Protein 1RX0 (pdb70)

Nearest PDB structures (foldseek):
  1rx0-assembly1_C  TM=1.002E+00  e=6.226E-61  Homo sapiens
  2jif-assembly1_B  TM=9.703E-01  e=3.884E-33  Homo sapiens
  5lnx-assembly2_E  TM=9.742E-01  e=9.290E-32  Bacillus subtilis subsp. subtilis str. 168
  5lnx-assembly1_C  TM=9.711E-01  e=5.589E-31  Bacillus subtilis subsp. subtilis str. 168
  3oib-assembly1_A  TM=9.593E-01  e=3.844E-28  Mycolicibacterium smegmatis MC2 155

Secondary structure (DSSP, 8-state):
--TT-TTTT--HHHHHHHHHHHHHIIIIIHHHHHHHHHHT---HHHHHHHHHTT-SSTTS-GGGT-----HHHHHHHHHHHHTT-HHHHHHHHHHHHHHHHHHHHS-HHHHHHHHHHHHTTSS-EEEE--BTTBSSSGGG---EEEEETTEEEEEEEEEEEETTTT-SEEEEEEESSSSSGGGEEEEEEETT-TTEEE-PPPPBSS-TTS-EEEEEEEEEEEEGGGEESSTT-HHHHHHHHHHHHHHHHHHHHHHHHHHHHHHHHHHHHH-EETTEEGGG-HHHHHHHHHHHHHHHHHHHHHHHHHHHHHTT-TTHHHHHHHHHHHHHHHHHHHHHHHHHHTGGGGGBTTSTHHHHHHHHHHTTTSSS-HHHHHHHHHHHHHH-/--TT-TTTT--HHHHHHHHHHHHHIIIIITTTHHHHHHHT---HHHHHHHHHTT-SSTTS-GGGT-----HHHHHHHHHHHHTT-HHHHHHHHHHHHHHHHHHHHS-HHHHHHHHHHHHTTSS-EEEE--BTTBSSSGGG---EEEEETTEEEEEEEEEEEETTTT-SEEEEEEE-SSSSGGGEEEEEEETT-TTEEE-----BSS-TTS-EEEEEEEEEEEEGGGEESSTT-HHHHHHHHHHHHHHHHHHHHHHHHHHHHHHHHHHHHH-EETTEEGGG-HHHHHHHHHHHHHHHHHHHHHHHHHHHHHTT-TTHHHHHHHHHHHHHHHHHHHHHHHHHHTGGGGGBTTSTHHHHHHHHHHTTTSSS-HHHHHHHHHHHHHH-/-TT-TTTT--HHHHHHHHHHHHHIIIIITTTHHHHHHHT---HHHHHHHHHTT-SSTTS-GGGT-----HHHHHHHHHHHHTT-HHHHHHHHHHHHHHHHHHHHS-HHHHHHHHHHHHTTSS-EEEE--BTTBSSSGGG---EEEEETTEEEEEEEEEEEETTTT-SEEEEEEE-SSSSGGGEEEEEEETT-TTEEE-----BSS-TTS-EEEEEEEEEEEEGGGEESSTT-HHHHHHHHHHHHHHHHHHHHHHHHHHHHHHHHHHHHH-EETTEEGGGSHHHHHHHHHHHHHHHHHHHHHHHHHHHHHTT-TTHHHHHHHHHHHHHHHHHHHHHHHHHHHGGGGGBTTSTHHHHHHHHHHTTTSSS-HHHHHHHHHHHHHH-/--TT-TTTT--HHHHHHHHHHHHHIIIIITTTHHHHHHHT---HHHHHHHHHTT-SSTTS-GGGT-----HHHHHHHHHHHHTT-HHHHHHHHHHHHHHHHHHHHS-HHHHHHHHHHHHTTSS-EEEE--BTTBSSSGGG---EEEEETTEEEEEEEEEEEETTTT-SEEEEEEESSSSSGGGEEEEEEETT-TTEEE-----BSS-TTS-EEEEEEEEEEEEGGGEESSTT-HHHHHHHHHHHHHHHHHHHHHHHHHHHHHHHHHHHHH-EETTEEGGGSHHHHHHHHHHHHHHHHHHHHHHHHHHHHHTT-TTHHHHHHHHHHHHHHHHHHHHHHHHHHTGGGGGBTTSTHHHHHHHHHHTTTSSS-HHHHHHHHHHHHHH-

InterPro domains:
  IPR006089 Acyl-CoA dehydrogenase, conserved site [PS00072] (159-171)
  IPR006091 Acyl-CoA dehydrogenase/oxidase, middle domain [PF02770] (158-251)
  IPR009075 Acyl-CoA dehydrogenase/oxidase, C-terminal [PF00441] (263-413)
  IPR009100 Acyl-CoA dehydrogenase/oxidase, N-terminal and middle domain superfamily [SSF56645] (38-276)
  IPR013786 Acyl-CoA dehydrogenase/oxidase, N-terminal [PF02771] (42-153)
  IPR034178 Isobutyryl-CoA dehydrogenase [cd01162] (41-415)
  IPR036250 Acyl-CoA dehydrogenase-like, C-terminal [SSF47203] (262-414)
  IPR037069 Acyl-CoA dehydrogenase/oxidase, N-terminal domain superfamily [G3DSA:1.10.540.10] (23-155)
  IPR046373 Acyl-CoA oxidase/dehydrogenase, middle domain superfamily [G3DSA:2.40.110.10] (157-265)
  IPR052547 Mitochondrial Isobutyryl-CoA Dehydrogenase [PTHR43831] (21-414)

CATH classification: 1.10.540.10 (+2 more: 2.40.110.10, 1.20.140.10)

Sequence (1535 aa):
TSCIDPSSMGLNEEQKEFQKVAFDFAAREMAPNMAEWDQKELFPVDVMRKAAQLGFGGVYIQTDVGGSGLSRLDTSVIFEALATGCTSTTAYISIHNMCAWMIDSFGNEEQRHKFCPPLCTMEKFASYCLTEPGSSGSDAASLLTSAKKQGDHYILNGSKAFISGAGESDIIYVVMCCRTGGPGPKGISCIVVEKGTPGLSFGKKKEKKVGWNSQPTRAVIFEDCAVPVANRIGSEGQGFLIAVRGLNGGRINIASCSLGAAHASVILTRDHLNVRKQFGEPLASSNQYLQFTLADMATRLVAARLMVRNAAVALQEERKDAVALCSMAKLFATDECFAICNQALQMHGGYGYLKDYAVVQQYVRDSRVHQILEGSNEVMRILISRSLLQETSCIDPSSMGLNEEQKEFQKVAFDFAAREMAPNMAEWDQKELFPVDVMRKAAQLGFGGVYIQTDVGGSGLSRLDTSVIFEALATGCTSTTAYISSIHNMCAWMIDSFGNEEQRHKFCPPLCTMEKFASYCLTEPGSSGSDAASLLTSAKKQGDHYILNGSKAFISGAGESDIYVVMCCRTGGPGPKGISCIIVVEKGTPGLSFGKKEKKVGWNSQPTRAVIFEDCAVPVANRIGSEGQGFLIAVRGLNGGRINIASCSLGAAHASVILTRDHLNVRKQFGEPLASSNQYLQFTLADMATRLVAARLMVRNAAVALQEERKDAVALCSMAKLFATDECFAICNQALQMHGGYGYLKDYAVVQQYVRDSRVHQILEGSNEVMRILISRSLLQESCIDPSMGLNEEQKEFQKVAFDFAAREMAPNMAEWDQKELFPVDVMRKAAQLGFGGVYIQTDVGGSGLSRLDTSVIFEALATGCTSTTAYISSIHNMCAWMIDSSFGNEEQRHKFCPPLCTMEKFASYCLTEPGSSGSDAASLLTSAKKQGDHYILNGSKAFISGAGESDIYVVMCCRTGGPGPKGISCIIVVEKGTPGLSFGKKEKKVGWNSQPTRAVIFEDCAVPVANRIGSSEGQGFLIAVRGLNGGRINIASCSLGAAHASVILTRDHLNVVRKQFGEPLASSNQYLQFTLADMATRLVAARLMVRNAAVALQQEERKDAVALCSMAKLFATDECFAICNQQALQMHGGYGYLKDYAVQQYVRDSRVHQILEGSNEVMRILISRSLLQETSCIDPSMGLNEEQKEFQKVAFDFAAREMAPNMAEWDQKELFPVDVMRKAAQLGFGGVYIQTDVGGSGLSRLDTSVIFEALATGCTSTTAYISSIHNMCAWMMIDSSFGNEEQRHKFCPPLCTMEKFASYCLTEPGSSGSDAASLLTSAKKQGDHYILNGSKAFISGAGESDIYVVMCCRTGGPGPKGISCIIVVEKGTPGLSFGKKEKKVGWNSQPTRRAVIFEDCAVPVANRIGSSEGQGFLIAVRGLNGGRINIIASCSLGAAHASVILTRDHLNVVRKQFGEPLASSNQYLQFTLADMATRLVAARLMVRNAAVALQQEERKDAVALCSMAKLFATDECFAICNQQALQMHGGYGYLKDYAVVQQYVRDSRVHQILEGSNEVMRILISRSLLQE

GO terms:
  GO:0005739 mitochondrion (C, EXP)
  GO:0003853 short-chain 2-methyl fatty acyl-CoA dehydrogenase activity (F, EXP)
  GO:0003995 acyl-CoA dehydrogenase activity (F, TAS)
  GO:0006629 lipid metabolic process (P, TAS)
  GO:0005739 mitochondrion (C, HTP)
  GO:0005759 mitochondrial matrix (C, TAS)
  GO:0005515 protein binding (F, IPI)

Organism: Homo sapiens (NCBI:txid9606)

B-factor: mean 20.38, std 9.47, range [5.84, 71.8]

Radius of gyration: 34.08 Å; Cα contacts (8 Å, |Δi|>4): 3502; chains: 4; bounding box: 98×80×96 Å

Structure (mmCIF, N/CA/C/O backbone):
data_1RX0
#
_entry.id   1RX0
#
_cell.length_a   97.204
_cell.length_b   134.343
_cell.length_c   189.641
_cell.angle_alpha   90.00
_cell.angle_beta   90.00
_cell.angle_gamma   90.00
#
_symmetry.space_group_name_H-M   'P 21 21 21'
#
loop_
_entity.id
_entity.type
_entity.pdbx_description
1 polymer 'Acyl-CoA dehydrogenase family member 8, mitochondrial'
2 non-polymer 1,2-ETHANEDIOL
3 non-polymer 'FLAVIN-ADENINE DINUCLEOTIDE'
4 non-polymer 'ACETIC ACID'
5 non-polymer 'METHACRYLYL-COENZYME A'
6 water water
#
loop_
_atom_site.group_PDB
_atom_site.id
_atom_site.type_symbol
_atom_site.label_atom_id
_atom_site.label_alt_id
_atom_site.label_comp_id
_atom_site.label_asym_id
_atom_site.label_entity_id
_atom_site.label_seq_id
_atom_site.pdbx_PDB_ins_code
_atom_site.Cartn_x
_atom_site.Cartn_y
_atom_site.Cartn_z
_atom_site.occupancy
_atom_site.B_iso_or_equiv
_atom_site.auth_seq_id
_atom_site.auth_comp_id
_atom_site.auth_asym_id
_atom_site.auth_atom_id
_atom_site.pdbx_PDB_model_num
ATOM 1 N N . THR A 1 10 ? 43.279 -71.965 49.621 1.00 32.18 10 THR A N 1
ATOM 2 C CA . THR A 1 10 ? 42.159 -71.753 48.659 1.00 31.47 10 THR A CA 1
ATOM 3 C C . THR A 1 10 ? 41.772 -70.277 48.597 1.00 30.96 10 THR A C 1
ATOM 4 O O . THR A 1 10 ? 41.479 -69.660 49.623 1.00 31.56 10 THR A O 1
ATOM 8 N N . SER A 1 11 ? 41.775 -69.720 47.390 1.00 28.97 11 SER A N 1
ATOM 9 C CA . SER A 1 11 ? 41.427 -68.318 47.177 1.00 27.13 11 SER A CA 1
ATOM 10 C C . SER A 1 11 ? 40.032 -68.004 47.708 1.00 25.60 11 SER A C 1
ATOM 11 O O . SER A 1 11 ? 39.130 -68.839 47.626 1.00 24.55 11 SER A O 1
ATOM 14 N N . CYS A 1 12 ? 39.851 -66.799 48.244 1.00 23.92 12 CYS A N 1
ATOM 15 C CA . CYS A 1 12 ? 38.549 -66.416 48.775 1.00 23.56 12 CYS A CA 1
ATOM 16 C C . CYS A 1 12 ? 37.545 -66.132 47.654 1.00 21.80 12 CYS A C 1
ATOM 17 O O . CYS A 1 12 ? 36.369 -65.878 47.917 1.00 22.75 12 CYS A O 1
ATOM 20 N N . ILE A 1 13 ? 38.009 -66.170 46.406 1.00 18.84 13 ILE A N 1
ATOM 21 C CA . ILE A 1 13 ? 37.121 -65.963 45.265 1.00 17.36 13 ILE A CA 1
ATOM 22 C C . ILE A 1 13 ? 37.282 -67.121 44.283 1.00 18.12 13 ILE A C 1
ATOM 23 O O . ILE A 1 13 ? 37.011 -66.987 43.088 1.00 17.71 13 ILE A O 1
ATOM 28 N N . ASP A 1 14 ? 37.724 -68.262 44.805 1.00 18.43 14 ASP A N 1
ATOM 29 C CA . ASP A 1 14 ? 37.928 -69.467 44.004 1.00 20.30 14 ASP A CA 1
ATOM 30 C C . ASP A 1 14 ? 36.645 -69.821 43.257 1.00 19.25 14 ASP A C 1
ATOM 31 O O . ASP A 1 14 ? 35.626 -70.135 43.869 1.00 20.15 14 ASP A O 1
ATOM 36 N N . PRO A 1 15 ? 36.681 -69.779 41.917 1.00 17.11 15 PRO A N 1
ATOM 37 C CA . PRO A 1 15 ? 35.500 -70.095 41.112 1.00 17.21 15 PRO A CA 1
ATOM 38 C C . PRO A 1 15 ? 35.196 -71.588 40.980 1.00 15.97 15 PRO A C 1
ATOM 39 O O . PRO A 1 15 ? 34.156 -71.961 40.445 1.00 16.45 15 PRO A O 1
ATOM 43 N N A SER A 1 16 ? 36.099 -72.427 41.481 0.50 18.04 16 SER A N 1
ATOM 44 N N B SER A 1 16 ? 36.096 -72.432 41.477 0.50 17.54 16 SER A N 1
ATOM 45 C CA A SER A 1 16 ? 35.936 -73.876 41.396 0.50 19.66 16 SER A CA 1
ATOM 46 C CA B SER A 1 16 ? 35.915 -73.880 41.389 0.50 17.81 16 SER A CA 1
ATOM 47 C C A SER A 1 16 ? 35.307 -74.515 42.633 0.50 21.70 16 SER A C 1
ATOM 48 C C B SER A 1 16 ? 35.289 -74.512 42.631 0.50 18.49 16 SER A C 1
ATOM 49 O O A SER A 1 16 ? 34.785 -75.627 42.561 0.50 21.62 16 SER A O 1
ATOM 50 O O B SER A 1 16 ? 34.751 -75.616 42.562 0.50 18.83 16 SER A O 1
ATOM 55 N N . MET A 1 17 ? 35.361 -73.822 43.764 1.00 23.41 17 MET A N 1
ATOM 56 C CA . MET A 1 17 ? 34.791 -74.354 45.002 1.00 26.14 17 MET A CA 1
ATOM 57 C C . MET A 1 17 ? 33.307 -74.683 44.877 1.00 24.40 17 MET A C 1
ATOM 58 O O . MET A 1 17 ? 32.520 -73.878 44.383 1.00 23.63 17 MET A O 1
ATOM 63 N N . GLY A 1 18 ? 32.936 -75.880 45.323 1.00 25.08 18 GLY A N 1
ATOM 64 C CA . GLY A 1 18 ? 31.545 -76.299 45.262 1.00 23.93 18 GLY A CA 1
ATOM 65 C C . GLY A 1 18 ? 31.194 -77.125 44.038 1.00 23.73 18 GLY A C 1
ATOM 66 O O . GLY A 1 18 ? 30.204 -77.860 44.040 1.00 24.86 18 GLY A O 1
ATOM 67 N N . LEU A 1 19 ? 31.998 -77.010 42.988 1.00 22.38 19 LEU A N 1
ATOM 68 C CA . LEU A 1 19 ? 31.753 -77.753 41.757 1.00 20.96 19 LEU A CA 1
ATOM 69 C C . LEU A 1 19 ? 32.236 -79.195 41.869 1.00 22.27 19 LEU A C 1
ATOM 70 O O . LEU A 1 19 ? 33.149 -79.493 42.640 1.00 22.40 19 LEU A O 1
ATOM 75 N N . ASN A 1 20 ? 31.622 -80.091 41.103 1.00 23.55 20 ASN A N 1
ATOM 76 C CA . ASN A 1 20 ? 32.046 -81.484 41.121 1.00 25.38 20 ASN A CA 1
ATOM 77 C C . ASN A 1 20 ? 33.220 -81.608 40.154 1.00 27.03 20 ASN A C 1
ATOM 78 O O . ASN A 1 20 ? 33.513 -80.671 39.406 1.00 26.60 20 ASN A O 1
ATOM 83 N N . GLU A 1 21 ? 33.897 -82.751 40.169 1.00 28.01 21 GLU A N 1
ATOM 84 C CA . GLU A 1 21 ? 35.053 -82.960 39.304 1.00 28.42 21 GLU A CA 1
ATOM 85 C C . GLU A 1 21 ? 34.782 -82.720 37.825 1.00 26.92 21 GLU A C 1
ATOM 86 O O . GLU A 1 21 ? 35.604 -82.127 37.128 1.00 26.74 21 GLU A O 1
ATOM 92 N N . GLU A 1 22 ? 33.632 -83.178 37.346 1.00 26.48 22 GLU A N 1
ATOM 93 C CA . GLU A 1 22 ? 33.275 -83.006 35.945 1.00 26.66 22 GLU A CA 1
ATOM 94 C C . GLU A 1 22 ? 33.170 -81.523 35.596 1.00 24.66 22 GLU A C 1
ATOM 95 O O . GLU A 1 22 ? 33.645 -81.085 34.550 1.00 24.24 22 GLU A O 1
ATOM 101 N N . GLN A 1 23 ? 32.547 -80.754 36.482 1.00 21.87 23 GLN A N 1
ATOM 102 C CA . GLN A 1 23 ? 32.373 -79.324 36.259 1.00 21.18 23 GLN A CA 1
ATOM 103 C C . GLN A 1 23 ? 33.691 -78.563 36.329 1.00 20.23 23 GLN A C 1
ATOM 104 O O . GLN A 1 23 ? 33.881 -77.577 35.615 1.00 19.86 23 GLN A O 1
ATOM 110 N N . LYS A 1 24 ? 34.603 -79.014 37.185 1.00 20.04 24 LYS A N 1
ATOM 111 C CA . LYS A 1 24 ? 35.898 -78.356 37.296 1.00 21.45 24 LYS A CA 1
ATOM 112 C C . LYS A 1 24 ? 36.652 -78.540 35.981 1.00 23.02 24 LYS A C 1
ATOM 113 O O . LYS A 1 24 ? 37.409 -77.666 35.560 1.00 22.45 24 LYS A O 1
ATOM 119 N N . GLU A 1 25 ? 36.439 -79.684 35.337 1.00 22.83 25 GLU A N 1
ATOM 120 C CA . GLU A 1 25 ? 37.088 -79.973 34.064 1.00 24.59 25 GLU A CA 1
ATOM 121 C C . GLU A 1 25 ? 36.497 -79.086 32.972 1.00 22.34 25 GLU A C 1
ATOM 122 O O . GLU A 1 25 ? 37.230 -78.511 32.168 1.00 22.55 25 GLU A O 1
ATOM 128 N N . PHE A 1 26 ? 35.169 -78.980 32.951 1.00 20.29 26 PHE A N 1
ATOM 129 C CA . PHE A 1 26 ? 34.465 -78.154 31.967 1.00 20.22 26 PHE A CA 1
ATOM 130 C C . PHE A 1 26 ? 34.980 -76.721 32.080 1.00 19.13 26 PHE A C 1
ATOM 131 O O . PHE A 1 26 ? 35.241 -76.042 31.083 1.00 17.98 26 PHE A O 1
ATOM 139 N N . GLN A 1 27 ? 35.095 -76.272 33.322 1.00 18.39 27 GLN A N 1
ATOM 140 C CA . GLN A 1 27 ? 35.550 -74.926 33.630 1.00 17.92 27 GLN A CA 1
ATOM 141 C C . GLN A 1 27 ? 36.965 -74.679 33.119 1.00 18.87 27 GLN A C 1
ATOM 142 O O . GLN A 1 27 ? 37.248 -73.633 32.532 1.00 16.84 27 GLN A O 1
ATOM 148 N N . LYS A 1 28 ? 37.846 -75.645 33.353 1.00 19.29 28 LYS A N 1
ATOM 149 C CA . LYS A 1 28 ? 39.234 -75.543 32.922 1.00 21.69 28 LYS A CA 1
ATOM 150 C C . LYS A 1 28 ? 39.313 -75.451 31.404 1.00 20.57 28 LYS A C 1
ATOM 151 O O . LYS A 1 28 ? 40.035 -74.616 30.860 1.00 20.41 28 LYS A O 1
ATOM 157 N N . VAL A 1 29 ? 38.571 -76.319 30.724 1.00 19.39 29 VAL A N 1
ATOM 158 C CA . VAL A 1 29 ? 38.561 -76.332 29.269 1.00 19.53 29 VAL A CA 1
ATOM 159 C C . VAL A 1 29 ? 38.077 -75.005 28.700 1.00 18.89 29 VAL A C 1
ATOM 160 O O . VAL A 1 29 ? 38.679 -74.461 27.774 1.00 18.35 29 VAL A O 1
ATOM 164 N N . ALA A 1 30 ? 36.992 -74.482 29.259 1.00 17.06 30 ALA A N 1
ATOM 165 C CA . ALA A 1 30 ? 36.431 -73.224 28.790 1.00 15.52 30 ALA A CA 1
ATOM 166 C C . ALA A 1 30 ? 37.367 -72.052 29.060 1.00 16.23 30 ALA A C 1
ATOM 167 O O . ALA A 1 30 ? 37.575 -71.201 28.193 1.00 16.64 30 ALA A O 1
ATOM 169 N N . PHE A 1 31 ? 37.929 -72.001 30.262 1.00 16.09 31 PHE A N 1
ATOM 170 C CA . PHE A 1 31 ? 38.828 -70.911 30.604 1.00 17.65 31 PHE A CA 1
ATOM 171 C C . PHE A 1 31 ? 40.061 -70.929 29.705 1.00 18.58 31 PHE A C 1
ATOM 172 O O . PHE A 1 31 ? 40.482 -69.890 29.196 1.00 17.84 31 PHE A O 1
ATOM 180 N N . ASP A 1 32 ? 40.638 -72.111 29.514 1.00 19.75 32 ASP A N 1
ATOM 181 C CA . ASP A 1 32 ? 41.820 -72.250 28.668 1.00 21.68 32 ASP A CA 1
ATOM 182 C C . ASP A 1 32 ? 41.532 -71.763 27.256 1.00 20.79 32 ASP A C 1
ATOM 183 O O . ASP A 1 32 ? 42.355 -71.077 26.647 1.00 20.81 32 ASP A O 1
ATOM 188 N N . PHE A 1 33 ? 40.361 -72.122 26.740 1.00 19.03 33 PHE A N 1
ATOM 189 C CA . PHE A 1 33 ? 39.955 -71.709 25.404 1.00 19.14 33 PHE A CA 1
ATOM 190 C C . PHE A 1 33 ? 39.854 -70.188 25.351 1.00 19.34 33 PHE A C 1
ATOM 191 O O . PHE A 1 33 ? 40.359 -69.555 24.425 1.00 20.24 33 PHE A O 1
ATOM 199 N N . ALA A 1 34 ? 39.191 -69.610 26.348 1.00 18.24 34 ALA A N 1
ATOM 200 C CA . ALA A 1 34 ? 39.020 -68.164 26.410 1.00 20.09 34 ALA A CA 1
ATOM 201 C C . ALA A 1 34 ? 40.365 -67.442 26.435 1.00 19.61 34 ALA A C 1
ATOM 202 O O . ALA A 1 34 ? 40.575 -66.479 25.699 1.00 20.31 34 ALA A O 1
ATOM 204 N N . ALA A 1 35 ? 41.274 -67.911 27.282 1.00 20.48 35 ALA A N 1
ATOM 205 C CA . ALA A 1 35 ? 42.587 -67.289 27.403 1.00 20.80 35 ALA A CA 1
ATOM 206 C C . ALA A 1 35 ? 43.412 -67.395 26.123 1.00 21.88 35 ALA A C 1
ATOM 207 O O . ALA A 1 35 ? 44.164 -66.479 25.780 1.00 21.70 35 ALA A O 1
ATOM 209 N N . ARG A 1 36 ? 43.259 -68.507 25.414 1.00 22.39 36 ARG A N 1
ATOM 210 C CA . ARG A 1 36 ? 44.014 -68.745 24.188 1.00 24.19 36 ARG A CA 1
ATOM 211 C C . ARG A 1 36 ? 43.407 -68.191 22.900 1.00 23.28 36 ARG A C 1
ATOM 212 O O . ARG A 1 36 ? 44.120 -67.630 22.067 1.00 22.52 36 ARG A O 1
ATOM 220 N N . GLU A 1 37 ? 42.094 -68.332 22.743 1.00 21.07 37 GLU A N 1
ATOM 221 C CA . GLU A 1 37 ? 41.420 -67.905 21.521 1.00 20.03 37 GLU A CA 1
ATOM 222 C C . GLU A 1 37 ? 40.580 -66.635 21.568 1.00 19.00 37 GLU A C 1
ATOM 223 O O . GLU A 1 37 ? 40.290 -66.048 20.525 1.00 18.96 37 GLU A O 1
ATOM 229 N N . MET A 1 38 ? 40.183 -66.207 22.758 1.00 17.42 38 MET A N 1
ATOM 230 C CA . MET A 1 38 ? 39.327 -65.032 22.867 1.00 17.47 38 MET A CA 1
ATOM 231 C C . MET A 1 38 ? 39.987 -63.778 23.439 1.00 16.42 38 MET A C 1
ATOM 232 O O . MET A 1 38 ? 39.907 -62.710 22.840 1.00 18.07 38 MET A O 1
ATOM 237 N N . ALA A 1 39 ? 40.632 -63.908 24.592 1.00 15.62 39 ALA A N 1
ATOM 238 C CA . ALA A 1 39 ? 41.283 -62.770 25.240 1.00 16.80 39 ALA A CA 1
ATOM 239 C C . ALA A 1 39 ? 42.230 -61.998 24.318 1.00 18.47 39 ALA A C 1
ATOM 240 O O . ALA A 1 39 ? 42.179 -60.764 24.257 1.00 17.33 39 ALA A O 1
ATOM 242 N N . PRO A 1 40 ? 43.107 -62.708 23.585 1.00 19.74 40 PRO A N 1
ATOM 243 C CA . PRO A 1 40 ? 44.051 -62.039 22.681 1.00 20.35 40 PRO A CA 1
ATOM 244 C C . PRO A 1 40 ? 43.394 -61.270 21.539 1.00 20.32 40 PRO A C 1
ATOM 245 O O . PRO A 1 40 ? 44.001 -60.366 20.964 1.00 21.84 40 PRO A O 1
ATOM 249 N N . ASN A 1 41 ? 42.155 -61.627 21.213 1.00 19.91 41 ASN A N 1
ATOM 250 C CA . ASN A 1 41 ? 41.437 -60.986 20.116 1.00 19.13 41 ASN A CA 1
ATOM 251 C C . ASN A 1 41 ? 40.285 -60.078 20.519 1.00 17.34 41 ASN A C 1
ATOM 252 O O . ASN A 1 41 ? 39.735 -59.380 19.675 1.00 16.03 41 ASN A O 1
ATOM 257 N N . MET A 1 42 ? 39.920 -60.083 21.798 1.00 16.35 42 MET A N 1
ATOM 258 C CA . MET A 1 42 ? 38.798 -59.269 22.259 1.00 16.00 42 MET A CA 1
ATOM 259 C C . MET A 1 42 ? 38.822 -57.820 21.777 1.00 15.94 42 MET A C 1
ATOM 260 O O . MET A 1 42 ? 37.850 -57.337 21.191 1.00 14.78 42 MET A O 1
ATOM 265 N N . ALA A 1 43 ? 39.927 -57.125 22.030 1.00 15.19 43 ALA A N 1
ATOM 266 C CA . ALA A 1 43 ? 40.050 -55.726 21.632 1.00 16.71 43 ALA A CA 1
ATOM 267 C C . ALA A 1 43 ? 39.842 -55.501 20.136 1.00 17.12 43 ALA A C 1
ATOM 268 O O . ALA A 1 43 ? 39.188 -54.539 19.735 1.00 17.44 43 ALA A O 1
ATOM 270 N N . GLU A 1 44 ? 40.391 -56.382 19.308 1.00 17.79 44 GLU A N 1
ATOM 271 C CA . GLU A 1 44 ? 40.243 -56.226 17.864 1.00 18.73 44 GLU A CA 1
ATOM 272 C C . GLU A 1 44 ? 38.801 -56.416 17.409 1.00 16.93 44 GLU A C 1
ATOM 273 O O . GLU A 1 44 ? 38.289 -55.625 16.621 1.00 17.03 44 GLU A O 1
ATOM 279 N N . TRP A 1 45 ? 38.144 -57.461 17.907 1.00 16.11 45 TRP A N 1
ATOM 280 C CA . TRP A 1 45 ? 36.761 -57.720 17.529 1.00 16.17 45 TRP A CA 1
ATOM 281 C C . TRP A 1 45 ? 35.886 -56.533 17.904 1.00 14.62 45 TRP A C 1
ATOM 282 O O . TRP A 1 45 ? 34.992 -56.141 17.158 1.00 14.04 45 TRP A O 1
ATOM 293 N N . ASP A 1 46 ? 36.153 -55.960 19.072 1.00 15.95 46 ASP A N 1
ATOM 294 C CA . ASP A 1 46 ? 35.386 -54.820 19.553 1.00 15.93 46 ASP A CA 1
ATOM 295 C C . ASP A 1 46 ? 35.621 -53.567 18.709 1.00 17.26 46 ASP A C 1
ATOM 296 O O . ASP A 1 46 ? 34.676 -52.868 18.341 1.00 16.53 46 ASP A O 1
ATOM 301 N N . GLN A 1 47 ? 36.883 -53.290 18.402 1.00 17.71 47 GLN A N 1
ATOM 302 C CA . GLN A 1 47 ? 37.228 -52.114 17.612 1.00 19.47 47 GLN A CA 1
ATOM 303 C C . GLN A 1 47 ? 36.732 -52.195 16.173 1.00 19.77 47 GLN A C 1
ATOM 304 O O . GLN A 1 47 ? 36.232 -51.211 15.625 1.00 19.53 47 GLN A O 1
ATOM 310 N N . LYS A 1 48 ? 36.868 -53.368 15.564 1.00 19.26 48 LYS A N 1
ATOM 311 C CA . LYS A 1 48 ? 36.455 -53.557 14.178 1.00 21.15 48 LYS A CA 1
ATOM 312 C C . LYS A 1 48 ? 35.042 -54.104 14.014 1.00 21.58 48 LYS A C 1
ATOM 313 O O . LYS A 1 48 ? 34.560 -54.258 12.890 1.00 20.69 48 LYS A O 1
ATOM 319 N N . GLU A 1 49 ? 34.380 -54.391 15.131 1.00 20.16 49 GLU A N 1
ATOM 320 C CA . GLU A 1 49 ? 33.024 -54.928 15.103 1.00 20.92 49 GLU A CA 1
ATOM 321 C C . GLU A 1 49 ? 32.974 -56.190 14.254 1.00 20.21 49 GLU A C 1
ATOM 322 O O . GLU A 1 49 ? 32.160 -56.308 13.335 1.00 20.32 49 GLU A O 1
ATOM 328 N N . LEU A 1 50 ? 33.848 -57.137 14.578 1.00 20.23 50 LEU A N 1
ATOM 329 C CA . LEU A 1 50 ? 33.927 -58.392 13.842 1.00 21.17 50 LEU A CA 1
ATOM 330 C C . LEU A 1 50 ? 33.188 -59.541 14.520 1.00 21.79 50 LEU A C 1
ATOM 331 O O . LEU A 1 50 ? 33.324 -59.753 15.723 1.00 21.71 50 LEU A O 1
ATOM 336 N N . PHE A 1 51 ? 32.406 -60.273 13.730 1.00 20.78 51 PHE A N 1
ATOM 337 C CA . PHE A 1 51 ? 31.661 -61.439 14.204 1.00 20.24 51 PHE A CA 1
ATOM 338 C C . PHE A 1 51 ? 32.690 -62.564 14.038 1.00 20.36 51 PHE A C 1
ATOM 339 O O . PHE A 1 51 ? 32.948 -63.009 12.920 1.00 20.93 51 PHE A O 1
ATOM 347 N N . PRO A 1 52 ? 33.296 -63.031 15.146 1.00 19.47 52 PRO A N 1
ATOM 348 C CA . PRO A 1 52 ? 34.312 -64.090 15.125 1.00 18.21 52 PRO A CA 1
ATOM 349 C C . PRO A 1 52 ? 33.852 -65.504 14.771 1.00 18.41 52 PRO A C 1
ATOM 350 O O . PRO A 1 52 ? 33.931 -66.417 15.589 1.00 16.79 52 PRO A O 1
ATOM 354 N N . VAL A 1 53 ? 33.401 -65.675 13.534 1.00 18.95 53 VAL A N 1
ATOM 355 C CA . VAL A 1 53 ? 32.925 -66.966 13.044 1.00 19.99 53 VAL A CA 1
ATOM 356 C C . VAL A 1 53 ? 33.908 -68.111 13.273 1.00 20.08 53 VAL A C 1
ATOM 357 O O . VAL A 1 53 ? 33.538 -69.158 13.805 1.00 19.01 53 VAL A O 1
ATOM 361 N N . ASP A 1 54 ? 35.160 -67.915 12.868 1.00 20.70 54 ASP A N 1
ATOM 362 C CA . ASP A 1 54 ? 36.178 -68.950 13.019 1.00 21.34 54 ASP A CA 1
ATOM 363 C C . ASP A 1 54 ? 36.407 -69.404 14.458 1.00 20.53 54 ASP A C 1
ATOM 364 O O . ASP A 1 54 ? 36.465 -70.604 14.732 1.00 20.11 54 ASP A O 1
ATOM 369 N N . VAL A 1 55 ? 36.548 -68.453 15.378 1.00 18.05 55 VAL A N 1
ATOM 370 C CA . VAL A 1 55 ? 36.774 -68.805 16.774 1.00 18.02 55 VAL A CA 1
ATOM 371 C C . VAL A 1 55 ? 35.530 -69.446 17.394 1.00 16.64 55 VAL A C 1
ATOM 372 O O . VAL A 1 55 ? 35.640 -70.379 18.190 1.00 16.49 55 VAL A O 1
ATOM 376 N N . MET A 1 56 ? 34.352 -68.959 17.025 1.00 15.86 56 MET A N 1
ATOM 377 C CA . MET A 1 56 ? 33.128 -69.533 17.570 1.00 16.84 56 MET A CA 1
ATOM 378 C C . MET A 1 56 ? 32.975 -70.979 17.107 1.00 17.19 56 MET A C 1
ATOM 379 O O . MET A 1 56 ? 32.487 -71.830 17.851 1.00 16.60 56 MET A O 1
ATOM 384 N N . ARG A 1 57 ? 33.404 -71.265 15.881 1.00 17.48 57 ARG A N 1
ATOM 385 C CA . ARG A 1 57 ? 33.314 -72.628 15.380 1.00 18.25 57 ARG A CA 1
ATOM 386 C C . ARG A 1 57 ? 34.301 -73.529 16.109 1.00 18.42 57 ARG A C 1
ATOM 387 O O . ARG A 1 57 ? 34.049 -74.721 16.280 1.00 18.78 57 ARG A O 1
ATOM 395 N N . LYS A 1 58 ? 35.422 -72.966 16.551 1.00 18.27 58 LYS A N 1
ATOM 396 C CA . LYS A 1 58 ? 36.390 -73.754 17.301 1.00 18.28 58 LYS A CA 1
ATOM 397 C C . LYS A 1 58 ? 35.785 -74.035 18.672 1.00 17.93 58 LYS A C 1
ATOM 398 O O . LYS A 1 58 ? 35.985 -75.103 19.245 1.00 17.01 58 LYS A O 1
ATOM 404 N N . ALA A 1 59 ? 35.034 -73.067 19.190 1.00 17.32 59 ALA A N 1
ATOM 405 C CA . ALA A 1 59 ? 34.385 -73.226 20.486 1.00 16.99 59 ALA A CA 1
ATOM 406 C C . ALA A 1 59 ? 33.340 -74.337 20.389 1.00 16.81 59 ALA A C 1
ATOM 407 O O . ALA A 1 59 ? 33.189 -75.146 21.307 1.00 17.40 59 ALA A O 1
ATOM 409 N N . ALA A 1 60 ? 32.627 -74.373 19.269 1.00 17.32 60 ALA A N 1
ATOM 410 C CA . ALA A 1 60 ? 31.594 -75.381 19.048 1.00 18.75 60 ALA A CA 1
ATOM 411 C C . ALA A 1 60 ? 32.190 -76.781 18.983 1.00 20.39 60 ALA A C 1
ATOM 412 O O . ALA A 1 60 ? 31.545 -77.754 19.377 1.00 20.46 60 ALA A O 1
ATOM 414 N N . GLN A 1 61 ? 33.419 -76.886 18.486 1.00 21.43 61 GLN A N 1
ATOM 415 C CA . GLN A 1 61 ? 34.084 -78.179 18.394 1.00 23.55 61 GLN A CA 1
ATOM 416 C C . GLN A 1 61 ? 34.347 -78.750 19.782 1.00 23.15 61 GLN A C 1
ATOM 417 O O . GLN A 1 61 ? 34.471 -79.962 19.947 1.00 22.81 61 GLN A O 1
ATOM 423 N N . LEU A 1 62 ? 34.436 -77.874 20.779 1.00 21.60 62 LEU A N 1
ATOM 424 C CA . LEU A 1 62 ? 34.666 -78.307 22.152 1.00 21.42 62 LEU A CA 1
ATOM 425 C C . LEU A 1 62 ? 33.334 -78.634 22.824 1.00 20.60 62 LEU A C 1
ATOM 426 O O . LEU A 1 62 ? 33.306 -79.149 23.939 1.00 22.40 62 LEU A O 1
ATOM 431 N N . GLY A 1 63 ? 32.238 -78.328 22.135 1.00 19.52 63 GLY A N 1
ATOM 432 C CA . GLY A 1 63 ? 30.913 -78.604 22.664 1.00 19.68 63 GLY A CA 1
ATOM 433 C C . GLY A 1 63 ? 30.154 -77.390 23.173 1.00 19.63 63 GLY A C 1
ATOM 434 O O . GLY A 1 63 ? 29.122 -77.534 23.827 1.00 19.76 63 GLY A O 1
ATOM 435 N N . PHE A 1 64 ? 30.638 -76.192 22.858 1.00 18.12 64 PHE A N 1
ATOM 436 C CA . PHE A 1 64 ? 29.989 -74.967 23.328 1.00 17.98 64 PHE A CA 1
ATOM 437 C C . PHE A 1 64 ? 28.932 -74.387 22.388 1.00 18.17 64 PHE A C 1
ATOM 438 O O . PHE A 1 64 ? 28.332 -73.350 22.683 1.00 17.71 64 PHE A O 1
ATOM 446 N N . GLY A 1 65 ? 28.694 -75.056 21.262 1.00 16.99 65 GLY A N 1
ATOM 447 C CA . GLY A 1 65 ? 27.694 -74.577 20.322 1.00 16.75 65 GLY A CA 1
ATOM 448 C C . GLY A 1 65 ? 26.295 -74.993 20.743 1.00 16.99 65 GLY A C 1
ATOM 449 O O . GLY A 1 65 ? 25.309 -74.340 20.405 1.00 15.62 65 GLY A O 1
ATOM 450 N N . GLY A 1 66 ? 26.220 -76.097 21.477 1.00 16.09 66 GLY A N 1
ATOM 451 C CA . GLY A 1 66 ? 24.948 -76.606 21.962 1.00 16.24 66 GLY A CA 1
ATOM 452 C C . GLY A 1 66 ? 25.212 -77.205 23.329 1.00 15.73 66 GLY A C 1
ATOM 453 O O . GLY A 1 66 ? 24.999 -78.399 23.565 1.00 16.25 66 GLY A O 1
ATOM 454 N N . VAL A 1 67 ? 25.678 -76.352 24.233 1.00 14.78 67 VAL A N 1
ATOM 455 C CA . VAL A 1 67 ? 26.033 -76.750 25.588 1.00 15.21 67 VAL A CA 1
ATOM 456 C C . VAL A 1 67 ? 24.994 -77.591 26.315 1.00 15.07 67 VAL A C 1
ATOM 457 O O . VAL A 1 67 ? 25.314 -78.648 26.856 1.00 15.43 67 VAL A O 1
ATOM 461 N N . TYR A 1 68 ? 23.756 -77.114 26.337 1.00 15.31 68 TYR A N 1
ATOM 462 C CA . TYR A 1 68 ? 22.698 -77.833 27.029 1.00 16.49 68 TYR A CA 1
ATOM 463 C C . TYR A 1 68 ? 21.631 -78.375 26.086 1.00 18.21 68 TYR A C 1
ATOM 464 O O . TYR A 1 68 ? 20.456 -78.484 26.446 1.00 19.21 68 TYR A O 1
ATOM 473 N N . ILE A 1 69 ? 22.065 -78.723 24.877 1.00 16.76 69 ILE A N 1
ATOM 474 C CA . ILE A 1 69 ? 21.192 -79.290 23.850 1.00 17.13 69 ILE A CA 1
ATOM 475 C C . ILE A 1 69 ? 21.389 -80.802 23.921 1.00 16.95 69 ILE A C 1
ATOM 476 O O . ILE A 1 69 ? 22.478 -81.265 24.245 1.00 16.61 69 ILE A O 1
ATOM 481 N N . GLN A 1 70 ? 20.347 -81.571 23.622 1.00 19.37 70 GLN A N 1
ATOM 482 C CA . GLN A 1 70 ? 20.456 -83.026 23.674 1.00 20.62 70 GLN A CA 1
ATOM 483 C C . GLN A 1 70 ? 21.528 -83.563 22.736 1.00 20.08 70 GLN A C 1
ATOM 484 O O . GLN A 1 70 ? 21.721 -83.049 21.635 1.00 19.23 70 GLN A O 1
ATOM 490 N N . THR A 1 71 ? 22.214 -84.610 23.179 1.00 19.72 71 THR A N 1
ATOM 491 C CA . THR A 1 71 ? 23.286 -85.213 22.398 1.00 21.15 71 THR A CA 1
ATOM 492 C C . THR A 1 71 ? 22.842 -85.886 21.102 1.00 21.24 71 THR A C 1
ATOM 493 O O . THR A 1 71 ? 23.646 -86.034 20.180 1.00 21.60 71 THR A O 1
ATOM 497 N N . ASP A 1 72 ? 21.579 -86.292 21.017 1.00 21.79 72 ASP A N 1
ATOM 498 C CA . ASP A 1 72 ? 21.105 -86.957 19.807 1.00 23.23 72 ASP A CA 1
ATOM 499 C C . ASP A 1 72 ? 21.019 -86.017 18.609 1.00 23.43 72 ASP A C 1
ATOM 500 O O . ASP A 1 72 ? 20.883 -86.471 17.471 1.00 23.41 72 ASP A O 1
ATOM 505 N N . VAL A 1 73 ? 21.085 -84.710 18.858 1.00 21.81 73 VAL A N 1
ATOM 506 C CA . VAL A 1 73 ? 21.042 -83.735 17.771 1.00 21.06 73 VAL A CA 1
ATOM 507 C C . VAL A 1 73 ? 22.335 -82.924 17.703 1.00 20.83 73 VAL A C 1
ATOM 508 O O . VAL A 1 73 ? 22.365 -81.840 17.126 1.00 21.45 73 VAL A O 1
ATOM 512 N N . GLY A 1 74 ? 23.398 -83.456 18.301 1.00 19.22 74 GLY A N 1
ATOM 513 C CA . GLY A 1 74 ? 24.686 -82.784 18.267 1.00 20.41 74 GLY A CA 1
ATOM 514 C C . GLY A 1 74 ? 25.079 -81.988 19.498 1.00 20.06 74 GLY A C 1
ATOM 515 O O . GLY A 1 74 ? 26.196 -81.469 19.570 1.00 20.30 74 GLY A O 1
ATOM 516 N N . GLY A 1 75 ? 24.179 -81.894 20.470 1.00 17.23 75 GLY A N 1
ATOM 517 C CA . GLY A 1 75 ? 24.477 -81.137 21.675 1.00 17.88 75 GLY A CA 1
ATOM 518 C C . GLY A 1 75 ? 25.422 -81.816 22.648 1.00 17.79 75 GLY A C 1
ATOM 519 O O . GLY A 1 75 ? 25.844 -82.955 22.435 1.00 18.42 75 GLY A O 1
ATOM 520 N N . SER A 1 76 ? 25.760 -81.110 23.723 1.00 16.58 76 SER A N 1
ATOM 521 C CA . SER A 1 76 ? 26.652 -81.641 24.745 1.00 16.37 76 SER A CA 1
ATOM 522 C C . SER A 1 76 ? 25.859 -82.205 25.930 1.00 15.80 76 SER A C 1
ATOM 523 O O . SER A 1 76 ? 26.414 -82.875 26.804 1.00 16.13 76 SER A O 1
ATOM 526 N N . GLY A 1 77 ? 24.560 -81.921 25.950 1.00 15.56 77 GLY A N 1
ATOM 527 C CA . GLY A 1 77 ? 23.686 -82.421 27.002 1.00 16.85 77 GLY A CA 1
ATOM 528 C C . GLY A 1 77 ? 24.045 -82.093 28.439 1.00 16.76 77 GLY A C 1
ATOM 529 O O . GLY A 1 77 ? 23.773 -82.893 29.341 1.00 17.03 77 GLY A O 1
ATOM 530 N N . LEU A 1 78 ? 24.634 -80.925 28.672 1.00 16.17 78 LEU A N 1
ATOM 531 C CA . LEU A 1 78 ? 25.024 -80.534 30.027 1.00 16.11 78 LEU A CA 1
ATOM 532 C C . LEU A 1 78 ? 23.900 -79.832 30.793 1.00 15.05 78 LEU A C 1
ATOM 533 O O . LEU A 1 78 ? 22.911 -79.402 30.205 1.00 16.10 78 LEU A O 1
ATOM 538 N N . SER A 1 79 ? 24.070 -79.718 32.109 1.00 15.70 79 SER A N 1
ATOM 539 C CA . SER A 1 79 ? 23.070 -79.105 32.990 1.00 16.18 79 SER A CA 1
ATOM 540 C C . SER A 1 79 ? 23.117 -77.583 33.027 1.00 16.39 79 SER A C 1
ATOM 541 O O . SER A 1 79 ? 24.013 -76.961 32.455 1.00 16.68 79 SER A O 1
ATOM 544 N N . ARG A 1 80 ? 22.147 -76.989 33.717 1.00 15.02 80 ARG A N 1
ATOM 545 C CA . ARG A 1 80 ? 22.086 -75.534 33.844 1.00 15.22 80 ARG A CA 1
ATOM 546 C C . ARG A 1 80 ? 23.311 -75.016 34.587 1.00 13.72 80 ARG A C 1
ATOM 547 O O . ARG A 1 80 ? 23.876 -73.987 34.219 1.00 13.46 80 ARG A O 1
ATOM 555 N N . LEU A 1 81 ? 23.719 -75.720 35.639 1.00 12.99 81 LEU A N 1
ATOM 556 C CA . LEU A 1 81 ? 24.887 -75.295 36.398 1.00 14.10 81 LEU A CA 1
ATOM 557 C C . LEU A 1 81 ? 26.145 -75.466 35.550 1.00 14.89 81 LEU A C 1
ATOM 558 O O . LEU A 1 81 ? 27.013 -74.590 35.543 1.00 13.46 81 LEU A O 1
ATOM 563 N N . ASP A 1 82 ? 26.247 -76.588 34.834 1.00 14.82 82 ASP A N 1
ATOM 564 C CA . ASP A 1 82 ? 27.404 -76.822 33.963 1.00 14.75 82 ASP A CA 1
ATOM 565 C C . ASP A 1 82 ? 27.522 -75.654 32.987 1.00 14.71 82 ASP A C 1
ATOM 566 O O . ASP A 1 82 ? 28.611 -75.128 32.746 1.00 14.56 82 ASP A O 1
ATOM 571 N N . THR A 1 83 ? 26.385 -75.280 32.408 1.00 13.27 83 THR A N 1
ATOM 572 C CA . THR A 1 83 ? 26.326 -74.197 31.432 1.00 13.77 83 THR A CA 1
ATOM 573 C C . THR A 1 83 ? 26.749 -72.859 32.027 1.00 14.68 83 THR A C 1
ATOM 574 O O . THR A 1 83 ? 27.495 -72.103 31.404 1.00 13.84 83 THR A O 1
ATOM 578 N N . SER A 1 84 ? 26.269 -72.566 33.230 1.00 12.58 84 SER A N 1
ATOM 579 C CA . SER A 1 84 ? 26.619 -71.313 33.897 1.00 12.12 84 SER A CA 1
ATOM 580 C C . SER A 1 84 ? 28.129 -71.254 34.117 1.00 13.73 84 SER A C 1
ATOM 581 O O . SER A 1 84 ? 28.765 -70.222 33.884 1.00 11.92 84 SER A O 1
ATOM 584 N N . VAL A 1 85 ? 28.699 -72.372 34.559 1.00 11.73 85 VAL A N 1
ATOM 585 C CA . VAL A 1 85 ? 30.135 -72.459 34.810 1.00 12.81 85 VAL A CA 1
ATOM 586 C C . VAL A 1 85 ? 30.932 -72.217 33.532 1.00 13.70 85 VAL A C 1
ATOM 587 O O . VAL A 1 85 ? 31.953 -71.519 33.539 1.00 14.05 85 VAL A O 1
ATOM 591 N N . ILE A 1 86 ? 30.457 -72.783 32.429 1.00 12.54 86 ILE A N 1
ATOM 592 C CA . ILE A 1 86 ? 31.137 -72.620 31.150 1.00 13.39 86 ILE A CA 1
ATOM 593 C C . ILE A 1 86 ? 31.071 -71.183 30.625 1.00 13.54 86 ILE A C 1
ATOM 594 O O . ILE A 1 86 ? 32.098 -70.606 30.266 1.00 12.61 86 ILE A O 1
ATOM 599 N N . PHE A 1 87 ? 29.878 -70.595 30.595 1.00 13.42 87 PHE A N 1
ATOM 600 C CA . PHE A 1 87 ? 29.734 -69.226 30.101 1.00 13.39 87 PHE A CA 1
ATOM 601 C C . PHE A 1 87 ? 30.490 -68.213 30.962 1.00 14.10 87 PHE A C 1
ATOM 602 O O . PHE A 1 87 ? 31.018 -67.224 30.450 1.00 13.14 87 PHE A O 1
ATOM 610 N N . GLU A 1 88 ? 30.537 -68.453 32.268 1.00 11.80 88 GLU A N 1
ATOM 611 C CA . GLU A 1 88 ? 31.260 -67.562 33.170 1.00 11.87 88 GLU A CA 1
ATOM 612 C C . GLU A 1 88 ? 32.744 -67.579 32.802 1.00 13.56 88 GLU A C 1
ATOM 613 O O . GLU A 1 88 ? 33.394 -66.535 32.739 1.00 13.42 88 GLU A O 1
ATOM 619 N N . ALA A 1 89 ? 33.273 -68.771 32.540 1.00 13.03 89 ALA A N 1
ATOM 620 C CA . ALA A 1 89 ? 34.678 -68.914 32.171 1.00 13.82 89 ALA A CA 1
ATOM 621 C C . ALA A 1 89 ? 34.960 -68.299 30.798 1.00 12.96 89 ALA A C 1
ATOM 622 O O . ALA A 1 89 ? 35.977 -67.632 30.612 1.00 13.50 89 ALA A O 1
ATOM 624 N N . LEU A 1 90 ? 34.065 -68.520 29.840 1.00 12.86 90 LEU A N 1
ATOM 625 C CA . LEU A 1 90 ? 34.249 -67.969 28.499 1.00 13.45 90 LEU A CA 1
ATOM 626 C C . LEU A 1 90 ? 34.166 -66.446 28.504 1.00 14.73 90 LEU A C 1
ATOM 627 O O . LEU A 1 90 ? 34.867 -65.771 27.745 1.00 14.06 90 LEU A O 1
ATOM 632 N N . ALA A 1 91 ? 33.311 -65.911 29.370 1.00 12.99 91 ALA A N 1
ATOM 633 C CA . ALA A 1 91 ? 33.113 -64.472 29.464 1.00 13.80 91 ALA A CA 1
ATOM 634 C C . ALA A 1 91 ? 34.362 -63.712 29.906 1.00 14.10 91 ALA A C 1
ATOM 635 O O . ALA A 1 91 ? 34.454 -62.502 29.693 1.00 14.84 91 ALA A O 1
ATOM 637 N N . THR A 1 92 ? 35.317 -64.405 30.523 1.00 13.20 92 THR A N 1
ATOM 638 C CA . THR A 1 92 ? 36.543 -63.737 30.954 1.00 15.06 92 THR A CA 1
ATOM 639 C C . THR A 1 92 ? 37.397 -63.424 29.724 1.00 16.43 92 THR A C 1
ATOM 640 O O . THR A 1 92 ? 38.273 -62.559 29.773 1.00 17.56 92 THR A O 1
ATOM 644 N N . GLY A 1 93 ? 37.133 -64.136 28.627 1.00 16.19 93 GLY A N 1
ATOM 645 C CA . GLY A 1 93 ? 37.864 -63.923 27.383 1.00 16.52 93 GLY A CA 1
ATOM 646 C C . GLY A 1 93 ? 37.237 -62.792 26.586 1.00 17.25 93 GLY A C 1
ATOM 647 O O . GLY A 1 93 ? 37.921 -61.866 26.146 1.00 18.48 93 GLY A O 1
ATOM 648 N N . CYS A 1 94 ? 35.930 -62.891 26.369 1.00 15.47 94 CYS A N 1
ATOM 649 C CA . CYS A 1 94 ? 35.165 -61.856 25.676 1.00 14.91 94 CYS A CA 1
ATOM 650 C C . CYS A 1 94 ? 33.727 -62.010 26.124 1.00 15.21 94 CYS A C 1
ATOM 651 O O . CYS A 1 94 ? 33.061 -62.988 25.788 1.00 14.84 94 CYS A O 1
ATOM 654 N N . THR A 1 95 ? 33.254 -61.039 26.889 1.00 13.79 95 THR A N 1
ATOM 655 C CA . THR A 1 95 ? 31.895 -61.079 27.400 1.00 12.74 95 THR A CA 1
ATOM 656 C C . THR A 1 95 ? 30.872 -60.940 26.282 1.00 12.68 95 THR A C 1
ATOM 657 O O . THR A 1 95 ? 29.869 -61.653 26.270 1.00 11.72 95 THR A O 1
ATOM 661 N N . SER A 1 96 ? 31.130 -60.032 25.343 1.00 12.96 96 SER A N 1
ATOM 662 C CA . SER A 1 96 ? 30.230 -59.814 24.210 1.00 14.15 96 SER A CA 1
ATOM 663 C C . SER A 1 96 ? 30.013 -61.087 23.402 1.00 13.47 96 SER A C 1
ATOM 664 O O . SER A 1 96 ? 28.879 -61.489 23.143 1.00 13.19 96 SER A O 1
ATOM 667 N N . THR A 1 97 ? 31.112 -61.716 23.001 1.00 13.56 97 THR A N 1
ATOM 668 C CA . THR A 1 97 ? 31.047 -62.927 22.198 1.00 13.28 97 THR A CA 1
ATOM 669 C C . THR A 1 97 ? 30.396 -64.081 22.950 1.00 13.20 97 THR A C 1
ATOM 670 O O . THR A 1 97 ? 29.602 -64.836 22.386 1.00 13.03 97 THR A O 1
ATOM 674 N N . THR A 1 98 ? 30.728 -64.217 24.227 1.00 12.00 98 THR A N 1
ATOM 675 C CA . THR A 1 98 ? 30.150 -65.281 25.035 1.00 12.70 98 THR A CA 1
ATOM 676 C C . THR A 1 98 ? 28.641 -65.075 25.146 1.00 13.22 98 THR A C 1
ATOM 677 O O . THR A 1 98 ? 27.869 -66.033 25.071 1.00 12.68 98 THR A O 1
ATOM 681 N N . ALA A 1 99 ? 28.221 -63.823 25.313 1.00 12.35 99 ALA A N 1
ATOM 682 C CA . ALA A 1 99 ? 26.795 -63.517 25.418 1.00 12.86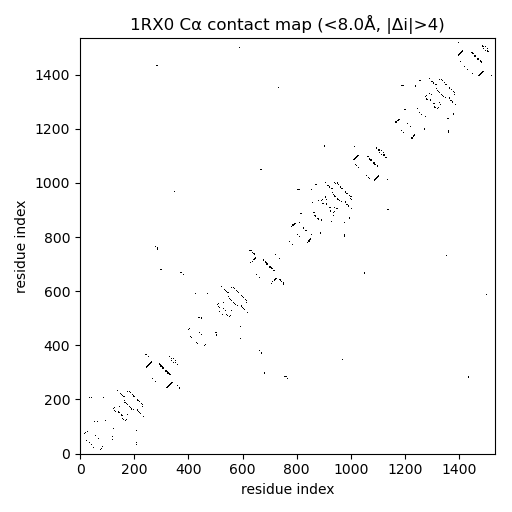 99 ALA A CA 1
ATOM 683 C C . ALA A 1 99 ? 26.080 -63.938 24.139 1.00 14.51 99 ALA A C 1
ATOM 684 O O . ALA A 1 99 ? 24.978 -64.486 24.190 1.00 12.21 99 ALA A O 1
ATOM 686 N N . TYR A 1 100 ? 26.695 -63.684 22.985 1.00 13.78 100 TYR A N 1
ATOM 687 C CA . TYR A 1 100 ? 26.057 -64.095 21.741 1.00 12.08 100 TYR A CA 1
ATOM 688 C C . TYR A 1 100 ? 25.969 -65.620 21.677 1.00 11.68 100 TYR A C 1
ATOM 689 O O . TYR A 1 100 ? 24.951 -66.176 21.259 1.00 14.03 100 TYR A O 1
ATOM 698 N N . ILE A 1 101 ? 27.043 -66.296 22.070 1.00 11.44 101 ILE A N 1
ATOM 699 C CA . ILE A 1 101 ? 27.059 -67.757 22.058 1.00 12.49 101 ILE A CA 1
ATOM 700 C C . ILE A 1 101 ? 25.892 -68.264 22.906 1.00 12.74 101 ILE A C 1
ATOM 701 O O . ILE A 1 101 ? 25.233 -69.245 22.564 1.00 11.21 101 ILE A O 1
ATOM 706 N N . SER A 1 102 ? 25.629 -67.577 24.011 1.00 10.88 102 SER A N 1
ATOM 707 C CA . SER A 1 102 ? 24.527 -67.961 24.889 1.00 11.84 102 SER A CA 1
ATOM 708 C C . SER A 1 102 ? 23.183 -67.800 24.179 1.00 11.39 102 SER A C 1
ATOM 709 O O . SER A 1 102 ? 22.309 -68.661 24.301 1.00 13.04 102 SER A O 1
ATOM 712 N N . ILE A 1 103 ? 23.014 -66.703 23.440 1.00 10.50 103 ILE A N 1
ATOM 713 C CA . ILE A 1 103 ? 21.770 -66.450 22.716 1.00 11.42 103 ILE A CA 1
ATOM 714 C C . ILE A 1 103 ? 21.577 -67.536 21.658 1.00 13.04 103 ILE A C 1
ATOM 715 O O . ILE A 1 103 ? 20.478 -68.071 21.484 1.00 12.50 103 ILE A O 1
ATOM 720 N N . HIS A 1 104 ? 22.659 -67.854 20.959 1.00 12.28 104 HIS A N 1
ATOM 721 C CA . HIS A 1 104 ? 22.653 -68.889 19.929 1.00 13.52 104 HIS A CA 1
ATOM 722 C C . HIS A 1 104 ? 22.170 -70.200 20.553 1.00 12.77 104 HIS A C 1
ATOM 723 O O . HIS A 1 104 ? 21.302 -70.884 20.007 1.00 13.09 104 HIS A O 1
ATOM 730 N N . ASN A 1 105 ? 22.742 -70.540 21.704 1.00 12.72 105 ASN A N 1
ATOM 731 C CA . ASN A 1 105 ? 22.374 -71.752 22.425 1.00 13.95 105 ASN A CA 1
ATOM 732 C C . ASN A 1 105 ? 20.898 -71.782 22.808 1.00 14.10 105 ASN A C 1
ATOM 733 O O . ASN A 1 105 ? 20.254 -72.833 22.738 1.00 12.64 105 ASN A O 1
ATOM 738 N N . MET A 1 106 ? 20.363 -70.634 23.216 1.00 13.66 106 MET A N 1
ATOM 739 C CA . MET A 1 106 ? 18.958 -70.564 23.608 1.00 13.71 106 MET A CA 1
ATOM 740 C C . MET A 1 106 ? 18.060 -70.866 22.418 1.00 15.30 106 MET A C 1
ATOM 741 O O . MET A 1 106 ? 17.052 -71.562 22.552 1.00 13.20 106 MET A O 1
ATOM 746 N N . CYS A 1 107 ? 18.422 -70.338 21.252 1.00 13.61 107 CYS A N 1
ATOM 747 C CA . CYS A 1 107 ? 17.636 -70.584 20.047 1.00 14.82 107 CYS A CA 1
ATOM 748 C C . CYS A 1 107 ? 17.602 -72.075 19.754 1.00 14.50 107 CYS A C 1
ATOM 749 O O . CYS A 1 107 ? 16.547 -72.636 19.457 1.00 14.36 107 CYS A O 1
ATOM 752 N N . ALA A 1 108 ? 18.761 -72.717 19.844 1.00 13.86 108 ALA A N 1
ATOM 753 C CA . ALA A 1 108 ? 18.847 -74.148 19.588 1.00 14.85 108 ALA A CA 1
ATOM 754 C C . ALA A 1 108 ? 18.045 -74.911 20.640 1.00 15.67 108 ALA A C 1
ATOM 755 O O . ALA A 1 108 ? 17.408 -75.917 20.333 1.00 14.06 108 ALA A O 1
ATOM 757 N N . TRP A 1 109 ? 18.075 -74.428 21.879 1.00 13.79 109 TRP A N 1
ATOM 758 C CA . TRP A 1 109 ? 17.337 -75.075 22.966 1.00 14.74 109 TRP A CA 1
ATOM 759 C C . TRP A 1 109 ? 15.829 -75.020 22.733 1.00 15.07 109 TRP A C 1
ATOM 760 O O . TRP A 1 109 ? 15.116 -75.988 23.013 1.00 15.19 109 TRP A O 1
ATOM 771 N N . MET A 1 110 ? 15.341 -73.888 22.231 1.00 14.24 110 MET A N 1
ATOM 772 C CA . MET A 1 110 ? 13.913 -73.738 21.977 1.00 14.97 110 MET A CA 1
ATOM 773 C C . MET A 1 110 ? 13.447 -74.756 20.944 1.00 15.60 110 MET A C 1
ATOM 774 O O . MET A 1 110 ? 12.393 -75.374 21.097 1.00 15.00 110 MET A O 1
ATOM 779 N N . ILE A 1 111 ? 14.239 -74.940 19.894 1.00 14.37 111 ILE A N 1
ATOM 780 C CA . ILE A 1 111 ? 13.885 -75.900 18.850 1.00 14.14 111 ILE A CA 1
ATOM 781 C C . ILE A 1 111 ? 13.986 -77.322 19.394 1.00 14.90 111 ILE A C 1
ATOM 782 O O . ILE A 1 111 ? 13.091 -78.145 19.194 1.00 15.82 111 ILE A O 1
ATOM 787 N N . ASP A 1 112 ? 15.073 -77.595 20.102 1.00 15.08 112 ASP A N 1
ATOM 788 C CA . ASP A 1 112 ? 15.317 -78.908 20.686 1.00 16.09 112 ASP A CA 1
ATOM 789 C C . ASP A 1 112 ? 14.246 -79.310 21.702 1.00 16.79 112 ASP A C 1
ATOM 790 O O . ASP A 1 112 ? 13.792 -80.457 21.725 1.00 16.58 112 ASP A O 1
ATOM 795 N N . SER A 1 113 ? 13.825 -78.356 22.521 1.00 15.15 113 SER A N 1
ATOM 796 C CA . SER A 1 113 ? 12.847 -78.632 23.569 1.00 16.45 113 SER A CA 1
ATOM 797 C C . SER A 1 113 ? 11.375 -78.636 23.172 1.00 17.38 113 SER A C 1
ATOM 798 O O . SER A 1 113 ? 10.568 -79.330 23.798 1.00 19.34 113 SER A O 1
ATOM 801 N N . PHE A 1 114 ? 11.014 -77.872 22.147 1.00 15.37 114 PHE A N 1
ATOM 802 C CA . PHE A 1 114 ? 9.614 -77.782 21.750 1.00 17.56 114 PHE A CA 1
ATOM 803 C C . PHE A 1 114 ? 9.289 -78.260 20.340 1.00 17.52 114 PHE A C 1
ATOM 804 O O . PHE A 1 114 ? 8.116 -78.431 19.996 1.00 19.27 114 PHE A O 1
ATOM 812 N N . GLY A 1 115 ? 10.315 -78.473 19.526 1.00 17.66 115 GLY A N 1
ATOM 813 C CA . GLY A 1 115 ? 10.078 -78.909 18.162 1.00 16.69 115 GLY A CA 1
ATOM 814 C C . GLY A 1 115 ? 9.843 -80.399 18.027 1.00 16.66 115 GLY A C 1
ATOM 815 O O . GLY A 1 115 ? 10.078 -81.158 18.968 1.00 16.18 115 GLY A O 1
ATOM 816 N N . ASN A 1 116 ? 9.363 -80.821 16.861 1.00 17.61 116 ASN A N 1
ATOM 817 C CA . ASN A 1 116 ? 9.128 -82.239 16.623 1.00 19.41 116 ASN A CA 1
ATOM 818 C C . ASN A 1 116 ? 10.437 -82.861 16.141 1.00 21.25 116 ASN A C 1
ATOM 819 O O . ASN A 1 116 ? 11.425 -82.153 15.932 1.00 19.96 116 ASN A O 1
ATOM 824 N N . GLU A 1 117 ? 10.452 -84.178 15.965 1.00 21.39 117 GLU A N 1
ATOM 825 C CA . GLU A 1 117 ? 11.671 -84.857 15.542 1.00 24.24 117 GLU A CA 1
ATOM 826 C C . GLU A 1 117 ? 12.286 -84.325 14.258 1.00 24.09 117 GLU A C 1
ATOM 827 O O . GLU A 1 117 ? 13.504 -84.164 14.174 1.00 25.90 117 GLU A O 1
ATOM 833 N N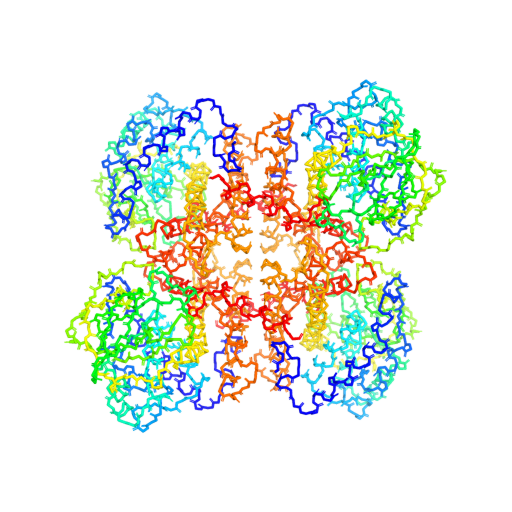 . GLU A 1 118 ? 11.453 -84.055 13.260 1.00 24.94 118 GLU A N 1
ATOM 834 C CA . GLU A 1 118 ? 11.943 -83.536 11.989 1.00 25.71 118 GLU A CA 1
ATOM 835 C C . GLU A 1 118 ? 12.632 -82.192 12.183 1.00 23.89 118 GLU A C 1
ATOM 836 O O . GLU A 1 118 ? 13.727 -81.966 11.665 1.00 23.26 118 GLU A O 1
ATOM 842 N N . GLN A 1 119 ? 11.991 -81.308 12.938 1.00 21.45 119 GLN A N 1
ATOM 843 C CA . GLN A 1 119 ? 12.547 -79.986 13.207 1.00 19.29 119 GLN A CA 1
ATOM 844 C C . GLN A 1 119 ? 13.856 -80.076 13.990 1.00 18.35 119 GLN A C 1
ATOM 845 O O . GLN A 1 119 ? 14.828 -79.391 13.667 1.00 17.39 119 GLN A O 1
ATOM 851 N N . ARG A 1 120 ? 13.881 -80.925 15.013 1.00 17.20 120 ARG A N 1
ATOM 852 C CA . ARG A 1 120 ? 15.075 -81.089 15.839 1.00 18.35 120 ARG A CA 1
ATOM 853 C C . ARG A 1 120 ? 16.285 -81.582 15.049 1.00 20.33 120 ARG A C 1
ATOM 854 O O . ARG A 1 120 ? 17.385 -81.049 15.191 1.00 19.08 120 ARG A O 1
ATOM 862 N N . HIS A 1 121 ? 16.094 -82.599 14.216 1.00 20.01 121 HIS A N 1
ATOM 863 C CA . HIS A 1 121 ? 17.216 -83.123 13.448 1.00 22.38 121 HIS A CA 1
ATOM 864 C C . HIS A 1 121 ? 17.608 -82.267 12.250 1.00 22.04 121 HIS A C 1
ATOM 865 O O . HIS A 1 121 ? 18.695 -82.423 11.699 1.00 24.05 121 HIS A O 1
ATOM 872 N N . LYS A 1 122 ? 16.735 -81.352 11.854 1.00 22.38 122 LYS A N 1
ATOM 873 C CA . LYS A 1 122 ? 17.036 -80.486 10.721 1.00 21.93 122 LYS A CA 1
ATOM 874 C C . LYS A 1 122 ? 17.793 -79.232 11.148 1.00 21.43 122 LYS A C 1
ATOM 875 O O . LYS A 1 122 ? 18.827 -78.894 10.573 1.00 21.50 122 LYS A O 1
ATOM 881 N N . PHE A 1 123 ? 17.282 -78.558 12.172 1.00 20.39 123 PHE A N 1
ATOM 882 C CA . PHE A 1 123 ? 17.873 -77.308 12.648 1.00 19.31 123 PHE A CA 1
ATOM 883 C C . PHE A 1 123 ? 18.964 -77.376 13.717 1.00 19.08 123 PHE A C 1
ATOM 884 O O . PHE A 1 123 ? 19.930 -76.610 13.669 1.00 18.54 123 PHE A O 1
ATOM 892 N N . CYS A 1 124 ? 18.824 -78.277 14.683 1.00 17.42 124 CYS A N 1
ATOM 893 C CA . CYS A 1 124 ? 19.798 -78.358 15.766 1.00 17.84 124 CYS A CA 1
ATOM 894 C C . CYS A 1 124 ? 21.220 -78.802 15.414 1.00 17.26 124 CYS A C 1
ATOM 895 O O . CYS A 1 124 ? 22.188 -78.191 15.866 1.00 17.41 124 CYS A O 1
ATOM 898 N N . PRO A 1 125 ? 21.376 -79.862 14.605 1.00 17.37 125 PRO A N 1
ATOM 899 C CA . PRO A 1 125 ? 22.739 -80.290 14.274 1.00 17.39 125 PRO A CA 1
ATOM 900 C C . PRO A 1 125 ? 23.675 -79.193 13.749 1.00 17.90 125 PRO A C 1
ATOM 901 O O . PRO A 1 125 ? 24.791 -79.041 14.247 1.00 17.79 125 PRO A O 1
ATOM 905 N N . PRO A 1 126 ? 23.237 -78.419 12.742 1.00 18.17 126 PRO A N 1
ATOM 906 C CA . PRO A 1 126 ? 24.100 -77.357 12.210 1.00 18.38 126 PRO A CA 1
ATOM 907 C C . PRO A 1 126 ? 24.350 -76.224 13.204 1.00 19.14 126 PRO A C 1
ATOM 908 O O . PRO A 1 126 ? 25.360 -75.526 13.120 1.00 17.91 126 PRO A O 1
ATOM 912 N N . LEU A 1 127 ? 23.426 -76.034 14.142 1.00 17.80 127 LEU A N 1
ATOM 913 C CA . LEU A 1 127 ? 23.595 -74.992 15.148 1.00 16.90 127 LEU A CA 1
ATOM 914 C C . LEU A 1 127 ? 24.629 -75.436 16.174 1.00 17.11 127 LEU A C 1
ATOM 915 O O . LEU A 1 127 ? 25.445 -74.639 16.637 1.00 18.15 127 LEU A O 1
ATOM 920 N N . CYS A 1 128 ? 24.604 -76.716 16.524 1.00 17.33 128 CYS A N 1
ATOM 921 C CA . CYS A 1 128 ? 25.550 -77.240 17.501 1.00 17.76 128 CYS A CA 1
ATOM 922 C C . CYS A 1 128 ? 26.998 -77.200 17.023 1.00 17.58 128 CYS A C 1
ATOM 923 O O . CYS A 1 128 ? 27.915 -77.094 17.834 1.00 17.56 128 CYS A O 1
ATOM 926 N N . THR A 1 129 ? 27.208 -77.287 15.712 1.00 18.62 129 THR A N 1
ATOM 927 C CA . THR A 1 129 ? 28.563 -77.240 15.159 1.00 18.03 129 THR A CA 1
ATOM 928 C C . THR A 1 129 ? 28.852 -75.810 14.721 1.00 18.24 129 THR A C 1
ATOM 929 O O . THR A 1 129 ? 29.979 -75.468 14.357 1.00 18.86 129 THR A O 1
ATOM 933 N N . MET A 1 130 ? 27.811 -74.990 14.767 1.00 18.12 130 MET A N 1
ATOM 934 C CA . MET A 1 130 ? 27.864 -73.599 14.356 1.00 19.15 130 MET A CA 1
ATOM 935 C C . MET A 1 130 ? 28.197 -73.458 12.878 1.00 20.95 130 MET A C 1
ATOM 936 O O . MET A 1 130 ? 28.825 -72.487 12.448 1.00 19.51 130 MET A O 1
ATOM 941 N N . GLU A 1 131 ? 27.768 -74.456 12.108 1.00 20.72 131 GLU A N 1
ATOM 942 C CA . GLU A 1 131 ? 27.926 -74.443 10.664 1.00 21.31 131 GLU A CA 1
ATOM 943 C C . GLU A 1 131 ? 27.023 -73.272 10.306 1.00 20.22 131 GLU A C 1
ATOM 944 O O . GLU A 1 131 ? 27.294 -72.501 9.385 1.00 19.21 131 GLU A O 1
A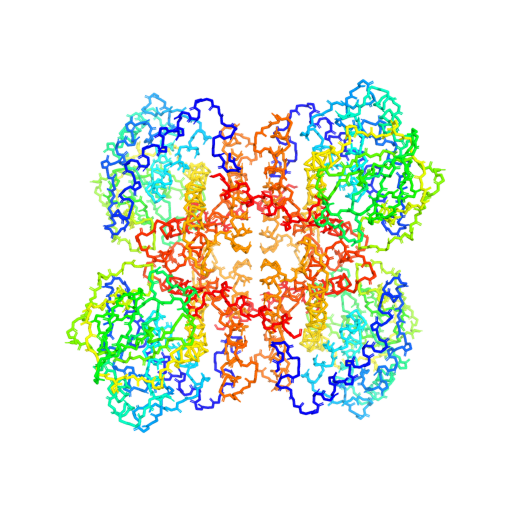TOM 950 N N . LYS A 1 132 ? 25.942 -73.154 11.073 1.00 18.80 132 LYS A N 1
ATOM 951 C CA . LYS A 1 132 ? 24.969 -72.081 10.916 1.00 17.34 132 LYS A CA 1
ATOM 952 C C . LYS A 1 132 ? 24.793 -71.402 12.273 1.00 17.13 132 LYS A C 1
ATOM 953 O O . LYS A 1 132 ? 24.961 -72.038 13.317 1.00 15.79 132 LYS A O 1
ATOM 959 N N . PHE A 1 133 ? 24.471 -70.114 12.249 1.00 15.72 133 PHE A N 1
ATOM 960 C CA . PHE A 1 133 ? 24.266 -69.351 13.476 1.00 15.60 133 PHE A CA 1
ATOM 961 C C . PHE A 1 133 ? 22.799 -68.971 13.596 1.00 14.43 133 PHE A C 1
ATOM 962 O O . PHE A 1 133 ? 22.091 -68.873 12.597 1.00 14.52 133 PHE A O 1
ATOM 970 N N . ALA A 1 134 ? 22.341 -68.752 14.826 1.00 13.72 134 ALA A N 1
ATOM 971 C CA . ALA A 1 134 ? 20.948 -68.408 15.057 1.00 13.53 134 ALA A CA 1
ATOM 972 C C . ALA A 1 134 ? 20.771 -67.071 15.764 1.00 14.12 134 ALA A C 1
ATOM 973 O O . ALA A 1 134 ? 21.654 -66.618 16.493 1.00 14.39 134 ALA A O 1
ATOM 975 N N . SER A 1 135 ? 19.622 -66.450 15.525 1.00 14.07 135 SER A N 1
ATOM 976 C CA . SER A 1 135 ? 19.259 -65.180 16.145 1.00 14.52 135 SER A CA 1
ATOM 977 C C . SER A 1 135 ? 17.861 -65.340 16.727 1.00 15.09 135 SER A C 1
ATOM 978 O O . SER A 1 135 ? 17.020 -66.045 16.164 1.00 15.06 135 SER A O 1
ATOM 981 N N . TYR A 1 136 ? 17.621 -64.687 17.855 1.00 14.34 136 TYR A N 1
ATOM 982 C CA . TYR A 1 136 ? 16.325 -64.742 18.517 1.00 14.93 136 TYR A CA 1
ATOM 983 C C . TYR A 1 136 ? 15.593 -63.445 18.207 1.00 14.91 136 TYR A C 1
ATOM 984 O O . TYR A 1 136 ? 16.101 -62.362 18.493 1.00 15.40 136 TYR A O 1
ATOM 993 N N . CYS A 1 137 ? 14.399 -63.550 17.631 1.00 14.88 137 CYS A N 1
ATOM 994 C CA . CYS A 1 137 ? 13.637 -62.364 17.247 1.00 14.94 137 CYS A CA 1
ATOM 995 C C . CYS A 1 137 ? 12.339 -62.162 18.020 1.00 16.03 137 CYS A C 1
ATOM 996 O O . CYS A 1 137 ? 11.295 -62.725 17.673 1.00 14.97 137 CYS A O 1
ATOM 999 N N . LEU A 1 138 ? 12.403 -61.338 19.059 1.00 14.67 138 LEU A N 1
ATOM 1000 C CA . LEU A 1 138 ? 11.228 -61.058 19.876 1.00 14.31 138 LEU A CA 1
ATOM 1001 C C . LEU A 1 138 ? 10.886 -59.577 19.889 1.00 13.87 138 LEU A C 1
ATOM 1002 O O . LEU A 1 138 ? 9.769 -59.172 19.548 1.00 14.60 138 LEU A O 1
ATOM 1007 N N . THR A 1 139 ? 11.866 -58.773 20.284 1.00 12.69 139 THR A N 1
ATOM 1008 C CA . THR A 1 139 ? 11.699 -57.332 20.390 1.00 12.46 139 THR A CA 1
ATOM 1009 C C . THR A 1 139 ? 11.334 -56.614 19.097 1.00 13.90 139 THR A C 1
ATOM 1010 O O . THR A 1 139 ? 11.803 -56.967 18.011 1.00 12.90 139 THR A O 1
ATOM 1014 N N . GLU A 1 140 ? 10.483 -55.603 19.238 1.00 13.57 140 GLU A N 1
ATOM 1015 C CA . GLU A 1 140 ? 10.044 -54.776 18.122 1.00 15.10 140 GLU A CA 1
ATOM 1016 C C . GLU A 1 140 ? 10.102 -53.319 18.567 1.00 15.51 140 GLU A C 1
ATOM 1017 O O . GLU A 1 140 ? 10.153 -53.028 19.763 1.00 15.10 140 GLU A O 1
ATOM 1023 N N . PRO A 1 141 ? 10.090 -52.381 17.611 1.00 16.39 141 PRO A N 1
ATOM 1024 C CA . PRO A 1 141 ? 10.141 -50.962 17.974 1.00 17.64 141 PRO A CA 1
ATOM 1025 C C . PRO A 1 141 ? 9.094 -50.570 19.018 1.00 17.19 141 PRO A C 1
ATOM 1026 O O . PRO A 1 141 ? 9.373 -49.781 19.923 1.00 17.66 141 PRO A O 1
ATOM 1030 N N . GLY A 1 142 ? 7.893 -51.131 18.894 1.00 17.19 142 GLY A N 1
ATOM 1031 C CA . GLY A 1 142 ? 6.827 -50.814 19.825 1.00 16.57 142 GLY A CA 1
ATOM 1032 C C . GLY A 1 142 ? 6.627 -51.816 20.949 1.00 17.21 142 GLY A C 1
ATOM 1033 O O . GLY A 1 142 ? 5.711 -51.667 21.754 1.00 18.03 142 GLY A O 1
ATOM 1034 N N A SER A 1 143 ? 7.475 -52.838 21.011 0.50 16.05 143 SER A N 1
ATOM 1035 N N B SER A 1 143 ? 7.482 -52.833 21.003 0.50 16.64 143 SER A N 1
ATOM 1036 C CA A SER A 1 143 ? 7.362 -53.845 22.061 0.50 15.70 143 SER A CA 1
ATOM 1037 C CA B SER A 1 143 ? 7.382 -53.859 22.034 0.50 17.41 143 SER A CA 1
ATOM 1038 C C A SER A 1 143 ? 8.729 -54.283 22.571 0.50 15.36 143 SER A C 1
ATOM 1039 C C B SER A 1 143 ? 8.751 -54.269 22.558 0.50 16.70 143 SER A C 1
ATOM 1040 O O A SER A 1 143 ? 9.425 -55.070 21.927 0.50 15.62 143 SER A O 1
ATOM 1041 O O B SER A 1 143 ? 9.473 -55.029 21.910 0.50 16.58 143 SER A O 1
ATOM 1046 N N . GLY A 1 144 ? 9.104 -53.761 23.734 1.00 16.51 144 GLY A N 1
ATOM 1047 C CA . GLY A 1 144 ? 10.380 -54.099 24.334 1.00 14.30 144 GLY A CA 1
ATOM 1048 C C . GLY A 1 144 ? 10.104 -54.823 25.636 1.00 14.70 144 GLY A C 1
ATOM 1049 O O . GLY A 1 144 ? 10.037 -56.048 25.669 1.00 15.70 144 GLY A O 1
ATOM 1050 N N . SER A 1 145 ? 9.935 -54.067 26.714 1.00 14.63 145 SER A N 1
ATOM 1051 C CA . SER A 1 145 ? 9.638 -54.671 28.010 1.00 15.32 145 SER A CA 1
ATOM 1052 C C . SER A 1 145 ? 8.256 -55.323 27.935 1.00 15.38 145 SER A C 1
ATOM 1053 O O . SER A 1 145 ? 8.015 -56.364 28.547 1.00 15.75 145 SER A O 1
ATOM 1056 N N . ASP A 1 146 ? 7.356 -54.699 27.178 1.00 14.67 146 ASP A N 1
ATOM 1057 C CA . ASP A 1 146 ? 6.001 -55.219 26.980 1.00 15.03 146 ASP A CA 1
ATOM 1058 C C . ASP A 1 146 ? 6.081 -56.131 25.755 1.00 14.98 146 ASP A C 1
ATOM 1059 O O . ASP A 1 146 ? 5.466 -55.866 24.726 1.00 16.15 146 ASP A O 1
ATOM 1064 N N . ALA A 1 147 ? 6.855 -57.203 25.886 1.00 16.09 147 ALA A N 1
ATOM 1065 C CA . ALA A 1 147 ? 7.084 -58.150 24.799 1.00 16.66 147 ALA A CA 1
ATOM 1066 C C . ALA A 1 147 ? 5.847 -58.811 24.207 1.00 18.15 147 ALA A C 1
ATOM 1067 O O . ALA A 1 147 ? 5.792 -59.056 23.002 1.00 20.26 147 ALA A O 1
ATOM 1069 N N . ALA A 1 148 ? 4.861 -59.106 25.047 1.00 18.58 148 ALA A N 1
ATOM 1070 C CA . ALA A 1 148 ? 3.643 -59.766 24.585 1.00 18.61 148 ALA A CA 1
ATOM 1071 C C . ALA A 1 148 ? 2.740 -58.897 23.710 1.00 19.70 148 ALA A C 1
ATOM 1072 O O . ALA A 1 148 ? 1.705 -59.363 23.225 1.00 20.14 148 ALA A O 1
ATOM 1074 N N . SER A 1 149 ? 3.121 -57.641 23.502 1.00 18.58 149 SER A N 1
ATOM 1075 C CA . SER A 1 149 ? 2.316 -56.744 22.676 1.00 18.54 149 SER A CA 1
ATOM 1076 C C . SER A 1 149 ? 2.860 -56.655 21.250 1.00 17.57 149 SER A C 1
ATOM 1077 O O . SER A 1 149 ? 2.470 -55.771 20.486 1.00 17.94 149 SER A O 1
ATOM 1080 N N . LEU A 1 150 ? 3.753 -57.573 20.893 1.00 17.14 150 LEU A N 1
ATOM 1081 C CA . LEU A 1 150 ? 4.352 -57.569 19.560 1.00 16.70 150 LEU A CA 1
ATOM 1082 C C . LEU A 1 150 ? 3.298 -57.493 18.451 1.00 17.87 150 LEU A C 1
ATOM 1083 O O . LEU A 1 150 ? 2.189 -58.010 18.593 1.00 17.53 150 LEU A O 1
ATOM 1088 N N . LEU A 1 151 ? 3.654 -56.836 17.349 1.00 17.73 151 LEU A N 1
ATOM 1089 C CA . LEU A 1 151 ? 2.733 -56.656 16.231 1.00 18.94 151 LEU A CA 1
ATOM 1090 C C . LEU A 1 151 ? 3.025 -57.489 14.988 1.00 19.64 151 LEU A C 1
ATOM 1091 O O . LEU A 1 151 ? 2.156 -57.626 14.126 1.00 20.23 151 LEU A O 1
ATOM 1096 N N . THR A 1 152 ? 4.233 -58.033 14.877 1.00 18.59 152 THR A N 1
ATOM 1097 C CA . THR A 1 152 ? 4.567 -58.850 13.712 1.00 19.34 152 THR A CA 1
ATOM 1098 C C . THR A 1 152 ? 3.493 -59.921 13.589 1.00 19.51 152 THR A C 1
ATOM 1099 O O . THR A 1 152 ? 3.229 -60.666 14.535 1.00 19.28 152 THR A O 1
ATOM 1103 N N . SER A 1 153 ? 2.867 -59.989 12.422 1.00 19.31 153 SER A N 1
ATOM 1104 C CA . SER A 1 153 ? 1.804 -60.954 12.199 1.00 20.51 153 SER A CA 1
ATOM 1105 C C . SER A 1 153 ? 2.231 -62.128 11.330 1.00 21.36 153 SER A C 1
ATOM 1106 O O . SER A 1 153 ? 3.144 -62.018 10.510 1.00 21.41 153 SER A O 1
ATOM 1109 N N . ALA A 1 154 ? 1.560 -63.256 11.533 1.00 21.13 154 ALA A N 1
ATOM 1110 C CA . ALA A 1 154 ? 1.814 -64.472 10.773 1.00 22.12 154 ALA A CA 1
ATOM 1111 C C . ALA A 1 154 ? 0.442 -65.003 10.364 1.00 23.35 154 ALA A C 1
ATOM 1112 O O . ALA A 1 154 ? -0.202 -65.725 11.125 1.00 22.88 154 ALA A O 1
ATOM 1114 N N . LYS A 1 155 ? -0.002 -64.623 9.168 1.00 23.67 155 LYS A N 1
ATOM 1115 C CA . LYS A 1 155 ? -1.305 -65.038 8.652 1.00 24.00 155 LYS A CA 1
ATOM 1116 C C . LYS A 1 155 ? -1.233 -66.388 7.952 1.00 23.93 155 LYS A C 1
ATOM 1117 O O . LYS A 1 155 ? -0.495 -66.560 6.984 1.00 22.28 155 LYS A O 1
ATOM 1123 N N . LYS A 1 156 ? -2.013 -67.342 8.443 1.00 23.88 156 LYS A N 1
ATOM 1124 C CA . LYS A 1 156 ? -2.027 -68.678 7.869 1.00 24.05 156 LYS A CA 1
ATOM 1125 C C . LYS A 1 156 ? -2.797 -68.704 6.554 1.00 23.35 156 LYS A C 1
ATOM 1126 O O . LYS A 1 156 ? -3.946 -68.271 6.486 1.00 23.01 156 LYS A O 1
ATOM 1132 N N . GLN A 1 157 ? -2.142 -69.196 5.508 1.00 22.63 157 GLN A N 1
ATOM 1133 C CA . GLN A 1 157 ? -2.749 -69.317 4.189 1.00 23.37 157 GLN A CA 1
ATOM 1134 C C . GLN A 1 157 ? -2.263 -70.640 3.627 1.00 22.53 157 GLN A C 1
ATOM 1135 O O . GLN A 1 157 ? -1.078 -70.796 3.337 1.00 22.16 157 GLN A O 1
ATOM 1141 N N . GLY A 1 158 ? -3.174 -71.594 3.479 1.00 23.37 158 GLY A N 1
ATOM 1142 C CA . GLY A 1 158 ? -2.784 -72.889 2.959 1.00 22.02 158 GLY A CA 1
ATOM 1143 C C . GLY A 1 158 ? -1.779 -73.561 3.871 1.00 21.65 158 GLY A C 1
ATOM 1144 O O . GLY A 1 158 ? -2.056 -73.788 5.048 1.00 22.02 158 GLY A O 1
ATOM 1145 N N . ASP A 1 159 ? -0.604 -73.875 3.335 1.00 19.83 159 ASP A N 1
ATOM 1146 C CA . ASP A 1 159 ? 0.434 -74.531 4.117 1.00 20.46 159 ASP A CA 1
ATOM 1147 C C . ASP A 1 159 ? 1.579 -73.580 4.455 1.00 18.63 159 ASP A C 1
ATOM 1148 O O . ASP A 1 159 ? 2.703 -74.016 4.692 1.00 19.01 159 ASP A O 1
ATOM 1153 N N . HIS A 1 160 ? 1.287 -72.284 4.468 1.00 18.57 160 HIS A N 1
ATOM 1154 C CA . HIS A 1 160 ? 2.298 -71.281 4.788 1.00 18.17 160 HIS A CA 1
ATOM 1155 C C . HIS A 1 160 ? 1.755 -70.219 5.732 1.00 18.33 160 HIS A C 1
ATOM 1156 O O . HIS A 1 160 ? 0.541 -70.057 5.880 1.00 17.56 160 HIS A O 1
ATOM 1163 N N . TYR A 1 161 ? 2.677 -69.507 6.374 1.00 17.43 161 TYR A N 1
ATOM 1164 C CA . TYR A 1 161 ? 2.345 -68.390 7.242 1.00 17.97 161 TYR A CA 1
ATOM 1165 C C . TYR A 1 161 ? 2.934 -67.204 6.499 1.00 17.80 161 TYR A C 1
ATOM 1166 O O . TYR A 1 161 ? 4.060 -67.285 6.006 1.00 19.12 161 TYR A O 1
ATOM 1175 N N . ILE A 1 162 ? 2.178 -66.120 6.402 1.00 17.63 162 ILE A N 1
ATOM 1176 C CA . ILE A 1 162 ? 2.661 -64.923 5.726 1.00 18.62 162 ILE A CA 1
ATOM 1177 C C . ILE A 1 162 ? 3.030 -63.915 6.809 1.00 18.11 162 ILE A C 1
ATOM 1178 O O . ILE A 1 162 ? 2.153 -63.373 7.483 1.00 18.48 162 ILE A O 1
ATOM 1183 N N . LEU A 1 163 ? 4.327 -63.677 6.975 1.00 18.43 163 LEU A N 1
ATOM 1184 C CA . LEU A 1 163 ? 4.817 -62.752 7.995 1.00 17.93 163 LEU A CA 1
ATOM 1185 C C . LEU A 1 163 ? 4.980 -61.312 7.527 1.00 18.58 163 LEU A C 1
ATOM 1186 O O . LEU A 1 163 ? 5.480 -61.049 6.430 1.00 18.15 163 LEU A O 1
ATOM 1191 N N . ASN A 1 164 ? 4.552 -60.388 8.381 1.00 18.15 164 ASN A N 1
ATOM 1192 C CA . ASN A 1 164 ? 4.645 -58.956 8.124 1.00 19.69 164 ASN A CA 1
ATOM 1193 C C . ASN A 1 164 ? 4.969 -58.245 9.429 1.00 19.56 164 ASN A C 1
ATOM 1194 O O . ASN A 1 164 ? 4.241 -58.379 10.411 1.00 20.82 164 ASN A O 1
ATOM 1199 N N . GLY A 1 165 ? 6.060 -57.489 9.435 1.00 20.33 165 GLY A N 1
ATOM 1200 C CA . GLY A 1 165 ? 6.441 -56.773 10.639 1.00 20.17 165 GLY A CA 1
ATOM 1201 C C . GLY A 1 165 ? 7.935 -56.542 10.694 1.00 20.18 165 GLY A C 1
ATOM 1202 O O . GLY A 1 165 ? 8.650 -56.822 9.733 1.00 20.04 165 GLY A O 1
ATOM 1203 N N . SER A 1 166 ? 8.416 -56.022 11.817 1.00 19.84 166 SER A N 1
ATOM 1204 C CA . SER A 1 166 ? 9.840 -55.776 11.962 1.00 20.28 166 SER A CA 1
ATOM 1205 C C . SER A 1 166 ? 10.276 -56.031 13.395 1.00 18.97 166 SER A C 1
ATOM 1206 O O . SER A 1 166 ? 9.535 -55.754 14.336 1.00 21.08 166 SER A O 1
ATOM 1209 N N . LYS A 1 167 ? 11.475 -56.580 13.544 1.00 17.43 167 LYS A N 1
ATOM 1210 C CA . LYS A 1 167 ? 12.044 -56.867 14.851 1.00 17.42 167 LYS A CA 1
ATOM 1211 C C . LYS A 1 167 ? 13.208 -55.906 15.048 1.00 18.20 167 LYS A C 1
ATOM 1212 O O . LYS A 1 167 ? 13.841 -55.489 14.078 1.00 17.33 167 LYS A O 1
ATOM 1218 N N . ALA A 1 168 ? 13.487 -55.549 16.298 1.00 16.39 168 ALA A N 1
ATOM 1219 C CA . ALA A 1 168 ? 14.563 -54.606 16.583 1.00 16.25 168 ALA A CA 1
ATOM 1220 C C . ALA A 1 168 ? 15.652 -55.165 17.490 1.00 15.68 168 ALA A C 1
ATOM 1221 O O . ALA A 1 168 ? 15.407 -56.074 18.289 1.00 15.07 168 ALA A O 1
ATOM 1223 N N . PHE A 1 169 ? 16.857 -54.613 17.350 1.00 13.85 169 PHE A N 1
ATOM 1224 C CA . PHE A 1 169 ? 18.012 -55.003 18.162 1.00 15.34 169 PHE A CA 1
ATOM 1225 C C . PHE A 1 169 ? 18.426 -56.465 18.032 1.00 14.86 169 PHE A C 1
ATOM 1226 O O . PHE A 1 169 ? 19.039 -57.005 18.949 1.00 17.04 169 PHE A O 1
ATOM 1234 N N . ILE A 1 170 ? 18.130 -57.117 16.914 1.00 13.82 170 ILE A N 1
ATOM 1235 C CA . ILE A 1 170 ? 18.467 -58.531 16.812 1.00 13.39 170 ILE A CA 1
ATOM 1236 C C . ILE A 1 170 ? 19.952 -58.864 16.718 1.00 13.88 170 ILE A C 1
ATOM 1237 O O . ILE A 1 170 ? 20.621 -58.532 15.738 1.00 15.81 170 ILE A O 1
ATOM 1242 N N . SER A 1 171 ? 20.453 -59.537 17.753 1.00 13.19 171 SER A N 1
ATOM 1243 C CA . SER A 1 171 ? 21.855 -59.932 17.820 1.00 13.88 171 SER A CA 1
ATOM 1244 C C . SER A 1 171 ? 22.180 -61.007 16.795 1.00 14.48 171 SER A C 1
ATOM 1245 O O . SER A 1 171 ? 21.515 -62.042 16.732 1.00 12.70 171 SER A O 1
ATOM 1248 N N . GLY A 1 172 ? 23.208 -60.750 15.994 1.00 14.56 172 GLY A N 1
ATOM 1249 C CA . GLY A 1 172 ? 23.622 -61.704 14.983 1.00 14.87 172 GLY A CA 1
ATOM 1250 C C . GLY A 1 172 ? 22.867 -61.602 13.672 1.00 15.69 172 GLY A C 1
ATOM 1251 O O . GLY A 1 172 ? 23.182 -62.321 12.724 1.00 16.82 172 GLY A O 1
ATOM 1252 N N . ALA A 1 173 ? 21.880 -60.715 13.604 1.00 15.87 173 ALA A N 1
ATOM 1253 C CA . ALA A 1 173 ? 21.086 -60.565 12.388 1.00 16.39 173 ALA A CA 1
ATOM 1254 C C . ALA A 1 173 ? 21.971 -60.281 11.178 1.00 18.62 173 ALA A C 1
ATOM 1255 O O . ALA A 1 173 ? 22.927 -59.509 11.259 1.00 17.14 173 ALA A O 1
ATOM 1257 N N . GLY A 1 174 ? 21.644 -60.913 10.055 1.00 19.66 174 GLY A N 1
ATOM 1258 C CA . GLY A 1 174 ? 22.436 -60.730 8.852 1.00 21.34 174 GLY A CA 1
ATOM 1259 C C . GLY A 1 174 ? 23.442 -61.857 8.715 1.00 21.98 174 GLY A C 1
ATOM 1260 O O . GLY A 1 174 ? 23.665 -62.373 7.620 1.00 25.53 174 GLY A O 1
ATOM 1261 N N . GLU A 1 175 ? 24.050 -62.244 9.833 1.00 21.68 175 GLU A N 1
ATOM 1262 C CA . GLU A 1 175 ? 25.033 -63.322 9.843 1.00 21.03 175 GLU A CA 1
ATOM 1263 C C . GLU A 1 175 ? 24.355 -64.665 10.083 1.00 20.68 175 GLU A C 1
ATOM 1264 O O . GLU A 1 175 ? 24.758 -65.683 9.519 1.00 19.00 175 GLU A O 1
ATOM 1270 N N . SER A 1 176 ? 23.331 -64.666 10.930 1.00 18.02 176 SER A N 1
ATOM 1271 C CA . SER A 1 176 ? 22.607 -65.893 11.243 1.00 18.04 176 SER A CA 1
ATOM 1272 C C . SER A 1 176 ? 21.812 -66.440 10.060 1.00 17.48 176 SER A C 1
ATOM 1273 O O . SER A 1 176 ? 21.302 -65.685 9.232 1.00 17.85 176 SER A O 1
ATOM 1276 N N . ASP A 1 177 ? 21.712 -67.764 9.996 1.00 18.72 177 ASP A N 1
ATOM 1277 C CA . ASP A 1 177 ? 20.963 -68.439 8.943 1.00 19.69 177 ASP A CA 1
ATOM 1278 C C . ASP A 1 177 ? 19.603 -68.865 9.481 1.00 19.19 177 ASP A C 1
ATOM 1279 O O . ASP A 1 177 ? 18.642 -69.006 8.725 1.00 19.21 177 ASP A O 1
ATOM 1284 N N A ILE A 1 178 ? 19.535 -69.065 10.794 0.50 18.60 178 ILE A N 1
ATOM 1285 N N B ILE A 1 178 ? 19.528 -69.072 10.792 0.50 18.08 178 ILE A N 1
ATOM 1286 C CA A ILE A 1 178 ? 18.303 -69.487 11.448 0.50 17.82 178 ILE A CA 1
ATOM 1287 C CA B ILE A 1 178 ? 18.284 -69.495 11.430 0.50 17.80 178 ILE A CA 1
ATOM 1288 C C A ILE A 1 178 ? 17.776 -68.397 12.373 0.50 17.71 178 ILE A C 1
ATOM 1289 C C B ILE A 1 178 ? 17.764 -68.421 12.383 0.50 18.38 178 ILE A C 1
ATOM 1290 O O A ILE A 1 178 ? 18.495 -67.914 13.248 0.50 17.51 178 ILE A O 1
ATOM 1291 O O B ILE A 1 178 ? 18.478 -67.974 13.279 0.50 18.21 178 ILE A O 1
ATOM 1300 N N . TYR A 1 179 ? 16.519 -68.011 12.177 1.00 16.29 179 TYR A N 1
ATOM 1301 C CA . TYR A 1 179 ? 15.898 -66.988 13.009 1.00 17.00 179 TYR A CA 1
ATOM 1302 C C . TYR A 1 179 ? 14.674 -67.544 13.715 1.00 17.48 179 TYR A C 1
ATOM 1303 O O . TYR A 1 179 ? 13.738 -68.015 13.068 1.00 17.54 179 TYR A O 1
ATOM 1312 N N . VAL A 1 180 ? 14.693 -67.502 15.043 1.00 15.96 180 VAL A N 1
ATOM 1313 C CA . VAL A 1 180 ? 13.562 -67.973 15.831 1.00 15.04 180 VAL A CA 1
ATOM 1314 C C . VAL A 1 180 ? 12.694 -66.739 16.024 1.00 15.49 180 VAL A C 1
ATOM 1315 O O . VAL A 1 180 ? 13.038 -65.833 16.787 1.00 14.60 180 VAL A O 1
ATOM 1319 N N . VAL A 1 181 ? 11.567 -66.705 15.320 1.00 15.32 181 VAL A N 1
ATOM 1320 C CA . VAL A 1 181 ? 10.686 -65.546 15.350 1.00 16.09 181 VAL A CA 1
ATOM 1321 C C . VAL A 1 181 ? 9.376 -65.696 16.113 1.00 16.94 181 VAL A C 1
ATOM 1322 O O . VAL A 1 181 ? 8.605 -66.624 15.876 1.00 17.18 181 VAL A O 1
ATOM 1326 N N . MET A 1 182 ? 9.135 -64.761 17.025 1.00 16.35 182 MET A N 1
ATOM 1327 C CA . MET A 1 182 ? 7.905 -64.739 17.797 1.00 16.98 182 MET A CA 1
ATOM 1328 C C . MET A 1 182 ? 6.958 -63.818 17.025 1.00 16.20 182 MET A C 1
ATOM 1329 O O . MET A 1 182 ? 7.231 -62.626 16.864 1.00 16.51 182 MET A O 1
ATOM 1334 N N A CYS A 1 183 ? 5.848 -64.370 16.553 0.50 15.92 183 CYS A N 1
ATOM 1335 N N B CYS A 1 183 ? 5.859 -64.386 16.533 0.50 23.00 183 CYS A N 1
ATOM 1336 C CA A CYS A 1 183 ? 4.883 -63.592 15.790 0.50 16.66 183 CYS A CA 1
ATOM 1337 C CA B CYS A 1 183 ? 4.876 -63.635 15.754 0.50 24.06 183 CYS A CA 1
ATOM 1338 C C A CYS A 1 183 ? 3.462 -63.854 16.261 0.50 16.99 183 CYS A C 1
ATOM 1339 C C B CYS A 1 183 ? 3.462 -63.848 16.278 0.50 23.78 183 CYS A C 1
ATOM 1340 O O A CYS A 1 183 ? 3.196 -64.838 16.954 0.50 16.05 183 CYS A O 1
ATOM 1341 O O B CYS A 1 183 ? 3.203 -64.788 17.032 0.50 23.41 183 CYS A O 1
ATOM 1346 N N . ARG A 1 184 ? 2.548 -62.977 15.863 1.00 17.56 184 ARG A N 1
ATOM 1347 C CA . ARG A 1 184 ? 1.157 -63.086 16.272 1.00 18.67 184 ARG A CA 1
ATOM 1348 C C . ARG A 1 184 ? 0.312 -63.810 15.232 1.00 19.44 184 ARG A C 1
ATOM 1349 O O . ARG A 1 184 ? 0.089 -63.304 14.133 1.00 19.73 184 ARG A O 1
ATOM 1357 N N . THR A 1 185 ? -0.156 -64.998 15.598 1.00 21.33 185 THR A N 1
ATOM 1358 C CA . THR A 1 185 ? -0.990 -65.810 14.722 1.00 22.26 185 THR A CA 1
ATOM 1359 C C . THR A 1 185 ? -2.463 -65.712 15.116 1.00 23.81 185 THR A C 1
ATOM 1360 O O . THR A 1 185 ? -3.348 -66.033 14.320 1.00 25.22 185 THR A O 1
ATOM 1364 N N . GLY A 1 186 ? -2.725 -65.264 16.341 1.00 23.90 186 GLY A N 1
ATOM 1365 C CA . GLY A 1 186 ? -4.098 -65.161 16.807 1.00 25.46 186 GLY A CA 1
ATOM 1366 C C . GLY A 1 186 ? -4.529 -63.786 17.277 1.00 26.80 186 GLY A C 1
ATOM 1367 O O . GLY A 1 186 ? -4.286 -62.785 16.606 1.00 27.91 186 GLY A O 1
ATOM 1368 N N . GLY A 1 187 ? -5.182 -63.742 18.434 1.00 27.70 187 GLY A N 1
ATOM 1369 C CA . GLY A 1 187 ? -5.651 -62.481 18.978 1.00 28.89 187 GLY A CA 1
ATOM 1370 C C . GLY A 1 187 ? -4.588 -61.755 19.781 1.00 29.20 187 GLY A C 1
ATOM 1371 O O . GLY A 1 187 ? -3.424 -62.153 19.766 1.00 28.61 187 GLY A O 1
ATOM 1372 N N . PRO A 1 188 ? -4.959 -60.681 20.497 1.00 30.67 188 PRO A N 1
ATOM 1373 C CA . PRO A 1 188 ? -4.010 -59.910 21.306 1.00 30.20 188 PRO A CA 1
ATOM 1374 C C . PRO A 1 188 ? -3.541 -60.656 22.555 1.00 30.12 188 PRO A C 1
ATOM 1375 O O . PRO A 1 188 ? -4.139 -61.653 22.958 1.00 30.46 188 PRO A O 1
ATOM 1379 N N . GLY A 1 189 ? -2.464 -60.168 23.160 1.00 29.37 189 GLY A N 1
ATOM 1380 C CA . GLY A 1 189 ? -1.948 -60.802 24.358 1.00 28.18 189 GLY A CA 1
ATOM 1381 C C . GLY A 1 189 ? -0.993 -61.947 24.087 1.00 27.41 189 GLY A C 1
ATOM 1382 O O . GLY A 1 189 ? -0.761 -62.311 22.933 1.00 26.83 189 GLY A O 1
ATOM 1383 N N . PRO A 1 190 ? -0.428 -62.546 25.146 1.00 26.21 190 PRO A N 1
ATOM 1384 C CA . PRO A 1 190 ? 0.518 -63.663 25.059 1.00 25.96 190 PRO A CA 1
ATOM 1385 C C . PRO A 1 190 ? -0.037 -64.892 24.339 1.00 25.46 190 PRO A C 1
ATOM 1386 O O . PRO A 1 190 ? 0.691 -65.596 23.634 1.00 25.07 190 PRO A O 1
ATOM 1390 N N . LYS A 1 191 ? -1.330 -65.141 24.515 1.00 24.98 191 LYS A N 1
ATOM 1391 C CA . LYS A 1 191 ? -1.971 -66.308 23.920 1.00 25.53 191 LYS A CA 1
ATOM 1392 C C . LYS A 1 191 ? -2.061 -66.327 22.397 1.00 24.10 191 LYS A C 1
ATOM 1393 O O . LYS A 1 191 ? -2.278 -67.380 21.803 1.00 24.82 191 LYS A O 1
ATOM 1399 N N . GLY A 1 192 ? -1.891 -65.176 21.758 1.00 22.78 192 GLY A N 1
ATOM 1400 C CA . GLY A 1 192 ? -1.980 -65.143 20.308 1.00 20.97 192 GLY A CA 1
ATOM 1401 C C . GLY A 1 192 ? -0.637 -65.207 19.607 1.00 18.64 192 GLY A C 1
ATOM 1402 O O . GLY A 1 192 ? -0.556 -65.026 18.391 1.00 19.85 192 GLY A O 1
ATOM 1403 N N . ILE A 1 193 ? 0.415 -65.488 20.369 1.00 17.27 193 ILE A N 1
ATOM 1404 C CA . ILE A 1 193 ? 1.768 -65.548 19.827 1.00 15.72 193 ILE A CA 1
ATOM 1405 C C . ILE A 1 193 ? 2.269 -66.968 19.563 1.00 16.18 193 ILE A C 1
ATOM 1406 O O . ILE A 1 193 ? 2.034 -67.882 20.358 1.00 15.94 193 ILE A O 1
ATOM 1411 N N . SER A 1 194 ? 2.957 -67.139 18.434 1.00 15.06 194 SER A N 1
ATOM 1412 C CA . SER A 1 194 ? 3.525 -68.427 18.044 1.00 13.81 194 SER A CA 1
ATOM 1413 C C . SER A 1 194 ? 5.014 -68.273 17.753 1.00 15.35 194 SER A C 1
ATOM 1414 O O . SER A 1 194 ? 5.501 -67.164 17.541 1.00 16.26 194 SER A O 1
ATOM 1417 N N . CYS A 1 195 ? 5.726 -69.395 17.743 1.00 14.88 195 CYS A N 1
ATOM 1418 C CA . CYS A 1 195 ? 7.160 -69.409 17.476 1.00 16.21 195 CYS A CA 1
ATOM 1419 C C . CYS A 1 195 ? 7.388 -70.047 16.112 1.00 16.85 195 CYS A C 1
ATOM 1420 O O . CYS A 1 195 ? 7.009 -71.194 15.891 1.00 18.30 195 CYS A O 1
ATOM 1423 N N . ILE A 1 196 ? 8.012 -69.303 15.204 1.00 16.60 196 ILE A N 1
ATOM 1424 C CA . ILE A 1 196 ? 8.267 -69.804 13.857 1.00 17.34 196 ILE A CA 1
ATOM 1425 C C . ILE A 1 196 ? 9.716 -69.597 13.430 1.00 16.92 196 ILE A C 1
ATOM 1426 O O . ILE A 1 196 ? 10.276 -68.515 13.609 1.00 16.98 196 ILE A O 1
ATOM 1431 N N . VAL A 1 197 ? 10.320 -70.639 12.866 1.00 16.67 197 VAL A N 1
ATOM 1432 C CA . VAL A 1 197 ? 11.699 -70.559 12.402 1.00 16.09 197 VAL A CA 1
ATOM 1433 C C . VAL A 1 197 ? 11.689 -70.037 10.971 1.00 18.27 197 VAL A C 1
ATOM 1434 O O . VAL A 1 197 ? 10.908 -70.503 10.135 1.00 17.69 197 VAL A O 1
ATOM 1438 N N . VAL A 1 198 ? 12.539 -69.054 10.700 1.00 17.02 198 VAL A N 1
ATOM 1439 C CA . VAL A 1 198 ? 12.650 -68.480 9.365 1.00 18.25 198 VAL A CA 1
ATOM 1440 C C . VAL A 1 198 ? 14.115 -68.570 8.964 1.00 19.94 198 VAL A C 1
ATOM 1441 O O . VAL A 1 198 ? 15.004 -68.195 9.735 1.00 19.16 198 VAL A O 1
ATOM 1445 N N . GLU A 1 199 ? 14.369 -69.075 7.762 1.00 20.10 199 GLU A N 1
ATOM 1446 C CA . GLU A 1 199 ? 15.737 -69.234 7.294 1.00 20.85 199 GLU A CA 1
ATOM 1447 C C . GLU A 1 199 ? 16.229 -68.093 6.412 1.00 21.01 199 GLU A C 1
ATOM 1448 O O . GLU A 1 199 ? 15.467 -67.510 5.643 1.00 21.01 199 GLU A O 1
ATOM 1454 N N . LYS A 1 200 ? 17.512 -67.775 6.548 1.00 21.19 200 LYS A N 1
ATOM 1455 C CA . LYS A 1 200 ? 18.134 -66.721 5.759 1.00 24.21 200 LYS A CA 1
ATOM 1456 C C . LYS A 1 200 ? 18.031 -67.140 4.295 1.00 24.47 200 LYS A C 1
ATOM 1457 O O . LYS A 1 200 ? 18.363 -68.272 3.947 1.00 25.37 200 LYS A O 1
ATOM 1463 N N . GLY A 1 201 ? 17.559 -66.234 3.446 1.00 25.27 201 GLY A N 1
ATOM 1464 C CA . GLY A 1 201 ? 17.420 -66.555 2.037 1.00 26.32 201 GLY A CA 1
ATOM 1465 C C . GLY A 1 201 ? 15.961 -66.614 1.632 1.00 26.36 201 GLY A C 1
ATOM 1466 O O . GLY A 1 201 ? 15.634 -66.621 0.445 1.00 27.97 201 GLY A O 1
ATOM 1467 N N . THR A 1 202 ? 15.078 -66.657 2.623 1.00 25.38 202 THR A N 1
ATOM 1468 C CA . THR A 1 202 ? 13.646 -66.706 2.365 1.00 23.90 202 THR A CA 1
ATOM 1469 C C . THR A 1 202 ? 13.153 -65.375 1.810 1.00 25.09 202 THR A C 1
ATOM 1470 O O . THR A 1 202 ? 13.377 -64.318 2.405 1.00 24.44 202 THR A O 1
ATOM 1474 N N . PRO A 1 203 ? 12.480 -65.408 0.650 1.00 24.78 203 PRO A N 1
ATOM 1475 C CA . PRO A 1 203 ? 11.961 -64.183 0.038 1.00 25.38 203 PRO A CA 1
ATOM 1476 C C . PRO A 1 203 ? 11.071 -63.418 1.013 1.00 25.90 203 PRO A C 1
ATOM 1477 O O . PRO A 1 203 ? 10.199 -64.003 1.662 1.00 26.71 203 PRO A O 1
ATOM 1481 N N . GLY A 1 204 ? 11.299 -62.113 1.123 1.00 23.74 204 GLY A N 1
ATOM 1482 C CA . GLY A 1 204 ? 10.499 -61.302 2.021 1.00 23.08 204 GLY A CA 1
ATOM 1483 C C . GLY A 1 204 ? 11.204 -60.965 3.322 1.00 21.64 204 GLY A C 1
ATOM 1484 O O . GLY A 1 204 ? 10.713 -60.155 4.107 1.00 23.06 204 GLY A O 1
ATOM 1485 N N . LEU A 1 205 ? 12.354 -61.590 3.553 1.00 21.02 205 LEU A N 1
ATOM 1486 C CA . LEU A 1 205 ? 13.138 -61.351 4.759 1.00 21.42 205 LEU A CA 1
ATOM 1487 C C . LEU A 1 205 ? 14.318 -60.436 4.446 1.00 21.30 205 LEU A C 1
ATOM 1488 O O . LEU A 1 205 ? 15.162 -60.772 3.617 1.00 23.25 205 LEU A O 1
ATOM 1493 N N . SER A 1 206 ? 14.377 -59.283 5.107 1.00 20.21 206 SER A N 1
ATOM 1494 C CA . SER A 1 206 ? 15.475 -58.345 4.886 1.00 19.61 206 SER A CA 1
ATOM 1495 C C . SER A 1 206 ? 16.031 -57.848 6.217 1.00 19.55 206 SER A C 1
ATOM 1496 O O . SER A 1 206 ? 15.485 -58.158 7.278 1.00 16.42 206 SER A O 1
ATOM 1499 N N . PHE A 1 207 ? 17.118 -57.084 6.161 1.00 18.91 207 PHE A N 1
ATOM 1500 C CA . PHE A 1 207 ? 17.737 -56.578 7.382 1.00 19.11 207 PHE A CA 1
ATOM 1501 C C . PHE A 1 207 ? 18.021 -55.089 7.343 1.00 20.73 207 PHE A C 1
ATOM 1502 O O . PHE A 1 207 ? 18.255 -54.516 6.278 1.00 19.49 207 PHE A O 1
ATOM 1510 N N . GLY A 1 208 ? 18.003 -54.468 8.518 1.00 19.96 208 GLY A N 1
ATOM 1511 C CA . GLY A 1 208 ? 18.284 -53.049 8.609 1.00 20.13 208 GLY A CA 1
ATOM 1512 C C . GLY A 1 208 ? 19.783 -52.830 8.681 1.00 21.18 208 GLY A C 1
ATOM 1513 O O . GLY A 1 208 ? 20.560 -53.779 8.570 1.00 19.60 208 GLY A O 1
ATOM 1514 N N A LYS A 1 209 ? 20.190 -51.580 8.872 0.50 21.49 209 LYS A N 1
ATOM 1515 N N B LYS A 1 209 ? 20.191 -51.579 8.867 0.50 27.41 209 LYS A N 1
ATOM 1516 C CA A LYS A 1 209 ? 21.604 -51.231 8.960 0.50 23.00 209 LYS A CA 1
ATOM 1517 C CA B LYS A 1 209 ? 21.607 -51.238 8.951 0.50 28.12 209 LYS A CA 1
ATOM 1518 C C A LYS A 1 209 ? 22.229 -51.810 10.225 0.50 22.30 209 LYS A C 1
ATOM 1519 C C B LYS A 1 209 ? 22.231 -51.794 10.227 0.50 27.44 209 LYS A C 1
ATOM 1520 O O A LYS A 1 209 ? 21.529 -52.111 11.190 0.50 21.75 209 LYS A O 1
ATOM 1521 O O B LYS A 1 209 ? 21.531 -52.067 11.201 0.50 27.18 209 LYS A O 1
ATOM 1532 N N . LYS A 1 210 ? 23.549 -51.962 10.215 1.00 22.16 210 LYS A N 1
ATOM 1533 C CA . LYS A 1 210 ? 24.263 -52.469 11.381 1.00 23.34 210 LYS A CA 1
ATOM 1534 C C . LYS A 1 210 ? 24.253 -51.320 12.382 1.00 23.59 210 LYS A C 1
ATOM 1535 O O . LYS A 1 210 ? 24.752 -50.236 12.084 1.00 23.87 210 LYS A O 1
ATOM 1541 N N . GLU A 1 211 ? 23.690 -51.553 13.562 1.00 20.83 211 GLU A N 1
ATOM 1542 C CA . GLU A 1 211 ? 23.609 -50.514 14.587 1.00 22.15 211 GLU A CA 1
ATOM 1543 C C . GLU A 1 211 ? 24.945 -50.287 15.285 1.00 20.11 211 GLU A C 1
ATOM 1544 O O . GLU A 1 211 ? 25.675 -51.238 15.560 1.00 19.72 211 GLU A O 1
ATOM 1550 N N . LYS A 1 212 ? 25.256 -49.024 15.569 1.00 17.98 212 LYS A N 1
ATOM 1551 C CA . LYS A 1 212 ? 26.481 -48.668 16.290 1.00 18.28 212 LYS A CA 1
ATOM 1552 C C . LYS A 1 212 ? 26.095 -48.665 17.771 1.00 15.23 212 LYS A C 1
ATOM 1553 O O . LYS A 1 212 ? 25.121 -48.022 18.151 1.00 15.44 212 LYS A O 1
ATOM 1559 N N . LYS A 1 213 ? 26.854 -49.373 18.602 1.00 16.05 213 LYS A N 1
ATOM 1560 C CA . LYS A 1 213 ? 26.528 -49.466 20.027 1.00 16.25 213 LYS A CA 1
ATOM 1561 C C . LYS A 1 213 ? 27.714 -49.195 20.942 1.00 15.63 213 LYS A C 1
ATOM 1562 O O . LYS A 1 213 ? 28.855 -49.108 20.493 1.00 16.60 213 LYS A O 1
ATOM 1568 N N . VAL A 1 214 ? 27.424 -49.088 22.237 1.00 13.64 214 VAL A N 1
ATOM 1569 C CA . VAL A 1 214 ? 28.447 -48.852 23.254 1.00 13.11 214 VAL A CA 1
ATOM 1570 C C . VAL A 1 214 ? 29.318 -50.088 23.457 1.00 12.85 214 VAL A C 1
ATOM 1571 O O . VAL A 1 214 ? 30.528 -49.984 23.673 1.00 13.26 214 VAL A O 1
ATOM 1575 N N . GLY A 1 215 ? 28.688 -51.259 23.404 1.00 12.66 215 GLY A N 1
ATOM 1576 C CA . GLY A 1 215 ? 29.413 -52.504 23.590 1.00 12.00 215 GLY A CA 1
ATOM 1577 C C . GLY A 1 215 ? 28.738 -53.644 22.850 1.00 11.47 215 GLY A C 1
ATOM 1578 O O . GLY A 1 215 ? 27.870 -53.397 22.014 1.00 12.38 215 GLY A O 1
ATOM 1579 N N . TRP A 1 216 ? 29.119 -54.882 23.170 1.00 11.84 216 TRP A N 1
ATOM 1580 C CA . TRP A 1 216 ? 28.575 -56.062 22.500 1.00 13.01 216 TRP A CA 1
ATOM 1581 C C . TRP A 1 216 ? 28.842 -55.874 21.004 1.00 13.25 216 TRP A C 1
ATOM 1582 O O . TRP A 1 216 ? 28.056 -56.285 20.152 1.00 14.24 216 TRP A O 1
ATOM 1593 N N . ASN A 1 217 ? 29.979 -55.256 20.705 1.00 15.12 217 ASN A N 1
ATOM 1594 C CA . ASN A 1 217 ? 30.362 -54.968 19.329 1.00 16.02 217 ASN A CA 1
ATOM 1595 C C . ASN A 1 217 ? 30.743 -56.154 18.448 1.00 16.15 217 ASN A C 1
ATOM 1596 O O . ASN A 1 217 ? 30.707 -56.037 17.225 1.00 18.46 217 ASN A O 1
ATOM 1601 N N . SER A 1 218 ? 31.102 -57.283 19.051 1.00 16.90 218 SER A N 1
ATOM 1602 C CA . SER A 1 218 ? 31.484 -58.463 18.273 1.00 19.06 218 SER A CA 1
ATOM 1603 C C . SER A 1 218 ? 30.268 -59.126 17.635 1.00 20.90 218 SER A C 1
ATOM 1604 O O . SER A 1 218 ? 30.404 -60.039 16.820 1.00 23.50 218 SER A O 1
ATOM 1607 N N . GLN A 1 219 ? 29.077 -58.685 18.018 1.00 19.71 219 GLN A N 1
ATOM 1608 C CA . GLN A 1 219 ? 27.864 -59.246 17.442 1.00 20.37 219 GLN A CA 1
ATOM 1609 C C . GLN A 1 219 ? 27.080 -58.158 16.717 1.00 20.96 219 GLN A C 1
ATOM 1610 O O . GLN A 1 219 ? 26.745 -57.125 17.293 1.00 22.25 219 GLN A O 1
ATOM 1616 N N . PRO A 1 220 ? 26.800 -58.370 15.423 1.00 19.93 220 PRO A N 1
ATOM 1617 C CA . PRO A 1 220 ? 26.052 -57.384 14.642 1.00 19.69 220 PRO A CA 1
ATOM 1618 C C . PRO A 1 220 ? 24.648 -57.200 15.195 1.00 19.83 220 PRO A C 1
ATOM 1619 O O . PRO A 1 220 ? 24.010 -58.161 15.627 1.00 19.84 220 PRO A O 1
ATOM 1623 N N . THR A 1 221 ? 24.180 -55.960 15.193 1.00 18.87 221 THR A N 1
ATOM 1624 C CA . THR A 1 221 ? 22.848 -55.644 15.682 1.00 19.62 221 THR A CA 1
ATOM 1625 C C . THR A 1 221 ? 22.089 -54.943 14.574 1.00 20.04 221 THR A C 1
ATOM 1626 O O . THR A 1 221 ? 22.511 -53.897 14.093 1.00 20.04 221 THR A O 1
ATOM 1630 N N . ARG A 1 222 ? 20.973 -55.522 14.155 1.00 20.25 222 ARG A N 1
ATOM 1631 C CA . ARG A 1 222 ? 20.188 -54.896 13.110 1.00 20.03 222 ARG A CA 1
ATOM 1632 C C . ARG A 1 222 ? 18.746 -55.351 13.128 1.00 18.56 222 ARG A C 1
ATOM 1633 O O . ARG A 1 222 ? 18.411 -56.389 13.703 1.00 17.38 222 ARG A O 1
ATOM 1641 N N . ALA A 1 223 ? 17.890 -54.548 12.516 1.00 15.50 223 ALA A N 1
ATOM 1642 C CA . ALA A 1 223 ? 16.479 -54.870 12.444 1.00 15.71 223 ALA A CA 1
ATOM 1643 C C . ALA A 1 223 ? 16.290 -56.046 11.495 1.00 16.34 223 ALA A C 1
ATOM 1644 O O . ALA A 1 223 ? 17.087 -56.255 10.578 1.00 15.79 223 ALA A O 1
ATOM 1646 N N . VAL A 1 224 ? 15.245 -56.823 11.742 1.00 16.48 224 VAL A N 1
ATOM 1647 C CA . VAL A 1 224 ? 14.899 -57.961 10.900 1.00 17.33 224 VAL A CA 1
ATOM 1648 C C . VAL A 1 224 ? 13.518 -57.584 10.389 1.00 17.56 224 VAL A C 1
ATOM 1649 O O . VAL A 1 224 ? 12.600 -57.344 11.173 1.00 16.73 224 VAL A O 1
ATOM 1653 N N . ILE A 1 225 ? 13.373 -57.512 9.071 1.00 17.52 225 ILE A N 1
ATOM 1654 C CA . ILE A 1 225 ? 12.109 -57.093 8.492 1.00 18.50 225 ILE A CA 1
ATOM 1655 C C . ILE A 1 225 ? 11.428 -58.159 7.648 1.00 18.49 225 ILE A C 1
ATOM 1656 O O . ILE A 1 225 ? 12.076 -58.878 6.890 1.00 18.68 225 ILE A O 1
ATOM 1661 N N . PHE A 1 226 ? 10.111 -58.252 7.800 1.00 19.28 226 PHE A N 1
ATOM 1662 C CA . PHE A 1 226 ? 9.312 -59.211 7.052 1.00 20.35 226 PHE A CA 1
ATOM 1663 C C . PHE A 1 226 ? 8.248 -58.464 6.257 1.00 20.39 226 PHE A C 1
ATOM 1664 O O . PHE A 1 226 ? 7.464 -57.699 6.820 1.00 19.95 226 PHE A O 1
ATOM 1672 N N . GLU A 1 227 ? 8.231 -58.679 4.947 1.00 21.71 227 GLU A N 1
ATOM 1673 C CA . GLU A 1 227 ? 7.242 -58.051 4.079 1.00 22.98 227 GLU A CA 1
ATOM 1674 C C . GLU A 1 227 ? 6.624 -59.166 3.246 1.00 23.02 227 GLU A C 1
ATOM 1675 O O . GLU A 1 227 ? 7.252 -59.671 2.319 1.00 21.79 227 GLU A O 1
ATOM 1681 N N . ASP A 1 228 ? 5.398 -59.551 3.596 1.00 23.46 228 ASP A N 1
ATOM 1682 C CA . ASP A 1 228 ? 4.690 -60.630 2.910 1.00 23.72 228 ASP A CA 1
ATOM 1683 C C . ASP A 1 228 ? 5.631 -61.809 2.711 1.00 23.14 228 ASP A C 1
ATOM 1684 O O . ASP A 1 228 ? 5.745 -62.365 1.618 1.00 22.80 228 ASP A O 1
ATOM 1689 N N . CYS A 1 229 ? 6.299 -62.180 3.799 1.00 20.89 229 CYS A N 1
ATOM 1690 C CA . CYS A 1 229 ? 7.259 -63.273 3.807 1.00 20.95 229 CYS A CA 1
ATOM 1691 C C . CYS A 1 229 ? 6.572 -64.614 4.056 1.00 20.85 229 CYS A C 1
ATOM 1692 O O . CYS A 1 229 ? 6.142 -64.902 5.173 1.00 19.70 229 CYS A O 1
ATOM 1695 N N . ALA A 1 230 ? 6.474 -65.432 3.011 1.00 19.41 230 ALA A N 1
ATOM 1696 C CA . ALA A 1 230 ? 5.835 -66.740 3.117 1.00 19.99 230 ALA A CA 1
ATOM 1697 C C . ALA A 1 230 ? 6.771 -67.768 3.747 1.00 19.32 230 ALA A C 1
ATOM 1698 O O . ALA A 1 230 ? 7.862 -68.021 3.238 1.00 20.64 230 ALA A O 1
ATOM 1700 N N . VAL A 1 231 ? 6.328 -68.365 4.850 1.00 18.57 231 VAL A N 1
ATOM 1701 C CA . VAL A 1 231 ? 7.111 -69.366 5.568 1.00 18.74 231 VAL A CA 1
ATOM 1702 C C . VAL A 1 231 ? 6.294 -70.645 5.752 1.00 18.59 231 VAL A C 1
ATOM 1703 O O . VAL A 1 231 ? 5.121 -70.591 6.116 1.00 19.57 231 VAL A O 1
ATOM 1707 N N . PRO A 1 232 ? 6.909 -71.814 5.511 1.00 18.77 232 PRO A N 1
ATOM 1708 C CA . PRO A 1 232 ? 6.207 -73.093 5.661 1.00 18.93 232 PRO A CA 1
ATOM 1709 C C . PRO A 1 232 ? 5.618 -73.280 7.061 1.00 19.57 232 PRO A C 1
ATOM 1710 O O . PRO A 1 232 ? 6.266 -72.978 8.065 1.00 18.13 232 PRO A O 1
ATOM 1714 N N . VAL A 1 233 ? 4.388 -73.777 7.120 1.00 19.10 233 VAL A N 1
ATOM 1715 C CA . VAL A 1 233 ? 3.728 -74.025 8.397 1.00 18.87 233 VAL A CA 1
ATOM 1716 C C . VAL A 1 233 ? 4.544 -75.048 9.186 1.00 19.31 233 VAL A C 1
ATOM 1717 O O . VAL A 1 233 ? 4.535 -75.053 10.417 1.00 20.63 233 VAL A O 1
ATOM 1721 N N . ALA A 1 234 ? 5.266 -75.902 8.466 1.00 19.14 234 ALA A N 1
ATOM 1722 C CA . ALA A 1 234 ? 6.092 -76.928 9.093 1.00 18.67 234 ALA A CA 1
ATOM 1723 C C . ALA A 1 234 ? 7.262 -76.330 9.879 1.00 18.73 234 ALA A C 1
ATOM 1724 O O . ALA A 1 234 ? 8.002 -77.054 10.544 1.00 20.04 234 ALA A O 1
ATOM 1726 N N . ASN A 1 235 ? 7.427 -75.014 9.797 1.00 18.09 235 ASN A N 1
ATOM 1727 C CA . ASN A 1 235 ? 8.507 -74.330 10.508 1.00 18.76 235 ASN A CA 1
ATOM 1728 C C . ASN A 1 235 ? 8.051 -73.806 11.870 1.00 19.09 235 ASN A C 1
ATOM 1729 O O . ASN A 1 235 ? 8.853 -73.272 12.639 1.00 18.45 235 ASN A O 1
ATOM 1734 N N . ARG A 1 236 ? 6.768 -73.958 12.174 1.00 17.73 236 ARG A N 1
ATOM 1735 C CA . ARG A 1 236 ? 6.254 -73.488 13.455 1.00 18.24 236 ARG A CA 1
ATOM 1736 C C . ARG A 1 236 ? 6.687 -74.436 14.566 1.00 18.30 236 ARG A C 1
ATOM 1737 O O . ARG A 1 236 ? 6.439 -75.637 14.492 1.00 18.19 236 ARG A O 1
ATOM 1745 N N . ILE A 1 237 ? 7.337 -73.892 15.591 1.00 18.24 237 ILE A N 1
ATOM 1746 C CA . ILE A 1 237 ? 7.796 -74.693 16.721 1.00 17.69 237 ILE A CA 1
ATOM 1747 C C . ILE A 1 237 ? 6.672 -74.781 17.747 1.00 19.74 237 ILE A C 1
ATOM 1748 O O . ILE A 1 237 ? 6.279 -73.773 18.335 1.00 20.17 237 ILE A O 1
ATOM 1753 N N . GLY A 1 238 ? 6.162 -75.991 17.960 1.00 20.54 238 GLY A N 1
ATOM 1754 C CA . GLY A 1 238 ? 5.072 -76.176 18.901 1.00 20.81 238 GLY A CA 1
ATOM 1755 C C . GLY A 1 238 ? 3.762 -75.825 18.227 1.00 21.98 238 GLY A C 1
ATOM 1756 O O . GLY A 1 238 ? 3.724 -75.619 17.016 1.00 23.31 238 GLY A O 1
ATOM 1757 N N . SER A 1 239 ? 2.684 -75.751 18.995 1.00 22.13 239 SER A N 1
ATOM 1758 C CA . SER A 1 239 ? 1.391 -75.416 18.419 1.00 23.18 239 SER A CA 1
ATOM 1759 C C . SER A 1 239 ? 1.150 -73.912 18.437 1.00 22.14 239 SER A C 1
ATOM 1760 O O . SER A 1 239 ? 1.894 -73.159 19.072 1.00 21.73 239 SER A O 1
ATOM 1763 N N . GLU A 1 240 ? 0.118 -73.471 17.724 1.00 21.56 240 GLU A N 1
ATOM 1764 C CA . GLU A 1 240 ? -0.204 -72.050 17.678 1.00 22.31 240 GLU A CA 1
ATOM 1765 C C . GLU A 1 240 ? -0.586 -71.553 19.065 1.00 22.33 240 GLU A C 1
ATOM 1766 O O . GLU A 1 240 ? -1.328 -72.220 19.788 1.00 21.24 240 GLU A O 1
ATOM 1772 N N . GLY A 1 241 ? -0.077 -70.379 19.425 1.00 20.50 241 GLY A N 1
ATOM 1773 C CA . GLY A 1 241 ? -0.378 -69.796 20.721 1.00 20.94 241 GLY A CA 1
ATOM 1774 C C . GLY A 1 241 ? 0.571 -70.217 21.827 1.00 19.91 241 GLY A C 1
ATOM 1775 O O . GLY A 1 241 ? 0.375 -69.864 22.989 1.00 20.77 241 GLY A O 1
ATOM 1776 N N . GLN A 1 242 ? 1.607 -70.964 21.468 1.00 19.35 242 GLN A N 1
ATOM 1777 C CA . GLN A 1 242 ? 2.586 -71.446 22.439 1.00 18.85 242 GLN A CA 1
ATOM 1778 C C . GLN A 1 242 ? 3.830 -70.556 22.435 1.00 17.72 242 GLN A C 1
ATOM 1779 O O . GLN A 1 242 ? 4.748 -70.744 23.235 1.00 15.89 242 GLN A O 1
ATOM 1785 N N . GLY A 1 243 ? 3.842 -69.584 21.533 1.00 16.68 243 GLY A N 1
ATOM 1786 C CA . GLY A 1 243 ? 4.982 -68.695 21.398 1.00 17.24 243 GLY A CA 1
ATOM 1787 C C . GLY A 1 243 ? 5.499 -67.988 22.638 1.00 17.62 243 GLY A C 1
ATOM 1788 O O . GLY A 1 243 ? 6.701 -68.014 22.911 1.00 16.52 243 GLY A O 1
ATOM 1789 N N . PHE A 1 244 ? 4.619 -67.346 23.395 1.00 16.31 244 PHE A N 1
ATOM 1790 C CA . PHE A 1 244 ? 5.096 -66.636 24.573 1.00 18.46 244 PHE A CA 1
ATOM 1791 C C . PHE A 1 244 ? 5.538 -67.577 25.687 1.00 17.26 244 PHE A C 1
ATOM 1792 O O . PHE A 1 244 ? 6.391 -67.220 26.493 1.00 18.08 244 PHE A O 1
ATOM 1800 N N . LEU A 1 245 ? 4.964 -68.778 25.735 1.00 15.12 245 LEU A N 1
ATOM 1801 C CA . LEU A 1 245 ? 5.366 -69.753 26.744 1.00 14.27 245 LEU A CA 1
ATOM 1802 C C . LEU A 1 245 ? 6.814 -70.120 26.437 1.00 13.44 245 LEU A C 1
ATOM 1803 O O . LEU A 1 245 ? 7.662 -70.155 27.329 1.00 12.86 245 LEU A O 1
ATOM 1808 N N . ILE A 1 246 ? 7.095 -70.400 25.168 1.00 12.20 246 ILE A N 1
ATOM 1809 C CA . ILE A 1 246 ? 8.447 -70.757 24.761 1.00 11.75 246 ILE A CA 1
ATOM 1810 C C . ILE A 1 246 ? 9.412 -69.617 25.091 1.00 12.51 246 ILE A C 1
ATOM 1811 O O . ILE A 1 246 ? 10.521 -69.853 25.571 1.00 12.48 246 ILE A O 1
ATOM 1816 N N . ALA A 1 247 ? 8.981 -68.385 24.839 1.00 13.37 247 ALA A N 1
ATOM 1817 C CA . ALA A 1 247 ? 9.800 -67.209 25.128 1.00 15.91 247 ALA A CA 1
ATOM 1818 C C . ALA A 1 247 ? 10.063 -67.084 26.627 1.00 15.82 247 ALA A C 1
ATOM 1819 O O . ALA A 1 247 ? 11.200 -66.864 27.051 1.00 18.42 247 ALA A O 1
ATOM 1821 N N . VAL A 1 248 ? 9.013 -67.233 27.428 1.00 16.38 248 VAL A N 1
ATOM 1822 C CA . VAL A 1 248 ? 9.142 -67.132 28.882 1.00 16.73 248 VAL A CA 1
ATOM 1823 C C . VAL A 1 248 ? 10.060 -68.215 29.452 1.00 16.90 248 VAL A C 1
ATOM 1824 O O . VAL A 1 248 ? 10.836 -67.956 30.369 1.00 15.39 248 VAL A O 1
ATOM 1828 N N . ARG A 1 249 ? 9.980 -69.428 28.913 1.00 14.85 249 ARG A N 1
ATOM 1829 C CA . ARG A 1 249 ? 10.830 -70.509 29.400 1.00 14.36 249 ARG A CA 1
ATOM 1830 C C . ARG A 1 249 ? 12.269 -70.291 28.948 1.00 15.32 249 ARG A C 1
ATOM 1831 O O . ARG A 1 249 ? 13.215 -70.689 29.626 1.00 16.91 249 ARG A O 1
ATOM 1839 N N . GLY A 1 250 ? 12.431 -69.659 27.793 1.00 16.01 250 GLY A N 1
ATOM 1840 C CA . GLY A 1 250 ? 13.768 -69.376 27.310 1.00 17.41 250 GLY A CA 1
ATOM 1841 C C . GLY A 1 250 ? 14.414 -68.333 28.210 1.00 17.45 250 GLY A C 1
ATOM 1842 O O . GLY A 1 250 ? 15.622 -68.358 28.426 1.00 19.16 250 GLY A O 1
ATOM 1843 N N . LEU A 1 251 ? 13.601 -67.430 28.753 1.00 17.80 251 LEU A N 1
ATOM 1844 C CA . LEU A 1 251 ? 14.090 -66.364 29.631 1.00 18.61 251 LEU A CA 1
ATOM 1845 C C . LEU A 1 251 ? 14.706 -66.838 30.945 1.00 19.15 251 LEU A C 1
ATOM 1846 O O . LEU A 1 251 ? 15.612 -66.192 31.474 1.00 19.78 251 LEU A O 1
ATOM 1851 N N . ASN A 1 252 ? 14.217 -67.946 31.494 1.00 18.90 252 ASN A N 1
ATOM 1852 C CA . ASN A 1 252 ? 14.786 -68.439 32.744 1.00 17.70 252 ASN A CA 1
ATOM 1853 C C . ASN A 1 252 ? 16.261 -68.746 32.534 1.00 17.07 252 ASN A C 1
ATOM 1854 O O . ASN A 1 252 ? 17.113 -68.299 33.301 1.00 15.13 252 ASN A O 1
ATOM 1859 N N . GLY A 1 253 ? 16.554 -69.521 31.493 1.00 15.69 253 GLY A N 1
ATOM 1860 C CA . GLY A 1 253 ? 17.932 -69.871 31.198 1.00 16.36 253 GLY A CA 1
ATOM 1861 C C . GLY A 1 253 ? 18.724 -68.660 30.742 1.00 15.33 253 GLY A C 1
ATOM 1862 O O . GLY A 1 253 ? 19.904 -68.521 31.064 1.00 14.66 253 GLY A O 1
ATOM 1863 N N . GLY A 1 254 ? 18.070 -67.780 29.992 1.00 16.05 254 GLY A N 1
ATOM 1864 C CA . GLY A 1 254 ? 18.736 -66.580 29.514 1.00 17.12 254 GLY A CA 1
ATOM 1865 C C . GLY A 1 254 ? 19.161 -65.687 30.665 1.00 16.93 254 GLY A C 1
ATOM 1866 O O . GLY A 1 254 ? 20.224 -65.071 30.624 1.00 18.98 254 GLY A O 1
ATOM 1867 N N . ARG A 1 255 ? 18.333 -65.615 31.701 1.00 17.23 255 ARG A N 1
ATOM 1868 C CA . ARG A 1 255 ? 18.658 -64.793 32.859 1.00 16.21 255 ARG A CA 1
ATOM 1869 C C . ARG A 1 255 ? 19.862 -65.364 33.601 1.00 16.21 255 ARG A C 1
ATOM 1870 O O . ARG A 1 255 ? 20.741 -64.621 34.038 1.00 16.08 255 ARG A O 1
ATOM 1878 N N . ILE A 1 256 ? 19.916 -66.685 33.725 1.00 13.17 256 ILE A N 1
ATOM 1879 C CA . ILE A 1 256 ? 21.033 -67.337 34.400 1.00 12.13 256 ILE A CA 1
ATOM 1880 C C . ILE A 1 256 ? 22.304 -67.142 33.583 1.00 11.83 256 ILE A C 1
ATOM 1881 O O . ILE A 1 256 ? 23.360 -66.795 34.115 1.00 11.85 256 ILE A O 1
ATOM 1886 N N . ASN A 1 257 ? 22.194 -67.362 32.278 1.00 12.11 257 ASN A N 1
ATOM 1887 C CA . ASN A 1 257 ? 23.355 -67.254 31.412 1.00 10.90 257 ASN A CA 1
ATOM 1888 C C . ASN A 1 257 ? 23.904 -65.852 31.183 1.00 12.07 257 ASN A C 1
ATOM 1889 O O . ASN A 1 257 ? 25.122 -65.682 31.105 1.00 12.68 257 ASN A O 1
ATOM 1894 N N . ILE A 1 258 ? 23.038 -64.847 31.086 1.00 11.65 258 ILE A N 1
ATOM 1895 C CA . ILE A 1 258 ? 23.547 -63.492 30.902 1.00 12.17 258 ILE A CA 1
ATOM 1896 C C . ILE A 1 258 ? 24.195 -63.071 32.222 1.00 11.64 258 ILE A C 1
ATOM 1897 O O . ILE A 1 258 ? 25.198 -62.355 32.236 1.00 11.28 258 ILE A O 1
ATOM 1902 N N . ALA A 1 259 ? 23.631 -63.534 33.334 1.00 10.33 259 ALA A N 1
ATOM 1903 C CA . ALA A 1 259 ? 24.190 -63.211 34.645 1.00 9.92 259 ALA A CA 1
ATOM 1904 C C . ALA A 1 259 ? 25.545 -63.895 34.778 1.00 10.13 259 ALA A C 1
ATOM 1905 O O . ALA A 1 259 ? 26.463 -63.361 35.394 1.00 10.30 259 ALA A O 1
ATOM 1907 N N . SER A 1 260 ? 25.665 -65.087 34.201 1.00 9.33 260 SER A N 1
ATOM 1908 C CA . SER A 1 260 ? 26.921 -65.829 34.251 1.00 10.14 260 SER A CA 1
ATOM 1909 C C . SER A 1 260 ? 27.996 -65.075 33.466 1.00 9.73 260 SER A C 1
ATOM 1910 O O . SER A 1 260 ? 29.169 -65.100 33.831 1.00 11.25 260 SER A O 1
ATOM 1913 N N . CYS A 1 261 ? 27.592 -64.424 32.379 1.00 11.10 261 CYS A N 1
ATOM 1914 C CA . CYS A 1 261 ? 28.534 -63.640 31.578 1.00 11.55 261 CYS A CA 1
ATOM 1915 C C . CYS A 1 261 ? 29.007 -62.453 32.415 1.00 11.54 261 CYS A C 1
ATOM 1916 O O . CYS A 1 261 ? 30.178 -62.078 32.371 1.00 10.83 261 CYS A O 1
ATOM 1919 N N . SER A 1 262 ? 28.094 -61.863 33.179 1.00 11.79 262 SER A N 1
ATOM 1920 C CA . SER A 1 262 ? 28.455 -60.745 34.047 1.00 12.99 262 SER A CA 1
ATOM 1921 C C . SER A 1 262 ? 29.446 -61.221 35.107 1.00 12.12 262 SER A C 1
ATOM 1922 O O . SER A 1 262 ? 30.374 -60.494 35.464 1.00 12.76 262 SER A O 1
ATOM 1925 N N . LEU A 1 263 ? 29.246 -62.441 35.614 1.00 12.13 263 LEU A N 1
ATOM 1926 C CA . LEU A 1 263 ? 30.143 -63.001 36.623 1.00 10.82 263 LEU A CA 1
ATOM 1927 C C . LEU A 1 263 ? 31.562 -63.095 36.081 1.00 10.98 263 LEU A C 1
ATOM 1928 O O . LEU A 1 263 ? 32.526 -62.764 36.772 1.00 9.66 263 LEU A O 1
ATOM 1933 N N . GLY A 1 264 ? 31.685 -63.558 34.841 1.00 10.49 264 GLY A N 1
ATOM 1934 C CA . GLY A 1 264 ? 32.997 -63.698 34.233 1.00 9.83 264 GLY A CA 1
ATOM 1935 C C . GLY A 1 264 ? 33.712 -62.370 34.075 1.00 9.56 264 GLY A C 1
ATOM 1936 O O . GLY A 1 264 ? 34.902 -62.262 34.368 1.00 10.61 264 GLY A O 1
ATOM 1937 N N . ALA A 1 265 ? 32.988 -61.363 33.602 1.00 9.38 265 ALA A N 1
ATOM 1938 C CA . ALA A 1 265 ? 33.562 -60.036 33.413 1.00 10.41 265 ALA A CA 1
ATOM 1939 C C . ALA A 1 265 ? 34.025 -59.490 34.761 1.00 9.96 265 ALA A C 1
ATOM 1940 O O . ALA A 1 265 ? 35.115 -58.934 34.879 1.00 9.41 265 ALA A O 1
ATOM 1942 N N . ALA A 1 266 ? 33.194 -59.664 35.784 1.00 9.34 266 ALA A N 1
ATOM 1943 C CA . ALA A 1 266 ? 33.528 -59.174 37.116 1.00 9.56 266 ALA A CA 1
ATOM 1944 C C . ALA A 1 266 ? 34.712 -59.923 37.709 1.00 9.63 266 ALA A C 1
ATOM 1945 O O . ALA A 1 266 ? 35.586 -59.317 38.318 1.00 9.78 266 ALA A O 1
ATOM 1947 N N . HIS A 1 267 ? 34.749 -61.242 37.532 1.00 9.72 267 HIS A N 1
ATOM 1948 C CA . HIS A 1 267 ? 35.856 -62.017 38.071 1.00 9.89 267 HIS A CA 1
ATOM 1949 C C . HIS A 1 267 ? 37.158 -61.560 37.410 1.00 10.45 267 HIS A C 1
ATOM 1950 O O . HIS A 1 267 ? 38.163 -61.337 38.085 1.00 9.75 267 HIS A O 1
ATOM 1957 N N . ALA A 1 268 ? 37.133 -61.411 36.091 1.00 11.86 268 ALA A N 1
ATOM 1958 C CA . ALA A 1 268 ? 38.322 -60.972 35.367 1.00 11.48 268 ALA A CA 1
ATOM 1959 C C . ALA A 1 268 ? 38.741 -59.587 35.858 1.00 12.01 268 ALA A C 1
ATOM 1960 O O . ALA A 1 268 ? 39.929 -59.314 36.023 1.00 12.33 268 ALA A O 1
ATOM 1962 N N . SER A 1 269 ? 37.763 -58.722 36.105 1.00 10.52 269 SER A N 1
ATOM 1963 C CA . SER A 1 269 ? 38.050 -57.369 36.576 1.00 10.96 269 SER A CA 1
ATOM 1964 C C . SER A 1 269 ? 38.661 -57.360 37.974 1.00 11.49 269 SER A C 1
ATOM 1965 O O . SER A 1 269 ? 39.528 -56.534 38.269 1.00 12.57 269 SER A O 1
ATOM 1968 N N . VAL A 1 270 ? 38.215 -58.270 38.838 1.00 9.76 270 VAL A N 1
ATOM 1969 C CA . VAL A 1 270 ? 38.761 -58.337 40.192 1.00 10.10 270 VAL A CA 1
ATOM 1970 C C . VAL A 1 270 ? 40.215 -58.800 40.134 1.00 10.41 270 VAL A C 1
ATOM 1971 O O . VAL A 1 270 ? 41.082 -58.233 40.801 1.00 10.06 270 VAL A O 1
ATOM 1975 N N . ILE A 1 271 ? 40.487 -59.822 39.329 1.00 10.17 271 ILE A N 1
ATOM 1976 C CA . ILE A 1 271 ? 41.854 -60.325 39.203 1.00 12.01 271 ILE A CA 1
ATOM 1977 C C . ILE A 1 271 ? 42.779 -59.243 38.642 1.00 11.91 271 ILE A C 1
ATOM 1978 O O . ILE A 1 271 ? 43.877 -59.026 39.157 1.00 11.18 271 ILE A O 1
ATOM 1983 N N . LEU A 1 272 ? 42.338 -58.568 37.584 1.00 12.60 272 LEU A N 1
ATOM 1984 C CA . LEU A 1 272 ? 43.150 -57.516 36.976 1.00 12.25 272 LEU A CA 1
ATOM 1985 C C . LEU A 1 272 ? 43.431 -56.415 37.993 1.00 12.66 272 LEU A C 1
ATOM 1986 O O . LEU A 1 272 ? 44.547 -55.900 38.071 1.00 12.48 272 LEU A O 1
ATOM 1991 N N . THR A 1 273 ? 42.413 -56.066 38.774 1.00 12.56 273 THR A N 1
ATOM 1992 C CA . THR A 1 273 ? 42.533 -55.021 39.786 1.00 12.67 273 THR A CA 1
ATOM 1993 C C . THR A 1 273 ? 43.519 -55.390 40.889 1.00 12.98 273 THR A C 1
ATOM 1994 O O . THR A 1 273 ? 44.357 -54.575 41.282 1.00 13.12 273 THR A O 1
ATOM 1998 N N . ARG A 1 274 ? 43.415 -56.617 41.391 1.00 11.57 274 ARG A N 1
ATOM 1999 C CA . ARG A 1 274 ? 44.305 -57.076 42.450 1.00 12.52 274 ARG A CA 1
ATOM 2000 C C . ARG A 1 274 ? 45.753 -57.015 41.974 1.00 12.30 274 ARG A C 1
ATOM 2001 O O . ARG A 1 274 ? 46.627 -56.496 42.673 1.00 11.22 274 ARG A O 1
ATOM 2009 N N . ASP A 1 275 ? 46.012 -57.536 40.781 1.00 12.25 275 ASP A N 1
ATOM 2010 C CA . ASP A 1 275 ? 47.367 -57.514 40.245 1.00 12.91 275 ASP A CA 1
ATOM 2011 C C . ASP A 1 275 ? 47.859 -56.086 40.024 1.00 13.29 275 ASP A C 1
ATOM 2012 O O . ASP A 1 275 ? 49.003 -55.770 40.333 1.00 14.06 275 ASP A O 1
ATOM 2017 N N . HIS A 1 276 ? 46.994 -55.225 39.494 1.00 13.05 276 HIS A N 1
ATOM 2018 C CA . HIS A 1 276 ? 47.373 -53.838 39.236 1.00 12.70 276 HIS A CA 1
ATOM 2019 C C . HIS A 1 276 ? 47.739 -53.091 40.513 1.00 13.04 276 HIS A C 1
ATOM 2020 O O . HIS A 1 276 ? 48.712 -52.336 40.536 1.00 11.69 276 HIS A O 1
ATOM 2027 N N . LEU A 1 277 ? 46.965 -53.295 41.577 1.00 11.39 277 LEU A N 1
ATOM 2028 C CA . LEU A 1 277 ? 47.238 -52.613 42.839 1.00 12.86 277 LEU A CA 1
ATOM 2029 C C . LEU A 1 277 ? 48.592 -53.013 43.416 1.00 12.28 277 LEU A C 1
ATOM 2030 O O . LEU A 1 277 ? 49.281 -52.200 44.030 1.00 12.22 277 LEU A O 1
ATOM 2035 N N . ASN A 1 278 ? 48.970 -54.270 43.209 1.00 13.15 278 ASN A N 1
ATOM 2036 C CA . ASN A 1 278 ? 50.237 -54.784 43.717 1.00 13.56 278 ASN A CA 1
ATOM 2037 C C . ASN A 1 278 ? 51.442 -54.335 42.890 1.00 14.62 278 ASN A C 1
ATOM 2038 O O . ASN A 1 278 ? 52.547 -54.206 43.422 1.00 16.23 278 ASN A O 1
ATOM 2043 N N . VAL A 1 279 ? 51.228 -54.084 41.602 1.00 14.52 279 VAL A N 1
ATOM 2044 C CA . VAL A 1 279 ? 52.321 -53.690 40.713 1.00 16.50 279 VAL A CA 1
ATOM 2045 C C . VAL A 1 279 ? 52.520 -52.194 40.498 1.00 16.18 279 VAL A C 1
ATOM 2046 O O . VAL A 1 279 ? 53.652 -51.711 40.515 1.00 16.46 279 VAL A O 1
ATOM 2050 N N . ARG A 1 280 ? 51.434 -51.459 40.283 1.00 14.50 280 ARG A N 1
ATOM 2051 C CA . ARG A 1 280 ? 51.540 -50.022 40.044 1.00 15.06 280 ARG A CA 1
ATOM 2052 C C . ARG A 1 280 ? 51.900 -49.270 41.317 1.00 14.52 280 ARG A C 1
ATOM 2053 O O . ARG A 1 280 ? 51.278 -49.453 42.365 1.00 13.29 280 ARG A O 1
ATOM 2061 N N . LYS A 1 281 ? 52.915 -48.420 41.218 1.00 13.14 281 LYS A N 1
ATOM 2062 C CA . LYS A 1 281 ? 53.357 -47.634 42.359 1.00 14.51 281 LYS A CA 1
ATOM 2063 C C . LYS A 1 281 ? 53.147 -46.136 42.167 1.00 13.11 281 LYS A C 1
ATOM 2064 O O . LYS A 1 281 ? 53.364 -45.601 41.078 1.00 14.32 281 LYS A O 1
ATOM 2070 N N . GLN A 1 282 ? 52.711 -45.482 43.241 1.00 12.47 282 GLN A N 1
ATOM 2071 C CA . GLN A 1 282 ? 52.507 -44.034 43.295 1.00 13.18 282 GLN A CA 1
ATOM 2072 C C . GLN A 1 282 ? 52.875 -43.648 44.728 1.00 13.83 282 GLN A C 1
ATOM 2073 O O . GLN A 1 282 ? 52.604 -44.398 45.663 1.00 12.28 282 GLN A O 1
ATOM 2079 N N . PHE A 1 283 ? 53.499 -42.488 44.898 1.00 13.93 283 PHE A N 1
ATOM 2080 C CA . PHE A 1 283 ? 53.911 -42.022 46.219 1.00 15.42 283 PHE A CA 1
ATOM 2081 C C . PHE A 1 283 ? 54.931 -42.972 46.854 1.00 17.00 283 PHE A C 1
ATOM 2082 O O . PHE A 1 283 ? 55.000 -43.107 48.078 1.00 17.23 283 PHE A O 1
ATOM 2090 N N . GLY A 1 284 ? 55.715 -43.631 46.003 1.00 17.52 284 GLY A N 1
ATOM 2091 C CA . GLY A 1 284 ? 56.750 -44.540 46.467 1.00 19.17 284 GLY A CA 1
ATOM 2092 C C . GLY A 1 284 ? 56.303 -45.897 46.973 1.00 19.92 284 GLY A C 1
ATOM 2093 O O . GLY A 1 284 ? 57.121 -46.672 47.473 1.00 20.23 284 GLY A O 1
ATOM 2094 N N . GLU A 1 285 ? 55.016 -46.199 46.841 1.00 18.20 285 GLU A N 1
ATOM 2095 C CA . GLU A 1 285 ? 54.489 -47.475 47.311 1.00 18.40 285 GLU A CA 1
ATOM 2096 C C . GLU A 1 285 ? 53.468 -48.045 46.337 1.00 15.53 285 GLU A C 1
ATOM 2097 O O . GLU A 1 285 ? 52.927 -47.330 45.497 1.00 14.33 285 GLU A O 1
ATOM 2103 N N . PRO A 1 286 ? 53.205 -49.355 46.428 1.00 14.48 286 PRO A N 1
ATOM 2104 C CA . PRO A 1 286 ? 52.220 -49.962 45.533 1.00 13.64 286 PRO A CA 1
ATOM 2105 C C . PRO A 1 286 ? 50.872 -49.323 45.867 1.00 13.37 286 PRO A C 1
ATOM 2106 O O . PRO A 1 286 ? 50.659 -48.885 46.998 1.00 13.31 286 PRO A O 1
ATOM 2110 N N . LEU A 1 287 ? 49.971 -49.259 44.894 1.00 12.55 287 LEU A N 1
ATOM 2111 C CA . LEU A 1 287 ? 48.655 -48.689 45.145 1.00 12.08 287 LEU A CA 1
ATOM 2112 C C . LEU A 1 287 ? 47.959 -49.495 46.241 1.00 11.39 287 LEU A C 1
ATOM 2113 O O . LEU A 1 287 ? 47.131 -48.969 46.980 1.00 10.51 287 LEU A O 1
ATOM 2118 N N . ALA A 1 288 ? 48.314 -50.772 46.347 1.00 11.13 288 ALA A N 1
ATOM 2119 C CA . ALA A 1 288 ? 47.722 -51.661 47.350 1.00 12.05 288 ALA A CA 1
ATOM 2120 C C . ALA A 1 288 ? 47.988 -51.223 48.792 1.00 13.25 288 ALA A C 1
ATOM 2121 O O . ALA A 1 288 ? 47.359 -51.727 49.724 1.00 14.99 288 ALA A O 1
ATOM 2123 N N A SER A 1 289 ? 48.918 -50.291 48.971 0.50 12.35 289 SER A N 1
ATOM 2124 N N B SER A 1 289 ? 48.915 -50.290 48.977 0.50 11.93 289 SER A N 1
ATOM 2125 C CA A SER A 1 289 ? 49.252 -49.794 50.305 0.50 13.14 289 SER A CA 1
ATOM 2126 C CA B SER A 1 289 ? 49.240 -49.810 50.317 0.50 13.66 289 SER A CA 1
ATOM 2127 C C A SER A 1 289 ? 48.206 -48.811 50.821 0.50 13.05 289 SER A C 1
ATOM 2128 C C B SER A 1 289 ? 48.191 -48.826 50.828 0.50 14.06 289 SER A C 1
ATOM 2129 O O A SER A 1 289 ? 48.191 -48.474 52.004 0.50 12.72 289 SER A O 1
ATOM 2130 O O B SER A 1 289 ? 48.162 -48.502 52.014 0.50 13.64 289 SER A O 1
ATOM 2135 N N . ASN A 1 290 ? 47.334 -48.351 49.930 1.00 11.90 290 ASN A N 1
ATOM 2136 C CA . ASN A 1 290 ? 46.290 -47.397 50.301 1.00 11.95 290 ASN A CA 1
ATOM 2137 C C . ASN A 1 290 ? 45.037 -48.106 50.801 1.00 11.71 290 ASN A C 1
ATOM 2138 O O . ASN A 1 290 ? 44.382 -48.841 50.058 1.00 10.99 290 ASN A O 1
ATOM 2143 N N . GLN A 1 291 ? 44.707 -47.872 52.070 1.00 11.01 291 GLN A N 1
ATOM 2144 C CA . GLN A 1 291 ? 43.562 -48.527 52.689 1.00 9.74 291 GLN A CA 1
ATOM 2145 C C . GLN A 1 291 ? 42.237 -48.361 51.964 1.00 10.75 291 GLN A C 1
ATOM 2146 O O . GLN A 1 291 ? 41.436 -49.289 51.928 1.00 10.47 291 GLN A O 1
ATOM 2152 N N . TYR A 1 292 ? 41.984 -47.186 51.400 1.00 9.82 292 TYR A N 1
ATOM 2153 C CA . TYR A 1 292 ? 40.722 -46.996 50.696 1.00 10.34 292 TYR A CA 1
ATOM 2154 C C . TYR A 1 292 ? 40.602 -47.968 49.529 1.00 11.89 292 TYR A C 1
ATOM 2155 O O . TYR A 1 292 ? 39.530 -48.527 49.282 1.00 11.33 292 TYR A O 1
ATOM 2164 N N . LEU A 1 293 ? 41.702 -48.163 48.806 1.00 8.71 293 LEU A N 1
ATOM 2165 C CA . LEU A 1 293 ? 41.708 -49.076 47.669 1.00 10.20 293 LEU A CA 1
ATOM 2166 C C . LEU A 1 293 ? 41.600 -50.524 48.144 1.00 9.60 293 LEU A C 1
ATOM 2167 O O . LEU A 1 293 ? 40.966 -51.351 47.491 1.00 11.94 293 LEU A O 1
ATOM 2172 N N . GLN A 1 294 ? 42.219 -50.832 49.279 1.00 9.56 294 GLN A N 1
ATOM 2173 C CA . GLN A 1 294 ? 42.133 -52.178 49.841 1.00 10.34 294 GLN A CA 1
ATOM 2174 C C . GLN A 1 294 ? 40.669 -52.488 50.170 1.00 9.92 294 GLN A C 1
ATOM 2175 O O . GLN A 1 294 ? 40.167 -53.570 49.861 1.00 10.14 294 GLN A O 1
ATOM 2181 N N . PHE A 1 295 ? 39.984 -51.536 50.800 1.00 10.65 295 PHE A N 1
ATOM 2182 C CA . PHE A 1 295 ? 38.582 -51.738 51.172 1.00 11.49 295 PHE A CA 1
ATOM 2183 C C . PHE A 1 295 ? 37.669 -51.878 49.960 1.00 11.86 295 PHE A C 1
ATOM 2184 O O . PHE A 1 295 ? 36.729 -52.677 49.970 1.00 11.00 295 PHE A O 1
ATOM 2192 N N . THR A 1 296 ? 37.937 -51.101 48.917 1.00 11.94 296 THR A N 1
ATOM 2193 C CA . THR A 1 296 ? 37.127 -51.180 47.709 1.00 12.38 296 THR A CA 1
ATOM 2194 C C . THR A 1 296 ? 37.275 -52.577 47.123 1.00 11.76 296 THR A C 1
ATOM 2195 O O . THR A 1 296 ? 36.295 -53.194 46.704 1.00 11.41 296 THR A O 1
ATOM 2199 N N . LEU A 1 297 ? 38.505 -53.083 47.104 1.00 9.85 297 LEU A N 1
ATOM 2200 C CA . LEU A 1 297 ? 38.752 -54.421 46.575 1.00 10.05 297 LEU A CA 1
ATOM 2201 C C . LEU A 1 297 ? 38.035 -55.479 47.415 1.00 9.70 297 LEU A C 1
ATOM 2202 O O . LEU A 1 297 ? 37.519 -56.465 46.878 1.00 9.38 297 LEU A O 1
ATOM 2207 N N . ALA A 1 298 ? 38.014 -55.284 48.733 1.00 8.88 298 ALA A N 1
ATOM 2208 C CA . ALA A 1 298 ? 37.346 -56.231 49.627 1.00 9.57 298 ALA A CA 1
ATOM 2209 C C . ALA A 1 298 ? 35.859 -56.279 49.289 1.00 10.10 298 ALA A C 1
ATOM 2210 O O . ALA A 1 298 ? 35.252 -57.351 49.277 1.00 9.04 298 ALA A O 1
ATOM 2212 N N . ASP A 1 299 ? 35.275 -55.113 49.016 1.00 10.52 299 ASP A N 1
ATOM 2213 C CA . ASP A 1 299 ? 33.859 -55.033 48.660 1.00 12.22 299 ASP A CA 1
ATOM 2214 C C . ASP A 1 299 ? 33.616 -55.743 47.331 1.00 11.08 299 ASP A C 1
ATOM 2215 O O . ASP A 1 299 ? 32.653 -56.488 47.178 1.00 10.40 299 ASP A O 1
ATOM 2220 N N . MET A 1 300 ? 34.490 -55.488 46.363 1.00 10.14 300 MET A N 1
ATOM 2221 C CA . MET A 1 300 ? 34.362 -56.112 45.054 1.00 9.70 300 MET A CA 1
ATOM 2222 C C . MET A 1 300 ? 34.375 -57.634 45.171 1.00 10.19 300 MET A C 1
ATOM 2223 O O . MET A 1 300 ? 33.527 -58.314 44.594 1.00 10.67 300 MET A O 1
ATOM 2228 N N . ALA A 1 301 ? 35.330 -58.166 45.927 1.00 8.73 301 ALA A N 1
ATOM 2229 C CA . ALA A 1 301 ? 35.453 -59.614 46.083 1.00 9.17 301 ALA A CA 1
ATOM 2230 C C . ALA A 1 301 ? 34.255 -60.212 46.803 1.00 9.85 301 ALA A C 1
ATOM 2231 O O . ALA A 1 301 ? 33.732 -61.258 46.407 1.00 9.42 301 ALA A O 1
ATOM 2233 N N . THR A 1 302 ? 33.829 -59.548 47.868 1.00 8.60 302 THR A N 1
ATOM 2234 C CA . THR A 1 302 ? 32.691 -60.024 48.650 1.00 9.63 302 THR A CA 1
ATOM 2235 C C . THR A 1 302 ? 31.417 -60.086 47.813 1.00 10.62 302 THR A C 1
ATOM 2236 O O . THR A 1 302 ? 30.666 -61.066 47.871 1.00 9.89 302 THR A O 1
ATOM 2240 N N . ARG A 1 303 ? 31.172 -59.047 47.022 1.00 10.10 303 ARG A N 1
ATOM 2241 C CA . ARG A 1 303 ? 29.972 -59.017 46.199 1.00 10.36 303 ARG A CA 1
ATOM 2242 C C . ARG A 1 303 ? 30.041 -59.965 45.013 1.00 10.28 303 ARG A C 1
ATOM 2243 O O . ARG A 1 303 ? 29.013 -60.450 44.540 1.00 9.89 303 ARG A O 1
ATOM 2251 N N . LEU A 1 304 ? 31.254 -60.250 44.552 1.00 10.32 304 LEU A N 1
ATOM 2252 C CA . LEU A 1 304 ? 31.433 -61.192 43.453 1.00 10.97 304 LEU A CA 1
ATOM 2253 C C . LEU A 1 304 ? 31.035 -62.573 43.969 1.00 10.27 304 LEU A C 1
ATOM 2254 O O . LEU A 1 304 ? 30.305 -63.310 43.307 1.00 11.07 304 LEU A O 1
ATOM 2259 N N . VAL A 1 305 ? 31.528 -62.923 45.153 1.00 9.95 305 VAL A N 1
ATOM 2260 C CA . VAL A 1 305 ? 31.202 -64.216 45.749 1.00 9.00 305 VAL A CA 1
ATOM 2261 C C . VAL A 1 305 ? 29.686 -64.322 45.946 1.00 10.00 305 VAL A C 1
ATOM 2262 O O . VAL A 1 305 ? 29.087 -65.357 45.653 1.00 9.06 305 VAL A O 1
ATOM 2266 N N . ALA A 1 306 ? 29.067 -63.245 46.423 1.00 8.89 306 ALA A N 1
ATOM 2267 C CA . ALA A 1 306 ? 27.619 -63.238 46.635 1.00 8.01 306 ALA A CA 1
ATOM 2268 C C . ALA A 1 306 ? 26.877 -63.417 45.312 1.00 9.29 306 ALA A C 1
ATOM 2269 O O . ALA A 1 306 ? 25.889 -64.155 45.232 1.00 9.03 306 ALA A O 1
ATOM 2271 N N . ALA A 1 307 ? 27.353 -62.742 44.271 1.00 8.63 307 ALA A N 1
ATOM 2272 C CA . ALA A 1 307 ? 26.722 -62.839 42.963 1.00 9.32 307 ALA A CA 1
ATOM 2273 C C . ALA A 1 307 ? 26.847 -64.256 42.409 1.00 8.07 307 ALA A C 1
ATOM 2274 O O . ALA A 1 307 ? 25.895 -64.792 41.846 1.00 10.58 307 ALA A O 1
ATOM 2276 N N . ARG A 1 308 ? 28.020 -64.862 42.577 1.00 9.24 308 ARG A N 1
ATOM 2277 C CA . ARG A 1 308 ? 28.254 -66.221 42.094 1.00 8.75 308 ARG A CA 1
ATOM 2278 C C . ARG A 1 308 ? 27.324 -67.205 42.809 1.00 9.79 308 ARG A C 1
ATOM 2279 O O . ARG A 1 308 ? 26.722 -68.081 42.179 1.00 9.72 308 ARG A O 1
ATOM 2287 N N . LEU A 1 309 ? 27.193 -67.057 44.122 1.00 9.78 309 LEU A N 1
ATOM 2288 C CA . LEU A 1 309 ? 26.310 -67.938 44.877 1.00 10.65 309 LEU A CA 1
ATOM 2289 C C . LEU A 1 309 ? 24.879 -67.799 44.369 1.00 10.45 309 LEU A C 1
ATOM 2290 O O . LEU A 1 309 ? 24.173 -68.798 44.199 1.00 10.43 309 LEU A O 1
ATOM 2295 N N . MET A 1 310 ? 24.453 -66.564 44.112 1.00 10.28 310 MET A N 1
ATOM 2296 C CA . MET A 1 310 ? 23.098 -66.316 43.627 1.00 8.93 310 MET A CA 1
ATOM 2297 C C . MET A 1 310 ? 22.830 -66.962 42.267 1.00 10.41 310 MET A C 1
ATOM 2298 O O . MET A 1 310 ? 21.802 -67.613 42.070 1.00 10.20 310 MET A O 1
ATOM 2303 N N . VAL A 1 311 ? 23.753 -66.784 41.328 1.00 9.53 311 VAL A N 1
ATOM 2304 C CA . VAL A 1 311 ? 23.572 -67.352 39.997 1.00 8.83 311 VAL A CA 1
ATOM 2305 C C . VAL A 1 311 ? 23.581 -68.878 40.019 1.00 10.01 311 VAL A C 1
ATOM 2306 O O . VAL A 1 311 ? 22.733 -69.515 39.391 1.00 10.92 311 VAL A O 1
ATOM 2310 N N . ARG A 1 312 ? 24.524 -69.470 40.743 1.00 9.61 312 ARG A N 1
ATOM 2311 C CA . ARG A 1 312 ? 24.591 -70.930 40.797 1.00 11.48 312 ARG A CA 1
ATOM 2312 C C . ARG A 1 312 ? 23.417 -71.540 41.551 1.00 11.96 312 ARG A C 1
ATOM 2313 O O . ARG A 1 312 ? 22.965 -72.643 41.225 1.00 11.73 312 ARG A O 1
ATOM 2321 N N . ASN A 1 313 ? 22.912 -70.812 42.544 1.00 10.44 313 ASN A N 1
ATOM 2322 C CA . ASN A 1 313 ? 21.770 -71.274 43.328 1.00 11.26 313 ASN A CA 1
ATOM 2323 C C . ASN A 1 313 ? 20.555 -71.338 42.405 1.00 10.90 313 ASN A C 1
ATOM 2324 O O . ASN A 1 313 ? 19.773 -72.291 42.444 1.00 10.94 313 ASN A O 1
ATOM 2329 N N . ALA A 1 314 ? 20.409 -70.326 41.558 1.00 9.77 314 ALA A N 1
ATOM 2330 C CA . ALA A 1 314 ? 19.291 -70.282 40.631 1.00 11.18 314 ALA A CA 1
ATOM 2331 C C . ALA A 1 314 ? 19.414 -71.389 39.592 1.00 11.43 314 ALA A C 1
ATOM 2332 O O . ALA A 1 314 ? 18.426 -72.033 39.244 1.00 13.43 314 ALA A O 1
ATOM 2334 N N . ALA A 1 315 ? 20.629 -71.610 39.098 1.00 10.90 315 ALA A N 1
ATOM 2335 C CA . ALA A 1 315 ? 20.861 -72.642 38.090 1.00 12.54 315 ALA A CA 1
ATOM 2336 C C . ALA A 1 315 ? 20.465 -74.019 38.621 1.00 12.43 315 ALA A C 1
ATOM 2337 O O . ALA A 1 315 ? 19.822 -74.801 37.921 1.00 14.33 315 ALA A O 1
ATOM 2339 N N . VAL A 1 316 ? 20.850 -74.311 39.857 1.00 12.68 316 VAL A N 1
ATOM 2340 C CA . VAL A 1 316 ? 20.515 -75.596 40.464 1.00 13.13 316 VAL A CA 1
ATOM 2341 C C . VAL A 1 316 ? 19.008 -75.712 40.655 1.00 13.94 316 VAL A C 1
ATOM 2342 O O . VAL A 1 316 ? 18.413 -76.756 40.370 1.00 14.13 316 VAL A O 1
ATOM 2346 N N . ALA A 1 317 ? 18.385 -74.637 41.127 1.00 12.90 317 ALA A N 1
ATOM 2347 C CA . ALA A 1 317 ? 16.942 -74.641 41.334 1.00 14.23 317 ALA A CA 1
ATOM 2348 C C . ALA A 1 317 ? 16.212 -74.922 40.025 1.00 14.94 317 ALA A C 1
ATOM 2349 O O . ALA A 1 317 ? 15.218 -75.655 39.999 1.00 15.09 317 ALA A O 1
ATOM 2351 N N . LEU A 1 318 ? 16.711 -74.349 38.934 1.00 13.61 318 LEU A N 1
ATOM 2352 C CA . LEU A 1 318 ? 16.073 -74.541 37.636 1.00 15.57 318 LEU A CA 1
ATOM 2353 C C . LEU A 1 318 ? 16.233 -75.968 37.112 1.00 16.71 318 LEU A C 1
ATOM 2354 O O . LEU A 1 318 ? 15.263 -76.569 36.640 1.00 17.56 318 LEU A O 1
ATOM 2359 N N . GLN A 1 319 ? 17.440 -76.520 37.198 1.00 16.23 319 GLN A N 1
ATOM 2360 C CA . GLN A 1 319 ? 17.657 -77.881 36.713 1.00 17.62 319 GLN A CA 1
ATOM 2361 C C . GLN A 1 319 ? 16.916 -78.901 37.574 1.00 19.00 319 GLN A C 1
ATOM 2362 O O . GLN A 1 319 ? 16.588 -79.992 37.101 1.00 18.26 319 GLN A O 1
ATOM 2368 N N . GLU A 1 320 ? 16.645 -78.546 38.829 1.00 17.41 320 GLU A N 1
ATOM 2369 C CA . GLU A 1 320 ? 15.923 -79.445 39.727 1.00 19.60 320 GLU A CA 1
ATOM 2370 C C . GLU A 1 320 ? 14.412 -79.247 39.613 1.00 20.06 320 GLU A C 1
ATOM 2371 O O . GLU A 1 320 ? 13.636 -79.904 40.311 1.00 20.52 320 GLU A O 1
ATOM 2377 N N . GLU A 1 321 ? 14.000 -78.337 38.736 1.00 18.24 321 GLU A N 1
ATOM 2378 C CA . GLU A 1 321 ? 12.583 -78.071 38.500 1.00 20.92 321 GLU A CA 1
ATOM 2379 C C . GLU A 1 321 ? 11.813 -77.586 39.731 1.00 22.58 321 GLU A C 1
ATOM 2380 O O . GLU A 1 321 ? 10.613 -77.850 39.865 1.00 22.26 321 GLU A O 1
ATOM 2386 N N . ARG A 1 322 ? 12.494 -76.865 40.617 1.00 22.06 322 ARG A N 1
ATOM 2387 C CA . ARG A 1 322 ? 11.855 -76.362 41.830 1.00 22.38 322 ARG A CA 1
ATOM 2388 C C . ARG A 1 322 ? 10.830 -75.276 41.539 1.00 21.27 322 ARG A C 1
ATOM 2389 O O . ARG A 1 322 ? 10.960 -74.525 40.573 1.00 20.18 322 ARG A O 1
ATOM 2397 N N . LYS A 1 323 ? 9.812 -75.192 42.391 1.00 21.57 323 LYS A N 1
ATOM 2398 C CA . LYS A 1 323 ? 8.754 -74.206 42.219 1.00 22.15 323 LYS A CA 1
ATOM 2399 C C . LYS A 1 323 ? 9.200 -72.768 42.474 1.00 21.11 323 LYS A C 1
ATOM 2400 O O . LYS A 1 323 ? 8.482 -71.827 42.138 1.00 23.30 323 LYS A O 1
ATOM 2406 N N . ASP A 1 324 ? 10.375 -72.593 43.067 1.00 19.37 324 ASP A N 1
ATOM 2407 C CA . ASP A 1 324 ? 10.884 -71.248 43.324 1.00 18.64 324 ASP A CA 1
ATOM 2408 C C . ASP A 1 324 ? 11.933 -70.865 42.282 1.00 17.64 324 ASP A C 1
ATOM 2409 O O . ASP A 1 324 ? 12.495 -69.768 42.326 1.00 15.62 324 ASP A O 1
ATOM 2414 N N . ALA A 1 325 ? 12.183 -71.768 41.338 1.00 15.61 325 ALA A N 1
ATOM 2415 C CA . ALA A 1 325 ? 13.189 -71.531 40.304 1.00 15.69 325 ALA A CA 1
ATOM 2416 C C . ALA A 1 325 ? 12.983 -70.262 39.479 1.00 15.03 325 ALA A C 1
ATOM 2417 O O . ALA A 1 325 ? 13.919 -69.488 39.285 1.00 14.64 325 ALA A O 1
ATOM 2419 N N . VAL A 1 326 ? 11.769 -70.040 38.993 1.00 14.78 326 VAL A N 1
ATOM 2420 C CA . VAL A 1 326 ? 11.505 -68.866 38.168 1.00 14.57 326 VAL A CA 1
ATOM 2421 C C . VAL A 1 326 ? 11.815 -67.561 38.890 1.00 14.64 326 VAL A C 1
ATOM 2422 O O . VAL A 1 326 ? 12.434 -66.661 38.316 1.00 13.89 326 VAL A O 1
ATOM 2426 N N . ALA A 1 327 ? 11.396 -67.459 40.146 1.00 13.67 327 ALA A N 1
ATOM 2427 C CA . ALA A 1 327 ? 11.658 -66.254 40.925 1.00 14.22 327 ALA A CA 1
ATOM 2428 C C . ALA A 1 327 ? 13.154 -66.123 41.211 1.00 13.68 327 ALA A C 1
ATOM 2429 O O . ALA A 1 327 ? 13.701 -65.020 41.182 1.00 14.29 327 ALA A O 1
ATOM 2431 N N . LEU A 1 328 ? 13.815 -67.244 41.492 1.00 12.61 328 LEU A N 1
ATOM 2432 C CA . LEU A 1 328 ? 15.243 -67.218 41.786 1.00 12.81 328 LEU A CA 1
ATOM 2433 C C . LEU A 1 328 ? 16.074 -66.782 40.587 1.00 13.59 328 LEU A C 1
ATOM 2434 O O . LEU A 1 328 ? 17.097 -66.108 40.746 1.00 13.29 328 LEU A O 1
ATOM 2439 N N . CYS A 1 329 ? 15.647 -67.166 39.388 1.00 12.65 329 CYS A N 1
ATOM 2440 C CA . CYS A 1 329 ? 16.371 -66.768 38.185 1.00 13.31 329 CYS A CA 1
ATOM 2441 C C . CYS A 1 329 ? 16.283 -65.254 38.012 1.00 12.82 329 CYS A C 1
ATOM 2442 O O . CYS A 1 329 ? 17.251 -64.616 37.597 1.00 12.96 329 CYS A O 1
ATOM 2445 N N . SER A 1 330 ? 15.127 -64.679 38.333 1.00 12.09 330 SER A N 1
ATOM 2446 C CA . SER A 1 330 ? 14.957 -63.232 38.215 1.00 12.47 330 SER A CA 1
ATOM 2447 C C . SER A 1 330 ? 15.792 -62.519 39.278 1.00 11.64 330 SER A C 1
ATOM 2448 O O . SER A 1 330 ? 16.443 -61.517 38.992 1.00 10.66 330 SER A O 1
ATOM 2451 N N . MET A 1 331 ? 15.769 -63.033 40.505 1.00 9.96 331 MET A N 1
ATOM 2452 C CA . MET A 1 331 ? 16.550 -62.437 41.588 1.00 10.95 331 MET A CA 1
ATOM 2453 C C . MET A 1 331 ? 18.041 -62.509 41.276 1.00 11.12 331 MET A C 1
ATOM 2454 O O . MET A 1 331 ? 18.780 -61.559 41.511 1.00 10.81 331 MET A O 1
ATOM 2459 N N . ALA A 1 332 ? 18.484 -63.649 40.758 1.00 11.18 332 ALA A N 1
ATOM 2460 C CA . ALA A 1 332 ? 19.895 -63.823 40.438 1.00 11.71 332 ALA A CA 1
ATOM 2461 C C . ALA A 1 332 ? 20.323 -62.874 39.329 1.00 12.28 332 ALA A C 1
ATOM 2462 O O . ALA A 1 332 ? 21.383 -62.255 39.412 1.00 12.21 332 ALA A O 1
ATOM 2464 N N . LYS A 1 333 ? 19.501 -62.761 38.292 1.00 10.96 333 LYS A N 1
ATOM 2465 C CA . LYS A 1 333 ? 19.821 -61.879 37.173 1.00 11.77 333 LYS A CA 1
ATOM 2466 C C . LYS A 1 333 ? 19.866 -60.430 37.657 1.00 10.16 333 LYS A C 1
ATOM 2467 O O . LYS A 1 333 ? 20.784 -59.680 37.314 1.00 12.24 333 LYS A O 1
ATOM 2473 N N . LEU A 1 334 ? 18.878 -60.039 38.457 1.00 9.02 334 LEU A N 1
ATOM 2474 C CA . LEU A 1 334 ? 18.822 -58.681 38.994 1.00 9.76 334 LEU A CA 1
ATOM 2475 C C . LEU A 1 334 ? 20.058 -58.375 39.835 1.00 9.91 334 LEU A C 1
ATOM 2476 O O . LEU A 1 334 ? 20.773 -57.400 39.591 1.00 11.69 334 LEU A O 1
ATOM 2481 N N . PHE A 1 335 ? 20.308 -59.222 40.825 1.00 10.14 335 PHE A N 1
ATOM 2482 C CA . PHE A 1 335 ? 21.435 -59.039 41.730 1.00 9.40 335 PHE A CA 1
ATOM 2483 C C . PHE A 1 335 ? 22.792 -59.091 41.037 1.00 8.92 335 PHE A C 1
ATOM 2484 O O . PHE A 1 335 ? 23.619 -58.195 41.205 1.00 9.44 335 PHE A O 1
ATOM 2492 N N . ALA A 1 336 ? 23.025 -60.140 40.254 1.00 7.60 336 ALA A N 1
ATOM 2493 C CA . ALA A 1 336 ? 24.307 -60.295 39.586 1.00 10.00 336 ALA A CA 1
ATOM 2494 C C . ALA A 1 336 ? 24.632 -59.239 38.533 1.00 10.49 336 ALA A C 1
ATOM 2495 O O . ALA A 1 336 ? 25.756 -58.743 38.496 1.00 11.50 336 ALA A O 1
ATOM 2497 N N . THR A 1 337 ? 23.678 -58.880 37.678 1.00 10.11 337 THR A N 1
ATOM 2498 C CA . THR A 1 337 ? 24.006 -57.892 36.655 1.00 11.83 337 THR A CA 1
ATOM 2499 C C . THR A 1 337 ? 24.255 -56.510 37.259 1.00 13.17 337 THR A C 1
ATOM 2500 O O . THR A 1 337 ? 25.084 -55.748 36.755 1.00 13.84 337 THR A O 1
ATOM 2504 N N . ASP A 1 338 ? 23.562 -56.198 38.350 1.00 12.81 338 ASP A N 1
ATOM 2505 C CA . ASP A 1 338 ? 23.754 -54.918 39.030 1.00 14.43 338 ASP A CA 1
ATOM 2506 C C . ASP A 1 338 ? 25.108 -54.898 39.743 1.00 13.85 338 ASP A C 1
ATOM 2507 O O . ASP A 1 338 ? 25.912 -53.984 39.556 1.00 14.00 338 ASP A O 1
ATOM 2512 N N . GLU A 1 339 ? 25.354 -55.909 40.572 1.00 12.01 339 GLU A N 1
ATOM 2513 C CA . GLU A 1 339 ? 26.599 -55.981 41.332 1.00 11.80 339 GLU A CA 1
ATOM 2514 C C . GLU A 1 339 ? 27.837 -56.142 40.464 1.00 11.08 339 GLU A C 1
ATOM 2515 O O . GLU A 1 339 ? 28.870 -55.531 40.735 1.00 10.23 339 GLU A O 1
ATOM 2521 N N . CYS A 1 340 ? 27.740 -56.959 39.421 1.00 10.71 340 CYS A N 1
ATOM 2522 C CA . CYS A 1 340 ? 28.887 -57.172 38.550 1.00 9.83 340 CYS A CA 1
ATOM 2523 C C . CYS A 1 340 ? 29.241 -55.940 37.728 1.00 11.11 340 CYS A C 1
ATOM 2524 O O . CYS A 1 340 ? 30.417 -55.664 37.509 1.00 9.20 340 CYS A O 1
ATOM 2527 N N . PHE A 1 341 ? 28.246 -55.186 37.270 1.00 11.23 341 PHE A N 1
ATOM 2528 C CA . PHE A 1 341 ? 28.578 -53.975 36.525 1.00 10.60 341 PHE A CA 1
ATOM 2529 C C . PHE A 1 341 ? 29.340 -53.043 37.469 1.00 9.94 341 PHE A C 1
ATOM 2530 O O . PHE A 1 341 ? 30.350 -52.449 37.095 1.00 9.29 341 PHE A O 1
ATOM 2538 N N . ALA A 1 342 ? 28.842 -52.910 38.696 1.00 9.49 342 ALA A N 1
ATOM 2539 C CA . ALA A 1 342 ? 29.482 -52.049 39.686 1.00 9.70 342 ALA A CA 1
ATOM 2540 C C . ALA A 1 342 ? 30.923 -52.483 39.941 1.00 9.27 342 ALA A C 1
ATOM 2541 O O . ALA A 1 342 ? 31.814 -51.647 40.066 1.00 9.52 342 ALA A O 1
ATOM 2543 N N . ILE A 1 343 ? 31.148 -53.790 40.035 1.00 6.84 343 ILE A N 1
ATOM 2544 C CA . ILE A 1 343 ? 32.496 -54.313 40.266 1.00 8.52 343 ILE A CA 1
ATOM 2545 C C . ILE A 1 343 ? 33.428 -53.923 39.114 1.00 9.91 343 ILE A C 1
ATOM 2546 O O . ILE A 1 343 ? 34.542 -53.443 39.338 1.00 9.61 343 ILE A O 1
ATOM 2551 N N . CYS A 1 344 ? 32.965 -54.117 37.884 1.00 8.59 344 CYS A N 1
ATOM 2552 C CA . CYS A 1 344 ? 33.776 -53.778 36.718 1.00 9.87 344 CYS A CA 1
ATOM 2553 C C . CYS A 1 344 ? 34.065 -52.284 36.663 1.00 8.71 344 CYS A C 1
ATOM 2554 O O . CYS A 1 344 ? 35.162 -51.873 36.293 1.00 9.92 344 CYS A O 1
ATOM 2557 N N . ASN A 1 345 ? 33.076 -51.473 37.030 1.00 8.77 345 ASN A N 1
ATOM 2558 C CA . ASN A 1 345 ? 33.244 -50.027 36.995 1.00 9.84 345 ASN A CA 1
ATOM 2559 C C . ASN A 1 345 ? 34.220 -49.566 38.073 1.00 10.38 345 ASN A C 1
ATOM 2560 O O . ASN A 1 345 ? 34.976 -48.611 37.874 1.00 10.90 345 ASN A O 1
ATOM 2565 N N . GLN A 1 346 ? 34.207 -50.238 39.220 1.00 9.52 346 GLN A N 1
ATOM 2566 C CA . GLN A 1 346 ? 35.137 -49.891 40.289 1.00 9.95 346 GLN A CA 1
ATOM 2567 C C . GLN A 1 346 ? 36.535 -50.308 39.849 1.00 9.75 346 GLN A C 1
ATOM 2568 O O . GLN A 1 346 ? 37.516 -49.624 40.141 1.00 9.96 346 GLN A O 1
ATOM 2574 N N . ALA A 1 347 ? 36.626 -51.434 39.146 1.00 8.22 347 ALA A N 1
ATOM 2575 C CA . ALA A 1 347 ? 37.918 -51.913 38.659 1.00 8.41 347 ALA A CA 1
ATOM 2576 C C . ALA A 1 347 ? 38.479 -50.890 37.675 1.00 9.45 347 ALA A C 1
ATOM 2577 O O . ALA A 1 347 ? 39.687 -50.661 37.623 1.00 9.97 347 ALA A O 1
ATOM 2579 N N . LEU A 1 348 ? 37.603 -50.275 36.886 1.00 9.51 348 LEU A N 1
ATOM 2580 C CA . LEU A 1 348 ? 38.059 -49.277 35.923 1.00 10.08 348 LEU A CA 1
ATOM 2581 C C . LEU A 1 348 ? 38.657 -48.104 36.703 1.00 10.66 348 LEU A C 1
ATOM 2582 O O . LEU A 1 348 ? 39.743 -47.620 36.385 1.00 9.86 348 LEU A O 1
ATOM 2587 N N . GLN A 1 349 ? 37.955 -47.663 37.743 1.00 9.05 349 GLN A N 1
ATOM 2588 C CA . GLN A 1 349 ? 38.432 -46.556 38.569 1.00 9.33 349 GLN A CA 1
ATOM 2589 C C . GLN A 1 349 ? 39.812 -46.870 39.151 1.00 9.43 349 GLN A C 1
ATOM 2590 O O . GLN A 1 349 ? 40.690 -46.001 39.194 1.00 9.56 349 GLN A O 1
ATOM 2596 N N . MET A 1 350 ? 39.993 -48.114 39.596 1.00 9.10 350 MET A N 1
ATOM 2597 C CA . MET A 1 350 ? 41.251 -48.560 40.202 1.00 11.63 350 MET A CA 1
ATOM 2598 C C . MET A 1 350 ? 42.435 -48.521 39.244 1.00 11.63 350 MET A C 1
ATOM 2599 O O . MET A 1 350 ? 43.586 -48.494 39.684 1.00 10.63 350 MET A O 1
ATOM 2604 N N . HI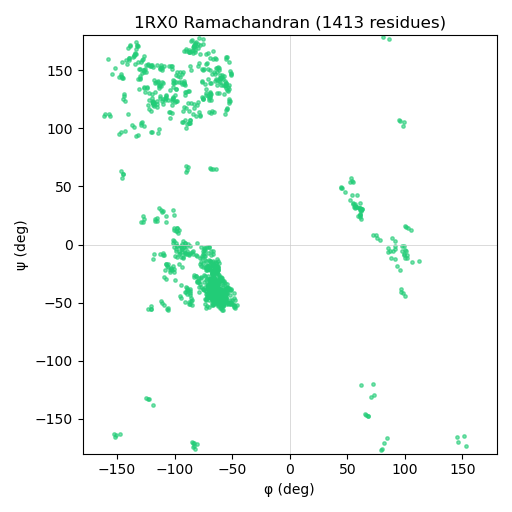S A 1 351 ? 42.155 -48.549 37.944 1.00 10.76 351 HIS A N 1
ATOM 2605 C CA . HIS A 1 351 ? 43.210 -48.504 36.936 1.00 10.73 351 HIS A CA 1
ATOM 2606 C C . HIS A 1 351 ? 43.586 -47.069 36.590 1.00 11.18 351 HIS A C 1
ATOM 2607 O O . HIS A 1 351 ? 44.553 -46.833 35.867 1.00 12.58 351 HIS A O 1
ATOM 2614 N N . GLY A 1 352 ? 42.818 -46.113 37.099 1.00 11.39 352 GLY A N 1
ATOM 2615 C CA . GLY A 1 352 ? 43.101 -44.723 36.796 1.00 12.38 352 GLY A CA 1
ATOM 2616 C C . GLY A 1 352 ? 42.825 -44.436 35.330 1.00 11.36 352 GLY A C 1
ATOM 2617 O O . GLY A 1 352 ? 41.933 -45.039 34.730 1.00 10.86 352 GLY A O 1
ATOM 2618 N N . GLY A 1 353 ? 43.596 -43.520 34.746 1.00 10.85 353 GLY A N 1
ATOM 2619 C CA . GLY A 1 353 ? 43.407 -43.170 33.349 1.00 10.25 353 GLY A CA 1
ATOM 2620 C C . GLY A 1 353 ? 43.527 -44.356 32.408 1.00 11.93 353 GLY A C 1
ATOM 2621 O O . GLY A 1 353 ? 42.873 -44.404 31.365 1.00 11.33 353 GLY A O 1
ATOM 2622 N N . TYR A 1 354 ? 44.357 -45.320 32.785 1.00 11.07 354 TYR A N 1
ATOM 2623 C CA . TYR A 1 354 ? 44.572 -46.512 31.974 1.00 12.42 354 TYR A CA 1
ATOM 2624 C C . TYR A 1 354 ? 43.293 -47.316 31.782 1.00 13.10 354 TYR A C 1
ATOM 2625 O O . TYR A 1 354 ? 43.112 -47.962 30.751 1.00 13.24 354 TYR A O 1
ATOM 2634 N N . GLY A 1 355 ? 42.409 -47.267 32.772 1.00 13.86 355 GLY A N 1
ATOM 2635 C CA . GLY A 1 355 ? 41.161 -48.005 32.677 1.00 13.00 355 GLY A CA 1
ATOM 2636 C C . GLY A 1 355 ? 40.236 -47.474 31.594 1.00 13.35 355 GLY A C 1
ATOM 2637 O O . GLY A 1 355 ? 39.313 -48.168 31.157 1.00 12.69 355 GLY A O 1
ATOM 2638 N N . TYR A 1 356 ? 40.491 -46.245 31.152 1.00 11.10 356 TYR A N 1
ATOM 2639 C CA . TYR A 1 356 ? 39.677 -45.595 30.126 1.00 11.37 356 TYR A CA 1
ATOM 2640 C C . TYR A 1 356 ? 40.198 -45.890 28.717 1.00 11.95 356 TYR A C 1
ATOM 2641 O O . TYR A 1 356 ? 39.546 -45.559 27.730 1.00 12.16 356 TYR A O 1
ATOM 2650 N N . LEU A 1 357 ? 41.369 -46.516 28.630 1.00 12.49 357 LEU A N 1
ATOM 2651 C CA . LEU A 1 357 ? 41.985 -46.832 27.339 1.00 13.13 357 LEU A CA 1
ATOM 2652 C C . LEU A 1 357 ? 41.595 -48.210 26.833 1.00 13.65 357 LEU A C 1
ATOM 2653 O O . LEU A 1 357 ? 41.561 -49.166 27.600 1.00 14.17 357 LEU A O 1
ATOM 2658 N N . LYS A 1 358 ? 41.326 -48.308 25.534 1.00 14.18 358 LYS A N 1
ATOM 2659 C CA . LYS A 1 358 ? 40.938 -49.578 24.925 1.00 16.99 358 LYS A CA 1
ATOM 2660 C C . LYS A 1 358 ? 42.019 -50.654 25.015 1.00 17.68 358 LYS A C 1
ATOM 2661 O O . LYS A 1 358 ? 41.739 -51.828 24.775 1.00 17.40 358 LYS A O 1
ATOM 2667 N N . ASP A 1 359 ? 43.247 -50.262 25.350 1.00 17.96 359 ASP A N 1
ATOM 2668 C CA . ASP A 1 359 ? 44.338 -51.227 25.477 1.00 19.52 359 ASP A CA 1
ATOM 2669 C C . ASP A 1 359 ? 44.181 -52.042 26.755 1.00 18.45 359 ASP A C 1
ATOM 2670 O O . ASP A 1 359 ? 44.846 -53.063 26.936 1.00 18.32 359 ASP A O 1
ATOM 2675 N N . TYR A 1 360 ? 43.300 -51.582 27.639 1.00 16.20 360 TYR A N 1
ATOM 2676 C CA . TYR A 1 360 ? 43.043 -52.270 28.897 1.00 14.98 360 TYR A CA 1
ATOM 2677 C C . TYR A 1 360 ? 41.656 -52.897 28.873 1.00 14.25 360 TYR A C 1
ATOM 2678 O O . TYR A 1 360 ? 40.662 -52.217 28.645 1.00 15.30 360 TYR A O 1
ATOM 2687 N N . ALA A 1 361 ? 41.607 -54.200 29.127 1.00 13.49 361 ALA A N 1
ATOM 2688 C CA . ALA A 1 361 ? 40.364 -54.965 29.093 1.00 13.50 361 ALA A CA 1
ATOM 2689 C C . ALA A 1 361 ? 39.217 -54.510 29.991 1.00 11.99 361 ALA A C 1
ATOM 2690 O O . ALA A 1 361 ? 38.052 -54.632 29.612 1.00 10.97 361 ALA A O 1
ATOM 2692 N N A VAL A 1 362 ? 39.539 -53.989 31.170 0.50 10.40 362 VAL A N 1
ATOM 2693 N N B VAL A 1 362 ? 39.543 -53.991 31.170 0.50 20.99 362 VAL A N 1
ATOM 2694 C CA A VAL A 1 362 ? 38.510 -53.563 32.112 0.50 9.31 362 VAL A CA 1
ATOM 2695 C CA B VAL A 1 362 ? 38.523 -53.547 32.114 0.50 22.28 362 VAL A CA 1
ATOM 2696 C C A VAL A 1 362 ? 37.413 -52.678 31.515 0.50 9.76 362 VAL A C 1
ATOM 2697 C C B VAL A 1 362 ? 37.418 -52.681 31.515 0.50 23.33 362 VAL A C 1
ATOM 2698 O O A VAL A 1 362 ? 36.240 -52.846 31.841 0.50 8.21 362 VAL A O 1
ATOM 2699 O O B VAL A 1 362 ? 36.245 -52.867 31.837 0.50 22.94 362 VAL A O 1
ATOM 2706 N N . GLN A 1 363 ? 37.774 -51.740 30.645 1.00 13.83 363 GLN A N 1
ATOM 2707 C CA . GLN A 1 363 ? 36.754 -50.878 30.057 1.00 10.62 363 GLN A CA 1
ATOM 2708 C C . GLN A 1 363 ? 35.771 -51.642 29.168 1.00 12.00 363 GLN A C 1
ATOM 2709 O O . GLN A 1 363 ? 34.616 -51.235 29.048 1.00 11.16 363 GLN A O 1
ATOM 2715 N N . GLN A 1 364 ? 36.196 -52.747 28.555 1.00 10.91 364 GLN A N 1
ATOM 2716 C CA . GLN A 1 364 ? 35.241 -53.485 27.734 1.00 11.53 364 GLN A CA 1
ATOM 2717 C C . GLN A 1 364 ? 34.334 -54.336 28.624 1.00 11.29 364 GLN A C 1
ATOM 2718 O O . GLN A 1 364 ? 33.169 -54.557 28.288 1.00 12.53 364 GLN A O 1
ATOM 2724 N N . TYR A 1 365 ? 34.854 -54.817 29.752 1.00 10.45 365 TYR A N 1
ATOM 2725 C CA . TYR A 1 365 ? 34.017 -55.592 30.670 1.00 10.46 365 TYR A CA 1
ATOM 2726 C C . TYR A 1 365 ? 32.926 -54.643 31.167 1.00 11.25 365 TYR A C 1
ATOM 2727 O O . TYR A 1 365 ? 31.772 -55.036 31.357 1.00 11.74 365 TYR A O 1
ATOM 2736 N N . VAL A 1 366 ? 33.299 -53.383 31.368 1.00 10.81 366 VAL A N 1
ATOM 2737 C CA . VAL A 1 366 ? 32.352 -52.371 31.818 1.00 8.86 366 VAL A CA 1
ATOM 2738 C C . VAL A 1 366 ? 31.312 -52.114 30.728 1.00 10.84 366 VAL A C 1
ATOM 2739 O O . VAL A 1 366 ? 30.106 -52.161 30.980 1.00 10.11 366 VAL A O 1
ATOM 2743 N N . ARG A 1 367 ? 31.776 -51.846 29.512 1.00 9.93 367 ARG A N 1
ATOM 2744 C CA . ARG A 1 367 ? 30.858 -51.568 28.413 1.00 10.90 367 ARG A CA 1
ATOM 2745 C C . ARG A 1 367 ? 29.947 -52.751 28.067 1.00 10.09 367 ARG A C 1
ATOM 2746 O O . ARG A 1 367 ? 28.754 -52.564 27.818 1.00 10.82 367 ARG A O 1
ATOM 2754 N N . ASP A 1 368 ? 30.499 -53.961 28.057 1.00 11.59 368 ASP A N 1
ATOM 2755 C CA . ASP A 1 368 ? 29.694 -55.138 27.739 1.00 12.45 368 ASP A CA 1
ATOM 2756 C C . ASP A 1 368 ? 28.725 -55.507 28.872 1.00 13.27 368 ASP A C 1
ATOM 2757 O O . ASP A 1 368 ? 27.546 -55.752 28.622 1.00 15.30 368 ASP A O 1
ATOM 2762 N N . SER A 1 369 ? 29.210 -55.536 30.112 1.00 12.59 369 SER A N 1
ATOM 2763 C CA . SER A 1 369 ? 28.351 -55.906 31.238 1.00 12.60 369 SER A CA 1
ATOM 2764 C C . SER A 1 369 ? 27.241 -54.899 31.519 1.00 12.35 369 SER A C 1
ATOM 2765 O O . SER A 1 369 ? 26.213 -55.253 32.101 1.00 11.46 369 SER A O 1
ATOM 2768 N N . ARG A 1 370 ? 27.440 -53.650 31.103 1.00 11.27 370 ARG A N 1
ATOM 2769 C CA . ARG A 1 370 ? 26.436 -52.615 31.326 1.00 10.82 370 ARG A CA 1
ATOM 2770 C C . ARG A 1 370 ? 25.087 -52.959 30.712 1.00 12.32 370 ARG A C 1
ATOM 2771 O O . ARG A 1 370 ? 24.048 -52.737 31.329 1.00 13.19 370 ARG A O 1
ATOM 2779 N N . VAL A 1 371 ? 25.099 -53.504 29.501 1.00 11.36 371 VAL A N 1
ATOM 2780 C CA . VAL A 1 371 ? 23.847 -53.810 28.824 1.00 11.73 371 VAL A CA 1
ATOM 2781 C C . VAL A 1 371 ? 23.088 -54.995 29.418 1.00 11.19 371 VAL A C 1
ATOM 2782 O O . VAL A 1 371 ? 21.887 -55.142 29.196 1.00 11.56 371 VAL A O 1
ATOM 2786 N N . HIS A 1 372 ? 23.776 -55.821 30.197 1.00 10.12 372 HIS A N 1
ATOM 2787 C CA . HIS A 1 372 ? 23.133 -56.979 30.812 1.00 10.44 372 HIS A CA 1
ATOM 2788 C C . HIS A 1 372 ? 22.026 -56.555 31.777 1.00 10.78 372 HIS A C 1
ATOM 2789 O O . HIS A 1 372 ? 21.132 -57.340 32.078 1.00 12.20 372 HIS A O 1
ATOM 2796 N N . GLN A 1 373 ? 22.093 -55.316 32.264 1.00 10.26 373 GLN A N 1
ATOM 2797 C CA . GLN A 1 373 ? 21.083 -54.792 33.185 1.00 11.07 373 GLN A CA 1
ATOM 2798 C C . GLN A 1 373 ? 19.800 -54.421 32.441 1.00 12.39 373 GLN A C 1
ATOM 2799 O O . GLN A 1 373 ? 18.765 -54.147 33.056 1.00 12.46 373 GLN A O 1
ATOM 2805 N N . ILE A 1 374 ? 19.868 -54.425 31.115 1.00 12.50 374 ILE A N 1
ATOM 2806 C CA . ILE A 1 374 ? 18.723 -54.068 30.288 1.00 14.51 374 ILE A CA 1
ATOM 2807 C C . ILE A 1 374 ? 18.082 -55.267 29.578 1.00 15.96 374 ILE A C 1
ATOM 2808 O O . ILE A 1 374 ? 16.877 -55.275 29.335 1.00 14.64 374 ILE A O 1
ATOM 2813 N N . LEU A 1 375 ? 18.887 -56.281 29.270 1.00 17.42 375 LEU A N 1
ATOM 2814 C CA . LEU A 1 375 ? 18.425 -57.468 28.544 1.00 18.93 375 LEU A CA 1
ATOM 2815 C C . LEU A 1 375 ? 17.846 -58.633 29.349 1.00 20.37 375 LEU A C 1
ATOM 2816 O O . LEU A 1 375 ? 17.982 -58.690 30.573 1.00 19.65 375 LEU A O 1
ATOM 2821 N N . GLU A 1 376 ? 17.213 -59.565 28.631 1.00 19.50 376 GLU A N 1
ATOM 2822 C CA . GLU A 1 376 ? 16.580 -60.745 29.224 1.00 20.51 376 GLU A CA 1
ATOM 2823 C C . GLU A 1 376 ? 15.574 -60.297 30.269 1.00 20.02 376 GLU A C 1
ATOM 2824 O O . GLU A 1 376 ? 15.335 -60.988 31.262 1.00 20.65 376 GLU A O 1
ATOM 2830 N N . GLY A 1 377 ? 14.967 -59.143 30.021 1.00 18.41 377 GLY A N 1
ATOM 2831 C CA . GLY A 1 377 ? 14.033 -58.582 30.969 1.00 17.05 377 GLY A CA 1
ATOM 2832 C C . GLY A 1 377 ? 14.882 -57.623 31.781 1.00 17.31 377 GLY A C 1
ATOM 2833 O O . GLY A 1 377 ? 15.719 -58.052 32.577 1.00 16.82 377 GLY A O 1
ATOM 2834 N N . SER A 1 378 ? 14.689 -56.327 31.566 1.00 15.72 378 SER A N 1
ATOM 2835 C CA . SER A 1 378 ? 15.465 -55.314 32.277 1.00 14.41 378 SER A CA 1
ATOM 2836 C C . SER A 1 378 ? 15.346 -55.508 33.780 1.00 14.85 378 SER A C 1
ATOM 2837 O O . SER A 1 378 ? 14.417 -56.158 34.261 1.00 13.48 378 SER A O 1
ATOM 2840 N N . ASN A 1 379 ? 16.274 -54.930 34.531 1.00 11.61 379 ASN A N 1
ATOM 2841 C CA . ASN A 1 379 ? 16.225 -55.084 35.970 1.00 13.60 379 ASN A CA 1
ATOM 2842 C C . ASN A 1 379 ? 14.985 -54.449 36.581 1.00 13.77 379 ASN A C 1
ATOM 2843 O O . ASN A 1 379 ? 14.572 -54.828 37.674 1.00 13.06 379 ASN A O 1
ATOM 2848 N N . GLU A 1 380 ? 14.380 -53.491 35.881 1.00 12.81 380 GLU A N 1
ATOM 2849 C CA . GLU A 1 380 ? 13.151 -52.886 36.381 1.00 13.86 380 GLU A CA 1
ATOM 2850 C C . GLU A 1 380 ? 12.078 -53.974 36.262 1.00 14.11 380 GLU A C 1
ATOM 2851 O O . GLU A 1 380 ? 11.279 -54.188 37.177 1.00 13.35 380 GLU A O 1
ATOM 2857 N N . VAL A 1 381 ? 12.075 -54.668 35.129 1.00 12.86 381 VAL A N 1
ATOM 2858 C CA . VAL A 1 381 ? 11.116 -55.747 34.909 1.00 14.68 381 VAL A CA 1
ATOM 2859 C C . VAL A 1 381 ? 11.350 -56.868 35.923 1.00 14.17 381 VAL A C 1
ATOM 2860 O O . VAL A 1 381 ? 10.396 -57.483 36.401 1.00 14.56 381 VAL A O 1
ATOM 2864 N N . MET A 1 382 ? 12.611 -57.136 36.258 1.00 11.77 382 MET A N 1
ATOM 2865 C CA . MET A 1 382 ? 12.900 -58.180 37.245 1.00 12.51 382 MET A CA 1
ATOM 2866 C C . MET A 1 382 ? 12.208 -57.830 38.561 1.00 12.34 382 MET A C 1
ATOM 2867 O O . MET A 1 382 ? 11.653 -58.704 39.232 1.00 11.70 382 MET A O 1
ATOM 2872 N N . ARG A 1 383 ? 12.239 -56.552 38.935 1.00 12.26 383 ARG A N 1
ATOM 2873 C CA . ARG A 1 383 ? 11.607 -56.126 40.182 1.00 13.02 383 ARG A CA 1
ATOM 2874 C C . ARG A 1 383 ? 10.085 -56.270 40.123 1.00 14.66 383 ARG A C 1
ATOM 2875 O O . ARG A 1 383 ? 9.450 -56.587 41.129 1.00 14.39 383 ARG A O 1
ATOM 2883 N N . ILE A 1 384 ? 9.503 -56.045 38.948 1.00 14.25 384 ILE A N 1
ATOM 2884 C CA . ILE A 1 384 ? 8.058 -56.204 38.777 1.00 15.13 384 ILE A CA 1
ATOM 2885 C C . ILE A 1 384 ? 7.700 -57.667 39.053 1.00 14.98 384 ILE A C 1
ATOM 2886 O O . ILE A 1 384 ? 6.798 -57.963 39.842 1.00 15.34 384 ILE A O 1
ATOM 2891 N N . LEU A 1 385 ? 8.427 -58.573 38.403 1.00 14.40 385 LEU A N 1
ATOM 2892 C CA . LEU A 1 385 ? 8.199 -60.012 38.540 1.00 14.94 385 LEU A CA 1
ATOM 2893 C C . LEU A 1 385 ? 8.407 -60.530 39.955 1.00 14.33 385 LEU A C 1
ATOM 2894 O O . LEU A 1 385 ? 7.598 -61.303 40.469 1.00 12.76 385 LEU A O 1
ATOM 2899 N N . ILE A 1 386 ? 9.503 -60.114 40.577 1.00 12.46 386 ILE A N 1
ATOM 2900 C CA . ILE A 1 386 ? 9.816 -60.549 41.931 1.00 12.11 386 ILE A CA 1
ATOM 2901 C C . ILE A 1 386 ? 8.791 -60.039 42.942 1.00 13.35 386 ILE A C 1
ATOM 2902 O O . ILE A 1 386 ? 8.281 -60.812 43.759 1.00 13.52 386 ILE A O 1
ATOM 2907 N N . SER A 1 387 ? 8.477 -58.747 42.883 1.00 13.42 387 SER A N 1
ATOM 2908 C CA . SER A 1 387 ? 7.512 -58.170 43.814 1.00 14.87 387 SER A CA 1
ATOM 2909 C C . SER A 1 387 ? 6.134 -58.804 43.640 1.00 15.46 387 SER A C 1
ATOM 2910 O O . SER A 1 387 ? 5.442 -59.087 44.617 1.00 15.82 387 SER A O 1
ATOM 2913 N N . ARG A 1 388 ? 5.739 -59.022 42.391 1.00 16.63 388 ARG A N 1
ATOM 2914 C CA . ARG A 1 388 ? 4.448 -59.630 42.103 1.00 18.60 388 ARG A CA 1
ATOM 2915 C C . ARG A 1 388 ? 4.359 -60.978 42.813 1.00 19.00 388 ARG A C 1
ATOM 2916 O O . ARG A 1 388 ? 3.378 -61.276 43.498 1.00 19.67 388 ARG A O 1
ATOM 2924 N N . SER A 1 389 ? 5.403 -61.781 42.649 1.00 18.60 389 SER A N 1
ATOM 2925 C CA . SER A 1 389 ? 5.474 -63.101 43.259 1.00 19.91 389 SER A CA 1
ATOM 2926 C C . SER A 1 389 ? 5.387 -63.056 44.784 1.00 20.09 389 SER A C 1
ATOM 2927 O O . SER A 1 389 ? 4.641 -63.823 45.395 1.00 20.28 389 SER A O 1
ATOM 2930 N N . LEU A 1 390 ? 6.147 -62.154 45.398 1.00 17.79 390 LEU A N 1
ATOM 2931 C CA . LEU A 1 390 ? 6.159 -62.040 46.853 1.00 19.45 390 LEU A CA 1
ATOM 2932 C C . LEU A 1 390 ? 4.844 -61.506 47.422 1.00 17.89 390 LEU A C 1
ATOM 2933 O O . LEU A 1 390 ? 4.367 -61.987 48.448 1.00 17.27 390 LEU A O 1
ATOM 2938 N N . LEU A 1 391 ? 4.264 -60.507 46.765 1.00 17.87 391 LEU A N 1
ATOM 2939 C CA . LEU A 1 391 ? 3.011 -59.927 47.231 1.00 20.69 391 LEU A CA 1
ATOM 2940 C C . LEU A 1 391 ? 1.801 -60.833 47.037 1.00 24.55 391 LEU A C 1
ATOM 2941 O O . LEU A 1 391 ? 0.788 -60.671 47.720 1.00 23.03 391 LEU A O 1
ATOM 2946 N N . GLN A 1 392 ? 1.915 -61.786 46.115 1.00 26.96 392 GLN A N 1
ATOM 2947 C CA . GLN A 1 392 ? 0.832 -62.723 45.828 1.00 33.07 392 GLN A CA 1
ATOM 2948 C C . GLN A 1 392 ? 0.754 -63.823 46.886 1.00 35.67 392 GLN A C 1
ATOM 2949 O O . GLN A 1 392 ? -0.254 -64.519 46.992 1.00 37.01 392 GLN A O 1
ATOM 2955 N N . GLU A 1 393 ? 1.824 -63.988 47.657 1.00 38.60 393 GLU A N 1
ATOM 2956 C CA . GLU A 1 393 ? 1.848 -65.002 48.706 1.00 42.43 393 GLU A CA 1
ATOM 2957 C C . GLU A 1 393 ? 1.629 -64.370 50.079 1.00 44.07 393 GLU A C 1
ATOM 2958 O O . GLU A 1 393 ? 1.392 -63.141 50.132 1.00 45.10 393 GLU A O 1
ATOM 2965 N N . THR B 1 10 ? 6.262 -72.648 46.309 1.00 33.58 10 THR B N 1
ATOM 2966 C CA . THR B 1 10 ? 7.443 -72.368 47.176 1.00 32.86 10 THR B CA 1
ATOM 2967 C C . THR B 1 10 ? 7.808 -70.888 47.147 1.00 31.89 10 THR B C 1
ATOM 2968 O O . THR B 1 10 ? 8.082 -70.327 46.083 1.00 32.32 10 THR B O 1
ATOM 2972 N N . SER B 1 11 ? 7.816 -70.267 48.322 1.00 29.78 11 SER B N 1
ATOM 2973 C CA . SER B 1 11 ? 8.144 -68.852 48.452 1.00 27.36 11 SER B CA 1
ATOM 2974 C C . SER B 1 11 ? 9.539 -68.555 47.913 1.00 26.15 11 SER B C 1
ATOM 2975 O O . SER B 1 11 ? 10.446 -69.377 48.034 1.00 24.81 11 SER B O 1
ATOM 2978 N N . CYS B 1 12 ? 9.714 -67.376 47.322 1.00 25.18 12 CYS B N 1
ATOM 2979 C CA . CYS B 1 12 ? 11.016 -67.004 46.785 1.00 24.66 12 CYS B CA 1
ATOM 2980 C C . CYS B 1 12 ? 11.992 -66.645 47.905 1.00 23.41 12 CYS B C 1
ATOM 2981 O O . CYS B 1 12 ? 13.167 -66.384 47.648 1.00 24.42 12 CYS B O 1
ATOM 2984 N N . ILE B 1 13 ? 11.505 -66.628 49.145 1.00 20.70 13 ILE B N 1
ATOM 2985 C CA . ILE B 1 13 ? 12.369 -66.338 50.284 1.00 18.52 13 ILE B CA 1
ATOM 2986 C C . ILE B 1 13 ? 12.253 -67.452 51.326 1.00 18.37 13 ILE B C 1
ATOM 2987 O O . ILE B 1 13 ? 12.559 -67.253 52.500 1.00 17.07 13 ILE B O 1
ATOM 2992 N N . ASP B 1 14 ? 11.814 -68.625 50.875 1.00 17.44 14 ASP B N 1
ATOM 2993 C CA . ASP B 1 14 ? 11.653 -69.791 51.741 1.00 18.88 14 ASP B CA 1
ATOM 2994 C C . ASP B 1 14 ? 12.962 -70.074 52.472 1.00 18.35 14 ASP B C 1
ATOM 2995 O O . ASP B 1 14 ? 13.983 -70.369 51.849 1.00 19.19 14 ASP B O 1
ATOM 3000 N N . PRO B 1 15 ? 12.949 -69.982 53.810 1.00 16.95 15 PRO B N 1
ATOM 3001 C CA . PRO B 1 15 ? 14.160 -70.230 54.594 1.00 17.11 15 PRO B CA 1
ATOM 3002 C C . PRO B 1 15 ? 14.521 -71.699 54.790 1.00 16.27 15 PRO B C 1
ATOM 3003 O O . PRO B 1 15 ? 15.587 -72.007 55.315 1.00 16.67 15 PRO B O 1
ATOM 3007 N N A SER B 1 16 ? 13.642 -72.601 54.363 0.50 17.62 16 SER B N 1
ATOM 3008 N N B SER B 1 16 ? 13.638 -72.594 54.360 0.50 16.67 16 SER B N 1
ATOM 3009 C CA A SER B 1 16 ? 13.889 -74.035 54.519 0.50 19.14 16 SER B CA 1
ATOM 3010 C CA B SER B 1 16 ? 13.861 -74.030 54.511 0.50 17.52 16 SER B CA 1
ATOM 3011 C C A SER B 1 16 ? 14.523 -74.682 53.292 0.50 21.03 16 SER B C 1
ATOM 3012 C C B SER B 1 16 ? 14.490 -74.691 53.288 0.50 17.92 16 SER B C 1
ATOM 3013 O O A SER B 1 16 ? 15.093 -75.768 53.385 0.50 20.72 16 SER B O 1
ATOM 3014 O O B SER B 1 16 ? 15.026 -75.794 53.381 0.50 17.73 16 SER B O 1
ATOM 3019 N N . MET B 1 17 ? 14.424 -74.021 52.144 1.00 22.84 17 MET B N 1
ATOM 3020 C CA . MET B 1 17 ? 14.992 -74.565 50.915 1.00 24.92 17 MET B CA 1
ATOM 3021 C C . MET B 1 17 ? 16.479 -74.889 51.030 1.00 23.68 17 MET B C 1
ATOM 3022 O O . MET B 1 17 ? 17.279 -74.059 51.468 1.00 23.56 17 MET B O 1
ATOM 3027 N N . GLY B 1 18 ? 16.839 -76.107 50.635 1.00 23.06 18 GLY B N 1
ATOM 3028 C CA . GLY B 1 18 ? 18.228 -76.525 50.678 1.00 23.08 18 GLY B CA 1
ATOM 3029 C C . GLY B 1 18 ? 18.659 -77.240 51.944 1.00 21.77 18 GLY B C 1
ATOM 3030 O O . GLY B 1 18 ? 19.692 -77.910 51.954 1.00 23.52 18 GLY B O 1
ATOM 3031 N N . LEU B 1 19 ? 17.886 -77.102 53.015 1.00 20.80 19 LEU B N 1
ATOM 3032 C CA . LEU B 1 19 ? 18.231 -77.750 54.278 1.00 19.95 19 LEU B CA 1
ATOM 3033 C C . LEU B 1 19 ? 17.849 -79.228 54.255 1.00 21.20 19 LEU B C 1
ATOM 3034 O O . LEU B 1 19 ? 16.971 -79.631 53.491 1.00 21.38 19 LEU B O 1
ATOM 3039 N N . ASN B 1 20 ? 18.512 -80.039 55.077 1.00 21.40 20 ASN B N 1
ATOM 3040 C CA . ASN B 1 20 ? 18.174 -81.457 55.130 1.00 24.49 20 ASN B CA 1
ATOM 3041 C C . ASN B 1 20 ? 16.977 -81.619 56.060 1.00 25.00 20 ASN B C 1
ATOM 3042 O O . ASN B 1 20 ? 16.581 -80.672 56.740 1.00 23.80 20 ASN B O 1
ATOM 3047 N N . GLU B 1 21 ? 16.397 -82.813 56.092 1.00 27.00 21 GLU B N 1
ATOM 3048 C CA . GLU B 1 21 ? 15.222 -83.054 56.920 1.00 28.13 21 GLU B CA 1
ATOM 3049 C C . GLU B 1 21 ? 15.409 -82.712 58.397 1.00 27.07 21 GLU B C 1
ATOM 3050 O O . GLU B 1 21 ? 14.527 -82.116 59.016 1.00 27.01 21 GLU B O 1
ATOM 3056 N N . GLU B 1 22 ? 16.554 -83.083 58.957 1.00 24.91 22 GLU B N 1
ATOM 3057 C CA . GLU B 1 22 ? 16.840 -82.811 60.362 1.00 25.15 22 GLU B CA 1
ATOM 3058 C C . GLU B 1 22 ? 16.877 -81.305 60.633 1.00 23.06 22 GLU B C 1
ATOM 3059 O O . GLU B 1 22 ? 16.347 -80.827 61.637 1.00 21.64 22 GLU B O 1
ATOM 3065 N N . GLN B 1 23 ? 17.510 -80.564 59.731 1.00 20.66 23 GLN B N 1
ATOM 3066 C CA . GLN B 1 23 ? 17.625 -79.119 59.874 1.00 19.62 23 GLN B CA 1
ATOM 3067 C C . GLN B 1 23 ? 16.270 -78.429 59.765 1.00 18.58 23 GLN B C 1
ATOM 3068 O O . GLN B 1 23 ? 16.002 -77.462 60.477 1.00 17.60 23 GLN B O 1
ATOM 3074 N N . LYS B 1 24 ? 15.409 -78.922 58.882 1.00 18.09 24 LYS B N 1
ATOM 3075 C CA . LYS B 1 24 ? 14.090 -78.323 58.736 1.00 19.95 24 LYS B CA 1
ATOM 3076 C C . LYS B 1 24 ? 13.308 -78.485 60.036 1.00 20.53 24 LYS B C 1
ATOM 3077 O O . LYS B 1 24 ? 12.501 -77.628 60.394 1.00 19.58 24 LYS B O 1
ATOM 3083 N N . GLU B 1 25 ? 13.556 -79.583 60.745 1.00 21.52 25 GLU B N 1
ATOM 3084 C CA . GLU B 1 25 ? 12.879 -79.825 62.013 1.00 23.16 25 GLU B CA 1
ATOM 3085 C C . GLU B 1 25 ? 13.421 -78.870 63.078 1.00 21.38 25 GLU B C 1
ATOM 3086 O O . GLU B 1 25 ? 12.650 -78.270 63.829 1.00 21.80 25 GLU B O 1
ATOM 3092 N N . PHE B 1 26 ? 14.745 -78.736 63.138 1.00 19.20 26 PHE B N 1
ATOM 3093 C CA . PHE B 1 26 ? 15.394 -77.833 64.093 1.00 19.50 26 PHE B CA 1
ATOM 3094 C C . PHE B 1 26 ? 14.811 -76.438 63.904 1.00 18.34 26 PHE B C 1
ATOM 3095 O O . PHE B 1 26 ? 14.453 -75.753 64.861 1.00 17.46 26 PHE B O 1
ATOM 3103 N N . GLN B 1 27 ? 14.743 -76.026 62.644 1.00 18.00 27 GLN B N 1
ATOM 3104 C CA . GLN B 1 27 ? 14.234 -74.711 62.275 1.00 17.93 27 GLN B CA 1
ATOM 3105 C C . GLN B 1 27 ? 12.803 -74.491 62.747 1.00 17.95 27 GLN B C 1
ATOM 3106 O O . GLN B 1 27 ? 12.471 -73.422 63.260 1.00 17.20 27 GLN B O 1
ATOM 3112 N N . LYS B 1 28 ? 11.963 -75.504 62.560 1.00 17.84 28 LYS B N 1
ATOM 3113 C CA . LYS B 1 28 ? 10.560 -75.445 62.961 1.00 19.75 28 LYS B CA 1
ATOM 3114 C C . LYS B 1 28 ? 10.443 -75.279 64.473 1.00 18.84 28 LYS B C 1
ATOM 3115 O O . LYS B 1 28 ? 9.657 -74.466 64.955 1.00 19.26 28 LYS B O 1
ATOM 3121 N N . VAL B 1 29 ? 11.224 -76.056 65.217 1.00 17.64 29 VAL B N 1
ATOM 3122 C CA . VAL B 1 29 ? 11.207 -75.985 66.675 1.00 16.96 29 VAL B CA 1
ATOM 3123 C C . VAL B 1 29 ? 11.652 -74.608 67.163 1.00 17.70 29 VAL B C 1
ATOM 3124 O O . VAL B 1 29 ? 11.015 -74.013 68.031 1.00 15.45 29 VAL B O 1
ATOM 3128 N N . ALA B 1 30 ? 12.743 -74.103 66.597 1.00 15.98 30 ALA B N 1
ATOM 3129 C CA . ALA B 1 30 ? 13.263 -72.795 66.986 1.00 16.16 30 ALA B CA 1
ATOM 3130 C C . ALA B 1 30 ? 12.277 -71.679 66.659 1.00 15.59 30 ALA B C 1
ATOM 3131 O O . ALA B 1 30 ? 12.044 -70.785 67.477 1.00 14.84 30 ALA B O 1
ATOM 3133 N N . PHE B 1 31 ? 11.697 -71.730 65.466 1.00 15.62 31 PHE B N 1
ATOM 3134 C CA . PHE B 1 31 ? 10.749 -70.701 65.059 1.00 17.81 31 PHE B CA 1
ATOM 3135 C C . PHE B 1 31 ? 9.495 -70.695 65.929 1.00 18.38 31 PHE B C 1
ATOM 3136 O O . PHE B 1 31 ? 9.019 -69.635 66.338 1.00 16.74 31 PHE B O 1
ATOM 3144 N N . ASP B 1 32 ? 8.957 -71.878 66.200 1.00 18.80 32 ASP B N 1
ATOM 3145 C CA . ASP B 1 32 ? 7.762 -71.987 67.026 1.00 20.38 32 ASP B CA 1
ATOM 3146 C C . ASP B 1 32 ? 8.046 -71.469 68.428 1.00 19.68 32 ASP B C 1
ATOM 3147 O O . ASP B 1 32 ? 7.207 -70.801 69.029 1.00 20.27 32 ASP B O 1
ATOM 3152 N N . PHE B 1 33 ? 9.230 -71.774 68.948 1.00 18.44 33 PHE B N 1
ATOM 3153 C CA . PHE B 1 33 ? 9.605 -71.305 70.275 1.00 17.66 33 PHE B CA 1
ATOM 3154 C C . PHE B 1 33 ? 9.688 -69.783 70.256 1.00 18.08 33 PHE B C 1
ATOM 3155 O O . PHE B 1 33 ? 9.198 -69.113 71.166 1.00 18.00 33 PHE B O 1
ATOM 3163 N N . ALA B 1 34 ? 10.316 -69.242 69.216 1.00 17.03 34 ALA B N 1
ATOM 3164 C CA . ALA B 1 34 ? 10.467 -67.795 69.091 1.00 18.03 34 ALA B CA 1
ATOM 3165 C C . ALA B 1 34 ? 9.116 -67.089 69.010 1.00 16.92 34 ALA B C 1
ATOM 3166 O O . ALA B 1 34 ? 8.905 -66.062 69.651 1.00 17.01 34 ALA B O 1
ATOM 3168 N N . ALA B 1 35 ? 8.200 -67.646 68.227 1.00 17.35 35 ALA B N 1
ATOM 3169 C CA . ALA B 1 35 ? 6.880 -67.046 68.061 1.00 18.40 35 ALA B CA 1
ATOM 3170 C C . ALA B 1 35 ? 6.048 -67.103 69.342 1.00 19.24 35 ALA B C 1
ATOM 3171 O O . ALA B 1 35 ? 5.273 -66.186 69.638 1.00 18.46 35 ALA B O 1
ATOM 3173 N N . ARG B 1 36 ? 6.223 -68.176 70.105 1.00 18.53 36 ARG B N 1
ATOM 3174 C CA . ARG B 1 36 ? 5.470 -68.381 71.337 1.00 21.53 36 ARG B CA 1
ATOM 3175 C C . ARG B 1 36 ? 6.045 -67.747 72.604 1.00 20.62 36 ARG B C 1
ATOM 3176 O O . ARG B 1 36 ? 5.308 -67.145 73.391 1.00 19.68 36 ARG B O 1
ATOM 3184 N N . GLU B 1 37 ? 7.356 -67.868 72.791 1.00 18.47 37 GLU B N 1
ATOM 3185 C CA . GLU B 1 37 ? 8.015 -67.370 73.996 1.00 19.95 37 GLU B CA 1
ATOM 3186 C C . GLU B 1 37 ? 8.814 -66.079 73.897 1.00 18.15 37 GLU B C 1
ATOM 3187 O O . GLU B 1 37 ? 9.056 -65.421 74.910 1.00 17.42 37 GLU B O 1
ATOM 3193 N N . MET B 1 38 ? 9.240 -65.717 72.695 1.00 17.01 38 MET B N 1
ATOM 3194 C CA . MET B 1 38 ? 10.056 -64.523 72.538 1.00 16.01 38 MET B CA 1
ATOM 3195 C C . MET B 1 38 ? 9.351 -63.315 71.931 1.00 15.39 38 MET B C 1
ATOM 3196 O O . MET B 1 38 ? 9.341 -62.238 72.528 1.00 16.37 38 MET B O 1
ATOM 3201 N N . ALA B 1 39 ? 8.756 -63.493 70.755 1.00 14.90 39 ALA B N 1
ATOM 3202 C CA . ALA B 1 39 ? 8.074 -62.399 70.071 1.00 16.29 39 ALA B CA 1
ATOM 3203 C C . ALA B 1 39 ? 7.071 -61.632 70.936 1.00 16.59 39 ALA B C 1
ATOM 3204 O O . ALA B 1 39 ? 7.078 -60.404 70.950 1.00 17.51 39 ALA B O 1
ATOM 3206 N N . PRO B 1 40 ? 6.197 -62.343 71.669 1.00 16.76 40 PRO B N 1
ATOM 3207 C CA . PRO B 1 40 ? 5.211 -61.652 72.512 1.00 17.86 40 PRO B CA 1
ATOM 3208 C C . PRO B 1 40 ? 5.821 -60.830 73.649 1.00 17.48 40 PRO B C 1
ATOM 3209 O O . PRO B 1 40 ? 5.171 -59.936 74.194 1.00 18.29 40 PRO B O 1
ATOM 3213 N N . ASN B 1 41 ? 7.069 -61.128 73.998 1.00 15.17 41 ASN B N 1
ATOM 3214 C CA . ASN B 1 41 ? 7.743 -60.439 75.093 1.00 15.88 41 ASN B CA 1
ATOM 3215 C C . ASN B 1 41 ? 8.868 -59.502 74.692 1.00 15.08 41 ASN B C 1
ATOM 3216 O O . ASN B 1 41 ? 9.378 -58.759 75.534 1.00 15.84 41 ASN B O 1
ATOM 3221 N N . MET B 1 42 ? 9.254 -59.537 73.420 1.00 13.40 42 MET B N 1
ATOM 3222 C CA . MET B 1 42 ? 10.360 -58.718 72.924 1.00 13.13 42 MET B CA 1
ATOM 3223 C C . MET B 1 42 ? 10.304 -57.250 73.326 1.00 13.30 42 MET B C 1
ATOM 3224 O O . MET B 1 42 ? 11.267 -56.710 73.880 1.00 13.24 42 MET B O 1
ATOM 3229 N N . ALA B 1 43 ? 9.181 -56.604 73.034 1.00 13.11 43 ALA B N 1
ATOM 3230 C CA . ALA B 1 43 ? 9.018 -55.192 73.344 1.00 14.39 43 ALA B CA 1
ATOM 3231 C C . ALA B 1 43 ? 9.197 -54.888 74.829 1.00 14.56 43 ALA B C 1
ATOM 3232 O O . ALA B 1 43 ? 9.805 -53.881 75.191 1.00 14.11 43 ALA B O 1
ATOM 3234 N N . GLU B 1 44 ? 8.668 -55.755 75.687 1.00 15.72 44 GLU B N 1
ATOM 3235 C CA . GLU B 1 44 ? 8.785 -55.553 77.125 1.00 16.94 44 GLU B CA 1
ATOM 3236 C C . GLU B 1 44 ? 10.224 -55.700 77.623 1.00 15.87 44 GLU B C 1
ATOM 3237 O O . GLU B 1 44 ? 10.683 -54.891 78.426 1.00 14.61 44 GLU B O 1
ATOM 3243 N N . TRP B 1 45 ? 10.935 -56.725 77.151 1.00 14.94 45 TRP B N 1
ATOM 3244 C CA . TRP B 1 45 ? 12.318 -56.927 77.575 1.00 14.82 45 TRP B CA 1
ATOM 3245 C C . TRP B 1 45 ? 13.170 -55.731 77.169 1.00 14.59 45 TRP B C 1
ATOM 3246 O O . TRP B 1 45 ? 14.054 -55.305 77.911 1.00 13.35 45 TRP B O 1
ATOM 3257 N N . ASP B 1 46 ? 12.896 -55.197 75.982 1.00 14.85 46 ASP B N 1
ATOM 3258 C CA . ASP B 1 46 ? 13.627 -54.051 75.449 1.00 14.90 46 ASP B CA 1
ATOM 3259 C C . ASP B 1 46 ? 13.340 -52.777 76.243 1.00 15.32 46 ASP B C 1
ATOM 3260 O O . ASP B 1 46 ? 14.255 -52.039 76.607 1.00 14.67 46 ASP B O 1
ATOM 3265 N N . GLN B 1 47 ? 12.065 -52.534 76.517 1.00 15.75 47 GLN B N 1
ATOM 3266 C CA . GLN B 1 47 ? 11.652 -51.347 77.257 1.00 17.78 47 GLN B CA 1
ATOM 3267 C C . GLN B 1 47 ? 12.129 -51.355 78.709 1.00 17.87 47 GLN B C 1
ATOM 3268 O O . GLN B 1 47 ? 12.586 -50.333 79.222 1.00 18.03 47 GLN B O 1
ATOM 3274 N N . LYS B 1 48 ? 12.029 -52.506 79.365 1.00 18.16 48 LYS B N 1
ATOM 3275 C CA . LYS B 1 48 ? 12.433 -52.624 80.763 1.00 18.85 48 LYS B CA 1
ATOM 3276 C C . LYS B 1 48 ? 13.865 -53.114 80.957 1.00 19.45 48 LYS B C 1
ATOM 3277 O O . LYS B 1 48 ? 14.336 -53.237 82.094 1.00 18.80 48 LYS B O 1
ATOM 3283 N N . GLU B 1 49 ? 14.553 -53.388 79.851 1.00 18.35 49 GLU B N 1
ATOM 3284 C CA . GLU B 1 49 ? 15.927 -53.873 79.893 1.00 18.05 49 GLU B CA 1
ATOM 3285 C C . GLU B 1 49 ? 16.044 -55.087 80.810 1.00 18.49 49 GLU B C 1
ATOM 3286 O O . GLU B 1 49 ? 16.871 -55.118 81.724 1.00 18.21 49 GLU B O 1
ATOM 3292 N N . LEU B 1 50 ? 15.216 -56.092 80.542 1.00 17.28 50 LEU B N 1
ATOM 3293 C CA . LEU B 1 50 ? 15.194 -57.313 81.341 1.00 18.59 50 LEU B CA 1
ATOM 3294 C C . LEU B 1 50 ? 15.980 -58.461 80.713 1.00 18.43 50 LEU B C 1
ATOM 3295 O O . LEU B 1 50 ? 15.845 -58.732 79.524 1.00 17.65 50 LEU B O 1
ATOM 3300 N N . PHE B 1 51 ? 16.798 -59.124 81.527 1.00 17.49 51 PHE B N 1
ATOM 3301 C CA . PHE B 1 51 ? 17.585 -60.284 81.092 1.00 16.64 51 PHE B CA 1
ATOM 3302 C C . PHE B 1 51 ? 16.586 -61.426 81.305 1.00 16.50 51 PHE B C 1
ATOM 3303 O O . PHE B 1 51 ? 16.348 -61.838 82.441 1.00 17.72 51 PHE B O 1
ATOM 3311 N N . PRO B 1 52 ? 15.988 -61.947 80.218 1.00 16.85 52 PRO B N 1
ATOM 3312 C CA . PRO B 1 52 ? 14.992 -63.029 80.237 1.00 16.25 52 PRO B CA 1
ATOM 3313 C C . PRO B 1 52 ? 15.455 -64.415 80.680 1.00 16.90 52 PRO B C 1
ATOM 3314 O O . PRO B 1 52 ? 15.418 -65.375 79.905 1.00 16.60 52 PRO B O 1
ATOM 3318 N N . VAL B 1 53 ? 15.854 -64.517 81.942 1.00 16.01 53 VAL B N 1
ATOM 3319 C CA . VAL B 1 53 ? 16.337 -65.773 82.506 1.00 17.32 53 VAL B CA 1
ATOM 3320 C C . VAL B 1 53 ? 15.415 -66.972 82.322 1.00 17.18 53 VAL B C 1
ATOM 3321 O O . VAL B 1 53 ? 15.855 -68.028 81.870 1.00 15.80 53 VAL B O 1
ATOM 3325 N N . ASP B 1 54 ? 14.142 -66.821 82.671 1.00 17.55 54 ASP B N 1
ATOM 3326 C CA . ASP B 1 54 ? 13.205 -67.933 82.550 1.00 18.72 54 ASP B CA 1
ATOM 3327 C C . ASP B 1 54 ? 13.000 -68.434 81.124 1.00 18.06 54 ASP B C 1
ATOM 3328 O O . ASP B 1 54 ? 12.989 -69.641 80.886 1.00 17.20 54 ASP B O 1
ATOM 3333 N N . VAL B 1 55 ? 12.833 -67.516 80.177 1.00 17.09 55 VAL B N 1
ATOM 3334 C CA . VAL B 1 55 ? 12.629 -67.909 78.789 1.00 16.13 55 VAL B CA 1
ATOM 3335 C C . VAL B 1 55 ? 13.898 -68.537 78.208 1.00 15.17 55 VAL B C 1
ATOM 3336 O O . VAL B 1 55 ? 13.828 -69.523 77.473 1.00 14.86 55 VAL B O 1
ATOM 3340 N N . MET B 1 56 ? 15.058 -67.983 78.544 1.00 13.92 56 MET B N 1
ATOM 3341 C CA . MET B 1 56 ? 16.302 -68.546 78.030 1.00 14.40 56 MET B CA 1
ATOM 3342 C C . MET B 1 56 ? 16.487 -69.963 78.562 1.00 15.30 56 MET B C 1
ATOM 3343 O O . MET B 1 56 ? 16.976 -70.841 77.852 1.00 16.13 56 MET B O 1
ATOM 3348 N N . ARG B 1 57 ? 16.079 -70.200 79.804 1.00 14.98 57 ARG B N 1
ATOM 3349 C CA . ARG B 1 57 ? 16.205 -71.541 80.359 1.00 15.32 57 ARG B CA 1
ATOM 3350 C C . ARG B 1 57 ? 15.259 -72.506 79.650 1.00 16.36 57 ARG B C 1
ATOM 3351 O O . ARG B 1 57 ? 15.551 -73.698 79.532 1.00 16.61 57 ARG B O 1
ATOM 3359 N N . LYS B 1 58 ? 14.133 -71.994 79.162 1.00 16.06 58 LYS B N 1
ATOM 3360 C CA . LYS B 1 58 ? 13.194 -72.832 78.427 1.00 16.11 58 LYS B CA 1
ATOM 3361 C C . LYS B 1 58 ? 13.847 -73.163 77.093 1.00 15.79 58 LYS B C 1
ATOM 3362 O O . LYS B 1 58 ? 13.701 -74.268 76.574 1.00 15.21 58 LYS B O 1
ATOM 3368 N N . ALA B 1 59 ? 14.564 -72.187 76.543 1.00 15.24 59 ALA B N 1
ATOM 3369 C CA . ALA B 1 59 ? 15.260 -72.371 75.278 1.00 15.04 59 ALA B CA 1
ATOM 3370 C C . ALA B 1 59 ? 16.321 -73.457 75.454 1.00 14.98 59 ALA B C 1
ATOM 3371 O O . ALA B 1 59 ? 16.498 -74.318 74.586 1.00 15.57 59 ALA B O 1
ATOM 3373 N N . ALA B 1 60 ? 17.027 -73.411 76.579 1.00 14.58 60 ALA B N 1
ATOM 3374 C CA . ALA B 1 60 ? 18.069 -74.396 76.862 1.00 15.73 60 ALA B CA 1
ATOM 3375 C C . ALA B 1 60 ? 17.478 -75.796 76.985 1.00 17.44 60 ALA B C 1
ATOM 3376 O O . ALA B 1 60 ? 18.131 -76.784 76.637 1.00 17.56 60 ALA B O 1
ATOM 3378 N N . GLN B 1 61 ? 16.247 -75.888 77.481 1.00 18.52 61 GLN B N 1
ATOM 3379 C CA . GLN B 1 61 ? 15.585 -77.184 77.622 1.00 21.55 61 GLN B CA 1
ATOM 3380 C C . GLN B 1 61 ? 15.414 -77.841 76.261 1.00 21.12 61 GLN B C 1
ATOM 3381 O O . GLN B 1 61 ? 15.396 -79.066 76.151 1.00 21.48 61 GLN B O 1
ATOM 3387 N N . LEU B 1 62 ? 15.276 -77.019 75.225 1.00 20.32 62 LEU B N 1
ATOM 3388 C CA . LEU B 1 62 ? 15.122 -77.524 73.867 1.00 20.26 62 LEU B CA 1
ATOM 3389 C C . LEU B 1 62 ? 16.488 -77.826 73.250 1.00 19.42 62 LEU B C 1
ATOM 3390 O O . LEU B 1 62 ? 16.571 -78.352 72.139 1.00 21.14 62 LEU B O 1
ATOM 3395 N N . GLY B 1 63 ? 17.548 -77.477 73.973 1.00 17.94 63 GLY B N 1
ATOM 3396 C CA . GLY B 1 63 ? 18.899 -77.728 73.496 1.00 17.86 63 GLY B CA 1
ATOM 3397 C C . GLY B 1 63 ? 19.608 -76.534 72.883 1.00 17.88 63 GLY B C 1
ATOM 3398 O O . GLY B 1 63 ? 20.632 -76.695 72.220 1.00 16.93 63 GLY B O 1
ATOM 3399 N N . PHE B 1 64 ? 19.087 -75.334 73.118 1.00 16.37 64 PHE B N 1
ATOM 3400 C CA . PHE B 1 64 ? 19.682 -74.126 72.554 1.00 15.83 64 PHE B CA 1
ATOM 3401 C C . PHE B 1 64 ? 20.722 -73.464 73.460 1.00 15.61 64 PHE B C 1
ATOM 3402 O O . PHE B 1 64 ? 21.283 -72.427 73.112 1.00 15.59 64 PHE B O 1
ATOM 3410 N N . GLY B 1 65 ? 20.979 -74.068 74.617 1.00 14.87 65 GLY B N 1
ATOM 3411 C CA . GLY B 1 65 ? 21.956 -73.516 75.541 1.00 15.17 65 GLY B CA 1
ATOM 3412 C C . GLY B 1 65 ? 23.369 -73.905 75.151 1.00 15.65 65 GLY B C 1
ATOM 3413 O O . GLY B 1 65 ? 24.329 -73.204 75.466 1.00 16.13 65 GLY B O 1
ATOM 3414 N N . GLY B 1 66 ? 23.486 -75.040 74.469 1.00 14.58 66 GLY B N 1
ATOM 3415 C CA . GLY B 1 66 ? 24.777 -75.528 74.015 1.00 15.01 66 GLY B CA 1
ATOM 3416 C C . GLY B 1 66 ? 24.536 -76.201 72.679 1.00 14.48 66 GLY B C 1
ATOM 3417 O O . GLY B 1 66 ? 24.774 -77.401 72.512 1.00 14.01 66 GLY B O 1
ATOM 3418 N N . VAL B 1 67 ? 24.053 -75.414 71.723 1.00 13.54 67 VAL B N 1
ATOM 3419 C CA . VAL B 1 67 ? 23.725 -75.908 70.392 1.00 13.55 67 VAL B CA 1
ATOM 3420 C C . VAL B 1 67 ? 24.820 -76.733 69.730 1.00 13.59 67 VAL B C 1
ATOM 3421 O O . VAL B 1 67 ? 24.562 -77.837 69.253 1.00 13.13 67 VAL B O 1
ATOM 3425 N N . TYR B 1 68 ? 26.034 -76.196 69.689 1.00 13.76 68 TYR B N 1
ATOM 3426 C CA . TYR B 1 68 ? 27.128 -76.910 69.051 1.00 14.97 68 TYR B CA 1
ATOM 3427 C C . TYR B 1 68 ? 28.199 -77.387 70.024 1.00 16.91 68 TYR B C 1
ATOM 3428 O O . TYR B 1 68 ? 29.372 -77.502 69.669 1.00 17.38 68 TYR B O 1
ATOM 3437 N N . ILE B 1 69 ? 27.766 -77.670 71.252 1.00 15.10 69 ILE B N 1
ATOM 3438 C CA . ILE B 1 69 ? 28.631 -78.180 72.318 1.00 16.70 69 ILE B CA 1
ATOM 3439 C C . ILE B 1 69 ? 28.478 -79.699 72.279 1.00 15.77 69 ILE B C 1
ATOM 3440 O O . ILE B 1 69 ? 27.409 -80.197 71.931 1.00 15.55 69 ILE B O 1
ATOM 3445 N N . GLN B 1 70 ? 29.529 -80.435 72.630 1.00 17.25 70 GLN B N 1
ATOM 3446 C CA . GLN B 1 70 ? 29.459 -81.895 72.622 1.00 18.65 70 GLN B CA 1
ATOM 3447 C C . GLN B 1 70 ? 28.381 -82.417 73.561 1.00 18.51 70 GLN B C 1
ATOM 3448 O O . GLN B 1 70 ? 28.168 -81.870 74.641 1.00 18.37 70 GLN B O 1
ATOM 3454 N N . THR B 1 71 ? 27.710 -83.486 73.147 1.00 18.17 71 THR B N 1
ATOM 3455 C CA . THR B 1 71 ? 26.641 -84.069 73.944 1.00 19.86 71 THR B CA 1
ATOM 3456 C C . THR B 1 71 ? 27.112 -84.686 75.258 1.00 20.68 71 THR B C 1
ATOM 3457 O O . THR B 1 71 ? 26.323 -84.817 76.193 1.00 20.84 71 THR B O 1
ATOM 3461 N N . ASP B 1 72 ? 28.386 -85.061 75.345 1.00 21.45 72 ASP B N 1
ATOM 3462 C CA . ASP B 1 72 ? 28.881 -85.674 76.573 1.00 22.85 72 ASP B CA 1
ATOM 3463 C C . ASP B 1 72 ? 28.910 -84.704 77.753 1.00 23.22 72 ASP B C 1
ATOM 3464 O O . ASP B 1 72 ? 28.950 -85.130 78.909 1.00 23.64 72 ASP B O 1
ATOM 3469 N N . VAL B 1 73 ? 28.886 -83.404 77.469 1.00 21.36 73 VAL B N 1
ATOM 3470 C CA . VAL B 1 73 ? 28.884 -82.411 78.538 1.00 19.87 73 VAL B CA 1
ATOM 3471 C C . VAL B 1 73 ? 27.589 -81.602 78.571 1.00 19.65 73 VAL B C 1
ATOM 3472 O O . VAL B 1 73 ? 27.562 -80.482 79.083 1.00 19.71 73 VAL B O 1
ATOM 3476 N N . GLY B 1 74 ? 26.524 -82.178 78.018 1.00 18.31 74 GLY B N 1
ATOM 3477 C CA . GLY B 1 74 ? 25.229 -81.518 78.025 1.00 19.16 74 GLY B CA 1
ATOM 3478 C C . GLY B 1 74 ? 24.835 -80.765 76.770 1.00 17.83 74 GLY B C 1
ATOM 3479 O O . GLY B 1 74 ? 23.739 -80.205 76.706 1.00 18.88 74 GLY B O 1
ATOM 3480 N N . GLY B 1 75 ? 25.712 -80.752 75.771 1.00 17.77 75 GLY B N 1
ATOM 3481 C CA . GLY B 1 75 ? 25.412 -80.043 74.537 1.00 15.81 75 GLY B CA 1
ATOM 3482 C C . GLY B 1 75 ? 24.475 -80.778 73.596 1.00 16.11 75 GLY B C 1
ATOM 3483 O O . GLY B 1 75 ? 24.051 -81.900 73.876 1.00 15.10 75 GLY B O 1
ATOM 3484 N N . SER B 1 76 ? 24.146 -80.139 72.475 1.00 14.23 76 SER B N 1
ATOM 3485 C CA . SER B 1 76 ? 23.261 -80.737 71.481 1.00 14.44 76 SER B CA 1
ATOM 3486 C C . SER B 1 76 ? 24.053 -81.343 70.320 1.00 14.40 76 SER B C 1
ATOM 3487 O O . SER B 1 76 ? 23.496 -82.048 69.476 1.00 14.42 76 SER B O 1
ATOM 3490 N N . GLY B 1 77 ? 25.352 -81.052 70.288 1.00 14.14 77 GLY B N 1
ATOM 3491 C CA . GLY B 1 77 ? 26.231 -81.586 69.256 1.00 15.09 77 GLY B CA 1
ATOM 3492 C C . GLY B 1 77 ? 25.895 -81.281 67.806 1.00 16.16 77 GLY B C 1
ATOM 3493 O O . GLY B 1 77 ? 26.185 -82.092 66.918 1.00 17.91 77 GLY B O 1
ATOM 3494 N N . LEU B 1 78 ? 25.305 -80.119 67.544 1.00 14.63 78 LEU B N 1
ATOM 3495 C CA . LEU B 1 78 ? 24.942 -79.757 66.176 1.00 15.16 78 LEU B CA 1
ATOM 3496 C C . LEU B 1 78 ? 26.070 -79.058 65.408 1.00 15.39 78 LEU B C 1
ATOM 3497 O O . LEU B 1 78 ? 27.054 -78.606 65.998 1.00 16.07 78 LEU B O 1
ATOM 3502 N N . SER B 1 79 ? 25.916 -78.977 64.088 1.00 15.46 79 SER B N 1
ATOM 3503 C CA . SER B 1 79 ? 26.922 -78.375 63.210 1.00 16.63 79 SER B CA 1
ATOM 3504 C C . SER B 1 79 ? 26.825 -76.858 63.079 1.00 16.51 79 SER B C 1
ATOM 3505 O O . SER B 1 79 ? 25.910 -76.231 63.611 1.00 16.64 79 SER B O 1
ATOM 3508 N N . ARG B 1 80 ? 27.776 -76.277 62.352 1.00 15.71 80 ARG B N 1
ATOM 3509 C CA . ARG B 1 80 ? 27.802 -74.834 62.132 1.00 14.56 80 ARG B CA 1
ATOM 3510 C C . ARG B 1 80 ? 26.565 -74.385 61.357 1.00 13.74 80 ARG B C 1
ATOM 3511 O O . ARG B 1 80 ? 25.958 -73.366 61.686 1.00 12.18 80 ARG B O 1
ATOM 3519 N N . LEU B 1 81 ? 26.190 -75.138 60.325 1.00 12.45 81 LEU B N 1
ATOM 3520 C CA . LEU B 1 81 ? 25.009 -74.784 59.548 1.00 12.02 81 LEU B CA 1
ATOM 3521 C C . LEU B 1 81 ? 23.760 -74.958 60.406 1.00 13.45 81 LEU B C 1
ATOM 3522 O O . LEU B 1 81 ? 22.866 -74.112 60.381 1.00 12.91 81 LEU B O 1
ATOM 3527 N N . ASP B 1 82 ? 23.695 -76.051 61.167 1.00 12.53 82 ASP B N 1
ATOM 3528 C CA . ASP B 1 82 ? 22.542 -76.283 62.040 1.00 13.72 82 ASP B CA 1
ATOM 3529 C C . ASP B 1 82 ? 22.377 -75.086 62.973 1.00 11.60 82 ASP B C 1
ATOM 3530 O O . ASP B 1 82 ? 21.266 -74.608 63.199 1.00 12.48 82 ASP B O 1
ATOM 3535 N N . THR B 1 83 ? 23.491 -74.626 63.532 1.00 11.41 83 THR B N 1
ATOM 3536 C CA . THR B 1 83 ? 23.481 -73.503 64.464 1.00 11.74 83 THR B CA 1
ATOM 3537 C C . THR B 1 83 ? 22.998 -72.211 63.811 1.00 12.34 83 THR B C 1
ATOM 3538 O O . THR B 1 83 ? 22.229 -71.454 64.408 1.00 12.09 83 THR B O 1
ATOM 3542 N N . SER B 1 84 ? 23.452 -71.961 62.586 1.00 11.51 84 SER B N 1
ATOM 3543 C CA . SER B 1 84 ? 23.055 -70.765 61.848 1.00 10.23 84 SER B CA 1
ATOM 3544 C C . SER B 1 84 ? 21.544 -70.760 61.638 1.00 11.10 84 SER B C 1
ATOM 3545 O O . SER B 1 84 ? 20.875 -69.746 61.856 1.00 10.60 84 SER B O 1
ATOM 3548 N N . VAL B 1 85 ? 21.014 -71.907 61.219 1.00 10.00 85 VAL B N 1
ATOM 3549 C CA . VAL B 1 85 ? 19.584 -72.063 60.977 1.00 11.08 85 VAL B CA 1
ATOM 3550 C C . VAL B 1 85 ? 18.787 -71.785 62.253 1.00 11.63 85 VAL B C 1
ATOM 3551 O O . VAL B 1 85 ? 17.765 -71.092 62.230 1.00 10.37 85 VAL B O 1
ATOM 3555 N N . ILE B 1 86 ? 19.264 -72.321 63.369 1.00 11.01 86 ILE B N 1
ATOM 3556 C CA . ILE B 1 86 ? 18.597 -72.134 64.652 1.00 11.95 86 ILE B CA 1
ATOM 3557 C C . ILE B 1 86 ? 18.607 -70.678 65.124 1.00 11.64 86 ILE B C 1
ATOM 3558 O O . ILE B 1 86 ? 17.567 -70.136 65.506 1.00 12.05 86 ILE B O 1
ATOM 3563 N N . PHE B 1 87 ? 19.771 -70.037 65.094 1.00 11.67 87 PHE B N 1
ATOM 3564 C CA . PHE B 1 87 ? 19.861 -68.649 65.529 1.00 10.65 87 PHE B CA 1
ATOM 3565 C C . PHE B 1 87 ? 19.068 -67.720 64.619 1.00 11.28 87 PHE B C 1
ATOM 3566 O O . PHE B 1 87 ? 18.473 -66.750 65.087 1.00 10.43 87 PHE B O 1
ATOM 3574 N N . GLU B 1 88 ? 19.059 -68.009 63.321 1.00 9.59 88 GLU B N 1
ATOM 3575 C CA . GLU B 1 88 ? 18.296 -67.194 62.387 1.00 10.17 88 GLU B CA 1
ATOM 3576 C C . GLU B 1 88 ? 16.815 -67.256 62.781 1.00 11.43 88 GLU B C 1
ATOM 3577 O O . GLU B 1 88 ? 16.125 -66.232 62.840 1.00 11.94 88 GLU B O 1
ATOM 3583 N N . ALA B 1 89 ? 16.328 -68.461 63.064 1.00 10.88 89 ALA B N 1
ATOM 3584 C CA . ALA B 1 89 ? 14.931 -68.636 63.459 1.00 11.70 89 ALA B CA 1
ATOM 3585 C C . ALA B 1 89 ? 14.620 -67.958 64.794 1.00 11.23 89 ALA B C 1
ATOM 3586 O O . ALA B 1 89 ? 13.575 -67.326 64.942 1.00 12.68 89 ALA B O 1
ATOM 3588 N N . LEU B 1 90 ? 15.516 -68.091 65.767 1.00 10.83 90 LEU B N 1
ATOM 3589 C CA . LEU B 1 90 ? 15.290 -67.479 67.077 1.00 10.75 90 LEU B CA 1
ATOM 3590 C C . LEU B 1 90 ? 15.301 -65.957 67.007 1.00 11.71 90 LEU B C 1
ATOM 3591 O O . LEU B 1 90 ? 14.556 -65.286 67.730 1.00 11.99 90 LEU B O 1
ATOM 3596 N N . ALA B 1 91 ? 16.146 -65.413 66.136 1.00 10.40 91 ALA B N 1
ATOM 3597 C CA . ALA B 1 91 ? 16.268 -63.968 65.989 1.00 11.35 91 ALA B CA 1
ATOM 3598 C C . ALA B 1 91 ? 14.993 -63.306 65.475 1.00 12.45 91 ALA B C 1
ATOM 3599 O O . ALA B 1 91 ? 14.830 -62.090 65.604 1.00 12.87 91 ALA B O 1
ATOM 3601 N N . THR B 1 92 ? 14.095 -64.087 64.882 1.00 11.96 92 THR B N 1
ATOM 3602 C CA . THR B 1 92 ? 12.841 -63.513 64.395 1.00 12.92 92 THR B CA 1
ATOM 3603 C C . THR B 1 92 ? 11.962 -63.170 65.597 1.00 14.19 92 THR B C 1
ATOM 3604 O O . THR B 1 92 ? 11.043 -62.354 65.491 1.00 15.45 92 THR B O 1
ATOM 3608 N N . GLY B 1 93 ? 12.253 -63.799 66.738 1.00 13.14 93 GLY B N 1
ATOM 3609 C CA . GLY B 1 93 ? 11.501 -63.550 67.961 1.00 13.50 93 GLY B CA 1
ATOM 3610 C C . GLY B 1 93 ? 12.078 -62.369 68.722 1.00 14.21 93 GLY B C 1
ATOM 3611 O O . GLY B 1 93 ? 11.348 -61.467 69.141 1.00 15.20 93 GLY B O 1
ATOM 3612 N N . CYS B 1 94 ? 13.390 -62.401 68.943 1.00 11.95 94 CYS B N 1
ATOM 3613 C CA . CYS B 1 94 ? 14.106 -61.310 69.597 1.00 12.48 94 CYS B CA 1
ATOM 3614 C C . CYS B 1 94 ? 15.547 -61.435 69.153 1.00 13.37 94 CYS B C 1
ATOM 3615 O O . CYS B 1 94 ? 16.235 -62.398 69.497 1.00 13.34 94 CYS B O 1
ATOM 3618 N N . THR B 1 95 ? 15.998 -60.469 68.369 1.00 12.86 95 THR B N 1
ATOM 3619 C CA . THR B 1 95 ? 17.360 -60.497 67.864 1.00 10.66 95 THR B CA 1
ATOM 3620 C C . THR B 1 95 ? 18.368 -60.275 68.980 1.00 11.47 95 THR B C 1
ATOM 3621 O O . THR B 1 95 ? 19.399 -60.947 69.032 1.00 11.13 95 THR B O 1
ATOM 3625 N N . SER B 1 96 ? 18.059 -59.347 69.884 1.00 11.17 96 SER B N 1
ATOM 3626 C CA . SER B 1 96 ? 18.937 -59.042 71.011 1.00 11.74 96 SER B CA 1
ATOM 3627 C C . SER B 1 96 ? 19.209 -60.276 71.867 1.00 11.09 96 SER B C 1
ATOM 3628 O O . SER B 1 96 ? 20.359 -60.618 72.142 1.00 12.46 96 SER B O 1
ATOM 3631 N N . THR B 1 97 ? 18.138 -60.934 72.292 1.00 11.17 97 THR B N 1
ATOM 3632 C CA . THR B 1 97 ? 18.256 -62.107 73.144 1.00 11.35 97 THR B CA 1
ATOM 3633 C C . THR B 1 97 ? 18.942 -63.265 72.440 1.00 11.63 97 THR B C 1
ATOM 3634 O O . THR B 1 97 ? 19.724 -63.988 73.048 1.00 10.04 97 THR B O 1
ATOM 3638 N N . THR B 1 98 ? 18.655 -63.440 71.157 1.00 10.72 98 THR B N 1
ATOM 3639 C CA . THR B 1 98 ? 19.280 -64.523 70.409 1.00 11.28 98 THR B CA 1
ATOM 3640 C C . THR B 1 98 ? 20.774 -64.260 70.306 1.00 11.50 98 THR B C 1
ATOM 3641 O O . THR B 1 98 ? 21.584 -65.185 70.412 1.00 10.82 98 THR B O 1
ATOM 3645 N N . ALA B 1 99 ? 21.143 -63.000 70.105 1.00 10.38 99 ALA B N 1
ATOM 3646 C CA . ALA B 1 99 ? 22.553 -62.646 70.004 1.00 10.71 99 ALA B CA 1
ATOM 3647 C C . ALA B 1 99 ? 23.263 -62.989 71.312 1.00 11.91 99 ALA B C 1
ATOM 3648 O O . ALA B 1 99 ? 24.393 -63.481 71.297 1.00 9.79 99 ALA B O 1
ATOM 3650 N N . TYR B 1 100 ? 22.613 -62.740 72.447 1.00 11.27 100 TYR B N 1
ATOM 3651 C CA . TYR B 1 100 ? 23.255 -63.077 73.714 1.00 11.32 100 TYR B CA 1
ATOM 3652 C C . TYR B 1 100 ? 23.396 -64.591 73.846 1.00 11.76 100 TYR B C 1
ATOM 3653 O O . TYR B 1 100 ? 24.427 -65.090 74.306 1.00 12.85 100 TYR B O 1
ATOM 3662 N N . ILE B 1 101 ? 22.354 -65.321 73.460 1.00 10.73 101 ILE B N 1
ATOM 3663 C CA . ILE B 1 101 ? 22.396 -66.777 73.528 1.00 10.98 101 ILE B CA 1
ATOM 3664 C C . ILE B 1 101 ? 23.608 -67.269 72.729 1.00 11.18 101 ILE B C 1
ATOM 3665 O O . ILE B 1 101 ? 24.308 -68.187 73.150 1.00 10.16 101 ILE B O 1
ATOM 3670 N N A SER B 1 102 ? 23.855 -66.641 71.585 0.50 10.36 102 SER B N 1
ATOM 3671 N N B SER B 1 102 ? 23.862 -66.650 71.580 0.50 11.57 102 SER B N 1
ATOM 3672 C CA A SER B 1 102 ? 24.989 -67.015 70.743 0.50 10.46 102 SER B CA 1
ATOM 3673 C CA B SER B 1 102 ? 25.000 -67.051 70.756 0.50 12.04 102 SER B CA 1
ATOM 3674 C C A SER B 1 102 ? 26.317 -66.764 71.458 0.50 10.60 102 SER B C 1
ATOM 3675 C C B SER B 1 102 ? 26.323 -66.775 71.473 0.50 12.12 102 SER B C 1
ATOM 3676 O O A SER B 1 102 ? 27.239 -67.578 71.377 0.50 11.20 102 SER B O 1
ATOM 3677 O O B SER B 1 102 ? 27.251 -67.584 71.405 0.50 12.66 102 SER B O 1
ATOM 3682 N N . ILE B 1 103 ? 26.414 -65.638 72.159 1.00 10.76 103 ILE B N 1
ATOM 3683 C CA . ILE B 1 103 ? 27.635 -65.294 72.890 1.00 10.83 103 ILE B CA 1
ATOM 3684 C C . ILE B 1 103 ? 27.855 -66.323 73.999 1.00 12.00 103 ILE B C 1
ATOM 3685 O O . ILE B 1 103 ? 28.964 -66.819 74.206 1.00 12.23 103 ILE B O 1
ATOM 3690 N N . HIS B 1 104 ? 26.781 -66.635 74.712 1.00 11.26 104 HIS B N 1
ATOM 3691 C CA . HIS B 1 104 ? 26.825 -67.625 75.778 1.00 12.53 104 HIS B CA 1
ATOM 3692 C C . HIS B 1 104 ? 27.307 -68.956 75.200 1.00 12.06 104 HIS B C 1
ATOM 3693 O O . HIS B 1 104 ? 28.179 -69.613 75.770 1.00 12.55 104 HIS B O 1
ATOM 3700 N N . ASN B 1 105 ? 26.742 -69.341 74.059 1.00 11.06 105 ASN B N 1
ATOM 3701 C CA . ASN B 1 105 ? 27.123 -70.581 73.390 1.00 12.37 105 ASN B CA 1
ATOM 3702 C C . ASN B 1 105 ? 28.607 -70.589 73.029 1.00 12.41 105 ASN B C 1
ATOM 3703 O O . ASN B 1 105 ? 29.281 -71.612 73.179 1.00 13.76 105 ASN B O 1
ATOM 3708 N N . MET B 1 106 ? 29.122 -69.457 72.559 1.00 13.21 106 MET B N 1
ATOM 3709 C CA . MET B 1 106 ? 30.536 -69.384 72.194 1.00 13.09 106 MET B CA 1
ATOM 3710 C C . MET B 1 106 ? 31.430 -69.623 73.402 1.00 14.42 106 MET B C 1
ATOM 3711 O O . MET B 1 106 ? 32.446 -70.312 73.301 1.00 13.94 106 MET B O 1
ATOM 3716 N N . CYS B 1 107 ? 31.060 -69.050 74.545 1.00 12.22 107 CYS B N 1
ATOM 3717 C CA . CYS B 1 107 ? 31.853 -69.237 75.757 1.00 13.97 107 CYS B CA 1
ATOM 3718 C C . CYS B 1 107 ? 31.912 -70.715 76.115 1.00 12.95 107 CYS B C 1
ATOM 3719 O O . CYS B 1 107 ? 32.976 -71.242 76.438 1.00 13.35 107 CYS B O 1
ATOM 3722 N N . ALA B 1 108 ? 30.763 -71.380 76.061 1.00 12.59 108 ALA B N 1
ATOM 3723 C CA . ALA B 1 108 ? 30.700 -72.803 76.376 1.00 12.70 108 ALA B CA 1
ATOM 3724 C C . ALA B 1 108 ? 31.554 -73.585 75.382 1.00 13.30 108 ALA B C 1
ATOM 3725 O O . ALA B 1 108 ? 32.225 -74.551 75.747 1.00 12.49 108 ALA B O 1
ATOM 3727 N N . TRP B 1 109 ? 31.524 -73.160 74.123 1.00 11.99 109 TRP B N 1
ATOM 3728 C CA . TRP B 1 109 ? 32.294 -73.824 73.074 1.00 13.24 109 TRP B CA 1
ATOM 3729 C C . TRP B 1 109 ? 33.799 -73.702 73.302 1.00 13.02 109 TRP B C 1
ATOM 3730 O O . TRP B 1 109 ? 34.548 -74.649 73.052 1.00 13.85 109 TRP B O 1
ATOM 3741 N N . MET B 1 110 ? 34.247 -72.538 73.759 1.00 13.17 110 MET B N 1
ATOM 3742 C CA . MET B 1 110 ? 35.671 -72.344 74.007 1.00 14.01 110 MET B CA 1
ATOM 3743 C C . MET B 1 110 ? 36.142 -73.288 75.107 1.00 14.74 110 MET B C 1
ATOM 3744 O O . MET B 1 110 ? 37.222 -73.868 75.022 1.00 14.14 110 MET B O 1
ATOM 3749 N N . ILE B 1 111 ? 35.323 -73.448 76.137 1.00 14.75 111 ILE B N 1
ATOM 3750 C CA . ILE B 1 111 ? 35.686 -74.331 77.240 1.00 14.18 111 ILE B CA 1
ATOM 3751 C C . ILE B 1 111 ? 35.636 -75.785 76.786 1.00 14.89 111 ILE B C 1
ATOM 3752 O O . ILE B 1 111 ? 36.535 -76.571 77.088 1.00 15.73 111 ILE B O 1
ATOM 3757 N N . ASP B 1 112 ? 34.587 -76.135 76.051 1.00 13.80 112 ASP B N 1
ATOM 3758 C CA . ASP B 1 112 ? 34.409 -77.492 75.549 1.00 15.66 112 ASP B CA 1
ATOM 3759 C C . ASP B 1 112 ? 35.521 -77.896 74.576 1.00 16.73 112 ASP B C 1
ATOM 3760 O O . ASP B 1 112 ? 36.062 -79.005 74.652 1.00 15.91 112 ASP B O 1
ATOM 3765 N N . SER B 1 113 ? 35.873 -76.976 73.682 1.00 14.47 113 SER B N 1
ATOM 3766 C CA . SER B 1 113 ? 36.886 -77.226 72.661 1.00 15.10 113 SER B CA 1
ATOM 3767 C C . SER B 1 113 ? 38.344 -77.125 73.089 1.00 15.88 113 SER B C 1
ATOM 3768 O O . SER B 1 113 ? 39.199 -77.812 72.529 1.00 17.77 113 SER B O 1
ATOM 3771 N N . PHE B 1 114 ? 38.639 -76.274 74.064 1.00 15.77 114 PHE B N 1
ATOM 3772 C CA . PHE B 1 114 ? 40.024 -76.093 74.483 1.00 16.69 114 PHE B CA 1
ATOM 3773 C C . PHE B 1 114 ? 40.342 -76.462 75.924 1.00 17.77 114 PHE B C 1
ATOM 3774 O O . PHE B 1 114 ? 41.510 -76.485 76.310 1.00 17.73 114 PHE B O 1
ATOM 3782 N N . GLY B 1 115 ? 39.320 -76.749 76.720 1.00 17.83 115 GLY B N 1
ATOM 3783 C CA . GLY B 1 115 ? 39.567 -77.088 78.111 1.00 17.71 115 GLY B CA 1
ATOM 3784 C C . GLY B 1 115 ? 39.927 -78.544 78.334 1.00 17.14 115 GLY B C 1
ATOM 3785 O O . GLY B 1 115 ? 39.744 -79.377 77.447 1.00 16.78 115 GLY B O 1
ATOM 3786 N N . ASN B 1 116 ? 40.456 -78.854 79.515 1.00 17.63 116 ASN B N 1
ATOM 3787 C CA . ASN B 1 116 ? 40.797 -80.235 79.833 1.00 19.76 116 ASN B CA 1
ATOM 3788 C C . ASN B 1 116 ? 39.512 -80.902 80.313 1.00 21.53 116 ASN B C 1
ATOM 3789 O O . ASN B 1 116 ? 38.503 -80.228 80.520 1.00 20.57 116 ASN B O 1
ATOM 3794 N N . GLU B 1 117 ? 39.541 -82.219 80.488 1.00 22.23 117 GLU B N 1
ATOM 3795 C CA . GLU B 1 117 ? 38.348 -82.942 80.907 1.00 24.35 117 GLU B CA 1
ATOM 3796 C C . GLU B 1 117 ? 37.693 -82.430 82.182 1.00 24.29 117 GLU B C 1
ATOM 3797 O O . GLU B 1 117 ? 36.468 -82.377 82.270 1.00 24.04 117 GLU B O 1
ATOM 3803 N N . GLU B 1 118 ? 38.497 -82.049 83.167 1.00 24.31 118 GLU B N 1
ATOM 3804 C CA . GLU B 1 118 ? 37.944 -81.546 84.417 1.00 24.65 118 GLU B CA 1
ATOM 3805 C C . GLU B 1 118 ? 37.183 -80.239 84.197 1.00 23.39 118 GLU B C 1
ATOM 3806 O O . GLU B 1 118 ? 36.090 -80.051 84.734 1.00 21.23 118 GLU B O 1
ATOM 3812 N N . GLN B 1 119 ? 37.756 -79.344 83.399 1.00 20.60 119 GLN B N 1
ATOM 3813 C CA . GLN B 1 119 ? 37.114 -78.065 83.110 1.00 18.94 119 GLN B CA 1
ATOM 3814 C C . GLN B 1 119 ? 35.844 -78.258 82.283 1.00 17.62 119 GLN B C 1
ATOM 3815 O O . GLN B 1 119 ? 34.831 -77.596 82.523 1.00 17.94 119 GLN B O 1
ATOM 3821 N N . ARG B 1 120 ? 35.898 -79.166 81.312 1.00 16.53 120 ARG B N 1
ATOM 3822 C CA . ARG B 1 120 ? 34.749 -79.432 80.454 1.00 17.52 120 ARG B CA 1
ATOM 3823 C C . ARG B 1 120 ? 33.542 -79.929 81.238 1.00 19.23 120 ARG B C 1
ATOM 3824 O O . ARG B 1 120 ? 32.432 -79.430 81.061 1.00 18.71 120 ARG B O 1
ATOM 3832 N N . HIS B 1 121 ? 33.754 -80.916 82.103 1.00 18.63 121 HIS B N 1
ATOM 3833 C CA . HIS B 1 121 ? 32.649 -81.466 82.871 1.00 20.09 121 HIS B CA 1
ATOM 3834 C C . HIS B 1 121 ? 32.185 -80.584 84.023 1.00 20.23 121 HIS B C 1
ATOM 3835 O O . HIS B 1 121 ? 31.086 -80.770 84.548 1.00 20.68 121 HIS B O 1
ATOM 3842 N N . LYS B 1 122 ? 33.006 -79.614 84.406 1.00 19.23 122 LYS B N 1
ATOM 3843 C CA . LYS B 1 122 ? 32.636 -78.715 85.491 1.00 20.75 122 LYS B CA 1
ATOM 3844 C C . LYS B 1 122 ? 31.828 -77.512 85.006 1.00 20.72 122 LYS B C 1
ATOM 3845 O O . LYS B 1 122 ? 30.761 -77.213 85.543 1.00 20.45 122 LYS B O 1
ATOM 3851 N N . PHE B 1 123 ? 32.344 -76.828 83.989 1.00 19.68 123 PHE B N 1
ATOM 3852 C CA . PHE B 1 123 ? 31.699 -75.626 83.463 1.00 19.28 123 PHE B CA 1
ATOM 3853 C C . PHE B 1 123 ? 30.627 -75.802 82.392 1.00 19.24 123 PHE B C 1
ATOM 3854 O O . PHE B 1 123 ? 29.614 -75.103 82.404 1.00 19.97 123 PHE B O 1
ATOM 3862 N N . CYS B 1 124 ? 30.842 -76.722 81.459 1.00 19.15 124 CYS B N 1
ATOM 3863 C CA . CYS B 1 124 ? 29.888 -76.906 80.370 1.00 19.05 124 CYS B CA 1
ATOM 3864 C C . CYS B 1 124 ? 28.467 -77.353 80.720 1.00 18.46 124 CYS B C 1
ATOM 3865 O O . CYS B 1 124 ? 27.497 -76.771 80.230 1.00 17.60 124 CYS B O 1
ATOM 3868 N N . PRO B 1 125 ? 28.315 -78.386 81.564 1.00 17.54 125 PRO B N 1
ATOM 3869 C CA . PRO B 1 125 ? 26.964 -78.835 81.913 1.00 18.01 125 PRO B CA 1
ATOM 3870 C C . PRO B 1 125 ? 26.008 -77.739 82.397 1.00 16.62 125 PRO B C 1
ATOM 3871 O O . PRO B 1 125 ? 24.894 -77.620 81.883 1.00 17.32 125 PRO B O 1
ATOM 3875 N N . PRO B 1 126 ? 26.423 -76.929 83.387 1.00 17.10 126 PRO B N 1
ATOM 3876 C CA . PRO B 1 126 ? 25.547 -75.861 83.884 1.00 17.11 126 PRO B CA 1
ATOM 3877 C C . PRO B 1 126 ? 25.299 -74.754 82.854 1.00 17.41 126 PRO B C 1
ATOM 3878 O O . PRO B 1 126 ? 24.314 -74.020 82.946 1.00 17.06 126 PRO B O 1
ATOM 3882 N N . LEU B 1 127 ? 26.199 -74.622 81.884 1.00 15.01 127 LEU B N 1
ATOM 3883 C CA . LEU B 1 127 ? 26.017 -73.615 80.845 1.00 14.62 127 LEU B CA 1
ATOM 3884 C C . LEU B 1 127 ? 25.011 -74.131 79.818 1.00 13.38 127 LEU B C 1
ATOM 3885 O O . LEU B 1 127 ? 24.190 -73.375 79.306 1.00 15.35 127 LEU B O 1
ATOM 3890 N N . CYS B 1 128 ? 25.052 -75.428 79.531 1.00 13.68 128 CYS B N 1
ATOM 3891 C CA . CYS B 1 128 ? 24.132 -75.993 78.553 1.00 14.08 128 CYS B CA 1
ATOM 3892 C C . CYS B 1 128 ? 22.670 -75.969 78.994 1.00 15.16 128 CYS B C 1
ATOM 3893 O O . CYS B 1 128 ? 21.773 -75.892 78.159 1.00 15.14 128 CYS B O 1
ATOM 3896 N N . THR B 1 129 ? 22.427 -76.030 80.300 1.00 15.01 129 THR B N 1
ATOM 3897 C CA . THR B 1 129 ? 21.056 -75.987 80.817 1.00 14.82 129 THR B CA 1
ATOM 3898 C C . THR B 1 129 ? 20.733 -74.546 81.194 1.00 15.43 129 THR B C 1
ATOM 3899 O O . THR B 1 129 ? 19.595 -74.214 81.532 1.00 15.17 129 THR B O 1
ATOM 3903 N N . MET B 1 130 ? 21.756 -73.702 81.127 1.00 14.60 130 MET B N 1
ATOM 3904 C CA . MET B 1 130 ? 21.662 -72.296 81.488 1.00 15.17 130 MET B CA 1
ATOM 3905 C C . MET B 1 130 ? 21.310 -72.094 82.955 1.00 17.25 130 MET B C 1
ATOM 3906 O O . MET B 1 130 ? 20.660 -71.121 83.338 1.00 15.51 130 MET B O 1
ATOM 3911 N N . GLU B 1 131 ? 21.752 -73.042 83.774 1.00 17.82 131 GLU B N 1
ATOM 3912 C CA . GLU B 1 131 ? 21.579 -72.952 85.214 1.00 18.34 131 GLU B CA 1
ATOM 3913 C C . GLU B 1 131 ? 22.474 -71.752 85.512 1.00 18.46 131 GLU B C 1
ATOM 3914 O O . GLU B 1 131 ? 22.214 -70.948 86.413 1.00 17.27 131 GLU B O 1
ATOM 3920 N N . LYS B 1 132 ? 23.540 -71.650 84.720 1.00 15.76 132 LYS B N 1
ATOM 3921 C CA . LYS B 1 132 ? 24.497 -70.559 84.825 1.00 15.16 132 LYS B CA 1
ATOM 3922 C C . LYS B 1 132 ? 24.651 -69.920 83.450 1.00 14.40 132 LYS B C 1
ATOM 3923 O O . LYS B 1 132 ? 24.523 -70.597 82.430 1.00 13.51 132 LYS B O 1
ATOM 3929 N N . PHE B 1 133 ? 24.916 -68.618 83.433 1.00 13.43 133 PHE B N 1
ATOM 3930 C CA . PHE B 1 133 ? 25.096 -67.884 82.184 1.00 13.46 133 PHE B CA 1
ATOM 3931 C C . PHE B 1 133 ? 26.548 -67.464 82.039 1.00 12.72 133 PHE B C 1
ATOM 3932 O O . PHE B 1 133 ? 27.243 -67.267 83.033 1.00 12.38 133 PHE B O 1
ATOM 3940 N N . ALA B 1 134 ? 27.002 -67.322 80.797 1.00 12.08 134 ALA B N 1
ATOM 3941 C CA . ALA B 1 134 ? 28.387 -66.949 80.541 1.00 12.02 134 ALA B CA 1
ATOM 3942 C C . ALA B 1 134 ? 28.539 -65.631 79.796 1.00 11.83 134 ALA B C 1
ATOM 3943 O O . ALA B 1 134 ? 27.646 -65.212 79.055 1.00 11.61 134 ALA B O 1
ATOM 3945 N N . SER B 1 135 ? 29.677 -64.978 80.015 1.00 11.01 135 SER B N 1
ATOM 3946 C CA . SER B 1 135 ? 30.004 -63.723 79.344 1.00 10.66 135 SER B CA 1
ATOM 3947 C C . SER B 1 135 ? 31.422 -63.829 78.801 1.00 12.86 135 SER B C 1
ATOM 3948 O O . SER B 1 135 ? 32.298 -64.412 79.446 1.00 12.49 135 SER B O 1
ATOM 3951 N N . TYR B 1 136 ? 31.637 -63.266 77.616 1.00 10.86 136 TYR B N 1
ATOM 3952 C CA . TYR B 1 136 ? 32.948 -63.275 76.973 1.00 12.28 136 TYR B CA 1
ATOM 3953 C C . TYR B 1 136 ? 33.611 -61.925 77.224 1.00 13.48 136 TYR B C 1
ATOM 3954 O O . TYR B 1 136 ? 33.063 -60.881 76.863 1.00 13.62 136 TYR B O 1
ATOM 3963 N N . CYS B 1 137 ? 34.791 -61.946 77.834 1.00 11.73 137 CYS B N 1
ATOM 3964 C CA . CYS B 1 137 ? 35.489 -60.711 78.167 1.00 13.18 137 CYS B CA 1
ATOM 3965 C C . CYS B 1 137 ? 36.785 -60.514 77.405 1.00 14.54 137 CYS B C 1
ATOM 3966 O O . CYS B 1 137 ? 37.821 -61.062 77.782 1.00 13.43 137 CYS B O 1
ATOM 3969 N N . LEU B 1 138 ? 36.729 -59.712 76.345 1.00 13.72 138 LEU B N 1
ATOM 3970 C CA . LEU B 1 138 ? 37.909 -59.438 75.534 1.00 13.29 138 LEU B CA 1
ATOM 3971 C C . LEU B 1 138 ? 38.206 -57.946 75.443 1.00 12.81 138 LEU B C 1
ATOM 3972 O O . LEU B 1 138 ? 39.302 -57.497 75.774 1.00 12.72 138 LEU B O 1
ATOM 3977 N N . THR B 1 139 ? 37.215 -57.181 75.000 1.00 11.09 139 THR B N 1
ATOM 3978 C CA . THR B 1 139 ? 37.358 -55.742 74.823 1.00 12.17 139 THR B CA 1
ATOM 3979 C C . THR B 1 139 ? 37.694 -54.952 76.081 1.00 12.14 139 THR B C 1
ATOM 3980 O O . THR B 1 139 ? 37.221 -55.265 77.176 1.00 12.68 139 THR B O 1
ATOM 3984 N N . GLU B 1 140 ? 38.523 -53.926 75.905 1.00 12.26 140 GLU B N 1
ATOM 3985 C CA . GLU B 1 140 ? 38.919 -53.039 76.989 1.00 14.86 140 GLU B CA 1
ATOM 3986 C C . GLU B 1 140 ? 38.808 -51.606 76.481 1.00 15.41 140 GLU B C 1
ATOM 3987 O O . GLU B 1 140 ? 38.712 -51.373 75.274 1.00 14.57 140 GLU B O 1
ATOM 3993 N N . PRO B 1 141 ? 38.810 -50.623 77.393 1.00 16.58 141 PRO B N 1
ATOM 3994 C CA . PRO B 1 141 ? 38.710 -49.227 76.963 1.00 17.00 141 PRO B CA 1
ATOM 3995 C C . PRO B 1 141 ? 39.766 -48.869 75.914 1.00 17.41 141 PRO B C 1
ATOM 3996 O O . PRO B 1 141 ? 39.495 -48.119 74.977 1.00 17.99 141 PRO B O 1
ATOM 4000 N N . GLY B 1 142 ? 40.968 -49.415 76.075 1.00 16.33 142 GLY B N 1
ATOM 4001 C CA . GLY B 1 142 ? 42.038 -49.118 75.141 1.00 17.11 142 GLY B CA 1
ATOM 4002 C C . GLY B 1 142 ? 42.252 -50.137 74.038 1.00 16.80 142 GLY B C 1
ATOM 4003 O O . GLY B 1 142 ? 43.149 -49.972 73.210 1.00 17.90 142 GLY B O 1
ATOM 4004 N N A SER B 1 143 ? 41.442 -51.189 74.014 0.50 15.25 143 SER B N 1
ATOM 4005 N N B SER B 1 143 ? 41.434 -51.185 74.024 0.50 15.48 143 SER B N 1
ATOM 4006 C CA A SER B 1 143 ? 41.577 -52.213 72.983 0.50 14.46 143 SER B CA 1
ATOM 4007 C CA B SER B 1 143 ? 41.557 -52.231 73.017 0.50 16.42 143 SER B CA 1
ATOM 4008 C C A SER B 1 143 ? 40.226 -52.714 72.492 0.50 14.34 143 SER B C 1
ATOM 4009 C C B SER B 1 143 ? 40.200 -52.700 72.506 0.50 16.25 143 SER B C 1
ATOM 4010 O O A SER B 1 143 ? 39.553 -53.493 73.168 0.50 14.65 143 SER B O 1
ATOM 4011 O O B SER B 1 143 ? 39.496 -53.447 73.185 0.50 16.29 143 SER B O 1
ATOM 4016 N N . GLY B 1 144 ? 39.839 -52.259 71.305 1.00 14.08 144 GLY B N 1
ATOM 4017 C CA . GLY B 1 144 ? 38.572 -52.660 70.724 1.00 13.80 144 GLY B CA 1
ATOM 4018 C C . GLY B 1 144 ? 38.880 -53.432 69.458 1.00 13.21 144 GLY B C 1
ATOM 4019 O O . GLY B 1 144 ? 38.996 -54.653 69.482 1.00 14.21 144 GLY B O 1
ATOM 4020 N N . SER B 1 145 ? 39.021 -52.717 68.348 1.00 11.94 145 SER B N 1
ATOM 4021 C CA . SER B 1 145 ? 39.352 -53.357 67.082 1.00 12.17 145 SER B CA 1
ATOM 4022 C C . SER B 1 145 ? 40.746 -53.977 67.205 1.00 12.45 145 SER B C 1
ATOM 4023 O O . SER B 1 145 ? 41.009 -55.042 66.652 1.00 12.50 145 SER B O 1
ATOM 4026 N N . ASP B 1 146 ? 41.628 -53.294 67.933 1.00 12.85 146 ASP B N 1
ATOM 4027 C CA . ASP B 1 146 ? 42.993 -53.765 68.173 1.00 13.53 146 ASP B CA 1
ATOM 4028 C C . ASP B 1 146 ? 42.927 -54.592 69.460 1.00 14.22 146 ASP B C 1
ATOM 4029 O O . ASP B 1 146 ? 43.551 -54.264 70.472 1.00 14.40 146 ASP B O 1
ATOM 4034 N N . ALA B 1 147 ? 42.156 -55.671 69.396 1.00 14.76 147 ALA B N 1
ATOM 4035 C CA . ALA B 1 147 ? 41.930 -56.550 70.537 1.00 16.15 147 ALA B CA 1
ATOM 4036 C C . ALA B 1 147 ? 43.173 -57.192 71.141 1.00 17.43 147 ALA B C 1
ATOM 4037 O O . ALA B 1 147 ? 43.210 -57.456 72.344 1.00 17.56 147 ALA B O 1
ATOM 4039 N N . ALA B 1 148 ? 44.186 -57.439 70.318 1.00 16.75 148 ALA B N 1
ATOM 4040 C CA . ALA B 1 148 ? 45.410 -58.068 70.804 1.00 17.64 148 ALA B CA 1
ATOM 4041 C C . ALA B 1 148 ? 46.284 -57.139 71.643 1.00 17.49 148 ALA B C 1
ATOM 4042 O O . ALA B 1 148 ? 47.317 -57.561 72.160 1.00 18.77 148 ALA B O 1
ATOM 4044 N N . SER B 1 149 ? 45.876 -55.880 71.781 1.00 16.20 149 SER B N 1
ATOM 4045 C CA . SER B 1 149 ? 46.646 -54.918 72.568 1.00 16.85 149 SER B CA 1
ATOM 4046 C C . SER B 1 149 ? 46.114 -54.796 73.997 1.00 16.76 149 SER B C 1
ATOM 4047 O O . SER B 1 149 ? 46.491 -53.879 74.730 1.00 16.63 149 SER B O 1
ATOM 4050 N N . LEU B 1 150 ? 45.242 -55.722 74.385 1.00 15.97 150 LEU B N 1
ATOM 4051 C CA . LEU B 1 150 ? 44.641 -55.711 75.718 1.00 16.27 150 LEU B CA 1
ATOM 4052 C C . LEU B 1 150 ? 45.687 -55.591 76.828 1.00 17.70 150 LEU B C 1
ATOM 4053 O O . LEU B 1 150 ? 46.799 -56.106 76.707 1.00 17.46 150 LEU B O 1
ATOM 4058 N N . LEU B 1 151 ? 45.318 -54.904 77.905 1.00 17.59 151 LEU B N 1
ATOM 4059 C CA . LEU B 1 151 ? 46.224 -54.670 79.024 1.00 18.96 151 LEU B CA 1
ATOM 4060 C C . LEU B 1 151 ? 45.950 -55.458 80.302 1.00 18.58 151 LEU B C 1
ATOM 4061 O O . LEU B 1 151 ? 46.823 -55.537 81.166 1.00 18.52 151 LEU B O 1
ATOM 4066 N N . THR B 1 152 ? 44.752 -56.019 80.445 1.00 17.78 152 THR B N 1
ATOM 4067 C CA . THR B 1 152 ? 44.440 -56.783 81.651 1.00 18.19 152 THR B CA 1
ATOM 4068 C C . THR B 1 152 ? 45.537 -57.820 81.855 1.00 18.08 152 THR B C 1
ATOM 4069 O O . THR B 1 152 ? 45.807 -58.636 80.974 1.00 17.15 152 THR B O 1
ATOM 4073 N N . SER B 1 153 ? 46.173 -57.778 83.020 1.00 18.35 153 SER B N 1
ATOM 4074 C CA . SER B 1 153 ? 47.262 -58.699 83.314 1.00 19.13 153 SER B CA 1
ATOM 4075 C C . SER B 1 153 ? 46.874 -59.850 84.227 1.00 19.83 153 SER B C 1
ATOM 4076 O O . SER B 1 153 ? 45.978 -59.729 85.060 1.00 18.83 153 SER B O 1
ATOM 4079 N N . ALA B 1 154 ? 47.562 -60.972 84.046 1.00 18.99 154 ALA B N 1
ATOM 4080 C CA . ALA B 1 154 ? 47.350 -62.165 84.855 1.00 20.17 154 ALA B CA 1
ATOM 4081 C C . ALA B 1 154 ? 48.738 -62.624 85.294 1.00 21.40 154 ALA B C 1
ATOM 4082 O O . ALA B 1 154 ? 49.426 -63.333 84.558 1.00 21.42 154 ALA B O 1
ATOM 4084 N N . LYS B 1 155 ? 49.148 -62.198 86.486 1.00 21.63 155 LYS B N 1
ATOM 4085 C CA . LYS B 1 155 ? 50.462 -62.540 87.026 1.00 21.65 155 LYS B CA 1
ATOM 4086 C C . LYS B 1 155 ? 50.432 -63.843 87.813 1.00 22.70 155 LYS B C 1
ATOM 4087 O O . LYS B 1 155 ? 49.690 -63.972 88.785 1.00 22.68 155 LYS B O 1
ATOM 4093 N N . LYS B 1 156 ? 51.247 -64.806 87.396 1.00 22.35 156 LYS B N 1
ATOM 4094 C CA . LYS B 1 156 ? 51.291 -66.094 88.076 1.00 24.61 156 LYS B CA 1
ATOM 4095 C C . LYS B 1 156 ? 51.909 -65.924 89.459 1.00 24.02 156 LYS B C 1
ATOM 4096 O O . LYS B 1 156 ? 52.964 -65.308 89.613 1.00 22.76 156 LYS B O 1
ATOM 4102 N N . GLN B 1 157 ? 51.239 -66.476 90.463 1.00 23.29 157 GLN B N 1
ATOM 4103 C CA . GLN B 1 157 ? 51.697 -66.380 91.839 1.00 23.54 157 GLN B CA 1
ATOM 4104 C C . GLN B 1 157 ? 51.292 -67.672 92.535 1.00 23.64 157 GLN B C 1
ATOM 4105 O O . GLN B 1 157 ? 50.153 -67.814 92.975 1.00 23.09 157 GLN B O 1
ATOM 4111 N N . GLY B 1 158 ? 52.221 -68.618 92.620 1.00 23.29 158 GLY B N 1
ATOM 4112 C CA . GLY B 1 158 ? 51.911 -69.890 93.247 1.00 22.35 158 GLY B CA 1
ATOM 4113 C C . GLY B 1 158 ? 50.996 -70.696 92.345 1.00 22.84 158 GLY B C 1
ATOM 4114 O O . GLY B 1 158 ? 51.358 -71.007 91.210 1.00 24.24 158 GLY B O 1
ATOM 4115 N N . ASP B 1 159 ? 49.807 -71.029 92.837 1.00 20.83 159 ASP B N 1
ATOM 4116 C CA . ASP B 1 159 ? 48.851 -71.797 92.049 1.00 20.63 159 ASP B CA 1
ATOM 4117 C C . ASP B 1 159 ? 47.681 -70.937 91.582 1.00 19.41 159 ASP B C 1
ATOM 4118 O O . ASP B 1 159 ? 46.623 -71.452 91.220 1.00 19.91 159 ASP B O 1
ATOM 4123 N N . HIS B 1 160 ? 47.879 -69.625 91.593 1.00 17.49 160 HIS B N 1
ATOM 4124 C CA . HIS B 1 160 ? 46.848 -68.690 91.154 1.00 18.35 160 HIS B CA 1
ATOM 4125 C C . HIS B 1 160 ? 47.430 -67.637 90.218 1.00 19.18 160 HIS B C 1
ATOM 4126 O O . HIS B 1 160 ? 48.647 -67.459 90.144 1.00 17.89 160 HIS B O 1
ATOM 4133 N N . TYR B 1 161 ? 46.542 -66.956 89.499 1.00 18.69 161 TYR B N 1
ATOM 4134 C CA . TYR B 1 161 ? 46.916 -65.852 88.622 1.00 17.71 161 TYR B CA 1
ATOM 4135 C C . TYR B 1 161 ? 46.274 -64.653 89.305 1.00 16.98 161 TYR B C 1
ATOM 4136 O O . TYR B 1 161 ? 45.136 -64.740 89.764 1.00 19.44 161 TYR B O 1
ATOM 4145 N N . ILE B 1 162 ? 46.997 -63.546 89.398 1.00 16.32 162 ILE B N 1
ATOM 4146 C CA . ILE B 1 162 ? 46.444 -62.349 90.010 1.00 17.05 162 ILE B CA 1
ATOM 4147 C C . ILE B 1 162 ? 46.062 -61.425 88.859 1.00 17.95 162 ILE B C 1
ATOM 4148 O O . ILE B 1 162 ? 46.932 -60.945 88.132 1.00 18.41 162 ILE B O 1
ATOM 4153 N N . LEU B 1 163 ? 44.762 -61.199 88.687 1.00 17.40 163 LEU B N 1
ATOM 4154 C CA . LEU B 1 163 ? 44.272 -60.343 87.608 1.00 17.68 163 LEU B CA 1
ATOM 4155 C C . LEU B 1 163 ? 44.051 -58.889 87.988 1.00 17.81 163 LEU B C 1
ATOM 4156 O O . LEU B 1 163 ? 43.518 -58.583 89.054 1.00 17.63 163 LEU B O 1
ATOM 4161 N N . ASN B 1 164 ? 44.456 -57.997 87.089 1.00 17.30 164 ASN B N 1
ATOM 4162 C CA . ASN B 1 164 ? 44.296 -56.560 87.268 1.00 18.08 164 ASN B CA 1
ATOM 4163 C C . ASN B 1 164 ? 43.983 -55.936 85.915 1.00 18.77 164 ASN B C 1
ATOM 4164 O O . ASN B 1 164 ? 44.686 -56.182 84.937 1.00 19.42 164 ASN B O 1
ATOM 4169 N N . GLY B 1 165 ? 42.927 -55.131 85.869 1.00 19.10 165 GLY B N 1
ATOM 4170 C CA . GLY B 1 165 ? 42.542 -54.482 84.629 1.00 19.23 165 GLY B CA 1
ATOM 4171 C C . GLY B 1 165 ? 41.037 -54.341 84.548 1.00 19.09 165 GLY B C 1
ATOM 4172 O O . GLY B 1 165 ? 40.335 -54.575 85.531 1.00 18.97 165 GLY B O 1
ATOM 4173 N N . SER B 1 166 ? 40.535 -53.952 83.383 1.00 18.53 166 SER B N 1
ATOM 4174 C CA . SER B 1 166 ? 39.099 -53.802 83.207 1.00 18.94 166 SER B CA 1
ATOM 4175 C C . SER B 1 166 ? 38.687 -54.160 81.787 1.00 18.31 166 SER B C 1
ATOM 4176 O O . SER B 1 166 ? 39.442 -53.956 80.832 1.00 18.12 166 SER B O 1
ATOM 4179 N N . LYS B 1 167 ? 37.491 -54.718 81.663 1.00 16.20 167 LYS B N 1
ATOM 4180 C CA . LYS B 1 167 ? 36.946 -55.092 80.368 1.00 15.68 167 LYS B CA 1
ATOM 4181 C C . LYS B 1 167 ? 35.759 -54.171 80.127 1.00 16.20 167 LYS B C 1
ATOM 4182 O O . LYS B 1 167 ? 35.136 -53.702 81.080 1.00 15.35 167 LYS B O 1
ATOM 4188 N N . ALA B 1 168 ? 35.454 -53.903 78.862 1.00 14.72 168 ALA B N 1
ATOM 4189 C CA . ALA B 1 168 ? 34.354 -53.004 78.531 1.00 14.54 168 ALA B CA 1
ATOM 4190 C C . ALA B 1 168 ? 33.303 -53.632 77.628 1.00 13.80 168 ALA B C 1
ATOM 4191 O O . ALA B 1 168 ? 33.593 -54.569 76.881 1.00 13.56 168 ALA B O 1
ATOM 4193 N N . PHE B 1 169 ? 32.083 -53.103 77.714 1.00 13.61 169 PHE B N 1
ATOM 4194 C CA . PHE B 1 169 ? 30.949 -53.552 76.902 1.00 14.16 169 PHE B CA 1
ATOM 4195 C C . PHE B 1 169 ? 30.555 -55.011 77.092 1.00 14.28 169 PHE B C 1
ATOM 4196 O O . PHE B 1 169 ? 29.926 -55.589 76.212 1.00 14.88 169 PHE B O 1
ATOM 4204 N N . ILE B 1 170 ? 30.882 -55.611 78.228 1.00 13.51 170 ILE B N 1
ATOM 4205 C CA . ILE B 1 170 ? 30.582 -57.027 78.410 1.00 12.13 170 ILE B CA 1
ATOM 4206 C C . ILE B 1 170 ? 29.106 -57.407 78.516 1.00 12.85 170 ILE B C 1
ATOM 4207 O O . ILE B 1 170 ? 28.433 -57.052 79.481 1.00 13.39 170 ILE B O 1
ATOM 4212 N N . SER B 1 171 ? 28.618 -58.139 77.512 1.00 11.20 171 SER B N 1
ATOM 4213 C CA . SER B 1 171 ? 27.222 -58.584 77.479 1.00 12.40 171 SER B CA 1
ATOM 4214 C C . SER B 1 171 ? 26.946 -59.632 78.554 1.00 13.57 171 SER B C 1
ATOM 4215 O O . SER B 1 171 ? 27.670 -60.621 78.668 1.00 12.08 171 SER B O 1
ATOM 4218 N N . GLY B 1 172 ? 25.890 -59.415 79.332 1.00 12.64 172 GLY B N 1
ATOM 4219 C CA . GLY B 1 172 ? 25.535 -60.359 80.378 1.00 12.85 172 GLY B CA 1
ATOM 4220 C C . GLY B 1 172 ? 26.271 -60.129 81.686 1.00 14.10 172 GLY B C 1
ATOM 4221 O O . GLY B 1 172 ? 25.968 -60.776 82.689 1.00 15.00 172 GLY B O 1
ATOM 4222 N N . ALA B 1 173 ? 27.230 -59.206 81.683 1.00 14.46 173 ALA B N 1
ATOM 4223 C CA . ALA B 1 173 ? 28.016 -58.902 82.878 1.00 14.60 173 ALA B CA 1
ATOM 4224 C C . ALA B 1 173 ? 27.108 -58.582 84.061 1.00 16.38 173 ALA B C 1
ATOM 4225 O O . ALA B 1 173 ? 26.158 -57.810 83.936 1.00 16.27 173 ALA B O 1
ATOM 4227 N N . GLY B 1 174 ? 27.411 -59.181 85.209 1.00 17.39 174 GLY B N 1
ATOM 4228 C CA . GLY B 1 174 ? 26.602 -58.960 86.393 1.00 19.52 174 GLY B CA 1
ATOM 4229 C C . GLY B 1 174 ? 25.658 -60.129 86.593 1.00 20.64 174 GLY B C 1
ATOM 4230 O O . GLY B 1 174 ? 25.506 -60.637 87.706 1.00 24.38 174 GLY B O 1
ATOM 4231 N N . GLU B 1 175 ? 25.030 -60.564 85.504 1.00 19.48 175 GLU B N 1
ATOM 4232 C CA . GLU B 1 175 ? 24.096 -61.684 85.538 1.00 20.04 175 GLU B CA 1
ATOM 4233 C C . GLU B 1 175 ? 24.829 -63.011 85.385 1.00 18.76 175 GLU B C 1
ATOM 4234 O O . GLU B 1 175 ? 24.472 -64.009 86.013 1.00 18.01 175 GLU B O 1
ATOM 4240 N N . SER B 1 176 ? 25.850 -63.021 84.535 1.00 16.20 176 SER B N 1
ATOM 4241 C CA . SER B 1 176 ? 26.627 -64.229 84.291 1.00 14.83 176 SER B CA 1
ATOM 4242 C C . SER B 1 176 ? 27.397 -64.721 85.512 1.00 15.47 176 SER B C 1
ATOM 4243 O O . SER B 1 176 ? 27.857 -63.932 86.338 1.00 16.06 176 SER B O 1
ATOM 4246 N N . ASP B 1 177 ? 27.539 -66.038 85.611 1.00 14.88 177 ASP B N 1
ATOM 4247 C CA . ASP B 1 177 ? 28.279 -66.648 86.706 1.00 16.81 177 ASP B CA 1
ATOM 4248 C C . ASP B 1 177 ? 29.670 -67.038 86.225 1.00 17.01 177 ASP B C 1
ATOM 4249 O O . ASP B 1 177 ? 30.604 -67.147 87.018 1.00 14.80 177 ASP B O 1
ATOM 4254 N N . ILE B 1 178 ? 29.800 -67.237 84.917 1.00 14.48 178 ILE B N 1
ATOM 4255 C CA . ILE B 1 178 ? 31.068 -67.643 84.326 1.00 15.34 178 ILE B CA 1
ATOM 4256 C C . ILE B 1 178 ? 31.570 -66.616 83.315 1.00 15.70 178 ILE B C 1
ATOM 4257 O O . ILE B 1 178 ? 30.854 -66.246 82.382 1.00 14.53 178 ILE B O 1
ATOM 4262 N N . TYR B 1 179 ? 32.803 -66.160 83.511 1.00 13.74 179 TYR B N 1
ATOM 4263 C CA . TYR B 1 179 ? 33.409 -65.178 82.622 1.00 13.05 179 TYR B CA 1
ATOM 4264 C C . TYR B 1 179 ? 34.644 -65.742 81.941 1.00 13.81 179 TYR B C 1
ATOM 4265 O O . TYR B 1 179 ? 35.586 -66.171 82.607 1.00 13.58 179 TYR B O 1
ATOM 4274 N N . VAL B 1 180 ? 34.625 -65.758 80.611 1.00 13.14 180 VAL B N 1
ATOM 4275 C CA . VAL B 1 180 ? 35.768 -66.239 79.841 1.00 14.46 180 VAL B CA 1
ATOM 4276 C C . VAL B 1 180 ? 36.565 -64.973 79.577 1.00 15.53 180 VAL B C 1
ATOM 4277 O O . VAL B 1 180 ? 36.178 -64.142 78.752 1.00 14.57 180 VAL B O 1
ATOM 4281 N N . VAL B 1 181 ? 37.675 -64.829 80.296 1.00 15.20 181 VAL B N 1
ATOM 4282 C CA . VAL B 1 181 ? 38.504 -63.635 80.216 1.00 14.99 181 VAL B CA 1
ATOM 4283 C C . VAL B 1 181 ? 39.832 -63.786 79.489 1.00 15.68 181 VAL B C 1
ATOM 4284 O O . VAL B 1 181 ? 40.617 -64.686 79.786 1.00 15.30 181 VAL B O 1
ATOM 4288 N N . MET B 1 182 ? 40.079 -62.890 78.537 1.00 15.79 182 MET B N 1
ATOM 4289 C CA . MET B 1 182 ? 41.335 -62.888 77.793 1.00 15.05 182 MET B CA 1
ATOM 4290 C C . MET B 1 182 ? 42.258 -61.915 78.527 1.00 15.42 182 MET B C 1
ATOM 4291 O O . MET B 1 182 ? 41.964 -60.723 78.640 1.00 14.99 182 MET B O 1
ATOM 4296 N N A CYS B 1 183 ? 43.379 -62.425 79.022 0.50 14.87 183 CYS B N 1
ATOM 4297 N N B CYS B 1 183 ? 43.369 -62.440 79.040 0.50 18.18 183 CYS B N 1
ATOM 4298 C CA A CYS B 1 183 ? 44.323 -61.598 79.759 0.50 15.39 183 CYS B CA 1
ATOM 4299 C CA B CYS B 1 183 ? 44.330 -61.638 79.794 0.50 19.01 183 CYS B CA 1
ATOM 4300 C C A CYS B 1 183 ? 45.753 -61.836 79.303 0.50 15.49 183 CYS B C 1
ATOM 4301 C C B CYS B 1 183 ? 45.751 -61.828 79.281 0.50 18.47 183 CYS B C 1
ATOM 4302 O O A CYS B 1 183 ? 46.050 -62.831 78.644 0.50 15.06 183 CYS B O 1
ATOM 4303 O O B CYS B 1 183 ? 46.040 -62.779 78.555 0.50 18.38 183 CYS B O 1
ATOM 4308 N N . ARG B 1 184 ? 46.637 -60.921 79.676 1.00 16.42 184 ARG B N 1
ATOM 4309 C CA . ARG B 1 184 ? 48.035 -61.002 79.281 1.00 16.93 184 ARG B CA 1
ATOM 4310 C C . ARG B 1 184 ? 48.869 -61.672 80.364 1.00 17.85 184 ARG B C 1
ATOM 4311 O O . ARG B 1 184 ? 49.056 -61.124 81.452 1.00 17.65 184 ARG B O 1
ATOM 4319 N N . THR B 1 185 ? 49.356 -62.867 80.059 1.00 18.99 185 THR B N 1
ATOM 4320 C CA . THR B 1 185 ? 50.183 -63.619 80.991 1.00 20.82 185 THR B CA 1
ATOM 4321 C C . THR B 1 185 ? 51.658 -63.481 80.624 1.00 22.05 185 THR B C 1
ATOM 4322 O O . THR B 1 185 ? 52.534 -63.690 81.462 1.00 22.46 185 THR B O 1
ATOM 4326 N N . GLY B 1 186 ? 51.927 -63.119 79.374 1.00 21.78 186 GLY B N 1
ATOM 4327 C CA . GLY B 1 186 ? 53.303 -62.982 78.930 1.00 23.85 186 GLY B CA 1
ATOM 4328 C C . GLY B 1 186 ? 53.691 -61.596 78.457 1.00 24.81 186 GLY B C 1
ATOM 4329 O O . GLY B 1 186 ? 53.320 -60.593 79.066 1.00 25.24 186 GLY B O 1
ATOM 4330 N N . GLY B 1 187 ? 54.441 -61.545 77.361 1.00 25.30 187 GLY B N 1
ATOM 4331 C CA . GLY B 1 187 ? 54.886 -60.271 76.826 1.00 26.19 187 GLY B CA 1
ATOM 4332 C C . GLY B 1 187 ? 53.856 -59.592 75.945 1.00 27.47 187 GLY B C 1
ATOM 4333 O O . GLY B 1 187 ? 52.706 -60.030 75.878 1.00 25.17 187 GLY B O 1
ATOM 4334 N N . PRO B 1 188 ? 54.245 -58.508 75.255 1.00 28.19 188 PRO B N 1
ATOM 4335 C CA . PRO B 1 188 ? 53.360 -57.749 74.365 1.00 29.16 188 PRO B CA 1
ATOM 4336 C C . PRO B 1 188 ? 52.944 -58.553 73.140 1.00 29.32 188 PRO B C 1
ATOM 4337 O O . PRO B 1 188 ? 53.513 -59.603 72.849 1.00 30.60 188 PRO B O 1
ATOM 4341 N N . GLY B 1 189 ? 51.943 -58.054 72.426 1.00 29.49 189 GLY B N 1
ATOM 4342 C CA . GLY B 1 189 ? 51.486 -58.736 71.230 1.00 30.67 189 GLY B CA 1
ATOM 4343 C C . GLY B 1 189 ? 50.540 -59.898 71.466 1.00 30.95 189 GLY B C 1
ATOM 4344 O O . GLY B 1 189 ? 50.233 -60.237 72.609 1.00 31.20 189 GLY B O 1
ATOM 4345 N N . PRO B 1 190 ? 50.065 -60.534 70.383 1.00 30.66 190 PRO B N 1
ATOM 4346 C CA . PRO B 1 190 ? 49.143 -61.673 70.391 1.00 29.91 190 PRO B CA 1
ATOM 4347 C C . PRO B 1 190 ? 49.610 -62.886 71.195 1.00 29.13 190 PRO B C 1
ATOM 4348 O O . PRO B 1 190 ? 48.813 -63.528 71.875 1.00 29.65 190 PRO B O 1
ATOM 4352 N N . LYS B 1 191 ? 50.901 -63.193 71.118 1.00 27.84 191 LYS B N 1
ATOM 4353 C CA . LYS B 1 191 ? 51.462 -64.355 71.802 1.00 25.90 191 LYS B CA 1
ATOM 4354 C C . LYS B 1 191 ? 51.481 -64.351 73.331 1.00 24.74 191 LYS B C 1
ATOM 4355 O O . LYS B 1 191 ? 51.692 -65.397 73.943 1.00 23.84 191 LYS B O 1
ATOM 4361 N N . GLY B 1 192 ? 51.260 -63.197 73.953 1.00 21.00 192 GLY B N 1
ATOM 4362 C CA . GLY B 1 192 ? 51.288 -63.145 75.406 1.00 20.73 192 GLY B CA 1
ATOM 4363 C C . GLY B 1 192 ? 49.928 -63.209 76.079 1.00 19.41 192 GLY B C 1
ATOM 4364 O O . GLY B 1 192 ? 49.811 -62.934 77.275 1.00 19.36 192 GLY B O 1
ATOM 4365 N N . ILE B 1 193 ? 48.906 -63.598 75.322 1.00 18.00 193 ILE B N 1
ATOM 4366 C CA . ILE B 1 193 ? 47.542 -63.671 75.842 1.00 16.51 193 ILE B CA 1
ATOM 4367 C C . ILE B 1 193 ? 47.084 -65.084 76.194 1.00 16.76 193 ILE B C 1
ATOM 4368 O O . ILE B 1 193 ? 47.354 -66.041 75.465 1.00 17.26 193 ILE B O 1
ATOM 4373 N N . SER B 1 194 ? 46.386 -65.207 77.321 1.00 15.43 194 SER B N 1
ATOM 4374 C CA . SER B 1 194 ? 45.859 -66.489 77.771 1.00 15.41 194 SER B CA 1
ATOM 4375 C C . SER B 1 194 ? 44.371 -66.342 78.067 1.00 16.82 194 SER B C 1
ATOM 4376 O O . SER B 1 194 ? 43.885 -65.238 78.299 1.00 17.36 194 SER B O 1
ATOM 4379 N N . CYS B 1 195 ? 43.660 -67.463 78.056 1.00 15.05 195 CYS B N 1
ATOM 4380 C CA . CYS B 1 195 ? 42.226 -67.478 78.318 1.00 16.98 195 CYS B CA 1
ATOM 4381 C C . CYS B 1 195 ? 42.013 -68.088 79.696 1.00 16.31 195 CYS B C 1
ATOM 4382 O O . CYS B 1 195 ? 42.450 -69.209 79.953 1.00 17.45 195 CYS B O 1
ATOM 4385 N N A ILE B 1 196 ? 41.344 -67.351 80.577 0.50 15.43 196 ILE B N 1
ATOM 4386 N N B ILE B 1 196 ? 41.347 -67.357 80.583 0.50 16.51 196 ILE B N 1
ATOM 4387 C CA A ILE B 1 196 ? 41.097 -67.826 81.935 0.50 14.68 196 ILE B CA 1
ATOM 4388 C CA B ILE B 1 196 ? 41.099 -67.870 81.926 0.50 16.86 196 ILE B CA 1
ATOM 4389 C C A ILE B 1 196 ? 39.644 -67.639 82.361 0.50 14.69 196 ILE B C 1
ATOM 4390 C C B ILE B 1 196 ? 39.656 -67.647 82.362 0.50 17.04 196 ILE B C 1
ATOM 4391 O O A ILE B 1 196 ? 39.053 -66.581 82.141 0.50 14.58 196 ILE B O 1
ATOM 4392 O O B ILE B 1 196 ? 39.085 -66.576 82.151 0.50 16.93 196 ILE B O 1
ATOM 4401 N N . VAL B 1 197 ? 39.070 -68.673 82.967 1.00 14.09 197 VAL B N 1
ATOM 4402 C CA . VAL B 1 197 ? 37.696 -68.602 83.438 1.00 14.23 197 VAL B CA 1
ATOM 4403 C C . VAL B 1 197 ? 37.676 -67.992 84.834 1.00 15.17 197 VAL B C 1
ATOM 4404 O O . VAL B 1 197 ? 38.422 -68.417 85.717 1.00 15.37 197 VAL B O 1
ATOM 4408 N N . VAL B 1 198 ? 36.839 -66.978 85.020 1.00 14.37 198 VAL B N 1
ATOM 4409 C CA . VAL B 1 198 ? 36.695 -66.326 86.316 1.00 14.57 198 VAL B CA 1
ATOM 4410 C C . VAL B 1 198 ? 35.226 -66.449 86.704 1.00 16.12 198 VAL B C 1
ATOM 4411 O O . VAL B 1 198 ? 34.334 -66.143 85.908 1.00 14.14 198 VAL B O 1
ATOM 4415 N N . GLU B 1 199 ? 34.971 -66.908 87.924 1.00 15.08 199 GLU B N 1
ATOM 4416 C CA . GLU B 1 199 ? 33.599 -67.087 88.380 1.00 16.71 199 GLU B CA 1
ATOM 4417 C C . GLU B 1 199 ? 33.094 -65.946 89.242 1.00 16.83 199 GLU B C 1
ATOM 4418 O O . GLU B 1 199 ? 33.855 -65.339 89.998 1.00 16.77 199 GLU B O 1
ATOM 4424 N N . LYS B 1 200 ? 31.804 -65.651 89.122 1.00 17.32 200 LYS B N 1
ATOM 4425 C CA . LYS B 1 200 ? 31.207 -64.596 89.924 1.00 19.22 200 LYS B CA 1
ATOM 4426 C C . LYS B 1 200 ? 31.393 -65.024 91.376 1.00 20.18 200 LYS B C 1
ATOM 4427 O O . LYS B 1 200 ? 31.253 -66.204 91.703 1.00 19.68 200 LYS B O 1
ATOM 4433 N N . GLY B 1 201 ? 31.713 -64.068 92.238 1.00 20.74 201 GLY B N 1
ATOM 4434 C CA . GLY B 1 201 ? 31.921 -64.388 93.638 1.00 22.34 201 GLY B CA 1
ATOM 4435 C C . GLY B 1 201 ? 33.392 -64.346 94.000 1.00 22.55 201 GLY B C 1
ATOM 4436 O O . GLY B 1 201 ? 33.750 -64.314 95.175 1.00 22.57 201 GLY B O 1
ATOM 4437 N N . THR B 1 202 ? 34.253 -64.351 92.988 1.00 21.68 202 THR B N 1
ATOM 4438 C CA . THR B 1 202 ? 35.688 -64.300 93.225 1.00 20.70 202 THR B CA 1
ATOM 4439 C C . THR B 1 202 ? 36.044 -62.926 93.784 1.00 20.29 202 THR B C 1
ATOM 4440 O O . THR B 1 202 ? 35.728 -61.901 93.182 1.00 20.06 202 THR B O 1
ATOM 4444 N N . PRO B 1 203 ? 36.689 -62.883 94.960 1.00 19.70 203 PRO B N 1
ATOM 4445 C CA . PRO B 1 203 ? 37.056 -61.586 95.537 1.00 19.34 203 PRO B CA 1
ATOM 4446 C C . PRO B 1 203 ? 37.895 -60.783 94.544 1.00 19.25 203 PRO B C 1
ATOM 4447 O O . PRO B 1 203 ? 38.754 -61.340 93.869 1.00 20.00 203 PRO B O 1
ATOM 4451 N N . GLY B 1 204 ? 37.638 -59.483 94.446 1.00 17.94 204 GLY B N 1
ATOM 4452 C CA . GLY B 1 204 ? 38.409 -58.658 93.530 1.00 19.60 204 GLY B CA 1
ATOM 4453 C C . GLY B 1 204 ? 37.726 -58.424 92.196 1.00 20.32 204 GLY B C 1
ATOM 4454 O O . GLY B 1 204 ? 38.221 -57.666 91.363 1.00 20.91 204 GLY B O 1
ATOM 4455 N N . LEU B 1 205 ? 36.594 -59.087 91.990 1.00 19.81 205 LEU B N 1
ATOM 4456 C CA . LEU B 1 205 ? 35.824 -58.940 90.758 1.00 19.51 205 LEU B CA 1
ATOM 4457 C C . LEU B 1 205 ? 34.643 -58.016 91.037 1.00 19.94 205 LEU B C 1
ATOM 4458 O O . LEU B 1 205 ? 33.875 -58.250 91.969 1.00 20.55 205 LEU B O 1
ATOM 4463 N N . SER B 1 206 ? 34.504 -56.961 90.242 1.00 18.77 206 SER B N 1
ATOM 4464 C CA . SER B 1 206 ? 33.398 -56.026 90.417 1.00 18.29 206 SER B CA 1
ATOM 4465 C C . SER B 1 206 ? 32.857 -55.650 89.046 1.00 18.63 206 SER B C 1
ATOM 4466 O O . SER B 1 206 ? 33.448 -56.003 88.026 1.00 15.59 206 SER B O 1
ATOM 4469 N N . PHE B 1 207 ? 31.735 -54.940 89.022 1.00 18.06 207 PHE B N 1
ATOM 4470 C CA . PHE B 1 207 ? 31.129 -54.548 87.757 1.00 19.13 207 PHE B CA 1
ATOM 4471 C C . PHE B 1 207 ? 30.800 -53.068 87.697 1.00 20.24 207 PHE B C 1
ATOM 4472 O O . PHE B 1 207 ? 30.528 -52.437 88.717 1.00 20.84 207 PHE B O 1
ATOM 4480 N N . GLY B 1 208 ? 30.827 -52.520 86.488 1.00 19.81 208 GLY B N 1
ATOM 4481 C CA . GLY B 1 208 ? 30.510 -51.119 86.309 1.00 19.37 208 GLY B CA 1
ATOM 4482 C C . GLY B 1 208 ? 29.006 -50.953 86.244 1.00 19.86 208 GLY B C 1
ATOM 4483 O O . GLY B 1 208 ? 28.258 -51.913 86.415 1.00 18.91 208 GLY B O 1
ATOM 4484 N N . LYS B 1 209 ? 28.564 -49.728 85.996 1.00 21.27 209 LYS B N 1
ATOM 4485 C CA . LYS B 1 209 ? 27.142 -49.424 85.903 1.00 23.39 209 LYS B CA 1
ATOM 4486 C C . LYS B 1 209 ? 26.525 -50.108 84.686 1.00 22.77 209 LYS B C 1
ATOM 4487 O O . LYS B 1 209 ? 27.232 -50.490 83.752 1.00 21.97 209 LYS B O 1
ATOM 4493 N N . LYS B 1 210 ? 25.206 -50.266 84.703 1.00 21.72 210 LYS B N 1
ATOM 4494 C CA . LYS B 1 210 ? 24.488 -50.880 83.590 1.00 21.59 210 LYS B CA 1
ATOM 4495 C C . LYS B 1 210 ? 24.383 -49.801 82.511 1.00 21.74 210 LYS B C 1
ATOM 4496 O O . LYS B 1 210 ? 23.673 -48.812 82.687 1.00 21.64 210 LYS B O 1
ATOM 4502 N N . GLU B 1 211 ? 25.094 -49.993 81.402 1.00 19.63 211 GLU B N 1
ATOM 4503 C CA . GLU B 1 211 ? 25.113 -49.016 80.313 1.00 19.68 211 GLU B CA 1
ATOM 4504 C C . GLU B 1 211 ? 23.791 -48.921 79.557 1.00 17.87 211 GLU B C 1
ATOM 4505 O O . GLU B 1 211 ? 23.152 -49.934 79.290 1.00 17.29 211 GLU B O 1
ATOM 4511 N N . LYS B 1 212 ? 23.388 -47.697 79.222 1.00 15.26 212 LYS B N 1
ATOM 4512 C CA . LYS B 1 212 ? 22.170 -47.464 78.445 1.00 16.08 212 LYS B CA 1
ATOM 4513 C C . LYS B 1 212 ? 22.606 -47.518 76.980 1.00 13.68 212 LYS B C 1
ATOM 4514 O O . LYS B 1 212 ? 23.588 -46.877 76.611 1.00 14.14 212 LYS B O 1
ATOM 4520 N N . LYS B 1 213 ? 21.877 -48.265 76.154 1.00 14.56 213 LYS B N 1
ATOM 4521 C CA . LYS B 1 213 ? 22.232 -48.415 74.741 1.00 14.76 213 LYS B CA 1
ATOM 4522 C C . LYS B 1 213 ? 21.048 -48.230 73.794 1.00 14.27 213 LYS B C 1
ATOM 4523 O O . LYS B 1 213 ? 19.898 -48.150 74.221 1.00 15.85 213 LYS B O 1
ATOM 4529 N N . VAL B 1 214 ? 21.354 -48.181 72.500 1.00 13.13 214 VAL B N 1
ATOM 4530 C CA . VAL B 1 214 ? 20.349 -48.031 71.449 1.00 12.51 214 VAL B CA 1
ATOM 4531 C C . VAL B 1 214 ? 19.502 -49.294 71.320 1.00 12.67 214 VAL B C 1
ATOM 4532 O O . VAL B 1 214 ? 18.290 -49.227 71.102 1.00 11.78 214 VAL B O 1
ATOM 4536 N N . GLY B 1 215 ? 20.157 -50.444 71.450 1.00 13.46 215 GLY B N 1
ATOM 4537 C CA . GLY B 1 215 ? 19.472 -51.720 71.331 1.00 12.15 215 GLY B CA 1
ATOM 4538 C C . GLY B 1 215 ? 20.182 -52.801 72.125 1.00 12.72 215 GLY B C 1
ATOM 4539 O O . GLY B 1 215 ? 21.014 -52.487 72.972 1.00 13.38 215 GLY B O 1
ATOM 4540 N N . TRP B 1 216 ? 19.880 -54.066 71.836 1.00 12.72 216 TRP B N 1
ATOM 4541 C CA . TRP B 1 216 ? 20.472 -55.182 72.571 1.00 13.05 216 TRP B CA 1
ATOM 4542 C C . TRP B 1 216 ? 20.180 -54.935 74.053 1.00 13.69 216 TRP B C 1
ATOM 4543 O O . TRP B 1 216 ? 20.979 -55.258 74.930 1.00 14.47 216 TRP B O 1
ATOM 4554 N N . ASN B 1 217 ? 19.006 -54.369 74.317 1.00 13.92 217 ASN B N 1
ATOM 4555 C CA . ASN B 1 217 ? 18.606 -54.032 75.675 1.00 15.06 217 ASN B CA 1
ATOM 4556 C C . ASN B 1 217 ? 18.261 -55.181 76.611 1.00 15.81 217 ASN B C 1
ATOM 4557 O O . ASN B 1 217 ? 18.304 -55.009 77.830 1.00 17.61 217 ASN B O 1
ATOM 4562 N N . SER B 1 218 ? 17.930 -56.345 76.058 1.00 15.30 218 SER B N 1
ATOM 4563 C CA . SER B 1 218 ? 17.590 -57.500 76.888 1.00 17.22 218 SER B CA 1
ATOM 4564 C C . SER B 1 218 ? 18.839 -58.111 77.523 1.00 19.53 218 SER B C 1
ATOM 4565 O O . SER B 1 218 ? 18.749 -59.022 78.346 1.00 22.07 218 SER B O 1
ATOM 4568 N N . GLN B 1 219 ? 20.011 -57.632 77.123 1.00 19.00 219 GLN B N 1
ATOM 4569 C CA . GLN B 1 219 ? 21.243 -58.135 77.712 1.00 19.27 219 GLN B CA 1
ATOM 4570 C C . GLN B 1 219 ? 21.978 -56.989 78.393 1.00 20.47 219 GLN B C 1
ATOM 4571 O O . GLN B 1 219 ? 22.294 -55.980 77.768 1.00 21.42 219 GLN B O 1
ATOM 4577 N N . PRO B 1 220 ? 22.239 -57.120 79.702 1.00 19.56 220 PRO B N 1
ATOM 4578 C CA . PRO B 1 220 ? 22.941 -56.057 80.423 1.00 19.26 220 PRO B CA 1
ATOM 4579 C C . PRO B 1 220 ? 24.357 -55.864 79.900 1.00 19.17 220 PRO B C 1
ATOM 4580 O O . PRO B 1 220 ? 25.036 -56.825 79.540 1.00 19.70 220 PRO B O 1
ATOM 4584 N N . THR B 1 221 ? 24.787 -54.611 79.843 1.00 18.24 221 THR B N 1
ATOM 4585 C CA . THR B 1 221 ? 26.123 -54.278 79.373 1.00 18.50 221 THR B CA 1
ATOM 4586 C C . THR B 1 221 ? 26.842 -53.556 80.505 1.00 17.97 221 THR B C 1
ATOM 4587 O O . THR B 1 221 ? 26.438 -52.470 80.908 1.00 17.92 221 THR B O 1
ATOM 4591 N N . ARG B 1 222 ? 27.899 -54.169 81.027 1.00 18.07 222 ARG B N 1
ATOM 4592 C CA . ARG B 1 222 ? 28.650 -53.569 82.125 1.00 17.58 222 ARG B CA 1
ATOM 4593 C C . ARG B 1 222 ? 30.143 -53.803 81.971 1.00 17.05 222 ARG B C 1
ATOM 4594 O O . ARG B 1 222 ? 30.572 -54.762 81.333 1.00 16.53 222 ARG B O 1
ATOM 4602 N N . ALA B 1 223 ? 30.932 -52.921 82.567 1.00 14.67 223 ALA B N 1
ATOM 4603 C CA . ALA B 1 223 ? 32.375 -53.087 82.554 1.00 15.49 223 ALA B CA 1
ATOM 4604 C C . ALA B 1 223 ? 32.635 -54.178 83.592 1.00 15.72 223 ALA B C 1
ATOM 4605 O O . ALA B 1 223 ? 31.854 -54.346 84.532 1.00 15.87 223 ALA B O 1
ATOM 4607 N N . VAL B 1 224 ? 33.709 -54.933 83.405 1.00 15.86 224 VAL B N 1
ATOM 4608 C CA . VAL B 1 224 ? 34.084 -55.986 84.338 1.00 16.19 224 VAL B CA 1
ATOM 4609 C C . VAL B 1 224 ? 35.455 -55.565 84.839 1.00 17.25 224 VAL B C 1
ATOM 4610 O O . VAL B 1 224 ? 36.394 -55.410 84.058 1.00 16.58 224 VAL B O 1
ATOM 4614 N N . ILE B 1 225 ? 35.561 -55.368 86.148 1.00 16.94 225 ILE B N 1
ATOM 4615 C CA . ILE B 1 225 ? 36.800 -54.895 86.741 1.00 17.46 225 ILE B CA 1
ATOM 4616 C C . ILE B 1 225 ? 37.499 -55.914 87.629 1.00 17.80 225 ILE B C 1
ATOM 4617 O O . ILE B 1 225 ? 36.856 -56.609 88.417 1.00 16.36 225 ILE B O 1
ATOM 4622 N N . PHE B 1 226 ? 38.819 -55.997 87.486 1.00 17.08 226 PHE B N 1
ATOM 4623 C CA . PHE B 1 226 ? 39.628 -56.910 88.282 1.00 18.18 226 PHE B CA 1
ATOM 4624 C C . PHE B 1 226 ? 40.635 -56.110 89.097 1.00 19.18 226 PHE B C 1
ATOM 4625 O O . PHE B 1 226 ? 41.432 -55.353 88.543 1.00 19.05 226 PHE B O 1
ATOM 4633 N N . GLU B 1 227 ? 40.589 -56.275 90.415 1.00 20.34 227 GLU B N 1
ATOM 4634 C CA . GLU B 1 227 ? 41.514 -55.590 91.309 1.00 21.67 227 GLU B CA 1
ATOM 4635 C C . GLU B 1 227 ? 42.119 -56.669 92.194 1.00 21.51 227 GLU B C 1
ATOM 4636 O O . GLU B 1 227 ? 41.453 -57.182 93.095 1.00 20.03 227 GLU B O 1
ATOM 4642 N N . ASP B 1 228 ? 43.376 -57.012 91.919 1.00 21.71 228 ASP B N 1
ATOM 4643 C CA . ASP B 1 228 ? 44.084 -58.059 92.652 1.00 22.70 228 ASP B CA 1
ATOM 4644 C C . ASP B 1 228 ? 43.168 -59.261 92.831 1.00 22.78 228 ASP B C 1
ATOM 4645 O O . ASP B 1 228 ? 43.016 -59.805 93.927 1.00 22.86 228 ASP B O 1
ATOM 4650 N N . CYS B 1 229 ? 42.561 -59.668 91.723 1.00 21.02 229 CYS B N 1
ATOM 4651 C CA . CYS B 1 229 ? 41.640 -60.791 91.702 1.00 20.16 229 CYS B CA 1
ATOM 4652 C C . CYS B 1 229 ? 42.389 -62.109 91.505 1.00 20.12 229 CYS B C 1
ATOM 4653 O O . CYS B 1 229 ? 42.874 -62.398 90.412 1.00 19.36 229 CYS B O 1
ATOM 4656 N N . ALA B 1 230 ? 42.480 -62.905 92.568 1.00 19.33 230 ALA B N 1
ATOM 4657 C CA . ALA B 1 230 ? 43.174 -64.188 92.512 1.00 19.19 230 ALA B CA 1
ATOM 4658 C C . ALA B 1 230 ? 42.298 -65.278 91.908 1.00 19.36 230 ALA B C 1
ATOM 4659 O O . ALA B 1 230 ? 41.230 -65.592 92.433 1.00 20.31 230 ALA B O 1
ATOM 4661 N N . VAL B 1 231 ? 42.764 -65.857 90.807 1.00 17.87 231 VAL B N 1
ATOM 4662 C CA . VAL B 1 231 ? 42.035 -66.909 90.108 1.00 18.37 231 VAL B CA 1
ATOM 4663 C C . VAL B 1 231 ? 42.909 -68.154 89.975 1.00 18.43 231 VAL B C 1
ATOM 4664 O O . VAL B 1 231 ? 44.087 -68.059 89.632 1.00 19.41 231 VAL B O 1
ATOM 4668 N N . PRO B 1 232 ? 42.340 -69.342 90.237 1.00 17.93 232 PRO B N 1
ATOM 4669 C CA . PRO B 1 232 ? 43.095 -70.596 90.140 1.00 17.99 232 PRO B CA 1
ATOM 4670 C C . PRO B 1 232 ? 43.734 -70.820 88.773 1.00 19.18 232 PRO B C 1
ATOM 4671 O O . PRO B 1 232 ? 43.104 -70.596 87.743 1.00 17.26 232 PRO B O 1
ATOM 4675 N N . VAL B 1 233 ? 44.983 -71.270 88.768 1.00 19.99 233 VAL B N 1
ATOM 4676 C CA . VAL B 1 233 ? 45.670 -71.544 87.515 1.00 19.85 233 VAL B CA 1
ATOM 4677 C C . VAL B 1 233 ? 44.901 -72.660 86.814 1.00 19.64 233 VAL B C 1
ATOM 4678 O O . VAL B 1 233 ? 44.943 -72.789 85.589 1.00 20.41 233 VAL B O 1
ATOM 4682 N N . ALA B 1 234 ? 44.182 -73.454 87.604 1.00 18.09 234 ALA B N 1
ATOM 4683 C CA . ALA B 1 234 ? 43.394 -74.561 87.073 1.00 18.15 234 ALA B CA 1
ATOM 4684 C C . ALA B 1 234 ? 42.231 -74.064 86.215 1.00 17.25 234 ALA B C 1
ATOM 4685 O O . ALA B 1 234 ? 41.550 -74.857 85.561 1.00 17.81 234 ALA B O 1
ATOM 4687 N N . ASN B 1 235 ? 42.009 -72.753 86.219 1.00 15.58 235 ASN B N 1
ATOM 4688 C CA . ASN B 1 235 ? 40.927 -72.152 85.441 1.00 15.96 235 ASN B CA 1
ATOM 4689 C C . ASN B 1 235 ? 41.387 -71.682 84.062 1.00 17.37 235 ASN B C 1
ATOM 4690 O O . ASN B 1 235 ? 40.579 -71.213 83.259 1.00 16.11 235 ASN B O 1
ATOM 4695 N N . ARG B 1 236 ? 42.684 -71.793 83.790 1.00 16.89 236 ARG B N 1
ATOM 4696 C CA . ARG B 1 236 ? 43.206 -71.375 82.493 1.00 17.74 236 ARG B CA 1
ATOM 4697 C C . ARG B 1 236 ? 42.773 -72.376 81.432 1.00 17.41 236 ARG B C 1
ATOM 4698 O O . ARG B 1 236 ? 42.964 -73.582 81.591 1.00 17.46 236 ARG B O 1
ATOM 4706 N N . ILE B 1 237 ? 42.187 -71.871 80.351 1.00 15.70 237 ILE B N 1
ATOM 4707 C CA . ILE B 1 237 ? 41.726 -72.716 79.259 1.00 16.96 237 ILE B CA 1
ATOM 4708 C C . ILE B 1 237 ? 42.841 -72.805 78.225 1.00 18.60 237 ILE B C 1
ATOM 4709 O O . ILE B 1 237 ? 43.205 -71.803 77.608 1.00 18.54 237 ILE B O 1
ATOM 4714 N N . GLY B 1 238 ? 43.383 -74.005 78.047 1.00 19.04 238 GLY B N 1
ATOM 4715 C CA . GLY B 1 238 ? 44.470 -74.190 77.103 1.00 20.50 238 GLY B CA 1
ATOM 4716 C C . GLY B 1 238 ? 45.786 -73.843 77.772 1.00 20.78 238 GLY B C 1
ATOM 4717 O O . GLY B 1 238 ? 45.847 -73.713 78.993 1.00 22.27 238 GLY B O 1
ATOM 4718 N N . SER B 1 239 ? 46.843 -73.688 76.983 1.00 21.68 239 SER B N 1
ATOM 4719 C CA . SER B 1 239 ? 48.152 -73.359 77.535 1.00 21.50 239 SER B CA 1
ATOM 4720 C C . SER B 1 239 ? 48.361 -71.852 77.578 1.00 19.99 239 SER B C 1
ATOM 4721 O O . SER B 1 239 ? 47.608 -71.097 76.963 1.00 20.28 239 SER B O 1
ATOM 4724 N N . GLU B 1 240 ? 49.381 -71.410 78.308 1.00 20.07 240 GLU B N 1
ATOM 4725 C CA . GLU B 1 240 ? 49.674 -69.985 78.385 1.00 20.38 240 GLU B CA 1
ATOM 4726 C C . GLU B 1 240 ? 50.052 -69.503 76.988 1.00 20.69 240 GLU B C 1
ATOM 4727 O O . GLU B 1 240 ? 50.880 -70.118 76.314 1.00 19.31 240 GLU B O 1
ATOM 4733 N N . GLY B 1 241 ? 49.434 -68.410 76.553 1.00 19.55 241 GLY B N 1
ATOM 4734 C CA . GLY B 1 241 ? 49.722 -67.873 75.235 1.00 19.36 241 GLY B CA 1
ATOM 4735 C C . GLY B 1 241 ? 48.814 -68.407 74.143 1.00 19.42 241 GLY B C 1
ATOM 4736 O O . GLY B 1 241 ? 48.982 -68.068 72.971 1.00 20.42 241 GLY B O 1
ATOM 4737 N N . GLN B 1 242 ? 47.848 -69.239 74.516 1.00 18.09 242 GLN B N 1
ATOM 4738 C CA . GLN B 1 242 ? 46.922 -69.813 73.541 1.00 16.48 242 GLN B CA 1
ATOM 4739 C C . GLN B 1 242 ? 45.673 -68.934 73.405 1.00 15.87 242 GLN B C 1
ATOM 4740 O O . GLN B 1 242 ? 44.790 -69.223 72.601 1.00 14.39 242 GLN B O 1
ATOM 4746 N N . GLY B 1 243 ? 45.618 -67.861 74.189 1.00 15.28 243 GLY B N 1
ATOM 4747 C CA . GLY B 1 243 ? 44.466 -66.969 74.167 1.00 18.41 243 GLY B CA 1
ATOM 4748 C C . GLY B 1 243 ? 44.093 -66.373 72.821 1.00 19.08 243 GLY B C 1
ATOM 4749 O O . GLY B 1 243 ? 42.919 -66.356 72.445 1.00 18.44 243 GLY B O 1
ATOM 4750 N N . PHE B 1 244 ? 45.086 -65.869 72.097 1.00 19.32 244 PHE B N 1
ATOM 4751 C CA . PHE B 1 244 ? 44.846 -65.270 70.789 1.00 20.98 244 PHE B CA 1
ATOM 4752 C C . PHE B 1 244 ? 44.214 -66.286 69.844 1.00 20.79 244 PHE B C 1
ATOM 4753 O O . PHE B 1 244 ? 43.239 -65.981 69.160 1.00 20.36 244 PHE B O 1
ATOM 4761 N N . LEU B 1 245 ? 44.769 -67.494 69.817 1.00 18.83 245 LEU B N 1
ATOM 4762 C CA . LEU B 1 245 ? 44.259 -68.556 68.958 1.00 19.09 245 LEU B CA 1
ATOM 4763 C C . LEU B 1 245 ? 42.804 -68.867 69.297 1.00 17.11 245 LEU B C 1
ATOM 4764 O O . LEU B 1 245 ? 41.955 -68.973 68.410 1.00 16.11 245 LEU B O 1
ATOM 4769 N N . ILE B 1 246 ? 42.517 -69.013 70.586 1.00 16.01 246 ILE B N 1
ATOM 4770 C CA . ILE B 1 246 ? 41.161 -69.317 71.025 1.00 13.90 246 ILE B CA 1
ATOM 4771 C C . ILE B 1 246 ? 40.177 -68.217 70.617 1.00 13.84 246 ILE B C 1
ATOM 4772 O O . ILE B 1 246 ? 39.087 -68.508 70.120 1.00 12.63 246 ILE B O 1
ATOM 4777 N N . ALA B 1 247 ? 40.560 -66.960 70.815 1.00 13.59 247 ALA B N 1
ATOM 4778 C CA . ALA B 1 247 ? 39.690 -65.839 70.444 1.00 15.41 247 ALA B CA 1
ATOM 4779 C C . ALA B 1 247 ? 39.438 -65.813 68.935 1.00 15.79 247 ALA B C 1
ATOM 4780 O O . ALA B 1 247 ? 38.321 -65.562 68.483 1.00 16.04 247 ALA B O 1
ATOM 4782 N N . VAL B 1 248 ? 40.485 -66.073 68.161 1.00 16.96 248 VAL B N 1
ATOM 4783 C CA . VAL B 1 248 ? 40.381 -66.068 66.706 1.00 17.60 248 VAL B CA 1
ATOM 4784 C C . VAL B 1 248 ? 39.501 -67.200 66.178 1.00 17.97 248 VAL B C 1
ATOM 4785 O O . VAL B 1 248 ? 38.748 -67.013 65.221 1.00 17.09 248 VAL B O 1
ATOM 4789 N N . ARG B 1 249 ? 39.591 -68.373 66.795 1.00 16.43 249 ARG B N 1
ATOM 4790 C CA . ARG B 1 249 ? 38.776 -69.503 66.364 1.00 15.56 249 ARG B CA 1
ATOM 4791 C C . ARG B 1 249 ? 37.332 -69.252 66.766 1.00 16.71 249 ARG B C 1
ATOM 4792 O O . ARG B 1 249 ? 36.400 -69.717 66.108 1.00 17.69 249 ARG B O 1
ATOM 4800 N N . GLY B 1 250 ? 37.154 -68.510 67.854 1.00 16.20 250 GLY B N 1
ATOM 4801 C CA . GLY B 1 250 ? 35.815 -68.189 68.308 1.00 16.49 250 GLY B CA 1
ATOM 4802 C C . GLY B 1 250 ? 35.181 -67.197 67.347 1.00 16.06 250 GLY B C 1
ATOM 4803 O O . GLY B 1 250 ? 33.985 -67.265 67.077 1.00 17.04 250 GLY B O 1
ATOM 4804 N N . LEU B 1 251 ? 35.992 -66.286 66.815 1.00 16.31 251 LEU B N 1
ATOM 4805 C CA . LEU B 1 251 ? 35.506 -65.271 65.878 1.00 16.59 251 LEU B CA 1
ATOM 4806 C C . LEU B 1 251 ? 34.922 -65.838 64.587 1.00 15.25 251 LEU B C 1
ATOM 4807 O O . LEU B 1 251 ? 34.005 -65.250 64.008 1.00 14.91 251 LEU B O 1
ATOM 4812 N N . ASN B 1 252 ? 35.445 -66.964 64.113 1.00 13.95 252 ASN B N 1
ATOM 4813 C CA . ASN B 1 252 ? 34.903 -67.532 62.881 1.00 14.30 252 ASN B CA 1
ATOM 4814 C C . ASN B 1 252 ? 33.432 -67.864 63.095 1.00 14.65 252 ASN B C 1
ATOM 4815 O O . ASN B 1 252 ? 32.580 -67.504 62.285 1.00 13.62 252 ASN B O 1
ATOM 4820 N N . GLY B 1 253 ? 33.142 -68.550 64.197 1.00 12.98 253 GLY B N 1
ATOM 4821 C CA . GLY B 1 253 ? 31.772 -68.911 64.505 1.00 15.00 253 GLY B CA 1
ATOM 4822 C C . GLY B 1 253 ? 30.951 -67.696 64.897 1.00 14.75 253 GLY B C 1
ATOM 4823 O O . GLY B 1 253 ? 29.767 -67.612 64.572 1.00 13.34 253 GLY B O 1
ATOM 4824 N N . GLY B 1 254 ? 31.585 -66.755 65.594 1.00 14.46 254 GLY B N 1
ATOM 4825 C CA . GLY B 1 254 ? 30.895 -65.546 66.015 1.00 14.07 254 GLY B CA 1
ATOM 4826 C C . GLY B 1 254 ? 30.402 -64.741 64.829 1.00 13.58 254 GLY B C 1
ATOM 4827 O O . GLY B 1 254 ? 29.308 -64.178 64.858 1.00 14.76 254 GLY B O 1
ATOM 4828 N N . ARG B 1 255 ? 31.213 -64.682 63.779 1.00 12.29 255 ARG B N 1
ATOM 4829 C CA . ARG B 1 255 ? 30.840 -63.950 62.575 1.00 12.99 255 ARG B CA 1
ATOM 4830 C C . ARG B 1 255 ? 29.645 -64.616 61.895 1.00 13.32 255 ARG B C 1
ATOM 4831 O O . ARG B 1 255 ? 28.705 -63.941 61.472 1.00 13.73 255 ARG B O 1
ATOM 4839 N N . ILE B 1 256 ? 29.663 -65.941 61.813 1.00 12.16 256 ILE B N 1
ATOM 4840 C CA . ILE B 1 256 ? 28.555 -66.669 61.199 1.00 10.87 256 ILE B CA 1
ATOM 4841 C C . ILE B 1 256 ? 27.276 -66.480 62.012 1.00 12.02 256 ILE B C 1
ATOM 4842 O O . ILE B 1 256 ? 26.216 -66.183 61.468 1.00 11.52 256 ILE B O 1
ATOM 4847 N N . ASN B 1 257 ? 27.387 -66.644 63.324 1.00 10.51 257 ASN B N 1
ATOM 4848 C CA . ASN B 1 257 ? 26.216 -66.543 64.176 1.00 10.67 257 ASN B CA 1
ATOM 4849 C C . ASN B 1 257 ? 25.610 -65.153 64.329 1.00 9.87 257 ASN B C 1
ATOM 4850 O O . ASN B 1 257 ? 24.392 -65.027 64.399 1.00 11.87 257 ASN B O 1
ATOM 4855 N N . ILE B 1 258 ? 26.434 -64.111 64.366 1.00 10.38 258 ILE B N 1
ATOM 4856 C CA . ILE B 1 258 ? 25.872 -62.771 64.476 1.00 10.32 258 ILE B CA 1
ATOM 4857 C C . ILE B 1 258 ? 25.219 -62.427 63.135 1.00 10.36 258 ILE B C 1
ATOM 4858 O O . ILE B 1 258 ? 24.192 -61.752 63.092 1.00 10.78 258 ILE B O 1
ATOM 4863 N N . ALA B 1 259 ? 25.806 -62.911 62.041 1.00 9.45 259 ALA B N 1
ATOM 4864 C CA . ALA B 1 259 ? 25.241 -62.662 60.715 1.00 9.41 259 ALA B CA 1
ATOM 4865 C C . ALA B 1 259 ? 23.907 -63.396 60.625 1.00 9.42 259 ALA B C 1
ATOM 4866 O O . ALA B 1 259 ? 22.959 -62.922 59.995 1.00 9.40 259 ALA B O 1
ATOM 4868 N N . SER B 1 260 ? 23.837 -64.558 61.266 1.00 9.15 260 SER B N 1
ATOM 4869 C CA . SER B 1 260 ? 22.610 -65.343 61.275 1.00 9.00 260 SER B CA 1
ATOM 4870 C C . SER B 1 260 ? 21.511 -64.589 62.026 1.00 9.15 260 SER B C 1
ATOM 4871 O O . SER B 1 260 ? 20.342 -64.647 61.644 1.00 10.26 260 SER B O 1
ATOM 4874 N N . CYS B 1 261 ? 21.882 -63.888 63.094 1.00 10.53 261 CYS B N 1
ATOM 4875 C CA . CYS B 1 261 ? 20.902 -63.111 63.849 1.00 10.08 261 CYS B CA 1
ATOM 4876 C C . CYS B 1 261 ? 20.392 -61.977 62.953 1.00 11.16 261 CYS B C 1
ATOM 4877 O O . CYS B 1 261 ? 19.214 -61.633 62.984 1.00 9.86 261 CYS B O 1
ATOM 4880 N N . SER B 1 262 ? 21.281 -61.409 62.144 1.00 11.21 262 SER B N 1
ATOM 4881 C CA . SER B 1 262 ? 20.893 -60.339 61.225 1.00 10.68 262 SER B CA 1
ATOM 4882 C C . SER B 1 262 ? 19.906 -60.882 60.198 1.00 10.62 262 SER B C 1
ATOM 4883 O O . SER B 1 262 ? 18.956 -60.195 59.818 1.00 10.76 262 SER B O 1
ATOM 4886 N N . LEU B 1 263 ? 20.141 -62.110 59.739 1.00 9.58 263 LEU B N 1
ATOM 4887 C CA . LEU B 1 263 ? 19.260 -62.745 58.760 1.00 9.85 263 LEU B CA 1
ATOM 4888 C C . LEU B 1 263 ? 17.852 -62.862 59.309 1.00 9.28 263 LEU B C 1
ATOM 4889 O O . LEU B 1 263 ? 16.879 -62.620 58.595 1.00 9.84 263 LEU B O 1
ATOM 4894 N N . GLY B 1 264 ? 17.753 -63.260 60.575 1.00 9.39 264 GLY B N 1
ATOM 4895 C CA . GLY B 1 264 ? 16.453 -63.414 61.204 1.00 8.33 264 GLY B CA 1
ATOM 4896 C C . GLY B 1 264 ? 15.706 -62.102 61.302 1.00 8.28 264 GLY B C 1
ATOM 4897 O O . GLY B 1 264 ? 14.513 -62.039 61.005 1.00 9.88 264 GLY B O 1
ATOM 4898 N N . ALA B 1 265 ? 16.404 -61.053 61.723 1.00 8.37 265 ALA B N 1
ATOM 4899 C CA . ALA B 1 265 ? 15.788 -59.736 61.842 1.00 9.05 265 ALA B CA 1
ATOM 4900 C C . ALA B 1 265 ? 15.280 -59.280 60.479 1.00 8.30 265 ALA B C 1
ATOM 4901 O O . ALA B 1 265 ? 14.173 -58.755 60.358 1.00 9.05 265 ALA B O 1
ATOM 4903 N N . ALA B 1 266 ? 16.100 -59.479 59.451 1.00 8.39 266 ALA B N 1
ATOM 4904 C CA . ALA B 1 266 ? 15.738 -59.071 58.101 1.00 9.43 266 ALA B CA 1
ATOM 4905 C C . ALA B 1 266 ? 14.581 -59.893 57.550 1.00 8.94 266 ALA B C 1
ATOM 4906 O O . ALA B 1 266 ? 13.682 -59.350 56.905 1.00 9.02 266 ALA B O 1
ATOM 4908 N N . HIS B 1 267 ? 14.589 -61.200 57.799 1.00 9.55 267 HIS B N 1
ATOM 4909 C CA . HIS B 1 267 ? 13.507 -62.036 57.292 1.00 9.59 267 HIS B CA 1
ATOM 4910 C C . HIS B 1 267 ? 12.190 -61.598 57.937 1.00 10.46 267 HIS B C 1
ATOM 4911 O O . HIS B 1 267 ? 11.172 -61.431 57.258 1.00 10.17 267 HIS B O 1
ATOM 4918 N N . ALA B 1 268 ? 12.215 -61.402 59.249 1.00 10.96 268 ALA B N 1
ATOM 4919 C CA . ALA B 1 268 ? 11.021 -60.967 59.965 1.00 8.50 268 ALA B CA 1
ATOM 4920 C C . ALA B 1 268 ? 10.543 -59.632 59.402 1.00 10.21 268 ALA B C 1
ATOM 4921 O O . ALA B 1 268 ? 9.347 -59.420 59.228 1.00 9.57 268 ALA B O 1
ATOM 4923 N N . SER B 1 269 ? 11.482 -58.737 59.109 1.00 10.49 269 SER B N 1
ATOM 4924 C CA . SER B 1 269 ? 11.137 -57.428 58.572 1.00 10.43 269 SER B CA 1
ATOM 4925 C C . SER B 1 269 ? 10.511 -57.511 57.183 1.00 10.55 269 SER B C 1
ATOM 4926 O O . SER B 1 269 ? 9.572 -56.776 56.883 1.00 10.91 269 SER B O 1
ATOM 4929 N N . VAL B 1 270 ? 11.023 -58.397 56.333 1.00 10.04 270 VAL B N 1
ATOM 4930 C CA . VAL B 1 270 ? 10.467 -58.543 54.990 1.00 9.55 270 VAL B CA 1
ATOM 4931 C C . VAL B 1 270 ? 9.033 -59.067 55.064 1.00 9.34 270 VAL B C 1
ATOM 4932 O O . VAL B 1 270 ? 8.146 -58.577 54.358 1.00 9.29 270 VAL B O 1
ATOM 4936 N N . ILE B 1 271 ? 8.801 -60.055 55.924 1.00 9.06 271 ILE B N 1
ATOM 4937 C CA . ILE B 1 271 ? 7.462 -60.614 56.082 1.00 10.26 271 ILE B CA 1
ATOM 4938 C C . ILE B 1 271 ? 6.491 -59.547 56.596 1.00 10.48 271 ILE B C 1
ATOM 4939 O O . ILE B 1 271 ? 5.393 -59.387 56.062 1.00 11.63 271 ILE B O 1
ATOM 4944 N N . LEU B 1 272 ? 6.900 -58.811 57.625 1.00 11.26 272 LEU B N 1
ATOM 4945 C CA . LEU B 1 272 ? 6.049 -57.759 58.187 1.00 11.43 272 LEU B CA 1
ATOM 4946 C C . LEU B 1 272 ? 5.727 -56.716 57.120 1.00 12.74 272 LEU B C 1
ATOM 4947 O O . LEU B 1 272 ? 4.588 -56.256 57.014 1.00 12.55 272 LEU B O 1
ATOM 4952 N N . THR B 1 273 ? 6.731 -56.349 56.328 1.00 10.85 273 THR B N 1
ATOM 4953 C CA . THR B 1 273 ? 6.554 -55.353 55.272 1.00 11.10 273 THR B CA 1
ATOM 4954 C C . THR B 1 273 ? 5.589 -55.828 54.190 1.00 10.27 273 THR B C 1
ATOM 4955 O O . THR B 1 273 ? 4.691 -55.090 53.778 1.00 11.58 273 THR B O 1
ATOM 4959 N N . ARG B 1 274 ? 5.778 -57.059 53.729 1.00 10.38 274 ARG B N 1
ATOM 4960 C CA . ARG B 1 274 ? 4.918 -57.615 52.691 1.00 11.02 274 ARG B CA 1
ATOM 4961 C C . ARG B 1 274 ? 3.465 -57.575 53.154 1.00 11.78 274 ARG B C 1
ATOM 4962 O O . ARG B 1 274 ? 2.584 -57.113 52.428 1.00 11.54 274 ARG B O 1
ATOM 4970 N N . ASP B 1 275 ? 3.215 -58.044 54.373 1.00 12.96 275 ASP B N 1
ATOM 4971 C CA . ASP B 1 275 ? 1.857 -58.051 54.904 1.00 13.84 275 ASP B CA 1
ATOM 4972 C C . ASP B 1 275 ? 1.308 -56.637 55.085 1.00 13.63 275 ASP B C 1
ATOM 4973 O O . ASP B 1 275 ? 0.149 -56.368 54.770 1.00 13.18 275 ASP B O 1
ATOM 4978 N N . HIS B 1 276 ? 2.142 -55.735 55.590 1.00 12.74 276 HIS B N 1
ATOM 4979 C CA . HIS B 1 276 ? 1.722 -54.356 55.808 1.00 11.50 276 HIS B CA 1
ATOM 4980 C C . HIS B 1 276 ? 1.320 -53.667 54.503 1.00 12.12 276 HIS B C 1
ATOM 4981 O O . HIS B 1 276 ? 0.321 -52.943 54.456 1.00 12.60 276 HIS B O 1
ATOM 4988 N N . LEU B 1 277 ? 2.096 -53.886 53.444 1.00 10.84 277 LEU B N 1
ATOM 4989 C CA . LEU B 1 277 ? 1.801 -53.273 52.151 1.00 12.01 277 LEU B CA 1
ATOM 4990 C C . LEU B 1 277 ? 0.474 -53.770 51.591 1.00 13.07 277 LEU B C 1
ATOM 4991 O O . LEU B 1 277 ? -0.244 -53.027 50.923 1.00 12.29 277 LEU B O 1
ATOM 4996 N N . ASN B 1 278 ? 0.153 -55.031 51.860 1.00 13.02 278 ASN B N 1
ATOM 4997 C CA . ASN B 1 278 ? -1.094 -55.611 51.379 1.00 14.04 278 ASN B CA 1
ATOM 4998 C C . ASN B 1 278 ? -2.313 -55.174 52.187 1.00 14.39 278 ASN B C 1
ATOM 4999 O O . ASN B 1 278 ? -3.419 -55.122 51.651 1.00 15.05 278 ASN B O 1
ATOM 5004 N N . VAL B 1 279 ? -2.116 -54.853 53.464 1.00 12.88 279 VAL B N 1
ATOM 5005 C CA . VAL B 1 279 ? -3.228 -54.459 54.330 1.00 15.09 279 VAL B CA 1
ATOM 5006 C C . VAL B 1 279 ? -3.488 -52.960 54.451 1.00 15.07 279 VAL B C 1
ATOM 5007 O O . VAL B 1 279 ? -4.636 -52.519 54.377 1.00 15.24 279 VAL B O 1
ATOM 5011 N N . ARG B 1 280 ? -2.432 -52.180 54.652 1.00 13.58 280 ARG B N 1
ATOM 5012 C CA . ARG B 1 280 ? -2.573 -50.734 54.815 1.00 13.83 280 ARG B CA 1
ATOM 5013 C C . ARG B 1 280 ? -2.983 -50.063 53.509 1.00 13.54 280 ARG B C 1
ATOM 5014 O O . ARG B 1 280 ? -2.383 -50.297 52.460 1.00 13.88 280 ARG B O 1
ATOM 5022 N N . LYS B 1 281 ? -4.016 -49.230 53.576 1.00 13.85 281 LYS B N 1
ATOM 5023 C CA . LYS B 1 281 ? -4.487 -48.523 52.392 1.00 14.57 281 LYS B CA 1
ATOM 5024 C C . LYS B 1 281 ? -4.327 -47.008 52.512 1.00 14.46 281 LYS B C 1
ATOM 5025 O O . LYS B 1 281 ? -4.563 -46.436 53.573 1.00 14.62 281 LYS B O 1
ATOM 5031 N N . GLN B 1 282 ? -3.916 -46.382 51.412 1.00 13.58 282 GLN B N 1
ATOM 5032 C CA . GLN B 1 282 ? -3.775 -44.930 51.304 1.00 13.54 282 GLN B CA 1
ATOM 5033 C C . GLN B 1 282 ? -4.151 -44.625 49.862 1.00 13.93 282 GLN B C 1
ATOM 5034 O O . GLN B 1 282 ? -3.853 -45.410 48.965 1.00 13.85 282 GLN B O 1
ATOM 5040 N N . PHE B 1 283 ? -4.811 -43.492 49.641 1.00 14.74 283 PHE B N 1
ATOM 5041 C CA . PHE B 1 283 ? -5.243 -43.096 48.307 1.00 14.87 283 PHE B CA 1
ATOM 5042 C C . PHE B 1 283 ? -6.225 -44.108 47.710 1.00 15.95 283 PHE B C 1
ATOM 5043 O O . PHE B 1 283 ? -6.297 -44.278 46.493 1.00 16.48 283 PHE B O 1
ATOM 5051 N N . GLY B 1 284 ? -6.970 -44.780 48.586 1.00 16.22 284 GLY B N 1
ATOM 5052 C CA . GLY B 1 284 ? -7.976 -45.741 48.155 1.00 17.15 284 GLY B CA 1
ATOM 5053 C C . GLY B 1 284 ? -7.504 -47.113 47.724 1.00 18.77 284 GLY B C 1
ATOM 5054 O O . GLY B 1 284 ? -8.311 -47.941 47.285 1.00 19.18 284 GLY B O 1
ATOM 5055 N N . GLU B 1 285 ? -6.208 -47.371 47.854 1.00 16.42 285 GLU B N 1
ATOM 5056 C CA . GLU B 1 285 ? -5.657 -48.658 47.443 1.00 17.51 285 GLU B CA 1
ATOM 5057 C C . GLU B 1 285 ? -4.612 -49.155 48.432 1.00 15.61 285 GLU B C 1
ATOM 5058 O O . GLU B 1 285 ? -4.067 -48.379 49.217 1.00 14.34 285 GLU B O 1
ATOM 5064 N N . PRO B 1 286 ? -4.325 -50.466 48.417 1.00 14.94 286 PRO B N 1
ATOM 5065 C CA . PRO B 1 286 ? -3.315 -50.993 49.338 1.00 13.69 286 PRO B CA 1
ATOM 5066 C C . PRO B 1 286 ? -1.994 -50.304 48.989 1.00 12.78 286 PRO B C 1
ATOM 5067 O O . PRO B 1 286 ? -1.797 -49.906 47.843 1.00 11.84 286 PRO B O 1
ATOM 5071 N N . LEU B 1 287 ? -1.100 -50.151 49.963 1.00 11.87 287 LEU B N 1
ATOM 5072 C CA . LEU B 1 287 ? 0.189 -49.517 49.695 1.00 11.88 287 LEU B CA 1
ATOM 5073 C C . LEU B 1 287 ? 0.929 -50.325 48.627 1.00 11.70 287 LEU B C 1
ATOM 5074 O O . LEU B 1 287 ? 1.727 -49.784 47.855 1.00 10.38 287 LEU B O 1
ATOM 5079 N N . ALA B 1 288 ? 0.644 -51.623 48.580 1.00 10.97 288 ALA B N 1
ATOM 5080 C CA . ALA B 1 288 ? 1.275 -52.518 47.614 1.00 12.03 288 ALA B CA 1
ATOM 5081 C C . ALA B 1 288 ? 1.018 -52.150 46.149 1.00 13.56 288 ALA B C 1
ATOM 5082 O O . ALA B 1 288 ? 1.708 -52.640 45.254 1.00 13.70 288 ALA B O 1
ATOM 5084 N N A SER B 1 289 ? 0.035 -51.288 45.907 0.50 12.26 289 SER B N 1
ATOM 5085 N N B SER B 1 289 ? 0.033 -51.289 45.908 0.50 14.13 289 SER B N 1
ATOM 5086 C CA A SER B 1 289 ? -0.292 -50.877 44.543 0.50 12.56 289 SER B CA 1
ATOM 5087 C CA B SER B 1 289 ? -0.295 -50.871 44.547 0.50 15.20 289 SER B CA 1
ATOM 5088 C C A SER B 1 289 ? 0.699 -49.851 44.001 0.50 12.47 289 SER B C 1
ATOM 5089 C C B SER B 1 289 ? 0.689 -49.839 44.005 0.50 15.54 289 SER B C 1
ATOM 5090 O O A SER B 1 289 ? 0.699 -49.547 42.808 0.50 11.99 289 SER B O 1
ATOM 5091 O O B SER B 1 289 ? 0.673 -49.520 42.815 0.50 15.00 289 SER B O 1
ATOM 5096 N N . ASN B 1 290 ? 1.537 -49.314 44.881 1.00 11.30 290 ASN B N 1
ATOM 5097 C CA . ASN B 1 290 ? 2.523 -48.315 44.480 1.00 11.63 290 ASN B CA 1
ATOM 5098 C C . ASN B 1 290 ? 3.802 -48.996 44.016 1.00 11.79 290 ASN B C 1
ATOM 5099 O O . ASN B 1 290 ? 4.475 -49.665 44.795 1.00 11.22 290 ASN B O 1
ATOM 5104 N N . GLN B 1 291 ? 4.130 -48.811 42.740 1.00 10.88 291 GLN B N 1
ATOM 5105 C CA . GLN B 1 291 ? 5.300 -49.449 42.148 1.00 11.09 291 GLN B CA 1
ATOM 5106 C C . GLN B 1 291 ? 6.631 -49.213 42.852 1.00 10.42 291 GLN B C 1
ATOM 5107 O O . GLN B 1 291 ? 7.469 -50.116 42.906 1.00 11.31 291 GLN B O 1
ATOM 5113 N N . TYR B 1 292 ? 6.850 -48.011 43.370 1.00 9.68 292 TYR B N 1
ATOM 5114 C CA . TYR B 1 292 ? 8.111 -47.749 44.055 1.00 10.18 292 TYR B CA 1
ATOM 5115 C C . TYR B 1 292 ? 8.246 -48.660 45.264 1.00 11.35 292 TYR B C 1
ATOM 5116 O O . TYR B 1 292 ? 9.332 -49.165 45.556 1.00 9.94 292 TYR B O 1
ATOM 5125 N N . LEU B 1 293 ? 7.141 -48.864 45.975 1.00 9.62 293 LEU B N 1
ATOM 5126 C CA . LEU B 1 293 ? 7.153 -49.727 47.147 1.00 10.03 293 LEU B CA 1
ATOM 5127 C C . LEU B 1 293 ? 7.318 -51.188 46.733 1.00 10.65 293 LEU B C 1
ATOM 5128 O O . LEU B 1 293 ? 7.984 -51.962 47.422 1.00 11.61 293 LEU B O 1
ATOM 5133 N N . GLN B 1 294 ? 6.720 -51.566 45.607 1.00 10.72 294 GLN B N 1
ATOM 5134 C CA . GLN B 1 294 ? 6.855 -52.935 45.110 1.00 12.33 294 GLN B CA 1
ATOM 5135 C C . GLN B 1 294 ? 8.327 -53.212 44.800 1.00 12.39 294 GLN B C 1
ATOM 5136 O O . GLN B 1 294 ? 8.865 -54.255 45.168 1.00 11.46 294 GLN B O 1
ATOM 5142 N N . PHE B 1 295 ? 8.973 -52.268 44.121 1.00 11.35 295 PHE B N 1
ATOM 5143 C CA . PHE B 1 295 ? 10.376 -52.414 43.752 1.00 11.67 295 PHE B CA 1
ATOM 5144 C C . PHE B 1 295 ? 11.301 -52.491 44.956 1.00 12.83 295 PHE B C 1
ATOM 5145 O O . PHE B 1 295 ? 12.259 -53.265 44.954 1.00 11.48 295 PHE B O 1
ATOM 5153 N N . THR B 1 296 ? 11.016 -51.695 45.982 1.00 11.88 296 THR B N 1
ATOM 5154 C CA . THR B 1 296 ? 11.832 -51.705 47.187 1.00 13.01 296 THR B CA 1
ATOM 5155 C C . THR B 1 296 ? 11.718 -53.065 47.866 1.00 11.84 296 THR B C 1
ATOM 5156 O O . THR B 1 296 ? 12.707 -53.609 48.355 1.00 12.06 296 THR B O 1
ATOM 5160 N N . LEU B 1 297 ? 10.508 -53.614 47.902 1.00 11.10 297 LEU B N 1
ATOM 5161 C CA . LEU B 1 297 ? 10.307 -54.925 48.509 1.00 10.81 297 LEU B CA 1
ATOM 5162 C C . LEU B 1 297 ? 11.072 -55.977 47.705 1.00 10.34 297 LEU B C 1
ATOM 5163 O O . LEU B 1 297 ? 11.645 -56.905 48.272 1.00 9.86 297 LEU B O 1
ATOM 5168 N N . ALA B 1 298 ? 11.073 -55.833 46.382 1.00 9.61 298 ALA B N 1
ATOM 5169 C CA . ALA B 1 298 ? 11.782 -56.778 45.516 1.00 10.67 298 ALA B CA 1
ATOM 5170 C C . ALA B 1 298 ? 13.273 -56.753 45.834 1.00 10.32 298 ALA B C 1
ATOM 5171 O O . ALA B 1 298 ? 13.928 -57.798 45.866 1.00 10.94 298 ALA B O 1
ATOM 5173 N N . ASP B 1 299 ? 13.804 -55.556 46.064 1.00 10.66 299 ASP B N 1
ATOM 5174 C CA . ASP B 1 299 ? 15.218 -55.396 46.403 1.00 12.25 299 ASP B CA 1
ATOM 5175 C C . ASP B 1 299 ? 15.504 -56.052 47.748 1.00 11.49 299 ASP B C 1
ATOM 5176 O O . ASP B 1 299 ? 16.490 -56.772 47.906 1.00 11.33 299 ASP B O 1
ATOM 5181 N N . MET B 1 300 ? 14.643 -55.777 48.723 1.00 9.88 300 MET B N 1
ATOM 5182 C CA . MET B 1 300 ? 14.793 -56.338 50.059 1.00 10.90 300 MET B CA 1
ATOM 5183 C C . MET B 1 300 ? 14.854 -57.862 50.019 1.00 9.92 300 MET B C 1
ATOM 5184 O O . MET B 1 300 ? 15.738 -58.475 50.622 1.00 10.14 300 MET B O 1
ATOM 5189 N N . ALA B 1 301 ? 13.913 -58.470 49.307 1.00 9.75 301 ALA B N 1
ATOM 5190 C CA . ALA B 1 301 ? 13.858 -59.927 49.214 1.00 10.12 301 ALA B CA 1
ATOM 5191 C C . ALA B 1 301 ? 15.066 -60.517 48.501 1.00 9.97 301 ALA B C 1
ATOM 5192 O O . ALA B 1 301 ? 15.612 -61.540 48.919 1.00 10.67 301 ALA B O 1
ATOM 5194 N N . THR B 1 302 ? 15.479 -59.864 47.424 1.00 9.30 302 THR B N 1
ATOM 5195 C CA . THR B 1 302 ? 16.616 -60.328 46.643 1.00 9.26 302 THR B CA 1
ATOM 5196 C C . THR B 1 302 ? 17.886 -60.328 47.483 1.00 10.83 302 THR B C 1
ATOM 5197 O O . THR B 1 302 ? 18.665 -61.287 47.471 1.00 9.34 302 THR B O 1
ATOM 5201 N N . ARG B 1 303 ? 18.087 -59.257 48.237 1.00 10.33 303 ARG B N 1
ATOM 5202 C CA . ARG B 1 303 ? 19.279 -59.162 49.051 1.00 10.99 303 ARG B CA 1
ATOM 5203 C C . ARG B 1 303 ? 19.232 -60.062 50.273 1.00 10.24 303 ARG B C 1
ATOM 5204 O O . ARG B 1 303 ? 20.274 -60.488 50.764 1.00 10.92 303 ARG B O 1
ATOM 5212 N N . LEU B 1 304 ? 18.029 -60.375 50.746 1.00 9.20 304 LEU B N 1
ATOM 5213 C CA . LEU B 1 304 ? 17.879 -61.281 51.881 1.00 9.77 304 LEU B CA 1
ATOM 5214 C C . LEU B 1 304 ? 18.331 -62.668 51.424 1.00 9.00 304 LEU B C 1
ATOM 5215 O O . LEU B 1 304 ? 19.067 -63.365 52.130 1.00 9.84 304 LEU B O 1
ATOM 5220 N N . VAL B 1 305 ? 17.881 -63.070 50.239 1.00 8.83 305 VAL B N 1
ATOM 5221 C CA . VAL B 1 305 ? 18.254 -64.374 49.704 1.00 8.49 305 VAL B CA 1
ATOM 5222 C C . VAL B 1 305 ? 19.768 -64.430 49.507 1.00 8.97 305 VAL B C 1
ATOM 5223 O O . VAL B 1 305 ? 20.403 -65.428 49.837 1.00 9.99 305 VAL B O 1
ATOM 5227 N N . ALA B 1 306 ? 20.346 -63.351 48.983 1.00 8.30 306 ALA B N 1
ATOM 5228 C CA . ALA B 1 306 ? 21.793 -63.298 48.776 1.00 8.82 306 ALA B CA 1
ATOM 5229 C C . ALA B 1 306 ? 22.539 -63.405 50.108 1.00 10.57 306 ALA B C 1
ATOM 5230 O O . ALA B 1 306 ? 23.537 -64.126 50.220 1.00 8.25 306 ALA B O 1
ATOM 5232 N N . ALA B 1 307 ? 22.054 -62.690 51.120 1.00 8.62 307 ALA B N 1
ATOM 5233 C CA . ALA B 1 307 ? 22.691 -62.717 52.431 1.00 9.81 307 ALA B CA 1
ATOM 5234 C C . ALA B 1 307 ? 22.603 -64.119 53.033 1.00 9.69 307 ALA B C 1
ATOM 5235 O O . ALA B 1 307 ? 23.566 -64.617 53.618 1.00 9.97 307 ALA B O 1
ATOM 5237 N N . ARG B 1 308 ? 21.447 -64.756 52.882 1.00 9.33 308 ARG B N 1
ATOM 5238 C CA . ARG B 1 308 ? 21.256 -66.102 53.419 1.00 10.56 308 ARG B CA 1
ATOM 5239 C C . ARG B 1 308 ? 22.209 -67.096 52.753 1.00 10.30 308 ARG B C 1
ATOM 5240 O O . ARG B 1 308 ? 22.800 -67.940 53.424 1.00 9.29 308 ARG B O 1
ATOM 5248 N N . LEU B 1 309 ? 22.367 -66.997 51.438 1.00 9.77 309 LEU B N 1
ATOM 5249 C CA . LEU B 1 309 ? 23.278 -67.899 50.736 1.00 10.36 309 LEU B CA 1
ATOM 5250 C C . LEU B 1 309 ? 24.703 -67.700 51.238 1.00 11.17 309 LEU B C 1
ATOM 5251 O O . LEU B 1 309 ? 25.437 -68.667 51.450 1.00 10.63 309 LEU B O 1
ATOM 5256 N N . MET B 1 310 ? 25.092 -66.441 51.426 1.00 10.02 310 MET B N 1
ATOM 5257 C CA . MET B 1 310 ? 26.439 -66.123 51.896 1.00 9.77 310 MET B CA 1
ATOM 5258 C C . MET B 1 310 ? 26.725 -66.695 53.279 1.00 9.65 310 MET B C 1
ATOM 5259 O O . MET B 1 310 ? 27.783 -67.289 53.516 1.00 9.46 310 MET B O 1
ATOM 5264 N N . VAL B 1 311 ? 25.779 -66.522 54.195 1.00 8.02 311 VAL B N 1
ATOM 5265 C CA . VAL B 1 311 ? 25.959 -67.025 55.544 1.00 8.64 311 VAL B CA 1
ATOM 5266 C C . VAL B 1 311 ? 26.030 -68.545 55.583 1.00 10.08 311 VAL B C 1
ATOM 5267 O O . VAL B 1 311 ? 26.924 -69.118 56.211 1.00 10.12 311 VAL B O 1
ATOM 5271 N N . ARG B 1 312 ? 25.100 -69.206 54.903 1.00 9.36 312 ARG B N 1
ATOM 5272 C CA . ARG B 1 312 ? 25.093 -70.661 54.916 1.00 11.02 312 ARG B CA 1
ATOM 5273 C C . ARG B 1 312 ? 26.295 -71.256 54.196 1.00 11.81 312 ARG B C 1
ATOM 5274 O O . ARG B 1 312 ? 26.787 -72.319 54.579 1.00 11.71 312 ARG B O 1
ATOM 5282 N N . ASN B 1 313 ? 26.776 -70.561 53.168 1.00 10.04 313 ASN B N 1
ATOM 5283 C CA . ASN B 1 313 ? 27.942 -71.021 52.416 1.00 11.09 313 ASN B CA 1
ATOM 5284 C C . ASN B 1 313 ? 29.156 -70.997 53.344 1.00 12.38 313 ASN B C 1
ATOM 5285 O O . ASN B 1 313 ? 29.968 -71.933 53.354 1.00 11.63 313 ASN B O 1
ATOM 5290 N N . ALA B 1 314 ? 29.270 -69.931 54.134 1.00 9.71 314 ALA B N 1
ATOM 5291 C CA . ALA B 1 314 ? 30.382 -69.791 55.068 1.00 11.84 314 ALA B CA 1
ATOM 5292 C C . ALA B 1 314 ? 30.310 -70.833 56.184 1.00 11.14 314 ALA B C 1
ATOM 5293 O O . ALA B 1 314 ? 31.333 -71.380 56.597 1.00 11.79 314 ALA B O 1
ATOM 5295 N N . ALA B 1 315 ? 29.102 -71.103 56.675 1.00 10.99 315 ALA B N 1
ATOM 5296 C CA . ALA B 1 315 ? 28.917 -72.088 57.743 1.00 11.34 315 ALA B CA 1
ATOM 5297 C C . ALA B 1 315 ? 29.355 -73.469 57.264 1.00 11.98 315 ALA B C 1
ATOM 5298 O O . ALA B 1 315 ? 30.009 -74.218 57.997 1.00 11.75 315 ALA B O 1
ATOM 5300 N N . VAL B 1 316 ? 28.986 -73.811 56.036 1.00 11.23 316 VAL B N 1
ATOM 5301 C CA . VAL B 1 316 ? 29.366 -75.102 55.476 1.00 12.36 316 VAL B CA 1
ATOM 5302 C C . VAL B 1 316 ? 30.884 -75.181 55.321 1.00 12.61 316 VAL B C 1
ATOM 5303 O O . VAL B 1 316 ? 31.493 -76.194 55.657 1.00 13.38 316 VAL B O 1
ATOM 5307 N N . ALA B 1 317 ? 31.498 -74.110 54.827 1.00 13.07 317 ALA B N 1
ATOM 5308 C CA . ALA B 1 317 ? 32.950 -74.094 54.651 1.00 12.54 317 ALA B CA 1
ATOM 5309 C C . ALA B 1 317 ? 33.672 -74.278 55.984 1.00 13.58 317 ALA B C 1
ATOM 5310 O O . ALA B 1 317 ? 34.674 -74.993 56.066 1.00 13.28 317 ALA B O 1
ATOM 5312 N N . LEU B 1 318 ? 33.164 -73.628 57.026 1.00 11.93 318 LEU B N 1
ATOM 5313 C CA . LEU B 1 318 ? 33.775 -73.727 58.345 1.00 13.31 318 LEU B CA 1
ATOM 5314 C C . LEU B 1 318 ? 33.669 -75.134 58.921 1.00 14.19 318 LEU B C 1
ATOM 5315 O O . LEU B 1 318 ? 34.660 -75.684 59.400 1.00 14.07 318 LEU B O 1
ATOM 5320 N N . GLN B 1 319 ? 32.477 -75.726 58.875 1.00 14.20 319 GLN B N 1
ATOM 5321 C CA . GLN B 1 319 ? 32.315 -77.070 59.420 1.00 15.30 319 GLN B CA 1
ATOM 5322 C C . GLN B 1 319 ? 33.072 -78.107 58.597 1.00 15.96 319 GLN B C 1
ATOM 5323 O O . GLN B 1 319 ? 33.429 -79.165 59.114 1.00 16.59 319 GLN B O 1
ATOM 5329 N N . GLU B 1 320 ? 33.324 -77.809 57.325 1.00 14.60 320 GLU B N 1
ATOM 5330 C CA . GLU B 1 320 ? 34.068 -78.739 56.476 1.00 17.44 320 GLU B CA 1
ATOM 5331 C C . GLU B 1 320 ? 35.572 -78.504 56.621 1.00 17.60 320 GLU B C 1
ATOM 5332 O O . GLU B 1 320 ? 36.384 -79.201 56.009 1.00 18.71 320 GLU B O 1
ATOM 5338 N N . GLU B 1 321 ? 35.936 -77.518 57.435 1.00 16.88 321 GLU B N 1
ATOM 5339 C CA . GLU B 1 321 ? 37.335 -77.204 57.697 1.00 19.05 321 GLU B CA 1
ATOM 5340 C C . GLU B 1 321 ? 38.100 -76.799 56.440 1.00 20.57 321 GLU B C 1
ATOM 5341 O O . GLU B 1 321 ? 39.284 -77.107 56.299 1.00 20.05 321 GLU B O 1
ATOM 5347 N N . ARG B 1 322 ? 37.425 -76.097 55.536 1.00 19.68 322 ARG B N 1
ATOM 5348 C CA . ARG B 1 322 ? 38.047 -75.667 54.290 1.00 20.90 322 ARG B CA 1
ATOM 5349 C C . ARG B 1 322 ? 39.023 -74.512 54.460 1.00 21.04 322 ARG B C 1
ATOM 5350 O O . ARG B 1 322 ? 38.880 -73.683 55.357 1.00 20.46 322 ARG B O 1
ATOM 5358 N N . LYS B 1 323 ? 40.019 -74.465 53.580 1.00 21.07 323 LYS B N 1
ATOM 5359 C CA . LYS B 1 323 ? 41.041 -73.430 53.637 1.00 22.65 323 LYS B CA 1
ATOM 5360 C C . LYS B 1 323 ? 40.518 -72.028 53.353 1.00 20.53 323 LYS B C 1
ATOM 5361 O O . LYS B 1 323 ? 41.178 -71.045 53.676 1.00 22.97 323 LYS B O 1
ATOM 5367 N N . ASP B 1 324 ? 39.340 -71.932 52.747 1.00 19.85 324 ASP B N 1
ATOM 5368 C CA . ASP B 1 324 ? 38.761 -70.628 52.447 1.00 18.81 324 ASP B CA 1
ATOM 5369 C C . ASP B 1 324 ? 37.714 -70.219 53.483 1.00 18.29 324 ASP B C 1
ATOM 5370 O O . ASP B 1 324 ? 37.120 -69.149 53.379 1.00 16.45 324 ASP B O 1
ATOM 5375 N N . ALA B 1 325 ? 37.504 -71.061 54.490 1.00 16.98 325 ALA B N 1
ATOM 5376 C CA . ALA B 1 325 ? 36.502 -70.785 55.522 1.00 16.47 325 ALA B CA 1
ATOM 5377 C C . ALA B 1 325 ? 36.660 -69.468 56.278 1.00 16.48 325 ALA B C 1
ATOM 5378 O O . ALA B 1 325 ? 35.686 -68.737 56.457 1.00 17.33 325 ALA B O 1
ATOM 5380 N N . VAL B 1 326 ? 37.868 -69.160 56.738 1.00 15.53 326 VAL B N 1
ATOM 5381 C CA . VAL B 1 326 ? 38.070 -67.923 57.482 1.00 15.26 326 VAL B CA 1
ATOM 5382 C C . VAL B 1 326 ? 37.694 -66.695 56.652 1.00 16.35 326 VAL B C 1
ATOM 5383 O O . VAL B 1 326 ? 37.006 -65.793 57.138 1.00 15.80 326 VAL B O 1
ATOM 5387 N N . ALA B 1 327 ? 38.136 -66.663 55.399 1.00 15.04 327 ALA B N 1
ATOM 5388 C CA . ALA B 1 327 ? 37.824 -65.540 54.524 1.00 14.34 327 ALA B CA 1
ATOM 5389 C C . ALA B 1 327 ? 36.317 -65.472 54.272 1.00 13.91 327 ALA B C 1
ATOM 5390 O O . ALA B 1 327 ? 35.724 -64.396 54.327 1.00 14.19 327 ALA B O 1
ATOM 5392 N N . LEU B 1 328 ? 35.696 -66.618 54.002 1.00 11.70 328 LEU B N 1
ATOM 5393 C CA . LEU B 1 328 ? 34.257 -66.645 53.738 1.00 12.98 328 LEU B CA 1
ATOM 5394 C C . LEU B 1 328 ? 33.420 -66.198 54.931 1.00 12.61 328 LEU B C 1
ATOM 5395 O O . LEU B 1 328 ? 32.383 -65.551 54.757 1.00 12.05 328 LEU B O 1
ATOM 5400 N N . CYS B 1 329 ? 33.851 -66.543 56.141 1.00 12.88 329 CYS B N 1
ATOM 5401 C CA . CYS B 1 329 ? 33.107 -66.122 57.325 1.00 12.68 329 CYS B CA 1
ATOM 5402 C C . CYS B 1 329 ? 33.156 -64.601 57.424 1.00 12.35 329 CYS B C 1
ATOM 5403 O O . CYS B 1 329 ? 32.165 -63.958 57.771 1.00 11.50 329 CYS B O 1
ATOM 5406 N N . SER B 1 330 ? 34.313 -64.023 57.116 1.00 11.55 330 SER B N 1
ATOM 5407 C CA . SER B 1 330 ? 34.457 -62.571 57.156 1.00 11.36 330 SER B CA 1
ATOM 5408 C C . SER B 1 330 ? 33.595 -61.920 56.077 1.00 10.98 330 SER B C 1
ATOM 5409 O O . SER B 1 330 ? 32.917 -60.927 56.335 1.00 10.11 330 SER B O 1
ATOM 5412 N N . MET B 1 331 ? 33.618 -62.478 54.869 1.00 9.68 331 MET B N 1
ATOM 5413 C CA . MET B 1 331 ? 32.822 -61.927 53.770 1.00 10.12 331 MET B CA 1
ATOM 5414 C C . MET B 1 331 ? 31.336 -62.035 54.078 1.00 10.28 331 MET B C 1
ATOM 5415 O O . MET B 1 331 ? 30.564 -61.115 53.806 1.00 9.77 331 MET B O 1
ATOM 5420 N N . ALA B 1 332 ? 30.936 -63.169 54.638 1.00 10.02 332 ALA B N 1
ATOM 5421 C CA . ALA B 1 332 ? 29.533 -63.383 54.963 1.00 11.20 332 ALA B CA 1
ATOM 5422 C C . ALA B 1 332 ? 29.067 -62.410 56.038 1.00 11.25 332 ALA B C 1
ATOM 5423 O O . ALA B 1 332 ? 27.978 -61.840 55.937 1.00 11.74 332 ALA B O 1
ATOM 5425 N N . LYS B 1 333 ? 29.891 -62.214 57.063 1.00 10.54 333 LYS B N 1
ATOM 5426 C CA . LYS B 1 333 ? 29.541 -61.299 58.147 1.00 10.96 333 LYS B CA 1
ATOM 5427 C C . LYS B 1 333 ? 29.444 -59.869 57.607 1.00 10.66 333 LYS B C 1
ATOM 5428 O O . LYS B 1 333 ? 28.489 -59.144 57.901 1.00 10.21 333 LYS B O 1
ATOM 5434 N N . LEU B 1 334 ? 30.428 -59.467 56.807 1.00 8.46 334 LEU B N 1
ATOM 5435 C CA . LEU B 1 334 ? 30.428 -58.131 56.216 1.00 10.20 334 LEU B CA 1
ATOM 5436 C C . LEU B 1 334 ? 29.181 -57.919 55.357 1.00 10.11 334 LEU B C 1
ATOM 5437 O O . LEU B 1 334 ? 28.432 -56.963 55.545 1.00 10.54 334 LEU B O 1
ATOM 5442 N N . PHE B 1 335 ? 28.957 -58.827 54.414 1.00 9.36 335 PHE B N 1
ATOM 5443 C CA . PHE B 1 335 ? 27.814 -58.713 53.515 1.00 9.04 335 PHE B CA 1
ATOM 5444 C C . PHE B 1 335 ? 26.464 -58.763 54.219 1.00 7.67 335 PHE B C 1
ATOM 5445 O O . PHE B 1 335 ? 25.618 -57.883 54.021 1.00 9.01 335 PHE B O 1
ATOM 5453 N N . ALA B 1 336 ? 26.254 -59.796 55.031 1.00 8.20 336 ALA B N 1
ATOM 5454 C CA . ALA B 1 336 ? 24.980 -59.972 55.720 1.00 10.61 336 ALA B CA 1
ATOM 5455 C C . ALA B 1 336 ? 24.623 -58.889 56.726 1.00 11.28 336 ALA B C 1
ATOM 5456 O O . ALA B 1 336 ? 23.475 -58.438 56.762 1.00 12.02 336 ALA B O 1
ATOM 5458 N N . THR B 1 337 ? 25.576 -58.458 57.549 1.00 10.28 337 THR B N 1
ATOM 5459 C CA . THR B 1 337 ? 25.219 -57.438 58.533 1.00 11.45 337 THR B CA 1
ATOM 5460 C C . THR B 1 337 ? 24.925 -56.100 57.865 1.00 13.29 337 THR B C 1
ATOM 5461 O O . THR B 1 337 ? 24.091 -55.333 58.349 1.00 14.61 337 THR B O 1
ATOM 5465 N N . ASP B 1 338 ? 25.594 -55.821 56.750 1.00 12.54 338 ASP B N 1
ATOM 5466 C CA . ASP B 1 338 ? 25.352 -54.580 56.021 1.00 13.52 338 ASP B CA 1
ATOM 5467 C C . ASP B 1 338 ? 24.003 -54.631 55.307 1.00 13.23 338 ASP B C 1
ATOM 5468 O O . ASP B 1 338 ? 23.156 -53.754 55.489 1.00 12.30 338 ASP B O 1
ATOM 5473 N N . GLU B 1 339 ? 23.802 -55.668 54.499 1.00 12.31 339 GLU B N 1
ATOM 5474 C CA . GLU B 1 339 ? 22.562 -55.813 53.744 1.00 12.20 339 GLU B CA 1
ATOM 5475 C C . GLU B 1 339 ? 21.336 -55.993 54.629 1.00 11.42 339 GLU B C 1
ATOM 5476 O O . GLU B 1 339 ? 20.278 -55.436 54.344 1.00 10.54 339 GLU B O 1
ATOM 5482 N N . CYS B 1 340 ? 21.468 -56.763 55.704 1.00 9.98 340 CYS B N 1
ATOM 5483 C CA . CYS B 1 340 ? 20.320 -56.993 56.576 1.00 10.74 340 CYS B CA 1
ATOM 5484 C C . CYS B 1 340 ? 19.882 -55.751 57.351 1.00 10.88 340 CYS B C 1
ATOM 5485 O O . CYS B 1 340 ? 18.689 -55.549 57.568 1.00 10.49 340 CYS B O 1
ATOM 5488 N N . PHE B 1 341 ? 20.827 -54.912 57.760 1.00 10.23 341 PHE B N 1
ATOM 5489 C CA . PHE B 1 341 ? 20.440 -53.692 58.462 1.00 9.87 341 PHE B CA 1
ATOM 5490 C C . PHE B 1 341 ? 19.670 -52.811 57.479 1.00 10.85 341 PHE B C 1
ATOM 5491 O O . PHE B 1 341 ? 18.643 -52.223 57.822 1.00 9.81 341 PHE B O 1
ATOM 5499 N N . ALA B 1 342 ? 20.180 -52.712 56.254 1.00 9.63 342 ALA B N 1
ATOM 5500 C CA . ALA B 1 342 ? 19.530 -51.896 55.236 1.00 9.65 342 ALA B CA 1
ATOM 5501 C C . ALA B 1 342 ? 18.108 -52.392 54.980 1.00 9.54 342 ALA B C 1
ATOM 5502 O O . ALA B 1 342 ? 17.192 -51.593 54.792 1.00 10.38 342 ALA B O 1
ATOM 5504 N N . ILE B 1 343 ? 17.926 -53.712 54.973 1.00 8.46 343 ILE B N 1
ATOM 5505 C CA . ILE B 1 343 ? 16.607 -54.304 54.754 1.00 8.24 343 ILE B CA 1
ATOM 5506 C C . ILE B 1 343 ? 15.658 -53.917 55.892 1.00 9.30 343 ILE B C 1
ATOM 5507 O O . ILE B 1 343 ? 14.523 -53.505 55.653 1.00 9.35 343 ILE B O 1
ATOM 5512 N N . CYS B 1 344 ? 16.128 -54.037 57.129 1.00 7.70 344 CYS B N 1
ATOM 5513 C CA . CYS B 1 344 ? 15.292 -53.690 58.276 1.00 8.79 344 CYS B CA 1
ATOM 5514 C C . CYS B 1 344 ? 14.949 -52.205 58.276 1.00 7.82 344 CYS B C 1
ATOM 5515 O O . CYS B 1 344 ? 13.833 -51.821 58.625 1.00 8.61 344 CYS B O 1
ATOM 5518 N N . ASN B 1 345 ? 15.908 -51.372 57.883 1.00 7.81 345 ASN B N 1
ATOM 5519 C CA . ASN B 1 345 ? 15.680 -49.934 57.855 1.00 9.03 345 ASN B CA 1
ATOM 5520 C C . ASN B 1 345 ? 14.695 -49.556 56.747 1.00 10.30 345 ASN B C 1
ATOM 5521 O O . ASN B 1 345 ? 13.928 -48.608 56.894 1.00 9.17 345 ASN B O 1
ATOM 5526 N N . GLN B 1 346 ? 14.713 -50.290 55.638 1.00 8.95 346 GLN B N 1
ATOM 5527 C CA . GLN B 1 346 ? 13.779 -50.009 54.546 1.00 9.53 346 GLN B CA 1
ATOM 5528 C C . GLN B 1 346 ? 12.388 -50.445 54.998 1.00 8.90 346 GLN B C 1
ATOM 5529 O O . GLN B 1 346 ? 11.379 -49.802 54.679 1.00 10.03 346 GLN B O 1
ATOM 5535 N N . ALA B 1 347 ? 12.344 -51.546 55.741 1.00 7.36 347 ALA B N 1
ATOM 5536 C CA . ALA B 1 347 ? 11.090 -52.070 56.265 1.00 7.66 347 ALA B CA 1
ATOM 5537 C C . ALA B 1 347 ? 10.484 -51.019 57.191 1.00 8.76 347 ALA B C 1
ATOM 5538 O O . ALA B 1 347 ? 9.273 -50.810 57.201 1.00 9.71 347 ALA B O 1
ATOM 5540 N N . LEU B 1 348 ? 11.329 -50.353 57.971 1.00 8.01 348 LEU B N 1
ATOM 5541 C CA . LEU B 1 348 ? 10.838 -49.323 58.883 1.00 8.53 348 LEU B CA 1
ATOM 5542 C C . LEU B 1 348 ? 10.185 -48.210 58.060 1.00 9.35 348 LEU B C 1
ATOM 5543 O O . LEU B 1 348 ? 9.080 -47.754 58.368 1.00 7.81 348 LEU B O 1
ATOM 5548 N N . GLN B 1 349 ? 10.860 -47.795 56.995 1.00 8.72 349 GLN B N 1
ATOM 5549 C CA . GLN B 1 349 ? 10.344 -46.738 56.132 1.00 9.15 349 GLN B CA 1
ATOM 5550 C C . GLN B 1 349 ? 8.984 -47.122 55.559 1.00 10.04 349 GLN B C 1
ATOM 5551 O O . GLN B 1 349 ? 8.074 -46.290 55.490 1.00 9.62 349 GLN B O 1
ATOM 5557 N N . MET B 1 350 ? 8.854 -48.384 55.155 1.00 9.15 350 MET B N 1
ATOM 5558 C CA . MET B 1 350 ? 7.615 -48.903 54.571 1.00 11.73 350 MET B CA 1
ATOM 5559 C C . MET B 1 350 ? 6.421 -48.868 55.521 1.00 11.41 350 MET B C 1
ATOM 5560 O O . MET B 1 350 ? 5.277 -48.914 55.073 1.00 10.16 350 MET B O 1
ATOM 5565 N N . HIS B 1 351 ? 6.685 -48.815 56.826 1.00 8.91 351 HIS B N 1
ATOM 5566 C CA . HIS B 1 351 ? 5.619 -48.765 57.829 1.00 10.22 351 HIS B CA 1
ATOM 5567 C C . HIS B 1 351 ? 5.221 -47.324 58.138 1.00 9.48 351 HIS B C 1
ATOM 5568 O O . HIS B 1 351 ? 4.278 -47.081 58.884 1.00 12.12 351 HIS B O 1
ATOM 5575 N N . GLY B 1 352 ? 5.945 -46.370 57.567 1.00 10.73 352 GLY B N 1
ATOM 5576 C CA . GLY B 1 352 ? 5.641 -44.978 57.831 1.00 11.70 352 GLY B CA 1
ATOM 5577 C C . GLY B 1 352 ? 5.907 -44.620 59.284 1.00 11.37 352 GLY B C 1
ATOM 5578 O O . GLY B 1 352 ? 6.817 -45.161 59.913 1.00 10.91 352 GLY B O 1
ATOM 5579 N N . GLY B 1 353 ? 5.103 -43.712 59.825 1.00 10.73 353 GLY B N 1
ATOM 5580 C CA . GLY B 1 353 ? 5.284 -43.297 61.202 1.00 10.42 353 GLY B CA 1
ATOM 5581 C C . GLY B 1 353 ? 5.198 -44.454 62.180 1.00 9.25 353 GLY B C 1
ATOM 5582 O O . GLY B 1 353 ? 5.856 -44.449 63.216 1.00 10.48 353 GLY B O 1
ATOM 5583 N N . TYR B 1 354 ? 4.388 -45.452 61.846 1.00 9.72 354 TYR B N 1
ATOM 5584 C CA . TYR B 1 354 ? 4.219 -46.615 62.709 1.00 10.16 354 TYR B CA 1
ATOM 5585 C C . TYR B 1 354 ? 5.524 -47.366 62.939 1.00 12.23 354 TYR B C 1
ATOM 5586 O O . TYR B 1 354 ? 5.716 -47.973 63.991 1.00 12.66 354 TYR B O 1
ATOM 5595 N N . GLY B 1 355 ? 6.416 -47.319 61.958 1.00 12.06 355 GLY B N 1
ATOM 5596 C CA . GLY B 1 355 ? 7.688 -48.010 62.095 1.00 12.22 355 GLY B CA 1
ATOM 5597 C C . GLY B 1 355 ? 8.594 -47.390 63.141 1.00 12.84 355 GLY B C 1
ATOM 5598 O O . GLY B 1 355 ? 9.563 -48.011 63.583 1.00 11.95 355 GLY B O 1
ATOM 5599 N N . TYR B 1 356 ? 8.277 -46.162 63.545 1.00 11.18 356 TYR B N 1
ATOM 5600 C CA . TYR B 1 356 ? 9.073 -45.441 64.534 1.00 11.69 356 TYR B CA 1
ATOM 5601 C C . TYR B 1 356 ? 8.558 -45.704 65.950 1.00 11.86 356 TYR B C 1
ATOM 5602 O O . TYR B 1 356 ? 9.198 -45.312 66.926 1.00 12.22 356 TYR B O 1
ATOM 5611 N N . LEU B 1 357 ? 7.408 -46.368 66.059 1.00 11.32 357 LEU B N 1
ATOM 5612 C CA . LEU B 1 357 ? 6.806 -46.666 67.365 1.00 13.24 357 LEU B CA 1
ATOM 5613 C C . LEU B 1 357 ? 7.239 -48.018 67.924 1.00 14.14 357 LEU B C 1
ATOM 5614 O O . LEU B 1 357 ? 7.299 -49.006 67.196 1.00 14.43 357 LEU B O 1
ATOM 5619 N N . LYS B 1 358 ? 7.518 -48.056 69.224 1.00 14.51 358 LYS B N 1
ATOM 5620 C CA . LYS B 1 358 ? 7.949 -49.288 69.882 1.00 15.95 358 LYS B CA 1
ATOM 5621 C C . LYS B 1 358 ? 6.895 -50.398 69.845 1.00 17.26 358 LYS B C 1
ATOM 5622 O O . LYS B 1 358 ? 7.197 -51.550 70.160 1.00 16.69 358 LYS B O 1
ATOM 5628 N N . ASP B 1 359 ? 5.662 -50.059 69.473 1.00 17.07 359 ASP B N 1
ATOM 5629 C CA . ASP B 1 359 ? 4.604 -51.062 69.384 1.00 17.27 359 ASP B CA 1
ATOM 5630 C C . ASP B 1 359 ? 4.773 -51.903 68.120 1.00 16.52 359 ASP B C 1
ATOM 5631 O O . ASP B 1 359 ? 4.111 -52.928 67.961 1.00 15.70 359 ASP B O 1
ATOM 5636 N N . TYR B 1 360 ? 5.652 -51.461 67.222 1.00 14.76 360 TYR B N 1
ATOM 5637 C CA . TYR B 1 360 ? 5.915 -52.185 65.978 1.00 14.11 360 TYR B CA 1
ATOM 5638 C C . TYR B 1 360 ? 7.320 -52.774 66.000 1.00 12.20 360 TYR B C 1
ATOM 5639 O O . TYR B 1 360 ? 8.299 -52.057 66.154 1.00 12.38 360 TYR B O 1
ATOM 5648 N N . ALA B 1 361 ? 7.404 -54.086 65.821 1.00 11.58 361 ALA B N 1
ATOM 5649 C CA . ALA B 1 361 ? 8.677 -54.800 65.873 1.00 11.39 361 ALA B CA 1
ATOM 5650 C C . ALA B 1 361 ? 9.809 -54.340 64.954 1.00 11.05 361 ALA B C 1
ATOM 5651 O O . ALA B 1 361 ? 10.982 -54.426 65.329 1.00 10.06 361 ALA B O 1
ATOM 5653 N N A VAL B 1 362 ? 9.470 -53.848 63.767 0.50 11.79 362 VAL B N 1
ATOM 5654 N N B VAL B 1 362 ? 9.464 -53.845 63.771 0.50 16.36 362 VAL B N 1
ATOM 5655 C CA A VAL B 1 362 ? 10.495 -53.424 62.817 0.50 12.18 362 VAL B CA 1
ATOM 5656 C CA B VAL B 1 362 ? 10.474 -53.419 62.810 0.50 16.49 362 VAL B CA 1
ATOM 5657 C C A VAL B 1 362 ? 11.559 -52.493 63.387 0.50 12.00 362 VAL B C 1
ATOM 5658 C C B VAL B 1 362 ? 11.546 -52.485 63.370 0.50 18.44 362 VAL B C 1
ATOM 5659 O O A VAL B 1 362 ? 12.742 -52.642 63.080 0.50 10.51 362 VAL B O 1
ATOM 5660 O O B VAL B 1 362 ? 12.723 -52.628 63.037 0.50 18.08 362 VAL B O 1
ATOM 5667 N N . GLN B 1 363 ? 11.159 -51.537 64.218 1.00 15.00 363 GLN B N 1
ATOM 5668 C CA . GLN B 1 363 ? 12.145 -50.620 64.772 1.00 10.85 363 GLN B CA 1
ATOM 5669 C C . GLN B 1 363 ? 13.151 -51.301 65.697 1.00 11.79 363 GLN B C 1
ATOM 5670 O O . GLN B 1 363 ? 14.285 -50.839 65.803 1.00 9.87 363 GLN B O 1
ATOM 5676 N N . GLN B 1 364 ? 12.773 -52.397 66.355 1.00 10.43 364 GLN B N 1
ATOM 5677 C CA . GLN B 1 364 ? 13.763 -53.055 67.205 1.00 10.96 364 GLN B CA 1
ATOM 5678 C C . GLN B 1 364 ? 14.685 -53.919 66.345 1.00 10.98 364 GLN B C 1
ATOM 5679 O O . GLN B 1 364 ? 15.856 -54.087 66.671 1.00 10.74 364 GLN B O 1
ATOM 5685 N N . TYR B 1 365 ? 14.172 -54.462 65.243 1.00 10.41 365 TYR B N 1
ATOM 5686 C CA . TYR B 1 365 ? 15.036 -55.247 64.365 1.00 10.04 365 TYR B CA 1
ATOM 5687 C C . TYR B 1 365 ? 16.107 -54.286 63.836 1.00 10.91 365 TYR B C 1
ATOM 5688 O O . TYR B 1 365 ? 17.268 -54.657 63.680 1.00 10.48 365 TYR B O 1
ATOM 5697 N N . VAL B 1 366 ? 15.710 -53.043 63.578 1.00 10.23 366 VAL B N 1
ATOM 5698 C CA . VAL B 1 366 ? 16.643 -52.032 63.093 1.00 10.31 366 VAL B CA 1
ATOM 5699 C C . VAL B 1 366 ? 17.679 -51.696 64.169 1.00 9.74 366 VAL B C 1
ATOM 5700 O O . VAL B 1 366 ? 18.887 -51.737 63.919 1.00 9.20 366 VAL B O 1
ATOM 5704 N N . ARG B 1 367 ? 17.209 -51.382 65.373 1.00 9.29 367 ARG B N 1
ATOM 5705 C CA . ARG B 1 367 ? 18.116 -51.019 66.459 1.00 8.72 367 ARG B CA 1
ATOM 5706 C C . ARG B 1 367 ? 19.059 -52.149 66.861 1.00 11.09 367 ARG B C 1
ATOM 5707 O O . ARG B 1 367 ? 20.240 -51.914 67.126 1.00 11.01 367 ARG B O 1
ATOM 5715 N N . ASP B 1 368 ? 18.546 -53.374 66.902 1.00 11.42 368 ASP B N 1
ATOM 5716 C CA . ASP B 1 368 ? 19.377 -54.511 67.279 1.00 11.54 368 ASP B CA 1
ATOM 5717 C C . ASP B 1 368 ? 20.371 -54.890 66.178 1.00 12.34 368 ASP B C 1
ATOM 5718 O O . ASP B 1 368 ? 21.558 -55.081 66.451 1.00 13.84 368 ASP B O 1
ATOM 5723 N N . SER B 1 369 ? 19.901 -54.990 64.937 1.00 11.19 369 SER B N 1
ATOM 5724 C CA . SER B 1 369 ? 20.785 -55.378 63.841 1.00 11.57 369 SER B CA 1
ATOM 5725 C C . SER B 1 369 ? 21.859 -54.337 63.532 1.00 10.46 369 SER B C 1
ATOM 5726 O O . SER B 1 369 ? 22.906 -54.667 62.971 1.00 10.14 369 SER B O 1
ATOM 5729 N N . ARG B 1 370 ? 21.609 -53.085 63.898 1.00 9.71 370 ARG B N 1
ATOM 5730 C CA . ARG B 1 370 ? 22.583 -52.028 63.643 1.00 10.36 370 ARG B CA 1
ATOM 5731 C C . ARG B 1 370 ? 23.939 -52.314 64.282 1.00 10.63 370 ARG B C 1
ATOM 5732 O O . ARG B 1 370 ? 24.981 -52.109 63.663 1.00 11.49 370 ARG B O 1
ATOM 5740 N N . VAL B 1 371 ? 23.934 -52.786 65.524 1.00 10.35 371 VAL B N 1
ATOM 5741 C CA . VAL B 1 371 ? 25.196 -53.028 66.207 1.00 10.74 371 VAL B CA 1
ATOM 5742 C C . VAL B 1 371 ? 25.991 -54.213 65.660 1.00 10.86 371 VAL B C 1
ATOM 5743 O O . VAL B 1 371 ? 27.193 -54.316 65.896 1.00 11.28 371 VAL B O 1
ATOM 5747 N N . HIS B 1 372 ? 25.332 -55.092 64.912 1.00 9.05 372 HIS B N 1
ATOM 5748 C CA . HIS B 1 372 ? 26.021 -56.249 64.343 1.00 9.54 372 HIS B CA 1
ATOM 5749 C C . HIS B 1 372 ? 27.120 -55.826 63.361 1.00 10.49 372 HIS B C 1
ATOM 5750 O O . HIS B 1 372 ? 28.066 -56.575 63.124 1.00 12.72 372 HIS B O 1
ATOM 5757 N N . GLN B 1 373 ? 27.001 -54.624 62.800 1.00 10.29 373 GLN B N 1
ATOM 5758 C CA . GLN B 1 373 ? 27.995 -54.116 61.853 1.00 11.03 373 GLN B CA 1
ATOM 5759 C C . GLN B 1 373 ? 29.264 -53.668 62.578 1.00 12.11 373 GLN B C 1
ATOM 5760 O O . GLN B 1 373 ? 30.283 -53.367 61.951 1.00 12.57 373 GLN B O 1
ATOM 5766 N N . ILE B 1 374 ? 29.198 -53.646 63.904 1.00 11.85 374 ILE B N 1
ATOM 5767 C CA . ILE B 1 374 ? 30.321 -53.212 64.726 1.00 13.08 374 ILE B CA 1
ATOM 5768 C C . ILE B 1 374 ? 30.996 -54.355 65.496 1.00 14.59 374 ILE B C 1
ATOM 5769 O O . ILE B 1 374 ? 32.193 -54.292 65.779 1.00 12.56 374 ILE B O 1
ATOM 5774 N N . LEU B 1 375 ? 30.235 -55.402 65.805 1.00 15.21 375 LEU B N 1
ATOM 5775 C CA . LEU B 1 375 ? 30.742 -56.536 66.589 1.00 16.42 375 LEU B CA 1
ATOM 5776 C C . LEU B 1 375 ? 31.369 -57.709 65.835 1.00 18.35 375 LEU B C 1
ATOM 5777 O O . LEU B 1 375 ? 31.223 -57.826 64.620 1.00 17.32 375 LEU B O 1
ATOM 5782 N N . GLU B 1 376 ? 32.060 -58.574 66.585 1.00 17.36 376 GLU B N 1
ATOM 5783 C CA . GLU B 1 376 ? 32.743 -59.752 66.040 1.00 19.24 376 GLU B CA 1
ATOM 5784 C C . GLU B 1 376 ? 33.719 -59.301 64.966 1.00 17.84 376 GLU B C 1
ATOM 5785 O O . GLU B 1 376 ? 33.978 -60.017 63.997 1.00 18.63 376 GLU B O 1
ATOM 5791 N N . GLY B 1 377 ? 34.278 -58.113 65.161 1.00 17.04 377 GLY B N 1
ATOM 5792 C CA . GLY B 1 377 ? 35.179 -57.551 64.178 1.00 16.29 377 GLY B CA 1
ATOM 5793 C C . GLY B 1 377 ? 34.299 -56.650 63.333 1.00 15.96 377 GLY B C 1
ATOM 5794 O O . GLY B 1 377 ? 33.488 -57.134 62.543 1.00 16.18 377 GLY B O 1
ATOM 5795 N N . SER B 1 378 ? 34.438 -55.342 63.515 1.00 14.02 378 SER B N 1
ATOM 5796 C CA . SER B 1 378 ? 33.628 -54.377 62.776 1.00 13.21 378 SER B CA 1
ATOM 5797 C C . SER B 1 378 ? 33.743 -54.618 61.277 1.00 12.52 378 SER B C 1
ATOM 5798 O O . SER B 1 378 ? 34.683 -55.265 60.816 1.00 10.72 378 SER B O 1
ATOM 5801 N N . ASN B 1 379 ? 32.800 -54.087 60.507 1.00 10.45 379 ASN B N 1
ATOM 5802 C CA . ASN B 1 379 ? 32.856 -54.289 59.071 1.00 11.86 379 ASN B CA 1
ATOM 5803 C C . ASN B 1 379 ? 34.072 -53.622 58.429 1.00 12.64 379 ASN B C 1
ATOM 5804 O O . ASN B 1 379 ? 34.496 -54.013 57.341 1.00 11.36 379 ASN B O 1
ATOM 5809 N N . GLU B 1 380 ? 34.649 -52.631 59.104 1.00 11.67 380 GLU B N 1
ATOM 5810 C CA . GLU B 1 380 ? 35.857 -51.998 58.583 1.00 12.03 380 GLU B CA 1
ATOM 5811 C C . GLU B 1 380 ? 36.963 -53.046 58.732 1.00 12.56 380 GLU B C 1
ATOM 5812 O O . GLU B 1 380 ? 37.747 -53.287 57.809 1.00 12.00 380 GLU B O 1
ATOM 5818 N N . VAL B 1 381 ? 37.010 -53.683 59.897 1.00 11.39 381 VAL B N 1
ATOM 5819 C CA . VAL B 1 381 ? 38.010 -54.715 60.142 1.00 13.32 381 VAL B CA 1
ATOM 5820 C C . VAL B 1 381 ? 37.812 -55.887 59.177 1.00 13.04 381 VAL B C 1
ATOM 5821 O O . VAL B 1 381 ? 38.785 -56.481 58.713 1.00 13.18 381 VAL B O 1
ATOM 5825 N N . MET B 1 382 ? 36.561 -56.221 58.867 1.00 12.73 382 MET B N 1
ATOM 5826 C CA . MET B 1 382 ? 36.304 -57.318 57.931 1.00 12.26 382 MET B CA 1
ATOM 5827 C C . MET B 1 382 ? 36.981 -57.006 56.598 1.00 12.47 382 MET B C 1
ATOM 5828 O O . MET B 1 382 ? 37.564 -57.890 55.963 1.00 12.07 382 MET B O 1
ATOM 5833 N N . ARG B 1 383 ? 36.898 -55.750 56.169 1.00 11.69 383 ARG B N 1
ATOM 5834 C CA . ARG B 1 383 ? 37.506 -55.353 54.903 1.00 11.94 383 ARG B CA 1
ATOM 5835 C C . ARG B 1 383 ? 39.031 -55.422 54.968 1.00 13.41 383 ARG B C 1
ATOM 5836 O O . ARG B 1 383 ? 39.686 -55.730 53.970 1.00 12.71 383 ARG B O 1
ATOM 5844 N N . ILE B 1 384 ? 39.599 -55.141 56.137 1.00 13.32 384 ILE B N 1
ATOM 5845 C CA . ILE B 1 384 ? 41.047 -55.229 56.298 1.00 14.83 384 ILE B CA 1
ATOM 5846 C C . ILE B 1 384 ? 41.461 -56.689 56.102 1.00 15.03 384 ILE B C 1
ATOM 5847 O O . ILE B 1 384 ? 42.392 -56.993 55.353 1.00 15.29 384 ILE B O 1
ATOM 5852 N N . LEU B 1 385 ? 40.753 -57.590 56.777 1.00 14.64 385 LEU B N 1
ATOM 5853 C CA . LEU B 1 385 ? 41.050 -59.017 56.704 1.00 14.55 385 LEU B CA 1
ATOM 5854 C C . LEU B 1 385 ? 40.857 -59.603 55.310 1.00 14.76 385 LEU B C 1
ATOM 5855 O O . LEU B 1 385 ? 41.683 -60.390 54.839 1.00 14.08 385 LEU B O 1
ATOM 5860 N N . ILE B 1 386 ? 39.767 -59.220 54.653 1.00 13.17 386 ILE B N 1
ATOM 5861 C CA . ILE B 1 386 ? 39.469 -59.722 53.316 1.00 13.32 386 ILE B CA 1
ATOM 5862 C C . ILE B 1 386 ? 40.469 -59.216 52.272 1.00 13.15 386 ILE B C 1
ATOM 5863 O O . ILE B 1 386 ? 40.985 -60.000 51.472 1.00 13.30 386 ILE B O 1
ATOM 5868 N N . SER B 1 387 ? 40.749 -57.915 52.277 1.00 12.17 387 SER B N 1
ATOM 5869 C CA . SER B 1 387 ? 41.688 -57.349 51.308 1.00 13.66 387 SER B CA 1
ATOM 5870 C C . SER B 1 387 ? 43.092 -57.912 51.516 1.00 15.72 387 SER B C 1
ATOM 5871 O O . SER B 1 387 ? 43.810 -58.192 50.551 1.00 15.38 387 SER B O 1
ATOM 5874 N N . ARG B 1 388 ? 43.479 -58.088 52.775 1.00 15.36 388 ARG B N 1
ATOM 5875 C CA . ARG B 1 388 ? 44.796 -58.628 53.092 1.00 18.27 388 ARG B CA 1
ATOM 5876 C C . ARG B 1 388 ? 44.951 -60.007 52.455 1.00 18.88 388 ARG B C 1
ATOM 5877 O O . ARG B 1 388 ? 45.941 -60.290 51.780 1.00 18.87 388 ARG B O 1
ATOM 5885 N N . SER B 1 389 ? 43.953 -60.856 52.667 1.00 18.86 389 SER B N 1
ATOM 5886 C CA . SER B 1 389 ? 43.956 -62.209 52.128 1.00 19.90 389 SER B CA 1
ATOM 5887 C C . SER B 1 389 ? 44.047 -62.228 50.601 1.00 19.07 389 SER B C 1
ATOM 5888 O O . SER B 1 389 ? 44.852 -62.960 50.025 1.00 18.83 389 SER B O 1
ATOM 5891 N N . LEU B 1 390 ? 43.220 -61.418 49.947 1.00 18.08 390 LEU B N 1
ATOM 5892 C CA . LEU B 1 390 ? 43.200 -61.362 48.488 1.00 18.44 390 LEU B CA 1
ATOM 5893 C C . LEU B 1 390 ? 44.475 -60.784 47.876 1.00 18.12 390 LEU B C 1
ATOM 5894 O O . LEU B 1 390 ? 44.942 -61.261 46.841 1.00 17.24 390 LEU B O 1
ATOM 5899 N N . LEU B 1 391 ? 45.031 -59.752 48.502 1.00 16.56 391 LEU B N 1
ATOM 5900 C CA . LEU B 1 391 ? 46.251 -59.140 47.998 1.00 18.32 391 LEU B CA 1
ATOM 5901 C C . LEU B 1 391 ? 47.507 -59.981 48.189 1.00 22.28 391 LEU B C 1
ATOM 5902 O O . LEU B 1 391 ? 48.513 -59.750 47.516 1.00 21.84 391 LEU B O 1
ATOM 5907 N N . GLN B 1 392 ? 47.449 -60.961 49.089 1.00 24.65 392 GLN B N 1
ATOM 5908 C CA . GLN B 1 392 ? 48.597 -61.828 49.336 1.00 31.50 392 GLN B CA 1
ATOM 5909 C C . GLN B 1 392 ? 48.531 -63.073 48.463 1.00 34.61 392 GLN B C 1
ATOM 5910 O O . GLN B 1 392 ? 49.495 -63.834 48.380 1.00 35.00 392 GLN B O 1
ATOM 5916 N N . GLU B 1 393 ? 47.387 -63.283 47.819 1.00 37.61 393 GLU B N 1
ATOM 5917 C CA . GLU B 1 393 ? 47.207 -64.439 46.949 1.00 41.77 393 GLU B CA 1
ATOM 5918 C C . GLU B 1 393 ? 48.074 -64.312 45.703 1.00 44.50 393 GLU B C 1
ATOM 5919 O O . GLU B 1 393 ? 47.882 -63.329 44.953 1.00 47.80 393 GLU B O 1
ATOM 5926 N N . SER C 1 11 ? 10.647 -24.075 36.111 1.00 32.60 11 SER C N 1
ATOM 5927 C CA . SER C 1 11 ? 11.157 -25.473 36.209 1.00 32.12 11 SER C CA 1
ATOM 5928 C C . SER C 1 11 ? 11.989 -25.650 37.474 1.00 31.36 11 SER C C 1
ATOM 5929 O O . SER C 1 11 ? 12.672 -24.721 37.911 1.00 30.45 11 SER C O 1
ATOM 5932 N N . CYS C 1 12 ? 11.935 -26.842 38.062 1.00 29.64 12 CYS C N 1
ATOM 5933 C CA . CYS C 1 12 ? 12.699 -27.104 39.274 1.00 29.85 12 CYS C CA 1
ATOM 5934 C C . CYS C 1 12 ? 14.163 -27.412 38.971 1.00 28.12 12 CYS C C 1
ATOM 5935 O O . CYS C 1 12 ? 14.947 -27.683 39.882 1.00 28.32 12 CYS C O 1
ATOM 5938 N N . ILE C 1 13 ? 14.527 -27.371 37.691 1.00 25.54 13 ILE C N 1
ATOM 5939 C CA . ILE C 1 13 ? 15.909 -27.610 37.281 1.00 24.44 13 ILE C CA 1
ATOM 5940 C C . ILE C 1 13 ? 16.381 -26.479 36.369 1.00 24.34 13 ILE C C 1
ATOM 5941 O O . ILE C 1 13 ? 17.351 -26.628 35.627 1.00 22.28 13 ILE C O 1
ATOM 5946 N N . ASP C 1 14 ? 15.681 -25.348 36.438 1.00 24.28 14 ASP C N 1
ATOM 5947 C CA . ASP C 1 14 ? 16.003 -24.169 35.635 1.00 24.74 14 ASP C CA 1
ATOM 5948 C C . ASP C 1 14 ? 17.447 -23.747 35.898 1.00 22.71 14 ASP C C 1
ATOM 5949 O O . ASP C 1 14 ? 17.779 -23.293 36.990 1.00 23.94 14 ASP C O 1
ATOM 5954 N N . PRO C 1 15 ? 18.323 -23.890 34.894 1.00 21.80 15 PRO C N 1
ATOM 5955 C CA . PRO C 1 15 ? 19.734 -23.523 35.043 1.00 21.65 15 PRO C CA 1
ATOM 5956 C C . PRO C 1 15 ? 20.027 -22.025 35.131 1.00 22.04 15 PRO C C 1
ATOM 5957 O O . PRO C 1 15 ? 21.158 -21.634 35.408 1.00 21.20 15 PRO C O 1
ATOM 5961 N N . SER C 1 16 ? 19.017 -21.188 34.912 1.00 22.30 16 SER C N 1
ATOM 5962 C CA . SER C 1 16 ? 19.229 -19.743 34.962 1.00 25.38 16 SER C CA 1
ATOM 5963 C C . SER C 1 16 ? 18.927 -19.126 36.324 1.00 27.27 16 SER C C 1
ATOM 5964 O O . SER C 1 16 ? 19.382 -18.023 36.625 1.00 26.59 16 SER C O 1
ATOM 5967 N N . MET C 1 17 ? 18.166 -19.834 37.150 1.00 29.72 17 MET C N 1
ATOM 5968 C CA . MET C 1 17 ? 17.809 -19.322 38.469 1.00 32.74 17 MET C CA 1
ATOM 5969 C C . MET C 1 17 ? 19.025 -18.898 39.289 1.00 31.63 17 MET C C 1
ATOM 5970 O O . MET C 1 17 ? 20.006 -19.632 39.386 1.00 31.31 17 MET C O 1
ATOM 5975 N N . GLY C 1 18 ? 18.951 -17.704 39.872 1.00 31.14 18 GLY C N 1
ATOM 5976 C CA . GLY C 1 18 ? 20.044 -17.206 40.689 1.00 29.92 18 GLY C CA 1
ATOM 5977 C C . GLY C 1 18 ? 21.124 -16.440 39.947 1.00 29.07 18 GLY C C 1
ATOM 5978 O O . GLY C 1 18 ? 21.971 -15.799 40.569 1.00 30.33 18 GLY C O 1
ATOM 5979 N N . LEU C 1 19 ? 21.104 -16.498 38.620 1.00 26.74 19 LEU C N 1
ATOM 5980 C CA . LEU C 1 19 ? 22.103 -15.800 37.819 1.00 25.90 19 LEU C CA 1
ATOM 5981 C C . LEU C 1 19 ? 21.674 -14.363 37.547 1.00 26.77 19 LEU C C 1
ATOM 5982 O O . LEU C 1 19 ? 20.483 -14.056 37.541 1.00 26.55 19 LEU C O 1
ATOM 5987 N N . ASN C 1 20 ? 22.642 -13.478 37.327 1.00 27.59 20 ASN C N 1
ATOM 5988 C CA . ASN C 1 20 ? 22.316 -12.087 37.038 1.00 28.12 20 ASN C CA 1
ATOM 5989 C C . ASN C 1 20 ? 22.002 -11.948 35.552 1.00 28.88 20 ASN C C 1
ATOM 5990 O O . ASN C 1 20 ? 22.214 -12.881 34.775 1.00 27.59 20 ASN C O 1
ATOM 5995 N N . GLU C 1 21 ? 21.489 -10.786 35.162 1.00 29.88 21 GLU C N 1
ATOM 5996 C CA . GLU C 1 21 ? 21.130 -10.533 33.771 1.00 30.64 21 GLU C CA 1
ATOM 5997 C C . GLU C 1 21 ? 22.252 -10.837 32.783 1.00 29.59 21 GLU C C 1
ATOM 5998 O O . GLU C 1 21 ? 22.018 -11.440 31.735 1.00 29.19 21 GLU C O 1
ATOM 6004 N N . GLU C 1 22 ? 23.469 -10.420 33.117 1.00 28.64 22 GLU C N 1
ATOM 6005 C CA . GLU C 1 22 ? 24.619 -10.638 32.246 1.00 28.95 22 GLU C CA 1
ATOM 6006 C C . GLU C 1 22 ? 24.901 -12.127 32.050 1.00 26.68 22 GLU C C 1
ATOM 6007 O O . GLU C 1 22 ? 25.107 -12.591 30.928 1.00 25.40 22 GLU C O 1
ATOM 6013 N N . GLN C 1 23 ? 24.904 -12.871 33.149 1.00 25.54 23 GLN C N 1
ATOM 6014 C CA . GLN C 1 23 ? 25.166 -14.304 33.104 1.00 24.49 23 GLN C CA 1
ATOM 6015 C C . GLN C 1 23 ? 24.069 -15.058 32.353 1.00 24.51 23 GLN C C 1
ATOM 6016 O O . GLN C 1 23 ? 24.342 -16.057 31.689 1.00 24.26 23 GLN C O 1
ATOM 6022 N N . LYS C 1 24 ? 22.830 -14.584 32.449 1.00 24.82 24 LYS C N 1
ATOM 6023 C CA . LYS C 1 24 ? 21.739 -15.241 31.738 1.00 25.44 24 LYS C CA 1
ATOM 6024 C C . LYS C 1 24 ? 21.943 -15.077 30.237 1.00 25.75 24 LYS C C 1
ATOM 6025 O O . LYS C 1 24 ? 21.577 -15.950 29.450 1.00 25.09 24 LYS C O 1
ATOM 6031 N N . GLU C 1 25 ? 22.538 -13.953 29.845 1.00 26.48 25 GLU C N 1
ATOM 6032 C CA . GLU C 1 25 ? 22.800 -13.681 28.438 1.00 27.25 25 GLU C CA 1
ATOM 6033 C C . GLU C 1 25 ? 23.934 -14.582 27.946 1.00 25.78 25 GLU C C 1
ATOM 6034 O O . GLU C 1 25 ? 23.864 -15.135 26.849 1.00 24.75 25 GLU C O 1
ATOM 6040 N N . PHE C 1 26 ? 24.978 -14.720 28.760 1.00 23.89 26 PHE C N 1
ATOM 6041 C CA . PHE C 1 26 ? 26.116 -15.571 28.411 1.00 22.91 26 PHE C CA 1
ATOM 6042 C C . PHE C 1 26 ? 25.605 -16.990 28.204 1.00 21.61 26 PHE C C 1
ATOM 6043 O O . PHE C 1 26 ? 25.961 -17.670 27.242 1.00 19.60 26 PHE C O 1
ATOM 6051 N N . GLN C 1 27 ? 24.768 -17.426 29.137 1.00 20.05 27 GLN C N 1
ATOM 6052 C CA . GLN C 1 27 ? 24.200 -18.765 29.110 1.00 20.11 27 GLN C CA 1
ATOM 6053 C C . GLN C 1 27 ? 23.404 -19.019 27.840 1.00 20.08 27 GLN C C 1
ATOM 6054 O O . GLN C 1 27 ? 23.530 -20.074 27.216 1.00 18.53 27 GLN C O 1
ATOM 6060 N N . LYS C 1 28 ? 22.582 -18.046 27.463 1.00 20.69 28 LYS C N 1
ATOM 6061 C CA . LYS C 1 28 ? 21.761 -18.161 26.269 1.00 22.29 28 LYS C CA 1
ATOM 6062 C C . LYS C 1 28 ? 22.631 -18.306 25.023 1.00 21.21 28 LYS C C 1
ATOM 6063 O O . LYS C 1 28 ? 22.391 -19.177 24.191 1.00 20.73 28 LYS C O 1
ATOM 6069 N N . VAL C 1 29 ? 23.644 -17.453 24.901 1.00 20.77 29 VAL C N 1
ATOM 6070 C CA . VAL C 1 29 ? 24.545 -17.500 23.754 1.00 20.39 29 VAL C CA 1
ATOM 6071 C C . VAL C 1 29 ? 25.262 -18.845 23.677 1.00 20.35 29 VAL C C 1
ATOM 6072 O O . VAL C 1 29 ? 25.357 -19.452 22.609 1.00 20.20 29 VAL C O 1
ATOM 6076 N N . ALA C 1 30 ? 25.765 -19.305 24.818 1.00 20.03 30 ALA C N 1
ATOM 6077 C CA . ALA C 1 30 ? 26.481 -20.573 24.880 1.00 19.48 30 ALA C CA 1
ATOM 6078 C C . ALA C 1 30 ? 25.579 -21.743 24.507 1.00 19.26 30 ALA C C 1
ATOM 6079 O O . ALA C 1 30 ? 25.955 -22.598 23.704 1.00 18.16 30 ALA C O 1
ATOM 6081 N N . PHE C 1 31 ? 24.382 -21.782 25.082 1.00 19.39 31 PHE C N 1
ATOM 6082 C CA . PHE C 1 31 ? 23.466 -22.874 24.785 1.00 21.51 31 PHE C CA 1
ATOM 6083 C C . PHE C 1 31 ? 23.048 -22.895 23.319 1.00 22.28 31 PHE C C 1
ATOM 6084 O O . PHE C 1 31 ? 23.036 -23.950 22.683 1.00 22.52 31 PHE C O 1
ATOM 6092 N N . ASP C 1 32 ? 22.694 -21.730 22.786 1.00 23.45 32 ASP C N 1
ATOM 6093 C CA . ASP C 1 32 ? 22.277 -21.640 21.392 1.00 23.95 32 ASP C CA 1
ATOM 6094 C C . ASP C 1 32 ? 23.382 -22.123 20.464 1.00 22.76 32 ASP C C 1
ATOM 6095 O O . ASP C 1 32 ? 23.115 -22.789 19.464 1.00 24.36 32 ASP C O 1
ATOM 6100 N N . PHE C 1 33 ? 24.624 -21.788 20.800 1.00 21.08 33 PHE C N 1
ATOM 6101 C CA . PHE C 1 33 ? 25.773 -22.197 20.001 1.00 21.23 33 PHE C CA 1
ATOM 6102 C C . PHE C 1 33 ? 25.926 -23.715 20.032 1.00 20.38 33 PHE C C 1
ATOM 6103 O O . PHE C 1 33 ? 26.135 -24.355 18.999 1.00 20.72 33 PHE C O 1
ATOM 6111 N N . ALA C 1 34 ? 25.828 -24.286 21.227 1.00 20.58 34 ALA C N 1
ATOM 6112 C CA . ALA C 1 34 ? 25.957 -25.728 21.398 1.00 21.79 34 ALA C CA 1
ATOM 6113 C C . ALA C 1 34 ? 24.886 -26.473 20.605 1.00 22.08 34 ALA C C 1
ATOM 6114 O O . ALA C 1 34 ? 25.175 -27.449 19.913 1.00 21.81 34 ALA C O 1
ATOM 6116 N N . ALA C 1 35 ? 23.650 -25.998 20.710 1.00 23.04 35 ALA C N 1
ATOM 6117 C CA . ALA C 1 35 ? 22.522 -26.616 20.021 1.00 23.30 35 ALA C CA 1
ATOM 6118 C C . ALA C 1 35 ? 22.637 -26.524 18.503 1.00 23.71 35 ALA C C 1
ATOM 6119 O O . ALA C 1 35 ? 22.238 -27.438 17.784 1.00 23.83 35 ALA C O 1
ATOM 6121 N N . ARG C 1 36 ? 23.201 -25.424 18.020 1.00 25.43 36 ARG C N 1
ATOM 6122 C CA . ARG C 1 36 ? 23.340 -25.203 16.588 1.00 26.24 36 ARG C CA 1
ATOM 6123 C C . ARG C 1 36 ? 24.621 -25.731 15.941 1.00 26.08 36 ARG C C 1
ATOM 6124 O O . ARG C 1 36 ? 24.584 -26.247 14.821 1.00 25.51 36 ARG C O 1
ATOM 6132 N N . GLU C 1 37 ? 25.743 -25.627 16.647 1.00 23.37 37 GLU C N 1
ATOM 6133 C CA . GLU C 1 37 ? 27.031 -26.046 16.098 1.00 23.55 37 GLU C CA 1
ATOM 6134 C C . GLU C 1 37 ? 27.646 -27.321 16.665 1.00 22.30 37 GLU C C 1
ATOM 6135 O O . GLU C 1 37 ? 28.479 -27.949 16.013 1.00 22.43 37 GLU C O 1
ATOM 6141 N N . MET C 1 38 ? 27.245 -27.707 17.870 1.00 20.65 38 MET C N 1
ATOM 6142 C CA . MET C 1 38 ? 27.829 -28.886 18.499 1.00 20.46 38 MET C CA 1
ATOM 6143 C C . MET C 1 38 ? 26.951 -30.134 18.528 1.00 19.92 38 MET C C 1
ATOM 6144 O O . MET C 1 38 ? 27.349 -31.186 18.033 1.00 20.49 38 MET C O 1
ATOM 6149 N N . ALA C 1 39 ? 25.761 -30.012 19.103 1.00 20.97 39 ALA C N 1
ATOM 6150 C CA . ALA C 1 39 ? 24.837 -31.139 19.210 1.00 20.67 39 ALA C CA 1
ATOM 6151 C C . ALA C 1 39 ? 24.634 -31.914 17.905 1.00 21.18 39 ALA C C 1
ATOM 6152 O O . ALA C 1 39 ? 24.666 -33.144 17.899 1.00 21.82 39 ALA C O 1
ATOM 6154 N N . PRO C 1 40 ? 24.423 -31.208 16.783 1.00 21.13 40 PRO C N 1
ATOM 6155 C CA . PRO C 1 40 ? 24.216 -31.885 15.498 1.00 21.27 40 PRO C CA 1
ATOM 6156 C C . PRO C 1 40 ? 25.421 -32.683 15.005 1.00 21.81 40 PRO C C 1
ATOM 6157 O O . PRO C 1 40 ? 25.281 -33.583 14.173 1.00 21.93 40 PRO C O 1
ATOM 6161 N N . ASN C 1 41 ? 26.601 -32.356 15.523 1.00 20.78 41 ASN C N 1
ATOM 6162 C CA . ASN C 1 41 ? 27.828 -33.021 15.100 1.00 19.86 41 ASN C CA 1
ATOM 6163 C C . ASN C 1 41 ? 28.500 -33.896 16.150 1.00 19.02 41 ASN C C 1
ATOM 6164 O O . ASN C 1 41 ? 29.457 -34.607 15.840 1.00 18.49 41 ASN C O 1
ATOM 6169 N N . MET C 1 42 ? 28.007 -33.849 17.382 1.00 18.54 42 MET C N 1
ATOM 6170 C CA . MET C 1 42 ? 28.606 -34.625 18.464 1.00 17.34 42 MET C CA 1
ATOM 6171 C C . MET C 1 42 ? 28.879 -36.086 18.118 1.00 17.40 42 MET C C 1
ATOM 6172 O O . MET C 1 42 ? 30.000 -36.567 18.287 1.00 17.54 42 MET C O 1
ATOM 6177 N N . ALA C 1 43 ? 27.858 -36.791 17.637 1.00 17.18 43 ALA C N 1
ATOM 6178 C CA . ALA C 1 43 ? 28.006 -38.204 17.296 1.00 17.90 43 ALA C CA 1
ATOM 6179 C C . ALA C 1 43 ? 29.087 -38.462 16.254 1.00 17.91 43 ALA C C 1
ATOM 6180 O O . ALA C 1 43 ? 29.835 -39.432 16.357 1.00 17.77 43 ALA C O 1
ATOM 6182 N N . GLU C 1 44 ? 29.168 -37.593 15.250 1.00 18.07 44 GLU C N 1
ATOM 6183 C CA . GLU C 1 44 ? 30.163 -37.750 14.200 1.00 19.18 44 GLU C CA 1
ATOM 6184 C C . GLU C 1 44 ? 31.586 -37.530 14.708 1.00 17.97 44 GLU C C 1
ATOM 6185 O O . GLU C 1 44 ? 32.489 -38.294 14.372 1.00 18.58 44 GLU C O 1
ATOM 6191 N N . TRP C 1 45 ? 31.792 -36.490 15.513 1.00 18.00 45 TRP C N 1
ATOM 6192 C CA . TRP C 1 45 ? 33.127 -36.218 16.042 1.00 17.57 45 TRP C CA 1
ATOM 6193 C C . TRP C 1 45 ? 33.580 -37.386 16.900 1.00 17.14 45 TRP C C 1
ATOM 6194 O O . 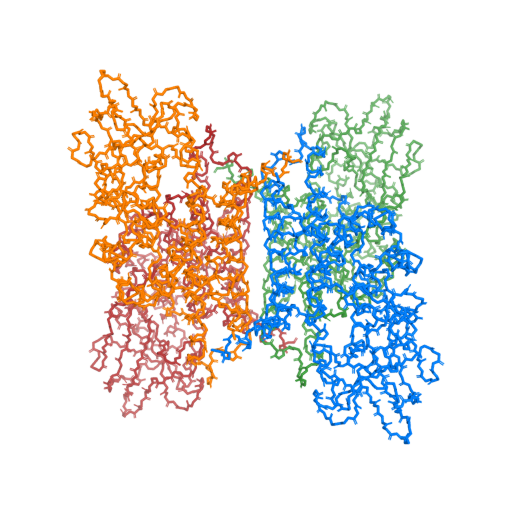TRP C 1 45 ? 34.750 -37.769 16.890 1.00 16.45 45 TRP C O 1
ATOM 6205 N N . ASP C 1 46 ? 32.642 -37.949 17.654 1.00 17.44 46 ASP C N 1
ATOM 6206 C CA . ASP C 1 46 ? 32.945 -39.074 18.522 1.00 16.98 46 ASP C CA 1
ATOM 6207 C C . ASP C 1 46 ? 33.272 -40.337 17.727 1.00 17.81 46 ASP C C 1
ATOM 6208 O O . ASP C 1 46 ? 34.244 -41.029 18.022 1.00 17.96 46 ASP C O 1
ATOM 6213 N N . GLN C 1 47 ? 32.469 -40.622 16.707 1.00 19.16 47 GLN C N 1
ATOM 6214 C CA . GLN C 1 47 ? 32.671 -41.809 15.883 1.00 20.25 47 GLN C CA 1
ATOM 6215 C C . GLN C 1 47 ? 33.960 -41.747 15.063 1.00 20.52 47 GLN C C 1
ATOM 6216 O O . GLN C 1 47 ? 34.722 -42.715 15.008 1.00 20.84 47 GLN C O 1
ATOM 6222 N N . LYS C 1 48 ? 34.203 -40.602 14.434 1.00 20.42 48 LYS C N 1
ATOM 6223 C CA . LYS C 1 48 ? 35.388 -40.420 13.604 1.00 22.12 48 LYS C CA 1
ATOM 6224 C C . LYS C 1 48 ? 36.593 -39.873 14.360 1.00 22.61 48 LYS C C 1
ATOM 6225 O O . LYS C 1 48 ? 37.670 -39.716 13.780 1.00 22.60 48 LYS C O 1
ATOM 6231 N N . GLU C 1 49 ? 36.416 -39.586 15.648 1.00 21.92 49 GLU C N 1
ATOM 6232 C CA . GLU C 1 49 ? 37.503 -39.049 16.462 1.00 22.54 49 GLU C CA 1
ATOM 6233 C C . GLU C 1 49 ? 38.081 -37.799 15.807 1.00 22.01 49 GLU C C 1
ATOM 6234 O O . GLU C 1 49 ? 39.288 -37.705 15.564 1.00 22.36 49 GLU C O 1
ATOM 6240 N N . LEU C 1 50 ? 37.209 -36.837 15.532 1.00 20.49 50 LEU C N 1
ATOM 6241 C CA . LEU C 1 50 ? 37.622 -35.597 14.889 1.00 21.99 50 LEU C CA 1
ATOM 6242 C C . LEU C 1 50 ? 37.758 -34.437 15.870 1.00 21.88 50 LEU C C 1
ATOM 6243 O O . LEU C 1 50 ? 36.903 -34.232 16.735 1.00 22.47 50 LEU C O 1
ATOM 6248 N N . PHE C 1 51 ? 38.847 -33.689 15.720 1.00 20.00 51 PHE C N 1
ATOM 6249 C CA . PHE C 1 51 ? 39.147 -32.517 16.543 1.00 20.78 51 PHE C CA 1
ATOM 6250 C C . PHE C 1 51 ? 38.484 -31.360 15.778 1.00 21.31 51 PHE C C 1
ATOM 6251 O O . PHE C 1 51 ? 39.034 -30.870 14.791 1.00 22.30 51 PHE C O 1
ATOM 6259 N N . PRO C 1 52 ? 37.291 -30.920 16.221 1.00 21.67 52 PRO C N 1
ATOM 6260 C CA . PRO C 1 52 ? 36.512 -29.839 15.600 1.00 21.33 52 PRO C CA 1
ATOM 6261 C C . PRO C 1 52 ? 37.113 -28.433 15.596 1.00 20.90 52 PRO C C 1
ATOM 6262 O O . PRO C 1 52 ? 36.563 -27.512 16.200 1.00 20.15 52 PRO C O 1
ATOM 6266 N N . VAL C 1 53 ? 38.220 -28.269 14.880 1.00 20.95 53 VAL C N 1
ATOM 6267 C CA . VAL C 1 53 ? 38.907 -26.983 14.795 1.00 20.94 53 VAL C CA 1
ATOM 6268 C C . VAL C 1 53 ? 38.028 -25.811 14.360 1.00 20.42 53 VAL C C 1
ATOM 6269 O O . VAL C 1 53 ? 38.003 -24.773 15.021 1.00 18.80 53 VAL C O 1
ATOM 6273 N N . ASP C 1 54 ? 37.304 -25.965 13.256 1.00 21.61 54 ASP C N 1
ATOM 6274 C CA . ASP C 1 54 ? 36.463 -24.874 12.772 1.00 22.38 54 ASP C CA 1
ATOM 6275 C C . ASP C 1 54 ? 35.379 -24.446 13.753 1.00 22.15 54 ASP C C 1
ATOM 6276 O O . ASP C 1 54 ? 35.145 -23.253 13.946 1.00 21.66 54 ASP C O 1
ATOM 6281 N N . VAL C 1 55 ? 34.717 -25.414 14.378 1.00 20.63 55 VAL C N 1
ATOM 6282 C CA . VAL C 1 55 ? 33.667 -25.093 15.330 1.00 19.49 55 VAL C CA 1
ATOM 6283 C C . VAL C 1 55 ? 34.248 -24.442 16.584 1.00 18.40 55 VAL C C 1
ATOM 6284 O O . VAL C 1 55 ? 33.677 -23.491 17.121 1.00 18.43 55 VAL C O 1
ATOM 6288 N N . MET C 1 56 ? 35.386 -24.943 17.050 1.00 17.72 56 MET C N 1
ATOM 6289 C CA . MET C 1 56 ? 35.998 -24.359 18.235 1.00 17.59 56 MET C CA 1
ATOM 6290 C C . MET C 1 56 ? 36.412 -22.920 17.956 1.00 18.25 56 MET C C 1
ATOM 6291 O O . MET C 1 56 ? 36.324 -22.065 18.834 1.00 17.23 56 MET C O 1
ATOM 6296 N N . ARG C 1 57 ? 36.850 -22.644 16.732 1.00 19.21 57 ARG C N 1
ATOM 6297 C CA . ARG C 1 57 ? 37.244 -21.281 16.392 1.00 19.99 57 ARG C CA 1
ATOM 6298 C C . ARG C 1 57 ? 36.022 -20.371 16.353 1.00 21.05 57 ARG C C 1
ATOM 6299 O O . ARG C 1 57 ? 36.120 -19.178 16.642 1.00 21.80 57 ARG C O 1
ATOM 6307 N N . LYS C 1 58 ? 34.866 -20.933 16.010 1.00 20.54 58 LYS C N 1
ATOM 6308 C CA . LYS C 1 58 ? 33.636 -20.151 15.997 1.00 21.05 58 LYS C CA 1
ATOM 6309 C C . LYS C 1 58 ? 33.317 -19.814 17.449 1.00 19.87 58 LYS C C 1
ATOM 6310 O O . LYS C 1 58 ? 32.868 -18.713 17.762 1.00 20.38 58 LYS C O 1
ATOM 6316 N N . ALA C 1 59 ? 33.549 -20.777 18.336 1.00 18.92 59 ALA C N 1
ATOM 6317 C CA . ALA C 1 59 ? 33.291 -20.574 19.754 1.00 17.60 59 ALA C CA 1
ATOM 6318 C C . ALA C 1 59 ? 34.227 -19.498 20.299 1.00 17.32 59 ALA C C 1
ATOM 6319 O O . ALA C 1 59 ? 33.833 -18.680 21.128 1.00 17.55 59 ALA C O 1
ATOM 6321 N N . ALA C 1 60 ? 35.469 -19.502 19.827 1.00 18.17 60 ALA C N 1
ATOM 6322 C CA . ALA C 1 60 ? 36.450 -18.518 20.275 1.00 20.17 60 ALA C CA 1
ATOM 6323 C C . ALA C 1 60 ? 36.023 -17.121 19.834 1.00 21.21 60 ALA C C 1
ATOM 6324 O O . ALA C 1 60 ? 36.319 -16.131 20.504 1.00 20.65 60 ALA C O 1
ATOM 6326 N N . GLN C 1 61 ? 35.320 -17.052 18.706 1.00 23.20 61 GLN C N 1
ATOM 6327 C CA . GLN C 1 61 ? 34.834 -15.783 18.171 1.00 25.27 61 GLN C CA 1
ATOM 6328 C C . GLN C 1 61 ? 33.792 -15.188 19.114 1.00 25.03 61 GLN C C 1
ATOM 6329 O O . GLN C 1 61 ? 33.618 -13.972 19.178 1.00 25.55 61 GLN C O 1
ATOM 6335 N N . LEU C 1 62 ? 33.095 -16.052 19.844 1.00 23.01 62 LEU C N 1
ATOM 6336 C CA . LEU C 1 62 ? 32.084 -15.601 20.789 1.00 22.97 62 LEU C CA 1
ATOM 6337 C C . LEU C 1 62 ? 32.735 -15.234 22.120 1.00 21.96 62 LEU C C 1
ATOM 6338 O O . LEU C 1 62 ? 32.079 -14.693 23.011 1.00 23.31 62 LEU C O 1
ATOM 6343 N N . GLY C 1 63 ? 34.026 -15.535 22.246 1.00 21.15 63 GLY C N 1
ATOM 6344 C CA . GLY C 1 63 ? 34.754 -15.220 23.464 1.00 20.03 63 GLY C CA 1
ATOM 6345 C C . GLY C 1 63 ? 35.005 -16.402 24.386 1.00 20.15 63 GLY C C 1
ATOM 6346 O O . GLY C 1 63 ? 35.390 -16.218 25.542 1.00 17.88 63 GLY C O 1
ATOM 6347 N N . PHE C 1 64 ? 34.813 -17.614 23.875 1.00 18.75 64 PHE C N 1
ATOM 6348 C CA . PHE C 1 64 ? 34.995 -18.824 24.677 1.00 18.39 64 PHE C CA 1
ATOM 6349 C C . PHE C 1 64 ? 36.392 -19.438 24.591 1.00 19.24 64 PHE C C 1
ATOM 6350 O O . PHE C 1 64 ? 36.649 -20.492 25.178 1.00 20.12 64 PHE C O 1
ATOM 6358 N N . GLY C 1 65 ? 37.293 -18.780 23.867 1.00 18.01 65 GLY C N 1
ATOM 6359 C CA . GLY C 1 65 ? 38.650 -19.286 23.746 1.00 17.67 65 GLY C CA 1
ATOM 6360 C C . GLY C 1 65 ? 39.492 -18.871 24.938 1.00 17.97 65 GLY C C 1
ATOM 6361 O O . GLY C 1 65 ? 40.469 -19.536 25.290 1.00 18.69 65 GLY C O 1
ATOM 6362 N N . GLY C 1 66 ? 39.105 -17.760 25.560 1.00 17.35 66 GLY C N 1
ATOM 6363 C CA . GLY C 1 66 ? 39.811 -17.254 26.724 1.00 17.84 66 GLY C CA 1
ATOM 6364 C C . GLY C 1 66 ? 38.793 -16.609 27.646 1.00 18.20 66 GLY C C 1
ATOM 6365 O O . GLY C 1 66 ? 38.896 -15.430 27.993 1.00 17.07 66 GLY C O 1
ATOM 6366 N N . VAL C 1 67 ? 37.805 -17.405 28.041 1.00 16.77 67 VAL C N 1
ATOM 6367 C CA . VAL C 1 67 ? 36.712 -16.955 28.896 1.00 17.01 67 VAL C CA 1
ATOM 6368 C C . VAL C 1 67 ? 37.103 -16.120 30.104 1.00 15.89 67 VAL C C 1
ATOM 6369 O O . VAL C 1 67 ? 36.544 -15.043 30.319 1.00 16.27 67 VAL C O 1
ATOM 6373 N N . TYR C 1 68 ? 38.040 -16.618 30.908 1.00 15.20 68 TYR C N 1
ATOM 6374 C CA . TYR C 1 68 ? 38.453 -15.887 32.097 1.00 15.93 68 TYR C CA 1
ATOM 6375 C C . TYR C 1 68 ? 39.867 -15.321 32.014 1.00 16.99 68 TYR C C 1
ATOM 6376 O O . TYR C 1 68 ? 40.548 -15.144 33.027 1.00 18.91 68 TYR C O 1
ATOM 6385 N N . ILE C 1 69 ? 40.288 -15.028 30.787 1.00 16.92 69 ILE C N 1
ATOM 6386 C CA . ILE C 1 69 ? 41.598 -14.440 30.517 1.00 17.91 69 ILE C CA 1
ATOM 6387 C C . ILE C 1 69 ? 41.395 -12.919 30.482 1.00 18.25 69 ILE C C 1
ATOM 6388 O O . ILE C 1 69 ? 40.326 -12.446 30.096 1.00 17.88 69 ILE C O 1
ATOM 6393 N N . GLN C 1 70 ? 42.409 -12.158 30.885 1.00 17.69 70 GLN C N 1
ATOM 6394 C CA . GLN C 1 70 ? 42.297 -10.700 30.882 1.00 19.43 70 GLN C CA 1
ATOM 6395 C C . GLN C 1 70 ? 42.037 -10.166 29.476 1.00 18.83 70 GLN C C 1
ATOM 6396 O O . GLN C 1 70 ? 42.541 -10.708 28.490 1.00 18.57 70 GLN C O 1
ATOM 6402 N N . THR C 1 71 ? 41.254 -9.093 29.395 1.00 19.65 71 THR C N 1
ATOM 6403 C CA . THR C 1 71 ? 40.893 -8.499 28.112 1.00 20.85 71 THR C CA 1
ATOM 6404 C C . THR C 1 71 ? 42.044 -7.853 27.345 1.00 22.26 71 THR C C 1
ATOM 6405 O O . THR C 1 71 ? 41.988 -7.757 26.118 1.00 21.82 71 THR C O 1
ATOM 6409 N N . ASP C 1 72 ? 43.085 -7.414 28.047 1.00 22.64 72 ASP C N 1
ATOM 6410 C CA . ASP C 1 72 ? 44.202 -6.772 27.364 1.00 24.63 72 ASP C CA 1
ATOM 6411 C C . ASP C 1 72 ? 44.959 -7.719 26.438 1.00 24.69 72 ASP C C 1
ATOM 6412 O O . ASP C 1 72 ? 45.680 -7.272 25.545 1.00 24.17 72 ASP C O 1
ATOM 6417 N N . VAL C 1 73 ? 44.794 -9.024 26.638 1.00 23.74 73 VAL C N 1
ATOM 6418 C CA . VAL C 1 73 ? 45.471 -9.995 25.787 1.00 22.57 73 VAL C CA 1
ATOM 6419 C C . VAL C 1 73 ? 44.506 -10.831 24.949 1.00 23.20 73 VAL C C 1
ATOM 6420 O O . VAL C 1 73 ? 44.855 -11.918 24.485 1.00 24.00 73 VAL C O 1
ATOM 6424 N N . GLY C 1 74 ? 43.292 -10.320 24.766 1.00 21.96 74 GLY C N 1
ATOM 6425 C CA . GLY C 1 74 ? 42.308 -11.014 23.952 1.00 21.49 74 GLY C CA 1
ATOM 6426 C C . GLY C 1 74 ? 41.239 -11.800 24.687 1.00 20.22 74 GLY C C 1
ATOM 6427 O O . GLY C 1 74 ? 40.313 -12.318 24.059 1.00 19.91 74 GLY C O 1
ATOM 6428 N N . GLY C 1 75 ? 41.354 -11.888 26.009 1.00 19.21 75 GLY C N 1
ATOM 6429 C CA . GLY C 1 75 ? 40.378 -12.631 26.790 1.00 18.62 75 GLY C CA 1
ATOM 6430 C C . GLY C 1 75 ? 39.048 -11.924 26.974 1.00 19.50 75 GLY C C 1
ATOM 6431 O O . GLY C 1 75 ? 38.892 -10.756 26.602 1.00 18.10 75 GLY C O 1
ATOM 6432 N N . SER C 1 76 ? 38.083 -12.633 27.553 1.00 16.89 76 SER C N 1
ATOM 6433 C CA . SER C 1 76 ? 36.759 -12.075 27.794 1.00 17.01 76 SER C CA 1
ATOM 6434 C C . SER C 1 76 ? 36.655 -11.496 29.206 1.00 15.93 76 SER C C 1
ATOM 6435 O O . SER C 1 76 ? 35.689 -10.813 29.537 1.00 17.69 76 SER C O 1
ATOM 6438 N N . GLY C 1 77 ? 37.660 -11.779 30.030 1.00 16.53 77 GLY C N 1
ATOM 6439 C CA . GLY C 1 77 ? 37.703 -11.264 31.391 1.00 16.61 77 GLY C CA 1
ATOM 6440 C C . GLY C 1 77 ? 36.529 -11.589 32.294 1.00 18.21 77 GLY C C 1
ATOM 6441 O O . GLY C 1 77 ? 36.198 -10.806 33.189 1.00 18.38 77 GLY C O 1
ATOM 6442 N N . LEU C 1 78 ? 35.904 -12.744 32.084 1.00 16.03 78 LEU C N 1
ATOM 6443 C CA . LEU C 1 78 ? 34.757 -13.138 32.898 1.00 16.25 78 LEU C CA 1
ATOM 6444 C C . LEU C 1 78 ? 35.152 -13.826 34.204 1.00 15.38 78 LEU C C 1
ATOM 6445 O O . LEU C 1 78 ? 36.304 -14.225 34.388 1.00 16.25 78 LEU C O 1
ATOM 6450 N N . SER C 1 79 ? 34.187 -13.961 35.110 1.00 15.70 79 SER C N 1
ATOM 6451 C CA . SER C 1 79 ? 34.428 -14.579 36.414 1.00 17.22 79 SER C CA 1
ATOM 6452 C C . SER C 1 79 ? 34.385 -16.101 36.346 1.00 16.49 79 SER C C 1
ATOM 6453 O O . SER C 1 79 ? 34.049 -16.677 35.312 1.00 16.39 79 SER C O 1
ATOM 6456 N N . ARG C 1 80 ? 34.722 -16.742 37.462 1.00 15.35 80 ARG C N 1
ATOM 6457 C CA . ARG C 1 80 ? 34.713 -18.199 37.543 1.00 15.99 80 ARG C CA 1
ATOM 6458 C C . ARG C 1 80 ? 33.287 -18.715 37.423 1.00 15.06 80 ARG C C 1
ATOM 6459 O O . ARG C 1 80 ? 33.049 -19.765 36.827 1.00 15.22 80 ARG C O 1
ATOM 6467 N N . LEU C 1 81 ? 32.339 -17.982 38.002 1.00 15.16 81 LEU C N 1
ATOM 6468 C CA . LEU C 1 81 ? 30.941 -18.387 37.926 1.00 14.78 81 LEU C CA 1
ATOM 6469 C C . LEU C 1 81 ? 30.441 -18.217 36.497 1.00 16.58 81 LEU C C 1
ATOM 6470 O O . LEU C 1 81 ? 29.730 -19.081 35.981 1.00 15.83 81 LEU C O 1
ATOM 6475 N N . ASP C 1 82 ? 30.807 -17.108 35.852 1.00 16.08 82 ASP C N 1
ATOM 6476 C CA . ASP C 1 82 ? 30.388 -16.890 34.470 1.00 16.68 82 ASP C CA 1
ATOM 6477 C C . ASP C 1 82 ? 30.920 -18.057 33.646 1.00 15.35 82 ASP C C 1
ATOM 6478 O O . ASP C 1 82 ? 30.223 -18.609 32.796 1.00 16.74 82 ASP C O 1
ATOM 6483 N N . THR C 1 83 ? 32.174 -18.415 33.901 1.00 14.84 83 THR C N 1
ATOM 6484 C CA . THR C 1 83 ? 32.828 -19.496 33.178 1.00 13.78 83 THR C CA 1
ATOM 6485 C C . THR C 1 83 ? 32.119 -20.830 33.392 1.00 13.80 83 THR C C 1
ATOM 6486 O O . THR C 1 83 ? 31.918 -21.592 32.445 1.00 13.53 83 THR C O 1
ATOM 6490 N N . SER C 1 84 ? 31.735 -21.109 34.632 1.00 14.34 84 SER C N 1
ATOM 6491 C CA . SER C 1 84 ? 31.035 -22.356 34.935 1.00 14.35 84 SER C CA 1
ATOM 6492 C C . SER C 1 84 ? 29.724 -22.429 34.149 1.00 14.16 84 SER C C 1
ATOM 6493 O O . SER C 1 84 ? 29.390 -23.464 33.559 1.00 14.28 84 SER C O 1
ATOM 6496 N N . VAL C 1 85 ? 28.987 -21.322 34.139 1.00 14.13 85 VAL C N 1
ATOM 6497 C CA . VAL C 1 85 ? 27.715 -21.250 33.427 1.00 14.08 85 VAL C CA 1
ATOM 6498 C C . VAL C 1 85 ? 27.904 -21.511 31.935 1.00 14.71 85 VAL C C 1
ATOM 6499 O O . VAL C 1 85 ? 27.113 -22.222 31.313 1.00 13.61 85 VAL C O 1
ATOM 6503 N N . ILE C 1 86 ? 28.956 -20.934 31.364 1.00 14.01 86 ILE C N 1
ATOM 6504 C CA . ILE C 1 86 ? 29.236 -21.107 29.948 1.00 14.74 86 ILE C CA 1
ATOM 6505 C C . ILE C 1 86 ? 29.615 -22.541 29.589 1.00 14.09 86 ILE C C 1
ATOM 6506 O O . ILE C 1 86 ? 29.085 -23.103 28.633 1.00 13.86 86 ILE C O 1
ATOM 6511 N N . PHE C 1 87 ? 30.523 -23.137 30.354 1.00 13.41 87 PHE C N 1
ATOM 6512 C CA . PHE C 1 87 ? 30.948 -24.505 30.071 1.00 13.87 87 PHE C CA 1
ATOM 6513 C C . PHE C 1 87 ? 29.819 -25.507 30.289 1.00 13.45 87 PHE C C 1
ATOM 6514 O O . PHE C 1 87 ? 29.703 -26.490 29.557 1.00 14.13 87 PHE C O 1
ATOM 6522 N N . GLU C 1 88 ? 28.985 -25.257 31.291 1.00 12.88 88 GLU C N 1
ATOM 6523 C CA . GLU C 1 88 ? 27.856 -26.142 31.562 1.00 12.90 88 GLU C CA 1
ATOM 6524 C C . GLU C 1 88 ? 26.933 -26.138 30.344 1.00 13.39 88 GLU C C 1
ATOM 6525 O O . GLU C 1 88 ? 26.474 -27.190 29.896 1.00 12.88 88 GLU C O 1
ATOM 6531 N N . ALA C 1 89 ? 26.675 -24.950 29.799 1.00 13.05 89 ALA C N 1
ATOM 6532 C CA . ALA C 1 89 ? 25.814 -24.826 28.627 1.00 14.85 89 ALA C CA 1
ATOM 6533 C C . ALA C 1 89 ? 26.435 -25.473 27.389 1.00 13.99 89 ALA C C 1
ATOM 6534 O O . ALA C 1 89 ? 25.757 -26.186 26.646 1.00 15.25 89 ALA C O 1
ATOM 6536 N N . LEU C 1 90 ? 27.722 -25.232 27.159 1.00 14.26 90 LEU C N 1
ATOM 6537 C CA . LEU C 1 90 ? 28.390 -25.816 25.999 1.00 13.66 90 LEU C CA 1
ATOM 6538 C C . LEU C 1 90 ? 28.433 -27.344 26.077 1.00 14.41 90 LEU C C 1
ATOM 6539 O O . LEU C 1 90 ? 28.331 -28.031 25.057 1.00 13.51 90 LEU C O 1
ATOM 6544 N N . ALA C 1 91 ? 28.577 -27.869 27.289 1.00 14.97 91 ALA C N 1
ATOM 6545 C CA . ALA C 1 91 ? 28.655 -29.311 27.499 1.00 14.90 91 ALA C CA 1
ATOM 6546 C C . ALA C 1 91 ? 27.394 -30.057 27.068 1.00 15.44 91 ALA C C 1
ATOM 6547 O O . ALA C 1 91 ? 27.445 -31.262 26.812 1.00 14.71 91 ALA C O 1
ATOM 6549 N N . THR C 1 92 ? 26.265 -29.356 26.989 1.00 14.73 92 THR C N 1
ATOM 6550 C CA . THR C 1 92 ? 25.029 -30.004 26.558 1.00 15.53 92 THR C CA 1
ATOM 6551 C C . THR C 1 92 ? 25.132 -30.346 25.072 1.00 16.78 92 THR C C 1
ATOM 6552 O O . THR C 1 92 ? 24.412 -31.212 24.578 1.00 17.90 92 THR C O 1
ATOM 6556 N N . GLY C 1 93 ? 26.031 -29.658 24.367 1.00 17.29 93 GLY C N 1
ATOM 6557 C CA . GLY C 1 93 ? 26.225 -29.905 22.946 1.00 17.33 93 GLY C CA 1
ATOM 6558 C C . GLY C 1 93 ? 27.203 -31.043 22.721 1.00 18.17 93 GLY C C 1
ATOM 6559 O O . GLY C 1 93 ? 26.961 -31.945 21.920 1.00 18.28 93 GLY C O 1
ATOM 6560 N N . CYS C 1 94 ? 28.333 -30.977 23.414 1.00 16.13 94 CYS C N 1
ATOM 6561 C CA . CYS C 1 94 ? 29.349 -32.018 23.355 1.00 15.50 94 CYS C CA 1
ATOM 6562 C C . CYS C 1 94 ? 30.204 -31.832 24.590 1.00 15.78 94 CYS C C 1
ATOM 6563 O O . CYS C 1 94 ? 30.915 -30.834 24.726 1.00 14.10 94 CYS C O 1
ATOM 6566 N N . THR C 1 95 ? 30.118 -32.792 25.499 1.00 14.06 95 THR C N 1
ATOM 6567 C CA . THR C 1 95 ? 30.871 -32.716 26.734 1.00 13.84 95 THR C CA 1
ATOM 6568 C C . THR C 1 95 ? 32.367 -32.861 26.487 1.00 13.47 95 THR C C 1
ATOM 6569 O O . THR C 1 95 ? 33.169 -32.132 27.070 1.00 14.33 95 THR C O 1
ATOM 6573 N N . SER C 1 96 ? 32.737 -33.787 25.610 1.00 12.62 96 SER C N 1
ATOM 6574 C CA . SER C 1 96 ? 34.141 -34.024 25.283 1.00 13.53 96 SER C CA 1
ATOM 6575 C C . SER C 1 96 ? 34.834 -32.774 24.758 1.00 14.04 96 SER C C 1
ATOM 6576 O O . SER C 1 96 ? 35.910 -32.396 25.232 1.00 12.88 96 SER C O 1
ATOM 6579 N N . THR C 1 97 ? 34.213 -32.146 23.766 1.00 12.94 97 THR C N 1
ATOM 6580 C CA . THR C 1 97 ? 34.781 -30.959 23.148 1.00 13.05 97 THR C CA 1
ATOM 6581 C C . THR C 1 97 ? 34.833 -29.789 24.119 1.00 13.13 97 THR C C 1
ATOM 6582 O O . THR C 1 97 ? 35.815 -29.044 24.150 1.00 12.72 97 THR C O 1
ATOM 6586 N N . THR C 1 98 ? 33.788 -29.633 24.924 1.00 12.91 98 THR C N 1
ATOM 6587 C CA . THR C 1 98 ? 33.761 -28.544 25.889 1.00 13.15 98 THR C CA 1
ATOM 6588 C C . THR C 1 98 ? 34.848 -28.745 26.938 1.00 12.78 98 THR C C 1
ATOM 6589 O O . THR C 1 98 ? 35.478 -27.782 27.376 1.00 12.99 98 THR C O 1
ATOM 6593 N N . ALA C 1 99 ? 35.069 -29.992 27.343 1.00 11.34 99 ALA C N 1
ATOM 6594 C CA . ALA C 1 99 ? 36.100 -30.277 28.336 1.00 12.35 99 ALA C CA 1
ATOM 6595 C C . ALA C 1 99 ? 37.457 -29.860 27.780 1.00 13.45 99 ALA C C 1
ATOM 6596 O O . ALA C 1 99 ? 38.296 -29.307 28.502 1.00 11.46 99 ALA C O 1
ATOM 6598 N N . TYR C 1 100 ? 37.687 -30.122 26.498 1.00 13.30 100 TYR C N 1
ATOM 6599 C CA . TYR C 1 100 ? 38.960 -29.723 25.922 1.00 13.36 100 TYR C CA 1
ATOM 6600 C C . TYR C 1 100 ? 39.073 -28.199 25.913 1.00 13.47 100 TYR C C 1
ATOM 6601 O O . TYR C 1 100 ? 40.130 -27.650 26.218 1.00 13.93 100 TYR C O 1
ATOM 6610 N N . ILE C 1 101 ? 37.992 -27.516 25.547 1.00 12.54 101 ILE C N 1
ATOM 6611 C CA . ILE C 1 101 ? 38.015 -26.056 25.523 1.00 12.86 101 ILE C CA 1
ATOM 6612 C C . ILE C 1 101 ? 38.423 -25.543 26.906 1.00 13.15 101 ILE C C 1
ATOM 6613 O O . ILE C 1 101 ? 39.156 -24.561 27.021 1.00 11.27 101 ILE C O 1
ATOM 6618 N N A SER C 1 102 ? 37.956 -26.225 27.947 0.50 13.35 102 SER C N 1
ATOM 6619 N N B SER C 1 102 ? 37.958 -26.212 27.959 0.50 11.78 102 SER C N 1
ATOM 6620 C CA A SER C 1 102 ? 38.276 -25.843 29.317 0.50 13.04 102 SER C CA 1
ATOM 6621 C CA B SER C 1 102 ? 38.295 -25.791 29.316 0.50 10.37 102 SER C CA 1
ATOM 6622 C C A SER C 1 102 ? 39.766 -26.022 29.603 0.50 12.90 102 SER C C 1
ATOM 6623 C C B SER C 1 102 ? 39.781 -26.013 29.607 0.50 10.95 102 SER C C 1
ATOM 6624 O O A SER C 1 102 ? 40.390 -25.183 30.257 0.50 12.95 102 SER C O 1
ATOM 6625 O O B SER C 1 102 ? 40.420 -25.195 30.271 0.50 10.63 102 SER C O 1
ATOM 6630 N N . ILE C 1 103 ? 40.334 -27.115 29.107 1.00 12.19 103 ILE C N 1
ATOM 6631 C CA . ILE C 1 103 ? 41.751 -27.402 29.312 1.00 11.79 103 ILE C CA 1
ATOM 6632 C C . ILE C 1 103 ? 42.575 -26.322 28.606 1.00 12.99 103 ILE C C 1
ATOM 6633 O O . ILE C 1 103 ? 43.537 -25.789 29.165 1.00 11.66 103 ILE C O 1
ATOM 6638 N N . HIS C 1 104 ? 42.179 -26.010 27.374 1.00 11.93 104 HIS C N 1
ATOM 6639 C CA . HIS C 1 104 ? 42.838 -24.984 26.564 1.00 12.75 104 HIS C CA 1
ATOM 6640 C C . HIS C 1 104 ? 42.805 -23.648 27.316 1.00 12.98 104 HIS C C 1
ATOM 6641 O O . HIS C 1 104 ? 43.800 -22.923 27.364 1.00 13.69 104 HIS C O 1
ATOM 6648 N N . ASN C 1 105 ? 41.654 -23.334 27.900 1.00 12.27 105 ASN C N 1
ATOM 6649 C CA . ASN C 1 105 ? 41.483 -22.103 28.665 1.00 12.89 105 ASN C CA 1
ATOM 6650 C C . ASN C 1 105 ? 42.394 -22.075 29.889 1.00 14.37 105 ASN C C 1
ATOM 6651 O O . ASN C 1 105 ? 42.960 -21.030 30.220 1.00 13.75 105 ASN C O 1
ATOM 6656 N N . MET C 1 106 ? 42.534 -23.217 30.560 1.00 13.06 106 MET C N 1
ATOM 6657 C CA . MET C 1 106 ? 43.382 -23.300 31.749 1.00 13.90 106 MET C CA 1
ATOM 6658 C C . MET C 1 106 ? 44.823 -22.977 31.377 1.00 14.41 106 MET C C 1
ATOM 6659 O O . MET C 1 106 ? 45.518 -22.257 32.101 1.00 13.95 106 MET C O 1
ATOM 6664 N N . CYS C 1 107 ? 45.271 -23.511 30.245 1.00 13.73 107 CYS C N 1
ATOM 6665 C CA . CYS C 1 107 ? 46.628 -23.255 29.771 1.00 14.32 107 CYS C CA 1
ATOM 6666 C C . CYS C 1 107 ? 46.830 -21.764 29.543 1.00 14.84 107 CYS C C 1
ATOM 6667 O O . CYS C 1 107 ? 47.828 -21.187 29.979 1.00 14.64 107 CYS C O 1
ATOM 6670 N N . ALA C 1 108 ? 45.882 -21.143 28.853 1.00 14.12 108 ALA C N 1
ATOM 6671 C CA . ALA C 1 108 ? 45.959 -19.716 28.576 1.00 15.30 108 ALA C CA 1
ATOM 6672 C C . ALA C 1 108 ? 45.975 -18.920 29.876 1.00 16.16 108 ALA C C 1
ATOM 6673 O O . ALA C 1 108 ? 46.688 -17.922 29.989 1.00 16.39 108 ALA C O 1
ATOM 6675 N N . TRP C 1 109 ? 45.195 -19.365 30.859 1.00 14.48 109 TRP C N 1
ATOM 6676 C CA . TRP C 1 109 ? 45.133 -18.668 32.141 1.00 14.13 109 TRP C CA 1
ATOM 6677 C C . TRP C 1 109 ? 46.454 -18.720 32.905 1.00 15.01 109 TRP C C 1
ATOM 6678 O O . TRP C 1 109 ? 46.859 -17.731 33.522 1.00 14.73 109 TRP C O 1
ATOM 6689 N N . MET C 1 110 ? 47.124 -19.867 32.875 1.00 13.85 110 MET C N 1
ATOM 6690 C CA . MET C 1 110 ? 48.396 -19.999 33.574 1.00 15.16 110 MET C CA 1
ATOM 6691 C C . MET C 1 110 ? 49.408 -19.000 33.019 1.00 14.97 110 MET C C 1
ATOM 6692 O O . MET C 1 110 ? 50.135 -18.359 33.778 1.00 15.90 110 MET C O 1
ATOM 6697 N N . ILE C 1 111 ? 49.451 -18.868 31.698 1.00 15.19 111 ILE C N 1
ATOM 6698 C CA . ILE C 1 111 ? 50.375 -17.928 31.065 1.00 15.66 111 ILE C CA 1
ATOM 6699 C C . ILE C 1 111 ? 49.965 -16.486 31.381 1.00 16.59 111 ILE C C 1
ATOM 6700 O O . ILE C 1 111 ? 50.796 -15.649 31.741 1.00 15.40 111 ILE C O 1
ATOM 6705 N N . ASP C 1 112 ? 48.674 -16.205 31.255 1.00 17.16 112 ASP C N 1
ATOM 6706 C CA . ASP C 1 112 ? 48.141 -14.875 31.522 1.00 18.03 112 ASP C CA 1
ATOM 6707 C C . ASP C 1 112 ? 48.348 -14.406 32.964 1.00 18.72 112 ASP C C 1
ATOM 6708 O O . ASP C 1 112 ? 48.710 -13.250 33.209 1.00 19.56 112 ASP C O 1
ATOM 6713 N N A SER C 1 113 ? 48.140 -15.313 33.912 0.50 17.28 113 SER C N 1
ATOM 6714 N N B SER C 1 113 ? 48.136 -15.313 33.913 0.50 17.93 113 SER C N 1
ATOM 6715 C CA A SER C 1 113 ? 48.264 -14.991 35.328 0.50 17.78 113 SER C CA 1
ATOM 6716 C CA B SER C 1 113 ? 48.260 -14.992 35.331 0.50 19.64 113 SER C CA 1
ATOM 6717 C C A SER C 1 113 ? 49.673 -15.009 35.914 0.50 17.63 113 SER C C 1
ATOM 6718 C C B SER C 1 113 ? 49.669 -15.015 35.919 0.50 19.96 113 SER C C 1
ATOM 6719 O O A SER C 1 113 ? 49.970 -14.246 36.832 0.50 19.26 113 SER C O 1
ATOM 6720 O O B SER C 1 113 ? 49.963 -14.261 36.847 0.50 21.68 113 SER C O 1
ATOM 6725 N N . PHE C 1 114 ? 50.540 -15.871 35.393 1.00 16.03 114 PHE C N 1
ATOM 6726 C CA . PHE C 1 114 ? 51.902 -15.972 35.918 1.00 17.45 114 PHE C CA 1
ATOM 6727 C C . PHE C 1 114 ? 53.042 -15.520 35.012 1.00 16.69 114 PHE C C 1
ATOM 6728 O O . PHE C 1 114 ? 54.180 -15.381 35.466 1.00 17.47 114 PHE C O 1
ATOM 6736 N N . GLY C 1 115 ? 52.751 -15.296 33.737 1.00 17.38 115 GLY C N 1
ATOM 6737 C CA . GLY C 1 115 ? 53.801 -14.892 32.822 1.00 16.58 115 GLY C CA 1
ATOM 6738 C C . GLY C 1 115 ? 54.115 -13.410 32.860 1.00 16.56 115 GLY C C 1
ATOM 6739 O O . GLY C 1 115 ? 53.358 -12.621 33.427 1.00 15.41 115 GLY C O 1
ATOM 6740 N N . ASN C 1 116 ? 55.244 -13.031 32.267 1.00 16.06 116 ASN C N 1
ATOM 6741 C CA . ASN C 1 116 ? 55.621 -11.625 32.210 1.00 17.41 116 ASN C CA 1
ATOM 6742 C C . ASN C 1 116 ? 54.904 -11.033 30.999 1.00 18.14 116 ASN C C 1
ATOM 6743 O O . ASN C 1 116 ? 54.363 -11.773 30.169 1.00 16.90 116 ASN C O 1
ATOM 6748 N N . GLU C 1 117 ? 54.887 -9.708 30.889 1.00 17.94 117 GLU C N 1
ATOM 6749 C CA . GLU C 1 117 ? 54.185 -9.067 29.785 1.00 18.63 117 GLU C CA 1
ATOM 6750 C C . GLU C 1 117 ? 54.544 -9.575 28.395 1.00 17.49 117 GLU C C 1
ATOM 6751 O O . GLU C 1 117 ? 53.671 -9.703 27.538 1.00 19.58 117 GLU C O 1
ATOM 6757 N N . GLU C 1 118 ? 55.818 -9.860 28.155 1.00 17.17 118 GLU C N 1
ATOM 6758 C CA . GLU C 1 118 ? 56.219 -10.350 26.843 1.00 17.11 118 GLU C CA 1
ATOM 6759 C C . GLU C 1 118 ? 55.552 -11.695 26.548 1.00 17.41 118 GLU C C 1
ATOM 6760 O O . GLU C 1 118 ? 55.030 -11.914 25.453 1.00 18.40 118 GLU C O 1
ATOM 6766 N N . GLN C 1 119 ? 55.549 -12.582 27.536 1.00 16.01 119 GLN C N 1
ATOM 6767 C CA . GLN C 1 119 ? 54.946 -13.905 27.369 1.00 17.13 119 GLN C CA 1
ATOM 6768 C C . GLN C 1 119 ? 53.432 -13.826 27.198 1.00 17.15 119 GLN C C 1
ATOM 6769 O O . GLN C 1 119 ? 52.858 -14.517 26.353 1.00 18.28 119 GLN C O 1
ATOM 6775 N N . ARG C 1 120 ? 52.789 -12.984 28.003 1.00 17.12 120 ARG C N 1
ATOM 6776 C CA . ARG C 1 120 ? 51.338 -12.818 27.944 1.00 17.42 120 ARG C CA 1
ATOM 6777 C C . ARG C 1 120 ? 50.878 -12.370 26.563 1.00 19.41 120 ARG C C 1
ATOM 6778 O O . ARG C 1 120 ? 49.923 -12.913 26.010 1.00 18.35 120 ARG C O 1
ATOM 6786 N N . HIS C 1 121 ? 51.558 -11.372 26.008 1.00 19.97 121 HIS C N 1
ATOM 6787 C CA . HIS C 1 121 ? 51.190 -10.849 24.700 1.00 19.93 121 HIS C CA 1
ATOM 6788 C C . HIS C 1 121 ? 51.644 -11.710 23.527 1.00 20.32 121 HIS C C 1
ATOM 6789 O O . HIS C 1 121 ? 51.218 -11.499 22.395 1.00 22.82 121 HIS C O 1
ATOM 6796 N N . LYS C 1 122 ? 52.500 -12.688 23.798 1.00 19.88 122 LYS C N 1
ATOM 6797 C CA . LYS C 1 122 ? 52.988 -13.574 22.753 1.00 19.75 122 LYS C CA 1
ATOM 6798 C C . LYS C 1 122 ? 52.114 -14.813 22.596 1.00 20.30 122 LYS C C 1
ATOM 6799 O O . LYS C 1 122 ? 51.707 -15.159 21.487 1.00 19.30 122 LYS C O 1
ATOM 6805 N N . PHE C 1 123 ? 51.821 -15.468 23.715 1.00 18.96 123 PHE C N 1
ATOM 6806 C CA . PHE C 1 123 ? 51.034 -16.699 23.702 1.00 18.86 123 PHE C CA 1
ATOM 6807 C C . PHE C 1 123 ? 49.521 -16.567 23.856 1.00 18.81 123 PHE C C 1
ATOM 6808 O O . PHE C 1 123 ? 48.764 -17.259 23.174 1.00 20.18 123 PHE C O 1
ATOM 6816 N N . CYS C 1 124 ? 49.072 -15.683 24.742 1.00 19.02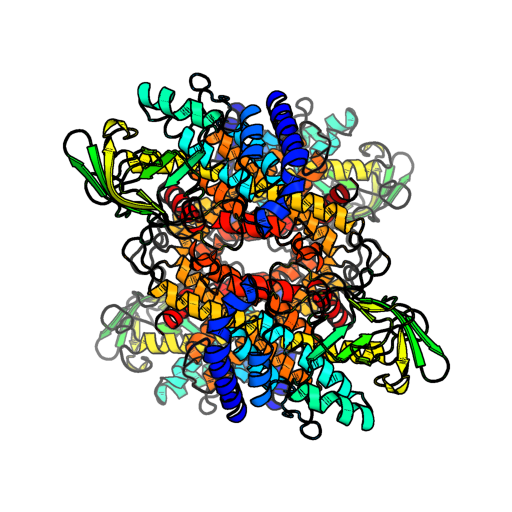 124 CYS C N 1
ATOM 6817 C CA . CYS C 1 124 ? 47.642 -15.542 24.993 1.00 18.67 124 CYS C CA 1
ATOM 6818 C C . CYS C 1 124 ? 46.747 -15.108 23.834 1.00 19.43 124 CYS C C 1
ATOM 6819 O O . CYS C 1 124 ? 45.689 -15.697 23.618 1.00 19.21 124 CYS C O 1
ATOM 6822 N N . PRO C 1 125 ? 47.151 -14.080 23.068 1.00 19.33 125 PRO C N 1
ATOM 6823 C CA . PRO C 1 125 ? 46.296 -13.652 21.956 1.00 19.95 125 PRO C CA 1
ATOM 6824 C C . PRO C 1 125 ? 45.887 -14.755 20.972 1.00 19.67 125 PRO C C 1
ATOM 6825 O O . PRO C 1 125 ? 44.703 -14.895 20.656 1.00 20.55 125 PRO C O 1
ATOM 6829 N N . PRO C 1 126 ? 46.853 -15.551 20.478 1.00 19.42 126 PRO C N 1
ATOM 6830 C CA . PRO C 1 126 ? 46.531 -16.625 19.531 1.00 18.34 126 PRO C CA 1
ATOM 6831 C C . PRO C 1 126 ? 45.647 -17.703 20.160 1.00 18.13 126 PRO C C 1
ATOM 6832 O O . PRO C 1 126 ? 44.854 -18.351 19.475 1.00 18.26 126 PRO C O 1
ATOM 6836 N N . LEU C 1 127 ? 45.798 -17.898 21.466 1.00 17.94 127 LEU C N 1
ATOM 6837 C CA . LEU C 1 127 ? 45.006 -18.893 22.174 1.00 17.66 127 LEU C CA 1
ATOM 6838 C C . LEU C 1 127 ? 43.564 -18.422 22.347 1.00 18.44 127 LEU C C 1
ATOM 6839 O O . LEU C 1 127 ? 42.630 -19.218 22.257 1.00 18.58 127 LEU C O 1
ATOM 6844 N N . CYS C 1 128 ? 43.378 -17.127 22.582 1.00 17.81 128 CYS C N 1
ATOM 6845 C CA . CYS C 1 128 ? 42.031 -16.598 22.773 1.00 18.96 128 CYS C CA 1
ATOM 6846 C C . CYS C 1 128 ? 41.173 -16.645 21.511 1.00 18.61 128 CYS C C 1
ATOM 6847 O O . CYS C 1 128 ? 39.948 -16.709 21.598 1.00 20.59 128 CYS C O 1
ATOM 6850 N N . THR C 1 129 ? 41.806 -16.612 20.342 1.00 18.73 129 THR C N 1
ATOM 6851 C CA . THR C 1 129 ? 41.069 -16.681 19.080 1.00 18.89 129 THR C CA 1
ATOM 6852 C C . THR C 1 129 ? 41.135 -18.115 18.578 1.00 19.35 129 THR C C 1
ATOM 6853 O O . THR C 1 129 ? 40.497 -18.476 17.587 1.00 19.51 129 THR C O 1
ATOM 6857 N N . MET C 1 130 ? 41.913 -18.926 19.287 1.00 19.12 130 MET C N 1
ATOM 6858 C CA . MET C 1 130 ? 42.137 -20.318 18.938 1.00 19.71 130 MET C CA 1
ATOM 6859 C C . MET C 1 130 ? 42.783 -20.476 17.569 1.00 21.31 130 MET C C 1
ATOM 6860 O O . MET C 1 130 ? 42.548 -21.452 16.850 1.00 20.20 130 MET C O 1
ATOM 6865 N N . GLU C 1 131 ? 43.599 -19.486 17.217 1.00 21.89 131 GLU C N 1
ATOM 6866 C CA . GLU C 1 131 ? 44.365 -19.519 15.983 1.00 23.22 131 GLU C CA 1
ATOM 6867 C C . GLU C 1 131 ? 45.316 -20.670 16.286 1.00 21.50 131 GLU C C 1
ATOM 6868 O O . GLU C 1 131 ? 45.726 -21.422 15.402 1.00 21.35 131 GLU C O 1
ATOM 6874 N N . LYS C 1 132 ? 45.653 -20.787 17.569 1.00 19.39 132 LYS C N 1
ATOM 6875 C CA . LYS C 1 132 ? 46.521 -21.843 18.074 1.00 18.32 132 LYS C CA 1
ATOM 6876 C C . LYS C 1 132 ? 45.827 -22.522 19.256 1.00 17.16 132 LYS C C 1
ATOM 6877 O O . LYS C 1 132 ? 45.084 -21.881 20.001 1.00 15.96 132 LYS C O 1
ATOM 6883 N N . PHE C 1 133 ? 46.065 -23.819 19.414 1.00 16.21 133 PHE C N 1
ATOM 6884 C CA . PHE C 1 133 ? 45.467 -24.573 20.512 1.00 15.91 133 PHE C CA 1
ATOM 6885 C C . PHE C 1 133 ? 46.528 -24.954 21.533 1.00 14.57 133 PHE C C 1
ATOM 6886 O O . PHE C 1 133 ? 47.705 -25.087 21.194 1.00 14.87 133 PHE C O 1
ATOM 6894 N N . ALA C 1 134 ? 46.111 -25.135 22.783 1.00 13.63 134 ALA C N 1
ATOM 6895 C CA . ALA C 1 134 ? 47.052 -25.483 23.843 1.00 13.62 134 ALA C CA 1
ATOM 6896 C C . ALA C 1 134 ? 46.750 -26.802 24.538 1.00 13.11 134 ALA C C 1
ATOM 6897 O O . ALA C 1 134 ? 45.603 -27.250 24.577 1.00 13.85 134 ALA C O 1
ATOM 6899 N N . SER C 1 135 ? 47.798 -27.410 25.090 1.00 12.63 135 SER C N 1
ATOM 6900 C CA . SER C 1 135 ? 47.686 -28.665 25.830 1.00 12.94 135 SER C CA 1
ATOM 6901 C C . SER C 1 135 ? 48.411 -28.501 27.167 1.00 13.91 135 SER C C 1
ATOM 6902 O O . SER C 1 135 ? 49.444 -27.834 27.241 1.00 13.81 135 SER C O 1
ATOM 6905 N N . TYR C 1 136 ? 47.854 -29.108 28.212 1.00 13.59 136 TYR C N 1
ATOM 6906 C CA . TYR C 1 136 ? 48.408 -29.064 29.569 1.00 14.56 136 TYR C CA 1
ATOM 6907 C C . TYR C 1 136 ? 49.181 -30.371 29.746 1.00 14.65 136 TYR C C 1
ATOM 6908 O O . TYR C 1 136 ? 48.606 -31.447 29.600 1.00 14.15 136 TYR C O 1
ATOM 6917 N N . CYS C 1 137 ? 50.469 -30.286 30.075 1.00 12.25 137 CYS C N 1
ATOM 6918 C CA . CYS C 1 137 ? 51.291 -31.490 30.205 1.00 14.07 137 CYS C CA 1
ATOM 6919 C C . CYS C 1 137 ? 51.899 -31.704 31.580 1.00 14.29 137 CYS C C 1
ATOM 6920 O O . CYS C 1 137 ? 52.964 -31.166 31.891 1.00 13.65 137 CYS C O 1
ATOM 6923 N N . LEU C 1 138 ? 51.234 -32.520 32.389 1.00 13.23 138 LEU C N 1
ATOM 6924 C CA . LEU C 1 138 ? 51.709 -32.812 33.733 1.00 13.49 138 LEU C CA 1
ATOM 6925 C C . LEU C 1 138 ? 51.970 -34.299 33.941 1.00 12.69 138 LEU C C 1
ATOM 6926 O O . LEU C 1 138 ? 53.056 -34.697 34.353 1.00 13.23 138 LEU C O 1
ATOM 6931 N N . THR C 1 139 ? 50.965 -35.113 33.636 1.00 12.29 139 THR C N 1
ATOM 6932 C CA . THR C 1 139 ? 51.044 -36.556 33.826 1.00 12.00 139 THR C CA 1
ATOM 6933 C C . THR C 1 139 ? 52.138 -37.260 33.040 1.00 12.63 139 THR C C 1
ATOM 6934 O O . THR C 1 139 ? 52.437 -36.897 31.903 1.00 12.05 139 THR C O 1
ATOM 6938 N N . GLU C 1 140 ? 52.729 -38.270 33.673 1.00 11.35 140 GLU C N 1
ATOM 6939 C CA . GLU C 1 140 ? 53.769 -39.087 33.062 1.00 13.04 140 GLU C CA 1
ATOM 6940 C C . GLU C 1 140 ? 53.439 -40.547 33.369 1.00 14.53 140 GLU C C 1
ATOM 6941 O O . GLU C 1 140 ? 52.604 -40.837 34.230 1.00 12.42 140 GLU C O 1
ATOM 6947 N N . PRO C 1 141 ? 54.076 -41.490 32.659 1.00 14.52 141 PRO C N 1
ATOM 6948 C CA . PRO C 1 141 ? 53.800 -42.906 32.918 1.00 15.02 141 PRO C CA 1
ATOM 6949 C C . PRO C 1 141 ? 53.952 -43.280 34.394 1.00 15.73 141 PRO C C 1
ATOM 6950 O O . PRO C 1 141 ? 53.168 -44.069 34.928 1.00 15.75 141 PRO C O 1
ATOM 6954 N N . GLY C 1 142 ? 54.954 -42.705 35.054 1.00 14.49 142 GLY C N 1
ATOM 6955 C CA . GLY C 1 142 ? 55.183 -43.021 36.452 1.00 14.85 142 GLY C CA 1
ATOM 6956 C C . GLY C 1 142 ? 54.665 -42.001 37.450 1.00 14.98 142 GLY C C 1
ATOM 6957 O O . GLY C 1 142 ? 54.895 -42.137 38.652 1.00 15.97 142 GLY C O 1
ATOM 6958 N N A SER C 1 143 ? 53.970 -40.978 36.964 0.50 14.32 143 SER C N 1
ATOM 6959 N N B SER C 1 143 ? 53.970 -40.981 36.956 0.50 14.26 143 SER C N 1
ATOM 6960 C CA A SER C 1 143 ? 53.429 -39.948 37.845 0.50 14.13 143 SER C CA 1
ATOM 6961 C CA B SER C 1 143 ? 53.432 -39.937 37.820 0.50 14.90 143 SER C CA 1
ATOM 6962 C C A SER C 1 143 ? 52.046 -39.496 37.395 0.50 13.56 143 SER C C 1
ATOM 6963 C C B SER C 1 143 ? 52.040 -39.502 37.380 0.50 14.51 143 SER C C 1
ATOM 6964 O O A SER C 1 143 ? 51.907 -38.715 36.452 0.50 14.00 143 SER C O 1
ATOM 6965 O O B SER C 1 143 ? 51.889 -38.735 36.427 0.50 14.78 143 SER C O 1
ATOM 6970 N N . GLY C 1 144 ? 51.024 -40.001 38.079 1.00 13.36 144 GLY C N 1
ATOM 6971 C CA . GLY C 1 144 ? 49.655 -39.648 37.755 1.00 12.62 144 GLY C CA 1
ATOM 6972 C C . GLY C 1 144 ? 49.077 -38.904 38.941 1.00 13.57 144 GLY C C 1
ATOM 6973 O O . GLY C 1 144 ? 49.126 -37.678 38.993 1.00 14.00 144 GLY C O 1
ATOM 6974 N N . SER C 1 145 ? 48.530 -39.641 39.902 1.00 12.45 145 SER C N 1
ATOM 6975 C CA . SER C 1 145 ? 47.979 -39.009 41.091 1.00 13.37 145 SER C CA 1
ATOM 6976 C C . SER C 1 145 ? 49.133 -38.363 41.854 1.00 12.49 145 SER C C 1
ATOM 6977 O O . SER C 1 145 ? 48.980 -37.294 42.441 1.00 14.65 145 SER C O 1
ATOM 6980 N N . ASP C 1 146 ? 50.289 -39.020 41.840 1.00 12.41 146 ASP C N 1
ATOM 6981 C CA . ASP C 1 146 ? 51.485 -38.495 42.503 1.00 13.19 146 ASP C CA 1
ATOM 6982 C C . ASP C 1 146 ? 52.187 -37.612 41.466 1.00 14.03 146 ASP C C 1
ATOM 6983 O O . ASP C 1 146 ? 53.282 -37.919 40.996 1.00 13.55 146 ASP C O 1
ATOM 6988 N N . ALA C 1 147 ? 51.536 -36.508 41.119 1.00 14.22 147 ALA C N 1
ATOM 6989 C CA . ALA C 1 147 ? 52.045 -35.593 40.106 1.00 15.29 147 ALA C CA 1
ATOM 6990 C C . ALA C 1 147 ? 53.396 -34.948 40.400 1.00 16.33 147 ALA C C 1
ATOM 6991 O O . ALA C 1 147 ? 54.176 -34.707 39.483 1.00 18.46 147 ALA C O 1
ATOM 6993 N N . ALA C 1 148 ? 53.676 -34.671 41.668 1.00 15.69 148 ALA C N 1
ATOM 6994 C CA . ALA C 1 148 ? 54.931 -34.024 42.040 1.00 16.32 148 ALA C CA 1
ATOM 6995 C C . ALA C 1 148 ? 56.166 -34.908 41.885 1.00 17.07 148 ALA C C 1
ATOM 6996 O O . ALA C 1 148 ? 57.287 -34.452 42.116 1.00 16.95 148 ALA C O 1
ATOM 6998 N N . SER C 1 149 ? 55.970 -36.163 41.484 1.00 16.40 149 SER C N 1
ATOM 6999 C CA . SER C 1 149 ? 57.093 -37.088 41.316 1.00 16.36 149 SER C CA 1
ATOM 7000 C C . SER C 1 149 ? 57.551 -37.198 39.864 1.00 16.17 149 SER C C 1
ATOM 7001 O O . SER C 1 149 ? 58.345 -38.079 39.527 1.00 15.90 149 SER C O 1
ATOM 7004 N N . LEU C 1 150 ? 57.058 -36.302 39.013 1.00 15.92 150 LEU C N 1
ATOM 7005 C CA . LEU C 1 150 ? 57.403 -36.311 37.593 1.00 16.16 150 LEU C CA 1
ATOM 7006 C C . LEU C 1 150 ? 58.913 -36.357 37.360 1.00 16.66 150 LEU C C 1
ATOM 7007 O O . LEU C 1 150 ? 59.690 -35.801 38.133 1.00 17.22 150 LEU C O 1
ATOM 7012 N N . LEU C 1 151 ? 59.313 -37.030 36.285 1.00 16.98 151 LEU C N 1
ATOM 7013 C CA . LEU C 1 151 ? 60.722 -37.200 35.951 1.00 17.53 151 LEU C CA 1
ATOM 7014 C C . LEU C 1 151 ? 61.246 -36.365 34.787 1.00 17.96 151 LEU C C 1
ATOM 7015 O O . LEU C 1 151 ? 62.461 -36.232 34.632 1.00 18.12 151 LEU C O 1
ATOM 7020 N N . THR C 1 152 ? 60.360 -35.819 33.958 1.00 16.69 152 THR C N 1
ATOM 7021 C CA . THR C 1 152 ? 60.820 -35.009 32.830 1.00 16.72 152 THR C CA 1
ATOM 7022 C C . THR C 1 152 ? 61.761 -33.938 33.368 1.00 17.26 152 THR C C 1
ATOM 7023 O O . THR C 1 152 ? 61.380 -33.142 34.224 1.00 16.70 152 THR C O 1
ATOM 7027 N N . SER C 1 153 ? 62.992 -33.927 32.865 1.00 17.82 153 SER C N 1
ATOM 7028 C CA . SER C 1 153 ? 63.992 -32.969 33.319 1.00 17.66 153 SER C CA 1
ATOM 7029 C C . SER C 1 153 ? 64.201 -31.813 32.351 1.00 18.35 153 SER C C 1
ATOM 7030 O O . SER C 1 153 ? 63.977 -31.936 31.150 1.00 17.34 153 SER C O 1
ATOM 7033 N N . ALA C 1 154 ? 64.632 -30.682 32.897 1.00 17.82 154 ALA C N 1
ATOM 7034 C CA . ALA C 1 154 ? 64.902 -29.492 32.103 1.00 17.87 154 ALA C CA 1
ATOM 7035 C C . ALA C 1 154 ? 66.230 -28.943 32.611 1.00 18.57 154 ALA C C 1
ATOM 7036 O O . ALA C 1 154 ? 66.284 -28.311 33.668 1.00 19.06 154 ALA C O 1
ATOM 7038 N N . LYS C 1 155 ? 67.299 -29.207 31.869 1.00 20.34 155 LYS C N 1
ATOM 7039 C CA . LYS C 1 155 ? 68.630 -28.753 32.257 1.00 21.98 155 LYS C CA 1
ATOM 7040 C C . LYS C 1 155 ? 69.012 -27.493 31.498 1.00 22.73 155 LYS C C 1
ATOM 7041 O O . LYS C 1 155 ? 68.925 -27.444 30.273 1.00 20.79 155 LYS C O 1
ATOM 7047 N N . LYS C 1 156 ? 69.443 -26.474 32.231 1.00 23.75 156 LYS C N 1
ATOM 7048 C CA . LYS C 1 156 ? 69.812 -25.216 31.604 1.00 26.27 156 LYS C CA 1
ATOM 7049 C C . LYS C 1 156 ? 71.139 -25.309 30.858 1.00 26.51 156 LYS C C 1
ATOM 7050 O O . LYS C 1 156 ? 72.097 -25.917 31.331 1.00 26.63 156 LYS C O 1
ATOM 7056 N N . GLN C 1 157 ? 71.170 -24.706 29.677 1.00 26.83 157 GLN C N 1
ATOM 7057 C CA . GLN C 1 157 ? 72.353 -24.682 28.829 1.00 28.62 157 GLN C CA 1
ATOM 7058 C C . GLN C 1 157 ? 72.298 -23.358 28.081 1.00 27.65 157 GLN C C 1
ATOM 7059 O O . GLN C 1 157 ? 71.640 -23.245 27.048 1.00 26.77 157 GLN C O 1
ATOM 7065 N N . GLY C 1 158 ? 72.983 -22.351 28.614 1.00 27.52 158 GLY C N 1
ATOM 7066 C CA . GLY C 1 158 ? 72.957 -21.044 27.985 1.00 26.00 158 GLY C CA 1
ATOM 7067 C C . GLY C 1 158 ? 71.593 -20.441 28.252 1.00 23.83 158 GLY C C 1
ATOM 7068 O O . GLY C 1 158 ? 71.144 -20.420 29.398 1.00 24.77 158 GLY C O 1
ATOM 7069 N N . ASP C 1 159 ? 70.923 -19.953 27.213 1.00 22.41 159 ASP C N 1
ATOM 7070 C CA . ASP C 1 159 ? 69.599 -19.379 27.411 1.00 21.35 159 ASP C CA 1
ATOM 7071 C C . ASP C 1 159 ? 68.507 -20.367 27.006 1.00 18.95 159 ASP C C 1
ATOM 7072 O O . ASP C 1 159 ? 67.400 -19.972 26.650 1.00 17.82 159 ASP C O 1
ATOM 7077 N N . HIS C 1 160 ? 68.833 -21.655 27.068 1.00 19.24 160 HIS C N 1
ATOM 7078 C CA . HIS C 1 160 ? 67.881 -22.711 26.735 1.00 18.75 160 HIS C CA 1
ATOM 7079 C C . HIS C 1 160 ? 67.857 -23.791 27.807 1.00 18.12 160 HIS C C 1
ATOM 7080 O O . HIS C 1 160 ? 68.812 -23.958 28.565 1.00 17.72 160 HIS C O 1
ATOM 7087 N N . TYR C 1 161 ? 66.741 -24.510 27.867 1.00 17.60 161 TYR C N 1
ATOM 7088 C CA . TYR C 1 161 ? 66.583 -25.634 28.776 1.00 16.54 161 TYR C CA 1
ATOM 7089 C C . TYR C 1 161 ? 66.577 -26.828 27.836 1.00 15.57 161 TYR C C 1
ATOM 7090 O O . TYR C 1 161 ? 65.989 -26.759 26.759 1.00 17.57 161 TYR C O 1
ATOM 7099 N N . ILE C 1 162 ? 67.241 -27.908 28.224 1.00 15.12 162 ILE C N 1
ATOM 7100 C CA . ILE C 1 162 ? 67.255 -29.111 27.405 1.00 16.18 162 ILE C CA 1
ATOM 7101 C C . ILE C 1 162 ? 66.302 -30.068 28.101 1.00 15.65 162 ILE C C 1
ATOM 7102 O O . ILE C 1 162 ? 66.566 -30.492 29.224 1.00 15.96 162 ILE C O 1
ATOM 7107 N N . LEU C 1 163 ? 65.191 -30.392 27.446 1.00 16.53 163 LEU C N 1
ATOM 7108 C CA . LEU C 1 163 ? 64.202 -31.289 28.037 1.00 16.30 163 LEU C CA 1
ATOM 7109 C C . LEU C 1 163 ? 64.337 -32.743 27.605 1.00 16.37 163 LEU C C 1
ATOM 7110 O O . LEU C 1 163 ? 64.618 -33.041 26.443 1.00 16.70 163 LEU C O 1
ATOM 7115 N N . ASN C 1 164 ? 64.136 -33.638 28.567 1.00 16.42 164 ASN C N 1
ATOM 7116 C CA . ASN C 1 164 ? 64.198 -35.078 28.341 1.00 17.28 164 ASN C CA 1
ATOM 7117 C C . ASN C 1 164 ? 63.165 -35.760 29.228 1.00 15.87 164 ASN C C 1
ATOM 7118 O O . ASN C 1 164 ? 63.164 -35.578 30.445 1.00 16.97 164 ASN C O 1
ATOM 7123 N N . GLY C 1 165 ? 62.293 -36.547 28.610 1.00 16.68 165 GLY C N 1
ATOM 7124 C CA . GLY C 1 165 ? 61.265 -37.246 29.360 1.00 16.27 165 GLY C CA 1
ATOM 7125 C C . GLY C 1 165 ? 60.046 -37.465 28.492 1.00 16.27 165 GLY C C 1
ATOM 7126 O O . GLY C 1 165 ? 60.112 -37.332 27.271 1.00 16.21 165 GLY C O 1
ATOM 7127 N N . SER C 1 166 ? 58.924 -37.811 29.109 1.00 15.50 166 SER C N 1
ATOM 7128 C CA . SER C 1 166 ? 57.715 -38.023 28.338 1.00 17.68 166 SER C CA 1
ATOM 7129 C C . SER C 1 166 ? 56.500 -37.786 29.209 1.00 16.45 166 SER C C 1
ATOM 7130 O O . SER C 1 166 ? 56.521 -38.048 30.413 1.00 17.39 166 SER C O 1
ATOM 7133 N N . LYS C 1 167 ? 55.449 -37.277 28.582 1.00 16.00 167 LYS C N 1
ATOM 7134 C CA . LYS C 1 167 ? 54.196 -37.000 29.260 1.00 15.27 167 LYS C CA 1
ATOM 7135 C C . LYS C 1 167 ? 53.177 -37.987 28.707 1.00 16.38 167 LYS C C 1
ATOM 7136 O O . LYS C 1 167 ? 53.312 -38.450 27.576 1.00 16.63 167 LYS C O 1
ATOM 7142 N N . ALA C 1 168 ? 52.164 -38.313 29.500 1.00 16.13 168 ALA C N 1
ATOM 7143 C CA . ALA C 1 168 ? 51.154 -39.271 29.064 1.00 14.87 168 ALA C CA 1
ATOM 7144 C C . ALA C 1 168 ? 49.739 -38.706 29.101 1.00 13.81 168 ALA C C 1
ATOM 7145 O O . ALA C 1 168 ? 49.452 -37.776 29.851 1.00 13.09 168 ALA C O 1
ATOM 7147 N N . PHE C 1 169 ? 48.867 -39.288 28.280 1.00 12.91 169 PHE C N 1
ATOM 7148 C CA . PHE C 1 169 ? 47.457 -38.905 28.190 1.00 13.91 169 PHE C CA 1
ATOM 7149 C C . PHE C 1 169 ? 47.219 -37.449 27.797 1.00 13.83 169 PHE C C 1
ATOM 7150 O O . PHE C 1 169 ? 46.162 -36.900 28.101 1.00 14.75 169 PHE C O 1
ATOM 7158 N N . ILE C 1 170 ? 48.160 -36.811 27.116 1.00 12.87 170 ILE C N 1
ATOM 7159 C CA . ILE C 1 170 ? 47.960 -35.404 26.790 1.00 12.46 170 ILE C CA 1
ATOM 7160 C C . ILE C 1 170 ? 46.836 -35.104 25.800 1.00 12.54 170 ILE C C 1
ATOM 7161 O O . ILE C 1 170 ? 46.898 -35.489 24.629 1.00 12.77 170 ILE C O 1
ATOM 7166 N N . SER C 1 171 ? 45.809 -34.407 26.288 1.00 12.36 171 SER C N 1
ATOM 7167 C CA . SER C 1 171 ? 44.653 -34.030 25.478 1.00 12.44 171 SER C CA 1
ATOM 7168 C C . SER C 1 171 ? 45.032 -32.956 24.467 1.00 13.24 171 SER C C 1
ATOM 7169 O O . SER C 1 171 ? 45.593 -31.924 24.833 1.00 12.12 171 SER C O 1
ATOM 7172 N N . GLY C 1 172 ? 44.716 -33.200 23.200 1.00 13.71 172 GLY C N 1
ATOM 7173 C CA . GLY C 1 172 ? 45.031 -32.236 22.161 1.00 14.30 172 GLY C CA 1
ATOM 7174 C C . GLY C 1 172 ? 46.429 -32.380 21.581 1.00 16.04 172 GLY C C 1
ATOM 7175 O O . GLY C 1 172 ? 46.782 -31.688 20.626 1.00 17.11 172 GLY C O 1
ATOM 7176 N N . ALA C 1 173 ? 47.227 -33.278 22.149 1.00 16.49 173 ALA C N 1
ATOM 7177 C CA . ALA C 1 173 ? 48.590 -33.489 21.672 1.00 17.08 173 ALA C CA 1
ATOM 7178 C C . ALA C 1 173 ? 48.616 -33.775 20.170 1.00 18.80 173 ALA C C 1
ATOM 7179 O O . ALA C 1 173 ? 47.817 -34.561 19.659 1.00 18.00 173 ALA C O 1
ATOM 7181 N N . GLY C 1 174 ? 49.544 -33.128 19.471 1.00 18.77 174 GLY C N 1
ATOM 7182 C CA . GLY C 1 174 ? 49.650 -33.310 18.036 1.00 20.30 174 GLY C CA 1
ATOM 7183 C C . GLY C 1 174 ? 48.961 -32.176 17.303 1.00 21.22 174 GLY C C 1
ATOM 7184 O O . GLY C 1 174 ? 49.470 -31.668 16.303 1.00 23.86 174 GLY C O 1
ATOM 7185 N N . GLU C 1 175 ? 47.794 -31.778 17.799 1.00 20.11 175 GLU C N 1
ATOM 7186 C CA . GLU C 1 175 ? 47.036 -30.689 17.197 1.00 20.32 175 GLU C CA 1
ATOM 7187 C C . GLU C 1 175 ? 47.465 -29.359 17.799 1.00 19.84 175 GLU C C 1
ATOM 7188 O O . GLU C 1 175 ? 47.567 -28.355 17.098 1.00 18.75 175 GLU C O 1
ATOM 7194 N N . SER C 1 176 ? 47.716 -29.357 19.104 1.00 17.85 176 SER C N 1
ATOM 7195 C CA . SER C 1 176 ? 48.121 -28.143 19.802 1.00 17.73 176 SER C CA 1
ATOM 7196 C C . SER C 1 176 ? 49.455 -27.578 19.331 1.00 17.26 176 SER C C 1
ATOM 7197 O O . SER C 1 176 ? 50.347 -28.312 18.908 1.00 17.32 176 SER C O 1
ATOM 7200 N N . ASP C 1 177 ? 49.572 -26.256 19.404 1.00 18.80 177 ASP C N 1
ATOM 7201 C CA . ASP C 1 177 ? 50.796 -25.566 19.021 1.00 20.11 177 ASP C CA 1
ATOM 7202 C C . ASP C 1 177 ? 51.549 -25.133 20.272 1.00 19.40 177 ASP C C 1
ATOM 7203 O O . ASP C 1 177 ? 52.763 -24.942 20.243 1.00 20.02 177 ASP C O 1
ATOM 7208 N N . ILE C 1 178 ? 50.818 -24.991 21.374 1.00 17.53 178 ILE C N 1
ATOM 7209 C CA . ILE C 1 178 ? 51.400 -24.557 22.640 1.00 16.84 178 ILE C CA 1
ATOM 7210 C C . ILE C 1 178 ? 51.237 -25.625 23.716 1.00 16.33 178 ILE C C 1
ATOM 7211 O O . ILE C 1 178 ? 50.119 -26.041 24.023 1.00 16.92 178 ILE C O 1
ATOM 7216 N N . TYR C 1 179 ? 52.354 -26.071 24.278 1.00 14.59 179 TYR C N 1
ATOM 7217 C CA . TYR C 1 179 ? 52.323 -27.075 25.334 1.00 15.04 179 TYR C CA 1
ATOM 7218 C C . TYR C 1 179 ? 52.851 -26.485 26.630 1.00 16.24 179 TYR C C 1
ATOM 7219 O O . TYR C 1 179 ? 54.002 -26.051 26.699 1.00 15.47 179 TYR C O 1
ATOM 7228 N N . VAL C 1 180 ? 51.995 -26.455 27.648 1.00 14.73 180 VAL C N 1
ATOM 7229 C CA . VAL C 1 180 ? 52.376 -25.943 28.959 1.00 13.89 180 VAL C CA 1
ATOM 7230 C C . VAL C 1 180 ? 52.910 -27.168 29.685 1.00 14.87 180 VAL C C 1
ATOM 7231 O O . VAL C 1 180 ? 52.138 -28.023 30.138 1.00 15.05 180 VAL C O 1
ATOM 7235 N N . VAL C 1 181 ? 54.235 -27.241 29.790 1.00 12.72 181 VAL C N 1
ATOM 7236 C CA . VAL C 1 181 ? 54.909 -28.396 30.371 1.00 13.24 181 VAL C CA 1
ATOM 7237 C C . VAL C 1 181 ? 55.535 -28.260 31.754 1.00 13.60 181 VAL C C 1
ATOM 7238 O O . VAL C 1 181 ? 56.358 -27.376 31.997 1.00 13.22 181 VAL C O 1
ATOM 7242 N N . MET C 1 182 ? 55.154 -29.162 32.653 1.00 13.39 182 MET C N 1
ATOM 7243 C CA . MET C 1 182 ? 55.715 -29.180 33.999 1.00 14.56 182 MET C CA 1
ATOM 7244 C C . MET C 1 182 ? 56.941 -30.090 33.955 1.00 15.87 182 MET C C 1
ATOM 7245 O O . MET C 1 182 ? 56.830 -31.288 33.673 1.00 15.28 182 MET C O 1
ATOM 7250 N N A CYS C 1 183 ? 58.110 -29.522 34.234 0.50 14.71 183 CYS C N 1
ATOM 7251 N N B CYS C 1 183 ? 58.109 -29.509 34.226 0.50 17.79 183 CYS C N 1
ATOM 7252 C CA A CYS C 1 183 ? 59.350 -30.286 34.215 0.50 15.42 183 CYS C CA 1
ATOM 7253 C CA B CYS C 1 183 ? 59.371 -30.244 34.201 0.50 18.93 183 CYS C CA 1
ATOM 7254 C C A CYS C 1 183 ? 60.165 -30.036 35.474 0.50 14.91 183 CYS C C 1
ATOM 7255 C C B CYS C 1 183 ? 60.150 -30.045 35.493 0.50 18.45 183 CYS C C 1
ATOM 7256 O O A CYS C 1 183 ? 59.924 -29.072 36.198 0.50 14.35 183 CYS C O 1
ATOM 7257 O O B CYS C 1 183 ? 59.865 -29.131 36.265 0.50 18.32 183 CYS C O 1
ATOM 7262 N N . ARG C 1 184 ? 61.142 -30.900 35.720 1.00 14.41 184 ARG C N 1
ATOM 7263 C CA . ARG C 1 184 ? 61.973 -30.787 36.912 1.00 15.83 184 ARG C CA 1
ATOM 7264 C C . ARG C 1 184 ? 63.268 -30.055 36.600 1.00 16.96 184 ARG C C 1
ATOM 7265 O O . ARG C 1 184 ? 64.109 -30.551 35.846 1.00 17.19 184 ARG C O 1
ATOM 7273 N N . THR C 1 185 ? 63.413 -28.871 37.186 1.00 17.22 185 THR C N 1
ATOM 7274 C CA . THR C 1 185 ? 64.601 -28.043 36.999 1.00 18.16 185 THR C CA 1
ATOM 7275 C C . THR C 1 185 ? 65.518 -28.120 38.215 1.00 20.31 185 THR C C 1
ATOM 7276 O O . THR C 1 185 ? 66.712 -27.819 38.120 1.00 21.58 185 THR C O 1
ATOM 7280 N N . GLY C 1 186 ? 64.961 -28.529 39.353 1.00 20.19 186 GLY C N 1
ATOM 7281 C CA . GLY C 1 186 ? 65.751 -28.609 40.569 1.00 21.20 186 GLY C CA 1
ATOM 7282 C C . GLY C 1 186 ? 65.767 -29.952 41.273 1.00 22.28 186 GLY C C 1
ATOM 7283 O O . GLY C 1 186 ? 65.978 -30.991 40.648 1.00 22.96 186 GLY C O 1
ATOM 7284 N N . GLY C 1 187 ? 65.544 -29.925 42.584 1.00 21.91 187 GLY C N 1
ATOM 7285 C CA . GLY C 1 187 ? 65.552 -31.146 43.368 1.00 22.77 187 GLY C CA 1
ATOM 7286 C C . GLY C 1 187 ? 64.261 -31.938 43.295 1.00 23.65 187 GLY C C 1
ATOM 7287 O O . GLY C 1 187 ? 63.381 -31.626 42.493 1.00 22.24 187 GLY C O 1
ATOM 7288 N N . PRO C 1 188 ? 64.121 -32.982 44.127 1.00 24.31 188 PRO C N 1
ATOM 7289 C CA . PRO C 1 188 ? 62.917 -33.816 44.141 1.00 24.29 188 PRO C CA 1
ATOM 7290 C C . PRO C 1 188 ? 61.711 -33.122 44.768 1.00 23.72 188 PRO C C 1
ATOM 7291 O O . PRO C 1 188 ? 61.846 -32.110 45.457 1.00 24.03 188 PRO C O 1
ATOM 7295 N N . GLY C 1 189 ? 60.529 -33.673 44.517 1.00 23.33 189 GLY C N 1
ATOM 7296 C CA . GLY C 1 189 ? 59.318 -33.107 45.076 1.00 22.36 189 GLY C CA 1
ATOM 7297 C C . GLY C 1 189 ? 58.778 -31.892 44.351 1.00 21.63 189 GLY C C 1
ATOM 7298 O O . GLY C 1 189 ? 59.314 -31.473 43.323 1.00 20.19 189 GLY C O 1
ATOM 7299 N N . PRO C 1 190 ? 57.701 -31.295 44.880 1.00 21.90 190 PRO C N 1
ATOM 7300 C CA . PRO C 1 190 ? 57.043 -30.115 44.315 1.00 21.67 190 PRO C CA 1
ATOM 7301 C C . PRO C 1 190 ? 57.968 -28.921 44.075 1.00 21.93 190 PRO C C 1
ATOM 7302 O O . PRO C 1 190 ? 57.863 -28.239 43.055 1.00 20.52 190 PRO C O 1
ATOM 7306 N N . LYS C 1 191 ? 58.874 -28.675 45.016 1.00 21.42 191 LYS C N 1
ATOM 7307 C CA . LYS C 1 191 ? 59.777 -27.531 44.924 1.00 21.85 191 LYS C CA 1
ATOM 7308 C C . LYS C 1 191 ? 60.799 -27.512 43.786 1.00 20.68 191 LYS C C 1
ATOM 7309 O O . LYS C 1 191 ? 61.379 -26.467 43.499 1.00 20.91 191 LYS C O 1
ATOM 7315 N N . GLY C 1 192 ? 61.017 -28.645 43.129 1.00 18.18 192 GLY C N 1
ATOM 7316 C CA . GLY C 1 192 ? 61.985 -28.666 42.046 1.00 18.05 192 GLY C CA 1
ATOM 7317 C C . GLY C 1 192 ? 61.367 -28.607 40.664 1.00 15.52 192 GLY C C 1
ATOM 7318 O O . GLY C 1 192 ? 62.054 -28.814 39.660 1.00 15.22 192 GLY C O 1
ATOM 7319 N N . ILE C 1 193 ? 60.075 -28.295 40.611 1.00 14.82 193 ILE C N 1
ATOM 7320 C CA . ILE C 1 193 ? 59.338 -28.245 39.353 1.00 14.01 193 ILE C CA 1
ATOM 7321 C C . ILE C 1 193 ? 59.115 -26.841 38.815 1.00 14.05 193 ILE C C 1
ATOM 7322 O O . ILE C 1 193 ? 58.855 -25.905 39.573 1.00 14.62 193 ILE C O 1
ATOM 7327 N N . SER C 1 194 ? 59.220 -26.711 37.496 1.00 13.74 194 SER C N 1
ATOM 7328 C CA . SER C 1 194 ? 59.011 -25.443 36.811 1.00 13.01 194 SER C CA 1
ATOM 7329 C C . SER C 1 194 ? 58.031 -25.637 35.663 1.00 14.54 194 SER C C 1
ATOM 7330 O O . SER C 1 194 ? 57.858 -26.749 35.163 1.00 15.85 194 SER C O 1
ATOM 7333 N N . CYS C 1 195 ? 57.396 -24.546 35.255 1.00 14.23 195 CYS C N 1
ATOM 7334 C CA . CYS C 1 195 ? 56.434 -24.566 34.161 1.00 14.56 195 CYS C CA 1
ATOM 7335 C C . CYS C 1 195 ? 57.094 -23.936 32.939 1.00 15.99 195 CYS C C 1
ATOM 7336 O O . CYS C 1 195 ? 57.587 -22.812 33.006 1.00 16.98 195 CYS C O 1
ATOM 7339 N N A ILE C 1 196 ? 57.101 -24.664 31.827 0.50 14.84 196 ILE C N 1
ATOM 7340 N N B ILE C 1 196 ? 57.109 -24.656 31.823 0.50 14.98 196 ILE C N 1
ATOM 7341 C CA A ILE C 1 196 ? 57.719 -24.171 30.602 0.50 15.06 196 ILE C CA 1
ATOM 7342 C CA B ILE C 1 196 ? 57.721 -24.123 30.613 0.50 16.13 196 ILE C CA 1
ATOM 7343 C C A ILE C 1 196 ? 56.836 -24.390 29.380 0.50 15.37 196 ILE C C 1
ATOM 7344 C C B ILE C 1 196 ? 56.863 -24.386 29.381 0.50 16.59 196 ILE C C 1
ATOM 7345 O O A ILE C 1 196 ? 56.276 -25.471 29.193 0.50 14.20 196 ILE C O 1
ATOM 7346 O O B ILE C 1 196 ? 56.345 -25.488 29.191 0.50 15.27 196 ILE C O 1
ATOM 7355 N N . VAL C 1 197 ? 56.714 -23.359 28.552 1.00 14.53 197 VAL C N 1
ATOM 7356 C CA . VAL C 1 197 ? 55.922 -23.460 27.338 1.00 15.02 197 VAL C CA 1
ATOM 7357 C C . VAL C 1 197 ? 56.805 -24.020 26.229 1.00 16.55 197 VAL C C 1
ATOM 7358 O O . VAL C 1 197 ? 57.900 -23.512 25.985 1.00 15.35 197 VAL C O 1
ATOM 7362 N N . VAL C 1 198 ? 56.336 -25.082 25.579 1.00 15.33 198 VAL C N 1
ATOM 7363 C CA . VAL C 1 198 ? 57.068 -25.700 24.480 1.00 16.80 198 VAL C CA 1
ATOM 7364 C C . VAL C 1 198 ? 56.199 -25.549 23.243 1.00 17.99 198 VAL C C 1
ATOM 7365 O O . VAL C 1 198 ? 55.003 -25.845 23.275 1.00 16.81 198 VAL C O 1
ATOM 7369 N N . GLU C 1 199 ? 56.794 -25.079 22.153 1.00 17.72 199 GLU C N 1
ATOM 7370 C CA . GLU C 1 199 ? 56.042 -24.870 20.927 1.00 18.94 199 GLU C CA 1
ATOM 7371 C C . GLU C 1 199 ? 56.185 -25.991 19.908 1.00 19.12 199 GLU C C 1
ATOM 7372 O O . GLU C 1 199 ? 57.267 -26.545 19.717 1.00 19.71 199 GLU C O 1
ATOM 7378 N N . LYS C 1 200 ? 55.073 -26.327 19.266 1.00 19.74 200 LYS C N 1
ATOM 7379 C CA . LYS C 1 200 ? 55.057 -27.370 18.252 1.00 22.13 200 LYS C CA 1
ATOM 7380 C C . LYS C 1 200 ? 56.077 -27.003 17.180 1.00 23.07 200 LYS C C 1
ATOM 7381 O O . LYS C 1 200 ? 56.215 -25.832 16.821 1.00 22.96 200 LYS C O 1
ATOM 7387 N N . GLY C 1 201 ? 56.795 -28.002 16.679 1.00 24.34 201 GLY C N 1
ATOM 7388 C CA . GLY C 1 201 ? 57.797 -27.748 15.658 1.00 25.50 201 GLY C CA 1
ATOM 7389 C C . GLY C 1 201 ? 59.203 -27.689 16.225 1.00 25.78 201 GLY C C 1
ATOM 7390 O O . GLY C 1 201 ? 60.180 -27.695 15.474 1.00 27.03 201 GLY C O 1
ATOM 7391 N N . THR C 1 202 ? 59.312 -27.624 17.549 1.00 24.47 202 THR C N 1
ATOM 7392 C CA . THR C 1 202 ? 60.612 -27.575 18.208 1.00 23.99 202 THR C CA 1
ATOM 7393 C C . THR C 1 202 ? 61.324 -28.914 18.035 1.00 24.68 202 THR C C 1
ATOM 7394 O O . THR C 1 202 ? 60.748 -29.969 18.305 1.00 24.41 202 THR C O 1
ATOM 7398 N N . PRO C 1 203 ? 62.585 -28.893 17.576 1.00 24.43 203 PRO C N 1
ATOM 7399 C CA . PRO C 1 203 ? 63.328 -30.143 17.389 1.00 24.14 203 PRO C CA 1
ATOM 7400 C C . PRO C 1 203 ? 63.451 -30.899 18.709 1.00 23.04 203 PRO C C 1
ATOM 7401 O O . PRO C 1 203 ? 63.714 -30.300 19.750 1.00 23.48 203 PRO C O 1
ATOM 7405 N N . GLY C 1 204 ? 63.262 -32.213 18.662 1.00 22.22 204 GLY C N 1
ATOM 7406 C CA . GLY C 1 204 ? 63.359 -33.012 19.870 1.00 21.23 204 GLY C CA 1
ATOM 7407 C C . GLY C 1 204 ? 61.999 -33.322 20.461 1.00 20.65 204 GLY C C 1
ATOM 7408 O O . GLY C 1 204 ? 61.886 -34.102 21.404 1.00 18.65 204 GLY C O 1
ATOM 7409 N N . LEU C 1 205 ? 60.964 -32.702 19.905 1.00 19.57 205 LEU C N 1
ATOM 7410 C CA . LEU C 1 205 ? 59.597 -32.910 20.365 1.00 20.32 205 LEU C CA 1
ATOM 7411 C C . LEU C 1 205 ? 58.859 -33.853 19.418 1.00 20.12 205 LEU C C 1
ATOM 7412 O O . LEU C 1 205 ? 58.796 -33.608 18.215 1.00 20.12 205 LEU C O 1
ATOM 7417 N N . SER C 1 206 ? 58.305 -34.934 19.961 1.00 18.95 206 SER C N 1
ATOM 7418 C CA . SER C 1 206 ? 57.562 -35.891 19.150 1.00 18.40 206 SER C CA 1
ATOM 7419 C C . SER C 1 206 ? 56.341 -36.377 19.923 1.00 18.58 206 SER C C 1
ATOM 7420 O O . SER C 1 206 ? 56.214 -36.123 21.125 1.00 15.91 206 SER C O 1
ATOM 7423 N N . PHE C 1 207 ? 55.448 -37.076 19.232 1.00 18.60 207 PHE C N 1
ATOM 7424 C CA . PHE C 1 207 ? 54.234 -37.572 19.865 1.00 19.20 207 PHE C CA 1
ATOM 7425 C C . PHE C 1 207 ? 54.041 -39.069 19.689 1.00 19.87 207 PHE C C 1
ATOM 7426 O O . PHE C 1 207 ? 54.491 -39.655 18.702 1.00 20.23 207 PHE C O 1
ATOM 7434 N N . GLY C 1 208 ? 53.374 -39.686 20.659 1.00 19.84 208 GLY C N 1
ATOM 7435 C CA . GLY C 1 208 ? 53.115 -41.111 20.584 1.00 19.60 208 GLY C CA 1
ATOM 7436 C C . GLY C 1 208 ? 51.878 -41.358 19.744 1.00 20.32 208 GLY C C 1
ATOM 7437 O O . GLY C 1 208 ? 51.321 -40.428 19.163 1.00 19.26 208 GLY C O 1
ATOM 7438 N N . LYS C 1 209 ? 51.440 -42.611 19.679 1.00 21.47 209 LYS C N 1
ATOM 7439 C CA . LYS C 1 209 ? 50.261 -42.969 18.896 1.00 22.37 209 LYS C CA 1
ATOM 7440 C C . LYS C 1 209 ? 49.002 -42.306 19.445 1.00 21.43 209 LYS C C 1
ATOM 7441 O O . LYS C 1 209 ? 48.958 -41.899 20.601 1.00 20.57 209 LYS C O 1
ATOM 7447 N N . LYS C 1 210 ? 47.981 -42.204 18.602 1.00 20.70 210 LYS C N 1
ATOM 7448 C CA . LYS C 1 210 ? 46.701 -41.632 19.004 1.00 21.51 210 LYS C CA 1
ATOM 7449 C C . LYS C 1 210 ? 45.987 -42.734 19.799 1.00 22.04 210 LYS C C 1
ATOM 7450 O O . LYS C 1 210 ? 45.580 -43.751 19.235 1.00 22.34 210 LYS C O 1
ATOM 7456 N N . GLU C 1 211 ? 45.850 -42.530 21.106 1.00 19.31 211 GLU C N 1
ATOM 7457 C CA . GLU C 1 211 ? 45.219 -43.513 21.990 1.00 20.84 211 GLU C CA 1
ATOM 7458 C C . GLU C 1 211 ? 43.740 -43.755 21.703 1.00 18.57 211 GLU C C 1
ATOM 7459 O O . GLU C 1 211 ? 42.995 -42.820 21.416 1.00 18.14 211 GLU C O 1
ATOM 7465 N N . LYS C 1 212 ? 43.318 -45.015 21.791 1.00 17.94 212 LYS C N 1
ATOM 7466 C CA . LYS C 1 212 ? 41.912 -45.371 21.595 1.00 18.01 212 LYS C CA 1
ATOM 7467 C C . LYS C 1 212 ? 41.298 -45.315 22.990 1.00 15.22 212 LYS C C 1
ATOM 7468 O O . LYS C 1 212 ? 41.855 -45.887 23.926 1.00 15.67 212 LYS C O 1
ATOM 7474 N N . LYS C 1 213 ? 40.163 -44.630 23.129 1.00 15.18 213 LYS C N 1
ATOM 7475 C CA . LYS C 1 213 ? 39.519 -44.476 24.434 1.00 15.63 213 LYS C CA 1
ATOM 7476 C C . LYS C 1 213 ? 38.016 -44.743 24.432 1.00 16.02 213 LYS C C 1
ATOM 7477 O O . LYS C 1 213 ? 37.388 -44.832 23.381 1.00 15.63 213 LYS C O 1
ATOM 7483 N N . VAL C 1 214 ? 37.450 -44.846 25.634 1.00 14.12 214 VAL C N 1
ATOM 7484 C CA . VAL C 1 214 ? 36.016 -45.069 25.812 1.00 14.37 214 VAL C CA 1
ATOM 7485 C C . VAL C 1 214 ? 35.231 -43.825 25.397 1.00 13.91 214 VAL C C 1
ATOM 7486 O O . VAL C 1 214 ? 34.159 -43.924 24.799 1.00 13.57 214 VAL C O 1
ATOM 7490 N N . GLY C 1 215 ? 35.776 -42.655 25.723 1.00 14.27 215 GLY C N 1
ATOM 7491 C CA . GLY C 1 215 ? 35.122 -41.398 25.397 1.00 14.08 215 GLY C CA 1
ATOM 7492 C C . GLY C 1 215 ? 36.126 -40.278 25.187 1.00 13.76 215 GLY C C 1
ATOM 7493 O O . GLY C 1 215 ? 37.315 -40.546 25.027 1.00 13.86 215 GLY C O 1
ATOM 7494 N N . TRP C 1 216 ? 35.661 -39.031 25.214 1.00 14.03 216 TRP C N 1
ATOM 7495 C CA . TRP C 1 216 ? 36.534 -37.876 24.976 1.00 14.17 216 TRP C CA 1
ATOM 7496 C C . TRP C 1 216 ? 37.225 -38.087 23.633 1.00 15.01 216 TRP C C 1
ATOM 7497 O O . TRP C 1 216 ? 38.372 -37.691 23.433 1.00 15.34 216 TRP C O 1
ATOM 7508 N N . ASN C 1 217 ? 36.499 -38.700 22.705 1.00 14.53 217 ASN C N 1
ATOM 7509 C CA . ASN C 1 217 ? 37.040 -39.004 21.389 1.00 16.61 217 ASN C CA 1
ATOM 7510 C C . ASN C 1 217 ? 37.294 -37.825 20.464 1.00 16.87 217 ASN C C 1
ATOM 7511 O O . ASN C 1 217 ? 38.085 -37.943 19.533 1.00 19.37 217 ASN C O 1
ATOM 7516 N N . SER C 1 218 ? 36.643 -36.692 20.710 1.00 17.71 218 SER C N 1
ATOM 7517 C CA . SER C 1 218 ? 36.851 -35.528 19.855 1.00 19.70 218 SER C CA 1
ATOM 7518 C C . SER C 1 218 ? 38.205 -34.872 20.124 1.00 22.19 218 SER C C 1
ATOM 7519 O O . SER C 1 218 ? 38.622 -33.978 19.385 1.00 25.11 218 SER C O 1
ATOM 7522 N N . GLN C 1 219 ? 38.884 -35.303 21.185 1.00 22.20 219 GLN C N 1
ATOM 7523 C CA . GLN C 1 219 ? 40.199 -34.755 21.511 1.00 21.53 219 GLN C CA 1
ATOM 7524 C C . GLN C 1 219 ? 41.252 -35.834 21.327 1.00 22.12 219 GLN C C 1
ATOM 7525 O O . GLN C 1 219 ? 41.126 -36.934 21.868 1.00 24.29 219 GLN C O 1
ATOM 7531 N N . PRO C 1 220 ? 42.307 -35.545 20.557 1.00 20.66 220 PRO C N 1
ATOM 7532 C CA . PRO C 1 220 ? 43.329 -36.578 20.388 1.00 19.99 220 PRO C CA 1
ATOM 7533 C C . PRO C 1 220 ? 44.088 -36.721 21.708 1.00 19.27 220 PRO C C 1
ATOM 7534 O O . PRO C 1 220 ? 44.332 -35.732 22.402 1.00 18.83 220 PRO C O 1
ATOM 7538 N N . THR C 1 221 ? 44.440 -37.951 22.059 1.00 18.08 221 THR C N 1
ATOM 7539 C CA . THR C 1 221 ? 45.172 -38.216 23.290 1.00 18.22 221 THR C CA 1
ATOM 7540 C C . THR C 1 221 ? 46.458 -38.926 22.899 1.00 18.42 221 THR C C 1
ATOM 7541 O O . THR C 1 221 ? 46.425 -40.029 22.355 1.00 16.76 221 THR C O 1
ATOM 7545 N N . ARG C 1 222 ? 47.594 -38.290 23.163 1.00 16.82 222 ARG C N 1
ATOM 7546 C CA . ARG C 1 222 ? 48.870 -38.884 22.789 1.00 17.47 222 ARG C CA 1
ATOM 7547 C C . ARG C 1 222 ? 49.966 -38.552 23.782 1.00 16.43 222 ARG C C 1
ATOM 7548 O O . ARG C 1 222 ? 49.886 -37.567 24.515 1.00 17.12 222 ARG C O 1
ATOM 7556 N N . ALA C 1 223 ? 50.995 -39.386 23.798 1.00 16.23 223 ALA C N 1
ATOM 7557 C CA . ALA C 1 223 ? 52.134 -39.149 24.663 1.00 16.30 223 ALA C CA 1
ATOM 7558 C C . ALA C 1 223 ? 52.916 -38.011 24.005 1.00 15.23 223 ALA C C 1
ATOM 7559 O O . ALA C 1 223 ? 52.868 -37.848 22.784 1.00 14.59 223 ALA C O 1
ATOM 7561 N N . VAL C 1 224 ? 53.597 -37.212 24.819 1.00 15.56 224 VAL C N 1
ATOM 7562 C CA . VAL C 1 224 ? 54.422 -36.108 24.326 1.00 15.93 224 VAL C CA 1
ATOM 7563 C C . VAL C 1 224 ? 55.814 -36.496 24.795 1.00 16.10 224 VAL C C 1
ATOM 7564 O O . VAL C 1 224 ? 56.051 -36.656 25.993 1.00 15.41 224 VAL C O 1
ATOM 7568 N N . ILE C 1 225 ? 56.731 -36.642 23.845 1.00 16.72 225 ILE C N 1
ATOM 7569 C CA . ILE C 1 225 ? 58.092 -37.067 24.148 1.00 16.78 225 ILE C CA 1
ATOM 7570 C C . ILE C 1 225 ? 59.137 -35.986 23.885 1.00 17.19 225 ILE C C 1
ATOM 7571 O O . ILE C 1 225 ? 59.087 -35.296 22.866 1.00 16.81 225 ILE C O 1
ATOM 7576 N N . PHE C 1 226 ? 60.079 -35.848 24.813 1.00 16.97 226 PHE C N 1
ATOM 7577 C CA . PHE C 1 226 ? 61.148 -34.862 24.684 1.00 17.19 226 PHE C CA 1
ATOM 7578 C C . PHE C 1 226 ? 62.491 -35.584 24.671 1.00 17.53 226 PHE C C 1
ATOM 7579 O O . PHE C 1 226 ? 62.812 -36.327 25.597 1.00 16.17 226 PHE C O 1
ATOM 7587 N N . GLU C 1 227 ? 63.269 -35.372 23.614 1.00 19.38 227 GLU C N 1
ATOM 7588 C CA . GLU C 1 227 ? 64.591 -35.982 23.503 1.00 21.53 227 GLU C CA 1
ATOM 7589 C C . GLU C 1 227 ? 65.550 -34.846 23.169 1.00 21.77 227 GLU C C 1
ATOM 7590 O O . GLU C 1 227 ? 65.591 -34.377 22.033 1.00 21.06 227 GLU C O 1
ATOM 7596 N N . ASP C 1 228 ? 66.303 -34.401 24.173 1.00 23.10 228 ASP C N 1
ATOM 7597 C CA . ASP C 1 228 ? 67.238 -33.290 24.021 1.00 24.60 228 ASP C CA 1
ATOM 7598 C C . ASP C 1 228 ? 66.551 -32.135 23.313 1.00 24.17 228 ASP C C 1
ATOM 7599 O O . ASP C 1 228 ? 67.101 -31.519 22.396 1.00 24.72 228 ASP C O 1
ATOM 7604 N N . CYS C 1 229 ? 65.334 -31.853 23.760 1.00 21.05 229 CYS C N 1
ATOM 7605 C CA . CYS C 1 229 ? 64.516 -30.789 23.203 1.00 19.95 229 CYS C CA 1
ATOM 7606 C C . CYS C 1 229 ? 64.942 -29.444 23.794 1.00 19.61 229 CYS C C 1
ATOM 7607 O O . CYS C 1 229 ? 64.729 -29.188 24.978 1.00 17.78 229 CYS C O 1
ATOM 7610 N N . ALA C 1 230 ? 65.543 -28.592 22.964 1.00 17.62 230 ALA C N 1
ATOM 7611 C CA . ALA C 1 230 ? 66.008 -27.278 23.409 1.00 17.36 230 ALA C CA 1
ATOM 7612 C C . ALA C 1 230 ? 64.891 -26.244 23.394 1.00 16.47 230 ALA C C 1
ATOM 7613 O O . ALA C 1 230 ? 64.341 -25.917 22.341 1.00 17.04 230 ALA C O 1
ATOM 7615 N N . VAL C 1 231 ? 64.577 -25.717 24.573 1.00 15.46 231 VAL C N 1
ATOM 7616 C CA . VAL C 1 231 ? 63.513 -24.733 24.732 1.00 15.81 231 VAL C CA 1
ATOM 7617 C C . VAL C 1 231 ? 64.050 -23.464 25.397 1.00 15.87 231 VAL C C 1
ATOM 7618 O O . VAL C 1 231 ? 64.775 -23.535 26.387 1.00 16.11 231 VAL C O 1
ATOM 7622 N N . PRO C 1 232 ? 63.692 -22.286 24.864 1.00 17.91 232 PRO C N 1
ATOM 7623 C CA . PRO C 1 232 ? 64.161 -21.019 25.437 1.00 17.91 232 PRO C CA 1
ATOM 7624 C C . PRO C 1 232 ? 63.830 -20.850 26.918 1.00 18.30 232 PRO C C 1
ATOM 7625 O O . PRO C 1 232 ? 62.708 -21.120 27.349 1.00 17.30 232 PRO C O 1
ATOM 7629 N N . VAL C 1 233 ? 64.807 -20.396 27.697 1.00 17.11 233 VAL C N 1
ATOM 7630 C CA . VAL C 1 233 ? 64.588 -20.159 29.118 1.00 17.19 233 VAL C CA 1
ATOM 7631 C C . VAL C 1 233 ? 63.512 -19.081 29.231 1.00 17.04 233 VAL C C 1
ATOM 7632 O O . VAL C 1 233 ? 62.794 -19.001 30.227 1.00 18.64 233 VAL C O 1
ATOM 7636 N N . ALA C 1 234 ? 63.399 -18.265 28.189 1.00 17.15 234 ALA C N 1
ATOM 7637 C CA . ALA C 1 234 ? 62.413 -17.191 28.154 1.00 17.16 234 ALA C CA 1
ATOM 7638 C C . ALA C 1 234 ? 60.990 -17.733 28.059 1.00 16.87 234 ALA C C 1
ATOM 7639 O O . ALA C 1 234 ? 60.027 -16.969 28.110 1.00 17.60 234 ALA C O 1
ATOM 7641 N N . ASN C 1 235 ? 60.862 -19.048 27.906 1.00 16.36 235 ASN C N 1
ATOM 7642 C CA . ASN C 1 235 ? 59.549 -19.685 27.808 1.00 16.67 235 ASN C CA 1
ATOM 7643 C C . ASN C 1 235 ? 59.071 -20.188 29.169 1.00 16.28 235 ASN C C 1
ATOM 7644 O O . ASN C 1 235 ? 57.961 -20.710 29.290 1.00 15.58 235 ASN C O 1
ATOM 7649 N N . ARG C 1 236 ? 59.900 -20.031 30.196 1.00 15.48 236 ARG C N 1
ATOM 7650 C CA . ARG C 1 236 ? 59.518 -20.487 31.527 1.00 15.71 236 ARG C CA 1
ATOM 7651 C C . ARG C 1 236 ? 58.513 -19.522 32.141 1.00 15.97 236 ARG C C 1
ATOM 7652 O O . ARG C 1 236 ? 58.751 -18.315 32.197 1.00 16.19 236 ARG C O 1
ATOM 7660 N N . ILE C 1 237 ? 57.383 -20.056 32.591 1.00 14.06 237 ILE C N 1
ATOM 7661 C CA . ILE C 1 237 ? 56.352 -19.233 33.208 1.00 15.56 237 ILE C CA 1
ATOM 7662 C C . ILE C 1 237 ? 56.620 -19.228 34.707 1.00 16.07 237 ILE C C 1
ATOM 7663 O O . ILE C 1 237 ? 56.607 -20.276 35.350 1.00 16.42 237 ILE C O 1
ATOM 7668 N N . GLY C 1 238 ? 56.878 -18.048 35.256 1.00 16.81 238 GLY C N 1
ATOM 7669 C CA . GLY C 1 238 ? 57.160 -17.950 36.675 1.00 17.09 238 GLY C CA 1
ATOM 7670 C C . GLY C 1 238 ? 58.620 -18.255 36.950 1.00 17.90 238 GLY C C 1
ATOM 7671 O O . GLY C 1 238 ? 59.404 -18.453 36.022 1.00 18.92 238 GLY C O 1
ATOM 7672 N N A SER C 1 239 ? 58.983 -18.302 38.228 0.50 18.60 239 SER C N 1
ATOM 7673 N N B SER C 1 239 ? 58.994 -18.288 38.224 0.50 20.46 239 SER C N 1
ATOM 7674 C CA A SER C 1 239 ? 60.357 -18.583 38.626 0.50 19.38 239 SER C CA 1
ATOM 7675 C CA B SER C 1 239 ? 60.374 -18.574 38.598 0.50 20.76 239 SER C CA 1
ATOM 7676 C C A SER C 1 239 ? 60.605 -20.085 38.677 0.50 19.61 239 SER C C 1
ATOM 7677 C C B SER C 1 239 ? 60.608 -20.078 38.670 0.50 20.85 239 SER C C 1
ATOM 7678 O O A SER C 1 239 ? 59.662 -20.876 38.683 0.50 18.18 239 SER C O 1
ATOM 7679 O O B SER C 1 239 ? 59.659 -20.862 38.688 0.50 19.30 239 SER C O 1
ATOM 7684 N N . GLU C 1 240 ? 61.874 -20.479 38.707 1.00 19.45 240 GLU C N 1
ATOM 7685 C CA . GLU C 1 240 ? 62.211 -21.894 38.787 1.00 20.14 240 GLU C CA 1
ATOM 7686 C C . GLU C 1 240 ? 61.704 -22.386 40.137 1.00 20.98 240 GLU C C 1
ATOM 7687 O O . GLU C 1 240 ? 61.895 -21.716 41.155 1.00 20.12 240 GLU C O 1
ATOM 7693 N N . GLY C 1 241 ? 61.047 -23.542 40.145 1.00 19.15 241 GLY C N 1
ATOM 7694 C CA . GLY C 1 241 ? 60.536 -24.092 41.389 1.00 19.58 241 GLY C CA 1
ATOM 7695 C C . GLY C 1 241 ? 59.114 -23.687 41.734 1.00 18.92 241 GLY C C 1
ATOM 7696 O O . GLY C 1 241 ? 58.559 -24.151 42.728 1.00 19.67 241 GLY C O 1
ATOM 7697 N N . GLN C 1 242 ? 58.523 -22.821 40.917 1.00 18.77 242 GLN C N 1
ATOM 7698 C CA . GLN C 1 242 ? 57.157 -22.351 41.141 1.00 19.38 242 GLN C CA 1
ATOM 7699 C C . GLN C 1 242 ? 56.167 -23.140 40.278 1.00 17.86 242 GLN C C 1
ATOM 7700 O O . GLN C 1 242 ? 54.953 -22.936 40.350 1.00 16.29 242 GLN C O 1
ATOM 7706 N N . GLY C 1 243 ? 56.701 -24.062 39.484 1.00 16.08 243 GLY C N 1
ATOM 7707 C CA . GLY C 1 243 ? 55.882 -24.864 38.590 1.00 15.22 243 GLY C CA 1
ATOM 7708 C C . GLY C 1 243 ? 54.731 -25.658 39.181 1.00 15.82 243 GLY C C 1
ATOM 7709 O O . GLY C 1 243 ? 53.624 -25.646 38.636 1.00 14.61 243 GLY C O 1
ATOM 7710 N N . PHE C 1 244 ? 54.970 -26.363 40.280 1.00 16.36 244 PHE C N 1
ATOM 7711 C CA . PHE C 1 244 ? 53.892 -27.151 40.864 1.00 18.51 244 PHE C CA 1
ATOM 7712 C C . PHE C 1 244 ? 52.804 -26.251 41.437 1.00 18.73 244 PHE C C 1
ATOM 7713 O O . PHE C 1 244 ? 51.620 -26.578 41.363 1.00 19.68 244 PHE C O 1
ATOM 7721 N N . LEU C 1 245 ? 53.203 -25.114 41.998 1.00 17.89 245 LEU C N 1
ATOM 7722 C CA . LEU C 1 245 ? 52.237 -24.175 42.557 1.00 18.88 245 LEU C CA 1
ATOM 7723 C C . LEU C 1 245 ? 51.348 -23.649 41.436 1.00 17.62 245 LEU C C 1
ATOM 7724 O O . LEU C 1 245 ? 50.140 -23.493 41.605 1.00 16.35 245 LEU C O 1
ATOM 7729 N N . ILE C 1 246 ? 51.952 -23.377 40.285 1.00 15.20 246 ILE C N 1
ATOM 7730 C CA . ILE C 1 246 ? 51.194 -22.886 39.147 1.00 14.82 246 ILE C CA 1
ATOM 7731 C C . ILE C 1 246 ? 50.260 -23.987 38.649 1.00 15.03 246 ILE C C 1
ATOM 7732 O O . ILE C 1 246 ? 49.104 -23.730 38.314 1.00 14.12 246 ILE C O 1
ATOM 7737 N N . ALA C 1 247 ? 50.762 -25.218 38.627 1.00 14.54 247 ALA C N 1
ATOM 7738 C CA . ALA C 1 247 ? 49.978 -26.357 38.161 1.00 17.25 247 ALA C CA 1
ATOM 7739 C C . ALA C 1 247 ? 48.715 -26.570 38.988 1.00 19.46 247 ALA C C 1
ATOM 7740 O O . ALA C 1 247 ? 47.620 -26.682 38.436 1.00 20.79 247 ALA C O 1
ATOM 7742 N N . VAL C 1 248 ? 48.866 -26.622 40.307 1.00 19.78 248 VAL C N 1
ATOM 7743 C CA . VAL C 1 248 ? 47.722 -26.838 41.185 1.00 23.34 248 VAL C CA 1
ATOM 7744 C C . VAL C 1 248 ? 46.754 -25.662 41.187 1.00 23.25 248 VAL C C 1
ATOM 7745 O O . VAL C 1 248 ? 45.542 -25.859 41.250 1.00 23.26 248 VAL C O 1
ATOM 7749 N N . ARG C 1 249 ? 47.282 -24.443 41.125 1.00 21.86 249 ARG C N 1
ATOM 7750 C CA . ARG C 1 249 ? 46.429 -23.262 41.084 1.00 21.53 249 ARG C CA 1
ATOM 7751 C C . ARG C 1 249 ? 45.559 -23.355 39.835 1.00 20.76 249 ARG C C 1
ATOM 7752 O O . ARG C 1 249 ? 44.385 -22.987 39.849 1.00 19.25 249 ARG C O 1
ATOM 7760 N N . GLY C 1 250 ? 46.146 -23.851 38.751 1.00 18.95 250 GLY C N 1
ATOM 7761 C CA . GLY C 1 250 ? 45.403 -23.985 37.513 1.00 19.08 250 GLY C CA 1
ATOM 7762 C C . GLY C 1 250 ? 44.329 -25.049 37.631 1.00 20.63 250 GLY C C 1
ATOM 7763 O O . GLY C 1 250 ? 43.230 -24.905 37.091 1.00 20.17 250 GLY C O 1
ATOM 7764 N N . LEU C 1 251 ? 44.641 -26.117 38.356 1.00 20.92 251 LEU C N 1
ATOM 7765 C CA . LEU C 1 251 ? 43.696 -27.211 38.526 1.00 21.35 251 LEU C CA 1
ATOM 7766 C C . LEU C 1 251 ? 42.479 -26.868 39.379 1.00 21.02 251 LEU C C 1
ATOM 7767 O O . LEU C 1 251 ? 41.410 -27.434 39.167 1.00 21.47 251 LEU C O 1
ATOM 7772 N N . ASN C 1 252 ? 42.619 -25.951 40.335 1.00 19.43 252 ASN C N 1
ATOM 7773 C CA . ASN C 1 252 ? 41.467 -25.573 41.150 1.00 19.03 252 ASN C CA 1
ATOM 7774 C C . ASN C 1 252 ? 40.356 -25.088 40.228 1.00 18.66 252 ASN C C 1
ATOM 7775 O O . ASN C 1 252 ? 39.189 -25.446 40.396 1.00 16.86 252 ASN C O 1
ATOM 7780 N N . GLY C 1 253 ? 40.730 -24.265 39.254 1.00 16.92 253 GLY C N 1
ATOM 7781 C CA . GLY C 1 253 ? 39.758 -23.755 38.307 1.00 16.14 253 GLY C CA 1
ATOM 7782 C C . GLY C 1 253 ? 39.375 -24.827 37.302 1.00 17.03 253 GLY C C 1
ATOM 7783 O O . GLY C 1 253 ? 38.215 -24.933 36.907 1.00 15.76 253 GLY C O 1
ATOM 7784 N N . GLY C 1 254 ? 40.350 -25.629 36.892 1.00 17.53 254 GLY C N 1
ATOM 7785 C CA . GLY C 1 254 ? 40.077 -26.685 35.932 1.00 19.62 254 GLY C CA 1
ATOM 7786 C C . GLY C 1 254 ? 39.067 -27.680 36.467 1.00 21.06 254 GLY C C 1
ATOM 7787 O O . GLY C 1 254 ? 38.192 -28.146 35.736 1.00 20.81 254 GLY C O 1
ATOM 7788 N N . ARG C 1 255 ? 39.187 -27.999 37.750 1.00 19.28 255 ARG C N 1
ATOM 7789 C CA . ARG C 1 255 ? 38.288 -28.940 38.402 1.00 21.16 255 ARG C CA 1
ATOM 7790 C C . ARG C 1 255 ? 36.863 -28.397 38.477 1.00 20.87 255 ARG C C 1
ATOM 7791 O O . ARG C 1 255 ? 35.899 -29.152 38.328 1.00 21.71 255 ARG C O 1
ATOM 7799 N N . ILE C 1 256 ? 36.732 -27.093 38.700 1.00 17.05 256 ILE C N 1
ATOM 7800 C CA . ILE C 1 256 ? 35.418 -26.458 38.747 1.00 17.87 256 ILE C CA 1
ATOM 7801 C C . ILE C 1 256 ? 34.807 -26.571 37.354 1.00 14.89 256 ILE C C 1
ATOM 7802 O O . ILE C 1 256 ? 33.617 -26.846 37.199 1.00 13.12 256 ILE C O 1
ATOM 7807 N N . ASN C 1 257 ? 35.635 -26.366 36.335 1.00 14.11 257 ASN C N 1
ATOM 7808 C CA . ASN C 1 257 ? 35.156 -26.424 34.968 1.00 14.09 257 ASN C CA 1
ATOM 7809 C C . ASN C 1 257 ? 34.874 -27.833 34.457 1.00 14.07 257 ASN C C 1
ATOM 7810 O O . ASN C 1 257 ? 33.966 -28.022 33.651 1.00 14.48 257 ASN C O 1
ATOM 7815 N N . ILE C 1 258 ? 35.633 -28.824 34.916 1.00 13.82 258 ILE C N 1
ATOM 7816 C CA . ILE C 1 258 ? 35.356 -30.191 34.491 1.00 13.92 258 ILE C CA 1
ATOM 7817 C C . ILE C 1 258 ? 34.036 -30.577 35.146 1.00 12.15 258 ILE C C 1
ATOM 7818 O O . ILE C 1 258 ? 33.206 -31.257 34.545 1.00 11.98 258 ILE C O 1
ATOM 7823 N N . ALA C 1 259 ? 33.844 -30.134 36.385 1.00 11.40 259 ALA C N 1
ATOM 7824 C CA . ALA C 1 259 ? 32.605 -30.420 37.100 1.00 12.17 259 ALA C CA 1
ATOM 7825 C C . ALA C 1 259 ? 31.442 -29.749 36.369 1.00 11.70 259 ALA C C 1
ATOM 7826 O O . ALA C 1 259 ? 30.333 -30.280 36.328 1.00 11.02 259 ALA C O 1
ATOM 7828 N N . SER C 1 260 ? 31.700 -28.579 35.788 1.00 10.15 260 SER C N 1
ATOM 7829 C CA . SER C 1 260 ? 30.672 -27.851 35.047 1.00 11.01 260 SER C CA 1
ATOM 7830 C C . SER C 1 260 ? 30.302 -28.623 33.782 1.00 11.19 260 SER C C 1
ATOM 7831 O O . SER C 1 260 ? 29.146 -28.615 33.350 1.00 11.39 260 SER C O 1
ATOM 7834 N N . CYS C 1 261 ? 31.283 -29.295 33.186 1.00 10.57 261 CYS C N 1
ATOM 7835 C CA . CYS C 1 261 ? 31.010 -30.093 31.996 1.00 11.13 261 CYS C CA 1
ATOM 7836 C C . CYS C 1 261 ? 30.114 -31.263 32.385 1.00 11.39 261 CYS C C 1
ATOM 7837 O O . CYS C 1 261 ? 29.230 -31.650 31.624 1.00 11.09 261 CYS C O 1
ATOM 7840 N N . SER C 1 262 ? 30.353 -31.828 33.568 1.00 12.46 262 SER C N 1
ATOM 7841 C CA . SER C 1 262 ? 29.534 -32.935 34.055 1.00 11.19 262 SER C CA 1
ATOM 7842 C C . SER C 1 262 ? 28.104 -32.448 34.256 1.00 11.76 262 SER C C 1
ATOM 7843 O O . SER C 1 262 ? 27.152 -33.170 33.964 1.00 11.31 262 SER C O 1
ATOM 7846 N N . LEU C 1 263 ? 27.957 -31.225 34.766 1.00 10.78 263 LEU C N 1
ATOM 7847 C CA . LEU C 1 263 ? 26.631 -30.651 34.991 1.00 11.90 263 LEU C CA 1
ATOM 7848 C C . LEU C 1 263 ? 25.867 -30.573 33.680 1.00 11.75 263 LEU C C 1
ATOM 7849 O O . LEU C 1 263 ? 24.681 -30.903 33.623 1.00 9.44 263 LEU C O 1
ATOM 7854 N N . GLY C 1 264 ? 26.549 -30.132 32.626 1.00 11.67 264 GLY C N 1
ATOM 7855 C CA . GLY C 1 264 ? 25.904 -30.017 31.327 1.00 12.05 264 GLY C CA 1
ATOM 7856 C C . GLY C 1 264 ? 25.444 -31.356 30.779 1.00 12.23 264 GLY C C 1
ATOM 7857 O O . GLY C 1 264 ? 24.346 -31.476 30.232 1.00 11.99 264 GLY C O 1
ATOM 7858 N N . ALA C 1 265 ? 26.292 -32.367 30.914 1.00 11.08 265 ALA C N 1
ATOM 7859 C CA . ALA C 1 265 ? 25.965 -33.698 30.432 1.00 11.68 265 ALA C CA 1
ATOM 7860 C C . ALA C 1 265 ? 24.754 -34.226 31.190 1.00 12.82 265 ALA C C 1
ATOM 7861 O O . ALA C 1 265 ? 23.854 -34.822 30.599 1.00 13.80 265 ALA C O 1
ATOM 7863 N N . ALA C 1 266 ? 24.733 -33.998 32.500 1.00 10.20 266 ALA C N 1
ATOM 7864 C CA . ALA C 1 266 ? 23.629 -34.471 33.332 1.00 10.68 266 ALA C CA 1
ATOM 7865 C C . ALA C 1 266 ? 22.335 -33.726 33.036 1.00 10.55 266 ALA C C 1
ATOM 7866 O O . ALA C 1 266 ? 21.267 -34.332 32.975 1.00 10.84 266 ALA C O 1
ATOM 7868 N N . HIS C 1 267 ? 22.422 -32.413 32.848 1.00 10.26 267 HIS C N 1
ATOM 7869 C CA . HIS C 1 267 ? 21.217 -31.640 32.562 1.00 11.96 267 HIS C CA 1
ATOM 7870 C C . HIS C 1 267 ? 20.597 -32.120 31.258 1.00 12.12 267 HIS C C 1
ATOM 7871 O O . HIS C 1 267 ? 19.384 -32.329 31.175 1.00 12.97 267 HIS C O 1
ATOM 7878 N N . ALA C 1 268 ? 21.436 -32.296 30.242 1.00 12.47 268 ALA C N 1
ATOM 7879 C CA . ALA C 1 268 ? 20.975 -32.766 28.941 1.00 13.03 268 ALA C CA 1
ATOM 7880 C C . ALA C 1 268 ? 20.308 -34.128 29.099 1.00 13.42 268 ALA C C 1
ATOM 7881 O O . ALA C 1 268 ? 19.255 -34.394 28.510 1.00 12.63 268 ALA C O 1
ATOM 7883 N N . SER C 1 269 ? 20.927 -34.988 29.903 1.00 13.02 269 SER C N 1
ATOM 7884 C CA . SER C 1 269 ? 20.400 -36.327 30.137 1.00 12.74 269 SER C CA 1
ATOM 7885 C C . SER C 1 269 ? 19.043 -36.300 30.833 1.00 13.10 269 SER C C 1
ATOM 7886 O O . SER C 1 269 ? 18.155 -37.077 30.489 1.00 12.69 269 SER C O 1
ATOM 7889 N N . VAL C 1 270 ? 18.881 -35.407 31.804 1.00 11.61 270 VAL C N 1
ATOM 7890 C CA . VAL C 1 270 ? 17.611 -35.311 32.514 1.00 13.29 270 VAL C CA 1
ATOM 7891 C C . VAL C 1 270 ? 16.502 -34.831 31.580 1.00 13.36 270 VAL C C 1
ATOM 7892 O O . VAL C 1 270 ? 15.391 -35.360 31.600 1.00 13.60 270 VAL C O 1
ATOM 7896 N N . ILE C 1 271 ? 16.804 -33.836 30.752 1.00 13.68 271 ILE C N 1
ATOM 7897 C CA . ILE C 1 271 ? 15.811 -33.325 29.813 1.00 14.88 271 ILE C CA 1
ATOM 7898 C C . ILE C 1 271 ? 15.425 -34.413 28.810 1.00 14.37 271 ILE C C 1
ATOM 7899 O O . ILE C 1 271 ? 14.244 -34.621 28.530 1.00 14.69 271 ILE C O 1
ATOM 7904 N N . LEU C 1 272 ? 16.422 -35.111 28.275 1.00 13.45 272 LEU C N 1
ATOM 7905 C CA . LEU C 1 272 ? 16.165 -36.184 27.320 1.00 15.05 272 LEU C CA 1
ATOM 7906 C C . LEU C 1 272 ? 15.303 -37.275 27.948 1.00 14.95 272 LEU C C 1
ATOM 7907 O O . LEU C 1 272 ? 14.375 -37.787 27.320 1.00 14.97 272 LEU C O 1
ATOM 7912 N N . THR C 1 273 ? 15.614 -37.629 29.191 1.00 13.93 273 THR C N 1
ATOM 7913 C CA . THR C 1 273 ? 14.873 -38.669 29.901 1.00 13.46 273 THR C CA 1
ATOM 7914 C C . THR C 1 273 ? 13.426 -38.253 30.149 1.00 14.02 273 THR C C 1
ATOM 7915 O O . THR C 1 273 ? 12.496 -39.028 29.917 1.00 13.50 273 THR C O 1
ATOM 7919 N N . ARG C 1 274 ? 13.238 -37.029 30.626 1.00 13.85 274 ARG C N 1
ATOM 7920 C CA . ARG C 1 274 ? 11.900 -36.523 30.891 1.00 14.90 274 ARG C CA 1
ATOM 7921 C C . ARG C 1 274 ? 11.044 -36.636 29.627 1.00 15.46 274 ARG C C 1
ATOM 7922 O O . ARG C 1 274 ? 9.945 -37.192 29.659 1.00 13.98 274 ARG C O 1
ATOM 7930 N N . ASP C 1 275 ? 11.550 -36.122 28.511 1.00 15.17 275 ASP C N 1
ATOM 7931 C CA . ASP C 1 275 ? 10.796 -36.183 27.264 1.00 16.68 275 ASP C CA 1
ATOM 7932 C C . ASP C 1 275 ? 10.567 -37.621 26.802 1.00 17.11 275 ASP C C 1
ATOM 7933 O O . ASP C 1 275 ? 9.479 -37.960 26.335 1.00 17.72 275 ASP C O 1
ATOM 7938 N N . HIS C 1 276 ? 11.583 -38.467 26.944 1.00 15.21 276 HIS C N 1
ATOM 7939 C CA . HIS C 1 276 ? 11.470 -39.864 26.536 1.00 15.75 276 HIS C CA 1
ATOM 7940 C C . HIS C 1 276 ? 10.372 -40.595 27.309 1.00 15.72 276 HIS C C 1
ATOM 7941 O O . HIS C 1 276 ? 9.590 -41.348 26.725 1.00 16.12 276 HIS C O 1
ATOM 7948 N N . LEU C 1 277 ? 10.308 -40.374 28.619 1.00 14.56 277 LEU C N 1
ATOM 7949 C CA . LEU C 1 277 ? 9.296 -41.032 29.442 1.00 14.66 277 LEU C CA 1
ATOM 7950 C C . LEU C 1 277 ? 7.880 -40.611 29.049 1.00 15.83 277 LEU C C 1
ATOM 7951 O O . LEU C 1 277 ? 6.937 -41.397 29.150 1.00 15.08 277 LEU C O 1
ATOM 7956 N N . ASN C 1 278 ? 7.735 -39.372 28.595 1.00 15.20 278 ASN C N 1
ATOM 7957 C CA . ASN C 1 278 ? 6.429 -38.855 28.203 1.00 17.87 278 ASN C CA 1
ATOM 7958 C C . ASN C 1 278 ? 5.949 -39.302 26.827 1.00 18.91 278 ASN C C 1
ATOM 7959 O O . ASN C 1 278 ? 4.745 -39.337 26.576 1.00 20.21 278 ASN C O 1
ATOM 7964 N N A VAL C 1 279 ? 6.881 -39.646 25.942 0.50 18.35 279 VAL C N 1
ATOM 7965 N N B VAL C 1 279 ? 6.885 -39.645 25.947 0.50 21.45 279 VAL C N 1
ATOM 7966 C CA A VAL C 1 279 ? 6.521 -40.059 24.587 0.50 18.93 279 VAL C CA 1
ATOM 7967 C CA B VAL C 1 279 ? 6.543 -40.057 24.589 0.50 22.58 279 VAL C CA 1
ATOM 7968 C C A VAL C 1 279 ? 6.529 -41.569 24.345 0.50 18.54 279 VAL C C 1
ATOM 7969 C C B VAL C 1 279 ? 6.528 -41.566 24.354 0.50 22.80 279 VAL C C 1
ATOM 7970 O O A VAL C 1 279 ? 5.647 -42.091 23.663 0.50 19.10 279 VAL C O 1
ATOM 7971 O O B VAL C 1 279 ? 5.629 -42.083 23.691 0.50 23.45 279 VAL C O 1
ATOM 7978 N N . ARG C 1 280 ? 7.517 -42.271 24.893 1.00 16.95 280 ARG C N 1
ATOM 7979 C CA . ARG C 1 280 ? 7.604 -43.719 24.706 1.00 17.76 280 ARG C CA 1
ATOM 7980 C C . ARG C 1 280 ? 6.509 -44.448 25.470 1.00 17.45 280 ARG C C 1
ATOM 7981 O O . ARG C 1 280 ? 6.327 -44.235 26.667 1.00 15.35 280 ARG C O 1
ATOM 7989 N N . LYS C 1 281 ? 5.779 -45.312 24.773 1.00 17.59 281 LYS C N 1
ATOM 7990 C CA . LYS C 1 281 ? 4.708 -46.066 25.405 1.00 17.51 281 LYS C CA 1
ATOM 7991 C C . LYS C 1 281 ? 4.977 -47.565 25.447 1.00 17.78 281 LYS C C 1
ATOM 7992 O O . LYS C 1 281 ? 5.508 -48.144 24.497 1.00 16.99 281 LYS C O 1
ATOM 7998 N N . GLN C 1 282 ? 4.611 -48.175 26.570 1.00 16.84 282 GLN C N 1
ATOM 7999 C CA . GLN C 1 282 ? 4.728 -49.616 26.785 1.00 16.17 282 GLN C CA 1
ATOM 8000 C C . GLN C 1 282 ? 3.563 -49.969 27.704 1.00 16.76 282 GLN C C 1
ATOM 8001 O O . GLN C 1 282 ? 3.189 -49.178 28.569 1.00 15.14 282 GLN C O 1
ATOM 8007 N N . PHE C 1 283 ? 2.980 -51.144 27.506 1.00 16.50 283 PHE C N 1
ATOM 8008 C CA . PHE C 1 283 ? 1.845 -51.571 28.314 1.00 16.71 283 PHE C CA 1
ATOM 8009 C C . PHE C 1 283 ? 0.666 -50.605 28.156 1.00 18.09 283 PHE C C 1
ATOM 8010 O O . PHE C 1 283 ? -0.118 -50.399 29.086 1.00 18.19 283 PHE C O 1
ATOM 8018 N N . GLY C 1 284 ? 0.560 -50.013 26.969 1.00 17.19 284 GLY C N 1
ATOM 8019 C CA . GLY C 1 284 ? -0.529 -49.099 26.667 1.00 19.94 284 GLY C CA 1
ATOM 8020 C C . GLY C 1 284 ? -0.512 -47.734 27.327 1.00 21.25 284 GLY C C 1
ATOM 8021 O O . GLY C 1 284 ? -1.481 -46.981 27.209 1.00 21.13 284 GLY C O 1
ATOM 8022 N N . GLU C 1 285 ? 0.579 -47.403 28.011 1.00 19.87 285 GLU C N 1
ATOM 8023 C CA . GLU C 1 285 ? 0.692 -46.116 28.691 1.00 19.83 285 GLU C CA 1
ATOM 8024 C C . GLU C 1 285 ? 2.094 -45.544 28.521 1.00 17.78 285 GLU C C 1
ATOM 8025 O O . GLU C 1 285 ? 3.036 -46.275 28.226 1.00 15.97 285 GLU C O 1
ATOM 8031 N N . PRO C 1 286 ? 2.248 -44.221 28.690 1.00 16.81 286 PRO C N 1
ATOM 8032 C CA . PRO C 1 286 ? 3.585 -43.637 28.548 1.00 16.06 286 PRO C CA 1
ATOM 8033 C C . PRO C 1 286 ? 4.448 -44.241 29.655 1.00 14.84 286 PRO C C 1
ATOM 8034 O O . PRO C 1 286 ? 3.929 -44.625 30.701 1.00 13.96 286 PRO C O 1
ATOM 8038 N N . LEU C 1 287 ? 5.754 -44.336 29.433 1.00 14.76 287 LEU C N 1
ATOM 8039 C CA . LEU C 1 287 ? 6.634 -44.884 30.460 1.00 14.16 287 LEU C CA 1
ATOM 8040 C C . LEU C 1 287 ? 6.525 -44.048 31.734 1.00 13.72 287 LEU C C 1
ATOM 8041 O O . LEU C 1 287 ? 6.704 -44.554 32.839 1.00 13.61 287 LEU C O 1
ATOM 8046 N N . ALA C 1 288 ? 6.209 -42.768 31.569 1.00 14.32 288 ALA C N 1
ATOM 8047 C CA . ALA C 1 288 ? 6.083 -41.851 32.697 1.00 14.96 288 ALA C CA 1
ATOM 8048 C C . ALA C 1 288 ? 4.966 -42.206 33.678 1.00 14.91 288 ALA C C 1
ATOM 8049 O O . ALA C 1 288 ? 4.877 -41.621 34.757 1.00 15.97 288 ALA C O 1
ATOM 8051 N N A SER C 1 289 ? 4.113 -43.154 33.301 0.50 14.13 289 SER C N 1
ATOM 8052 N N B SER C 1 289 ? 4.117 -43.157 33.302 0.50 17.07 289 SER C N 1
ATOM 8053 C CA A SER C 1 289 ? 3.013 -43.567 34.168 0.50 14.37 289 SER C CA 1
ATOM 8054 C CA B SER C 1 289 ? 3.012 -43.568 34.163 0.50 18.14 289 SER C CA 1
ATOM 8055 C C A SER C 1 289 ? 3.457 -44.560 35.237 0.50 13.85 289 SER C C 1
ATOM 8056 C C B SER C 1 289 ? 3.456 -44.559 35.236 0.50 18.01 289 SER C C 1
ATOM 8057 O O A SER C 1 289 ? 2.686 -44.902 36.131 0.50 15.40 289 SER C O 1
ATOM 8058 O O B SER C 1 289 ? 2.685 -44.898 36.132 0.50 19.50 289 SER C O 1
ATOM 8063 N N . ASN C 1 290 ? 4.698 -45.023 35.143 1.00 13.42 290 ASN C N 1
ATOM 8064 C CA . ASN C 1 290 ? 5.232 -45.979 36.110 1.00 12.60 290 ASN C CA 1
ATOM 8065 C C . ASN C 1 290 ? 5.907 -45.239 37.255 1.00 13.16 290 ASN C C 1
ATOM 8066 O O . ASN C 1 290 ? 6.873 -44.510 37.050 1.00 12.46 290 ASN C O 1
ATOM 8071 N N . GLN C 1 291 ? 5.397 -45.437 38.466 1.00 12.74 291 GLN C N 1
ATOM 8072 C CA . GLN C 1 291 ? 5.932 -44.742 39.628 1.00 12.35 291 GLN C CA 1
ATOM 8073 C C . GLN C 1 291 ? 7.431 -44.873 39.867 1.00 12.33 291 GLN C C 1
ATOM 8074 O O . GLN C 1 291 ? 8.066 -43.913 40.295 1.00 12.66 291 GLN C O 1
ATOM 8080 N N . TYR C 1 292 ? 8.009 -46.042 39.611 1.00 11.35 292 TYR C N 1
ATOM 8081 C CA . TYR C 1 292 ? 9.443 -46.182 39.846 1.00 12.34 292 TYR C CA 1
ATOM 8082 C C . TYR C 1 292 ? 10.226 -45.237 38.948 1.00 12.66 292 TYR C C 1
ATOM 8083 O O . TYR C 1 292 ? 11.212 -44.644 39.376 1.00 11.80 292 TYR C O 1
ATOM 8092 N N . LEU C 1 293 ? 9.792 -45.107 37.697 1.00 11.44 293 LEU C N 1
ATOM 8093 C CA . LEU C 1 293 ? 10.474 -44.230 36.757 1.00 11.83 293 LEU C CA 1
ATOM 8094 C C . LEU C 1 293 ? 10.263 -42.767 37.143 1.00 12.21 293 LEU C C 1
ATOM 8095 O O . LEU C 1 293 ? 11.162 -41.942 36.981 1.00 13.29 293 LEU C O 1
ATOM 8100 N N . GLN C 1 294 ? 9.080 -42.451 37.661 1.00 12.31 294 GLN C N 1
ATOM 8101 C CA . GLN C 1 294 ? 8.778 -41.089 38.095 1.00 12.51 294 GLN C CA 1
ATOM 8102 C C . GLN C 1 294 ? 9.697 -40.726 39.258 1.00 13.27 294 GLN C C 1
ATOM 8103 O O . GLN C 1 294 ? 10.294 -39.645 39.284 1.00 12.20 294 GLN C O 1
ATOM 8109 N N . PHE C 1 295 ? 9.798 -41.639 40.223 1.00 12.51 295 PHE C N 1
ATOM 8110 C CA . PHE C 1 295 ? 10.631 -41.426 41.406 1.00 13.14 295 PHE C CA 1
ATOM 8111 C C . PHE C 1 295 ? 12.112 -41.345 41.062 1.00 13.19 295 PHE C C 1
ATOM 8112 O O . PHE C 1 295 ? 12.853 -40.559 41.659 1.00 13.02 295 PHE C O 1
ATOM 8120 N N . THR C 1 296 ? 12.549 -42.164 40.111 1.00 11.74 296 THR C N 1
ATOM 8121 C CA . THR C 1 296 ? 13.947 -42.150 39.701 1.00 13.39 296 THR C CA 1
ATOM 8122 C C . THR C 1 296 ? 14.277 -40.815 39.033 1.00 13.47 296 THR C C 1
ATOM 8123 O O . THR C 1 296 ? 15.352 -40.250 39.246 1.00 12.99 296 THR C O 1
ATOM 8127 N N . LEU C 1 297 ? 13.353 -40.305 38.227 1.00 11.49 297 LEU C N 1
ATOM 8128 C CA . LEU C 1 297 ? 13.578 -39.019 37.575 1.00 11.32 297 LEU C CA 1
ATOM 8129 C C . LEU C 1 297 ? 13.663 -37.932 38.647 1.00 10.61 297 LEU C C 1
ATOM 8130 O O . LEU C 1 297 ? 14.463 -36.999 38.536 1.00 11.16 297 LEU C O 1
ATOM 8135 N N . ALA C 1 298 ? 12.839 -38.058 39.687 1.00 11.61 298 ALA C N 1
ATOM 8136 C CA . ALA C 1 298 ? 12.827 -37.085 40.783 1.00 11.62 298 ALA C CA 1
ATOM 8137 C C . ALA C 1 298 ? 14.189 -37.049 41.461 1.00 12.76 298 ALA C C 1
ATOM 8138 O O . ALA C 1 298 ? 14.691 -35.976 41.807 1.00 12.05 298 ALA C O 1
ATOM 8140 N N . ASP C 1 299 ? 14.777 -38.228 41.658 1.00 12.95 299 ASP C N 1
ATOM 8141 C CA . ASP C 1 299 ? 16.100 -38.343 42.279 1.00 14.73 299 ASP C CA 1
ATOM 8142 C C . ASP C 1 299 ? 17.150 -37.678 41.396 1.00 14.70 299 ASP C C 1
ATOM 8143 O O . ASP C 1 299 ? 17.994 -36.920 41.872 1.00 13.45 299 ASP C O 1
ATOM 8148 N N . MET C 1 300 ? 17.102 -37.987 40.106 1.00 13.23 300 MET C N 1
ATOM 8149 C CA . MET C 1 300 ? 18.045 -37.421 39.150 1.00 12.35 300 MET C CA 1
ATOM 8150 C C . MET C 1 300 ? 18.013 -35.897 39.181 1.00 12.59 300 MET C C 1
ATOM 8151 O O . MET C 1 300 ? 19.056 -35.249 39.241 1.00 12.28 300 MET C O 1
ATOM 8156 N N . ALA C 1 301 ? 16.813 -35.329 39.136 1.00 10.55 301 ALA C N 1
ATOM 8157 C CA . ALA C 1 301 ? 16.659 -33.876 39.152 1.00 11.14 301 ALA C CA 1
ATOM 8158 C C . ALA C 1 301 ? 17.152 -33.274 40.465 1.00 10.48 301 ALA C C 1
ATOM 8159 O O . ALA C 1 301 ? 17.809 -32.233 40.474 1.00 10.85 301 ALA C O 1
ATOM 8161 N N . THR C 1 302 ? 16.829 -33.929 41.574 1.00 10.88 302 THR C N 1
ATOM 8162 C CA . THR C 1 302 ? 17.239 -33.443 42.887 1.00 11.59 302 THR C CA 1
ATOM 8163 C C . THR C 1 302 ? 18.762 -33.406 43.021 1.00 12.33 302 THR C C 1
ATOM 8164 O O . THR C 1 302 ? 19.322 -32.421 43.512 1.00 12.65 302 THR C O 1
ATOM 8168 N N . ARG C 1 303 ? 19.427 -34.475 42.584 1.00 12.20 303 ARG C N 1
ATOM 8169 C CA . ARG C 1 303 ? 20.887 -34.549 42.659 1.00 12.23 303 ARG C CA 1
ATOM 8170 C C . ARG C 1 303 ? 21.533 -33.559 41.688 1.00 12.18 303 ARG C C 1
ATOM 8171 O O . ARG C 1 303 ? 22.615 -33.039 41.954 1.00 10.50 303 ARG C O 1
ATOM 8179 N N . LEU C 1 304 ? 20.877 -33.306 40.559 1.00 10.77 304 LEU C N 1
ATOM 8180 C CA . LEU C 1 304 ? 21.403 -32.353 39.583 1.00 11.81 304 LEU C CA 1
ATOM 8181 C C . LEU C 1 304 ? 21.414 -30.952 40.198 1.00 12.20 304 LEU C C 1
ATOM 8182 O O . LEU C 1 304 ? 22.404 -30.223 40.094 1.00 12.26 304 LEU C O 1
ATOM 8187 N N . VAL C 1 305 ? 20.313 -30.575 40.841 1.00 11.04 305 VAL C N 1
ATOM 8188 C CA . VAL C 1 305 ? 20.233 -29.262 41.468 1.00 11.47 305 VAL C CA 1
ATOM 8189 C C . VAL C 1 305 ? 21.298 -29.141 42.560 1.00 12.03 305 VAL C C 1
ATOM 8190 O O . VAL C 1 305 ? 21.946 -28.102 42.694 1.00 13.16 305 VAL C O 1
ATOM 8194 N N . ALA C 1 306 ? 21.489 -30.208 43.330 1.00 11.54 306 ALA C N 1
ATOM 8195 C CA . ALA C 1 306 ? 22.490 -30.201 44.395 1.00 11.37 306 ALA C CA 1
ATOM 8196 C C . ALA C 1 306 ? 23.896 -30.035 43.823 1.00 11.89 306 ALA C C 1
ATOM 8197 O O . ALA C 1 306 ? 24.718 -29.304 44.376 1.00 11.86 306 ALA C O 1
ATOM 8199 N N . ALA C 1 307 ? 24.172 -30.722 42.718 1.00 10.55 307 ALA C N 1
ATOM 8200 C CA . ALA C 1 307 ? 25.490 -30.652 42.087 1.00 10.77 307 ALA C CA 1
ATOM 8201 C C . ALA C 1 307 ? 25.739 -29.259 41.519 1.00 10.90 307 ALA C C 1
ATOM 8202 O O . ALA C 1 307 ? 26.843 -28.720 41.630 1.00 10.27 307 ALA C O 1
ATOM 8204 N N . ARG C 1 308 ? 24.709 -28.681 40.911 1.00 10.93 308 ARG C N 1
ATOM 8205 C CA . ARG C 1 308 ? 24.815 -27.342 40.340 1.00 12.27 308 ARG C CA 1
ATOM 8206 C C . ARG C 1 308 ? 25.127 -26.329 41.442 1.00 12.75 308 ARG C C 1
ATOM 8207 O O . ARG C 1 308 ? 25.986 -25.466 41.274 1.00 12.58 308 ARG C O 1
ATOM 8215 N N . LEU C 1 309 ? 24.437 -26.439 42.573 1.00 11.88 309 LEU C N 1
ATOM 8216 C CA . LEU C 1 309 ? 24.676 -25.531 43.691 1.00 12.61 309 LEU C CA 1
ATOM 8217 C C . LEU C 1 309 ? 26.111 -25.657 44.200 1.00 12.79 309 LEU C C 1
ATOM 8218 O O . LEU C 1 309 ? 26.757 -24.656 44.517 1.00 12.71 309 LEU C O 1
ATOM 8223 N N . MET C 1 310 ? 26.606 -26.890 44.282 1.00 11.77 310 MET C N 1
ATOM 8224 C CA . MET C 1 310 ? 27.967 -27.141 44.757 1.00 12.11 310 MET C CA 1
ATOM 8225 C C . MET C 1 310 ? 29.033 -26.514 43.855 1.00 12.55 310 MET C C 1
ATOM 8226 O O . MET C 1 310 ? 29.974 -25.879 44.337 1.00 12.12 310 MET C O 1
ATOM 8231 N N . VAL C 1 311 ? 28.881 -26.693 42.547 1.00 11.12 311 VAL C N 1
ATOM 8232 C CA . VAL C 1 311 ? 29.842 -26.152 41.593 1.00 12.61 311 VAL C CA 1
ATOM 8233 C C . VAL C 1 311 ? 29.822 -24.626 41.579 1.00 14.15 311 VAL C C 1
ATOM 8234 O O . VAL C 1 311 ? 30.875 -23.986 41.606 1.00 13.19 311 VAL C O 1
ATOM 8238 N N . ARG C 1 312 ? 28.628 -24.040 41.543 1.00 13.81 312 ARG C N 1
ATOM 8239 C CA . ARG C 1 312 ? 28.527 -22.586 41.529 1.00 13.94 312 ARG C CA 1
ATOM 8240 C C . ARG C 1 312 ? 29.016 -21.982 42.844 1.00 14.87 312 ARG C C 1
ATOM 8241 O O . ARG C 1 312 ? 29.614 -20.905 42.856 1.00 14.59 312 ARG C O 1
ATOM 8249 N N . ASN C 1 313 ? 28.784 -22.685 43.949 1.00 14.38 313 ASN C N 1
ATOM 8250 C CA . ASN C 1 313 ? 29.235 -22.213 45.256 1.00 14.69 313 ASN C CA 1
ATOM 8251 C C . ASN C 1 313 ? 30.763 -22.169 45.280 1.00 14.85 313 ASN C C 1
ATOM 8252 O O . ASN C 1 313 ? 31.362 -21.223 45.801 1.00 14.91 313 ASN C O 1
ATOM 8257 N N . ALA C 1 314 ? 31.393 -23.196 44.719 1.00 13.55 314 ALA C N 1
ATOM 8258 C CA . ALA C 1 314 ? 32.852 -23.255 44.681 1.00 13.66 314 ALA C CA 1
ATOM 8259 C C . ALA C 1 314 ? 33.409 -22.193 43.735 1.00 13.44 314 ALA C C 1
ATOM 8260 O O . ALA C 1 314 ? 34.454 -21.598 44.007 1.00 13.96 314 ALA C O 1
ATOM 8262 N N . ALA C 1 315 ? 32.713 -21.955 42.626 1.00 13.15 315 ALA C N 1
ATOM 8263 C CA . ALA C 1 315 ? 33.157 -20.953 41.658 1.00 13.94 315 ALA C CA 1
ATOM 8264 C C . ALA C 1 315 ? 33.212 -19.574 42.311 1.00 14.96 315 ALA C C 1
ATOM 8265 O O . ALA C 1 315 ? 34.153 -18.807 42.092 1.00 16.16 315 ALA C O 1
ATOM 8267 N N . VAL C 1 316 ? 32.199 -19.258 43.110 1.00 15.17 316 VAL C N 1
ATOM 8268 C CA . VAL C 1 316 ? 32.151 -17.969 43.796 1.00 17.14 316 VAL C CA 1
ATOM 8269 C C . VAL C 1 316 ? 33.269 -17.861 44.829 1.00 17.26 316 VAL C C 1
ATOM 8270 O O . VAL C 1 316 ? 33.909 -16.816 44.952 1.00 19.84 316 VAL C O 1
ATOM 8274 N N . ALA C 1 317 ? 33.507 -18.939 45.569 1.00 16.86 317 ALA C N 1
ATOM 8275 C CA . ALA C 1 317 ? 34.559 -18.940 46.579 1.00 17.47 317 ALA C CA 1
ATOM 8276 C C . ALA C 1 317 ? 35.934 -18.769 45.940 1.00 18.27 317 ALA C C 1
ATOM 8277 O O . ALA C 1 317 ? 36.788 -18.057 46.472 1.00 20.20 317 ALA C O 1
ATOM 8279 N N . LEU C 1 318 ? 36.147 -19.421 44.800 1.00 18.22 318 LEU C N 1
ATOM 8280 C CA . LEU C 1 318 ? 37.426 -19.332 44.107 1.00 19.43 318 LEU C CA 1
ATOM 8281 C C . LEU C 1 318 ? 37.681 -17.927 43.562 1.00 20.88 318 LEU C C 1
ATOM 8282 O O . LEU C 1 318 ? 38.791 -17.405 43.678 1.00 20.98 318 LEU C O 1
ATOM 8287 N N A GLN C 1 319 ? 36.651 -17.323 42.978 0.50 21.57 319 GLN C N 1
ATOM 8288 N N B GLN C 1 319 ? 36.658 -17.314 42.972 0.50 18.05 319 GLN C N 1
ATOM 8289 C CA A GLN C 1 319 ? 36.755 -15.979 42.417 0.50 22.56 319 GLN C CA 1
ATOM 8290 C CA B GLN C 1 319 ? 36.811 -15.971 42.418 0.50 18.14 319 GLN C CA 1
ATOM 8291 C C A GLN C 1 319 ? 37.003 -14.940 43.509 0.50 24.22 319 GLN C C 1
ATOM 8292 C C B GLN C 1 319 ? 37.007 -14.927 43.513 0.50 19.17 319 GLN C C 1
ATOM 8293 O O A GLN C 1 319 ? 37.695 -13.944 43.283 0.50 24.39 319 GLN C O 1
ATOM 8294 O O B GLN C 1 319 ? 37.661 -13.908 43.293 0.50 19.87 319 GLN C O 1
ATOM 8305 N N . GLU C 1 320 ? 36.443 -15.179 44.691 1.00 24.90 320 GLU C N 1
ATOM 8306 C CA . GLU C 1 320 ? 36.593 -14.257 45.814 1.00 28.01 320 GLU C CA 1
ATOM 8307 C C . GLU C 1 320 ? 37.883 -14.564 46.570 1.00 28.61 320 GLU C C 1
ATOM 8308 O O . GLU C 1 320 ? 38.261 -13.849 47.498 1.00 29.06 320 GLU C O 1
ATOM 8314 N N . GLU C 1 321 ? 38.553 -15.638 46.163 1.00 30.06 321 GLU C N 1
ATOM 8315 C CA . GLU C 1 321 ? 39.805 -16.060 46.783 1.00 31.80 321 GLU C CA 1
ATOM 8316 C C . GLU C 1 321 ? 39.650 -16.332 48.273 1.00 32.24 321 GLU C C 1
ATOM 8317 O O . GLU C 1 321 ? 40.504 -15.945 49.074 1.00 32.83 321 GLU C O 1
ATOM 8323 N N . ARG C 1 322 ? 38.563 -16.998 48.646 1.00 32.01 322 ARG C N 1
ATOM 8324 C CA . ARG C 1 322 ? 38.320 -17.319 50.046 1.00 31.90 322 ARG C CA 1
ATOM 8325 C C . ARG C 1 322 ? 39.265 -18.424 50.506 1.00 31.34 322 ARG C C 1
ATOM 8326 O O . ARG C 1 322 ? 39.749 -19.216 49.698 1.00 31.13 322 ARG C O 1
ATOM 8334 N N . LYS C 1 323 ? 39.522 -18.475 51.809 1.00 31.45 323 LYS C N 1
ATOM 8335 C CA . LYS C 1 323 ? 40.423 -19.477 52.365 1.00 31.29 323 LYS C CA 1
ATOM 8336 C C . LYS C 1 323 ? 39.863 -20.894 52.310 1.00 28.92 323 LYS C C 1
ATOM 8337 O O . LYS C 1 323 ? 40.598 -21.862 52.504 1.00 29.07 323 LYS C O 1
ATOM 8343 N N . ASP C 1 324 ? 38.567 -21.020 52.047 1.00 27.33 324 ASP C N 1
ATOM 8344 C CA . ASP C 1 324 ? 37.947 -22.339 51.958 1.00 25.45 324 ASP C CA 1
ATOM 8345 C C . ASP C 1 324 ? 37.762 -22.746 50.500 1.00 23.42 324 ASP C C 1
ATOM 8346 O O . ASP C 1 324 ? 37.203 -23.803 50.211 1.00 22.85 324 ASP C O 1
ATOM 8351 N N . ALA C 1 325 ? 38.253 -21.912 49.587 1.00 20.92 325 ALA C N 1
ATOM 8352 C CA . ALA C 1 325 ? 38.116 -22.164 48.155 1.00 19.77 325 ALA C CA 1
ATOM 8353 C C . ALA C 1 325 ? 38.726 -23.467 47.645 1.00 19.00 325 ALA C C 1
ATOM 8354 O O . ALA C 1 325 ? 38.086 -24.191 46.884 1.00 17.99 325 ALA C O 1
ATOM 8356 N N . VAL C 1 326 ? 39.957 -23.770 48.044 1.00 17.54 326 VAL C N 1
ATOM 8357 C CA . VAL C 1 326 ? 40.595 -24.994 47.580 1.00 18.23 326 VAL C CA 1
ATOM 8358 C C . VAL C 1 326 ? 39.797 -26.231 47.982 1.00 17.54 326 VAL C C 1
ATOM 8359 O O . VAL C 1 326 ? 39.579 -27.130 47.165 1.00 15.86 326 VAL C O 1
ATOM 8363 N N . ALA C 1 327 ? 39.362 -26.273 49.237 1.00 16.48 327 ALA C N 1
ATOM 8364 C CA . ALA C 1 327 ? 38.582 -27.406 49.726 1.00 15.95 327 ALA C CA 1
ATOM 8365 C C . ALA C 1 327 ? 37.238 -27.492 49.005 1.00 16.35 327 ALA C C 1
ATOM 8366 O O . ALA C 1 327 ? 36.798 -28.579 48.633 1.00 15.31 327 ALA C O 1
ATOM 8368 N N . LEU C 1 328 ? 36.587 -26.347 48.805 1.00 16.54 328 LEU C N 1
ATOM 8369 C CA . LEU C 1 328 ? 35.291 -26.324 48.129 1.00 16.11 328 LEU C CA 1
ATOM 8370 C C . LEU C 1 328 ? 35.381 -26.762 46.669 1.00 15.98 328 LEU C C 1
ATOM 8371 O O . LEU C 1 328 ? 34.482 -27.435 46.164 1.00 16.12 328 LEU C O 1
ATOM 8376 N N . CYS C 1 329 ? 36.454 -26.376 45.985 1.00 14.65 329 CYS C N 1
ATOM 8377 C CA . CYS C 1 329 ? 36.633 -26.782 44.594 1.00 14.72 329 CYS C CA 1
ATOM 8378 C C . CYS C 1 329 ? 36.769 -28.304 44.548 1.00 14.08 329 CYS C C 1
ATOM 8379 O O . CYS C 1 329 ? 36.220 -28.961 43.663 1.00 13.53 329 CYS C O 1
ATOM 8382 N N . SER C 1 330 ? 37.501 -28.859 45.509 1.00 12.87 330 SER C N 1
ATOM 8383 C CA . SER C 1 330 ? 37.700 -30.304 45.574 1.00 13.65 330 SER C CA 1
ATOM 8384 C C . SER C 1 330 ? 36.377 -31.007 45.873 1.00 14.54 330 SER C C 1
ATOM 8385 O O . SER C 1 330 ? 36.053 -32.020 45.252 1.00 13.17 330 SER C O 1
ATOM 8388 N N . MET C 1 331 ? 35.618 -30.465 46.822 1.00 13.60 331 MET C N 1
ATOM 8389 C CA . MET C 1 331 ? 34.324 -31.040 47.181 1.00 15.23 331 MET C CA 1
ATOM 8390 C C . MET C 1 331 ? 33.382 -31.002 45.984 1.00 15.42 331 MET C C 1
ATOM 8391 O O . MET C 1 331 ? 32.688 -31.978 45.696 1.00 15.19 331 MET C O 1
ATOM 8396 N N . ALA C 1 332 ? 33.356 -29.864 45.297 1.00 15.19 332 ALA C N 1
ATOM 8397 C CA . ALA C 1 332 ? 32.492 -29.693 44.135 1.00 14.94 332 ALA C CA 1
ATOM 8398 C C . ALA C 1 332 ? 32.833 -30.670 43.018 1.00 14.72 332 ALA C C 1
ATOM 8399 O O . ALA C 1 332 ? 31.942 -31.240 42.388 1.00 14.89 332 ALA C O 1
ATOM 8401 N N . LYS C 1 333 ? 34.122 -30.861 42.765 1.00 12.37 333 LYS C N 1
ATOM 8402 C CA . LYS C 1 333 ? 34.546 -31.767 41.710 1.00 13.32 333 LYS C CA 1
ATOM 8403 C C . LYS C 1 333 ? 34.154 -33.191 42.083 1.00 12.35 333 LYS C C 1
ATOM 8404 O O . LYS C 1 333 ? 33.602 -33.929 41.266 1.00 13.02 333 LYS C O 1
ATOM 8410 N N . LEU C 1 334 ? 34.435 -33.565 43.326 1.00 11.75 334 LEU C N 1
ATOM 8411 C CA . LEU C 1 334 ? 34.098 -34.895 43.821 1.00 11.64 334 LEU C CA 1
ATOM 8412 C C . LEU C 1 334 ? 32.601 -35.164 43.727 1.00 12.29 334 LEU C C 1
ATOM 8413 O O . LEU C 1 334 ? 32.161 -36.138 43.110 1.00 12.64 334 LEU C O 1
ATOM 8418 N N . PHE C 1 335 ? 31.821 -34.290 44.346 1.00 11.14 335 PHE C N 1
ATOM 8419 C CA . PHE C 1 335 ? 30.375 -34.445 44.372 1.00 12.30 335 PHE C CA 1
ATOM 8420 C C . PHE C 1 335 ? 29.720 -34.404 43.000 1.00 12.23 335 PHE C C 1
ATOM 8421 O O . PHE C 1 335 ? 28.959 -35.303 42.642 1.00 12.73 335 PHE C O 1
ATOM 8429 N N . ALA C 1 336 ? 30.017 -33.366 42.225 1.00 11.77 336 ALA C N 1
ATOM 8430 C CA . ALA C 1 336 ? 29.404 -33.225 40.914 1.00 12.13 336 ALA C CA 1
ATOM 8431 C C . ALA C 1 336 ? 29.775 -34.309 39.906 1.00 12.34 336 ALA C C 1
ATOM 8432 O O . ALA C 1 336 ? 28.904 -34.812 39.196 1.00 13.43 336 ALA C O 1
ATOM 8434 N N . THR C 1 337 ? 31.048 -34.690 39.832 1.00 12.37 337 THR C N 1
ATOM 8435 C CA . THR C 1 337 ? 31.412 -35.706 38.854 1.00 12.40 337 THR C CA 1
ATOM 8436 C C . THR C 1 337 ? 30.814 -37.062 39.208 1.00 13.61 337 THR C C 1
ATOM 8437 O O . THR C 1 337 ? 30.435 -37.821 38.318 1.00 13.60 337 THR C O 1
ATOM 8441 N N . ASP C 1 338 ? 30.716 -37.363 40.500 1.00 14.66 338 ASP C N 1
ATOM 8442 C CA . ASP C 1 338 ? 30.120 -38.627 40.926 1.00 15.75 338 ASP C CA 1
ATOM 8443 C C . ASP C 1 338 ? 28.618 -38.613 40.653 1.00 14.20 338 ASP C C 1
ATOM 8444 O O . ASP C 1 338 ? 28.085 -39.511 39.995 1.00 13.58 338 ASP C O 1
ATOM 8449 N N . GLU C 1 339 ? 27.938 -37.593 41.163 1.00 12.46 339 GLU C N 1
ATOM 8450 C CA . GLU C 1 339 ? 26.493 -37.484 40.986 1.00 13.38 339 GLU C CA 1
ATOM 8451 C C . GLU C 1 339 ? 26.066 -37.374 39.526 1.00 12.92 339 GLU C C 1
ATOM 8452 O O . GLU C 1 339 ? 25.096 -38.008 39.109 1.00 11.09 339 GLU C O 1
ATOM 8458 N N . CYS C 1 340 ? 26.786 -36.580 38.741 1.00 11.95 340 CYS C N 1
ATOM 8459 C CA . CYS C 1 340 ? 26.413 -36.414 37.343 1.00 13.13 340 CYS C CA 1
ATOM 8460 C C . CYS C 1 340 ? 26.603 -37.673 36.508 1.00 12.59 340 CYS C C 1
ATOM 8461 O O . CYS C 1 340 ? 25.802 -37.944 35.613 1.00 12.55 340 CYS C O 1
ATOM 8464 N N . PHE C 1 341 ? 27.649 -38.447 36.780 1.00 12.96 341 PHE C N 1
ATOM 8465 C CA . PHE C 1 341 ? 27.826 -39.684 36.028 1.00 11.53 341 PHE C CA 1
ATOM 8466 C C . PHE C 1 341 ? 26.641 -40.597 36.338 1.00 11.60 341 PHE C C 1
ATOM 8467 O O . PHE C 1 341 ? 26.060 -41.213 35.440 1.00 11.44 341 PHE C O 1
ATOM 8475 N N . ALA C 1 342 ? 26.299 -40.696 37.620 1.00 10.63 342 ALA C N 1
ATOM 8476 C CA . ALA C 1 342 ? 25.183 -41.536 38.044 1.00 12.20 342 ALA C CA 1
ATOM 8477 C C . ALA C 1 342 ? 23.891 -41.093 37.368 1.00 11.46 342 ALA C C 1
ATOM 8478 O O . ALA C 1 342 ? 23.074 -41.922 36.970 1.00 10.92 342 ALA C O 1
ATOM 8480 N N . ILE C 1 343 ? 23.702 -39.786 37.240 1.00 10.94 343 ILE C N 1
ATOM 8481 C CA . ILE C 1 343 ? 22.498 -39.275 36.596 1.00 10.41 343 ILE C CA 1
ATOM 8482 C C . ILE C 1 343 ? 22.472 -39.698 35.128 1.00 11.23 343 ILE C C 1
ATOM 8483 O O . ILE C 1 343 ? 21.461 -40.205 34.631 1.00 10.62 343 ILE C O 1
ATOM 8488 N N . CYS C 1 344 ? 23.588 -39.505 34.434 1.00 9.14 344 CYS C N 1
ATOM 8489 C CA . CYS C 1 344 ? 23.651 -39.883 33.028 1.00 10.89 344 CYS C CA 1
ATOM 8490 C C . CYS C 1 344 ? 23.448 -41.383 32.843 1.00 10.65 344 CYS C C 1
ATOM 8491 O O . CYS C 1 344 ? 22.785 -41.808 31.898 1.00 10.87 344 CYS C O 1
ATOM 8494 N N . ASN C 1 345 ? 24.009 -42.182 33.746 1.00 10.51 345 ASN C N 1
ATOM 8495 C CA . ASN C 1 345 ? 23.884 -43.631 33.632 1.00 10.56 345 ASN C CA 1
ATOM 8496 C C . ASN C 1 345 ? 22.446 -44.080 33.873 1.00 11.77 345 ASN C C 1
ATOM 8497 O O . ASN C 1 345 ? 21.979 -45.054 33.274 1.00 10.13 345 ASN C O 1
ATOM 8502 N N A GLN C 1 346 ? 21.745 -43.371 34.750 0.50 9.27 346 GLN C N 1
ATOM 8503 N N B GLN C 1 346 ? 21.745 -43.370 34.754 0.50 19.88 346 GLN C N 1
ATOM 8504 C CA A GLN C 1 346 ? 20.359 -43.714 35.035 0.50 10.47 346 GLN C CA 1
ATOM 8505 C CA B GLN C 1 346 ? 20.353 -43.695 35.052 0.50 21.97 346 GLN C CA 1
ATOM 8506 C C A GLN C 1 346 ? 19.521 -43.331 33.822 0.50 10.96 346 GLN C C 1
ATOM 8507 C C B GLN C 1 346 ? 19.507 -43.314 33.843 0.50 22.98 346 GLN C C 1
ATOM 8508 O O A GLN C 1 346 ? 18.580 -44.039 33.454 0.50 8.35 346 GLN C O 1
ATOM 8509 O O B GLN C 1 346 ? 18.550 -44.008 33.496 0.50 21.74 346 GLN C O 1
ATOM 8520 N N . ALA C 1 347 ? 19.871 -42.206 33.202 1.00 13.55 347 ALA C N 1
ATOM 8521 C CA . ALA C 1 347 ? 19.157 -41.736 32.020 1.00 10.65 347 ALA C CA 1
ATOM 8522 C C . ALA C 1 347 ? 19.288 -42.791 30.924 1.00 10.61 347 ALA C C 1
ATOM 8523 O O . ALA C 1 347 ? 18.341 -43.051 30.177 1.00 10.48 347 ALA C O 1
ATOM 8525 N N . LEU C 1 348 ? 20.465 -43.402 30.828 1.00 10.41 348 LEU C N 1
ATOM 8526 C CA . LEU C 1 348 ? 20.685 -44.436 29.825 1.00 10.91 348 LEU C CA 1
ATOM 8527 C C . LEU C 1 348 ? 19.735 -45.602 30.110 1.00 11.52 348 LEU C C 1
ATOM 8528 O O . LEU C 1 348 ? 19.089 -46.121 29.200 1.00 10.28 348 LEU C O 1
ATOM 8533 N N . GLN C 1 349 ? 19.638 -46.003 31.374 1.00 10.46 349 GLN C N 1
ATOM 8534 C CA . GLN C 1 349 ? 18.754 -47.106 31.746 1.00 11.26 349 GLN C CA 1
ATOM 8535 C C . GLN C 1 349 ? 17.318 -46.783 31.341 1.00 11.20 349 GLN C C 1
ATOM 8536 O O . GLN C 1 349 ? 16.592 -47.647 30.841 1.00 11.75 349 GLN C O 1
ATOM 8542 N N . MET C 1 350 ? 16.918 -45.533 31.559 1.00 9.95 350 MET C N 1
ATOM 8543 C CA . MET C 1 350 ? 15.565 -45.084 31.244 1.00 12.89 350 MET C CA 1
ATOM 8544 C C . MET C 1 350 ? 15.229 -45.143 29.757 1.00 12.27 350 MET C C 1
ATOM 8545 O O . MET C 1 350 ? 14.057 -45.171 29.390 1.00 12.71 350 MET C O 1
ATOM 8550 N N . HIS C 1 351 ? 16.251 -45.137 28.906 1.00 11.73 351 HIS C N 1
ATOM 8551 C CA . HIS C 1 351 ? 16.041 -45.212 27.463 1.00 13.05 351 HIS C CA 1
ATOM 8552 C C . HIS C 1 351 ? 15.971 -46.665 27.002 1.00 13.09 351 HIS C C 1
ATOM 8553 O O . HIS C 1 351 ? 15.633 -46.943 25.854 1.00 12.88 351 HIS C O 1
ATOM 8560 N N . GLY C 1 352 ? 16.290 -47.592 27.899 1.00 13.20 352 GLY C N 1
ATOM 8561 C CA . GLY C 1 352 ? 16.266 -48.996 27.533 1.00 12.59 352 GLY C CA 1
ATOM 8562 C C . GLY C 1 352 ? 17.357 -49.320 26.526 1.00 13.89 352 GLY C C 1
ATOM 8563 O O . GLY C 1 352 ? 18.430 -48.716 26.551 1.00 12.84 352 GLY C O 1
ATOM 8564 N N . GLY C 1 353 ? 17.087 -50.272 25.636 1.00 11.64 353 GLY C N 1
ATOM 8565 C CA . GLY C 1 353 ? 18.078 -50.647 24.642 1.00 13.65 353 GLY C CA 1
ATOM 8566 C C . GLY C 1 353 ? 18.552 -49.469 23.808 1.00 12.93 353 GLY C C 1
ATOM 8567 O O . GLY C 1 353 ? 19.711 -49.421 23.387 1.00 12.86 353 GLY C O 1
ATOM 8568 N N . TYR C 1 354 ? 17.655 -48.517 23.571 1.00 11.98 354 TYR C N 1
ATOM 8569 C CA . TYR C 1 354 ? 17.981 -47.337 22.774 1.00 12.16 354 TYR C CA 1
ATOM 8570 C C . TYR C 1 354 ? 19.100 -46.521 23.406 1.00 13.53 354 TYR C C 1
ATOM 8571 O O . TYR C 1 354 ? 19.882 -45.877 22.704 1.00 13.42 354 TYR C O 1
ATOM 8580 N N . GLY C 1 355 ? 19.179 -46.555 24.732 1.00 12.03 355 GLY C N 1
ATOM 8581 C CA . GLY C 1 355 ? 20.217 -45.809 25.421 1.00 12.84 355 GLY C CA 1
ATOM 8582 C C . GLY C 1 355 ? 21.611 -46.348 25.155 1.00 14.23 355 GLY C C 1
ATOM 8583 O O . GLY C 1 355 ? 22.603 -45.657 25.384 1.00 15.23 355 GLY C O 1
ATOM 8584 N N . TYR C 1 356 ? 21.686 -47.580 24.660 1.00 13.80 356 TYR C N 1
ATOM 8585 C CA . TYR C 1 356 ? 22.960 -48.237 24.376 1.00 13.22 356 TYR C CA 1
ATOM 8586 C C . TYR C 1 356 ? 23.416 -47.984 22.935 1.00 14.31 356 TYR C C 1
ATOM 8587 O O . TYR C 1 356 ? 24.531 -48.353 22.561 1.00 14.21 356 TYR C O 1
ATOM 8596 N N . LEU C 1 357 ? 22.559 -47.353 22.131 1.00 13.19 357 LEU C N 1
ATOM 8597 C CA . LEU C 1 357 ? 22.885 -47.071 20.728 1.00 13.47 357 LEU C CA 1
ATOM 8598 C C . LEU C 1 357 ? 23.531 -45.701 20.531 1.00 14.23 357 LEU C C 1
ATOM 8599 O O . LEU C 1 357 ? 23.099 -44.716 21.127 1.00 13.86 357 LEU C O 1
ATOM 8604 N N . LYS C 1 358 ? 24.548 -45.643 19.673 1.00 15.61 358 LYS C N 1
ATOM 8605 C CA . LYS C 1 358 ? 25.255 -44.394 19.392 1.00 18.33 358 LYS C CA 1
ATOM 8606 C C . LYS C 1 358 ? 24.351 -43.317 18.795 1.00 19.22 358 LYS C C 1
ATOM 8607 O O . LYS C 1 358 ? 24.713 -42.138 18.779 1.00 19.70 358 LYS C O 1
ATOM 8613 N N . ASP C 1 359 ? 23.181 -43.718 18.306 1.00 19.74 359 ASP C N 1
ATOM 8614 C CA . ASP C 1 359 ? 22.224 -42.774 17.728 1.00 20.68 359 ASP C CA 1
ATOM 8615 C C . ASP C 1 359 ? 21.591 -41.897 18.807 1.00 19.85 359 ASP C C 1
ATOM 8616 O O . ASP C 1 359 ? 21.050 -40.830 18.515 1.00 19.41 359 ASP C O 1
ATOM 8621 N N . TYR C 1 360 ? 21.652 -42.355 20.053 1.00 17.69 360 TYR C N 1
ATOM 8622 C CA . TYR C 1 360 ? 21.087 -41.610 21.172 1.00 17.90 360 TYR C CA 1
ATOM 8623 C C . TYR C 1 360 ? 22.198 -40.969 21.994 1.00 16.66 360 TYR C C 1
ATOM 8624 O O . TYR C 1 360 ? 23.100 -41.649 22.473 1.00 16.98 360 TYR C O 1
ATOM 8633 N N . ALA C 1 361 ? 22.113 -39.653 22.152 1.00 14.65 361 ALA C N 1
ATOM 8634 C CA . ALA C 1 361 ? 23.118 -38.879 22.875 1.00 15.01 361 ALA C CA 1
ATOM 8635 C C . ALA C 1 361 ? 23.435 -39.324 24.297 1.00 14.25 361 ALA C C 1
ATOM 8636 O O . ALA C 1 361 ? 24.578 -39.209 24.740 1.00 12.80 361 ALA C O 1
ATOM 8638 N N . VAL C 1 362 ? 22.438 -39.826 25.015 1.00 14.12 362 VAL C N 1
ATOM 8639 C CA . VAL C 1 362 ? 22.662 -40.220 26.399 1.00 13.69 362 VAL C CA 1
ATOM 8640 C C . VAL C 1 362 ? 23.899 -41.087 26.638 1.00 12.52 362 VAL C C 1
ATOM 8641 O O . VAL C 1 362 ? 24.624 -40.865 27.610 1.00 12.31 362 VAL C O 1
ATOM 8645 N N . GLN C 1 363 ? 24.167 -42.053 25.763 1.00 11.55 363 GLN C N 1
ATOM 8646 C CA . GLN C 1 363 ? 25.335 -42.903 25.972 1.00 12.42 363 GLN C CA 1
ATOM 8647 C C . GLN C 1 363 ? 26.663 -42.158 25.864 1.00 12.23 363 GLN C C 1
ATOM 8648 O O . GLN C 1 363 ? 27.651 -42.576 26.469 1.00 12.36 363 GLN C O 1
ATOM 8654 N N . GLN C 1 364 ? 26.712 -41.061 25.110 1.00 11.37 364 GLN C N 1
ATOM 8655 C CA . GLN C 1 364 ? 27.980 -40.339 25.044 1.00 11.17 364 GLN C CA 1
ATOM 8656 C C . GLN C 1 364 ? 28.135 -39.473 26.290 1.00 11.31 364 GLN C C 1
ATOM 8657 O O . GLN C 1 364 ? 29.250 -39.247 26.755 1.00 13.11 364 GLN C O 1
ATOM 8663 N N . TYR C 1 365 ? 27.026 -38.978 26.833 1.00 11.51 365 TYR C N 1
ATOM 8664 C CA . TYR C 1 365 ? 27.118 -38.194 28.057 1.00 11.42 365 TYR C CA 1
ATOM 8665 C C . TYR C 1 365 ? 27.658 -39.126 29.145 1.00 12.38 365 TYR C C 1
ATOM 8666 O O . TYR C 1 365 ? 28.423 -38.706 30.014 1.00 10.42 365 TYR C O 1
ATOM 8675 N N . VAL C 1 366 ? 27.261 -40.395 29.087 1.00 11.15 366 VAL C N 1
ATOM 8676 C CA . VAL C 1 366 ? 27.732 -41.386 30.056 1.00 11.66 366 VAL C CA 1
ATOM 8677 C C . VAL C 1 366 ? 29.227 -41.651 29.860 1.00 12.07 366 VAL C C 1
ATOM 8678 O O . VAL C 1 366 ? 30.015 -41.563 30.803 1.00 11.53 366 VAL C O 1
ATOM 8682 N N . ARG C 1 367 ? 29.616 -41.963 28.629 1.00 11.57 367 ARG C N 1
ATOM 8683 C CA . ARG C 1 367 ? 31.014 -42.253 28.332 1.00 11.64 367 ARG C CA 1
ATOM 8684 C C . ARG C 1 367 ? 31.951 -41.078 28.606 1.00 12.42 367 ARG C C 1
ATOM 8685 O O . ARG C 1 367 ? 33.051 -41.267 29.130 1.00 11.38 367 ARG C O 1
ATOM 8693 N N . ASP C 1 368 ? 31.520 -39.868 28.262 1.00 11.45 368 ASP C N 1
ATOM 8694 C CA . ASP C 1 368 ? 32.356 -38.690 28.488 1.00 12.61 368 ASP C CA 1
ATOM 8695 C C . ASP C 1 368 ? 32.437 -38.291 29.962 1.00 13.52 368 ASP C C 1
ATOM 8696 O O . ASP C 1 368 ? 33.525 -38.045 30.479 1.00 15.64 368 ASP C O 1
ATOM 8701 N N . SER C 1 369 ? 31.297 -38.237 30.643 1.00 12.51 369 SER C N 1
ATOM 8702 C CA . SER C 1 369 ? 31.293 -37.841 32.049 1.00 11.84 369 SER C CA 1
ATOM 8703 C C . SER C 1 369 ? 31.986 -38.850 32.961 1.00 12.15 369 SER C C 1
ATOM 8704 O O . SER C 1 369 ? 32.446 -38.489 34.044 1.00 10.95 369 SER C O 1
ATOM 8707 N N . ARG C 1 370 ? 32.074 -40.104 32.527 1.00 11.23 370 ARG C N 1
ATOM 8708 C CA . ARG C 1 370 ? 32.720 -41.132 33.342 1.00 11.94 370 ARG C CA 1
ATOM 8709 C C . ARG C 1 370 ? 34.175 -40.802 33.664 1.00 11.45 370 ARG C C 1
ATOM 8710 O O . ARG C 1 370 ? 34.626 -40.997 34.790 1.00 12.03 370 ARG C O 1
ATOM 8718 N N . VAL C 1 371 ? 34.914 -40.298 32.682 1.00 11.08 371 VAL C N 1
ATOM 8719 C CA . VAL C 1 371 ? 36.322 -40.003 32.917 1.00 11.16 371 VAL C CA 1
ATOM 8720 C C . VAL C 1 371 ? 36.556 -38.798 33.826 1.00 10.67 371 VAL C C 1
ATOM 8721 O O . VAL C 1 371 ? 37.638 -38.650 34.386 1.00 11.25 371 VAL C O 1
ATOM 8725 N N . HIS C 1 372 ? 35.547 -37.945 33.988 1.00 10.37 372 HIS C N 1
ATOM 8726 C CA . HIS C 1 372 ? 35.695 -36.770 34.850 1.00 10.53 372 HIS C CA 1
ATOM 8727 C C . HIS C 1 372 ? 35.955 -37.159 36.304 1.00 10.67 372 HIS C C 1
ATOM 8728 O O . HIS C 1 372 ? 36.441 -36.348 37.091 1.00 11.40 372 HIS C O 1
ATOM 8735 N N . GLN C 1 373 ? 35.627 -38.398 36.662 1.00 11.33 373 GLN C N 1
ATOM 8736 C CA . GLN C 1 373 ? 35.849 -38.882 38.020 1.00 11.14 373 GLN C CA 1
ATOM 8737 C C . GLN C 1 373 ? 37.303 -39.312 38.207 1.00 12.72 373 GLN C C 1
ATOM 8738 O O . GLN C 1 373 ? 37.735 -39.586 39.324 1.00 11.70 373 GLN C O 1
ATOM 8744 N N . ILE C 1 374 ? 38.047 -39.360 37.106 1.00 13.00 374 ILE C N 1
ATOM 8745 C CA . ILE C 1 374 ? 39.442 -39.795 37.121 1.00 14.07 374 ILE C CA 1
ATOM 8746 C C . ILE C 1 374 ? 40.469 -38.701 36.833 1.00 16.94 374 ILE C C 1
ATOM 8747 O O . ILE C 1 374 ? 41.449 -38.538 37.570 1.00 13.78 374 ILE C O 1
ATOM 8752 N N . LEU C 1 375 ? 40.259 -37.966 35.747 1.00 19.90 375 LEU C N 1
ATOM 8753 C CA . LEU C 1 375 ? 41.201 -36.924 35.362 1.00 23.87 375 LEU C CA 1
ATOM 8754 C C . LEU C 1 375 ? 41.031 -35.609 36.112 1.00 24.63 375 LEU C C 1
ATOM 8755 O O . LEU C 1 375 ? 40.063 -35.421 36.852 1.00 26.05 375 LEU C O 1
ATOM 8760 N N . GLU C 1 376 ? 41.995 -34.708 35.926 1.00 26.02 376 GLU C N 1
ATOM 8761 C CA . GLU C 1 376 ? 42.002 -33.412 36.601 1.00 25.07 376 GLU C CA 1
ATOM 8762 C C . GLU C 1 376 ? 42.066 -33.650 38.105 1.00 23.28 376 GLU C C 1
ATOM 8763 O O . GLU C 1 376 ? 41.622 -32.818 38.895 1.00 24.08 376 GLU C O 1
ATOM 8769 N N . GLY C 1 377 ? 42.635 -34.787 38.496 1.00 22.15 377 GLY C N 1
ATOM 8770 C CA . GLY C 1 377 ? 42.728 -35.128 39.905 1.00 19.49 377 GLY C CA 1
ATOM 8771 C C . GLY C 1 377 ? 41.595 -36.076 40.255 1.00 19.23 377 GLY C C 1
ATOM 8772 O O . GLY C 1 377 ? 40.457 -35.641 40.439 1.00 19.19 377 GLY C O 1
ATOM 8773 N N . SER C 1 378 ? 41.905 -37.368 40.354 1.00 16.46 378 SER C N 1
ATOM 8774 C CA . SER C 1 378 ? 40.896 -38.390 40.647 1.00 14.65 378 SER C CA 1
ATOM 8775 C C . SER C 1 378 ? 40.075 -38.080 41.883 1.00 14.59 378 SER C C 1
ATOM 8776 O O . SER C 1 378 ? 40.514 -37.354 42.777 1.00 12.89 378 SER C O 1
ATOM 8779 N N . ASN C 1 379 ? 38.882 -38.657 41.953 1.00 13.04 379 ASN C N 1
ATOM 8780 C CA . ASN C 1 379 ? 38.040 -38.402 43.101 1.00 12.49 379 ASN C CA 1
ATOM 8781 C C . ASN C 1 379 ? 38.637 -38.971 44.384 1.00 12.66 379 ASN C C 1
ATOM 8782 O O . ASN C 1 379 ? 38.283 -38.538 45.480 1.00 13.07 379 ASN C O 1
ATOM 8787 N N . GLU C 1 380 ? 39.557 -39.925 44.262 1.00 11.40 380 GLU C N 1
ATOM 8788 C CA . GLU C 1 380 ? 40.204 -40.455 45.455 1.00 12.61 380 GLU C CA 1
ATOM 8789 C C . GLU C 1 380 ? 41.154 -39.353 45.936 1.00 12.54 380 GLU C C 1
ATOM 8790 O O . GLU C 1 380 ? 41.275 -39.102 47.136 1.00 14.11 380 GLU C O 1
ATOM 8796 N N . VAL C 1 381 ? 41.816 -38.690 44.991 1.00 13.20 381 VAL C N 1
ATOM 8797 C CA . VAL C 1 381 ? 42.729 -37.596 45.326 1.00 14.69 381 VAL C CA 1
ATOM 8798 C C . VAL C 1 381 ? 41.928 -36.453 45.954 1.00 15.62 381 VAL C C 1
ATOM 8799 O O . VAL C 1 381 ? 42.400 -35.785 46.877 1.00 16.02 381 VAL C O 1
ATOM 8803 N N . MET C 1 382 ? 40.715 -36.225 45.458 1.00 14.43 382 MET C N 1
ATOM 8804 C CA . MET C 1 382 ? 39.883 -35.167 46.022 1.00 13.53 382 MET C CA 1
ATOM 8805 C C . MET C 1 382 ? 39.648 -35.444 47.505 1.00 13.89 382 MET C C 1
ATOM 8806 O O . MET C 1 382 ? 39.703 -34.532 48.331 1.00 14.77 382 MET C O 1
ATOM 8811 N N . ARG C 1 383 ? 39.386 -36.703 47.848 1.00 12.93 383 ARG C N 1
ATOM 8812 C CA . ARG C 1 383 ? 39.152 -37.057 49.241 1.00 13.92 383 ARG C CA 1
ATOM 8813 C C . ARG C 1 383 ? 40.408 -36.838 50.076 1.00 15.02 383 ARG C C 1
ATOM 8814 O O . ARG C 1 383 ? 40.325 -36.538 51.265 1.00 15.29 383 ARG C O 1
ATOM 8822 N N . ILE C 1 384 ? 41.572 -36.989 49.452 1.00 16.53 384 ILE C N 1
ATOM 8823 C CA . ILE C 1 384 ? 42.828 -36.763 50.157 1.00 18.45 384 ILE C CA 1
ATOM 8824 C C . ILE C 1 384 ? 42.889 -35.287 50.547 1.00 17.46 384 ILE C C 1
ATOM 8825 O O . ILE C 1 384 ? 43.133 -34.951 51.703 1.00 19.54 384 ILE C O 1
ATOM 8830 N N . LEU C 1 385 ? 42.646 -34.414 49.575 1.00 17.91 385 LEU C N 1
ATOM 8831 C CA . LEU C 1 385 ? 42.676 -32.973 49.804 1.00 17.53 385 LEU C CA 1
ATOM 8832 C C . LEU C 1 385 ? 41.655 -32.522 50.844 1.00 17.49 385 LEU C C 1
ATOM 8833 O O . LEU C 1 385 ? 41.969 -31.733 51.740 1.00 16.48 385 LEU C O 1
ATOM 8838 N N . ILE C 1 386 ? 40.432 -33.024 50.723 1.00 15.92 386 ILE C N 1
ATOM 8839 C CA . ILE C 1 386 ? 39.367 -32.660 51.648 1.00 15.67 386 ILE C CA 1
ATOM 8840 C C . ILE C 1 386 ? 39.646 -33.136 53.072 1.00 16.19 386 ILE C C 1
ATOM 8841 O O . ILE C 1 386 ? 39.530 -32.361 54.025 1.00 17.66 386 ILE C O 1
ATOM 8846 N N . SER C 1 387 ? 40.023 -34.404 53.218 1.00 17.36 387 SER C N 1
ATOM 8847 C CA . SER C 1 387 ? 40.296 -34.959 54.539 1.00 19.00 387 SER C CA 1
ATOM 8848 C C . SER C 1 387 ? 41.472 -34.275 55.237 1.00 20.55 387 SER C C 1
ATOM 8849 O O . SER C 1 387 ? 41.424 -34.039 56.445 1.00 21.13 387 SER C O 1
ATOM 8852 N N . ARG C 1 388 ? 42.522 -33.957 54.487 1.00 22.64 388 ARG C N 1
ATOM 8853 C CA . ARG C 1 388 ? 43.681 -33.295 55.079 1.00 25.80 388 ARG C CA 1
ATOM 8854 C C . ARG C 1 388 ? 43.252 -31.974 55.706 1.00 26.30 388 ARG C C 1
ATOM 8855 O O . ARG C 1 388 ? 43.639 -31.654 56.831 1.00 27.19 388 ARG C O 1
ATOM 8863 N N . SER C 1 389 ? 42.436 -31.221 54.975 1.00 25.21 389 SER C N 1
ATOM 8864 C CA . SER C 1 389 ? 41.940 -29.932 55.448 1.00 26.16 389 SER C CA 1
ATOM 8865 C C . SER C 1 389 ? 41.095 -30.067 56.716 1.00 26.17 389 SER C C 1
ATOM 8866 O O . SER C 1 389 ? 41.262 -29.308 57.671 1.00 25.63 389 SER C O 1
ATOM 8869 N N . LEU C 1 390 ? 40.190 -31.040 56.715 1.00 24.48 390 LEU C N 1
ATOM 8870 C CA . LEU C 1 390 ? 39.303 -31.290 57.847 1.00 24.32 390 LEU C CA 1
ATOM 8871 C C . LEU C 1 390 ? 40.007 -31.757 59.113 1.00 25.29 390 LEU C C 1
ATOM 8872 O O . LEU C 1 390 ? 39.730 -31.267 60.207 1.00 23.96 390 LEU C O 1
ATOM 8877 N N . LEU C 1 391 ? 40.907 -32.718 58.960 1.00 27.17 391 LEU C N 1
ATOM 8878 C CA . LEU C 1 391 ? 41.621 -33.286 60.094 1.00 31.05 391 LEU C CA 1
ATOM 8879 C C . LEU C 1 391 ? 42.724 -32.415 60.685 1.00 34.81 391 LEU C C 1
ATOM 8880 O O . LEU C 1 391 ? 43.129 -32.622 61.830 1.00 35.53 391 LEU C O 1
ATOM 8885 N N . GLN C 1 392 ? 43.207 -31.442 59.919 1.00 38.90 392 GLN C N 1
ATOM 8886 C CA . GLN C 1 392 ? 44.262 -30.567 60.416 1.00 44.59 392 GLN C CA 1
ATOM 8887 C C . GLN C 1 392 ? 43.711 -29.512 61.368 1.00 47.36 392 GLN C C 1
ATOM 8888 O O . GLN C 1 392 ? 44.381 -29.119 62.322 1.00 48.78 392 GLN C O 1
ATOM 8894 N N . GLU C 1 393 ? 42.489 -29.055 61.112 1.00 50.26 393 GLU C N 1
ATOM 8895 C CA . GLU C 1 393 ? 41.869 -28.046 61.963 1.00 53.39 393 GLU C CA 1
ATOM 8896 C C . GLU C 1 393 ? 41.365 -28.664 63.267 1.00 54.77 393 GLU C C 1
ATOM 8897 O O . GLU C 1 393 ? 40.163 -28.509 63.576 1.00 55.97 393 GLU C O 1
ATOM 8904 N N . THR D 1 10 ? 39.516 -20.627 57.356 1.00 43.52 10 THR D N 1
ATOM 8905 C CA . THR D 1 10 ? 38.066 -20.972 57.365 1.00 42.65 10 THR D CA 1
ATOM 8906 C C . THR D 1 10 ? 37.831 -22.447 57.051 1.00 41.01 10 THR D C 1
ATOM 8907 O O . THR D 1 10 ? 38.327 -22.970 56.053 1.00 41.34 10 THR D O 1
ATOM 8911 N N . SER D 1 11 ? 37.072 -23.108 57.918 1.00 38.50 11 SER D N 1
ATOM 8912 C CA . SER D 1 11 ? 36.751 -24.523 57.764 1.00 35.87 11 SER D CA 1
ATOM 8913 C C . SER D 1 11 ? 35.976 -24.783 56.478 1.00 34.22 11 SER D C 1
ATOM 8914 O O . SER D 1 11 ? 35.241 -23.916 56.003 1.00 32.89 11 SER D O 1
ATOM 8917 N N . CYS D 1 12 ? 36.139 -25.979 55.916 1.00 32.22 12 CYS D N 1
ATOM 8918 C CA . CYS D 1 12 ? 35.434 -26.331 54.690 1.00 30.87 12 CYS D CA 1
ATOM 8919 C C . CYS D 1 12 ? 33.973 -26.682 54.964 1.00 28.92 12 CYS D C 1
ATOM 8920 O O . CYS D 1 12 ? 33.218 -26.983 54.041 1.00 29.34 12 CYS D O 1
ATOM 8923 N N . ILE D 1 13 ? 33.581 -26.652 56.236 1.00 25.21 13 ILE D N 1
ATOM 8924 C CA . ILE D 1 13 ? 32.195 -26.924 56.610 1.00 23.27 13 ILE D CA 1
ATOM 8925 C C . ILE D 1 13 ? 31.688 -25.781 57.480 1.00 23.01 13 ILE D C 1
ATOM 8926 O O . ILE D 1 13 ? 30.707 -25.925 58.209 1.00 21.64 13 ILE D O 1
ATOM 8931 N N . ASP D 1 14 ? 32.370 -24.641 57.394 1.00 22.81 14 ASP D N 1
ATOM 8932 C CA . ASP D 1 14 ? 32.002 -23.458 58.165 1.00 24.53 14 ASP D CA 1
ATOM 8933 C C . ASP D 1 14 ? 30.547 -23.105 57.876 1.00 22.34 14 ASP D C 1
ATOM 8934 O O . ASP D 1 14 ? 30.194 -22.760 56.750 1.00 23.14 14 ASP D O 1
ATOM 8939 N N . PRO D 1 15 ? 29.682 -23.183 58.896 1.00 21.94 15 PRO D N 1
ATOM 8940 C CA . PRO D 1 15 ? 28.262 -22.872 58.716 1.00 21.75 15 PRO D CA 1
ATOM 8941 C C . PRO D 1 15 ? 27.894 -21.396 58.595 1.00 21.75 15 PRO D C 1
ATOM 8942 O O . PRO D 1 15 ? 26.740 -21.067 58.332 1.00 20.69 15 PRO D O 1
ATOM 8946 N N . SER D 1 16 ? 28.869 -20.510 58.777 1.00 22.38 16 SER D N 1
ATOM 8947 C CA . SER D 1 16 ? 28.603 -19.076 58.688 1.00 24.98 16 SER D CA 1
ATOM 8948 C C . SER D 1 16 ? 28.921 -18.502 57.313 1.00 26.41 16 SER D C 1
ATOM 8949 O O . SER D 1 16 ? 28.483 -17.403 56.977 1.00 26.09 16 SER D O 1
ATOM 8952 N N . MET D 1 17 ? 29.683 -19.245 56.518 1.00 28.92 17 MET D N 1
ATOM 8953 C CA . MET D 1 17 ? 30.054 -18.784 55.186 1.00 31.40 17 MET D CA 1
ATOM 8954 C C . MET D 1 17 ? 28.845 -18.459 54.310 1.00 30.51 17 MET D C 1
ATOM 8955 O O . MET D 1 17 ? 27.916 -19.258 54.190 1.00 30.62 17 MET D O 1
ATOM 8960 N N . GLY D 1 18 ? 28.862 -17.272 53.708 1.00 29.63 18 GLY D N 1
ATOM 8961 C CA . GLY D 1 18 ? 27.773 -16.861 52.839 1.00 28.88 18 GLY D CA 1
ATOM 8962 C C . GLY D 1 18 ? 26.656 -16.096 53.523 1.00 28.73 18 GLY D C 1
ATOM 8963 O O . GLY D 1 18 ? 25.806 -15.506 52.855 1.00 29.84 18 GLY D O 1
ATOM 8964 N N . LEU D 1 19 ? 26.650 -16.102 54.850 1.00 26.80 19 LEU D N 1
ATOM 8965 C CA . LEU D 1 19 ? 25.620 -15.401 55.608 1.00 25.75 19 LEU D CA 1
ATOM 8966 C C . LEU D 1 19 ? 25.978 -13.933 55.812 1.00 26.90 19 LEU D C 1
ATOM 8967 O O . LEU D 1 19 ? 27.157 -13.581 55.877 1.00 27.46 19 LEU D O 1
ATOM 8972 N N . ASN D 1 20 ? 24.965 -13.076 55.907 1.00 26.77 20 ASN D N 1
ATOM 8973 C CA . ASN D 1 20 ? 25.223 -11.659 56.131 1.00 27.79 20 ASN D CA 1
ATOM 8974 C C . ASN D 1 20 ? 25.566 -11.468 57.604 1.00 27.75 20 ASN D C 1
ATOM 8975 O O . ASN D 1 20 ? 25.446 -12.400 58.400 1.00 26.30 20 ASN D O 1
ATOM 8980 N N . GLU D 1 21 ? 25.992 -10.264 57.970 1.00 28.56 21 GLU D N 1
ATOM 8981 C CA . GLU D 1 21 ? 26.381 -9.993 59.347 1.00 30.59 21 GLU D CA 1
ATOM 8982 C C . GLU D 1 21 ? 25.273 -10.249 60.365 1.00 29.46 21 GLU D C 1
ATOM 8983 O O . GLU D 1 21 ? 25.527 -10.764 61.453 1.00 29.45 21 GLU D O 1
ATOM 8989 N N . GLU D 1 22 ? 24.044 -9.894 60.010 1.00 29.34 22 GLU D N 1
ATOM 8990 C CA . GLU D 1 22 ? 22.907 -10.086 60.904 1.00 29.13 22 GLU D CA 1
ATOM 8991 C C . GLU D 1 22 ? 22.669 -11.571 61.178 1.00 26.98 22 GLU D C 1
ATOM 8992 O O . GLU D 1 22 ? 22.450 -11.978 62.320 1.00 25.93 22 GLU D O 1
ATOM 8998 N N . GLN D 1 23 ? 22.719 -12.374 60.121 1.00 25.03 23 GLN D N 1
ATOM 8999 C CA . GLN D 1 23 ? 22.496 -13.811 60.227 1.00 24.17 23 GLN D CA 1
ATOM 9000 C C . GLN D 1 23 ? 23.587 -14.511 61.032 1.00 23.75 23 GLN D C 1
ATOM 9001 O O . GLN D 1 23 ? 23.317 -15.485 61.736 1.00 22.16 23 GLN D O 1
ATOM 9007 N N . LYS D 1 24 ? 24.818 -14.019 60.930 1.00 23.43 24 LYS D N 1
ATOM 9008 C CA . LYS D 1 24 ? 25.914 -14.612 61.683 1.00 23.89 24 LYS D CA 1
ATOM 9009 C C . LYS D 1 24 ? 25.681 -14.387 63.170 1.00 23.80 24 LYS D C 1
ATOM 9010 O O . LYS D 1 24 ? 26.049 -15.219 63.997 1.00 21.82 24 LYS D O 1
ATOM 9016 N N . GLU D 1 25 ? 25.063 -13.259 63.512 1.00 24.23 25 GLU D N 1
ATOM 9017 C CA . GLU D 1 25 ? 24.786 -12.961 64.909 1.00 25.80 25 GLU D CA 1
ATOM 9018 C C . GLU D 1 25 ? 23.661 -13.859 65.413 1.00 24.12 25 GLU D C 1
ATOM 9019 O O . GLU D 1 25 ? 23.730 -14.383 66.524 1.00 24.72 25 GLU D O 1
ATOM 9025 N N . PHE D 1 26 ? 22.626 -14.032 64.595 1.00 23.50 26 PHE D N 1
ATOM 9026 C CA . PHE D 1 26 ? 21.500 -14.898 64.952 1.00 23.53 26 PHE D CA 1
ATOM 9027 C C . PHE D 1 26 ? 22.048 -16.297 65.221 1.00 22.46 26 PHE D C 1
ATOM 9028 O O . PHE D 1 26 ? 21.703 -16.950 66.208 1.00 22.36 26 PHE D O 1
ATOM 9036 N N . GLN D 1 27 ? 22.901 -16.747 64.308 1.00 22.02 27 GLN D N 1
ATOM 9037 C CA . GLN D 1 27 ? 23.509 -18.066 64.390 1.00 20.85 27 GLN D CA 1
ATOM 9038 C C . GLN D 1 27 ? 24.318 -18.244 65.666 1.00 21.39 27 GLN D C 1
ATOM 9039 O O . GLN D 1 27 ? 24.247 -19.285 66.319 1.00 20.56 27 GLN D O 1
ATOM 9045 N N . LYS D 1 28 ? 25.087 -17.220 66.017 1.00 22.29 28 LYS D N 1
ATOM 9046 C CA . LYS D 1 28 ? 25.919 -17.262 67.211 1.00 22.84 28 LYS D CA 1
ATOM 9047 C C . LYS D 1 28 ? 25.058 -17.364 68.466 1.00 21.69 28 LYS D C 1
ATOM 9048 O O . LYS D 1 28 ? 25.329 -18.176 69.350 1.00 21.06 28 LYS D O 1
ATOM 9054 N N . VAL D 1 29 ? 24.023 -16.535 68.542 1.00 21.38 29 VAL D N 1
ATOM 9055 C CA . VAL D 1 29 ? 23.126 -16.543 69.692 1.00 20.74 29 VAL D CA 1
ATOM 9056 C C . VAL D 1 29 ? 22.470 -17.911 69.834 1.00 20.59 29 VAL D C 1
ATOM 9057 O O . VAL D 1 29 ? 22.386 -18.466 70.933 1.00 19.46 29 VAL D O 1
ATOM 9061 N N . ALA D 1 30 ? 22.007 -18.450 68.710 1.00 19.01 30 ALA D N 1
ATOM 9062 C CA . ALA D 1 30 ? 21.350 -19.750 68.702 1.00 19.29 30 ALA D CA 1
ATOM 9063 C C . ALA D 1 30 ? 22.307 -20.859 69.131 1.00 19.13 30 ALA D C 1
ATOM 9064 O O . ALA D 1 30 ? 21.967 -21.690 69.975 1.00 18.26 30 ALA D O 1
ATOM 9066 N N . PHE D 1 31 ? 23.505 -20.874 68.555 1.00 20.52 31 PHE D N 1
ATOM 9067 C CA . PHE D 1 31 ? 24.463 -21.912 68.910 1.00 21.73 31 PHE D CA 1
ATOM 9068 C C . PHE D 1 31 ? 24.872 -21.848 70.374 1.00 21.82 31 PHE D C 1
ATOM 9069 O O . PHE D 1 31 ? 24.958 -22.879 71.040 1.00 21.65 31 PHE D O 1
ATOM 9077 N N . ASP D 1 32 ? 25.135 -20.646 70.876 1.00 21.76 32 ASP D N 1
ATOM 9078 C CA . ASP D 1 32 ? 25.528 -20.502 72.273 1.00 22.89 32 ASP D CA 1
ATOM 9079 C C . ASP D 1 32 ? 24.411 -20.979 73.187 1.00 22.24 32 ASP D C 1
ATOM 9080 O O . ASP D 1 32 ? 24.666 -21.617 74.209 1.00 21.76 32 ASP D O 1
ATOM 9085 N N . PHE D 1 33 ? 23.171 -20.677 72.816 1.00 20.87 33 PHE D N 1
ATOM 9086 C CA . PHE D 1 33 ? 22.030 -21.103 73.617 1.00 20.79 33 PHE D CA 1
ATOM 9087 C C . PHE D 1 33 ? 21.950 -22.627 73.634 1.00 20.68 33 PHE D C 1
ATOM 9088 O O . PHE D 1 33 ? 21.754 -23.235 74.684 1.00 21.42 33 PHE D O 1
ATOM 9096 N N . ALA D 1 34 ? 22.095 -23.240 72.464 1.00 20.13 34 ALA D N 1
ATOM 9097 C CA . ALA D 1 34 ? 22.032 -24.692 72.356 1.00 21.09 34 ALA D CA 1
ATOM 9098 C C . ALA D 1 34 ? 23.131 -25.357 73.183 1.00 21.59 34 ALA D C 1
ATOM 9099 O O . ALA D 1 34 ? 22.885 -26.332 73.891 1.00 21.91 34 ALA D O 1
ATOM 9101 N N . ALA D 1 35 ? 24.341 -24.817 73.095 1.00 22.41 35 ALA D N 1
ATOM 9102 C CA . ALA D 1 35 ? 25.478 -25.370 73.824 1.00 23.42 35 ALA D CA 1
ATOM 9103 C C . ALA D 1 35 ? 25.336 -25.235 75.340 1.00 24.22 35 ALA D C 1
ATOM 9104 O O . ALA D 1 35 ? 25.773 -26.107 76.093 1.00 24.42 35 ALA D O 1
ATOM 9106 N N . ARG D 1 36 ? 24.712 -24.150 75.785 1.00 24.31 36 ARG D N 1
ATOM 9107 C CA . ARG D 1 36 ? 24.543 -23.905 77.211 1.00 26.15 36 ARG D CA 1
ATOM 9108 C C . ARG D 1 36 ? 23.274 -24.485 77.837 1.00 25.17 36 ARG D C 1
ATOM 9109 O O . ARG D 1 36 ? 23.324 -25.054 78.930 1.00 24.58 36 ARG D O 1
ATOM 9117 N N . GLU D 1 37 ? 22.145 -24.354 77.145 1.00 23.86 37 GLU D N 1
ATOM 9118 C CA . GLU D 1 37 ? 20.866 -24.819 77.681 1.00 23.07 37 GLU D CA 1
ATOM 9119 C C . GLU D 1 37 ? 20.312 -26.142 77.163 1.00 22.71 37 GLU D C 1
ATOM 9120 O O . GLU D 1 37 ? 19.485 -26.766 77.829 1.00 21.74 37 GLU D O 1
ATOM 9126 N N . MET D 1 38 ? 20.751 -26.572 75.985 1.00 21.11 38 MET D N 1
ATOM 9127 C CA . MET D 1 38 ? 20.226 -27.801 75.400 1.00 20.28 38 MET D CA 1
ATOM 9128 C C . MET D 1 38 ? 21.160 -29.010 75.415 1.00 19.62 38 MET D C 1
ATOM 9129 O O . MET D 1 38 ? 20.796 -30.066 75.929 1.00 19.58 38 MET D O 1
ATOM 9134 N N . ALA D 1 39 ? 22.355 -28.859 74.856 1.00 19.47 39 ALA D N 1
ATOM 9135 C CA . ALA D 1 39 ? 23.318 -29.959 74.805 1.00 19.76 39 ALA D CA 1
ATOM 9136 C C . ALA D 1 39 ? 23.521 -30.704 76.132 1.00 20.41 39 ALA D C 1
ATOM 9137 O O . ALA D 1 39 ? 23.493 -31.935 76.170 1.00 20.13 39 ALA D O 1
ATOM 9139 N N . PRO D 1 40 ? 23.728 -29.972 77.239 1.00 21.15 40 PRO D N 1
ATOM 9140 C CA . PRO D 1 40 ? 23.934 -30.624 78.540 1.00 21.38 40 PRO D CA 1
ATOM 9141 C C . PRO D 1 40 ? 22.751 -31.444 79.055 1.00 21.59 40 PRO D C 1
ATOM 9142 O O . PRO D 1 40 ? 22.923 -32.335 79.890 1.00 21.50 40 PRO D O 1
ATOM 9146 N N . ASN D 1 41 ? 21.553 -31.151 78.555 1.00 20.72 41 ASN D N 1
ATOM 9147 C CA . ASN D 1 41 ? 20.354 -31.848 79.014 1.00 20.16 41 ASN D CA 1
ATOM 9148 C C . ASN D 1 41 ? 19.722 -32.788 77.995 1.00 18.71 41 ASN D C 1
ATOM 9149 O O . ASN D 1 41 ? 18.787 -33.518 78.322 1.00 18.81 41 ASN D O 1
ATOM 9154 N N . MET D 1 42 ? 20.226 -32.772 76.768 1.00 17.96 42 MET D N 1
ATOM 9155 C CA . MET D 1 42 ? 19.666 -33.615 75.716 1.00 17.53 42 MET D CA 1
ATOM 9156 C C . MET D 1 42 ? 19.463 -35.068 76.129 1.00 16.08 42 MET D C 1
ATOM 9157 O O . MET D 1 42 ? 18.368 -35.609 75.984 1.00 15.57 42 MET D O 1
ATOM 9162 N N . ALA D 1 43 ? 20.516 -35.700 76.641 1.00 16.52 43 ALA D N 1
ATOM 9163 C CA . ALA D 1 43 ? 20.432 -37.100 77.041 1.00 15.67 43 ALA D CA 1
ATOM 9164 C C . ALA D 1 43 ? 19.356 -37.359 78.086 1.00 17.83 43 ALA D C 1
ATOM 9165 O O . ALA D 1 43 ? 18.631 -38.350 78.001 1.00 16.87 43 ALA D O 1
ATOM 9167 N N . GLU D 1 44 ? 19.252 -36.472 79.069 1.00 18.05 44 GLU D N 1
ATOM 9168 C CA . GLU D 1 44 ? 18.254 -36.636 80.118 1.00 19.27 44 GLU D CA 1
ATOM 9169 C C . GLU D 1 44 ? 16.828 -36.481 79.597 1.00 17.24 44 GLU D C 1
ATOM 9170 O O . GLU D 1 44 ? 15.952 -37.261 79.960 1.00 16.58 44 GLU D O 1
ATOM 9176 N N . TRP D 1 45 ? 16.591 -35.476 78.756 1.00 16.91 45 TRP D N 1
ATOM 9177 C CA . TRP D 1 45 ? 15.253 -35.266 78.206 1.00 17.00 45 TRP D CA 1
ATOM 9178 C C . TRP D 1 45 ? 14.833 -36.479 77.389 1.00 17.05 45 TRP D C 1
ATOM 9179 O O . TRP D 1 45 ? 13.663 -36.859 77.368 1.00 17.21 45 TRP D O 1
ATOM 9190 N N . ASP D 1 46 ? 15.799 -37.079 76.705 1.00 16.61 46 ASP D N 1
ATOM 9191 C CA . ASP D 1 46 ? 15.536 -38.246 75.874 1.00 16.99 46 ASP D CA 1
ATOM 9192 C C . ASP D 1 46 ? 15.254 -39.492 76.709 1.00 17.28 46 ASP D C 1
ATOM 9193 O O . ASP D 1 46 ? 14.318 -40.242 76.430 1.00 18.19 46 ASP D O 1
ATOM 9198 N N . GLN D 1 47 ? 16.058 -39.698 77.745 1.00 18.66 47 GLN D N 1
ATOM 9199 C CA . GLN D 1 47 ? 15.910 -40.861 78.613 1.00 20.14 47 GLN D CA 1
ATOM 9200 C C . GLN D 1 47 ? 14.636 -40.817 79.452 1.00 21.01 47 GLN D C 1
ATOM 9201 O O . GLN D 1 47 ? 13.980 -41.841 79.658 1.00 20.17 47 GLN D O 1
ATOM 9207 N N . LYS D 1 48 ? 14.288 -39.628 79.931 1.00 20.61 48 LYS D N 1
ATOM 9208 C CA . LYS D 1 48 ? 13.104 -39.458 80.764 1.00 22.12 48 LYS D CA 1
ATOM 9209 C C . LYS D 1 48 ? 11.879 -38.971 79.994 1.00 22.43 48 LYS D C 1
ATOM 9210 O O . LYS D 1 48 ? 10.800 -38.816 80.571 1.00 21.10 48 LYS D O 1
ATOM 9216 N N . GLU D 1 49 ? 12.040 -38.734 78.694 1.00 21.21 49 GLU D N 1
ATOM 9217 C CA . GLU D 1 49 ? 10.933 -38.260 77.869 1.00 21.68 49 GLU D CA 1
ATOM 9218 C C . GLU D 1 49 ? 10.324 -37.013 78.502 1.00 22.25 49 GLU D C 1
ATOM 9219 O O . GLU D 1 49 ? 9.130 -36.968 78.799 1.00 22.85 49 GLU D O 1
ATOM 9225 N N . LEU D 1 50 ? 11.159 -36.000 78.700 1.00 21.79 50 LEU D N 1
ATOM 9226 C CA . LEU D 1 50 ? 10.720 -34.755 79.315 1.00 23.05 50 LEU D CA 1
ATOM 9227 C C . LEU D 1 50 ? 10.541 -33.628 78.304 1.00 22.64 50 LEU D C 1
ATOM 9228 O O . LEU D 1 50 ? 11.403 -33.399 77.457 1.00 22.82 50 LEU D O 1
ATOM 9233 N N . PHE D 1 51 ? 9.408 -32.936 78.403 1.00 21.55 51 PHE D N 1
ATOM 9234 C CA . PHE D 1 51 ? 9.084 -31.802 77.536 1.00 22.44 51 PHE D CA 1
ATOM 9235 C C . PHE D 1 51 ? 9.708 -30.600 78.261 1.00 22.53 51 PHE D C 1
ATOM 9236 O O . PHE D 1 51 ? 9.173 -30.134 79.265 1.00 22.24 51 PHE D O 1
ATOM 9244 N N . PRO D 1 52 ? 10.851 -30.093 77.763 1.00 22.42 52 PRO D N 1
ATOM 9245 C CA . PRO D 1 52 ? 11.576 -28.959 78.352 1.00 21.23 52 PRO D CA 1
ATOM 9246 C C . PRO D 1 52 ? 10.921 -27.581 78.280 1.00 20.65 52 PRO D C 1
ATOM 9247 O O . PRO D 1 52 ? 11.447 -26.666 77.644 1.00 19.12 52 PRO D O 1
ATOM 9251 N N . VAL D 1 53 ? 9.792 -27.431 78.963 1.00 19.81 53 VAL D N 1
ATOM 9252 C CA . VAL D 1 53 ? 9.060 -26.168 78.978 1.00 20.80 53 VAL D CA 1
ATOM 9253 C C . VAL D 1 53 ? 9.894 -24.950 79.387 1.00 20.02 53 VAL D C 1
ATOM 9254 O O . VAL D 1 53 ? 9.889 -23.934 78.693 1.00 20.57 53 VAL D O 1
ATOM 9258 N N . ASP D 1 54 ? 10.609 -25.042 80.505 1.00 20.75 54 ASP D N 1
ATOM 9259 C CA . ASP D 1 54 ? 11.410 -23.910 80.966 1.00 21.38 54 ASP D CA 1
ATOM 9260 C C . ASP D 1 54 ? 12.483 -23.476 79.970 1.00 21.16 54 ASP D C 1
ATOM 9261 O O . ASP D 1 54 ? 12.672 -22.281 79.739 1.00 19.16 54 ASP D O 1
ATOM 9266 N N . VAL D 1 55 ? 13.186 -24.438 79.379 1.00 19.81 55 VAL D N 1
ATOM 9267 C CA . VAL D 1 55 ? 14.229 -24.108 78.416 1.00 19.21 55 VAL D CA 1
ATOM 9268 C C . VAL D 1 55 ? 13.645 -23.546 77.125 1.00 18.29 55 VAL D C 1
ATOM 9269 O O . VAL D 1 55 ? 14.193 -22.606 76.545 1.00 18.12 55 VAL D O 1
ATOM 9273 N N . MET D 1 56 ? 12.533 -24.113 76.668 1.00 16.63 56 MET D N 1
ATOM 9274 C CA . MET D 1 56 ? 11.918 -23.606 75.450 1.00 17.79 56 MET D CA 1
ATOM 9275 C C . MET D 1 56 ? 11.454 -22.166 75.667 1.00 16.98 56 MET D C 1
ATOM 9276 O O . MET D 1 56 ? 11.529 -21.340 74.762 1.00 16.53 56 MET D O 1
ATOM 9281 N N . ARG D 1 57 ? 10.988 -21.859 76.871 1.00 18.12 57 ARG D N 1
ATOM 9282 C CA . ARG D 1 57 ? 10.543 -20.502 77.160 1.00 18.58 57 ARG D CA 1
ATOM 9283 C C . ARG D 1 57 ? 11.722 -19.540 77.168 1.00 19.00 57 ARG D C 1
ATOM 9284 O O . ARG D 1 57 ? 11.568 -18.363 76.841 1.00 19.23 57 ARG D O 1
ATOM 9292 N N . LYS D 1 58 ? 12.902 -20.041 77.523 1.00 19.57 58 LYS D N 1
ATOM 9293 C CA . LYS D 1 58 ? 14.101 -19.212 77.509 1.00 20.03 58 LYS D CA 1
ATOM 9294 C C . LYS D 1 58 ? 14.438 -18.928 76.050 1.00 18.95 58 LYS D C 1
ATOM 9295 O O . LYS D 1 58 ? 14.899 -17.840 75.704 1.00 19.00 58 LYS D O 1
ATOM 9301 N N . ALA D 1 59 ? 14.209 -19.922 75.196 1.00 19.16 59 ALA D N 1
ATOM 9302 C CA . ALA D 1 59 ? 14.481 -19.776 73.774 1.00 18.21 59 ALA D CA 1
ATOM 9303 C C . ALA D 1 59 ? 13.524 -18.756 73.176 1.00 17.59 59 ALA D C 1
ATOM 9304 O O . ALA D 1 59 ? 13.902 -17.972 72.312 1.00 18.30 59 ALA D O 1
ATOM 9306 N N . ALA D 1 60 ? 12.282 -18.763 73.645 1.00 18.89 60 ALA D N 1
ATOM 9307 C CA . ALA D 1 60 ? 11.289 -17.823 73.138 1.00 20.25 60 ALA D CA 1
ATOM 9308 C C . ALA D 1 60 ? 11.679 -16.398 73.526 1.00 20.78 60 ALA D C 1
ATOM 9309 O O . ALA D 1 60 ? 11.414 -15.452 72.784 1.00 21.29 60 ALA D O 1
ATOM 9311 N N . GLN D 1 61 ? 12.314 -16.253 74.686 1.00 23.01 61 GLN D N 1
ATOM 9312 C CA . GLN D 1 61 ? 12.751 -14.942 75.165 1.00 25.14 61 GLN D CA 1
ATOM 9313 C C . GLN D 1 61 ? 13.757 -14.351 74.179 1.00 25.06 61 GLN D C 1
ATOM 9314 O O . GLN D 1 61 ? 13.882 -13.131 74.058 1.00 25.41 61 GLN D O 1
ATOM 9320 N N . LEU D 1 62 ? 14.474 -15.222 73.474 1.00 23.29 62 LEU D N 1
ATOM 9321 C CA . LEU D 1 62 ? 15.462 -14.781 72.497 1.00 23.05 62 LEU D CA 1
ATOM 9322 C C . LEU D 1 62 ? 14.820 -14.505 71.140 1.00 22.39 62 LEU D C 1
ATOM 9323 O O . LEU D 1 62 ? 15.484 -14.021 70.222 1.00 24.21 62 LEU D O 1
ATOM 9328 N N . GLY D 1 63 ? 13.533 -14.820 71.020 1.00 20.91 63 GLY D N 1
ATOM 9329 C CA . GLY D 1 63 ? 12.818 -14.586 69.777 1.00 19.92 63 GLY D CA 1
ATOM 9330 C C . GLY D 1 63 ? 12.635 -15.825 68.919 1.00 19.51 63 GLY D C 1
ATOM 9331 O O . GLY D 1 63 ? 12.283 -15.721 67.744 1.00 19.17 63 GLY D O 1
ATOM 9332 N N . PHE D 1 64 ? 12.849 -16.998 69.507 1.00 18.34 64 PHE D N 1
ATOM 9333 C CA . PHE D 1 64 ? 12.730 -18.255 68.772 1.00 18.18 64 PHE D CA 1
ATOM 9334 C C . PHE D 1 64 ? 11.349 -18.910 68.865 1.00 18.90 64 PHE D C 1
ATOM 9335 O O . PHE D 1 64 ? 11.124 -19.978 68.295 1.00 18.28 64 PHE D O 1
ATOM 9343 N N . GLY D 1 65 ? 10.429 -18.271 69.584 1.00 18.61 65 GLY D N 1
ATOM 9344 C CA . GLY D 1 65 ? 9.086 -18.810 69.717 1.00 19.04 65 GLY D CA 1
ATOM 9345 C C . GLY D 1 65 ? 8.257 -18.525 68.479 1.00 19.97 65 GLY D C 1
ATOM 9346 O O . GLY D 1 65 ? 7.337 -19.271 68.144 1.00 21.03 65 GLY D O 1
ATOM 9347 N N . GLY D 1 66 ? 8.586 -17.430 67.801 1.00 18.51 66 GLY D N 1
ATOM 9348 C CA . GLY D 1 66 ? 7.889 -17.047 66.586 1.00 17.70 66 GLY D CA 1
ATOM 9349 C C . GLY D 1 66 ? 8.905 -16.382 65.678 1.00 18.18 66 GLY D C 1
ATOM 9350 O O . GLY D 1 66 ? 8.792 -15.201 65.347 1.00 17.64 66 GLY D O 1
ATOM 9351 N N . VAL D 1 67 ? 9.904 -17.160 65.274 1.00 17.24 67 VAL D N 1
ATOM 9352 C CA . VAL D 1 67 ? 10.989 -16.672 64.437 1.00 17.16 67 VAL D CA 1
ATOM 9353 C C . VAL D 1 67 ? 10.564 -15.932 63.181 1.00 17.24 67 VAL D C 1
ATOM 9354 O O . VAL D 1 67 ? 11.071 -14.845 62.907 1.00 16.98 67 VAL D O 1
ATOM 9358 N N . TYR D 1 68 ? 9.649 -16.517 62.411 1.00 16.21 68 TYR D N 1
ATOM 9359 C CA . TYR D 1 68 ? 9.201 -15.885 61.177 1.00 16.92 68 TYR D CA 1
ATOM 9360 C C . TYR D 1 68 ? 7.762 -15.387 61.227 1.00 17.84 68 TYR D C 1
ATOM 9361 O O . TYR D 1 68 ? 7.079 -15.309 60.206 1.00 18.70 68 TYR D O 1
ATOM 9370 N N . ILE D 1 69 ? 7.321 -15.045 62.432 1.00 16.93 69 ILE D N 1
ATOM 9371 C CA . ILE D 1 69 ? 5.981 -14.519 62.670 1.00 17.86 69 ILE D CA 1
ATOM 9372 C C . ILE D 1 69 ? 6.121 -12.997 62.622 1.00 18.71 69 ILE D C 1
ATOM 9373 O O . ILE D 1 69 ? 7.160 -12.463 63.009 1.00 18.08 69 ILE D O 1
ATOM 9378 N N . GLN D 1 70 ? 5.090 -12.301 62.148 1.00 19.87 70 GLN D N 1
ATOM 9379 C CA . GLN D 1 70 ? 5.148 -10.842 62.062 1.00 21.17 70 GLN D CA 1
ATOM 9380 C C . GLN D 1 70 ? 5.387 -10.212 63.432 1.00 20.03 70 GLN D C 1
ATOM 9381 O O . GLN D 1 70 ? 4.880 -10.690 64.446 1.00 18.97 70 GLN D O 1
ATOM 9387 N N . THR D 1 71 ? 6.155 -9.128 63.450 1.00 20.85 71 THR D N 1
ATOM 9388 C CA . THR D 1 71 ? 6.480 -8.444 64.693 1.00 20.15 71 THR D CA 1
ATOM 9389 C C . THR D 1 71 ? 5.284 -7.806 65.395 1.00 21.58 71 THR D C 1
ATOM 9390 O O . THR D 1 71 ? 5.283 -7.682 66.616 1.00 19.91 71 THR D O 1
ATOM 9394 N N . ASP D 1 72 ? 4.262 -7.414 64.640 1.00 23.41 72 ASP D N 1
ATOM 9395 C CA . ASP D 1 72 ? 3.100 -6.780 65.260 1.00 25.75 72 ASP D CA 1
ATOM 9396 C C . ASP D 1 72 ? 2.341 -7.699 66.216 1.00 26.04 72 ASP D C 1
ATOM 9397 O O . ASP D 1 72 ? 1.541 -7.225 67.023 1.00 25.69 72 ASP D O 1
ATOM 9402 N N . VAL D 1 73 ? 2.585 -9.006 66.133 1.00 24.93 73 VAL D N 1
ATOM 9403 C CA . VAL D 1 73 ? 1.916 -9.949 67.029 1.00 23.81 73 VAL D CA 1
ATOM 9404 C C . VAL D 1 73 ? 2.895 -10.701 67.932 1.00 24.38 73 VAL D C 1
ATOM 9405 O O . VAL D 1 73 ? 2.583 -11.781 68.440 1.00 23.56 73 VAL D O 1
ATOM 9409 N N . GLY D 1 74 ? 4.078 -10.122 68.129 1.00 23.22 74 GLY D N 1
ATOM 9410 C CA . GLY D 1 74 ? 5.072 -10.732 68.994 1.00 23.12 74 GLY D CA 1
ATOM 9411 C C . GLY D 1 74 ? 6.174 -11.532 68.320 1.00 21.81 74 GLY D C 1
ATOM 9412 O O . GLY D 1 74 ? 7.064 -12.047 68.997 1.00 22.41 74 GLY D O 1
ATOM 9413 N N . GLY D 1 75 ? 6.127 -11.632 66.995 1.00 21.89 75 GLY D N 1
ATOM 9414 C CA . GLY D 1 75 ? 7.136 -12.391 66.274 1.00 20.80 75 GLY D CA 1
ATOM 9415 C C . GLY D 1 75 ? 8.444 -11.650 66.068 1.00 21.54 75 GLY D C 1
ATOM 9416 O O . GLY D 1 75 ? 8.552 -10.460 66.370 1.00 19.73 75 GLY D O 1
ATOM 9417 N N . SER D 1 76 ? 9.447 -12.358 65.558 1.00 19.86 76 SER D N 1
ATOM 9418 C CA . SER D 1 76 ? 10.750 -11.758 65.310 1.00 19.09 76 SER D CA 1
ATOM 9419 C C . SER D 1 76 ? 10.842 -11.236 63.882 1.00 18.02 76 SER D C 1
ATOM 9420 O O . SER D 1 76 ? 11.771 -10.509 63.538 1.00 20.17 76 SER D O 1
ATOM 9423 N N . GLY D 1 77 ? 9.872 -11.615 63.056 1.00 17.39 77 GLY D N 1
ATOM 9424 C CA . GLY D 1 77 ? 9.831 -11.165 61.676 1.00 17.79 77 GLY D CA 1
ATOM 9425 C C . GLY D 1 77 ? 11.041 -11.474 60.814 1.00 18.84 77 GLY D C 1
ATOM 9426 O O . GLY D 1 77 ? 11.372 -10.704 59.911 1.00 19.53 77 GLY D O 1
ATOM 9427 N N . LEU D 1 78 ? 11.695 -12.600 61.071 1.00 17.88 78 LEU D N 1
ATOM 9428 C CA . LEU D 1 78 ? 12.871 -12.978 60.294 1.00 17.59 78 LEU D CA 1
ATOM 9429 C C . LEU D 1 78 ? 12.488 -13.747 59.031 1.00 17.10 78 LEU D C 1
ATOM 9430 O O . LEU D 1 78 ? 11.353 -14.203 58.891 1.00 18.39 78 LEU D O 1
ATOM 9435 N N . SER D 1 79 ? 13.438 -13.884 58.111 1.00 16.64 79 SER D N 1
ATOM 9436 C CA . SER D 1 79 ? 13.196 -14.575 56.847 1.00 16.79 79 SER D CA 1
ATOM 9437 C C . SER D 1 79 ? 13.318 -16.088 56.976 1.00 16.33 79 SER D C 1
ATOM 9438 O O . SER D 1 79 ? 13.737 -16.603 58.013 1.00 15.84 79 SER D O 1
ATOM 9441 N N . ARG D 1 80 ? 12.953 -16.791 55.908 1.00 16.36 80 ARG D N 1
ATOM 9442 C CA . ARG D 1 80 ? 13.030 -18.249 55.895 1.00 17.73 80 ARG D CA 1
ATOM 9443 C C . ARG D 1 80 ? 14.481 -18.684 56.033 1.00 17.33 80 ARG D C 1
ATOM 9444 O O . ARG D 1 80 ? 14.776 -19.687 56.680 1.00 17.20 80 ARG D O 1
ATOM 9452 N N . LEU D 1 81 ? 15.390 -17.931 55.420 1.00 16.51 81 LEU D N 1
ATOM 9453 C CA . LEU D 1 81 ? 16.804 -18.270 55.515 1.00 16.79 81 LEU D CA 1
ATOM 9454 C C . LEU D 1 81 ? 17.302 -18.029 56.939 1.00 16.36 81 LEU D C 1
ATOM 9455 O O . LEU D 1 81 ? 18.063 -18.833 57.473 1.00 16.57 81 LEU D O 1
ATOM 9460 N N . ASP D 1 82 ? 16.874 -16.929 57.558 1.00 17.34 82 ASP D N 1
ATOM 9461 C CA . ASP D 1 82 ? 17.287 -16.641 58.933 1.00 17.01 82 ASP D CA 1
ATOM 9462 C C . ASP D 1 82 ? 16.812 -17.779 59.832 1.00 15.96 82 ASP D C 1
ATOM 9463 O O . ASP D 1 82 ? 17.528 -18.225 60.721 1.00 15.95 82 ASP D O 1
ATOM 9468 N N . THR D 1 83 ? 15.584 -18.230 59.595 1.00 15.70 83 THR D N 1
ATOM 9469 C CA . THR D 1 83 ? 14.986 -19.298 60.384 1.00 15.12 83 THR D CA 1
ATOM 9470 C C . THR D 1 83 ? 15.755 -20.608 60.229 1.00 13.74 83 THR D C 1
ATOM 9471 O O . THR D 1 83 ? 16.027 -21.295 61.211 1.00 13.57 83 THR D O 1
ATOM 9475 N N . SER D 1 84 ? 16.102 -20.945 58.995 1.00 14.10 84 SER D N 1
ATOM 9476 C CA . SER D 1 84 ? 16.854 -22.168 58.731 1.00 15.20 84 SER D CA 1
ATOM 9477 C C . SER D 1 84 ? 18.176 -22.152 59.497 1.00 15.28 84 SER D C 1
ATOM 9478 O O . SER D 1 84 ? 18.577 -23.154 60.088 1.00 14.59 84 SER D O 1
ATOM 9481 N N . VAL D 1 85 ? 18.851 -21.007 59.484 1.00 14.67 85 VAL D N 1
ATOM 9482 C CA . VAL D 1 85 ? 20.129 -20.866 60.175 1.00 14.93 85 VAL D CA 1
ATOM 9483 C C . VAL D 1 85 ? 19.971 -21.064 61.681 1.00 15.24 85 VAL D C 1
ATOM 9484 O O . VAL D 1 85 ? 20.798 -21.713 62.332 1.00 13.73 85 VAL D O 1
ATOM 9488 N N . ILE D 1 86 ? 18.900 -20.506 62.231 1.00 13.93 86 ILE D N 1
ATOM 9489 C CA . ILE D 1 86 ? 18.632 -20.621 63.653 1.00 14.23 86 ILE D CA 1
ATOM 9490 C C . ILE D 1 86 ? 18.306 -22.054 64.077 1.00 13.58 86 ILE D C 1
ATOM 9491 O O . ILE D 1 86 ? 18.857 -22.554 65.056 1.00 14.30 86 ILE D O 1
ATOM 9496 N N . PHE D 1 87 ? 17.425 -22.719 63.338 1.00 13.53 87 PHE D N 1
ATOM 9497 C CA . PHE D 1 87 ? 17.044 -24.083 63.684 1.00 12.25 87 PHE D CA 1
ATOM 9498 C C . PHE D 1 87 ? 18.208 -25.048 63.519 1.00 12.18 87 PHE D C 1
ATOM 9499 O O . PHE D 1 87 ? 18.378 -25.969 64.318 1.00 12.82 87 PHE D O 1
ATOM 9507 N N . GLU D 1 88 ? 19.010 -24.831 62.482 1.00 12.68 88 GLU D N 1
ATOM 9508 C CA . GLU D 1 88 ? 20.175 -25.675 62.243 1.00 12.56 88 GLU D CA 1
ATOM 9509 C C . GLU D 1 88 ? 21.093 -25.573 63.464 1.00 13.55 88 GLU D C 1
ATOM 9510 O O . GLU D 1 88 ? 21.594 -26.579 63.968 1.00 12.69 88 GLU D O 1
ATOM 9516 N N . ALA D 1 89 ? 21.296 -24.352 63.951 1.00 13.12 89 ALA D N 1
ATOM 9517 C CA . ALA D 1 89 ? 22.153 -24.136 65.111 1.00 13.34 89 ALA D CA 1
ATOM 9518 C C . ALA D 1 89 ? 21.562 -24.736 66.388 1.00 13.95 89 ALA D C 1
ATOM 9519 O O . ALA D 1 89 ? 22.271 -25.357 67.177 1.00 14.62 89 ALA D O 1
ATOM 9521 N N . LEU D 1 90 ? 20.263 -24.552 66.597 1.00 13.45 90 LEU D N 1
ATOM 9522 C CA . LEU D 1 90 ? 19.619 -25.098 67.786 1.00 13.27 90 LEU D CA 1
ATOM 9523 C C . LEU D 1 90 ? 19.627 -26.624 67.784 1.00 13.91 90 LEU D C 1
ATOM 9524 O O . LEU D 1 90 ? 19.769 -27.254 68.834 1.00 13.52 90 LEU D O 1
ATOM 9529 N N . ALA D 1 91 ? 19.487 -27.213 66.600 1.00 13.24 91 ALA D N 1
ATOM 9530 C CA . ALA D 1 91 ? 19.453 -28.662 66.471 1.00 14.80 91 ALA D CA 1
ATOM 9531 C C . ALA D 1 91 ? 20.740 -29.341 66.930 1.00 14.80 91 ALA D C 1
ATOM 9532 O O . ALA D 1 91 ? 20.731 -30.528 67.248 1.00 15.98 91 ALA D O 1
ATOM 9534 N N . THR D 1 92 ? 21.845 -28.599 66.968 1.00 15.29 92 THR D N 1
ATOM 9535 C CA . THR D 1 92 ? 23.103 -29.185 67.427 1.00 15.68 92 THR D CA 1
ATOM 9536 C C . THR D 1 92 ? 23.009 -29.469 68.926 1.00 16.97 92 THR D C 1
ATOM 9537 O O . THR D 1 92 ? 23.752 -30.295 69.453 1.00 17.47 92 THR D O 1
ATOM 9541 N N . GLY D 1 93 ? 22.092 -28.780 69.607 1.00 16.30 93 GLY D N 1
ATOM 9542 C CA . GLY D 1 93 ? 21.911 -28.974 71.039 1.00 16.46 93 GLY D CA 1
ATOM 9543 C C . GLY D 1 93 ? 20.976 -30.137 71.322 1.00 17.33 93 GLY D C 1
ATOM 9544 O O . GLY D 1 93 ? 21.251 -30.984 72.172 1.00 17.67 93 GLY D O 1
ATOM 9545 N N . CYS D 1 94 ? 19.848 -30.153 70.621 1.00 15.33 94 CYS D N 1
ATOM 9546 C CA . CYS D 1 94 ? 18.865 -31.228 70.727 1.00 15.33 94 CYS D CA 1
ATOM 9547 C C . CYS D 1 94 ? 17.998 -31.134 69.489 1.00 14.39 94 CYS D C 1
ATOM 9548 O O . CYS D 1 94 ? 17.218 -30.192 69.328 1.00 14.31 94 CYS D O 1
ATOM 9551 N N . THR D 1 95 ? 18.146 -32.112 68.608 1.00 13.62 95 THR D N 1
ATOM 9552 C CA . THR D 1 95 ? 17.394 -32.138 67.369 1.00 13.31 95 THR D CA 1
ATOM 9553 C C . THR D 1 95 ? 15.899 -32.332 67.621 1.00 12.92 95 THR D C 1
ATOM 9554 O O . THR D 1 95 ? 15.068 -31.680 66.982 1.00 12.54 95 THR D O 1
ATOM 9558 N N . SER D 1 96 ? 15.566 -33.216 68.558 1.00 11.23 96 SER D N 1
ATOM 9559 C CA . SER D 1 96 ? 14.171 -33.492 68.905 1.00 13.56 96 SER D CA 1
ATOM 9560 C C . SER D 1 96 ? 13.425 -32.241 69.357 1.00 13.60 96 SER D C 1
ATOM 9561 O O . SER D 1 96 ? 12.344 -31.922 68.848 1.00 12.41 96 SER D O 1
ATOM 9564 N N . THR D 1 97 ? 14.002 -31.548 70.330 1.00 13.63 97 THR D N 1
ATOM 9565 C CA . THR D 1 97 ? 13.393 -30.344 70.879 1.00 13.24 97 THR D CA 1
ATOM 9566 C C . THR D 1 97 ? 13.307 -29.219 69.853 1.00 13.88 97 THR D C 1
ATOM 9567 O O . THR D 1 97 ? 12.303 -28.511 69.786 1.00 12.90 97 THR D O 1
ATOM 9571 N N . THR D 1 98 ? 14.347 -29.059 69.042 1.00 11.23 98 THR D N 1
ATOM 9572 C CA . THR D 1 98 ? 14.339 -28.017 68.026 1.00 12.45 98 THR D CA 1
ATOM 9573 C C . THR D 1 98 ? 13.261 -28.315 66.986 1.00 12.34 98 THR D C 1
ATOM 9574 O O . THR D 1 98 ? 12.594 -27.403 66.489 1.00 12.82 98 THR D O 1
ATOM 9578 N N . ALA D 1 99 ? 13.081 -29.592 66.661 1.00 10.30 99 ALA D N 1
ATOM 9579 C CA . ALA D 1 99 ? 12.064 -29.975 65.690 1.00 11.66 99 ALA D CA 1
ATOM 9580 C C . ALA D 1 99 ? 10.692 -29.567 66.213 1.00 12.00 99 ALA D C 1
ATOM 9581 O O . ALA D 1 99 ? 9.850 -29.080 65.453 1.00 11.69 99 ALA D O 1
ATOM 9583 N N . TYR D 1 100 ? 10.456 -29.772 67.506 1.00 11.70 100 TYR D N 1
ATOM 9584 C CA . TYR D 1 100 ? 9.168 -29.381 68.062 1.00 11.97 100 TYR D CA 1
ATOM 9585 C C . TYR D 1 100 ? 9.010 -27.865 67.989 1.00 12.42 100 TYR D C 1
ATOM 9586 O O . TYR D 1 100 ? 7.937 -27.362 67.650 1.00 12.44 100 TYR D O 1
ATOM 9595 N N . ILE D 1 101 ? 10.067 -27.133 68.328 1.00 12.26 101 ILE D N 1
ATOM 9596 C CA . ILE D 1 101 ? 10.001 -25.676 68.270 1.00 13.03 101 ILE D CA 1
ATOM 9597 C C . ILE D 1 101 ? 9.588 -25.245 66.864 1.00 13.27 101 ILE D C 1
ATOM 9598 O O . ILE D 1 101 ? 8.817 -24.297 66.697 1.00 12.40 101 ILE D O 1
ATOM 9603 N N A SER D 1 102 ? 10.094 -25.953 65.861 0.50 12.18 102 SER D N 1
ATOM 9604 N N B SER D 1 102 ? 10.092 -25.945 65.850 0.50 10.73 102 SER D N 1
ATOM 9605 C CA A SER D 1 102 ? 9.767 -25.644 64.477 0.50 12.53 102 SER D CA 1
ATOM 9606 C CA B SER D 1 102 ? 9.754 -25.610 64.470 0.50 11.69 102 SER D CA 1
ATOM 9607 C C A SER D 1 102 ? 8.284 -25.888 64.197 0.50 12.46 102 SER D C 1
ATOM 9608 C C B SER D 1 102 ? 8.278 -25.892 64.181 0.50 12.23 102 SER D C 1
ATOM 9609 O O A SER D 1 102 ? 7.642 -25.114 63.485 0.50 13.37 102 SER D O 1
ATOM 9610 O O B SER D 1 102 ? 7.633 -25.146 63.444 0.50 13.41 102 SER D O 1
ATOM 9615 N N . ILE D 1 103 ? 7.742 -26.962 64.762 1.00 11.29 103 ILE D N 1
ATOM 9616 C CA . ILE D 1 103 ? 6.331 -27.303 64.560 1.00 12.15 103 ILE D CA 1
ATOM 9617 C C . ILE D 1 103 ? 5.464 -26.228 65.209 1.00 11.58 103 ILE D C 1
ATOM 9618 O O . ILE D 1 103 ? 4.480 -25.769 64.631 1.00 13.68 103 ILE D O 1
ATOM 9623 N N . HIS D 1 104 ? 5.841 -25.838 66.419 1.00 12.36 104 HIS D N 1
ATOM 9624 C CA . HIS D 1 104 ? 5.140 -24.792 67.160 1.00 13.18 104 HIS D CA 1
ATOM 9625 C C . HIS D 1 104 ? 5.116 -23.516 66.310 1.00 13.38 104 HIS D C 1
ATOM 9626 O O . HIS D 1 104 ? 4.079 -22.863 66.168 1.00 13.02 104 HIS D O 1
ATOM 9633 N N . ASN D 1 105 ? 6.271 -23.166 65.750 1.00 12.44 105 ASN D N 1
ATOM 9634 C CA . ASN D 1 105 ? 6.405 -21.989 64.899 1.00 12.94 105 ASN D CA 1
ATOM 9635 C C . ASN D 1 105 ? 5.489 -22.067 63.677 1.00 14.80 105 ASN D C 1
ATOM 9636 O O . ASN D 1 105 ? 4.881 -21.070 63.282 1.00 14.74 105 ASN D O 1
ATOM 9641 N N . MET D 1 106 ? 5.392 -23.251 63.079 1.00 13.94 106 MET D N 1
ATOM 9642 C CA . MET D 1 106 ? 4.544 -23.435 61.907 1.00 14.33 106 MET D CA 1
ATOM 9643 C C . MET D 1 106 ? 3.085 -23.150 62.255 1.00 15.18 106 MET D C 1
ATOM 9644 O O . MET D 1 106 ? 2.368 -22.511 61.482 1.00 16.02 106 MET D O 1
ATOM 9649 N N . CYS D 1 107 ? 2.653 -23.620 63.421 1.00 14.45 107 CYS D N 1
ATOM 9650 C CA . CYS D 1 107 ? 1.277 -23.403 63.870 1.00 14.09 107 CYS D CA 1
ATOM 9651 C C . CYS D 1 107 ? 1.011 -21.911 64.026 1.00 14.55 107 CYS D C 1
ATOM 9652 O O . CYS D 1 107 ? -0.010 -21.403 63.566 1.00 14.67 107 CYS D O 1
ATOM 9655 N N . ALA D 1 108 ? 1.934 -21.218 64.682 1.00 13.15 108 ALA D N 1
ATOM 9656 C CA . ALA D 1 108 ? 1.804 -19.780 64.888 1.00 15.26 108 ALA D CA 1
ATOM 9657 C C . ALA D 1 108 ? 1.749 -19.049 63.547 1.00 15.94 108 ALA D C 1
ATOM 9658 O O . ALA D 1 108 ? 0.987 -18.096 63.384 1.00 15.14 108 ALA D O 1
ATOM 9660 N N . TRP D 1 109 ? 2.546 -19.507 62.584 1.00 14.75 109 TRP D N 1
ATOM 9661 C CA . TRP D 1 109 ? 2.592 -18.876 61.266 1.00 15.01 109 TRP D CA 1
ATOM 9662 C C . TRP D 1 109 ? 1.283 -19.010 60.497 1.00 16.31 109 TRP D C 1
ATOM 9663 O O . TRP D 1 109 ? 0.864 -18.085 59.797 1.00 16.67 109 TRP D O 1
ATOM 9674 N N A MET D 1 110 ? 0.643 -20.167 60.621 0.50 15.13 110 MET D N 1
ATOM 9675 N N B MET D 1 110 ? 0.639 -20.165 60.619 0.50 11.37 110 MET D N 1
ATOM 9676 C CA A MET D 1 110 ? -0.619 -20.412 59.937 0.50 15.80 110 MET D CA 1
ATOM 9677 C CA B MET D 1 110 ? -0.620 -20.391 59.924 0.50 13.06 110 MET D CA 1
ATOM 9678 C C A MET D 1 110 ? -1.692 -19.451 60.440 0.50 15.94 110 MET D C 1
ATOM 9679 C C B MET D 1 110 ? -1.679 -19.421 60.436 0.50 13.06 110 MET D C 1
ATOM 9680 O O A MET D 1 110 ? -2.486 -18.931 59.657 0.50 16.37 110 MET D O 1
ATOM 9681 O O B MET D 1 110 ? -2.453 -18.868 59.655 0.50 13.61 110 MET D O 1
ATOM 9690 N N . ILE D 1 111 ? -1.707 -19.214 61.748 1.00 16.21 111 ILE D N 1
ATOM 9691 C CA . ILE D 1 111 ? -2.677 -18.300 62.344 1.00 15.85 111 ILE D CA 1
ATOM 9692 C C . ILE D 1 111 ? -2.325 -16.867 61.945 1.00 16.70 111 ILE D C 1
ATOM 9693 O O . ILE D 1 111 ? -3.193 -16.076 61.577 1.00 16.05 111 ILE D O 1
ATOM 9698 N N . ASP D 1 112 ? -1.039 -16.548 62.009 1.00 17.34 112 ASP D N 1
ATOM 9699 C CA . ASP D 1 112 ? -0.557 -15.218 61.665 1.00 17.15 112 ASP D CA 1
ATOM 9700 C C . ASP D 1 112 ? -0.796 -14.846 60.201 1.00 18.86 112 ASP D C 1
ATOM 9701 O O . ASP D 1 112 ? -1.214 -13.728 59.897 1.00 17.95 112 ASP D O 1
ATOM 9706 N N A SER D 1 113 ? -0.556 -15.797 59.306 0.50 16.74 113 SER D N 1
ATOM 9707 N N B SER D 1 113 ? -0.552 -15.795 59.302 0.50 14.41 113 SER D N 1
ATOM 9708 C CA A SER D 1 113 ? -0.704 -15.562 57.875 0.50 16.98 113 SER D CA 1
ATOM 9709 C CA B SER D 1 113 ? -0.700 -15.555 57.869 0.50 16.04 113 SER D CA 1
ATOM 9710 C C A SER D 1 113 ? -2.119 -15.625 57.311 0.50 17.01 113 SER D C 1
ATOM 9711 C C B SER D 1 113 ? -2.117 -15.631 57.303 0.50 16.63 113 SER D C 1
ATOM 9712 O O A SER D 1 113 ? -2.456 -14.874 56.397 0.50 17.56 113 SER D O 1
ATOM 9713 O O B SER D 1 113 ? -2.454 -14.892 56.378 0.50 17.32 113 SER D O 1
ATOM 9718 N N . PHE D 1 114 ? -2.943 -16.518 57.848 1.00 15.48 114 PHE D N 1
ATOM 9719 C CA . PHE D 1 114 ? -4.306 -16.686 57.345 1.00 16.76 114 PHE D CA 1
ATOM 9720 C C . PHE D 1 114 ? -5.463 -16.232 58.227 1.00 16.91 114 PHE D C 1
ATOM 9721 O O . PHE D 1 114 ? -6.583 -16.078 57.741 1.00 17.21 114 PHE D O 1
ATOM 9729 N N . GLY D 1 115 ? -5.203 -16.025 59.513 1.00 16.40 115 GLY D N 1
ATOM 9730 C CA . GLY D 1 115 ? -6.269 -15.614 60.408 1.00 16.65 115 GLY D CA 1
ATOM 9731 C C . GLY D 1 115 ? -6.641 -14.147 60.300 1.00 16.28 115 GLY D C 1
ATOM 9732 O O . GLY D 1 115 ? -5.899 -13.348 59.725 1.00 14.94 115 GLY D O 1
ATOM 9733 N N . ASN D 1 116 ? -7.806 -13.791 60.833 1.00 16.37 116 ASN D N 1
ATOM 9734 C CA . ASN D 1 116 ? -8.232 -12.397 60.812 1.00 17.47 116 ASN D CA 1
ATOM 9735 C C . ASN D 1 116 ? -7.484 -11.705 61.947 1.00 17.76 116 ASN D C 1
ATOM 9736 O O . ASN D 1 116 ? -6.865 -12.370 62.783 1.00 17.76 116 ASN D O 1
ATOM 9741 N N . GLU D 1 117 ? -7.531 -10.379 61.989 1.00 18.81 117 GLU D N 1
ATOM 9742 C CA . GLU D 1 117 ? -6.809 -9.646 63.023 1.00 19.18 117 GLU D CA 1
ATOM 9743 C C . GLU D 1 117 ? -7.129 -10.069 64.449 1.00 18.19 117 GLU D C 1
ATOM 9744 O O . GLU D 1 117 ? -6.243 -10.085 65.302 1.00 18.97 117 GLU D O 1
ATOM 9750 N N . GLU D 1 118 ? -8.386 -10.407 64.720 1.00 18.27 118 GLU D N 1
ATOM 9751 C CA . GLU D 1 118 ? -8.757 -10.836 66.063 1.00 18.55 118 GLU D CA 1
ATOM 9752 C C . GLU D 1 118 ? -8.022 -12.115 66.455 1.00 18.51 118 GLU D C 1
ATOM 9753 O O . GLU D 1 118 ? -7.492 -12.220 67.560 1.00 17.89 118 GLU D O 1
ATOM 9759 N N . GLN D 1 119 ? -7.987 -13.083 65.546 1.00 17.40 119 GLN D N 1
ATOM 9760 C CA . GLN D 1 119 ? -7.308 -14.347 65.817 1.00 16.69 119 GLN D CA 1
ATOM 9761 C C . GLN D 1 119 ? -5.796 -14.165 65.927 1.00 16.30 119 GLN D C 1
ATOM 9762 O O . GLN D 1 119 ? -5.159 -14.756 66.799 1.00 17.29 119 GLN D O 1
ATOM 9768 N N . ARG D 1 120 ? -5.226 -13.352 65.041 1.00 16.84 120 ARG D N 1
ATOM 9769 C CA . ARG D 1 120 ? -3.785 -13.101 65.038 1.00 18.19 120 ARG D CA 1
ATOM 9770 C C . ARG D 1 120 ? -3.310 -12.525 66.365 1.00 19.34 120 ARG D C 1
ATOM 9771 O O . ARG D 1 120 ? -2.331 -12.990 66.946 1.00 17.86 120 ARG D O 1
ATOM 9779 N N . HIS D 1 121 ? -4.008 -11.503 66.846 1.00 19.89 121 HIS D N 1
ATOM 9780 C CA . HIS D 1 121 ? -3.612 -10.863 68.090 1.00 21.02 121 HIS D CA 1
ATOM 9781 C C . HIS D 1 121 ? -3.981 -11.622 69.356 1.00 21.05 121 HIS D C 1
ATOM 9782 O O . HIS D 1 121 ? -3.402 -11.380 70.415 1.00 21.61 121 HIS D O 1
ATOM 9789 N N . LYS D 1 122 ? -4.926 -12.550 69.255 1.00 21.47 122 LYS D N 1
ATOM 9790 C CA . LYS D 1 122 ? -5.319 -13.331 70.421 1.00 21.52 122 LYS D CA 1
ATOM 9791 C C . LYS D 1 122 ? -4.427 -14.554 70.621 1.00 21.10 122 LYS D C 1
ATOM 9792 O O . LYS D 1 122 ? -3.977 -14.826 71.732 1.00 20.13 122 LYS D O 1
ATOM 9798 N N . PHE D 1 123 ? -4.165 -15.280 69.536 1.00 21.07 123 PHE D N 1
ATOM 9799 C CA . PHE D 1 123 ? -3.366 -16.502 69.608 1.00 20.91 123 PHE D CA 1
ATOM 9800 C C . PHE D 1 123 ? -1.853 -16.3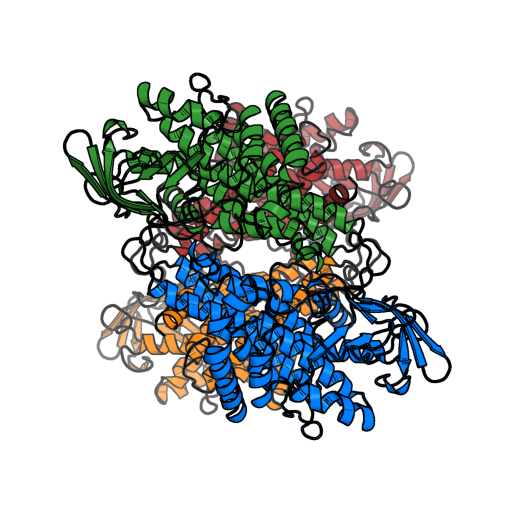90 69.432 1.00 20.04 123 PHE D C 1
ATOM 9801 O O . PHE D 1 123 ? -1.098 -17.053 70.140 1.00 19.37 123 PHE D O 1
ATOM 9809 N N . CYS D 1 124 ? -1.408 -15.561 68.495 1.00 20.06 124 CYS D N 1
ATOM 9810 C CA . CYS D 1 124 ? 0.019 -15.440 68.219 1.00 19.35 124 CYS D CA 1
ATOM 9811 C C . CYS D 1 124 ? 0.911 -14.901 69.335 1.00 19.44 124 CYS D C 1
ATOM 9812 O O . CYS D 1 124 ? 1.988 -15.438 69.579 1.00 18.42 124 CYS D O 1
ATOM 9815 N N . PRO D 1 125 ? 0.483 -13.840 70.036 1.00 19.20 125 PRO D N 1
ATOM 9816 C CA . PRO D 1 125 ? 1.352 -13.334 71.104 1.00 18.66 125 PRO D CA 1
ATOM 9817 C C . PRO D 1 125 ? 1.755 -14.378 72.153 1.00 18.51 125 PRO D C 1
ATOM 9818 O O . PRO D 1 125 ? 2.938 -14.513 72.471 1.00 18.84 125 PRO D O 1
ATOM 9822 N N . PRO D 1 126 ? 0.784 -15.126 72.704 1.00 17.61 126 PRO D N 1
ATOM 9823 C CA . PRO D 1 126 ? 1.083 -16.148 73.713 1.00 18.37 126 PRO D CA 1
ATOM 9824 C C . PRO D 1 126 ? 1.976 -17.257 73.160 1.00 18.38 126 PRO D C 1
ATOM 9825 O O . PRO D 1 126 ? 2.751 -17.871 73.896 1.00 17.52 126 PRO D O 1
ATOM 9829 N N . LEU D 1 127 ? 1.853 -17.523 71.864 1.00 17.74 127 LEU D N 1
ATOM 9830 C CA . LEU D 1 127 ? 2.666 -18.558 71.238 1.00 17.82 127 LEU D CA 1
ATOM 9831 C C . LEU D 1 127 ? 4.105 -18.075 71.061 1.00 18.64 127 LEU D C 1
ATOM 9832 O O . LEU D 1 127 ? 5.049 -18.840 71.255 1.00 19.87 127 LEU D O 1
ATOM 9837 N N . CYS D 1 128 ? 4.277 -16.806 70.706 1.00 17.97 128 CYS D N 1
ATOM 9838 C CA . CYS D 1 128 ? 5.618 -16.262 70.510 1.00 19.46 128 CYS D CA 1
ATOM 9839 C C . CYS D 1 128 ? 6.466 -16.232 71.783 1.00 19.66 128 CYS D C 1
ATOM 9840 O O . CYS D 1 128 ? 7.690 -16.333 71.715 1.00 20.11 128 CYS D O 1
ATOM 9843 N N . THR D 1 129 ? 5.827 -16.092 72.940 1.00 18.57 129 THR D N 1
ATOM 9844 C CA . THR D 1 129 ? 6.559 -16.077 74.208 1.00 18.68 129 THR D CA 1
ATOM 9845 C C . THR D 1 129 ? 6.528 -17.485 74.784 1.00 17.70 129 THR D C 1
ATOM 9846 O O . THR D 1 129 ? 7.162 -17.777 75.799 1.00 17.82 129 THR D O 1
ATOM 9850 N N . MET D 1 130 ? 5.776 -18.348 74.110 1.00 18.10 130 MET D N 1
ATOM 9851 C CA . MET D 1 130 ? 5.580 -19.728 74.520 1.00 18.21 130 MET D CA 1
ATOM 9852 C C . MET D 1 130 ? 4.898 -19.840 75.877 1.00 20.34 130 MET D C 1
ATOM 9853 O O . MET D 1 130 ? 5.126 -20.782 76.638 1.00 18.39 130 MET D O 1
ATOM 9858 N N . GLU D 1 131 ? 4.059 -18.850 76.174 1.00 19.35 131 GLU D N 1
ATOM 9859 C CA . GLU D 1 131 ? 3.270 -18.867 77.395 1.00 20.78 131 GLU D CA 1
ATOM 9860 C C . GLU D 1 131 ? 2.361 -20.064 77.127 1.00 18.86 131 GLU D C 1
ATOM 9861 O O . GLU D 1 131 ? 1.967 -20.794 78.034 1.00 19.77 131 GLU D O 1
ATOM 9867 N N . LYS D 1 132 ? 2.048 -20.243 75.846 1.00 18.41 132 LYS D N 1
ATOM 9868 C CA . LYS D 1 132 ? 1.219 -21.343 75.368 1.00 17.32 132 LYS D CA 1
ATOM 9869 C C . LYS D 1 132 ? 2.008 -22.082 74.285 1.00 17.18 132 LYS D C 1
ATOM 9870 O O . LYS D 1 132 ? 2.796 -21.471 73.561 1.00 16.40 132 LYS D O 1
ATOM 9876 N N . PHE D 1 133 ? 1.795 -23.390 74.181 1.00 16.26 133 PHE D N 1
ATOM 9877 C CA . PHE D 1 133 ? 2.468 -24.203 73.168 1.00 16.00 133 PHE D CA 1
ATOM 9878 C C . PHE D 1 133 ? 1.430 -24.692 72.168 1.00 14.31 133 PHE D C 1
ATOM 9879 O O . PHE D 1 133 ? 0.269 -24.880 72.522 1.00 14.02 133 PHE D O 1
ATOM 9887 N N . ALA D 1 134 ? 1.847 -24.908 70.924 1.00 13.52 134 ALA D N 1
ATOM 9888 C CA . ALA D 1 134 ? 0.925 -25.353 69.886 1.00 12.15 134 ALA D CA 1
ATOM 9889 C C . ALA D 1 134 ? 1.279 -26.699 69.269 1.00 13.40 134 ALA D C 1
ATOM 9890 O O . ALA D 1 134 ? 2.440 -27.109 69.263 1.00 12.98 134 ALA D O 1
ATOM 9892 N N . SER D 1 135 ? 0.256 -27.374 68.752 1.00 12.91 135 SER D N 1
ATOM 9893 C CA . SER D 1 135 ? 0.412 -28.661 68.079 1.00 13.06 135 SER D CA 1
ATOM 9894 C C . SER D 1 135 ? -0.312 -28.582 66.738 1.00 13.47 135 SER D C 1
ATOM 9895 O O . SER D 1 135 ? -1.373 -27.965 66.632 1.00 13.91 135 SER D O 1
ATOM 9898 N N . TYR D 1 136 ? 0.276 -29.209 65.724 1.00 12.09 136 TYR D N 1
ATOM 9899 C CA . TYR D 1 136 ? -0.263 -29.246 64.362 1.00 13.52 136 TYR D CA 1
ATOM 9900 C C . TYR D 1 136 ? -0.995 -30.584 64.256 1.00 13.98 136 TYR D C 1
ATOM 9901 O O . TYR D 1 136 ? -0.395 -31.631 64.485 1.00 13.56 136 TYR D O 1
ATOM 9910 N N . CYS D 1 137 ? -2.280 -30.555 63.912 1.00 12.02 137 CYS D N 1
ATOM 9911 C CA . CYS D 1 137 ? -3.065 -31.787 63.839 1.00 14.36 137 CYS D CA 1
ATOM 9912 C C . CYS D 1 137 ? -3.665 -32.087 62.470 1.00 14.42 137 CYS D C 1
ATOM 9913 O O . CYS D 1 137 ? -4.741 -31.588 62.130 1.00 14.62 137 CYS D O 1
ATOM 9916 N N . LEU D 1 138 ? -2.979 -32.927 61.699 1.00 12.72 138 LEU D N 1
ATOM 9917 C CA . LEU D 1 138 ? -3.434 -33.303 60.364 1.00 12.70 138 LEU D CA 1
ATOM 9918 C C . LEU D 1 138 ? -3.644 -34.813 60.226 1.00 10.83 138 LEU D C 1
ATOM 9919 O O . LEU D 1 138 ? -4.728 -35.281 59.865 1.00 12.25 138 LEU D O 1
ATOM 9924 N N . THR D 1 139 ? -2.594 -35.569 60.524 1.00 10.97 139 THR D N 1
ATOM 9925 C CA . THR D 1 139 ? -2.617 -37.025 60.416 1.00 10.94 139 THR D CA 1
ATOM 9926 C C . THR D 1 139 ? -3.688 -37.732 61.239 1.00 12.37 139 THR D C 1
ATOM 9927 O O . THR D 1 139 ? -3.993 -37.330 62.361 1.00 11.34 139 THR D O 1
ATOM 9931 N N . GLU D 1 140 ? -4.244 -38.794 60.659 1.00 12.03 140 GLU D N 1
ATOM 9932 C CA . GLU D 1 140 ? -5.249 -39.621 61.316 1.00 12.92 140 GLU D CA 1
ATOM 9933 C C . GLU D 1 140 ? -4.866 -41.075 61.052 1.00 13.48 140 GLU D C 1
ATOM 9934 O O . GLU D 1 140 ? -4.064 -41.358 60.158 1.00 12.22 140 GLU D O 1
ATOM 9940 N N . PRO D 1 141 ? -5.428 -42.017 61.824 1.00 13.04 141 PRO D N 1
ATOM 9941 C CA . PRO D 1 141 ? -5.103 -43.431 61.616 1.00 13.95 141 PRO D CA 1
ATOM 9942 C C . PRO D 1 141 ? -5.251 -43.862 60.158 1.00 14.69 141 PRO D C 1
ATOM 9943 O O . PRO D 1 141 ? -4.453 -44.650 59.654 1.00 16.49 141 PRO D O 1
ATOM 9947 N N . GLY D 1 142 ? -6.270 -43.339 59.483 1.00 13.71 142 GLY D N 1
ATOM 9948 C CA . GLY D 1 142 ? -6.500 -43.713 58.099 1.00 15.38 142 GLY D CA 1
ATOM 9949 C C . GLY D 1 142 ? -6.023 -42.724 57.055 1.00 16.35 142 GLY D C 1
ATOM 9950 O O . GLY D 1 142 ? -6.277 -42.908 55.862 1.00 17.69 142 GLY D O 1
ATOM 9951 N N A SER D 1 143 ? -5.331 -41.676 57.485 0.50 15.25 143 SER D N 1
ATOM 9952 N N B SER D 1 143 ? -5.333 -41.678 57.496 0.50 14.98 143 SER D N 1
ATOM 9953 C CA A SER D 1 143 ? -4.833 -40.677 56.549 0.50 14.73 143 SER D CA 1
ATOM 9954 C CA B SER D 1 143 ? -4.836 -40.661 56.580 0.50 15.54 143 SER D CA 1
ATOM 9955 C C A SER D 1 143 ? -3.483 -40.133 56.988 0.50 14.55 143 SER D C 1
ATOM 9956 C C B SER D 1 143 ? -3.473 -40.144 57.011 0.50 15.75 143 SER D C 1
ATOM 9957 O O A SER D 1 143 ? -3.398 -39.303 57.892 0.50 14.58 143 SER D O 1
ATOM 9958 O O B SER D 1 143 ? -3.369 -39.338 57.935 0.50 15.69 143 SER D O 1
ATOM 9963 N N . GLY D 1 144 ? -2.430 -40.618 56.340 1.00 13.36 144 GLY D N 1
ATOM 9964 C CA . GLY D 1 144 ? -1.086 -40.178 56.657 1.00 14.12 144 GLY D CA 1
ATOM 9965 C C . GLY D 1 144 ? -0.544 -39.468 55.431 1.00 13.76 144 GLY D C 1
ATOM 9966 O O . GLY D 1 144 ? -0.644 -38.246 55.313 1.00 13.38 144 GLY D O 1
ATOM 9967 N N . SER D 1 145 ? 0.024 -40.231 54.504 1.00 13.43 145 SER D N 1
ATOM 9968 C CA . SER D 1 145 ? 0.549 -39.635 53.287 1.00 12.97 145 SER D CA 1
ATOM 9969 C C . SER D 1 145 ? -0.621 -39.072 52.482 1.00 13.53 145 SER D C 1
ATOM 9970 O O . SER D 1 145 ? -0.496 -38.037 51.828 1.00 14.50 145 SER D O 1
ATOM 9973 N N . ASP D 1 146 ? -1.758 -39.760 52.539 1.00 13.10 146 ASP D N 1
ATOM 9974 C CA . ASP D 1 146 ? -2.969 -39.311 51.853 1.00 13.25 146 ASP D CA 1
ATOM 9975 C C . ASP D 1 146 ? -3.708 -38.429 52.870 1.00 13.24 146 ASP D C 1
ATOM 9976 O O . ASP D 1 146 ? -4.779 -38.778 53.368 1.00 14.70 146 ASP D O 1
ATOM 9981 N N . ALA D 1 147 ? -3.110 -37.282 53.176 1.00 13.08 147 ALA D N 1
ATOM 9982 C CA . ALA D 1 147 ? -3.663 -36.361 54.163 1.00 14.12 147 ALA D CA 1
ATOM 9983 C C . ALA D 1 147 ? -5.021 -35.764 53.817 1.00 15.58 147 ALA D C 1
ATOM 9984 O O . ALA D 1 147 ? -5.820 -35.482 54.711 1.00 16.65 147 ALA D O 1
ATOM 9986 N N . ALA D 1 148 ? -5.288 -35.581 52.529 1.00 14.86 148 ALA D N 1
ATOM 9987 C CA . ALA D 1 148 ? -6.551 -34.988 52.097 1.00 17.13 148 ALA D CA 1
ATOM 9988 C C . ALA D 1 148 ? -7.758 -35.907 52.281 1.00 16.74 148 ALA D C 1
ATOM 9989 O O . ALA D 1 148 ? -8.889 -35.509 52.000 1.00 17.52 148 ALA D O 1
ATOM 9991 N N . SER D 1 149 ? -7.528 -37.126 52.761 1.00 17.09 149 SER D N 1
ATOM 9992 C CA . SER D 1 149 ? -8.625 -38.071 52.963 1.00 16.30 149 SER D CA 1
ATOM 9993 C C . SER D 1 149 ? -9.059 -38.154 54.423 1.00 16.08 149 SER D C 1
ATOM 9994 O O . SER D 1 149 ? -9.794 -39.066 54.803 1.00 16.05 149 SER D O 1
ATOM 9997 N N . LEU D 1 150 ? -8.617 -37.199 55.237 1.00 14.95 150 LEU D N 1
ATOM 9998 C CA . LEU D 1 150 ? -8.948 -37.196 56.658 1.00 15.04 150 LEU D CA 1
ATOM 9999 C C . LEU D 1 150 ? -10.452 -37.316 56.907 1.00 16.20 150 LEU D C 1
ATOM 10000 O O . LEU D 1 150 ? -11.268 -36.860 56.102 1.00 17.02 150 LEU D O 1
ATOM 10005 N N . LEU D 1 151 ? -10.805 -37.933 58.030 1.00 16.51 151 LEU D N 1
ATOM 10006 C CA . LEU D 1 151 ? -12.202 -38.166 58.377 1.00 18.17 151 LEU D CA 1
ATOM 10007 C C . LEU D 1 151 ? -12.782 -37.294 59.486 1.00 18.28 151 LEU D C 1
ATOM 10008 O O . LEU D 1 151 ? -14.003 -37.199 59.615 1.00 19.00 151 LEU D O 1
ATOM 10013 N N . THR D 1 152 ? -11.932 -36.668 60.294 1.00 16.49 152 THR D N 1
ATOM 10014 C CA . THR D 1 152 ? -12.441 -35.823 61.368 1.00 15.74 152 THR D CA 1
ATOM 10015 C C . THR D 1 152 ? -13.429 -34.825 60.780 1.00 16.21 152 THR D C 1
ATOM 10016 O O . THR D 1 152 ? -13.093 -34.070 59.868 1.00 15.73 152 THR D O 1
ATOM 10020 N N . SER D 1 153 ? -14.649 -34.833 61.307 1.00 15.77 153 SER D N 1
ATOM 10021 C CA . SER D 1 153 ? -15.695 -33.945 60.821 1.00 15.88 153 SER D CA 1
ATOM 10022 C C . SER D 1 153 ? -15.935 -32.756 61.737 1.00 15.90 153 SER D C 1
ATOM 10023 O O . SER D 1 153 ? -15.682 -32.812 62.943 1.00 15.34 153 SER D O 1
ATOM 10026 N N . ALA D 1 154 ? -16.435 -31.680 61.143 1.00 16.42 154 ALA D N 1
ATOM 10027 C CA . ALA D 1 154 ? -16.758 -30.457 61.860 1.00 16.54 154 ALA D CA 1
ATOM 10028 C C . ALA D 1 154 ? -18.105 -30.022 61.292 1.00 17.16 154 ALA D C 1
ATOM 10029 O O . ALA D 1 154 ? -18.179 -29.499 60.183 1.00 18.12 154 ALA D O 1
ATOM 10031 N N . LYS D 1 155 ? -19.167 -30.265 62.051 1.00 18.81 155 LYS D N 1
ATOM 10032 C CA . LYS D 1 155 ? -20.521 -29.926 61.622 1.00 20.15 155 LYS D CA 1
ATOM 10033 C C . LYS D 1 155 ? -20.966 -28.638 62.296 1.00 20.96 155 LYS D C 1
ATOM 10034 O O . LYS D 1 155 ? -20.901 -28.517 63.517 1.00 19.56 155 LYS D O 1
ATOM 10040 N N . LYS D 1 156 ? -21.416 -27.676 61.499 1.00 22.33 156 LYS D N 1
ATOM 10041 C CA . LYS D 1 156 ? -21.851 -26.403 62.052 1.00 24.51 156 LYS D CA 1
ATOM 10042 C C . LYS D 1 156 ? -23.182 -26.528 62.786 1.00 25.42 156 LYS D C 1
ATOM 10043 O O . LYS D 1 156 ? -24.127 -27.153 62.300 1.00 25.41 156 LYS D O 1
ATOM 10049 N N . GLN D 1 157 ? -23.230 -25.936 63.974 1.00 25.39 157 GLN D N 1
ATOM 10050 C CA . GLN D 1 157 ? -24.416 -25.935 64.821 1.00 26.84 157 GLN D CA 1
ATOM 10051 C C . GLN D 1 157 ? -24.424 -24.556 65.469 1.00 25.76 157 GLN D C 1
ATOM 10052 O O . GLN D 1 157 ? -23.730 -24.329 66.459 1.00 24.71 157 GLN D O 1
ATOM 10058 N N . GLY D 1 158 ? -25.198 -23.635 64.905 1.00 25.52 158 GLY D N 1
ATOM 10059 C CA . GLY D 1 158 ? -25.224 -22.289 65.447 1.00 25.04 158 GLY D CA 1
ATOM 10060 C C . GLY D 1 158 ? -23.885 -21.652 65.129 1.00 23.61 158 GLY D C 1
ATOM 10061 O O . GLY D 1 158 ? -23.429 -21.720 63.988 1.00 22.95 158 GLY D O 1
ATOM 10062 N N . ASP D 1 159 ? -23.245 -21.044 66.123 1.00 21.45 159 ASP D N 1
ATOM 10063 C CA . ASP D 1 159 ? -21.946 -20.421 65.899 1.00 20.57 159 ASP D CA 1
ATOM 10064 C C . ASP D 1 159 ? -20.821 -21.318 66.418 1.00 20.22 159 ASP D C 1
ATOM 10065 O O . ASP D 1 159 ? -19.767 -20.841 66.839 1.00 18.26 159 ASP D O 1
ATOM 10070 N N . HIS D 1 160 ? -21.065 -22.624 66.388 1.00 19.82 160 HIS D N 1
ATOM 10071 C CA . HIS D 1 160 ? -20.087 -23.613 66.830 1.00 20.37 160 HIS D CA 1
ATOM 10072 C C . HIS D 1 160 ? -20.001 -24.742 65.819 1.00 19.04 160 HIS D C 1
ATOM 10073 O O . HIS D 1 160 ? -20.937 -24.980 65.059 1.00 19.06 160 HIS D O 1
ATOM 10080 N N . TYR D 1 161 ? -18.856 -25.417 65.807 1.00 17.85 161 TYR D N 1
ATOM 10081 C CA . TYR D 1 161 ? -18.644 -26.579 64.954 1.00 16.03 161 TYR D CA 1
ATOM 10082 C C . TYR D 1 161 ? -18.587 -27.725 65.948 1.00 15.87 161 TYR D C 1
ATOM 10083 O O . TYR D 1 161 ? -18.009 -27.576 67.022 1.00 16.02 161 TYR D O 1
ATOM 10092 N N . ILE D 1 162 ? -19.190 -28.856 65.608 1.00 15.00 162 ILE D N 1
ATOM 10093 C CA . ILE D 1 162 ? -19.128 -30.011 66.488 1.00 16.26 162 ILE D CA 1
ATOM 10094 C C . ILE D 1 162 ? -18.140 -30.967 65.828 1.00 15.82 162 ILE D C 1
ATOM 10095 O O . ILE D 1 162 ? -18.395 -31.475 64.736 1.00 15.57 162 ILE D O 1
ATOM 10100 N N . LEU D 1 163 ? -17.004 -31.191 66.482 1.00 16.84 163 LEU D N 1
ATOM 10101 C CA . LEU D 1 163 ? -15.973 -32.069 65.939 1.00 16.59 163 LEU D CA 1
ATOM 10102 C C . LEU D 1 163 ? -16.065 -33.500 66.437 1.00 16.37 163 LEU D C 1
ATOM 10103 O O . LEU D 1 163 ? -16.341 -33.746 67.610 1.00 17.52 163 LEU D O 1
ATOM 10108 N N . ASN D 1 164 ? -15.828 -34.436 65.524 1.00 16.72 164 ASN D N 1
ATOM 10109 C CA . ASN D 1 164 ? -15.846 -35.862 65.828 1.00 16.21 164 ASN D CA 1
ATOM 10110 C C . ASN D 1 164 ? -14.776 -36.552 64.997 1.00 14.72 164 ASN D C 1
ATOM 10111 O O . ASN D 1 164 ? -14.729 -36.389 63.784 1.00 14.99 164 ASN D O 1
ATOM 10116 N N . GLY D 1 165 ? -13.923 -37.325 65.659 1.00 15.36 165 GLY D N 1
ATOM 10117 C CA . GLY D 1 165 ? -12.867 -38.025 64.950 1.00 15.79 165 GLY D CA 1
ATOM 10118 C C . GLY D 1 165 ? -11.623 -38.101 65.807 1.00 15.50 165 GLY D C 1
ATOM 10119 O O . GLY D 1 165 ? -11.673 -37.860 67.010 1.00 15.70 165 GLY D O 1
ATOM 10120 N N . SER D 1 166 ? -10.496 -38.441 65.198 1.00 15.89 166 SER D N 1
ATOM 10121 C CA . SER D 1 166 ? -9.266 -38.520 65.960 1.00 17.61 166 SER D CA 1
ATOM 10122 C C . SER D 1 166 ? -8.060 -38.241 65.084 1.00 16.34 166 SER D C 1
ATOM 10123 O O . SER D 1 166 ? -8.083 -38.472 63.873 1.00 17.10 166 SER D O 1
ATOM 10126 N N . LYS D 1 167 ? -7.015 -37.723 65.710 1.00 15.09 167 LYS D N 1
ATOM 10127 C CA . LYS D 1 167 ? -5.774 -37.420 65.019 1.00 14.17 167 LYS D CA 1
ATOM 10128 C C . LYS D 1 167 ? -4.724 -38.342 65.618 1.00 14.15 167 LYS D C 1
ATOM 10129 O O . LYS D 1 167 ? -4.862 -38.774 66.761 1.00 14.99 167 LYS D O 1
ATOM 10135 N N . ALA D 1 168 ? -3.683 -38.649 64.852 1.00 13.57 168 ALA D N 1
ATOM 10136 C CA . ALA D 1 168 ? -2.641 -39.549 65.337 1.00 12.88 168 ALA D CA 1
ATOM 10137 C C . ALA D 1 168 ? -1.241 -38.939 65.269 1.00 12.06 168 ALA D C 1
ATOM 10138 O O . ALA D 1 168 ? -0.980 -38.051 64.461 1.00 12.57 168 ALA D O 1
ATOM 10140 N N . PHE D 1 169 ? -0.351 -39.431 66.130 1.00 11.47 169 PHE D N 1
ATOM 10141 C CA . PHE D 1 169 ? 1.040 -38.980 66.179 1.00 13.68 169 PHE D CA 1
ATOM 10142 C C . PHE D 1 169 ? 1.230 -37.509 66.528 1.00 13.06 169 PHE D C 1
ATOM 10143 O O . PHE D 1 169 ? 2.276 -36.949 66.227 1.00 14.20 169 PHE D O 1
ATOM 10151 N N . ILE D 1 170 ? 0.260 -36.871 67.168 1.00 12.91 170 ILE D N 1
ATOM 10152 C CA . ILE D 1 170 ? 0.411 -35.444 67.437 1.00 12.56 170 ILE D CA 1
ATOM 10153 C C . ILE D 1 170 ? 1.525 -35.041 68.407 1.00 13.13 170 ILE D C 1
ATOM 10154 O O . ILE D 1 170 ? 1.486 -35.353 69.598 1.00 13.81 170 ILE D O 1
ATOM 10159 N N . SER D 1 171 ? 2.521 -34.338 67.871 1.00 12.94 171 SER D N 1
ATOM 10160 C CA . SER D 1 171 ? 3.657 -33.873 68.658 1.00 12.98 171 SER D CA 1
ATOM 10161 C C . SER D 1 171 ? 3.242 -32.766 69.620 1.00 13.33 171 SER D C 1
ATOM 10162 O O . SER D 1 171 ? 2.686 -31.748 69.208 1.00 12.70 171 SER D O 1
ATOM 10165 N N . GLY D 1 172 ? 3.519 -32.972 70.901 1.00 13.23 172 GLY D N 1
ATOM 10166 C CA . GLY D 1 172 ? 3.170 -31.977 71.898 1.00 15.19 172 GLY D CA 1
ATOM 10167 C C . GLY D 1 172 ? 1.778 -32.152 72.481 1.00 15.33 172 GLY D C 1
ATOM 10168 O O . GLY D 1 172 ? 1.403 -31.437 73.412 1.00 16.41 172 GLY D O 1
ATOM 10169 N N . ALA D 1 173 ? 1.014 -33.098 71.943 1.00 16.15 173 ALA D N 1
ATOM 10170 C CA . ALA D 1 173 ? -0.344 -33.345 72.424 1.00 16.53 173 ALA D CA 1
ATOM 10171 C C . ALA D 1 173 ? -0.360 -33.569 73.934 1.00 17.51 173 ALA D C 1
ATOM 10172 O O . ALA D 1 173 ? 0.495 -34.270 74.482 1.00 16.27 173 ALA D O 1
ATOM 10174 N N . GLY D 1 174 ? -1.337 -32.968 74.604 1.00 16.80 174 GLY D N 1
ATOM 10175 C CA . GLY D 1 174 ? -1.431 -33.110 76.042 1.00 19.02 174 GLY D CA 1
ATOM 10176 C C . GLY D 1 174 ? -0.784 -31.932 76.740 1.00 20.61 174 GLY D C 1
ATOM 10177 O O . GLY D 1 174 ? -1.281 -31.457 77.759 1.00 23.47 174 GLY D O 1
ATOM 10178 N N . GLU D 1 175 ? 0.328 -31.456 76.188 1.00 19.77 175 GLU D N 1
ATOM 10179 C CA . GLU D 1 175 ? 1.046 -30.321 76.756 1.00 21.47 175 GLU D CA 1
ATOM 10180 C C . GLU D 1 175 ? 0.622 -29.018 76.088 1.00 20.91 175 GLU D C 1
ATOM 10181 O O . GLU D 1 175 ? 0.566 -27.969 76.732 1.00 20.98 175 GLU D O 1
ATOM 10187 N N . SER D 1 176 ? 0.331 -29.090 74.792 1.00 18.47 176 SER D N 1
ATOM 10188 C CA . SER D 1 176 ? -0.072 -27.912 74.035 1.00 17.96 176 SER D CA 1
ATOM 10189 C C . SER D 1 176 ? -1.402 -27.331 74.477 1.00 17.47 176 SER D C 1
ATOM 10190 O O . SER D 1 176 ? -2.299 -28.049 74.916 1.00 16.33 176 SER D O 1
ATOM 10193 N N . ASP D 1 177 ? -1.513 -26.015 74.345 1.00 18.13 177 ASP D N 1
ATOM 10194 C CA . ASP D 1 177 ? -2.718 -25.290 74.719 1.00 18.94 177 ASP D CA 1
ATOM 10195 C C . ASP D 1 177 ? -3.536 -25.000 73.471 1.00 18.20 177 ASP D C 1
ATOM 10196 O O . ASP D 1 177 ? -4.763 -24.922 73.525 1.00 18.49 177 ASP D O 1
ATOM 10201 N N . ILE D 1 178 ? -2.835 -24.838 72.352 1.00 17.06 178 ILE D N 1
ATOM 10202 C CA . ILE D 1 178 ? -3.449 -24.525 71.066 1.00 16.46 178 ILE D CA 1
ATOM 10203 C C . ILE D 1 178 ? -3.242 -25.656 70.060 1.00 15.68 178 ILE D C 1
ATOM 10204 O O . ILE D 1 178 ? -2.110 -26.051 69.790 1.00 16.21 178 ILE D O 1
ATOM 10209 N N . TYR D 1 179 ? -4.341 -26.170 69.514 1.00 13.16 179 TYR D N 1
ATOM 10210 C CA . TYR D 1 179 ? -4.281 -27.239 68.522 1.00 13.39 179 TYR D CA 1
ATOM 10211 C C . TYR D 1 179 ? -4.823 -26.732 67.197 1.00 14.51 179 TYR D C 1
ATOM 10212 O O . TYR D 1 179 ? -5.971 -26.293 67.124 1.00 12.90 179 TYR D O 1
ATOM 10221 N N . VAL D 1 180 ? -3.991 -26.775 66.159 1.00 13.01 180 VAL D N 1
ATOM 10222 C CA . VAL D 1 180 ? -4.407 -26.345 64.827 1.00 14.18 180 VAL D CA 1
ATOM 10223 C C . VAL D 1 180 ? -4.883 -27.621 64.153 1.00 14.95 180 VAL D C 1
ATOM 10224 O O . VAL D 1 180 ? -4.080 -28.467 63.750 1.00 15.28 180 VAL D O 1
ATOM 10228 N N . VAL D 1 181 ? -6.200 -27.749 64.037 1.00 12.88 181 VAL D N 1
ATOM 10229 C CA . VAL D 1 181 ? -6.813 -28.954 63.500 1.00 13.72 181 VAL D CA 1
ATOM 10230 C C . VAL D 1 181 ? -7.429 -28.858 62.113 1.00 13.41 181 VAL D C 1
ATOM 10231 O O . VAL D 1 181 ? -8.270 -28.000 61.860 1.00 13.69 181 VAL D O 1
ATOM 10235 N N . MET D 1 182 ? -7.014 -29.753 61.221 1.00 13.14 182 MET D N 1
ATOM 10236 C CA . MET D 1 182 ? -7.576 -29.799 59.878 1.00 14.72 182 MET D CA 1
ATOM 10237 C C . MET D 1 182 ? -8.752 -30.766 59.971 1.00 14.50 182 MET D C 1
ATOM 10238 O O . MET D 1 182 ? -8.577 -31.935 60.331 1.00 14.80 182 MET D O 1
ATOM 10243 N N A CYS D 1 183 ? -9.943 -30.286 59.639 0.50 13.45 183 CYS D N 1
ATOM 10244 N N B CYS D 1 183 ? -9.948 -30.268 59.664 0.50 18.05 183 CYS D N 1
ATOM 10245 C CA A CYS D 1 183 ? -11.134 -31.121 59.701 0.50 13.48 183 CYS D CA 1
ATOM 10246 C CA B CYS D 1 183 ? -11.170 -31.070 59.727 0.50 18.88 183 CYS D CA 1
ATOM 10247 C C A CYS D 1 183 ? -11.983 -30.971 58.447 0.50 13.26 183 CYS D C 1
ATOM 10248 C C B CYS D 1 183 ? -11.967 -30.980 58.432 0.50 18.83 183 CYS D C 1
ATOM 10249 O O A CYS D 1 183 ? -11.800 -30.038 57.663 0.50 13.16 183 CYS D O 1
ATOM 10250 O O B CYS D 1 183 ? -11.725 -30.105 57.599 0.50 18.88 183 CYS D O 1
ATOM 10255 N N . ARG D 1 184 ? -12.929 -31.885 58.270 1.00 12.53 184 ARG D N 1
ATOM 10256 C CA . ARG D 1 184 ? -13.776 -31.868 57.088 1.00 13.46 184 ARG D CA 1
ATOM 10257 C C . ARG D 1 184 ? -15.102 -31.173 57.362 1.00 15.23 184 ARG D C 1
ATOM 10258 O O . ARG D 1 184 ? -15.932 -31.665 58.132 1.00 14.91 184 ARG D O 1
ATOM 10266 N N . THR D 1 185 ? -15.286 -30.024 56.722 1.00 15.91 185 THR D N 1
ATOM 10267 C CA . THR D 1 185 ? -16.505 -29.240 56.870 1.00 16.93 185 THR D CA 1
ATOM 10268 C C . THR D 1 185 ? -17.408 -29.402 55.652 1.00 19.34 185 THR D C 1
ATOM 10269 O O . THR D 1 185 ? -18.617 -29.162 55.730 1.00 20.14 185 THR D O 1
ATOM 10273 N N . GLY D 1 186 ? -16.823 -29.824 54.534 1.00 18.81 186 GLY D N 1
ATOM 10274 C CA . GLY D 1 186 ? -17.594 -29.985 53.312 1.00 20.57 186 GLY D CA 1
ATOM 10275 C C . GLY D 1 186 ? -17.570 -31.369 52.692 1.00 20.38 186 GLY D C 1
ATOM 10276 O O . GLY D 1 186 ? -17.755 -32.373 53.379 1.00 21.48 186 GLY D O 1
ATOM 10277 N N . GLY D 1 187 ? -17.341 -31.417 51.384 1.00 21.33 187 GLY D N 1
ATOM 10278 C CA . GLY D 1 187 ? -17.313 -32.685 50.677 1.00 21.25 187 GLY D CA 1
ATOM 10279 C C . GLY D 1 187 ? -15.981 -33.407 50.745 1.00 22.29 187 GLY D C 1
ATOM 10280 O O . GLY D 1 187 ? -15.096 -33.005 51.499 1.00 18.76 187 GLY D O 1
ATOM 10281 N N . PRO D 1 188 ? -15.811 -34.484 49.960 1.00 22.75 188 PRO D N 1
ATOM 10282 C CA . PRO D 1 188 ? -14.575 -35.271 49.931 1.00 23.68 188 PRO D CA 1
ATOM 10283 C C . PRO D 1 188 ? -13.390 -34.547 49.301 1.00 23.56 188 PRO D C 1
ATOM 10284 O O . PRO D 1 188 ? -13.556 -33.570 48.569 1.00 24.99 188 PRO D O 1
ATOM 10288 N N . GLY D 1 189 ? -12.191 -35.032 49.598 1.00 22.61 189 GLY D N 1
ATOM 10289 C CA . GLY D 1 189 ? -10.998 -34.432 49.036 1.00 22.58 189 GLY D CA 1
ATOM 10290 C C . GLY D 1 189 ? -10.515 -33.175 49.733 1.00 22.12 189 GLY D C 1
ATOM 10291 O O . GLY D 1 189 ? -11.074 -32.762 50.750 1.00 21.60 189 GLY D O 1
ATOM 10292 N N . PRO D 1 190 ? -9.467 -32.540 49.188 1.00 21.63 190 PRO D N 1
ATOM 10293 C CA . PRO D 1 190 ? -8.846 -31.317 49.707 1.00 21.88 190 PRO D CA 1
ATOM 10294 C C . PRO D 1 190 ? -9.808 -30.145 49.879 1.00 21.05 190 PRO D C 1
ATOM 10295 O O . PRO D 1 190 ? -9.734 -29.409 50.860 1.00 21.74 190 PRO D O 1
ATOM 10299 N N . LYS D 1 191 ? -10.709 -29.980 48.917 1.00 21.26 191 LYS D N 1
ATOM 10300 C CA . LYS D 1 191 ? -11.657 -28.871 48.933 1.00 22.49 191 LYS D CA 1
ATOM 10301 C C . LYS D 1 191 ? -12.654 -28.839 50.091 1.00 20.89 191 LYS D C 1
ATOM 10302 O O . LYS D 1 191 ? -13.243 -27.794 50.369 1.00 21.02 191 LYS D O 1
ATOM 10308 N N . GLY D 1 192 ? -12.845 -29.965 50.770 1.00 18.68 192 GLY D N 1
ATOM 10309 C CA . GLY D 1 192 ? -13.795 -29.988 51.871 1.00 17.41 192 GLY D CA 1
ATOM 10310 C C . GLY D 1 192 ? -13.167 -29.844 53.243 1.00 16.28 192 GLY D C 1
ATOM 10311 O O . GLY D 1 192 ? -13.828 -30.036 54.262 1.00 15.84 192 GLY D O 1
ATOM 10312 N N . ILE D 1 193 ? -11.891 -29.483 53.271 1.00 14.95 193 ILE D N 1
ATOM 10313 C CA . ILE D 1 193 ? -11.167 -29.345 54.527 1.00 13.89 193 ILE D CA 1
ATOM 10314 C C . ILE D 1 193 ? -11.024 -27.906 55.020 1.00 13.70 193 ILE D C 1
ATOM 10315 O O . ILE D 1 193 ? -10.812 -26.983 54.236 1.00 13.88 193 ILE D O 1
ATOM 10320 N N . SER D 1 194 ? -11.151 -27.730 56.330 1.00 13.15 194 SER D N 1
ATOM 10321 C CA . SER D 1 194 ? -11.008 -26.424 56.955 1.00 13.83 194 SER D CA 1
ATOM 10322 C C . SER D 1 194 ? -10.002 -26.527 58.090 1.00 15.21 194 SER D C 1
ATOM 10323 O O . SER D 1 194 ? -9.730 -27.618 58.599 1.00 16.33 194 SER D O 1
ATOM 10326 N N . CYS D 1 195 ? -9.453 -25.383 58.476 1.00 14.79 195 CYS D N 1
ATOM 10327 C CA . CYS D 1 195 ? -8.478 -25.305 59.554 1.00 14.81 195 CYS D CA 1
ATOM 10328 C C . CYS D 1 195 ? -9.173 -24.647 60.735 1.00 16.13 195 CYS D C 1
ATOM 10329 O O . CYS D 1 195 ? -9.742 -23.568 60.596 1.00 15.70 195 CYS D O 1
ATOM 10332 N N A ILE D 1 196 ? -9.127 -25.291 61.897 0.50 15.13 196 ILE D N 1
ATOM 10333 N N B ILE D 1 196 ? -9.124 -25.298 61.894 0.50 12.56 196 ILE D N 1
ATOM 10334 C CA A ILE D 1 196 ? -9.769 -24.730 63.077 0.50 15.20 196 ILE D CA 1
ATOM 10335 C CA B ILE D 1 196 ? -9.774 -24.770 63.086 0.50 13.10 196 ILE D CA 1
ATOM 10336 C C A ILE D 1 196 ? -8.914 -24.894 64.326 0.50 15.38 196 ILE D C 1
ATOM 10337 C C B ILE D 1 196 ? -8.903 -24.900 64.331 0.50 14.16 196 ILE D C 1
ATOM 10338 O O A ILE D 1 196 ? -8.335 -25.956 64.566 0.50 14.43 196 ILE D O 1
ATOM 10339 O O B ILE D 1 196 ? -8.303 -25.949 64.574 0.50 12.82 196 ILE D O 1
ATOM 10348 N N . VAL D 1 197 ? -8.838 -23.831 65.119 1.00 13.50 197 VAL D N 1
ATOM 10349 C CA . VAL D 1 197 ? -8.057 -23.840 66.348 1.00 14.44 197 VAL D CA 1
ATOM 10350 C C . VAL D 1 197 ? -8.906 -24.396 67.488 1.00 16.15 197 VAL D C 1
ATOM 10351 O O . VAL D 1 197 ? -10.038 -23.959 67.706 1.00 15.44 197 VAL D O 1
ATOM 10355 N N . VAL D 1 198 ? -8.359 -25.371 68.202 1.00 15.32 198 VAL D N 1
ATOM 10356 C CA . VAL D 1 198 ? -9.055 -25.970 69.331 1.00 16.25 198 VAL D CA 1
ATOM 10357 C C . VAL D 1 198 ? -8.187 -25.739 70.557 1.00 17.47 198 VAL D C 1
ATOM 10358 O O . VAL D 1 198 ? -6.991 -26.025 70.544 1.00 16.68 198 VAL D O 1
ATOM 10362 N N . GLU D 1 199 ? -8.788 -25.208 71.616 1.00 16.93 199 GLU D N 1
ATOM 10363 C CA . GLU D 1 199 ? -8.044 -24.926 72.832 1.00 18.30 199 GLU D CA 1
ATOM 10364 C C . GLU D 1 199 ? -8.133 -26.039 73.866 1.00 18.64 199 GLU D C 1
ATOM 10365 O O . GLU D 1 199 ? -9.162 -26.698 74.006 1.00 18.29 199 GLU D O 1
ATOM 10371 N N . LYS D 1 200 ? -7.037 -26.248 74.586 1.00 19.18 200 LYS D N 1
ATOM 10372 C CA . LYS D 1 200 ? -6.997 -27.269 75.621 1.00 20.30 200 LYS D CA 1
ATOM 10373 C C . LYS D 1 200 ? -8.042 -26.896 76.665 1.00 20.90 200 LYS D C 1
ATOM 10374 O O . LYS D 1 200 ? -8.215 -25.719 76.979 1.00 20.51 200 LYS D O 1
ATOM 10380 N N . GLY D 1 201 ? -8.744 -27.896 77.188 1.00 21.66 201 GLY D N 1
ATOM 10381 C CA . GLY D 1 201 ? -9.766 -27.638 78.189 1.00 22.47 201 GLY D CA 1
ATOM 10382 C C . GLY D 1 201 ? -11.170 -27.684 77.615 1.00 22.86 201 GLY D C 1
ATOM 10383 O O . GLY D 1 201 ? -12.156 -27.693 78.356 1.00 23.64 201 GLY D O 1
ATOM 10384 N N . THR D 1 202 ? -11.263 -27.711 76.289 1.00 22.17 202 THR D N 1
ATOM 10385 C CA . THR D 1 202 ? -12.551 -27.760 75.612 1.00 21.32 202 THR D CA 1
ATOM 10386 C C . THR D 1 202 ? -13.225 -29.109 75.844 1.00 21.88 202 THR D C 1
ATOM 10387 O O . THR D 1 202 ? -12.625 -30.161 75.617 1.00 20.60 202 THR D O 1
ATOM 10391 N N . PRO D 1 203 ? -14.484 -29.098 76.305 1.00 20.69 203 PRO D N 1
ATOM 10392 C CA . PRO D 1 203 ? -15.194 -30.357 76.546 1.00 21.12 203 PRO D CA 1
ATOM 10393 C C . PRO D 1 203 ? -15.268 -31.181 75.262 1.00 20.61 203 PRO D C 1
ATOM 10394 O O . PRO D 1 203 ? -15.530 -30.642 74.185 1.00 20.93 203 PRO D O 1
ATOM 10398 N N . GLY D 1 204 ? -15.031 -32.484 75.377 1.00 20.44 204 GLY D N 1
ATOM 10399 C CA . GLY D 1 204 ? -15.086 -33.343 74.206 1.00 20.10 204 GLY D CA 1
ATOM 10400 C C . GLY D 1 204 ? -13.716 -33.646 73.629 1.00 19.81 204 GLY D C 1
ATOM 10401 O O . GLY D 1 204 ? -13.582 -34.485 72.738 1.00 19.04 204 GLY D O 1
ATOM 10402 N N . LEU D 1 205 ? -12.699 -32.956 74.133 1.00 19.01 205 LEU D N 1
ATOM 10403 C CA . LEU D 1 205 ? -11.326 -33.155 73.679 1.00 20.04 205 LEU D CA 1
ATOM 10404 C C . LEU D 1 205 ? -10.549 -34.014 74.678 1.00 18.61 205 LEU D C 1
ATOM 10405 O O . LEU D 1 205 ? -10.484 -33.692 75.864 1.00 19.67 205 LEU D O 1
ATOM 10410 N N . SER D 1 206 ? -9.963 -35.108 74.200 1.00 18.75 206 SER D N 1
ATOM 10411 C CA . SER D 1 206 ? -9.184 -35.992 75.064 1.00 17.28 206 SER D CA 1
ATOM 10412 C C . SER D 1 206 ? -7.924 -36.445 74.333 1.00 18.19 206 SER D C 1
ATOM 10413 O O . SER D 1 206 ? -7.779 -36.208 73.130 1.00 15.00 206 SER D O 1
ATOM 10416 N N . PHE D 1 207 ? -7.018 -37.095 75.058 1.00 17.11 207 PHE D N 1
ATOM 10417 C CA . PHE D 1 207 ? -5.770 -37.556 74.457 1.00 17.68 207 PHE D CA 1
ATOM 10418 C C . PHE D 1 207 ? -5.508 -39.036 74.692 1.00 19.39 207 PHE D C 1
ATOM 10419 O O . PHE D 1 207 ? -5.926 -39.603 75.704 1.00 19.73 207 PHE D O 1
ATOM 10427 N N . GLY D 1 208 ? -4.815 -39.659 73.744 1.00 18.57 208 GLY D N 1
ATOM 10428 C CA . GLY D 1 208 ? -4.496 -41.068 73.874 1.00 19.52 208 GLY D CA 1
ATOM 10429 C C . GLY D 1 208 ? -3.264 -41.245 74.739 1.00 20.61 208 GLY D C 1
ATOM 10430 O O . GLY D 1 208 ? -2.755 -40.280 75.310 1.00 19.04 208 GLY D O 1
ATOM 10431 N N . LYS D 1 209 ? -2.779 -42.478 74.838 1.00 22.03 209 LYS D N 1
ATOM 10432 C CA . LYS D 1 209 ? -1.599 -42.764 75.644 1.00 22.94 209 LYS D CA 1
ATOM 10433 C C . LYS D 1 209 ? -0.373 -42.074 75.060 1.00 21.95 209 LYS D C 1
ATOM 10434 O O . LYS D 1 209 ? -0.358 -41.696 73.891 1.00 21.25 209 LYS D O 1
ATOM 10440 N N . LYS D 1 210 ? 0.653 -41.912 75.885 1.00 21.00 210 LYS D N 1
ATOM 10441 C CA . LYS D 1 210 ? 1.899 -41.302 75.441 1.00 21.75 210 LYS D CA 1
ATOM 10442 C C . LYS D 1 210 ? 2.636 -42.414 74.689 1.00 21.70 210 LYS D C 1
ATOM 10443 O O . LYS D 1 210 ? 3.023 -43.419 75.284 1.00 22.39 210 LYS D O 1
ATOM 10449 N N . GLU D 1 211 ? 2.810 -42.236 73.382 1.00 19.40 211 GLU D N 1
ATOM 10450 C CA . GLU D 1 211 ? 3.468 -43.237 72.538 1.00 20.43 211 GLU D CA 1
ATOM 10451 C C . GLU D 1 211 ? 4.956 -43.402 72.834 1.00 18.39 211 GLU D C 1
ATOM 10452 O O . GLU D 1 211 ? 5.661 -42.420 73.057 1.00 17.80 211 GLU D O 1
ATOM 10458 N N . LYS D 1 212 ? 5.426 -44.649 72.828 1.00 17.01 212 LYS D N 1
ATOM 10459 C CA . LYS D 1 212 ? 6.843 -44.940 73.037 1.00 16.74 212 LYS D CA 1
ATOM 10460 C C . LYS D 1 212 ? 7.434 -44.929 71.628 1.00 15.56 212 LYS D C 1
ATOM 10461 O O . LYS D 1 212 ? 6.880 -45.558 70.722 1.00 13.34 212 LYS D O 1
ATOM 10467 N N . LYS D 1 213 ? 8.546 -44.218 71.447 1.00 14.08 213 LYS D N 1
ATOM 10468 C CA . LYS D 1 213 ? 9.178 -44.085 70.133 1.00 15.46 213 LYS D CA 1
ATOM 10469 C C . LYS D 1 213 ? 10.685 -44.325 70.149 1.00 14.73 213 LYS D C 1
ATOM 10470 O O . LYS D 1 213 ? 11.302 -44.412 71.209 1.00 14.75 213 LYS D O 1
ATOM 10476 N N . VAL D 1 214 ? 11.268 -44.402 68.954 1.00 14.18 214 VAL D N 1
ATOM 10477 C CA . VAL D 1 214 ? 12.707 -44.598 68.795 1.00 13.19 214 VAL D CA 1
ATOM 10478 C C . VAL D 1 214 ? 13.447 -43.313 69.161 1.00 12.99 214 VAL D C 1
ATOM 10479 O O . VAL D 1 214 ? 14.504 -43.350 69.795 1.00 13.88 214 VAL D O 1
ATOM 10483 N N . GLY D 1 215 ? 12.880 -42.180 68.752 1.00 13.56 215 GLY D N 1
ATOM 10484 C CA . GLY D 1 215 ? 13.486 -40.886 69.019 1.00 13.03 215 GLY D CA 1
ATOM 10485 C C . GLY D 1 215 ? 12.431 -39.811 69.219 1.00 12.76 215 GLY D C 1
ATOM 10486 O O . GLY D 1 215 ? 11.266 -40.134 69.440 1.00 12.96 215 GLY D O 1
ATOM 10487 N N . TRP D 1 216 ? 12.829 -38.542 69.116 1.00 12.28 216 TRP D N 1
ATOM 10488 C CA . TRP D 1 216 ? 11.915 -37.418 69.336 1.00 12.88 216 TRP D CA 1
ATOM 10489 C C . TRP D 1 216 ? 11.234 -37.621 70.690 1.00 14.31 216 TRP D C 1
ATOM 10490 O O . TRP D 1 216 ? 10.051 -37.318 70.869 1.00 14.96 216 TRP D O 1
ATOM 10501 N N . ASN D 1 217 ? 12.001 -38.119 71.654 1.00 13.44 217 ASN D N 1
ATOM 10502 C CA . ASN D 1 217 ? 11.463 -38.398 72.979 1.00 15.45 217 ASN D CA 1
ATOM 10503 C C . ASN D 1 217 ? 11.160 -37.200 73.867 1.00 16.38 217 ASN D C 1
ATOM 10504 O O . ASN D 1 217 ? 10.361 -37.317 74.792 1.00 17.70 217 ASN D O 1
ATOM 10509 N N . SER D 1 218 ? 11.782 -36.057 73.599 1.00 16.37 218 SER D N 1
ATOM 10510 C CA . SER D 1 218 ? 11.529 -34.867 74.411 1.00 19.76 218 SER D CA 1
ATOM 10511 C C . SER D 1 218 ? 10.159 -34.299 74.050 1.00 22.39 218 SER D C 1
ATOM 10512 O O . SER D 1 218 ? 9.700 -33.323 74.644 1.00 25.29 218 SER D O 1
ATOM 10515 N N . GLN D 1 219 ? 9.517 -34.917 73.065 1.00 21.92 219 GLN D N 1
ATOM 10516 C CA . GLN D 1 219 ? 8.199 -34.492 72.605 1.00 22.85 219 GLN D CA 1
ATOM 10517 C C . GLN D 1 219 ? 7.147 -35.537 72.935 1.00 22.92 219 GLN D C 1
ATOM 10518 O O . GLN D 1 219 ? 7.301 -36.705 72.580 1.00 23.75 219 GLN D O 1
ATOM 10524 N N . PRO D 1 220 ? 6.068 -35.145 73.623 1.00 21.41 220 PRO D N 1
ATOM 10525 C CA . PRO D 1 220 ? 5.076 -36.184 73.896 1.00 20.28 220 PRO D CA 1
ATOM 10526 C C . PRO D 1 220 ? 4.313 -36.402 72.590 1.00 19.57 220 PRO D C 1
ATOM 10527 O O . PRO D 1 220 ? 4.028 -35.446 71.866 1.00 19.18 220 PRO D O 1
ATOM 10531 N N . THR D 1 221 ? 4.014 -37.655 72.276 1.00 17.70 221 THR D N 1
ATOM 10532 C CA . THR D 1 221 ? 3.284 -37.994 71.062 1.00 17.15 221 THR D CA 1
ATOM 10533 C C . THR D 1 221 ? 2.026 -38.725 71.497 1.00 16.89 221 THR D C 1
ATOM 10534 O O . THR D 1 221 ? 2.104 -39.792 72.103 1.00 16.82 221 THR D O 1
ATOM 10538 N N A ARG D 1 222 ? 0.867 -38.148 71.194 0.50 16.50 222 ARG D N 1
ATOM 10539 N N B ARG D 1 222 ? 0.865 -38.148 71.195 0.50 16.74 222 ARG D N 1
ATOM 10540 C CA A ARG D 1 222 ? -0.403 -38.757 71.577 0.50 15.71 222 ARG D CA 1
ATOM 10541 C CA B ARG D 1 222 ? -0.401 -38.758 71.590 0.50 16.29 222 ARG D CA 1
ATOM 10542 C C A ARG D 1 222 ? -1.479 -38.531 70.530 0.50 15.69 222 ARG D C 1
ATOM 10543 C C B ARG D 1 222 ? -1.492 -38.513 70.558 0.50 16.50 222 ARG D C 1
ATOM 10544 O O A ARG D 1 222 ? -1.401 -37.598 69.730 0.50 15.43 222 ARG D O 1
ATOM 10545 O O B ARG D 1 222 ? -1.436 -37.550 69.794 0.50 16.25 222 ARG D O 1
ATOM 10560 N N . ALA D 1 223 ? -2.488 -39.393 70.545 1.00 15.12 223 ALA D N 1
ATOM 10561 C CA . ALA D 1 223 ? -3.604 -39.262 69.628 1.00 15.58 223 ALA D CA 1
ATOM 10562 C C . ALA D 1 223 ? -4.444 -38.136 70.232 1.00 15.43 223 ALA D C 1
ATOM 10563 O O . ALA D 1 223 ? -4.421 -37.931 71.448 1.00 14.71 223 ALA D O 1
ATOM 10565 N N . VAL D 1 224 ? -5.148 -37.394 69.383 1.00 16.04 224 VAL D N 1
ATOM 10566 C CA . VAL D 1 224 ? -6.018 -36.309 69.831 1.00 15.72 224 VAL D CA 1
ATOM 10567 C C . VAL D 1 224 ? -7.407 -36.745 69.392 1.00 16.14 224 VAL D C 1
ATOM 10568 O O . VAL D 1 224 ? -7.664 -36.932 68.204 1.00 15.96 224 VAL D O 1
ATOM 10572 N N . ILE D 1 225 ? -8.296 -36.909 70.364 1.00 16.47 225 ILE D N 1
ATOM 10573 C CA . ILE D 1 225 ? -9.642 -37.399 70.110 1.00 16.81 225 ILE D CA 1
ATOM 10574 C C . ILE D 1 225 ? -10.737 -36.362 70.332 1.00 16.35 225 ILE D C 1
ATOM 10575 O O . ILE D 1 225 ? -10.719 -35.629 71.322 1.00 15.10 225 ILE D O 1
ATOM 10580 N N . PHE D 1 226 ? -11.686 -36.315 69.401 1.00 15.99 226 PHE D N 1
ATOM 10581 C CA . PHE D 1 226 ? -12.811 -35.390 69.490 1.00 17.17 226 PHE D CA 1
ATOM 10582 C C . PHE D 1 226 ? -14.116 -36.177 69.554 1.00 16.90 226 PHE D C 1
ATOM 10583 O O . PHE D 1 226 ? -14.410 -36.982 68.668 1.00 16.75 226 PHE D O 1
ATOM 10591 N N . GLU D 1 227 ? -14.886 -35.951 70.613 1.00 18.82 227 GLU D N 1
ATOM 10592 C CA . GLU D 1 227 ? -16.175 -36.615 70.790 1.00 20.36 227 GLU D CA 1
ATOM 10593 C C . GLU D 1 227 ? -17.193 -35.504 71.032 1.00 20.23 227 GLU D C 1
ATOM 10594 O O . GLU D 1 227 ? -17.265 -34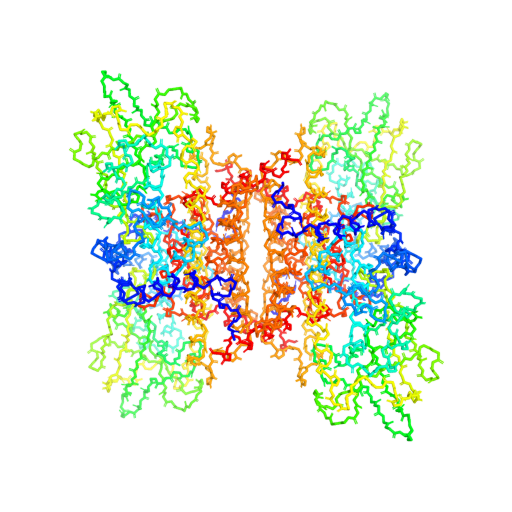.956 72.130 1.00 19.78 227 GLU D O 1
ATOM 10600 N N . ASP D 1 228 ? -17.963 -35.175 69.997 1.00 20.88 228 ASP D N 1
ATOM 10601 C CA . ASP D 1 228 ? -18.957 -34.105 70.067 1.00 22.55 228 ASP D CA 1
ATOM 10602 C C . ASP D 1 228 ? -18.348 -32.891 70.751 1.00 22.05 228 ASP D C 1
ATOM 10603 O O . ASP D 1 228 ? -18.931 -32.299 71.660 1.00 22.81 228 ASP D O 1
ATOM 10608 N N . CYS D 1 229 ? -17.155 -32.534 70.286 1.00 20.70 229 CYS D N 1
ATOM 10609 C CA . CYS D 1 229 ? -16.396 -31.410 70.810 1.00 19.30 229 CYS D CA 1
ATOM 10610 C C . CYS D 1 229 ? -16.850 -30.110 70.147 1.00 17.96 229 CYS D C 1
ATOM 10611 O O . CYS D 1 229 ? -16.631 -29.906 68.956 1.00 16.79 229 CYS D O 1
ATOM 10614 N N . ALA D 1 230 ? -17.481 -29.236 70.925 1.00 17.78 230 ALA D N 1
ATOM 10615 C CA . ALA D 1 230 ? -17.972 -27.960 70.406 1.00 17.79 230 ALA D CA 1
ATOM 10616 C C . ALA D 1 230 ? -16.874 -26.902 70.373 1.00 17.10 230 ALA D C 1
ATOM 10617 O O . ALA D 1 230 ? -16.294 -26.561 71.405 1.00 18.01 230 ALA D O 1
ATOM 10619 N N . VAL D 1 231 ? -16.606 -26.381 69.179 1.00 16.53 231 VAL D N 1
ATOM 10620 C CA . VAL D 1 231 ? -15.574 -25.368 68.978 1.00 16.23 231 VAL D CA 1
ATOM 10621 C C . VAL D 1 231 ? -16.165 -24.160 68.251 1.00 15.91 231 VAL D C 1
ATOM 10622 O O . VAL D 1 231 ? -16.896 -24.310 67.274 1.00 16.79 231 VAL D O 1
ATOM 10626 N N . PRO D 1 232 ? -15.850 -22.944 68.721 1.00 16.68 232 PRO D N 1
ATOM 10627 C CA . PRO D 1 232 ? -16.370 -21.724 68.093 1.00 17.28 232 PRO D CA 1
ATOM 10628 C C . PRO D 1 232 ? -16.061 -21.620 66.600 1.00 17.39 232 PRO D C 1
ATOM 10629 O O . PRO D 1 232 ? -14.948 -21.923 66.165 1.00 15.40 232 PRO D O 1
ATOM 10633 N N . VAL D 1 233 ? -17.049 -21.196 65.816 1.00 16.92 233 VAL D N 1
ATOM 10634 C CA . VAL D 1 233 ? -16.849 -21.018 64.383 1.00 16.73 233 VAL D CA 1
ATOM 10635 C C . VAL D 1 233 ? -15.813 -19.909 64.221 1.00 17.59 233 VAL D C 1
ATOM 10636 O O . VAL D 1 233 ? -15.108 -19.833 63.212 1.00 17.73 233 VAL D O 1
ATOM 10640 N N . ALA D 1 234 ? -15.720 -19.062 65.242 1.00 17.62 234 ALA D N 1
ATOM 10641 C CA . ALA D 1 234 ? -14.781 -17.948 65.250 1.00 18.22 234 ALA D CA 1
ATOM 10642 C C . ALA D 1 234 ? -13.335 -18.431 65.335 1.00 17.48 234 ALA D C 1
ATOM 10643 O O . ALA D 1 234 ? -12.404 -17.639 65.190 1.00 17.44 234 ALA D O 1
ATOM 10645 N N . ASN D 1 235 ? -13.153 -19.726 65.581 1.00 16.29 235 ASN D N 1
ATOM 10646 C CA . ASN D 1 235 ? -11.818 -20.312 65.682 1.00 15.86 235 ASN D CA 1
ATOM 10647 C C . ASN D 1 235 ? -11.320 -20.855 64.347 1.00 15.49 235 ASN D C 1
ATOM 10648 O O . ASN D 1 235 ? -10.194 -21.347 64.258 1.00 15.35 235 ASN D O 1
ATOM 10653 N N . ARG D 1 236 ? -12.152 -20.777 63.314 1.00 13.91 236 ARG D N 1
ATOM 10654 C CA . ARG D 1 236 ? -11.754 -21.274 62.004 1.00 14.18 236 ARG D CA 1
ATOM 10655 C C . ARG D 1 236 ? -10.781 -20.305 61.346 1.00 15.26 236 ARG D C 1
ATOM 10656 O O . ARG D 1 236 ? -11.073 -19.117 61.208 1.00 14.48 236 ARG D O 1
ATOM 10664 N N . ILE D 1 237 ? -9.626 -20.822 60.941 1.00 13.82 237 ILE D N 1
ATOM 10665 C CA . ILE D 1 237 ? -8.611 -20.013 60.285 1.00 14.55 237 ILE D CA 1
ATOM 10666 C C . ILE D 1 237 ? -8.877 -20.058 58.788 1.00 16.11 237 ILE D C 1
ATOM 10667 O O . ILE D 1 237 ? -8.827 -21.124 58.171 1.00 14.97 237 ILE D O 1
ATOM 10672 N N . GLY D 1 238 ? -9.167 -18.898 58.206 1.00 16.22 238 GLY D N 1
ATOM 10673 C CA . GLY D 1 238 ? -9.451 -18.842 56.785 1.00 17.48 238 GLY D CA 1
ATOM 10674 C C . GLY D 1 238 ? -10.905 -19.186 56.524 1.00 17.48 238 GLY D C 1
ATOM 10675 O O . GLY D 1 238 ? -11.705 -19.271 57.457 1.00 18.35 238 GLY D O 1
ATOM 10676 N N A SER D 1 239 ? -11.253 -19.382 55.258 0.50 18.09 239 SER D N 1
ATOM 10677 N N B SER D 1 239 ? -11.241 -19.392 55.255 0.50 19.59 239 SER D N 1
ATOM 10678 C CA A SER D 1 239 ? -12.623 -19.718 54.892 0.50 17.69 239 SER D CA 1
ATOM 10679 C CA B SER D 1 239 ? -12.605 -19.725 54.856 0.50 19.08 239 SER D CA 1
ATOM 10680 C C A SER D 1 239 ? -12.820 -21.229 54.861 0.50 17.99 239 SER D C 1
ATOM 10681 C C B SER D 1 239 ? -12.816 -21.235 54.846 0.50 19.13 239 SER D C 1
ATOM 10682 O O A SER D 1 239 ? -11.852 -21.990 54.855 0.50 16.84 239 SER D O 1
ATOM 10683 O O B SER D 1 239 ? -11.854 -22.003 54.843 0.50 17.76 239 SER D O 1
ATOM 10688 N N . GLU D 1 240 ? -14.075 -21.664 54.843 1.00 17.96 240 GLU D N 1
ATOM 10689 C CA . GLU D 1 240 ? -14.365 -23.090 54.807 1.00 18.57 240 GLU D CA 1
ATOM 10690 C C . GLU D 1 240 ? -13.830 -23.620 53.481 1.00 18.83 240 GLU D C 1
ATOM 10691 O O . GLU D 1 240 ? -14.034 -23.005 52.428 1.00 18.36 240 GLU D O 1
ATOM 10697 N N . GLY D 1 241 ? -13.119 -24.742 53.535 1.00 18.09 241 GLY D N 1
ATOM 10698 C CA . GLY D 1 241 ? -12.576 -25.327 52.322 1.00 18.08 241 GLY D CA 1
ATOM 10699 C C . GLY D 1 241 ? -11.176 -24.869 51.954 1.00 18.26 241 GLY D C 1
ATOM 10700 O O . GLY D 1 241 ? -10.618 -25.321 50.956 1.00 19.47 241 GLY D O 1
ATOM 10701 N N . GLN D 1 242 ? -10.607 -23.974 52.753 1.00 16.72 242 GLN D N 1
ATOM 10702 C CA . GLN D 1 242 ? -9.265 -23.455 52.498 1.00 18.28 242 GLN D CA 1
ATOM 10703 C C . GLN D 1 242 ? -8.246 -24.164 53.393 1.00 16.49 242 GLN D C 1
ATOM 10704 O O . GLN D 1 242 ? -7.042 -23.919 53.308 1.00 15.85 242 GLN D O 1
ATOM 10710 N N . GLY D 1 243 ? -8.749 -25.061 54.235 1.00 15.70 243 GLY D N 1
ATOM 10711 C CA . GLY D 1 243 ? -7.905 -25.783 55.171 1.00 15.93 243 GLY D CA 1
ATOM 10712 C C . GLY D 1 243 ? -6.719 -26.552 54.619 1.00 16.20 243 GLY D C 1
ATOM 10713 O O . GLY D 1 243 ? -5.617 -26.462 55.163 1.00 15.29 243 GLY D O 1
ATOM 10714 N N . PHE D 1 244 ? -6.923 -27.316 53.554 1.00 16.18 244 PHE D N 1
ATOM 10715 C CA . PHE D 1 244 ? -5.815 -28.088 53.006 1.00 17.84 244 PHE D CA 1
ATOM 10716 C C . PHE D 1 244 ? -4.761 -27.187 52.367 1.00 18.10 244 PHE D C 1
ATOM 10717 O O . PHE D 1 244 ? -3.565 -27.473 52.435 1.00 17.71 244 PHE D O 1
ATOM 10725 N N . LEU D 1 245 ? -5.201 -26.095 51.750 1.00 18.11 245 LEU D N 1
ATOM 10726 C CA . LEU D 1 245 ? -4.261 -25.168 51.136 1.00 18.95 245 LEU D CA 1
ATOM 10727 C C . LEU D 1 245 ? -3.396 -24.556 52.229 1.00 18.02 245 LEU D C 1
ATOM 10728 O O . LEU D 1 245 ? -2.193 -24.369 52.054 1.00 17.77 245 LEU D O 1
ATOM 10733 N N . ILE D 1 246 ? -4.012 -24.247 53.364 1.00 15.26 246 ILE D N 1
ATOM 10734 C CA . ILE D 1 246 ? -3.279 -23.666 54.477 1.00 14.75 246 ILE D CA 1
ATOM 10735 C C . ILE D 1 246 ? -2.306 -24.704 55.038 1.00 15.65 246 ILE D C 1
ATOM 10736 O O . ILE D 1 246 ? -1.160 -24.390 55.352 1.00 15.98 246 ILE D O 1
ATOM 10741 N N . ALA D 1 247 ? -2.766 -25.947 55.133 1.00 15.84 247 ALA D N 1
ATOM 10742 C CA . ALA D 1 247 ? -1.944 -27.030 55.664 1.00 18.59 247 ALA D CA 1
ATOM 10743 C C . ALA D 1 247 ? -0.665 -27.228 54.862 1.00 19.59 247 ALA D C 1
ATOM 10744 O O . ALA D 1 247 ? 0.426 -27.299 55.431 1.00 21.68 247 ALA D O 1
ATOM 10746 N N . VAL D 1 248 ? -0.795 -27.306 53.542 1.00 19.12 248 VAL D N 1
ATOM 10747 C CA . VAL D 1 248 ? 0.368 -27.516 52.691 1.00 21.37 248 VAL D CA 1
ATOM 10748 C C . VAL D 1 248 ? 1.280 -26.297 52.608 1.00 21.82 248 VAL D C 1
ATOM 10749 O O . VAL D 1 248 ? 2.500 -26.444 52.531 1.00 20.66 248 VAL D O 1
ATOM 10753 N N . ARG D 1 249 ? 0.702 -25.097 52.621 1.00 20.35 249 ARG D N 1
ATOM 10754 C CA . ARG D 1 249 ? 1.518 -23.887 52.582 1.00 21.85 249 ARG D CA 1
ATOM 10755 C C . ARG D 1 249 ? 2.368 -23.882 53.846 1.00 20.40 249 ARG D C 1
ATOM 10756 O O . ARG D 1 249 ? 3.534 -23.487 53.830 1.00 20.32 249 ARG D O 1
ATOM 10764 N N . GLY D 1 250 ? 1.774 -24.333 54.944 1.00 19.16 250 GLY D N 1
ATOM 10765 C CA . GLY D 1 250 ? 2.494 -24.376 56.200 1.00 20.19 250 GLY D CA 1
ATOM 10766 C C . GLY D 1 250 ? 3.612 -25.398 56.142 1.00 21.19 250 GLY D C 1
ATOM 10767 O O . GLY D 1 250 ? 4.714 -25.159 56.640 1.00 20.92 250 GLY D O 1
ATOM 10768 N N . LEU D 1 251 ? 3.333 -26.536 55.515 1.00 20.70 251 LEU D N 1
ATOM 10769 C CA . LEU D 1 251 ? 4.320 -27.602 55.410 1.00 22.40 251 LEU D CA 1
ATOM 10770 C C . LEU D 1 251 ? 5.528 -27.274 54.531 1.00 22.24 251 LEU D C 1
ATOM 10771 O O . LEU D 1 251 ? 6.610 -27.812 54.761 1.00 21.06 251 LEU D O 1
ATOM 10776 N N . ASN D 1 252 ? 5.365 -26.400 53.536 1.00 20.26 252 ASN D N 1
ATOM 10777 C CA . ASN D 1 252 ? 6.502 -26.032 52.689 1.00 19.86 252 ASN D CA 1
ATOM 10778 C C . ASN D 1 252 ? 7.599 -25.446 53.570 1.00 18.93 252 ASN D C 1
ATOM 10779 O O . ASN D 1 252 ? 8.786 -25.728 53.383 1.00 16.89 252 ASN D O 1
ATOM 10784 N N . GLY D 1 253 ? 7.192 -24.616 54.526 1.00 17.57 253 GLY D N 1
ATOM 10785 C CA . GLY D 1 253 ? 8.149 -24.013 55.432 1.00 18.03 253 GLY D CA 1
ATOM 10786 C C . GLY D 1 253 ? 8.585 -25.021 56.477 1.00 18.75 253 GLY D C 1
ATOM 10787 O O . GLY D 1 253 ? 9.744 -25.050 56.883 1.00 16.61 253 GLY D O 1
ATOM 10788 N N . GLY D 1 254 ? 7.651 -25.858 56.915 1.00 17.72 254 GLY D N 1
ATOM 10789 C CA . GLY D 1 254 ? 7.985 -26.855 57.914 1.00 19.59 254 GLY D CA 1
ATOM 10790 C C . GLY D 1 254 ? 9.027 -27.825 57.391 1.00 20.72 254 GLY D C 1
ATOM 10791 O O . GLY D 1 254 ? 9.931 -28.233 58.121 1.00 21.21 254 GLY D O 1
ATOM 10792 N N . ARG D 1 255 ? 8.908 -28.183 56.119 1.00 19.46 255 ARG D N 1
ATOM 10793 C CA . ARG D 1 255 ? 9.836 -29.113 55.493 1.00 20.95 255 ARG D CA 1
ATOM 10794 C C . ARG D 1 255 ? 11.242 -28.537 55.394 1.00 20.53 255 ARG D C 1
ATOM 10795 O O . ARG D 1 255 ? 12.226 -29.261 55.538 1.00 21.66 255 ARG D O 1
ATOM 10803 N N . ILE D 1 256 ? 11.336 -27.234 55.154 1.00 17.67 256 ILE D N 1
ATOM 10804 C CA . ILE D 1 256 ? 12.633 -26.570 55.082 1.00 18.04 256 ILE D CA 1
ATOM 10805 C C . ILE D 1 256 ? 13.228 -26.601 56.483 1.00 15.07 256 ILE D C 1
ATOM 10806 O O . ILE D 1 256 ? 14.427 -26.826 56.665 1.00 12.28 256 ILE D O 1
ATOM 10811 N N . ASN D 1 257 ? 12.380 -26.385 57.483 1.00 13.92 257 ASN D N 1
ATOM 10812 C CA . ASN D 1 257 ? 12.864 -26.358 58.851 1.00 12.75 257 ASN D CA 1
ATOM 10813 C C . ASN D 1 257 ? 13.239 -27.720 59.422 1.00 12.96 257 ASN D C 1
ATOM 10814 O O . ASN D 1 257 ? 14.162 -27.818 60.223 1.00 12.76 257 ASN D O 1
ATOM 10819 N N A ILE D 1 258 ? 12.533 -28.771 59.021 0.50 12.12 258 ILE D N 1
ATOM 10820 N N B ILE D 1 258 ? 12.530 -28.765 59.009 0.50 13.17 258 ILE D N 1
ATOM 10821 C CA A ILE D 1 258 ? 12.882 -30.098 59.509 0.50 12.50 258 ILE D CA 1
ATOM 10822 C CA B ILE D 1 258 ? 12.852 -30.102 59.485 0.50 14.27 258 ILE D CA 1
ATOM 10823 C C A ILE D 1 258 ? 14.219 -30.469 58.877 0.50 11.78 258 ILE D C 1
ATOM 10824 C C B ILE D 1 258 ? 14.195 -30.486 58.869 0.50 13.29 258 ILE D C 1
ATOM 10825 O O A ILE D 1 258 ? 15.080 -31.065 59.524 0.50 12.19 258 ILE D O 1
ATOM 10826 O O B ILE D 1 258 ? 15.036 -31.105 59.519 0.50 13.93 258 ILE D O 1
ATOM 10835 N N . ALA D 1 259 ? 14.390 -30.101 57.610 1.00 12.33 259 ALA D N 1
ATOM 10836 C CA . ALA D 1 259 ? 15.635 -30.384 56.906 1.00 12.15 259 ALA D CA 1
ATOM 10837 C C . ALA D 1 259 ? 16.757 -29.622 57.609 1.00 11.56 259 ALA D C 1
ATOM 10838 O O . ALA D 1 259 ? 17.893 -30.092 57.679 1.00 12.40 259 ALA D O 1
ATOM 10840 N N . SER D 1 260 ? 16.435 -28.441 58.130 1.00 10.92 260 SER D N 1
ATOM 10841 C CA . SER D 1 260 ? 17.422 -27.629 58.840 1.00 10.89 260 SER D CA 1
ATOM 10842 C C . SER D 1 260 ? 17.831 -28.321 60.134 1.00 12.24 260 SER D C 1
ATOM 10843 O O . SER D 1 260 ? 18.988 -28.246 60.550 1.00 11.49 260 SER D O 1
ATOM 10846 N N . CYS D 1 261 ? 16.879 -28.994 60.773 1.00 11.55 261 CYS D N 1
ATOM 10847 C CA . CYS D 1 261 ? 17.173 -29.721 62.001 1.00 11.78 261 CYS D CA 1
ATOM 10848 C C . CYS D 1 261 ? 18.110 -30.879 61.670 1.00 12.53 261 CYS D C 1
ATOM 10849 O O . CYS D 1 261 ? 19.000 -31.206 62.454 1.00 13.51 261 CYS D O 1
ATOM 10852 N N . SER D 1 262 ? 17.907 -31.495 60.507 1.00 12.45 262 SER D N 1
ATOM 10853 C CA . SER D 1 262 ? 18.768 -32.591 60.071 1.00 11.96 262 SER D CA 1
ATOM 10854 C C . SER D 1 262 ? 20.188 -32.070 59.845 1.00 10.93 262 SER D C 1
ATOM 10855 O O . SER D 1 262 ? 21.159 -32.758 60.162 1.00 10.35 262 SER D O 1
ATOM 10858 N N . LEU D 1 263 ? 20.307 -30.863 59.293 1.00 10.78 263 LEU D N 1
ATOM 10859 C CA . LEU D 1 263 ? 21.621 -30.268 59.044 1.00 10.87 263 LEU D CA 1
ATOM 10860 C C . LEU D 1 263 ? 22.386 -30.108 60.352 1.00 11.76 263 LEU D C 1
ATOM 10861 O O . LEU D 1 263 ? 23.580 -30.395 60.419 1.00 11.44 263 LEU D O 1
ATOM 10866 N N . GLY D 1 264 ? 21.691 -29.644 61.386 1.00 11.67 264 GLY D N 1
ATOM 10867 C CA . GLY D 1 264 ? 22.323 -29.454 62.679 1.00 11.00 264 GLY D CA 1
ATOM 10868 C C . GLY D 1 264 ? 22.799 -30.764 63.276 1.00 11.52 264 GLY D C 1
ATOM 10869 O O . GLY D 1 264 ? 23.899 -30.846 63.815 1.00 10.84 264 GLY D O 1
ATOM 10870 N N . ALA D 1 265 ? 21.968 -31.795 63.180 1.00 11.19 265 ALA D N 1
ATOM 10871 C CA . ALA D 1 265 ? 22.332 -33.099 63.713 1.00 11.02 265 ALA D CA 1
ATOM 10872 C C . ALA D 1 265 ? 23.567 -33.619 62.982 1.00 11.10 265 ALA D C 1
ATOM 10873 O O . ALA D 1 265 ? 24.485 -34.163 63.599 1.00 11.24 265 ALA D O 1
ATOM 10875 N N . ALA D 1 266 ? 23.588 -33.445 61.665 1.00 9.73 266 ALA D N 1
ATOM 10876 C CA . ALA D 1 266 ? 24.712 -33.911 60.860 1.00 10.06 266 ALA D CA 1
ATOM 10877 C C . ALA D 1 266 ? 25.975 -33.092 61.117 1.00 11.47 266 ALA D C 1
ATOM 10878 O O . ALA D 1 266 ? 27.073 -33.643 61.184 1.00 12.09 266 ALA D O 1
ATOM 10880 N N . HIS D 1 267 ? 25.831 -31.779 61.261 1.00 10.72 267 HIS D N 1
ATOM 10881 C CA . HIS D 1 267 ? 27.006 -30.946 61.503 1.00 12.29 267 HIS D CA 1
ATOM 10882 C C . HIS D 1 267 ? 27.654 -31.333 62.828 1.00 12.28 267 HIS D C 1
ATOM 10883 O O . HIS D 1 267 ? 28.874 -31.492 62.911 1.00 13.12 267 HIS D O 1
ATOM 10890 N N . ALA D 1 268 ? 26.835 -31.494 63.862 1.00 12.01 268 ALA D N 1
ATOM 10891 C CA . ALA D 1 268 ? 27.342 -31.878 65.174 1.00 12.28 268 ALA D CA 1
ATOM 10892 C C . ALA D 1 268 ? 28.012 -33.244 65.092 1.00 12.29 268 ALA D C 1
ATOM 10893 O O . ALA D 1 268 ? 29.037 -33.482 65.731 1.00 11.99 268 ALA D O 1
ATOM 10895 N N . SER D 1 269 ? 27.430 -34.142 64.304 1.00 11.55 269 SER D N 1
ATOM 10896 C CA . SER D 1 269 ? 27.983 -35.485 64.156 1.00 12.65 269 SER D CA 1
ATOM 10897 C C . SER D 1 269 ? 29.342 -35.465 63.462 1.00 11.96 269 SER D C 1
ATOM 10898 O O . SER D 1 269 ? 30.247 -36.222 63.831 1.00 13.12 269 SER D O 1
ATOM 10901 N N . VAL D 1 270 ? 29.487 -34.605 62.458 1.00 10.85 270 VAL D N 1
ATOM 10902 C CA . VAL D 1 270 ? 30.750 -34.499 61.736 1.00 11.62 270 VAL D CA 1
ATOM 10903 C C . VAL D 1 270 ? 31.844 -33.948 62.645 1.00 11.97 270 VAL D C 1
ATOM 10904 O O . VAL D 1 270 ? 32.973 -34.443 62.643 1.00 11.67 270 VAL D O 1
ATOM 10908 N N . ILE D 1 271 ? 31.510 -32.926 63.428 1.00 12.39 271 ILE D N 1
ATOM 10909 C CA . ILE D 1 271 ? 32.484 -32.335 64.343 1.00 13.49 271 ILE D CA 1
ATOM 10910 C C . ILE D 1 271 ? 32.902 -33.367 65.385 1.00 13.70 271 ILE D C 1
ATOM 10911 O O . ILE D 1 271 ? 34.089 -33.520 65.673 1.00 14.64 271 ILE D O 1
ATOM 10916 N N . LEU D 1 272 ? 31.924 -34.075 65.944 1.00 13.70 272 LEU D N 1
ATOM 10917 C CA . LEU D 1 272 ? 32.199 -35.099 66.946 1.00 13.51 272 LEU D CA 1
ATOM 10918 C C . LEU D 1 272 ? 33.089 -36.197 66.381 1.00 13.43 272 LEU D C 1
ATOM 10919 O O . LEU D 1 272 ? 33.981 -36.698 67.066 1.00 12.61 272 LEU D O 1
ATOM 10924 N N . THR D 1 273 ? 32.836 -36.574 65.132 1.00 12.48 273 THR D N 1
ATOM 10925 C CA . THR D 1 273 ? 33.615 -37.623 64.478 1.00 12.32 273 THR D CA 1
ATOM 10926 C C . THR D 1 273 ? 35.049 -37.171 64.227 1.00 12.26 273 THR D C 1
ATOM 10927 O O . THR D 1 273 ? 35.997 -37.914 64.478 1.00 11.92 273 THR D O 1
ATOM 10931 N N . ARG D 1 274 ? 35.200 -35.951 63.728 1.00 12.43 274 ARG D N 1
ATOM 10932 C CA . ARG D 1 274 ? 36.518 -35.412 63.438 1.00 14.82 274 ARG D CA 1
ATOM 10933 C C . ARG D 1 274 ? 37.372 -35.438 64.704 1.00 14.82 274 ARG D C 1
ATOM 10934 O O . ARG D 1 274 ? 38.499 -35.937 64.689 1.00 14.69 274 ARG D O 1
ATOM 10942 N N . ASP D 1 275 ? 36.836 -34.911 65.802 1.00 15.31 275 ASP D N 1
ATOM 10943 C CA . ASP D 1 275 ? 37.576 -34.895 67.060 1.00 16.06 275 ASP D CA 1
ATOM 10944 C C . ASP D 1 275 ? 37.871 -36.305 67.564 1.00 16.10 275 ASP D C 1
ATOM 10945 O O . ASP D 1 275 ? 38.974 -36.585 68.033 1.00 15.30 275 ASP D O 1
ATOM 10950 N N . HIS D 1 276 ? 36.885 -37.191 67.462 1.00 14.19 276 HIS D N 1
ATOM 10951 C CA . HIS D 1 276 ? 37.051 -38.570 67.912 1.00 14.23 276 HIS D CA 1
ATOM 10952 C C . HIS D 1 276 ? 38.183 -39.287 67.174 1.00 14.46 276 HIS D C 1
ATOM 10953 O O . HIS D 1 276 ? 39.016 -39.951 67.796 1.00 15.76 276 HIS D O 1
ATOM 10960 N N . LEU D 1 277 ? 38.210 -39.156 65.851 1.00 12.77 277 LEU D N 1
ATOM 10961 C CA . LEU D 1 277 ? 39.240 -39.807 65.042 1.00 14.24 277 LEU D CA 1
ATOM 10962 C C . LEU D 1 277 ? 40.640 -39.319 65.411 1.00 14.43 277 LEU D C 1
ATOM 10963 O O . LEU D 1 277 ? 41.607 -40.070 65.335 1.00 13.69 277 LEU D O 1
ATOM 10968 N N . ASN D 1 278 ? 40.742 -38.059 65.814 1.00 14.75 278 ASN D N 1
ATOM 10969 C CA . ASN D 1 278 ? 42.031 -37.483 66.182 1.00 16.43 278 ASN D CA 1
ATOM 10970 C C . ASN D 1 278 ? 42.506 -37.862 67.587 1.00 16.40 278 ASN D C 1
ATOM 10971 O O . ASN D 1 278 ? 43.710 -37.897 67.847 1.00 18.21 278 ASN D O 1
ATOM 10976 N N A VAL D 1 279 ? 41.571 -38.153 68.487 0.50 16.05 279 VAL D N 1
ATOM 10977 N N B VAL D 1 279 ? 41.563 -38.148 68.479 0.50 17.87 279 VAL D N 1
ATOM 10978 C CA A VAL D 1 279 ? 41.934 -38.499 69.859 0.50 16.26 279 VAL D CA 1
ATOM 10979 C CA B VAL D 1 279 ? 41.888 -38.492 69.859 0.50 18.85 279 VAL D CA 1
ATOM 10980 C C A VAL D 1 279 ? 42.000 -39.996 70.160 0.50 16.53 279 VAL D C 1
ATOM 10981 C C B VAL D 1 279 ? 41.993 -39.986 70.154 0.50 19.32 279 VAL D C 1
ATOM 10982 O O A VAL D 1 279 ? 42.923 -40.453 70.837 0.50 15.97 279 VAL D O 1
ATOM 10983 O O B VAL D 1 279 ? 42.933 -40.429 70.816 0.50 18.75 279 VAL D O 1
ATOM 10990 N N . ARG D 1 280 ? 41.029 -40.761 69.669 1.00 15.82 280 ARG D N 1
ATOM 10991 C CA . ARG D 1 280 ? 41.011 -42.202 69.915 1.00 15.12 280 ARG D CA 1
ATOM 10992 C C . ARG D 1 280 ? 42.123 -42.914 69.156 1.00 16.40 280 ARG D C 1
ATOM 10993 O O . ARG D 1 280 ? 42.305 -42.700 67.958 1.00 14.85 280 ARG D O 1
ATOM 11001 N N . LYS D 1 281 ? 42.876 -43.754 69.862 1.00 16.96 281 LYS D N 1
ATOM 11002 C CA . LYS D 1 281 ? 43.959 -44.500 69.236 1.00 16.79 281 LYS D CA 1
ATOM 11003 C C . LYS D 1 281 ? 43.746 -46.010 69.304 1.00 15.63 281 LYS D C 1
ATOM 11004 O O . LYS D 1 281 ? 43.247 -46.536 70.299 1.00 15.64 281 LYS D O 1
ATOM 11010 N N . GLN D 1 282 ? 44.116 -46.685 68.219 1.00 14.26 282 GLN D N 1
ATOM 11011 C CA . GLN D 1 282 ? 44.054 -48.139 68.094 1.00 14.47 282 GLN D CA 1
ATOM 11012 C C . GLN D 1 282 ? 45.244 -48.487 67.204 1.00 15.12 282 GLN D C 1
ATOM 11013 O O . GLN D 1 282 ? 45.594 -47.723 66.304 1.00 14.46 282 GLN D O 1
ATOM 11019 N N . PHE D 1 283 ? 45.874 -49.626 67.466 1.00 15.49 283 PHE D N 1
ATOM 11020 C CA . PHE D 1 283 ? 47.040 -50.052 66.700 1.00 16.24 283 PHE D CA 1
ATOM 11021 C C . PHE D 1 283 ? 48.185 -49.048 66.824 1.00 17.03 283 PHE D C 1
ATOM 11022 O O . PHE D 1 283 ? 48.996 -48.894 65.908 1.00 17.32 283 PHE D O 1
ATOM 11030 N N . GLY D 1 284 ? 48.238 -48.364 67.965 1.00 17.05 284 GLY D N 1
ATOM 11031 C CA . GLY D 1 284 ? 49.300 -47.406 68.225 1.00 18.24 284 GLY D CA 1
ATOM 11032 C C . GLY D 1 284 ? 49.243 -46.066 67.515 1.00 19.25 284 GLY D C 1
ATOM 11033 O O . GLY D 1 284 ? 50.190 -45.282 67.600 1.00 19.96 284 GLY D O 1
ATOM 11034 N N . GLU D 1 285 ? 48.139 -45.785 66.834 1.00 16.95 285 GLU D N 1
ATOM 11035 C CA . GLU D 1 285 ? 48.004 -44.526 66.106 1.00 17.83 285 GLU D CA 1
ATOM 11036 C C . GLU D 1 285 ? 46.582 -44.000 66.220 1.00 15.65 285 GLU D C 1
ATOM 11037 O O . GLU D 1 285 ? 45.655 -44.752 66.513 1.00 15.06 285 GLU D O 1
ATOM 11043 N N . PRO D 1 286 ? 46.390 -42.692 65.996 1.00 15.98 286 PRO D N 1
ATOM 11044 C CA . PRO D 1 286 ? 45.034 -42.142 66.081 1.00 14.58 286 PRO D CA 1
ATOM 11045 C C . PRO D 1 286 ? 44.199 -42.826 64.993 1.00 13.93 286 PRO D C 1
ATOM 11046 O O . PRO D 1 286 ? 44.746 -43.249 63.977 1.00 13.29 286 PRO D O 1
ATOM 11050 N N . LEU D 1 287 ? 42.889 -42.943 65.196 1.00 13.48 287 LEU D N 1
ATOM 11051 C CA . LEU D 1 287 ? 42.047 -43.574 64.184 1.00 11.91 287 LEU D CA 1
ATOM 11052 C C . LEU D 1 287 ? 42.128 -42.776 62.884 1.00 12.48 287 LEU D C 1
ATOM 11053 O O . LEU D 1 287 ? 41.941 -43.318 61.798 1.00 11.92 287 LEU D O 1
ATOM 11058 N N . ALA D 1 288 ? 42.417 -41.487 63.010 1.00 13.37 288 ALA D N 1
ATOM 11059 C CA . ALA D 1 288 ? 42.520 -40.594 61.860 1.00 14.46 288 ALA D CA 1
ATOM 11060 C C . ALA D 1 288 ? 43.651 -40.958 60.890 1.00 14.86 288 ALA D C 1
ATOM 11061 O O . ALA D 1 288 ? 43.709 -40.436 59.776 1.00 16.41 288 ALA D O 1
ATOM 11063 N N A SER D 1 289 ? 44.544 -41.847 61.316 0.50 13.86 289 SER D N 1
ATOM 11064 N N B SER D 1 289 ? 44.540 -41.851 61.318 0.50 15.78 289 SER D N 1
ATOM 11065 C CA A SER D 1 289 ? 45.662 -42.260 60.472 0.50 14.13 289 SER D CA 1
ATOM 11066 C CA B SER D 1 289 ? 45.664 -42.279 60.487 0.50 17.18 289 SER D CA 1
ATOM 11067 C C A SER D 1 289 ? 45.249 -43.296 59.427 0.50 13.56 289 SER D C 1
ATOM 11068 C C B SER D 1 289 ? 45.250 -43.301 59.432 0.50 17.04 289 SER D C 1
ATOM 11069 O O A SER D 1 289 ? 46.026 -43.624 58.529 0.50 13.48 289 SER D O 1
ATOM 11070 O O B SER D 1 289 ? 46.025 -43.620 58.530 0.50 16.86 289 SER D O 1
ATOM 11075 N N . ASN D 1 290 ? 44.030 -43.815 59.548 1.00 12.75 290 ASN D N 1
ATOM 11076 C CA . ASN D 1 290 ? 43.530 -44.813 58.606 1.00 12.08 290 ASN D CA 1
ATOM 11077 C C . ASN D 1 290 ? 42.834 -44.130 57.438 1.00 13.12 290 ASN D C 1
ATOM 11078 O O . ASN D 1 290 ? 41.848 -43.421 57.616 1.00 11.35 290 ASN D O 1
ATOM 11083 N N . GLN D 1 291 ? 43.357 -44.355 56.237 1.00 11.27 291 GLN D N 1
ATOM 11084 C CA . GLN D 1 291 ? 42.818 -43.710 55.047 1.00 11.16 291 GLN D CA 1
ATOM 11085 C C . GLN D 1 291 ? 41.332 -43.915 54.793 1.00 11.44 291 GLN D C 1
ATOM 11086 O O . GLN D 1 291 ? 40.660 -42.997 54.327 1.00 11.77 291 GLN D O 1
ATOM 11092 N N . TYR D 1 292 ? 40.805 -45.100 55.084 1.00 10.51 292 TYR D N 1
ATOM 11093 C CA . TYR D 1 292 ? 39.385 -45.320 54.846 1.00 11.30 292 TYR D CA 1
ATOM 11094 C C . TYR D 1 292 ? 38.544 -44.389 55.707 1.00 12.48 292 TYR D C 1
ATOM 11095 O O . TYR D 1 292 ? 37.538 -43.846 55.251 1.00 11.13 292 TYR D O 1
ATOM 11104 N N . LEU D 1 293 ? 38.949 -44.209 56.959 1.00 11.04 293 LEU D N 1
ATOM 11105 C CA . LEU D 1 293 ? 38.214 -43.326 57.854 1.00 11.50 293 LEU D CA 1
ATOM 11106 C C . LEU D 1 293 ? 38.385 -41.873 57.404 1.00 12.28 293 LEU D C 1
ATOM 11107 O O . LEU D 1 293 ? 37.458 -41.072 57.509 1.00 12.33 293 LEU D O 1
ATOM 11112 N N . GLN D 1 294 ? 39.565 -41.537 56.888 1.00 12.01 294 GLN D N 1
ATOM 11113 C CA . GLN D 1 294 ? 39.820 -40.183 56.399 1.00 12.44 294 GLN D CA 1
ATOM 11114 C C . GLN D 1 294 ? 38.882 -39.886 55.230 1.00 12.90 294 GLN D C 1
ATOM 11115 O O . GLN D 1 294 ? 38.223 -38.848 55.193 1.00 11.71 294 GLN D O 1
ATOM 11121 N N . PHE D 1 295 ? 38.828 -40.812 54.276 1.00 11.92 295 PHE D N 1
ATOM 11122 C CA . PHE D 1 295 ? 37.981 -40.652 53.096 1.00 12.88 295 PHE D CA 1
ATOM 11123 C C . PHE D 1 295 ? 36.494 -40.604 53.439 1.00 13.41 295 PHE D C 1
ATOM 11124 O O . PHE D 1 295 ? 35.735 -39.842 52.836 1.00 11.77 295 PHE D O 1
ATOM 11132 N N . THR D 1 296 ? 36.076 -41.422 54.399 1.00 12.35 296 THR D N 1
ATOM 11133 C CA . THR D 1 296 ? 34.678 -41.442 54.812 1.00 13.45 296 THR D CA 1
ATOM 11134 C C . THR D 1 296 ? 34.299 -40.095 55.430 1.00 13.09 296 THR D C 1
ATOM 11135 O O . THR D 1 296 ? 33.208 -39.579 55.194 1.00 11.60 296 THR D O 1
ATOM 11139 N N . LEU D 1 297 ? 35.203 -39.518 56.215 1.00 12.19 297 LEU D N 1
ATOM 11140 C CA . LEU D 1 297 ? 34.935 -38.218 56.821 1.00 10.77 297 LEU D CA 1
ATOM 11141 C C . LEU D 1 297 ? 34.834 -37.161 55.722 1.00 10.93 297 LEU D C 1
ATOM 11142 O O . LEU D 1 297 ? 34.028 -36.236 55.813 1.00 10.81 297 LEU D O 1
ATOM 11147 N N . ALA D 1 298 ? 35.663 -37.290 54.689 1.00 10.89 298 ALA D N 1
ATOM 11148 C CA . ALA D 1 298 ? 35.630 -36.346 53.574 1.00 11.70 298 ALA D CA 1
ATOM 11149 C C . ALA D 1 298 ? 34.268 -36.413 52.880 1.00 12.36 298 ALA D C 1
ATOM 11150 O O . ALA D 1 298 ? 33.706 -35.387 52.500 1.00 12.28 298 ALA D O 1
ATOM 11152 N N . ASP D 1 299 ? 33.740 -37.625 52.709 1.00 11.55 299 ASP D N 1
ATOM 11153 C CA . ASP D 1 299 ? 32.432 -37.797 52.072 1.00 13.73 299 ASP D CA 1
ATOM 11154 C C . ASP D 1 299 ? 31.340 -37.159 52.932 1.00 13.21 299 ASP D C 1
ATOM 11155 O O . ASP D 1 299 ? 30.436 -36.498 52.417 1.00 14.33 299 ASP D O 1
ATOM 11160 N N . MET D 1 300 ? 31.421 -37.381 54.241 1.00 12.28 300 MET D N 1
ATOM 11161 C CA . MET D 1 300 ? 30.443 -36.833 55.175 1.00 12.22 300 MET D CA 1
ATOM 11162 C C . MET D 1 300 ? 30.411 -35.312 55.085 1.00 11.88 300 MET D C 1
ATOM 11163 O O . MET D 1 300 ? 29.340 -34.706 55.001 1.00 12.34 300 MET D O 1
ATOM 11168 N N . ALA D 1 301 ? 31.590 -34.700 55.092 1.00 11.44 301 ALA D N 1
ATOM 11169 C CA . ALA D 1 301 ? 31.689 -33.247 55.019 1.00 10.62 301 ALA D CA 1
ATOM 11170 C C . ALA D 1 301 ? 31.180 -32.713 53.682 1.00 11.37 301 ALA D C 1
ATOM 11171 O O . ALA D 1 301 ? 30.513 -31.679 53.628 1.00 11.61 301 ALA D O 1
ATOM 11173 N N . THR D 1 302 ? 31.502 -33.418 52.604 1.00 11.07 302 THR D N 1
ATOM 11174 C CA . THR D 1 302 ? 31.082 -33.004 51.271 1.00 10.73 302 THR D CA 1
ATOM 11175 C C . THR D 1 302 ? 29.561 -33.022 51.153 1.00 11.25 302 THR D C 1
ATOM 11176 O O . THR D 1 302 ? 28.956 -32.076 50.646 1.00 10.90 302 THR D O 1
ATOM 11180 N N . ARG D 1 303 ? 28.950 -34.103 51.627 1.00 10.93 303 ARG D N 1
ATOM 11181 C CA . ARG D 1 303 ? 27.499 -34.249 51.575 1.00 12.74 303 ARG D CA 1
ATOM 11182 C C . ARG D 1 303 ? 26.818 -33.238 52.491 1.00 11.87 303 ARG D C 1
ATOM 11183 O O . ARG D 1 303 ? 25.721 -32.767 52.201 1.00 11.11 303 ARG D O 1
ATOM 11191 N N . LEU D 1 304 ? 27.468 -32.913 53.605 1.00 11.26 304 LEU D N 1
ATOM 11192 C CA . LEU D 1 304 ? 26.912 -31.941 54.544 1.00 11.05 304 LEU D CA 1
ATOM 11193 C C . LEU D 1 304 ? 26.845 -30.573 53.870 1.00 11.65 304 LEU D C 1
ATOM 11194 O O . LEU D 1 304 ? 25.833 -29.870 53.958 1.00 10.40 304 LEU D O 1
ATOM 11199 N N . VAL D 1 305 ? 27.924 -30.192 53.196 1.00 9.90 305 VAL D N 1
ATOM 11200 C CA . VAL D 1 305 ? 27.956 -28.905 52.509 1.00 11.16 305 VAL D CA 1
ATOM 11201 C C . VAL D 1 305 ? 26.891 -28.861 51.416 1.00 11.68 305 VAL D C 1
ATOM 11202 O O . VAL D 1 305 ? 26.202 -27.851 51.249 1.00 10.79 305 VAL D O 1
ATOM 11206 N N . ALA D 1 306 ? 26.744 -29.960 50.682 1.00 10.09 306 ALA D N 1
ATOM 11207 C CA . ALA D 1 306 ? 25.746 -30.028 49.621 1.00 11.06 306 ALA D CA 1
ATOM 11208 C C . ALA D 1 306 ? 24.336 -29.892 50.194 1.00 10.44 306 ALA D C 1
ATOM 11209 O O . ALA D 1 306 ? 23.495 -29.182 49.638 1.00 12.44 306 ALA D O 1
ATOM 11211 N N . ALA D 1 307 ? 24.078 -30.576 51.305 1.00 9.53 307 ALA D N 1
ATOM 11212 C CA . ALA D 1 307 ? 22.762 -30.520 51.942 1.00 10.84 307 ALA D CA 1
ATOM 11213 C C . ALA D 1 307 ? 22.474 -29.112 52.451 1.00 11.41 307 ALA D C 1
ATOM 11214 O O . ALA D 1 307 ? 21.351 -28.620 52.339 1.00 10.83 307 ALA D O 1
ATOM 11216 N N . ARG D 1 308 ? 23.489 -28.469 53.020 1.00 10.53 308 ARG D N 1
ATOM 11217 C CA . ARG D 1 308 ? 23.329 -27.109 53.533 1.00 11.63 308 ARG D CA 1
ATOM 11218 C C . ARG D 1 308 ? 22.968 -26.145 52.403 1.00 11.72 308 ARG D C 1
ATOM 11219 O O . ARG D 1 308 ? 22.090 -25.287 52.557 1.00 11.91 308 ARG D O 1
ATOM 11227 N N . LEU D 1 309 ? 23.636 -26.286 51.262 1.00 11.51 309 LEU D N 1
ATOM 11228 C CA . LEU D 1 309 ? 23.347 -25.426 50.117 1.00 10.56 309 LEU D CA 1
ATOM 11229 C C . LEU D 1 309 ? 21.924 -25.636 49.608 1.00 11.96 309 LEU D C 1
ATOM 11230 O O . LEU D 1 309 ? 21.235 -24.674 49.259 1.00 10.76 309 LEU D O 1
ATOM 11235 N N . MET D 1 310 ? 21.488 -26.892 49.562 1.00 11.92 310 MET D N 1
ATOM 11236 C CA . MET D 1 310 ? 20.139 -27.216 49.099 1.00 12.41 310 MET D CA 1
ATOM 11237 C C . MET D 1 310 ? 19.055 -26.596 49.990 1.00 13.58 310 MET D C 1
ATOM 11238 O O . MET D 1 310 ? 18.073 -26.035 49.497 1.00 13.38 310 MET D O 1
ATOM 11243 N N . VAL D 1 311 ? 19.230 -26.699 51.303 1.00 11.77 311 VAL D N 1
ATOM 11244 C CA . VAL D 1 311 ? 18.249 -26.155 52.237 1.00 12.15 311 VAL D CA 1
ATOM 11245 C C . VAL D 1 311 ? 18.199 -24.628 52.197 1.00 12.48 311 VAL D C 1
ATOM 11246 O O . VAL D 1 311 ? 17.120 -24.037 52.165 1.00 12.76 311 VAL D O 1
ATOM 11250 N N . ARG D 1 312 ? 19.359 -23.982 52.190 1.00 12.71 312 ARG D N 1
ATOM 11251 C CA . ARG D 1 312 ? 19.376 -22.526 52.160 1.00 12.20 312 ARG D CA 1
ATOM 11252 C C . ARG D 1 312 ? 18.886 -21.992 50.820 1.00 13.32 312 ARG D C 1
ATOM 11253 O O . ARG D 1 312 ? 18.280 -20.920 50.755 1.00 14.06 312 ARG D O 1
ATOM 11261 N N . ASN D 1 313 ? 19.134 -22.747 49.754 1.00 12.35 313 ASN D N 1
ATOM 11262 C CA . ASN D 1 313 ? 18.684 -22.354 48.423 1.00 14.11 313 ASN D CA 1
ATOM 11263 C C . ASN D 1 313 ? 17.157 -22.372 48.415 1.00 15.46 313 ASN D C 1
ATOM 11264 O O . ASN D 1 313 ? 16.515 -21.454 47.898 1.00 15.74 313 ASN D O 1
ATOM 11269 N N . ALA D 1 314 ? 16.577 -23.421 48.992 1.00 14.24 314 ALA D N 1
ATOM 11270 C CA . ALA D 1 314 ? 15.126 -23.553 49.052 1.00 14.78 314 ALA D CA 1
ATOM 11271 C C . ALA D 1 314 ? 14.511 -22.456 49.922 1.00 15.40 314 ALA D C 1
ATOM 11272 O O . ALA D 1 314 ? 13.443 -21.924 49.603 1.00 15.28 314 ALA D O 1
ATOM 11274 N N . ALA D 1 315 ? 15.182 -22.124 51.020 1.00 14.71 315 ALA D N 1
ATOM 11275 C CA . ALA D 1 315 ? 14.689 -21.090 51.922 1.00 14.47 315 ALA D CA 1
ATOM 11276 C C . ALA D 1 315 ? 14.595 -19.748 51.200 1.00 16.24 315 ALA D C 1
ATOM 11277 O O . ALA D 1 315 ? 13.629 -19.004 51.376 1.00 16.93 315 ALA D O 1
ATOM 11279 N N . VAL D 1 316 ? 15.599 -19.438 50.387 1.00 16.40 316 VAL D N 1
ATOM 11280 C CA . VAL D 1 316 ? 15.600 -18.187 49.636 1.00 18.28 316 VAL D CA 1
ATOM 11281 C C . VAL D 1 316 ? 14.471 -18.181 48.609 1.00 19.93 316 VAL D C 1
ATOM 11282 O O . VAL D 1 316 ? 13.789 -17.171 48.427 1.00 20.79 316 VAL D O 1
ATOM 11286 N N . ALA D 1 317 ? 14.270 -19.310 47.940 1.00 18.58 317 ALA D N 1
ATOM 11287 C CA . ALA D 1 317 ? 13.215 -19.412 46.941 1.00 20.31 317 ALA D CA 1
ATOM 11288 C C . ALA D 1 317 ? 11.837 -19.242 47.574 1.00 20.75 317 ALA D C 1
ATOM 11289 O O . ALA D 1 317 ? 10.959 -18.580 47.012 1.00 20.99 317 ALA D O 1
ATOM 11291 N N . LEU D 1 318 ? 11.651 -19.834 48.749 1.00 19.86 318 LEU D N 1
ATOM 11292 C CA . LEU D 1 318 ? 10.371 -19.755 49.438 1.00 20.77 318 LEU D CA 1
ATOM 11293 C C . LEU D 1 318 ? 10.063 -18.340 49.913 1.00 21.61 318 LEU D C 1
ATOM 11294 O O . LEU D 1 318 ? 8.928 -17.875 49.797 1.00 21.94 318 LEU D O 1
ATOM 11299 N N A GLN D 1 319 ? 11.077 -17.666 50.445 0.50 22.01 319 GLN D N 1
ATOM 11300 N N B GLN D 1 319 ? 11.065 -17.655 50.453 0.50 18.47 319 GLN D N 1
ATOM 11301 C CA A GLN D 1 319 ? 10.925 -16.302 50.937 0.50 23.55 319 GLN D CA 1
ATOM 11302 C CA B GLN D 1 319 ? 10.857 -16.295 50.935 0.50 19.82 319 GLN D CA 1
ATOM 11303 C C A GLN D 1 319 ? 10.624 -15.342 49.788 0.50 25.02 319 GLN D C 1
ATOM 11304 C C B GLN D 1 319 ? 10.603 -15.337 49.776 0.50 20.32 319 GLN D C 1
ATOM 11305 O O A GLN D 1 319 ? 9.870 -14.381 49.952 0.50 25.79 319 GLN D O 1
ATOM 11306 O O B GLN D 1 319 ? 9.865 -14.364 49.922 0.50 21.89 319 GLN D O 1
ATOM 11317 N N . GLU D 1 320 ? 11.208 -15.614 48.625 1.00 25.91 320 GLU D N 1
ATOM 11318 C CA . GLU D 1 320 ? 11.011 -14.766 47.451 1.00 28.95 320 GLU D CA 1
ATOM 11319 C C . GLU D 1 320 ? 9.759 -15.182 46.685 1.00 30.28 320 GLU D C 1
ATOM 11320 O O . GLU D 1 320 ? 9.416 -14.588 45.665 1.00 31.33 320 GLU D O 1
ATOM 11326 N N . GLU D 1 321 ? 9.082 -16.209 47.187 1.00 30.99 321 GLU D N 1
ATOM 11327 C CA . GLU D 1 321 ? 7.860 -16.710 46.570 1.00 33.35 321 GLU D CA 1
ATOM 11328 C C . GLU D 1 321 ? 8.035 -17.050 45.094 1.00 33.52 321 GLU D C 1
ATOM 11329 O O . GLU D 1 321 ? 7.169 -16.740 44.273 1.00 34.18 321 GLU D O 1
ATOM 11335 N N . ARG D 1 322 ? 9.149 -17.690 44.754 1.00 32.19 322 ARG D N 1
ATOM 11336 C CA . ARG D 1 322 ? 9.402 -18.063 43.370 1.00 31.65 322 ARG D CA 1
ATOM 11337 C C . ARG D 1 322 ? 8.488 -19.202 42.938 1.00 30.87 322 ARG D C 1
ATOM 11338 O O . ARG D 1 322 ? 7.996 -19.963 43.770 1.00 30.55 322 ARG D O 1
ATOM 11346 N N . LYS D 1 323 ? 8.268 -19.313 41.632 1.00 30.97 323 LYS D N 1
ATOM 11347 C CA . LYS D 1 323 ? 7.406 -20.350 41.079 1.00 31.23 323 LYS D CA 1
ATOM 11348 C C . LYS D 1 323 ? 7.991 -21.746 41.270 1.00 29.06 323 LYS D C 1
ATOM 11349 O O . LYS D 1 323 ? 7.277 -22.743 41.166 1.00 30.06 323 LYS D O 1
ATOM 11355 N N . ASP D 1 324 ? 9.288 -21.813 41.549 1.00 27.20 324 ASP D N 1
ATOM 11356 C CA . ASP D 1 324 ? 9.962 -23.094 41.750 1.00 25.18 324 ASP D CA 1
ATOM 11357 C C . ASP D 1 324 ? 10.156 -23.425 43.227 1.00 23.11 324 ASP D C 1
ATOM 11358 O O . ASP D 1 324 ? 10.740 -24.452 43.565 1.00 21.67 324 ASP D O 1
ATOM 11363 N N . ALA D 1 325 ? 9.653 -22.561 44.103 1.00 22.14 325 ALA D N 1
ATOM 11364 C CA . ALA D 1 325 ? 9.801 -22.756 45.543 1.00 20.73 325 ALA D CA 1
ATOM 11365 C C . ALA D 1 325 ? 9.247 -24.068 46.092 1.00 20.41 325 ALA D C 1
ATOM 11366 O O . ALA D 1 325 ? 9.906 -24.728 46.893 1.00 19.93 325 ALA D O 1
ATOM 11368 N N . VAL D 1 326 ? 8.039 -24.446 45.683 1.00 18.96 326 VAL D N 1
ATOM 11369 C CA . VAL D 1 326 ? 7.441 -25.681 46.183 1.00 19.77 326 VAL D CA 1
ATOM 11370 C C . VAL D 1 326 ? 8.282 -26.906 45.838 1.00 17.68 326 VAL D C 1
ATOM 11371 O O . VAL D 1 326 ? 8.503 -27.772 46.684 1.00 17.47 326 VAL D O 1
ATOM 11375 N N . ALA D 1 327 ? 8.750 -26.974 44.598 1.00 17.12 327 ALA D N 1
ATOM 11376 C CA . ALA D 1 327 ? 9.572 -28.095 44.160 1.00 15.98 327 ALA D CA 1
ATOM 11377 C C . ALA D 1 327 ? 10.918 -28.083 44.888 1.00 15.47 327 ALA D C 1
ATOM 11378 O O . ALA D 1 327 ? 11.416 -29.128 45.307 1.00 13.38 327 ALA D O 1
ATOM 11380 N N . LEU D 1 328 ? 11.506 -26.900 45.043 1.00 15.21 328 LEU D N 1
ATOM 11381 C CA . LEU D 1 328 ? 12.792 -26.790 45.729 1.00 15.22 328 LEU D CA 1
ATOM 11382 C C . LEU D 1 328 ? 12.697 -27.181 47.198 1.00 15.51 328 LEU D C 1
ATOM 11383 O O . LEU D 1 328 ? 13.611 -27.811 47.733 1.00 14.78 328 LEU D O 1
ATOM 11388 N N . CYS D 1 329 ? 11.606 -26.804 47.859 1.00 13.98 329 CYS D N 1
ATOM 11389 C CA . CYS D 1 329 ? 11.436 -27.173 49.261 1.00 15.15 329 CYS D CA 1
ATOM 11390 C C . CYS D 1 329 ? 11.362 -28.690 49.371 1.00 14.09 329 CYS D C 1
ATOM 11391 O O . CYS D 1 329 ? 11.941 -29.283 50.281 1.00 12.41 329 CYS D O 1
ATOM 11394 N N . SER D 1 330 ? 10.651 -29.314 48.437 1.00 12.44 330 SER D N 1
ATOM 11395 C CA . SER D 1 330 ? 10.514 -30.767 48.435 1.00 13.03 330 SER D CA 1
ATOM 11396 C C . SER D 1 330 ? 11.860 -31.434 48.160 1.00 12.90 330 SER D C 1
ATOM 11397 O O . SER D 1 330 ? 12.202 -32.433 48.795 1.00 12.14 330 SER D O 1
ATOM 11400 N N . MET D 1 331 ? 12.626 -30.878 47.223 1.00 12.40 331 MET D N 1
ATOM 11401 C CA . MET D 1 331 ? 13.940 -31.432 46.899 1.00 14.31 331 MET D CA 1
ATOM 11402 C C . MET D 1 331 ? 14.892 -31.293 48.080 1.00 14.88 331 MET D C 1
ATOM 11403 O O . MET D 1 331 ? 15.671 -32.198 48.371 1.00 14.15 331 MET D O 1
ATOM 11408 N N . ALA D 1 332 ? 14.837 -30.146 48.747 1.00 14.06 332 ALA D N 1
ATOM 11409 C CA . ALA D 1 332 ? 15.708 -29.887 49.888 1.00 14.99 332 ALA D CA 1
ATOM 11410 C C . ALA D 1 332 ? 15.414 -30.837 51.038 1.00 14.54 332 ALA D C 1
ATOM 11411 O O . ALA D 1 332 ? 16.331 -31.368 51.668 1.00 14.48 332 ALA D O 1
ATOM 11413 N N . LYS D 1 333 ? 14.132 -31.049 51.313 1.00 13.49 333 LYS D N 1
ATOM 11414 C CA . LYS D 1 333 ? 13.723 -31.936 52.390 1.00 13.19 333 LYS D CA 1
ATOM 11415 C C . LYS D 1 333 ? 14.172 -33.353 52.045 1.00 12.96 333 LYS D C 1
ATOM 11416 O O . LYS D 1 333 ? 14.768 -34.041 52.871 1.00 12.77 333 LYS D O 1
ATOM 11422 N N . LEU D 1 334 ? 13.898 -33.780 50.818 1.00 12.39 334 LEU D N 1
ATOM 11423 C CA . LEU D 1 334 ? 14.297 -35.115 50.375 1.00 11.19 334 LEU D CA 1
ATOM 11424 C C . LEU D 1 334 ? 15.810 -35.317 50.481 1.00 12.09 334 LEU D C 1
ATOM 11425 O O . LEU D 1 334 ? 16.285 -36.250 51.138 1.00 12.39 334 LEU D O 1
ATOM 11430 N N . PHE D 1 335 ? 16.564 -34.440 49.829 1.00 10.23 335 PHE D N 1
ATOM 11431 C CA . PHE D 1 335 ? 18.020 -34.543 49.826 1.00 11.36 335 PHE D CA 1
ATOM 11432 C C . PHE D 1 335 ? 18.651 -34.442 51.213 1.00 10.61 335 PHE D C 1
ATOM 11433 O O . PHE D 1 335 ? 19.405 -35.322 51.625 1.00 10.67 335 PHE D O 1
ATOM 11441 N N . ALA D 1 336 ? 18.340 -33.371 51.934 1.00 10.82 336 ALA D N 1
ATOM 11442 C CA . ALA D 1 336 ? 18.919 -33.160 53.254 1.00 11.05 336 ALA D CA 1
ATOM 11443 C C . ALA D 1 336 ? 18.585 -34.220 54.298 1.00 11.31 336 ALA D C 1
ATOM 11444 O O . ALA D 1 336 ? 19.470 -34.651 55.040 1.00 13.48 336 ALA D O 1
ATOM 11446 N N . THR D 1 337 ? 17.329 -34.650 54.374 1.00 10.30 337 THR D N 1
ATOM 11447 C CA . THR D 1 337 ? 16.988 -35.646 55.384 1.00 9.79 337 THR D CA 1
ATOM 11448 C C . THR D 1 337 ? 17.638 -36.994 55.087 1.00 11.92 337 THR D C 1
ATOM 11449 O O . THR D 1 337 ? 18.005 -37.721 56.011 1.00 12.90 337 THR D O 1
ATOM 11453 N N . ASP D 1 338 ? 17.803 -37.318 53.806 1.00 13.57 338 ASP D N 1
ATOM 11454 C CA . ASP D 1 338 ? 18.441 -38.581 53.428 1.00 14.51 338 ASP D CA 1
ATOM 11455 C C . ASP D 1 338 ? 19.944 -38.516 53.686 1.00 14.64 338 ASP D C 1
ATOM 11456 O O . ASP D 1 338 ? 20.519 -39.400 54.326 1.00 13.84 338 ASP D O 1
ATOM 11461 N N . GLU D 1 339 ? 20.576 -37.467 53.174 1.00 14.25 339 GLU D N 1
ATOM 11462 C CA . GLU D 1 339 ? 22.018 -37.298 53.332 1.00 12.81 339 GLU D CA 1
ATOM 11463 C C . GLU D 1 339 ? 22.431 -37.129 54.788 1.00 12.33 339 GLU D C 1
ATOM 11464 O O . GLU D 1 339 ? 23.418 -37.711 55.233 1.00 10.73 339 GLU D O 1
ATOM 11470 N N . CYS D 1 340 ? 21.675 -36.336 55.536 1.00 10.86 340 CYS D N 1
ATOM 11471 C CA . CYS D 1 340 ? 22.021 -36.101 56.928 1.00 11.69 340 CYS D CA 1
ATOM 11472 C C . CYS D 1 340 ? 21.866 -37.325 57.818 1.00 11.46 340 CYS D C 1
ATOM 11473 O O . CYS D 1 340 ? 22.659 -37.524 58.736 1.00 11.68 340 CYS D O 1
ATOM 11476 N N . PHE D 1 341 ? 20.862 -38.153 57.559 1.00 10.70 341 PHE D N 1
ATOM 11477 C CA . PHE D 1 341 ? 20.721 -39.353 58.369 1.00 10.39 341 PHE D CA 1
ATOM 11478 C C . PHE D 1 341 ? 21.934 -40.245 58.104 1.00 9.96 341 PHE D C 1
ATOM 11479 O O . PHE D 1 341 ? 22.514 -40.815 59.030 1.00 11.06 341 PHE D O 1
ATOM 11487 N N . ALA D 1 342 ? 22.309 -40.371 56.833 1.00 10.84 342 ALA D N 1
ATOM 11488 C CA . ALA D 1 342 ? 23.458 -41.198 56.459 1.00 10.73 342 ALA D CA 1
ATOM 11489 C C . ALA D 1 342 ? 24.738 -40.696 57.128 1.00 11.76 342 ALA D C 1
ATOM 11490 O O . ALA D 1 342 ? 25.570 -41.490 57.576 1.00 9.02 342 ALA D O 1
ATOM 11492 N N . ILE D 1 343 ? 24.895 -39.377 57.184 1.00 9.45 343 ILE D N 1
ATOM 11493 C CA . ILE D 1 343 ? 26.073 -38.782 57.815 1.00 9.81 343 ILE D CA 1
ATOM 11494 C C . ILE D 1 343 ? 26.117 -39.137 59.302 1.00 10.23 343 ILE D C 1
ATOM 11495 O O . ILE D 1 343 ? 27.152 -39.559 59.818 1.00 9.99 343 ILE D O 1
ATOM 11500 N N . CYS D 1 344 ? 24.992 -38.977 59.989 1.00 8.80 344 CYS D N 1
ATOM 11501 C CA . CYS D 1 344 ? 24.934 -39.294 61.408 1.00 10.00 344 CYS D CA 1
ATOM 11502 C C . CYS D 1 344 ? 25.174 -40.777 61.663 1.00 10.06 344 CYS D C 1
ATOM 11503 O O . CYS D 1 344 ? 25.835 -41.142 62.636 1.00 9.87 344 CYS D O 1
ATOM 11506 N N . ASN D 1 345 ? 24.637 -41.630 60.793 1.00 9.68 345 ASN D N 1
ATOM 11507 C CA . ASN D 1 345 ? 24.795 -43.071 60.963 1.00 8.90 345 ASN D CA 1
ATOM 11508 C C . ASN D 1 345 ? 26.250 -43.477 60.747 1.00 10.95 345 ASN D C 1
ATOM 11509 O O . ASN D 1 345 ? 26.755 -44.396 61.403 1.00 9.76 345 ASN D O 1
ATOM 11514 N N A GLN D 1 346 ? 26.923 -42.797 59.827 0.50 9.38 346 GLN D N 1
ATOM 11515 N N B GLN D 1 346 ? 26.918 -42.797 59.819 0.50 11.77 346 GLN D N 1
ATOM 11516 C CA A GLN D 1 346 ? 28.325 -43.093 59.560 0.50 10.84 346 GLN D CA 1
ATOM 11517 C CA B GLN D 1 346 ? 28.325 -43.065 59.535 0.50 13.74 346 GLN D CA 1
ATOM 11518 C C A GLN D 1 346 ? 29.137 -42.624 60.765 0.50 10.48 346 GLN D C 1
ATOM 11519 C C B GLN D 1 346 ? 29.149 -42.605 60.736 0.50 13.88 346 GLN D C 1
ATOM 11520 O O A GLN D 1 346 ? 30.109 -43.269 61.169 0.50 9.40 346 GLN D O 1
ATOM 11521 O O B GLN D 1 346 ? 30.137 -43.240 61.111 0.50 12.97 346 GLN D O 1
ATOM 11532 N N . ALA D 1 347 ? 28.733 -41.492 61.334 1.00 9.42 347 ALA D N 1
ATOM 11533 C CA . ALA D 1 347 ? 29.412 -40.947 62.506 1.00 9.28 347 ALA D CA 1
ATOM 11534 C C . ALA D 1 347 ? 29.314 -41.968 63.637 1.00 9.80 347 ALA D C 1
ATOM 11535 O O . ALA D 1 347 ? 30.264 -42.169 64.396 1.00 10.23 347 ALA D O 1
ATOM 11537 N N . LEU D 1 348 ? 28.161 -42.618 63.752 1.00 9.40 348 LEU D N 1
ATOM 11538 C CA . LEU D 1 348 ? 27.978 -43.617 64.796 1.00 10.26 348 LEU D CA 1
ATOM 11539 C C . LEU D 1 348 ? 28.984 -44.753 64.582 1.00 10.62 348 LEU D C 1
ATOM 11540 O O . LEU D 1 348 ? 29.641 -45.206 65.525 1.00 10.13 348 LEU D O 1
ATOM 11545 N N . GLN D 1 349 ? 29.121 -45.195 63.335 1.00 8.75 349 GLN D N 1
ATOM 11546 C CA . GLN D 1 349 ? 30.055 -46.272 63.015 1.00 10.24 349 GLN D CA 1
ATOM 11547 C C . GLN D 1 349 ? 31.482 -45.879 63.408 1.00 10.70 349 GLN D C 1
ATOM 11548 O O . GLN D 1 349 ? 32.237 -46.696 63.948 1.00 10.47 349 GLN D O 1
ATOM 11554 N N . MET D 1 350 ? 31.839 -44.625 63.134 1.00 10.48 350 MET D N 1
ATOM 11555 C CA . MET D 1 350 ? 33.175 -44.108 63.435 1.00 13.03 350 MET D CA 1
ATOM 11556 C C . MET D 1 350 ? 33.503 -44.093 64.925 1.00 12.82 350 MET D C 1
ATOM 11557 O O . MET D 1 350 ? 34.672 -44.019 65.301 1.00 12.10 350 MET D O 1
ATOM 11562 N N . HIS D 1 351 ? 32.477 -44.135 65.770 1.00 10.74 351 HIS D N 1
ATOM 11563 C CA . HIS D 1 351 ? 32.681 -44.147 67.217 1.00 10.72 351 HIS D CA 1
ATOM 11564 C C . HIS D 1 351 ? 32.783 -45.576 67.740 1.00 10.28 351 HIS D C 1
ATOM 11565 O O . HIS D 1 351 ? 33.059 -45.802 68.920 1.00 11.22 351 HIS D O 1
ATOM 11572 N N . GLY D 1 352 ? 32.550 -46.547 66.865 1.00 11.13 352 GLY D N 1
ATOM 11573 C CA . GLY D 1 352 ? 32.605 -47.930 67.297 1.00 10.89 352 GLY D CA 1
ATOM 11574 C C . GLY D 1 352 ? 31.500 -48.242 68.293 1.00 11.95 352 GLY D C 1
ATOM 11575 O O . GLY D 1 352 ? 30.402 -47.687 68.207 1.00 11.51 352 GLY D O 1
ATOM 11576 N N . GLY D 1 353 ? 31.789 -49.125 69.246 1.00 11.42 353 GLY D N 1
ATOM 11577 C CA . GLY D 1 353 ? 30.795 -49.492 70.238 1.00 12.24 353 GLY D CA 1
ATOM 11578 C C . GLY D 1 353 ? 30.284 -48.296 71.021 1.00 10.83 353 GLY D C 1
ATOM 11579 O O . GLY D 1 353 ? 29.119 -48.257 71.417 1.00 11.56 353 GLY D O 1
ATOM 11580 N N . TYR D 1 354 ? 31.151 -47.315 71.243 1.00 11.10 354 TYR D N 1
ATOM 11581 C CA . TYR D 1 354 ? 30.770 -46.119 71.986 1.00 11.92 354 TYR D CA 1
ATOM 11582 C C . TYR D 1 354 ? 29.622 -45.380 71.316 1.00 11.86 354 TYR D C 1
ATOM 11583 O O . TYR D 1 354 ? 28.808 -44.751 71.985 1.00 12.28 354 TYR D O 1
ATOM 11592 N N . GLY D 1 355 ? 29.553 -45.467 69.994 1.00 11.39 355 GLY D N 1
ATOM 11593 C CA . GLY D 1 355 ? 28.489 -44.781 69.280 1.00 12.35 355 GLY D CA 1
ATOM 11594 C C . GLY D 1 355 ? 27.111 -45.358 69.547 1.00 12.79 355 GLY D C 1
ATOM 11595 O O . GLY D 1 355 ? 26.094 -44.726 69.251 1.00 12.85 355 GLY D O 1
ATOM 11596 N N . TYR D 1 356 ? 27.077 -46.555 70.124 1.00 10.60 356 TYR D N 1
ATOM 11597 C CA . TYR D 1 356 ? 25.829 -47.257 70.415 1.00 12.40 356 TYR D CA 1
ATOM 11598 C C . TYR D 1 356 ? 25.347 -46.981 71.841 1.00 12.55 356 TYR D C 1
ATOM 11599 O O . TYR D 1 356 ? 24.249 -47.395 72.223 1.00 12.89 356 TYR D O 1
ATOM 11608 N N . LEU D 1 357 ? 26.172 -46.285 72.621 1.00 12.61 357 LEU D N 1
ATOM 11609 C CA . LEU D 1 357 ? 25.845 -45.962 74.010 1.00 13.02 357 LEU D CA 1
ATOM 11610 C C . LEU D 1 357 ? 25.150 -44.612 74.138 1.00 13.64 357 LEU D C 1
ATOM 11611 O O . LEU D 1 357 ? 25.521 -43.651 73.466 1.00 15.14 357 LEU D O 1
ATOM 11616 N N . LYS D 1 358 ? 24.159 -44.539 75.022 1.00 15.13 358 LYS D N 1
ATOM 11617 C CA . LYS D 1 358 ? 23.410 -43.302 75.225 1.00 18.35 358 LYS D CA 1
ATOM 11618 C C . LYS D 1 358 ? 24.265 -42.162 75.779 1.00 19.03 358 LYS D C 1
ATOM 11619 O O . LYS D 1 358 ? 23.862 -41.003 75.717 1.00 19.61 358 LYS D O 1
ATOM 11625 N N . ASP D 1 359 ? 25.442 -42.480 76.316 1.00 19.72 359 ASP D N 1
ATOM 11626 C CA . ASP D 1 359 ? 26.323 -41.439 76.841 1.00 20.30 359 ASP D CA 1
ATOM 11627 C C . ASP D 1 359 ? 26.961 -40.629 75.716 1.00 19.35 359 ASP D C 1
ATOM 11628 O O . ASP D 1 359 ? 27.531 -39.564 75.956 1.00 18.58 359 ASP D O 1
ATOM 11633 N N . TYR D 1 360 ? 26.873 -41.137 74.489 1.00 17.22 360 TYR D N 1
ATOM 11634 C CA . TYR D 1 360 ? 27.437 -40.446 73.335 1.00 16.48 360 TYR D CA 1
ATOM 11635 C C . TYR D 1 360 ? 26.318 -39.877 72.470 1.00 14.71 360 TYR D C 1
ATOM 11636 O O . TYR D 1 360 ? 25.433 -40.604 72.027 1.00 15.38 360 TYR D O 1
ATOM 11645 N N . ALA D 1 361 ? 26.380 -38.571 72.231 1.00 13.67 361 ALA D N 1
ATOM 11646 C CA . ALA D 1 361 ? 25.362 -37.855 71.467 1.00 13.02 361 ALA D CA 1
ATOM 11647 C C . ALA D 1 361 ? 25.045 -38.352 70.059 1.00 12.73 361 ALA D C 1
ATOM 11648 O O . ALA D 1 361 ? 23.899 -38.262 69.614 1.00 12.39 361 ALA D O 1
ATOM 11650 N N A VAL D 1 362 ? 26.050 -38.877 69.365 0.50 11.23 362 VAL D N 1
ATOM 11651 N N B VAL D 1 362 ? 26.051 -38.873 69.362 0.50 19.96 362 VAL D N 1
ATOM 11652 C CA A VAL D 1 362 ? 25.854 -39.344 67.999 0.50 10.72 362 VAL D CA 1
ATOM 11653 C CA B VAL D 1 362 ? 25.858 -39.352 67.998 0.50 21.50 362 VAL D CA 1
ATOM 11654 C C A VAL D 1 362 ? 24.639 -40.249 67.799 0.50 10.90 362 VAL D C 1
ATOM 11655 C C B VAL D 1 362 ? 24.646 -40.257 67.794 0.50 22.31 362 VAL D C 1
ATOM 11656 O O A VAL D 1 362 ? 23.910 -40.098 66.818 0.50 8.99 362 VAL D O 1
ATOM 11657 O O B VAL D 1 362 ? 23.931 -40.116 66.801 0.50 21.74 362 VAL D O 1
ATOM 11664 N N . GLN D 1 363 ? 24.403 -41.179 68.720 1.00 15.16 363 GLN D N 1
ATOM 11665 C CA . GLN D 1 363 ? 23.262 -42.078 68.568 1.00 12.60 363 GLN D CA 1
ATOM 11666 C C . GLN D 1 363 ? 21.906 -41.378 68.642 1.00 12.28 363 GLN D C 1
ATOM 11667 O O . GLN D 1 363 ? 20.933 -41.863 68.064 1.00 11.48 363 GLN D O 1
ATOM 11673 N N . GLN D 1 364 ? 21.818 -40.245 69.335 1.00 11.36 364 GLN D N 1
ATOM 11674 C CA . GLN D 1 364 ? 20.527 -39.568 69.366 1.00 10.61 364 GLN D CA 1
ATOM 11675 C C . GLN D 1 364 ? 20.354 -38.762 68.087 1.00 11.59 364 GLN D C 1
ATOM 11676 O O . GLN D 1 364 ? 19.236 -38.603 67.596 1.00 12.47 364 GLN D O 1
ATOM 11682 N N . TYR D 1 365 ? 21.451 -38.249 67.535 1.00 10.97 365 TYR D N 1
ATOM 11683 C CA . TYR D 1 365 ? 21.339 -37.516 66.283 1.00 10.74 365 TYR D CA 1
ATOM 11684 C C . TYR D 1 365 ? 20.817 -38.517 65.254 1.00 10.01 365 TYR D C 1
ATOM 11685 O O . TYR D 1 365 ? 19.996 -38.180 64.408 1.00 10.33 365 TYR D O 1
ATOM 11694 N N . VAL D 1 366 ? 21.289 -39.758 65.344 1.00 10.73 366 VAL D N 1
ATOM 11695 C CA . VAL D 1 366 ? 20.845 -40.808 64.423 1.00 9.85 366 VAL D CA 1
ATOM 11696 C C . VAL D 1 366 ? 19.361 -41.132 64.625 1.00 10.38 366 VAL D C 1
ATOM 11697 O O . VAL D 1 366 ? 18.578 -41.138 63.671 1.00 11.51 366 VAL D O 1
ATOM 11701 N N . ARG D 1 367 ? 18.972 -41.395 65.868 1.00 10.76 367 ARG D N 1
ATOM 11702 C CA . ARG D 1 367 ? 17.581 -41.736 66.160 1.00 10.74 367 ARG D CA 1
ATOM 11703 C C . ARG D 1 367 ? 16.613 -40.602 65.834 1.00 11.78 367 ARG D C 1
ATOM 11704 O O . ARG D 1 367 ? 15.536 -40.833 65.279 1.00 12.30 367 ARG D O 1
ATOM 11712 N N . ASP D 1 368 ? 16.995 -39.378 66.178 1.00 11.38 368 ASP D N 1
ATOM 11713 C CA . ASP D 1 368 ? 16.142 -38.228 65.904 1.00 11.62 368 ASP D CA 1
ATOM 11714 C C . ASP D 1 368 ? 16.055 -37.907 64.411 1.00 11.91 368 ASP D C 1
ATOM 11715 O O . ASP D 1 368 ? 14.962 -37.721 63.872 1.00 13.35 368 ASP D O 1
ATOM 11720 N N . SER D 1 369 ? 17.198 -37.852 63.733 1.00 10.26 369 SER D N 1
ATOM 11721 C CA . SER D 1 369 ? 17.189 -37.517 62.313 1.00 11.22 369 SER D CA 1
ATOM 11722 C C . SER D 1 369 ? 16.533 -38.579 61.434 1.00 11.36 369 SER D C 1
ATOM 11723 O O . SER D 1 369 ? 16.052 -38.268 60.346 1.00 11.97 369 SER D O 1
ATOM 11726 N N . ARG D 1 370 ? 16.500 -39.825 61.899 1.00 10.51 370 ARG D N 1
ATOM 11727 C CA . ARG D 1 370 ? 15.894 -40.896 61.110 1.00 10.57 370 ARG D CA 1
ATOM 11728 C C . ARG D 1 370 ? 14.432 -40.624 60.773 1.00 11.09 370 ARG D C 1
ATOM 11729 O O . ARG D 1 370 ? 13.991 -40.867 59.649 1.00 12.45 370 ARG D O 1
ATOM 11737 N N . VAL D 1 371 ? 13.675 -40.112 61.739 1.00 11.99 371 VAL D N 1
ATOM 11738 C CA . VAL D 1 371 ? 12.258 -39.872 61.498 1.00 11.66 371 VAL D CA 1
ATOM 11739 C C . VAL D 1 371 ? 11.972 -38.723 60.534 1.00 10.44 371 VAL D C 1
ATOM 11740 O O . VAL D 1 371 ? 10.888 -38.649 59.956 1.00 10.98 371 VAL D O 1
ATOM 11744 N N . HIS D 1 372 ? 12.945 -37.840 60.338 1.00 10.43 372 HIS D N 1
ATOM 11745 C CA . HIS D 1 372 ? 12.751 -36.711 59.434 1.00 9.76 372 HIS D CA 1
ATOM 11746 C C . HIS D 1 372 ? 12.500 -37.178 58.001 1.00 10.39 372 HIS D C 1
ATOM 11747 O O . HIS D 1 372 ? 11.967 -36.436 57.184 1.00 10.09 372 HIS D O 1
ATOM 11754 N N . GLN D 1 373 ? 12.883 -38.415 57.698 1.00 9.08 373 GLN D N 1
ATOM 11755 C CA . GLN D 1 373 ? 12.680 -38.967 56.360 1.00 10.54 373 GLN D CA 1
ATOM 11756 C C . GLN D 1 373 ? 11.239 -39.450 56.184 1.00 10.87 373 GLN D C 1
ATOM 11757 O O . GLN D 1 373 ? 10.813 -39.776 55.073 1.00 11.66 373 GLN D O 1
ATOM 11763 N N . ILE D 1 374 ? 10.497 -39.483 57.286 1.00 11.23 374 ILE D N 1
ATOM 11764 C CA . ILE D 1 374 ? 9.118 -39.963 57.289 1.00 13.63 374 ILE D CA 1
ATOM 11765 C C . ILE D 1 374 ? 8.054 -38.898 57.543 1.00 16.45 374 ILE D C 1
ATOM 11766 O O . ILE D 1 374 ? 7.053 -38.824 56.823 1.00 13.50 374 ILE D O 1
ATOM 11771 N N . LEU D 1 375 ? 8.259 -38.086 58.574 1.00 18.85 375 LEU D N 1
ATOM 11772 C CA . LEU D 1 375 ? 7.276 -37.063 58.919 1.00 22.19 375 LEU D CA 1
ATOM 11773 C C . LEU D 1 375 ? 7.392 -35.771 58.119 1.00 23.30 375 LEU D C 1
ATOM 11774 O O . LEU D 1 375 ? 8.339 -35.583 57.352 1.00 22.81 375 LEU D O 1
ATOM 11779 N N . GLU D 1 376 ? 6.403 -34.892 58.291 1.00 24.76 376 GLU D N 1
ATOM 11780 C CA . GLU D 1 376 ? 6.336 -33.626 57.565 1.00 24.37 376 GLU D CA 1
ATOM 11781 C C . GLU D 1 376 ? 6.261 -33.939 56.075 1.00 23.31 376 GLU D C 1
ATOM 11782 O O . GLU D 1 376 ? 6.640 -33.123 55.238 1.00 23.09 376 GLU D O 1
ATOM 11788 N N . GLY D 1 377 ? 5.753 -35.126 55.752 1.00 21.75 377 GLY D N 1
ATOM 11789 C CA . GLY D 1 377 ? 5.660 -35.543 54.365 1.00 19.53 377 GLY D CA 1
ATOM 11790 C C . GLY D 1 377 ? 6.830 -36.467 54.071 1.00 18.88 377 GLY D C 1
ATOM 11791 O O . GLY D 1 377 ? 7.961 -36.005 53.925 1.00 19.10 377 GLY D O 1
ATOM 11792 N N . SER D 1 378 ? 6.565 -37.767 53.976 1.00 16.83 378 SER D N 1
ATOM 11793 C CA . SER D 1 378 ? 7.625 -38.749 53.738 1.00 15.14 378 SER D CA 1
ATOM 11794 C C . SER D 1 378 ? 8.445 -38.455 52.493 1.00 14.93 378 SER D C 1
ATOM 11795 O O . SER D 1 378 ? 7.999 -37.750 51.587 1.00 14.29 378 SER D O 1
ATOM 11798 N N . ASN D 1 379 ? 9.647 -39.015 52.427 1.00 12.77 379 ASN D N 1
ATOM 11799 C CA . ASN D 1 379 ? 10.474 -38.764 51.263 1.00 12.49 379 ASN D CA 1
ATOM 11800 C C . ASN D 1 379 ? 9.889 -39.395 50.005 1.00 13.43 379 ASN D C 1
ATOM 11801 O O . ASN D 1 379 ? 10.219 -38.990 48.894 1.00 12.89 379 ASN D O 1
ATOM 11806 N N . GLU D 1 380 ? 9.009 -40.378 50.171 1.00 11.61 380 GLU D N 1
ATOM 11807 C CA . GLU D 1 380 ? 8.364 -40.972 49.010 1.00 12.14 380 GLU D CA 1
ATOM 11808 C C . GLU D 1 380 ? 7.391 -39.908 48.485 1.00 11.70 380 GLU D C 1
ATOM 11809 O O . GLU D 1 380 ? 7.270 -39.700 47.281 1.00 14.62 380 GLU D O 1
ATOM 11815 N N . VAL D 1 381 ? 6.698 -39.236 49.398 1.00 13.50 381 VAL D N 1
ATOM 11816 C CA . VAL D 1 381 ? 5.765 -38.181 49.011 1.00 14.66 381 VAL D CA 1
ATOM 11817 C C . VAL D 1 381 ? 6.535 -37.044 48.339 1.00 15.72 381 VAL D C 1
ATOM 11818 O O . VAL D 1 381 ? 6.050 -36.432 47.385 1.00 15.61 381 VAL D O 1
ATOM 11822 N N . MET D 1 382 ? 7.742 -36.766 48.824 1.00 13.56 382 MET D N 1
ATOM 11823 C CA . MET D 1 382 ? 8.545 -35.704 48.226 1.00 13.56 382 MET D CA 1
ATOM 11824 C C . MET D 1 382 ? 8.796 -36.024 46.754 1.00 13.19 382 MET D C 1
ATOM 11825 O O . MET D 1 382 ? 8.741 -35.141 45.896 1.00 13.89 382 MET D O 1
ATOM 11830 N N . ARG D 1 383 ? 9.064 -37.291 46.458 1.00 13.13 383 ARG D N 1
ATOM 11831 C CA . ARG D 1 383 ? 9.319 -37.702 45.084 1.00 14.03 383 ARG D CA 1
ATOM 11832 C C . ARG D 1 383 ? 8.065 -37.582 44.224 1.00 16.28 383 ARG D C 1
ATOM 11833 O O . ARG D 1 383 ? 8.154 -37.341 43.021 1.00 15.54 383 ARG D O 1
ATOM 11841 N N . ILE D 1 384 ? 6.897 -37.750 44.837 1.00 17.25 384 ILE D N 1
ATOM 11842 C CA . ILE D 1 384 ? 5.650 -37.610 44.095 1.00 18.46 384 ILE D CA 1
ATOM 11843 C C . ILE D 1 384 ? 5.528 -36.146 43.660 1.00 17.67 384 ILE D C 1
ATOM 11844 O O . ILE D 1 384 ? 5.277 -35.849 42.488 1.00 18.76 384 ILE D O 1
ATOM 11849 N N . LEU D 1 385 ? 5.728 -35.237 44.608 1.00 16.56 385 LEU D N 1
ATOM 11850 C CA . LEU D 1 385 ? 5.637 -33.807 44.334 1.00 15.97 385 LEU D CA 1
ATOM 11851 C C . LEU D 1 385 ? 6.652 -33.349 43.289 1.00 17.54 385 LEU D C 1
ATOM 11852 O O . LEU D 1 385 ? 6.320 -32.587 42.377 1.00 15.53 385 LEU D O 1
ATOM 11857 N N . ILE D 1 386 ? 7.888 -33.816 43.423 1.00 14.19 386 ILE D N 1
ATOM 11858 C CA . ILE D 1 386 ? 8.940 -33.441 42.487 1.00 13.99 386 ILE D CA 1
ATOM 11859 C C . ILE D 1 386 ? 8.699 -33.981 41.077 1.00 16.04 386 ILE D C 1
ATOM 11860 O O . ILE D 1 386 ? 8.790 -33.233 40.098 1.00 15.74 386 ILE D O 1
ATOM 11865 N N . SER D 1 387 ? 8.392 -35.271 40.963 1.00 16.81 387 SER D N 1
ATOM 11866 C CA . SER D 1 387 ? 8.155 -35.866 39.650 1.00 18.20 387 SER D CA 1
ATOM 11867 C C . SER D 1 387 ? 6.941 -35.247 38.958 1.00 19.06 387 SER D C 1
ATOM 11868 O O . SER D 1 387 ? 6.938 -35.087 37.740 1.00 19.38 387 SER D O 1
ATOM 11871 N N . ARG D 1 388 ? 5.916 -34.899 39.730 1.00 22.39 388 ARG D N 1
ATOM 11872 C CA . ARG D 1 388 ? 4.723 -34.280 39.155 1.00 25.10 388 ARG D CA 1
ATOM 11873 C C . ARG D 1 388 ? 5.119 -33.002 38.428 1.00 25.46 388 ARG D C 1
ATOM 11874 O O . ARG D 1 388 ? 4.742 -32.782 37.277 1.00 26.54 388 ARG D O 1
ATOM 11882 N N . SER D 1 389 ? 5.879 -32.162 39.122 1.00 24.95 389 SER D N 1
ATOM 11883 C CA . SER D 1 389 ? 6.340 -30.896 38.574 1.00 25.90 389 SER D CA 1
ATOM 11884 C C . SER D 1 389 ? 7.160 -31.083 37.297 1.00 25.15 389 SER D C 1
ATOM 11885 O O . SER D 1 389 ? 6.927 -30.408 36.294 1.00 25.50 389 SER D O 1
ATOM 11888 N N . LEU D 1 390 ? 8.114 -32.008 37.344 1.00 23.66 390 LEU D N 1
ATOM 11889 C CA . LEU D 1 390 ? 8.989 -32.293 36.211 1.00 24.55 390 LEU D CA 1
ATOM 11890 C C . LEU D 1 390 ? 8.284 -32.815 34.965 1.00 24.62 390 LEU D C 1
ATOM 11891 O O . LEU D 1 390 ? 8.501 -32.318 33.862 1.00 24.16 390 LEU D O 1
ATOM 11896 N N . LEU D 1 391 ? 7.454 -33.835 35.145 1.00 25.63 391 LEU D N 1
ATOM 11897 C CA . LEU D 1 391 ? 6.750 -34.451 34.029 1.00 28.50 391 LEU D CA 1
ATOM 11898 C C . LEU D 1 391 ? 5.606 -33.618 33.473 1.00 32.15 391 LEU D C 1
ATOM 11899 O O . LEU D 1 391 ? 5.170 -33.832 32.341 1.00 32.28 391 LEU D O 1
ATOM 11904 N N . GLN D 1 392 ? 5.128 -32.665 34.265 1.00 36.27 392 GLN D N 1
ATOM 11905 C CA . GLN D 1 392 ? 4.033 -31.803 33.841 1.00 42.49 392 GLN D CA 1
ATOM 11906 C C . GLN D 1 392 ? 4.554 -30.710 32.912 1.00 45.17 392 GLN D C 1
ATOM 11907 O O . GLN D 1 392 ? 3.918 -30.382 31.911 1.00 46.31 392 GLN D O 1
ATOM 11913 N N . GLU D 1 393 ? 5.713 -30.150 33.249 1.00 48.11 393 GLU D N 1
ATOM 11914 C CA . GLU D 1 393 ? 6.311 -29.092 32.440 1.00 50.88 393 GLU D CA 1
ATOM 11915 C C . GLU D 1 393 ? 6.853 -29.635 31.120 1.00 52.13 393 GLU D C 1
ATOM 11916 O O . GLU D 1 393 ? 8.051 -29.418 30.835 1.00 53.21 393 GLU D O 1
#

Foldseek 3Di:
DDLQDLCPPPDPVLVVLLVVLLVLLVPPFQVCQLVCWVVLAQCLPSVLVVLVVQLLQDCADVVQQHPNDALLSLLSNLLSNLLNPLLNSLQSLQQNLLLRLCRPQADPVSNNPPNNCSSSPVFTEKEFQAAPVPDLNRQQDAWAFEDDDQWTFTFGKGFFIWQPPRGQKYWYWHAHDDGGLQRIWTFIDGPPFPQWDWADFDDALASSSTTTIMIGGDRGIGGNSRTGHDGRCRVVSVLVSLLSSLLSSLSSLLNLLVSLLVVLVVQQQPDDDPRHRVCVDPVSVVLSVLSSVLSSVLSCLSSVLSVCVSVVHPCNSLSSLVSSLSRLVSSLVSLVVSLVSNPPVSVDSVDSSVNSNSSSNCSCVPSNHSVRSCVVNVVVVVVD/DDLQDLCPPPDPVLSVLLVVLLVLLVPQFQVCQLVCWVVLAQPLPSVLVVLVVQLLQACADVVQQHPNDALLSLLSNLLSNLLNPLLNSLQSLQQNLVLRLCRVQNDPVSNNPPNNCSSSPVFTEKEFQAAPVPDLNSQQDAWAFEDDPQWTFTFGKGFFIWQPPNGQKYFHWHFHDDGGLQRIWTFIDGPPFPQWDWADFDDALASSNTTTIMIGGDRGIGGPSRTGHDGRCRSVSLLLSLLSSLLSSLSSLLNLLVSLLVVLVVQQQPDDDPHHRVCVDVVSVVLSVVSSVLSSVLSCLSSVLSVCVRVVHPCNSLSSLVSSLSSLVSSLVSLVVSLVSNPPVSVDSVDSSVNSNSSSNCSCVPSNHSVRSCVVNVVVVVVD/DLQPLCPPPDPVLVVLLVVLLVLLVPPFQVCQLVCWVVLAQPLVSVLVVLVVQLLQACADPVQQHPNDALLSLLSNLLSNLLNPLLNSLQSLQQNLLLRLCRPQPDPVSNNPPNNCSSSPVFTEKEFQAAPVPDLNRQQDAWAWEDDPQKTFTFGKTFFIWQPPNGQKYFYWHFHADGGLQRIWTFIDGPPFPQWDWADFDDALASSSTTTIMIGGDRGIGGNSRTGHDGRCRSVSVVLSLLSSLLSSLSSLLNLLVSLLVVLVVQQQPDDDPRHRVCVDVVSVVLSVVSSVLSSVLSCLSSVLSVCVRVVPPCNSLSSLVSSLSSLVSSLVSLVVSLVSNPPVSVDSVDSSVNSNSSSNCSCPPSNHNVRSVVVNVVVVVVD/DDLLPLCPPPDPVLVVLLVVLLVLLVPPFQVCQLVCWVVLAQPLVSVLVVLVVQLLQACADVVQQHPNDFLLSLLSNLLSNLLNPLLNSLQSLQQNLLLRLCRPFNDPVSNNPPNNCSSSPVFGEKEFQAAPVPDLNSQQDAWAWEDDPQKTFTFGKTFFIWQPPNGQKYFYWHAHDDGGLQRIWTFIDGPPFPQWDWADFDDALASSNTTTIMIGGDRGIGGNSRTGHDGRCRSVSVVLSLLSSLLSSLSSLLNLLVSLLVLLVVQQQPDDDPHHRVCVDVVSVVLSVVSSVLSSVLSCLSSVLSVCSRVVHPCNSLSSLVSSLSSLVSSLVSLVVSLVSNPPVSVDSVDSSVNSNSSSNCSCPPSNHNVRSVVVNVCVVVVD

Solvent-accessible surface area: 49895 Å² total; per-residue (Å²): 84,36,4,4,38,40,30,58,74,13,78,135,108,10,75,100,38,17,116,50,0,99,51,4,0,51,135,31,1,51,93,45,11,52,76,17,11,88,123,34,77,30,11,39,109,16,1,98,84,1,8,154,85,19,9,0,2,0,22,0,99,99,80,2,50,10,36,45,38,39,39,20,14,1,0,0,0,0,7,6,0,0,22,1,0,0,0,2,0,3,1,2,9,26,0,0,9,0,0,35,1,0,8,55,52,14,84,95,136,9,12,89,114,4,0,43,19,0,5,80,0,108,62,7,0,0,32,0,18,40,9,70,45,1,27,62,22,14,16,44,0,141,0,44,3,135,114,101,70,115,78,0,30,0,56,27,37,0,13,52,5,14,0,0,13,82,0,45,1,0,0,0,0,0,36,36,50,41,126,27,63,185,5,0,0,0,0,0,0,48,88,72,29,114,31,22,51,53,19,131,92,31,88,15,12,0,13,17,4,1,13,6,51,25,0,51,3,117,108,0,46,2,59,31,79,11,53,0,20,65,85,31,43,0,41,84,0,1,54,97,2,32,2,3,6,13,2,4,9,0,0,0,0,0,0,0,0,26,12,0,0,54,67,0,26,64,32,0,59,114,49,126,10,117,64,95,35,23,12,63,41,28,42,19,35,6,20,0,0,37,0,0,2,58,0,11,1,0,13,38,4,0,24,41,0,0,42,0,15,70,103,148,51,175,5,3,70,14,11,0,2,0,0,0,4,2,0,0,34,15,0,17,42,1,0,24,58,0,4,30,12,10,23,22,45,0,6,12,44,95,81,31,0,2,4,12,16,13,0,0,12,7,0,22,17,46,35,23,13,4,29,24,0,26,37,58,1,1,132,44,0,21,136,95,88,35,5,5,37,40,28,56,74,14,79,137,117,10,77,94,40,21,118,51,0,98,51,4,0,51,137,28,1,48,95,46,9,51,77,16,9,83,125,25,76,27,11,38,107,18,1,95,89,1,8,157,83,20,10,0,2,0,22,0,103,97,81,2,49,11,35,46,38,40,38,20,16,1,0,0,1,0,6,6,0,0,21,1,0,0,0,2,0,3,1,2,11,27,0,0,15,0,0,33,0,0,10,53,46,13,78,106,142,6,12,95,111,4,0,44,21,0,5,83,1,110,65,7,0,0,35,0,26,38,8,70,47,1,26,63,20,27,26,43,0,140,0,46,4,123,114,101,69,114,76,0,21,0,58,30,36,1,13,52,5,14,0,0,21,80,0,45,1,0,0,0,0,0,36,37,47,40,130,30,58,184,4,6,0,0,0,0,0,60,83,68,26,114,31,25,49,60,18,133,81,31,88,14,12,0,14,14,4,1,11,6,66,25,0,52,3,115,106,0,44,1,53,30,70,10,54,0,21,64,86,26,46,0,87,77,0,11,51,104,3,41,3,3,6,15,2,5,10,0,0,0,0,0,0,0,0,27,12,0,0,55,65,0,20,64,32,0,59,116,48,122,10,109,61,95,38,24,11,63,38,29,41,17,36,5,16,0,0,39,0,0,3,56,0,11,0,0,12,35,4,0,26,39,0,0,42,0,16,70,99,145,52,171,5,3,74,15,12,0,1,0,0,0,4,3,0,0,32,15,0,17,44,1,0,26,57,0,4,26,12,10,24,22,44,0,7,13,42,94,80,32,0,2,3,11,16,12,1,0,12,6,0,22,18,48,37,22,15,4,28,24,0,28,39,55,1,1,130,40,0,27,143,86,68,5,5,45,38,26,63,79,13,80,160,100,12,93,100,44,20,118,53,0,101,54,4,0,50,144,26,2,51,94,45,11,54,76,17,10,84,123,28,76,29,10,36,106,19,2,87,85,2,8,139,84,19,9,0,2,0,12,0,103,97,89,2,51,10,37,40,35,28,28,30,12,1,0,0,1,0,6,7,0,0,21,1,0,0,0,2,0,0,1,2,0,14,0,0,3,0,0,18,0,0,10,51,52,14,78,97,133,10,17,94,112,4,0,44,24,0,6,80,0,108,65,8,0,0,25,0,16,40,8,72,46,1,27,59,19,14,16,44,0,141,0,47,4,150,105,123,69,102,60,1,28,0,58,28,34,1,13,53,6,15,0,1,17,79,0,45,1,0,0,0,0,0,39,36,48,39,126,25,58,179,3,0,0,0,0,0,0,48,93,69,28,112,30,25,48,55,17,127,83,28,87,14,12,0,8,15,4,1,9,6,65,27,0,50,3,113,104,0,44,2,50,32,78,12,56,0,20,71,84,20,57,0,38,95,0,0,52,107,2,16,14,1,1,19,2,3,0,0,0,0,0,0,0,0,0,24,12,0,1,53,67,0,26,71,25,0,63,111,47,122,10,116,60,96,36,25,10,65,42,32,36,21,40,3,11,0,0,45,5,0,2,49,0,10,0,0,12,35,4,0,25,42,0,0,54,0,20,94,105,135,47,178,5,4,79,10,11,0,1,0,0,0,5,2,0,0,35,16,0,17,53,5,0,26,48,0,3,22,11,10,22,18,44,0,7,14,45,98,82,32,1,3,3,11,16,12,0,0,13,7,0,22,14,42,23,20,15,3,33,22,0,22,46,40,0,1,147,32,1,27,148,98,87,29,5,5,42,40,30,67,69,13,75,138,104,12,78,103,43,19,115,54,0,100,58,5,0,49,143,27,2,50,93,45,10,51,77,18,9,85,122,28,76,30,10,37,106,19,2,95,86,1,8,142,80,21,10,0,2,0,12,0,102,95,88,2,51,11,37,40,35,31,29,32,13,1,0,0,0,0,6,7,0,0,21,1,1,0,1,2,0,0,1,2,1,14,0,0,3,0,0,38,0,0,9,54,50,12,78,96,133,10,18,88,122,5,0,42,22,0,5,84,0,110,61,5,0,0,24,0,15,39,7,72,43,1,27,59,19,13,16,44,0,141,0,45,4,152,106,122,69,104,67,2,25,0,57,30,34,0,12,52,6,16,0,0,9,77,0,40,0,0,0,0,0,0,40,39,49,40,122,26,62,175,3,0,0,0,2,0,0,57,102,71,27,112,32,26,46,56,22,132,77,30,89,12,12,0,10,15,3,2,8,8,68,26,0,53,4,114,104,0,44,2,50,32,76,12,54,0,21,64,86,29,55,0,43,76,0,0,45,110,2,15,11,2,0,19,2,3,0,0,0,0,0,0,0,0,0,24,13,0,0,54,66,0,23,72,26,0,61,111,45,111,9,118,54,95,44,25,11,63,42,33,39,19,40,3,14,0,0,46,6,0,2,56,0,11,0,0,12,35,4,0,26,40,1,0,52,0,28,88,104,144,54,204,12,4,78,10,12,0,1,0,0,0,5,2,0,0,39,18,0,18,54,4,0,27,37,0,3,19,9,11,24,18,44,0,6,12,45,98,81,31,1,2,4,11,17,12,0,0,13,5,0,24,14,43,23,20,15,3,30,23,0,23,39,49,0,2,141,41,1,25,137,99